Protein 2KW0 (pdb70)

Nearest PDB structures (foldseek):
  2kw0-assembly1_A  TM=9.492E-01  e=2.875E-14  Escherichia coli BL21
  2hl7-assembly1_A  TM=8.314E-01  e=6.845E-08  Pseudomonas aeruginosa
  5xyu-assembly1_G  TM=3.108E-01  e=8.006E+00  Mycolicibacterium smegmatis MC2 155
  2kw0-assembly1_A  TM=9.520E-01  e=2.010E-13  Escherichia coli BL21
  2hl7-assembly1_A  TM=7.905E-01  e=1.094E-07  Pseudomonas aeruginosa

Structure (mmCIF, N/CA/C/O backbone):
data_2KW0
#
_entry.id   2KW0
#
loop_
_atom_site.group_PDB
_atom_site.id
_atom_site.type_symbol
_atom_site.label_atom_id
_atom_site.label_alt_id
_atom_site.label_comp_id
_atom_site.label_asym_id
_atom_site.label_entity_id
_atom_site.label_seq_id
_atom_site.pdbx_PDB_ins_code
_atom_site.Cartn_x
_atom_site.Cartn_y
_atom_site.Cartn_z
_atom_site.occupancy
_atom_site.B_iso_or_equiv
_atom_site.auth_seq_id
_atom_site.auth_comp_id
_atom_site.auth_asym_id
_atom_site.auth_atom_id
_atom_site.pdbx_PDB_model_num
ATOM 1 N N . THR A 1 2 ? 10.628 -13.021 -5.600 1.00 0.00 19 THR A N 1
ATOM 2 C CA . THR A 1 2 ? 11.414 -11.782 -5.780 1.00 0.00 19 THR A CA 1
ATOM 3 C C . THR A 1 2 ? 10.646 -10.801 -6.655 1.00 0.00 19 THR A C 1
ATOM 4 O O . THR A 1 2 ? 10.291 -11.112 -7.791 1.00 0.00 19 THR A O 1
ATOM 15 N N . ILE A 1 3 ? 10.377 -9.621 -6.115 1.00 0.00 20 ILE A N 1
ATOM 16 C CA . ILE A 1 3 ? 9.539 -8.652 -6.804 1.00 0.00 20 ILE A CA 1
ATOM 17 C C . ILE A 1 3 ? 10.361 -7.720 -7.706 1.00 0.00 20 ILE A C 1
ATOM 18 O O . ILE A 1 3 ? 10.560 -8.021 -8.880 1.00 0.00 20 ILE A O 1
ATOM 34 N N . ASP A 1 4 ? 10.857 -6.615 -7.168 1.00 0.00 21 ASP A N 1
ATOM 35 C CA . ASP A 1 4 ? 11.457 -5.582 -8.000 1.00 0.00 21 ASP A CA 1
ATOM 36 C C . ASP A 1 4 ? 12.504 -4.815 -7.196 1.00 0.00 21 ASP A C 1
ATOM 37 O O . ASP A 1 4 ? 13.160 -5.386 -6.322 1.00 0.00 21 ASP A O 1
ATOM 46 N N . VAL A 1 5 ? 12.656 -3.525 -7.483 1.00 0.00 22 VAL A N 1
ATOM 47 C CA . VAL A 1 5 ? 13.484 -2.648 -6.666 1.00 0.00 22 VAL A CA 1
ATOM 48 C C . VAL A 1 5 ? 12.825 -2.467 -5.301 1.00 0.00 22 VAL A C 1
ATOM 49 O O . VAL A 1 5 ? 13.448 -2.027 -4.334 1.00 0.00 22 VAL A O 1
ATOM 62 N N . LEU A 1 6 ? 11.549 -2.837 -5.247 1.00 0.00 23 LEU A N 1
ATOM 63 C CA . LEU A 1 6 ? 10.754 -2.747 -4.033 1.00 0.00 23 LEU A CA 1
ATOM 64 C C . LEU A 1 6 ? 11.235 -3.782 -3.018 1.00 0.00 23 LEU A C 1
ATOM 65 O O . LEU A 1 6 ? 10.661 -4.863 -2.895 1.00 0.00 23 LEU A O 1
ATOM 81 N N . GLN A 1 7 ? 12.306 -3.452 -2.318 1.00 0.00 24 GLN A N 1
ATOM 82 C CA . GLN A 1 7 ? 12.904 -4.359 -1.355 1.00 0.00 24 GLN A CA 1
ATOM 83 C C . GLN A 1 7 ? 12.665 -3.874 0.063 1.00 0.00 24 GLN A C 1
ATOM 84 O O . GLN A 1 7 ? 12.643 -2.671 0.322 1.00 0.00 24 GLN A O 1
ATOM 98 N N . PHE A 1 8 ? 12.468 -4.816 0.968 1.00 0.00 25 PHE A N 1
ATOM 99 C CA . PHE A 1 8 ? 12.324 -4.507 2.380 1.00 0.00 25 PHE A CA 1
ATOM 100 C C . PHE A 1 8 ? 13.628 -4.824 3.082 1.00 0.00 25 PHE A C 1
ATOM 101 O O . PHE A 1 8 ? 14.193 -5.904 2.913 1.00 0.00 25 PHE A O 1
ATOM 118 N N . LYS A 1 9 ? 14.102 -3.847 3.841 1.00 0.00 26 LYS A N 1
ATOM 119 C CA . LYS A 1 9 ? 15.361 -3.926 4.555 1.00 0.00 26 LYS A CA 1
ATOM 120 C C . LYS A 1 9 ? 15.409 -5.153 5.460 1.00 0.00 26 LYS A C 1
ATOM 121 O O . LYS A 1 9 ? 16.468 -5.739 5.682 1.00 0.00 26 LYS A O 1
ATOM 140 N N . ASP A 1 10 ? 14.249 -5.531 5.962 1.00 0.00 27 ASP A N 1
ATOM 141 C CA . ASP A 1 10 ? 14.100 -6.701 6.809 1.00 0.00 27 ASP A CA 1
ATOM 142 C C . ASP A 1 10 ? 12.633 -7.097 6.845 1.00 0.00 27 ASP A C 1
ATOM 143 O O . ASP A 1 10 ? 11.864 -6.689 5.971 1.00 0.00 27 ASP A O 1
ATOM 152 N N . GLU A 1 11 ? 12.232 -7.875 7.835 1.00 0.00 28 GLU A N 1
ATOM 153 C CA . GLU A 1 11 ? 10.829 -8.228 7.973 1.00 0.00 28 GLU A CA 1
ATOM 154 C C . GLU A 1 11 ? 10.056 -7.024 8.490 1.00 0.00 28 GLU A C 1
ATOM 155 O O . GLU A 1 11 ? 8.886 -6.848 8.175 1.00 0.00 28 GLU A O 1
ATOM 167 N N . ALA A 1 12 ? 10.737 -6.178 9.253 1.00 0.00 29 ALA A N 1
ATOM 168 C CA . ALA A 1 12 ? 10.122 -4.991 9.832 1.00 0.00 29 ALA A CA 1
ATOM 169 C C . ALA A 1 12 ? 9.708 -3.997 8.752 1.00 0.00 29 ALA A C 1
ATOM 170 O O . ALA A 1 12 ? 8.644 -3.385 8.841 1.00 0.00 29 ALA A O 1
ATOM 177 N N . GLN A 1 13 ? 10.545 -3.831 7.728 1.00 0.00 30 GLN A N 1
ATOM 178 C CA . GLN A 1 13 ? 10.198 -2.952 6.619 1.00 0.00 30 GLN A CA 1
ATOM 179 C C . GLN A 1 13 ? 8.988 -3.522 5.891 1.00 0.00 30 GLN A C 1
ATOM 180 O O . GLN A 1 13 ? 8.175 -2.795 5.321 1.00 0.00 30 GLN A O 1
ATOM 194 N N . GLU A 1 14 ? 8.881 -4.837 5.936 1.00 0.00 31 GLU A N 1
ATOM 195 C CA . GLU A 1 14 ? 7.769 -5.545 5.337 1.00 0.00 31 GLU A CA 1
ATOM 196 C C . GLU A 1 14 ? 6.535 -5.455 6.240 1.00 0.00 31 GLU A C 1
ATOM 197 O O . GLU A 1 14 ? 5.405 -5.529 5.768 1.00 0.00 31 GLU A O 1
ATOM 209 N N . GLN A 1 15 ? 6.763 -5.279 7.539 1.00 0.00 32 GLN A N 1
ATOM 210 C CA . GLN A 1 15 ? 5.683 -5.026 8.488 1.00 0.00 32 GLN A CA 1
ATOM 211 C C . GLN A 1 15 ? 5.130 -3.621 8.271 1.00 0.00 32 GLN A C 1
ATOM 212 O O . GLN A 1 15 ? 3.938 -3.372 8.446 1.00 0.00 32 GLN A O 1
ATOM 226 N N . GLN A 1 16 ? 6.013 -2.696 7.915 1.00 0.00 33 GLN A N 1
ATOM 227 C CA . GLN A 1 16 ? 5.588 -1.370 7.493 1.00 0.00 33 GLN A CA 1
ATOM 228 C C . GLN A 1 16 ? 4.735 -1.493 6.242 1.00 0.00 33 GLN A C 1
ATOM 229 O O . GLN A 1 16 ? 3.656 -0.915 6.150 1.00 0.00 33 GLN A O 1
ATOM 243 N N . PHE A 1 17 ? 5.228 -2.280 5.296 1.00 0.00 34 PHE A N 1
ATOM 244 C CA . PHE A 1 17 ? 4.491 -2.588 4.081 1.00 0.00 34 PHE A CA 1
ATOM 245 C C . PHE A 1 17 ? 3.154 -3.226 4.433 1.00 0.00 34 PHE A C 1
ATOM 246 O O . PHE A 1 17 ? 2.127 -2.909 3.839 1.00 0.00 34 PHE A O 1
ATOM 263 N N . ARG A 1 18 ? 3.198 -4.113 5.420 1.00 0.00 35 ARG A N 1
ATOM 264 C CA . ARG A 1 18 ? 2.021 -4.794 5.948 1.00 0.00 35 ARG A CA 1
ATOM 265 C C . ARG A 1 18 ? 0.923 -3.788 6.280 1.00 0.00 35 ARG A C 1
ATOM 266 O O . ARG A 1 18 ? -0.212 -3.921 5.838 1.00 0.00 35 ARG A O 1
ATOM 287 N N . GLN A 1 19 ? 1.284 -2.762 7.035 1.00 0.00 36 GLN A N 1
ATOM 288 C CA . GLN A 1 19 ? 0.337 -1.717 7.407 1.00 0.00 36 GLN A CA 1
ATOM 289 C C . GLN A 1 19 ? 0.005 -0.829 6.223 1.00 0.00 36 GLN A C 1
ATOM 290 O O . GLN A 1 19 ? -1.161 -0.556 5.950 1.00 0.00 36 GLN A O 1
ATOM 304 N N . LEU A 1 20 ? 1.035 -0.403 5.508 1.00 0.00 37 LEU A N 1
ATOM 305 C CA . LEU A 1 20 ? 0.883 0.576 4.446 1.00 0.00 37 LEU A CA 1
ATOM 306 C C . LEU A 1 20 ? -0.016 0.055 3.322 1.00 0.00 37 LEU A C 1
ATOM 307 O O . LEU A 1 20 ? -0.600 0.841 2.578 1.00 0.00 37 LEU A O 1
ATOM 323 N N . THR A 1 21 ? -0.130 -1.262 3.199 1.00 0.00 38 THR A N 1
ATOM 324 C CA . THR A 1 21 ? -1.016 -1.843 2.204 1.00 0.00 38 THR A CA 1
ATOM 325 C C . THR A 1 21 ? -2.357 -2.268 2.809 1.00 0.00 38 THR A C 1
ATOM 326 O O . THR A 1 21 ? -3.377 -2.249 2.121 1.00 0.00 38 THR A O 1
ATOM 337 N N . GLU A 1 22 ? -2.375 -2.635 4.095 1.00 0.00 39 GLU A N 1
ATOM 338 C CA . GLU A 1 22 ? -3.591 -3.182 4.699 1.00 0.00 39 GLU A CA 1
ATOM 339 C C . GLU A 1 22 ? -4.393 -2.125 5.461 1.00 0.00 39 GLU A C 1
ATOM 340 O O . GLU A 1 22 ? -5.497 -2.396 5.933 1.00 0.00 39 GLU A O 1
ATOM 352 N N . GLU A 1 23 ? -3.841 -0.926 5.586 1.00 0.00 40 GLU A N 1
ATOM 353 C CA . GLU A 1 23 ? -4.597 0.196 6.137 1.00 0.00 40 GLU A CA 1
ATOM 354 C C . GLU A 1 23 ? -5.345 0.921 5.026 1.00 0.00 40 GLU A C 1
ATOM 355 O O . GLU A 1 23 ? -6.108 1.855 5.276 1.00 0.00 40 GLU A O 1
ATOM 367 N N . LEU A 1 24 ? -5.123 0.474 3.799 1.00 0.00 41 LEU A N 1
ATOM 368 C CA . LEU A 1 24 ? -5.763 1.068 2.640 1.00 0.00 41 LEU A CA 1
ATOM 369 C C . LEU A 1 24 ? -7.053 0.326 2.305 1.00 0.00 41 LEU A C 1
ATOM 370 O O . LEU A 1 24 ? -7.095 -0.907 2.318 1.00 0.00 41 LEU A O 1
ATOM 386 N N . ARG A 1 25 ? -8.100 1.083 2.012 1.00 0.00 42 ARG A N 1
ATOM 387 C CA . ARG A 1 25 ? -9.400 0.509 1.727 1.00 0.00 42 ARG A CA 1
ATOM 388 C C . ARG A 1 25 ? -9.558 0.204 0.241 1.00 0.00 42 ARG A C 1
ATOM 389 O O . ARG A 1 25 ? -9.355 1.080 -0.599 1.00 0.00 42 ARG A O 1
ATOM 410 N N . CYS A 1 26 ? -9.909 -1.033 -0.073 1.00 0.00 43 CYS A N 1
ATOM 411 C CA . CYS A 1 26 ? -10.325 -1.386 -1.420 1.00 0.00 43 CYS A CA 1
ATOM 412 C C . CYS A 1 26 ? -11.839 -1.599 -1.425 1.00 0.00 43 CYS A C 1
ATOM 413 O O . CYS A 1 26 ? -12.380 -2.240 -0.523 1.00 0.00 43 CYS A O 1
ATOM 421 N N . PRO A 1 27 ? -12.542 -1.037 -2.415 1.00 0.00 44 PRO A N 1
ATOM 422 C CA . PRO A 1 27 ? -14.012 -1.062 -2.479 1.00 0.00 44 PRO A CA 1
ATOM 423 C C . PRO A 1 27 ? -14.596 -2.428 -2.865 1.00 0.00 44 PRO A C 1
ATOM 424 O O . PRO A 1 27 ? -15.436 -2.522 -3.762 1.00 0.00 44 PRO A O 1
ATOM 435 N N . LYS A 1 28 ? -14.159 -3.479 -2.180 1.00 0.00 45 LYS A N 1
ATOM 436 C CA . LYS A 1 28 ? -14.711 -4.815 -2.376 1.00 0.00 45 LYS A CA 1
ATOM 437 C C . LYS A 1 28 ? -14.552 -5.653 -1.112 1.00 0.00 45 LYS A C 1
ATOM 438 O O . LYS A 1 28 ? -13.449 -5.816 -0.594 1.00 0.00 45 LYS A O 1
ATOM 457 N N . CYS A 1 29 ? -15.672 -6.182 -0.629 1.00 0.00 46 CYS A N 1
ATOM 458 C CA . CYS A 1 29 ? -15.707 -6.950 0.612 1.00 0.00 46 CYS A CA 1
ATOM 459 C C . CYS A 1 29 ? -14.876 -8.227 0.515 1.00 0.00 46 CYS A C 1
ATOM 460 O O . CYS A 1 29 ? -14.419 -8.761 1.525 1.00 0.00 46 CYS A O 1
ATOM 468 N N . GLN A 1 30 ? -14.686 -8.719 -0.701 1.00 0.00 47 GLN A N 1
ATOM 469 C CA . GLN A 1 30 ? -13.888 -9.914 -0.922 1.00 0.00 47 GLN A CA 1
ATOM 470 C C . GLN A 1 30 ? -12.567 -9.560 -1.591 1.00 0.00 47 GLN A C 1
ATOM 471 O O . GLN A 1 30 ? -12.301 -9.961 -2.722 1.00 0.00 47 GLN A O 1
ATOM 485 N N . ASN A 1 31 ? -11.757 -8.786 -0.887 1.00 0.00 48 ASN A N 1
ATOM 486 C CA . ASN A 1 31 ? -10.440 -8.400 -1.375 1.00 0.00 48 ASN A CA 1
ATOM 487 C C . ASN A 1 31 ? -9.602 -7.886 -0.209 1.00 0.00 48 ASN A C 1
ATOM 488 O O . ASN A 1 31 ? -10.091 -7.119 0.623 1.00 0.00 48 ASN A O 1
ATOM 499 N N . ASN A 1 32 ? -8.350 -8.316 -0.137 1.00 0.00 49 ASN A N 1
ATOM 500 C CA . ASN A 1 32 ? -7.496 -7.979 1.002 1.00 0.00 49 ASN A CA 1
ATOM 501 C C . ASN A 1 32 ? -6.676 -6.726 0.715 1.00 0.00 49 ASN A C 1
ATOM 502 O O . ASN A 1 32 ? -5.456 -6.789 0.530 1.00 0.00 49 ASN A O 1
ATOM 513 N N . SER A 1 33 ? -7.368 -5.590 0.671 1.00 0.00 50 SER A N 1
ATOM 514 C CA . SER A 1 33 ? -6.741 -4.303 0.407 1.00 0.00 50 SER A CA 1
ATOM 515 C C . SER A 1 33 ? -5.889 -4.365 -0.860 1.00 0.00 50 SER A C 1
ATOM 516 O O . SER A 1 33 ? -6.338 -4.864 -1.891 1.00 0.00 50 SER A O 1
ATOM 524 N N . ILE A 1 34 ? -4.671 -3.863 -0.799 1.00 0.00 51 ILE A N 1
ATOM 525 C CA . ILE A 1 34 ? -3.770 -3.959 -1.932 1.00 0.00 51 ILE A CA 1
ATOM 526 C C . ILE A 1 34 ? -2.559 -4.806 -1.570 1.00 0.00 51 ILE A C 1
ATOM 527 O O . ILE A 1 34 ? -1.600 -4.896 -2.332 1.00 0.00 51 ILE A O 1
ATOM 543 N N . ALA A 1 35 ? -2.628 -5.447 -0.408 1.00 0.00 52 ALA A N 1
ATOM 544 C CA . ALA A 1 35 ? -1.484 -6.151 0.153 1.00 0.00 52 ALA A CA 1
ATOM 545 C C . ALA A 1 35 ? -1.145 -7.410 -0.634 1.00 0.00 52 ALA A C 1
ATOM 546 O O . ALA A 1 35 ? -0.152 -7.450 -1.361 1.00 0.00 52 ALA A O 1
ATOM 553 N N . ASP A 1 36 ? -1.978 -8.430 -0.500 1.00 0.00 53 ASP A N 1
ATOM 554 C CA . ASP A 1 36 ? -1.720 -9.712 -1.145 1.00 0.00 53 ASP A CA 1
ATOM 555 C C . ASP A 1 36 ? -2.741 -9.994 -2.231 1.00 0.00 53 ASP A C 1
ATOM 556 O O . ASP A 1 36 ? -2.860 -11.121 -2.709 1.00 0.00 53 ASP A O 1
ATOM 565 N N . SER A 1 37 ? -3.475 -8.962 -2.623 1.00 0.00 54 SER A N 1
ATOM 566 C CA . SER A 1 37 ? -4.466 -9.095 -3.677 1.00 0.00 54 SER A CA 1
ATOM 567 C C . SER A 1 37 ? -3.785 -9.336 -5.023 1.00 0.00 54 SER A C 1
ATOM 568 O O . SER A 1 37 ? -4.362 -9.942 -5.925 1.00 0.00 54 SER A O 1
ATOM 576 N N . ASN A 1 38 ? -2.546 -8.837 -5.134 1.00 0.00 55 ASN A N 1
ATOM 577 C CA . ASN A 1 38 ? -1.703 -9.023 -6.325 1.00 0.00 55 ASN A CA 1
ATOM 578 C C . ASN A 1 38 ? -2.313 -8.389 -7.568 1.00 0.00 55 ASN A C 1
ATOM 579 O O . ASN A 1 38 ? -1.840 -8.610 -8.685 1.00 0.00 55 ASN A O 1
ATOM 590 N N . SER A 1 39 ? -3.364 -7.612 -7.364 1.00 0.00 56 SER A N 1
ATOM 591 C CA . SER A 1 39 ? -4.026 -6.899 -8.444 1.00 0.00 56 SER A CA 1
ATOM 592 C C . SER A 1 39 ? -3.039 -6.014 -9.193 1.00 0.00 56 SER A C 1
ATOM 593 O O . SER A 1 39 ? -2.142 -5.430 -8.579 1.00 0.00 56 SER A O 1
ATOM 601 N N . MET A 1 40 ? -3.188 -5.950 -10.508 1.00 0.00 57 MET A N 1
ATOM 602 C CA . MET A 1 40 ? -2.324 -5.127 -11.353 1.00 0.00 57 MET A CA 1
ATOM 603 C C . MET A 1 40 ? -2.159 -3.741 -10.754 1.00 0.00 57 MET A C 1
ATOM 604 O O . MET A 1 40 ? -1.046 -3.277 -10.485 1.00 0.00 57 MET A O 1
ATOM 618 N N . ILE A 1 41 ? -3.296 -3.113 -10.509 1.00 0.00 58 ILE A N 1
ATOM 619 C CA . ILE A 1 41 ? -3.346 -1.749 -10.024 1.00 0.00 58 ILE A CA 1
ATOM 620 C C . ILE A 1 41 ? -2.941 -1.695 -8.545 1.00 0.00 58 ILE A C 1
ATOM 621 O O . ILE A 1 41 ? -2.374 -0.703 -8.086 1.00 0.00 58 ILE A O 1
ATOM 637 N N . ALA A 1 42 ? -3.210 -2.773 -7.807 1.00 0.00 59 ALA A N 1
ATOM 638 C CA . ALA A 1 42 ? -2.802 -2.854 -6.405 1.00 0.00 59 ALA A CA 1
ATOM 639 C C . ALA A 1 42 ? -1.283 -2.755 -6.292 1.00 0.00 59 ALA A C 1
ATOM 640 O O . ALA A 1 42 ? -0.755 -2.088 -5.405 1.00 0.00 59 ALA A O 1
ATOM 647 N N . THR A 1 43 ? -0.592 -3.417 -7.209 1.00 0.00 60 THR A N 1
ATOM 648 C CA . THR A 1 43 ? 0.858 -3.358 -7.270 1.00 0.00 60 THR A CA 1
ATOM 649 C C . THR A 1 43 ? 1.332 -1.947 -7.618 1.00 0.00 60 THR A C 1
ATOM 650 O O . THR A 1 43 ? 2.316 -1.463 -7.057 1.00 0.00 60 THR A O 1
ATOM 661 N N . ASP A 1 44 ? 0.617 -1.293 -8.531 1.00 0.00 61 ASP A N 1
ATOM 662 C CA . ASP A 1 44 ? 0.898 0.102 -8.889 1.00 0.00 61 ASP A CA 1
ATOM 663 C C . ASP A 1 44 ? 0.950 0.965 -7.634 1.00 0.00 61 ASP A C 1
ATOM 664 O O . ASP A 1 44 ? 1.872 1.758 -7.437 1.00 0.00 61 ASP A O 1
ATOM 673 N N . LEU A 1 45 ? -0.045 0.773 -6.780 1.00 0.00 62 LEU A N 1
ATOM 674 C CA . LEU A 1 45 ? -0.160 1.519 -5.533 1.00 0.00 62 LEU A CA 1
ATOM 675 C C . LEU A 1 45 ? 0.951 1.133 -4.559 1.00 0.00 62 LEU A C 1
ATOM 676 O O . LEU A 1 45 ? 1.490 1.981 -3.851 1.00 0.00 62 LEU A O 1
ATOM 692 N N . ARG A 1 46 ? 1.293 -0.147 -4.532 1.00 0.00 63 ARG A N 1
ATOM 693 C CA . ARG A 1 46 ? 2.325 -0.642 -3.630 1.00 0.00 63 ARG A CA 1
ATOM 694 C C . ARG A 1 46 ? 3.687 -0.050 -3.965 1.00 0.00 63 ARG A C 1
ATOM 695 O O . ARG A 1 46 ? 4.540 0.095 -3.091 1.00 0.00 63 ARG A O 1
ATOM 716 N N . GLN A 1 47 ? 3.891 0.285 -5.233 1.00 0.00 64 GLN A N 1
ATOM 717 C CA . GLN A 1 47 ? 5.094 0.992 -5.645 1.00 0.00 64 GLN A CA 1
ATOM 718 C C . GLN A 1 47 ? 5.164 2.340 -4.944 1.00 0.00 64 GLN A C 1
ATOM 719 O O . GLN A 1 47 ? 6.221 2.747 -4.469 1.00 0.00 64 GLN A O 1
ATOM 733 N N . LYS A 1 48 ? 4.018 3.011 -4.858 1.00 0.00 65 LYS A N 1
ATOM 734 C CA . LYS A 1 48 ? 3.927 4.278 -4.145 1.00 0.00 65 LYS A CA 1
ATOM 735 C C . LYS A 1 48 ? 4.275 4.072 -2.680 1.00 0.00 65 LYS A C 1
ATOM 736 O O . LYS A 1 48 ? 5.019 4.854 -2.093 1.00 0.00 65 LYS A O 1
ATOM 755 N N . VAL A 1 49 ? 3.728 3.005 -2.107 1.00 0.00 66 VAL A N 1
ATOM 756 C CA . VAL A 1 49 ? 4.028 2.613 -0.735 1.00 0.00 66 VAL A CA 1
ATOM 757 C C . VAL A 1 49 ? 5.538 2.449 -0.534 1.00 0.00 66 VAL A C 1
ATOM 758 O O . VAL A 1 49 ? 6.078 2.866 0.488 1.00 0.00 66 VAL A O 1
ATOM 771 N N . TYR A 1 50 ? 6.218 1.877 -1.524 1.00 0.00 67 TYR A N 1
ATOM 772 C CA . TYR A 1 50 ? 7.670 1.721 -1.454 1.00 0.00 67 TYR A CA 1
ATOM 773 C C . TYR A 1 50 ? 8.373 3.074 -1.533 1.00 0.00 67 TYR A C 1
ATOM 774 O O . TYR A 1 50 ? 9.239 3.380 -0.712 1.00 0.00 67 TYR A O 1
ATOM 792 N N . GLU A 1 51 ? 8.002 3.875 -2.528 1.00 0.00 68 GLU A N 1
ATOM 793 C CA . GLU A 1 51 ? 8.605 5.190 -2.721 1.00 0.00 68 GLU A CA 1
ATOM 794 C C . GLU A 1 51 ? 8.485 6.032 -1.462 1.00 0.00 68 GLU A C 1
ATOM 795 O O . GLU A 1 51 ? 9.461 6.599 -0.981 1.00 0.00 68 GLU A O 1
ATOM 807 N N . LEU A 1 52 ? 7.283 6.080 -0.925 1.00 0.00 69 LEU A N 1
ATOM 808 C CA . LEU A 1 52 ? 6.985 6.890 0.244 1.00 0.00 69 LEU A CA 1
ATOM 809 C C . LEU A 1 52 ? 7.823 6.473 1.454 1.00 0.00 69 LEU A C 1
ATOM 810 O O . LEU A 1 52 ? 8.138 7.298 2.315 1.00 0.00 69 LEU A O 1
ATOM 826 N N . MET A 1 53 ? 8.187 5.196 1.513 1.00 0.00 70 MET A N 1
ATOM 827 C CA . MET A 1 53 ? 9.058 4.700 2.579 1.00 0.00 70 MET A CA 1
ATOM 828 C C . MET A 1 53 ? 10.384 5.452 2.579 1.00 0.00 70 MET A C 1
ATOM 829 O O . MET A 1 53 ? 10.805 5.994 3.603 1.00 0.00 70 MET A O 1
ATOM 843 N N . GLN A 1 54 ? 11.022 5.498 1.417 1.00 0.00 71 GLN A N 1
ATOM 844 C CA . GLN A 1 54 ? 12.325 6.128 1.282 1.00 0.00 71 GLN A CA 1
ATOM 845 C C . GLN A 1 54 ? 12.201 7.644 1.226 1.00 0.00 71 GLN A C 1
ATOM 846 O O . GLN A 1 54 ? 13.143 8.356 1.571 1.00 0.00 71 GLN A O 1
ATOM 860 N N . GLU A 1 55 ? 11.041 8.139 0.796 1.00 0.00 72 GLU A N 1
ATOM 861 C CA . GLU A 1 55 ? 10.788 9.579 0.796 1.00 0.00 72 GLU A CA 1
ATOM 862 C C . GLU A 1 55 ? 10.795 10.120 2.219 1.00 0.00 72 GLU A C 1
ATOM 863 O O . GLU A 1 55 ? 11.226 11.247 2.468 1.00 0.00 72 GLU A O 1
ATOM 875 N N . GLY A 1 56 ? 10.309 9.311 3.152 1.00 0.00 73 GLY A N 1
ATOM 876 C CA . GLY A 1 56 ? 10.311 9.707 4.543 1.00 0.00 73 GLY A CA 1
ATOM 877 C C . GLY A 1 56 ? 8.920 10.029 5.028 1.00 0.00 73 GLY A C 1
ATOM 878 O O . GLY A 1 56 ? 8.733 10.889 5.887 1.00 0.00 73 GLY A O 1
ATOM 882 N N . LYS A 1 57 ? 7.940 9.344 4.466 1.00 0.00 74 LYS A N 1
ATOM 883 C CA . LYS A 1 57 ? 6.554 9.550 4.842 1.00 0.00 74 LYS A CA 1
ATOM 884 C C . LYS A 1 57 ? 6.237 8.781 6.119 1.00 0.00 74 LYS A C 1
ATOM 885 O O . LYS A 1 57 ? 6.952 7.851 6.495 1.00 0.00 74 LYS A O 1
ATOM 904 N N . SER A 1 58 ? 5.172 9.175 6.778 1.00 0.00 75 SER A N 1
ATOM 905 C CA . SER A 1 58 ? 4.682 8.472 7.954 1.00 0.00 75 SER A CA 1
ATOM 906 C C . SER A 1 58 ? 3.603 7.487 7.529 1.00 0.00 75 SER A C 1
ATOM 907 O O . SER A 1 58 ? 3.144 7.553 6.399 1.00 0.00 75 SER A O 1
ATOM 915 N N . LYS A 1 59 ? 3.206 6.574 8.409 1.00 0.00 76 LYS A N 1
ATOM 916 C CA . LYS A 1 59 ? 2.229 5.541 8.046 1.00 0.00 76 LYS A CA 1
ATOM 917 C C . LYS A 1 59 ? 0.971 6.149 7.431 1.00 0.00 76 LYS A C 1
ATOM 918 O O . LYS A 1 59 ? 0.609 5.838 6.295 1.00 0.00 76 LYS A O 1
ATOM 937 N N . LYS A 1 60 ? 0.326 7.032 8.177 1.00 0.00 77 LYS A N 1
ATOM 938 C CA . LYS A 1 60 ? -0.894 7.681 7.711 1.00 0.00 77 LYS A CA 1
ATOM 939 C C . LYS A 1 60 ? -0.578 8.619 6.557 1.00 0.00 77 LYS A C 1
ATOM 940 O O . LYS A 1 60 ? -1.419 8.881 5.707 1.00 0.00 77 LYS A O 1
ATOM 959 N N . GLU A 1 61 ? 0.648 9.115 6.542 1.00 0.00 78 GLU A N 1
ATOM 960 C CA . GLU A 1 61 ? 1.125 9.971 5.459 1.00 0.00 78 GLU A CA 1
ATOM 961 C C . GLU A 1 61 ? 1.242 9.182 4.148 1.00 0.00 78 GLU A C 1
ATOM 962 O O . GLU A 1 61 ? 0.864 9.675 3.087 1.00 0.00 78 GLU A O 1
ATOM 974 N N . ILE A 1 62 ? 1.762 7.955 4.226 1.00 0.00 79 ILE A N 1
ATOM 975 C CA . ILE A 1 62 ? 1.850 7.085 3.053 1.00 0.00 79 ILE A CA 1
ATOM 976 C C . ILE A 1 62 ? 0.462 6.847 2.465 1.00 0.00 79 ILE A C 1
ATOM 977 O O . ILE A 1 62 ? 0.232 7.067 1.276 1.00 0.00 79 ILE A O 1
ATOM 993 N N . VAL A 1 63 ? -0.468 6.419 3.309 1.00 0.00 80 VAL A N 1
ATOM 994 C CA . VAL A 1 63 ? -1.817 6.129 2.854 1.00 0.00 80 VAL A CA 1
ATOM 995 C C . VAL A 1 63 ? -2.539 7.408 2.426 1.00 0.00 80 VAL A C 1
ATOM 996 O O . VAL A 1 63 ? -3.333 7.391 1.488 1.00 0.00 80 VAL A O 1
ATOM 1009 N N . ASP A 1 64 ? -2.252 8.515 3.098 1.00 0.00 81 ASP A N 1
ATOM 1010 C CA . ASP A 1 64 ? -2.817 9.804 2.712 1.00 0.00 81 ASP A CA 1
ATOM 1011 C C . ASP A 1 64 ? -2.307 10.210 1.338 1.00 0.00 81 ASP A C 1
ATOM 1012 O O . ASP A 1 64 ? -3.044 10.749 0.523 1.00 0.00 81 ASP A O 1
ATOM 1021 N N . TYR A 1 65 ? -1.045 9.922 1.084 1.00 0.00 82 TYR A N 1
ATOM 1022 C CA . TYR A 1 65 ? -0.450 10.180 -0.215 1.00 0.00 82 TYR A CA 1
ATOM 1023 C C . TYR A 1 65 ? -1.168 9.343 -1.258 1.00 0.00 82 TYR A C 1
ATOM 1024 O O . TYR A 1 65 ? -1.445 9.801 -2.368 1.00 0.00 82 TYR A O 1
ATOM 1042 N N . MET A 1 66 ? -1.479 8.112 -0.874 1.00 0.00 83 MET A N 1
ATOM 1043 C CA . MET A 1 66 ? -2.248 7.217 -1.718 1.00 0.00 83 MET A CA 1
ATOM 1044 C C . MET A 1 66 ? -3.626 7.802 -1.989 1.00 0.00 83 MET A C 1
ATOM 1045 O O . MET A 1 66 ? -4.032 7.922 -3.132 1.00 0.00 83 MET A O 1
ATOM 1059 N N . VAL A 1 67 ? -4.334 8.190 -0.936 1.00 0.00 84 VAL A N 1
ATOM 1060 C CA . VAL A 1 67 ? -5.717 8.634 -1.081 1.00 0.00 84 VAL A CA 1
ATOM 1061 C C . VAL A 1 67 ? -5.817 10.013 -1.725 1.00 0.00 84 VAL A C 1
ATOM 1062 O O . VAL A 1 67 ? -6.791 10.319 -2.408 1.00 0.00 84 VAL A O 1
ATOM 1075 N N . ALA A 1 68 ? -4.819 10.847 -1.504 1.00 0.00 85 ALA A N 1
ATOM 1076 C CA . ALA A 1 68 ? -4.803 12.178 -2.087 1.00 0.00 85 ALA A CA 1
ATOM 1077 C C . ALA A 1 68 ? -4.536 12.117 -3.590 1.00 0.00 85 ALA A C 1
ATOM 1078 O O . ALA A 1 68 ? -5.181 12.812 -4.372 1.00 0.00 85 ALA A O 1
ATOM 1085 N N . ARG A 1 69 ? -3.602 11.265 -3.992 1.00 0.00 86 ARG A N 1
ATOM 1086 C CA . ARG A 1 69 ? -3.172 11.207 -5.388 1.00 0.00 86 ARG A CA 1
ATOM 1087 C C . ARG A 1 69 ? -3.895 10.102 -6.164 1.00 0.00 86 ARG A C 1
ATOM 1088 O O . ARG A 1 69 ? -4.061 10.190 -7.380 1.00 0.00 86 ARG A O 1
ATOM 1109 N N . TYR A 1 70 ? -4.324 9.067 -5.458 1.00 0.00 87 TYR A N 1
ATOM 1110 C CA . TYR A 1 70 ? -4.941 7.902 -6.087 1.00 0.00 87 TYR A CA 1
ATOM 1111 C C . TYR A 1 70 ? -6.306 7.616 -5.469 1.00 0.00 87 TYR A C 1
ATOM 1112 O O . TYR A 1 70 ? -6.799 6.489 -5.514 1.00 0.00 87 TYR A O 1
ATOM 1130 N N . GLY A 1 71 ? -6.931 8.660 -4.935 1.00 0.00 88 GLY A N 1
ATOM 1131 C CA . GLY A 1 71 ? -8.183 8.509 -4.210 1.00 0.00 88 GLY A CA 1
ATOM 1132 C C . GLY A 1 71 ? -9.380 8.213 -5.098 1.00 0.00 88 GLY A C 1
ATOM 1133 O O . GLY A 1 71 ? -10.524 8.401 -4.680 1.00 0.00 88 GLY A O 1
ATOM 1137 N N . ASN A 1 72 ? -9.121 7.765 -6.317 1.00 0.00 89 ASN A N 1
ATOM 1138 C CA . ASN A 1 72 ? -10.179 7.310 -7.204 1.00 0.00 89 ASN A CA 1
ATOM 1139 C C . ASN A 1 72 ? -10.561 5.890 -6.825 1.00 0.00 89 ASN A C 1
ATOM 1140 O O . ASN A 1 72 ? -11.732 5.568 -6.621 1.00 0.00 89 ASN A O 1
ATOM 1151 N N . PHE A 1 73 ? -9.546 5.064 -6.692 1.00 0.00 90 PHE A N 1
ATOM 1152 C CA . PHE A 1 73 ? -9.727 3.671 -6.313 1.00 0.00 90 PHE A CA 1
ATOM 1153 C C . PHE A 1 73 ? -9.440 3.478 -4.831 1.00 0.00 90 PHE A C 1
ATOM 1154 O O . PHE A 1 73 ? -10.096 2.683 -4.160 1.00 0.00 90 PHE A O 1
ATOM 1171 N N . VAL A 1 74 ? -8.479 4.231 -4.315 1.00 0.00 91 VAL A N 1
ATOM 1172 C CA . VAL A 1 74 ? -8.030 4.037 -2.947 1.00 0.00 91 VAL A CA 1
ATOM 1173 C C . VAL A 1 74 ? -8.793 4.959 -2.000 1.00 0.00 91 VAL A C 1
ATOM 1174 O O . VAL A 1 74 ? -9.312 6.001 -2.412 1.00 0.00 91 VAL A O 1
ATOM 1187 N N . THR A 1 75 ? -8.877 4.567 -0.739 1.00 0.00 92 THR A N 1
ATOM 1188 C CA . THR A 1 75 ? -9.534 5.374 0.276 1.00 0.00 92 THR A CA 1
ATOM 1189 C C . THR A 1 75 ? -8.970 5.041 1.660 1.00 0.00 92 THR A C 1
ATOM 1190 O O . THR A 1 75 ? -8.644 3.887 1.936 1.00 0.00 92 THR A O 1
ATOM 1201 N N . TYR A 1 76 ? -8.830 6.045 2.520 1.00 0.00 93 TYR A N 1
ATOM 1202 C CA . TYR A 1 76 ? -8.316 5.812 3.858 1.00 0.00 93 TYR A CA 1
ATOM 1203 C C . TYR A 1 76 ? -9.470 5.648 4.832 1.00 0.00 93 TYR A C 1
ATOM 1204 O O . TYR A 1 76 ? -10.075 6.623 5.281 1.00 0.00 93 TYR A O 1
ATOM 1222 N N . ASP A 1 77 ? -9.751 4.400 5.158 1.00 0.00 94 ASP A N 1
ATOM 1223 C CA . ASP A 1 77 ? -10.828 4.044 6.066 1.00 0.00 94 ASP A CA 1
ATOM 1224 C C . ASP A 1 77 ? -10.612 2.629 6.565 1.00 0.00 94 ASP A C 1
ATOM 1225 O O . ASP A 1 77 ? -9.858 1.875 5.946 1.00 0.00 94 ASP A O 1
ATOM 1234 N N . PRO A 1 78 ? -11.246 2.244 7.681 1.00 0.00 95 PRO A N 1
ATOM 1235 C CA . PRO A 1 78 ? -11.239 0.856 8.137 1.00 0.00 95 PRO A CA 1
ATOM 1236 C C . PRO A 1 78 ? -11.720 -0.072 7.026 1.00 0.00 95 PRO A C 1
ATOM 1237 O O . PRO A 1 78 ? -12.794 0.136 6.450 1.00 0.00 95 PRO A O 1
ATOM 1248 N N . PRO A 1 79 ? -10.929 -1.104 6.700 1.00 0.00 96 PRO A N 1
ATOM 1249 C CA . PRO A 1 79 ? -11.205 -1.983 5.577 1.00 0.00 96 PRO A CA 1
ATOM 1250 C C . PRO A 1 79 ? -12.326 -2.970 5.884 1.00 0.00 96 PRO A C 1
ATOM 1251 O O . PRO A 1 79 ? -13.173 -2.718 6.744 1.00 0.00 96 PRO A O 1
ATOM 1262 N N . LEU A 1 80 ? -12.321 -4.105 5.205 1.00 0.00 97 LEU A N 1
ATOM 1263 C CA . LEU A 1 80 ? -13.373 -5.094 5.372 1.00 0.00 97 LEU A CA 1
ATOM 1264 C C . LEU A 1 80 ? -13.143 -5.915 6.629 1.00 0.00 97 LEU A C 1
ATOM 1265 O O . LEU A 1 80 ? -13.798 -6.928 6.857 1.00 0.00 97 LEU A O 1
ATOM 1281 N N . THR A 1 81 ? -12.189 -5.476 7.431 1.00 0.00 98 THR A N 1
ATOM 1282 C CA . THR A 1 81 ? -11.911 -6.110 8.702 1.00 0.00 98 THR A CA 1
ATOM 1283 C C . THR A 1 81 ? -13.075 -5.878 9.677 1.00 0.00 98 THR A C 1
ATOM 1284 O O . THR A 1 81 ? -13.455 -4.737 9.953 1.00 0.00 98 THR A O 1
ATOM 1295 N N . PRO A 1 82 ? -13.703 -6.965 10.150 1.00 0.00 99 PRO A N 1
ATOM 1296 C CA . PRO A 1 82 ? -14.818 -6.884 11.097 1.00 0.00 99 PRO A CA 1
ATOM 1297 C C . PRO A 1 82 ? -14.373 -6.421 12.485 1.00 0.00 99 PRO A C 1
ATOM 1298 O O . PRO A 1 82 ? -14.356 -5.198 12.731 1.00 0.00 99 PRO A O 1
ATOM 1309 N N . THR A 1 2 ? 12.605 -12.180 -9.183 1.00 0.00 19 THR A N 2
ATOM 1310 C CA . THR A 1 2 ? 11.722 -12.543 -8.055 1.00 0.00 19 THR A CA 2
ATOM 1311 C C . THR A 1 2 ? 10.426 -11.741 -8.092 1.00 0.00 19 THR A C 2
ATOM 1312 O O . THR A 1 2 ? 9.339 -12.302 -8.231 1.00 0.00 19 THR A O 2
ATOM 1323 N N . ILE A 1 3 ? 10.545 -10.432 -7.965 1.00 0.00 20 ILE A N 2
ATOM 1324 C CA . ILE A 1 3 ? 9.393 -9.552 -8.062 1.00 0.00 20 ILE A CA 2
ATOM 1325 C C . ILE A 1 3 ? 9.754 -8.264 -8.804 1.00 0.00 20 ILE A C 2
ATOM 1326 O O . ILE A 1 3 ? 9.537 -8.168 -10.012 1.00 0.00 20 ILE A O 2
ATOM 1342 N N . ASP A 1 4 ? 10.320 -7.294 -8.108 1.00 0.00 21 ASP A N 2
ATOM 1343 C CA . ASP A 1 4 ? 10.579 -6.003 -8.714 1.00 0.00 21 ASP A CA 2
ATOM 1344 C C . ASP A 1 4 ? 11.792 -5.347 -8.058 1.00 0.00 21 ASP A C 2
ATOM 1345 O O . ASP A 1 4 ? 12.589 -6.026 -7.409 1.00 0.00 21 ASP A O 2
ATOM 1354 N N . VAL A 1 5 ? 11.920 -4.034 -8.207 1.00 0.00 22 VAL A N 2
ATOM 1355 C CA . VAL A 1 5 ? 12.991 -3.283 -7.557 1.00 0.00 22 VAL A CA 2
ATOM 1356 C C . VAL A 1 5 ? 12.637 -3.038 -6.084 1.00 0.00 22 VAL A C 2
ATOM 1357 O O . VAL A 1 5 ? 13.452 -2.561 -5.293 1.00 0.00 22 VAL A O 2
ATOM 1370 N N . LEU A 1 6 ? 11.412 -3.404 -5.730 1.00 0.00 23 LEU A N 2
ATOM 1371 C CA . LEU A 1 6 ? 10.884 -3.187 -4.390 1.00 0.00 23 LEU A CA 2
ATOM 1372 C C . LEU A 1 6 ? 11.523 -4.157 -3.395 1.00 0.00 23 LEU A C 2
ATOM 1373 O O . LEU A 1 6 ? 10.937 -5.178 -3.038 1.00 0.00 23 LEU A O 2
ATOM 1389 N N . GLN A 1 7 ? 12.732 -3.833 -2.966 1.00 0.00 24 GLN A N 2
ATOM 1390 C CA . GLN A 1 7 ? 13.469 -4.677 -2.042 1.00 0.00 24 GLN A CA 2
ATOM 1391 C C . GLN A 1 7 ? 13.300 -4.200 -0.604 1.00 0.00 24 GLN A C 2
ATOM 1392 O O . GLN A 1 7 ? 13.514 -3.028 -0.297 1.00 0.00 24 GLN A O 2
ATOM 1406 N N . PHE A 1 8 ? 12.911 -5.114 0.269 1.00 0.00 25 PHE A N 2
ATOM 1407 C CA . PHE A 1 8 ? 12.752 -4.806 1.684 1.00 0.00 25 PHE A CA 2
ATOM 1408 C C . PHE A 1 8 ? 14.060 -5.051 2.414 1.00 0.00 25 PHE A C 2
ATOM 1409 O O . PHE A 1 8 ? 14.661 -6.120 2.306 1.00 0.00 25 PHE A O 2
ATOM 1426 N N . LYS A 1 9 ? 14.487 -4.019 3.139 1.00 0.00 26 LYS A N 2
ATOM 1427 C CA . LYS A 1 9 ? 15.715 -4.035 3.921 1.00 0.00 26 LYS A CA 2
ATOM 1428 C C . LYS A 1 9 ? 15.784 -5.268 4.816 1.00 0.00 26 LYS A C 2
ATOM 1429 O O . LYS A 1 9 ? 16.855 -5.819 5.058 1.00 0.00 26 LYS A O 2
ATOM 1448 N N . ASP A 1 10 ? 14.625 -5.674 5.297 1.00 0.00 27 ASP A N 2
ATOM 1449 C CA . ASP A 1 10 ? 14.473 -6.891 6.067 1.00 0.00 27 ASP A CA 2
ATOM 1450 C C . ASP A 1 10 ? 12.996 -7.253 6.088 1.00 0.00 27 ASP A C 2
ATOM 1451 O O . ASP A 1 10 ? 12.218 -6.697 5.307 1.00 0.00 27 ASP A O 2
ATOM 1460 N N . GLU A 1 11 ? 12.589 -8.145 6.971 1.00 0.00 28 GLU A N 2
ATOM 1461 C CA . GLU A 1 11 ? 11.178 -8.482 7.078 1.00 0.00 28 GLU A CA 2
ATOM 1462 C C . GLU A 1 11 ? 10.409 -7.323 7.704 1.00 0.00 28 GLU A C 2
ATOM 1463 O O . GLU A 1 11 ? 9.219 -7.153 7.450 1.00 0.00 28 GLU A O 2
ATOM 1475 N N . ALA A 1 12 ? 11.104 -6.507 8.491 1.00 0.00 29 ALA A N 2
ATOM 1476 C CA . ALA A 1 12 ? 10.488 -5.365 9.153 1.00 0.00 29 ALA A CA 2
ATOM 1477 C C . ALA A 1 12 ? 10.040 -4.326 8.136 1.00 0.00 29 ALA A C 2
ATOM 1478 O O . ALA A 1 12 ? 8.971 -3.730 8.279 1.00 0.00 29 ALA A O 2
ATOM 1485 N N . GLN A 1 13 ? 10.857 -4.109 7.101 1.00 0.00 30 GLN A N 2
ATOM 1486 C CA . GLN A 1 13 ? 10.480 -3.183 6.039 1.00 0.00 30 GLN A CA 2
ATOM 1487 C C . GLN A 1 13 ? 9.221 -3.694 5.356 1.00 0.00 30 GLN A C 2
ATOM 1488 O O . GLN A 1 13 ? 8.355 -2.925 4.940 1.00 0.00 30 GLN A O 2
ATOM 1502 N N . GLU A 1 14 ? 9.126 -5.012 5.273 1.00 0.00 31 GLU A N 2
ATOM 1503 C CA . GLU A 1 14 ? 7.968 -5.662 4.693 1.00 0.00 31 GLU A CA 2
ATOM 1504 C C . GLU A 1 14 ? 6.761 -5.561 5.632 1.00 0.00 31 GLU A C 2
ATOM 1505 O O . GLU A 1 14 ? 5.618 -5.582 5.187 1.00 0.00 31 GLU A O 2
ATOM 1517 N N . GLN A 1 15 ? 7.022 -5.432 6.931 1.00 0.00 32 GLN A N 2
ATOM 1518 C CA . GLN A 1 15 ? 5.956 -5.250 7.912 1.00 0.00 32 GLN A CA 2
ATOM 1519 C C . GLN A 1 15 ? 5.378 -3.850 7.791 1.00 0.00 32 GLN A C 2
ATOM 1520 O O . GLN A 1 15 ? 4.174 -3.647 7.944 1.00 0.00 32 GLN A O 2
ATOM 1534 N N . GLN A 1 16 ? 6.249 -2.883 7.533 1.00 0.00 33 GLN A N 2
ATOM 1535 C CA . GLN A 1 16 ? 5.805 -1.534 7.221 1.00 0.00 33 GLN A CA 2
ATOM 1536 C C . GLN A 1 16 ? 4.947 -1.572 5.972 1.00 0.00 33 GLN A C 2
ATOM 1537 O O . GLN A 1 16 ? 3.872 -0.981 5.919 1.00 0.00 33 GLN A O 2
ATOM 1551 N N . PHE A 1 17 ? 5.429 -2.314 4.984 1.00 0.00 34 PHE A N 2
ATOM 1552 C CA . PHE A 1 17 ? 4.697 -2.532 3.750 1.00 0.00 34 PHE A CA 2
ATOM 1553 C C . PHE A 1 17 ? 3.342 -3.156 4.058 1.00 0.00 34 PHE A C 2
ATOM 1554 O O . PHE A 1 17 ? 2.334 -2.778 3.472 1.00 0.00 34 PHE A O 2
ATOM 1571 N N . ARG A 1 18 ? 3.338 -4.091 5.007 1.00 0.00 35 ARG A N 2
ATOM 1572 C CA . ARG A 1 18 ? 2.117 -4.759 5.455 1.00 0.00 35 ARG A CA 2
ATOM 1573 C C . ARG A 1 18 ? 1.077 -3.744 5.919 1.00 0.00 35 ARG A C 2
ATOM 1574 O O . ARG A 1 18 ? -0.054 -3.745 5.450 1.00 0.00 35 ARG A O 2
ATOM 1595 N N . GLN A 1 19 ? 1.484 -2.846 6.802 1.00 0.00 36 GLN A N 2
ATOM 1596 C CA . GLN A 1 19 ? 0.561 -1.874 7.375 1.00 0.00 36 GLN A CA 2
ATOM 1597 C C . GLN A 1 19 ? 0.154 -0.841 6.343 1.00 0.00 36 GLN A C 2
ATOM 1598 O O . GLN A 1 19 ? -1.015 -0.467 6.247 1.00 0.00 36 GLN A O 2
ATOM 1612 N N . LEU A 1 20 ? 1.122 -0.405 5.557 1.00 0.00 37 LEU A N 2
ATOM 1613 C CA . LEU A 1 20 ? 0.897 0.641 4.578 1.00 0.00 37 LEU A CA 2
ATOM 1614 C C . LEU A 1 20 ? -0.036 0.164 3.466 1.00 0.00 37 LEU A C 2
ATOM 1615 O O . LEU A 1 20 ? -0.687 0.969 2.803 1.00 0.00 37 LEU A O 2
ATOM 1631 N N . THR A 1 21 ? -0.106 -1.147 3.266 1.00 0.00 38 THR A N 2
ATOM 1632 C CA . THR A 1 21 ? -1.023 -1.704 2.286 1.00 0.00 38 THR A CA 2
ATOM 1633 C C . THR A 1 21 ? -2.343 -2.138 2.929 1.00 0.00 38 THR A C 2
ATOM 1634 O O . THR A 1 21 ? -3.362 -2.238 2.247 1.00 0.00 38 THR A O 2
ATOM 1645 N N . GLU A 1 22 ? -2.326 -2.396 4.241 1.00 0.00 39 GLU A N 2
ATOM 1646 C CA . GLU A 1 22 ? -3.516 -2.889 4.935 1.00 0.00 39 GLU A CA 2
ATOM 1647 C C . GLU A 1 22 ? -4.412 -1.758 5.428 1.00 0.00 39 GLU A C 2
ATOM 1648 O O . GLU A 1 22 ? -5.633 -1.916 5.479 1.00 0.00 39 GLU A O 2
ATOM 1660 N N . GLU A 1 23 ? -3.821 -0.621 5.790 1.00 0.00 40 GLU A N 2
ATOM 1661 C CA . GLU A 1 23 ? -4.615 0.536 6.203 1.00 0.00 40 GLU A CA 2
ATOM 1662 C C . GLU A 1 23 ? -5.238 1.217 4.990 1.00 0.00 40 GLU A C 2
ATOM 1663 O O . GLU A 1 23 ? -6.043 2.138 5.119 1.00 0.00 40 GLU A O 2
ATOM 1675 N N . LEU A 1 24 ? -4.876 0.744 3.808 1.00 0.00 41 LEU A N 2
ATOM 1676 C CA . LEU A 1 24 ? -5.400 1.300 2.579 1.00 0.00 41 LEU A CA 2
ATOM 1677 C C . LEU A 1 24 ? -6.527 0.433 2.028 1.00 0.00 41 LEU A C 2
ATOM 1678 O O . LEU A 1 24 ? -6.367 -0.775 1.845 1.00 0.00 41 LEU A O 2
ATOM 1694 N N . ARG A 1 25 ? -7.663 1.070 1.770 1.00 0.00 42 ARG A N 2
ATOM 1695 C CA . ARG A 1 25 ? -8.814 0.400 1.194 1.00 0.00 42 ARG A CA 2
ATOM 1696 C C . ARG A 1 25 ? -8.751 0.407 -0.321 1.00 0.00 42 ARG A C 2
ATOM 1697 O O . ARG A 1 25 ? -8.434 1.429 -0.937 1.00 0.00 42 ARG A O 2
ATOM 1718 N N . CYS A 1 26 ? -9.058 -0.729 -0.913 1.00 0.00 43 CYS A N 2
ATOM 1719 C CA . CYS A 1 26 ? -9.317 -0.795 -2.335 1.00 0.00 43 CYS A CA 2
ATOM 1720 C C . CYS A 1 26 ? -10.828 -0.888 -2.542 1.00 0.00 43 CYS A C 2
ATOM 1721 O O . CYS A 1 26 ? -11.518 -1.503 -1.729 1.00 0.00 43 CYS A O 2
ATOM 1729 N N . PRO A 1 27 ? -11.366 -0.241 -3.591 1.00 0.00 44 PRO A N 2
ATOM 1730 C CA . PRO A 1 27 ? -12.812 -0.230 -3.877 1.00 0.00 44 PRO A CA 2
ATOM 1731 C C . PRO A 1 27 ? -13.345 -1.611 -4.251 1.00 0.00 44 PRO A C 2
ATOM 1732 O O . PRO A 1 27 ? -13.657 -1.881 -5.409 1.00 0.00 44 PRO A O 2
ATOM 1743 N N . LYS A 1 28 ? -13.436 -2.479 -3.256 1.00 0.00 45 LYS A N 2
ATOM 1744 C CA . LYS A 1 28 ? -13.887 -3.842 -3.452 1.00 0.00 45 LYS A CA 2
ATOM 1745 C C . LYS A 1 28 ? -14.472 -4.378 -2.148 1.00 0.00 45 LYS A C 2
ATOM 1746 O O . LYS A 1 28 ? -14.072 -3.954 -1.066 1.00 0.00 45 LYS A O 2
ATOM 1765 N N . CYS A 1 29 ? -15.426 -5.295 -2.256 1.00 0.00 46 CYS A N 2
ATOM 1766 C CA . CYS A 1 29 ? -16.023 -5.923 -1.082 1.00 0.00 46 CYS A CA 2
ATOM 1767 C C . CYS A 1 29 ? -15.370 -7.271 -0.818 1.00 0.00 46 CYS A C 2
ATOM 1768 O O . CYS A 1 29 ? -15.424 -7.803 0.291 1.00 0.00 46 CYS A O 2
ATOM 1776 N N . GLN A 1 30 ? -14.749 -7.818 -1.851 1.00 0.00 47 GLN A N 2
ATOM 1777 C CA . GLN A 1 30 ? -14.070 -9.096 -1.748 1.00 0.00 47 GLN A CA 2
ATOM 1778 C C . GLN A 1 30 ? -12.572 -8.904 -1.543 1.00 0.00 47 GLN A C 2
ATOM 1779 O O . GLN A 1 30 ? -11.827 -9.864 -1.354 1.00 0.00 47 GLN A O 2
ATOM 1793 N N . ASN A 1 31 ? -12.147 -7.649 -1.573 1.00 0.00 48 ASN A N 2
ATOM 1794 C CA . ASN A 1 31 ? -10.756 -7.278 -1.340 1.00 0.00 48 ASN A CA 2
ATOM 1795 C C . ASN A 1 31 ? -10.716 -6.068 -0.419 1.00 0.00 48 ASN A C 2
ATOM 1796 O O . ASN A 1 31 ? -11.242 -5.009 -0.759 1.00 0.00 48 ASN A O 2
ATOM 1807 N N . ASN A 1 32 ? -10.118 -6.232 0.750 1.00 0.00 49 ASN A N 2
ATOM 1808 C CA . ASN A 1 32 ? -10.104 -5.171 1.751 1.00 0.00 49 ASN A CA 2
ATOM 1809 C C . ASN A 1 32 ? -8.935 -4.228 1.529 1.00 0.00 49 ASN A C 2
ATOM 1810 O O . ASN A 1 32 ? -9.108 -3.014 1.415 1.00 0.00 49 ASN A O 2
ATOM 1821 N N . SER A 1 33 ? -7.746 -4.802 1.465 1.00 0.00 50 SER A N 2
ATOM 1822 C CA . SER A 1 33 ? -6.522 -4.027 1.389 1.00 0.00 50 SER A CA 2
ATOM 1823 C C . SER A 1 33 ? -5.666 -4.501 0.219 1.00 0.00 50 SER A C 2
ATOM 1824 O O . SER A 1 33 ? -5.778 -5.648 -0.215 1.00 0.00 50 SER A O 2
ATOM 1832 N N . ILE A 1 34 ? -4.799 -3.620 -0.272 1.00 0.00 51 ILE A N 2
ATOM 1833 C CA . ILE A 1 34 ? -3.956 -3.925 -1.429 1.00 0.00 51 ILE A CA 2
ATOM 1834 C C . ILE A 1 34 ? -2.757 -4.793 -1.038 1.00 0.00 51 ILE A C 2
ATOM 1835 O O . ILE A 1 34 ? -1.879 -5.054 -1.857 1.00 0.00 51 ILE A O 2
ATOM 1851 N N . ALA A 1 35 ? -2.729 -5.230 0.216 1.00 0.00 52 ALA A N 2
ATOM 1852 C CA . ALA A 1 35 ? -1.638 -6.053 0.725 1.00 0.00 52 ALA A CA 2
ATOM 1853 C C . ALA A 1 35 ? -1.616 -7.415 0.048 1.00 0.00 52 ALA A C 2
ATOM 1854 O O . ALA A 1 35 ? -0.631 -7.788 -0.584 1.00 0.00 52 ALA A O 2
ATOM 1861 N N . ASP A 1 36 ? -2.714 -8.146 0.176 1.00 0.00 53 ASP A N 2
ATOM 1862 C CA . ASP A 1 36 ? -2.822 -9.471 -0.417 1.00 0.00 53 ASP A CA 2
ATOM 1863 C C . ASP A 1 36 ? -3.982 -9.476 -1.399 1.00 0.00 53 ASP A C 2
ATOM 1864 O O . ASP A 1 36 ? -4.767 -10.420 -1.471 1.00 0.00 53 ASP A O 2
ATOM 1873 N N . SER A 1 37 ? -4.091 -8.386 -2.139 1.00 0.00 54 SER A N 2
ATOM 1874 C CA . SER A 1 37 ? -5.192 -8.177 -3.063 1.00 0.00 54 SER A CA 2
ATOM 1875 C C . SER A 1 37 ? -5.021 -8.993 -4.344 1.00 0.00 54 SER A C 2
ATOM 1876 O O . SER A 1 37 ? -3.927 -9.461 -4.663 1.00 0.00 54 SER A O 2
ATOM 1884 N N . ASN A 1 38 ? -6.119 -9.151 -5.071 1.00 0.00 55 ASN A N 2
ATOM 1885 C CA . ASN A 1 38 ? -6.119 -9.885 -6.332 1.00 0.00 55 ASN A CA 2
ATOM 1886 C C . ASN A 1 38 ? -6.070 -8.920 -7.508 1.00 0.00 55 ASN A C 2
ATOM 1887 O O . ASN A 1 38 ? -6.153 -9.327 -8.667 1.00 0.00 55 ASN A O 2
ATOM 1898 N N . SER A 1 39 ? -5.943 -7.637 -7.206 1.00 0.00 56 SER A N 2
ATOM 1899 C CA . SER A 1 39 ? -5.917 -6.620 -8.236 1.00 0.00 56 SER A CA 2
ATOM 1900 C C . SER A 1 39 ? -4.492 -6.357 -8.695 1.00 0.00 56 SER A C 2
ATOM 1901 O O . SER A 1 39 ? -3.582 -6.168 -7.889 1.00 0.00 56 SER A O 2
ATOM 1909 N N . MET A 1 40 ? -4.324 -6.354 -10.007 1.00 0.00 57 MET A N 2
ATOM 1910 C CA . MET A 1 40 ? -3.040 -6.095 -10.638 1.00 0.00 57 MET A CA 2
ATOM 1911 C C . MET A 1 40 ? -2.596 -4.670 -10.357 1.00 0.00 57 MET A C 2
ATOM 1912 O O . MET A 1 40 ? -1.417 -4.397 -10.149 1.00 0.00 57 MET A O 2
ATOM 1926 N N . ILE A 1 41 ? -3.571 -3.774 -10.335 1.00 0.00 58 ILE A N 2
ATOM 1927 C CA . ILE A 1 41 ? -3.319 -2.353 -10.166 1.00 0.00 58 ILE A CA 2
ATOM 1928 C C . ILE A 1 41 ? -2.852 -2.065 -8.740 1.00 0.00 58 ILE A C 2
ATOM 1929 O O . ILE A 1 41 ? -2.125 -1.102 -8.502 1.00 0.00 58 ILE A O 2
ATOM 1945 N N . ALA A 1 42 ? -3.265 -2.915 -7.796 1.00 0.00 59 ALA A N 2
ATOM 1946 C CA . ALA A 1 42 ? -2.853 -2.774 -6.403 1.00 0.00 59 ALA A CA 2
ATOM 1947 C C . ALA A 1 42 ? -1.330 -2.759 -6.294 1.00 0.00 59 ALA A C 2
ATOM 1948 O O . ALA A 1 42 ? -0.764 -2.112 -5.414 1.00 0.00 59 ALA A O 2
ATOM 1955 N N . THR A 1 43 ? -0.674 -3.473 -7.201 1.00 0.00 60 THR A N 2
ATOM 1956 C CA . THR A 1 43 ? 0.778 -3.504 -7.255 1.00 0.00 60 THR A CA 2
ATOM 1957 C C . THR A 1 43 ? 1.351 -2.119 -7.560 1.00 0.00 60 THR A C 2
ATOM 1958 O O . THR A 1 43 ? 2.319 -1.692 -6.931 1.00 0.00 60 THR A O 2
ATOM 1969 N N . ASP A 1 44 ? 0.738 -1.422 -8.513 1.00 0.00 61 ASP A N 2
ATOM 1970 C CA . ASP A 1 44 ? 1.151 -0.063 -8.871 1.00 0.00 61 ASP A CA 2
ATOM 1971 C C . ASP A 1 44 ? 1.100 0.839 -7.642 1.00 0.00 61 ASP A C 2
ATOM 1972 O O . ASP A 1 44 ? 2.019 1.616 -7.382 1.00 0.00 61 ASP A O 2
ATOM 1981 N N . LEU A 1 45 ? 0.019 0.700 -6.882 1.00 0.00 62 LEU A N 2
ATOM 1982 C CA . LEU A 1 45 ? -0.174 1.460 -5.653 1.00 0.00 62 LEU A CA 2
ATOM 1983 C C . LEU A 1 45 ? 0.880 1.085 -4.620 1.00 0.00 62 LEU A C 2
ATOM 1984 O O . LEU A 1 45 ? 1.423 1.939 -3.923 1.00 0.00 62 LEU A O 2
ATOM 2000 N N . ARG A 1 46 ? 1.168 -0.206 -4.533 1.00 0.00 63 ARG A N 2
ATOM 2001 C CA . ARG A 1 46 ? 2.150 -0.714 -3.587 1.00 0.00 63 ARG A CA 2
ATOM 2002 C C . ARG A 1 46 ? 3.546 -0.189 -3.900 1.00 0.00 63 ARG A C 2
ATOM 2003 O O . ARG A 1 46 ? 4.381 -0.060 -3.003 1.00 0.00 63 ARG A O 2
ATOM 2024 N N . GLN A 1 47 ? 3.801 0.104 -5.170 1.00 0.00 64 GLN A N 2
ATOM 2025 C CA . GLN A 1 47 ? 5.046 0.750 -5.566 1.00 0.00 64 GLN A CA 2
ATOM 2026 C C . GLN A 1 47 ? 5.148 2.118 -4.909 1.00 0.00 64 GLN A C 2
ATOM 2027 O O . GLN A 1 47 ? 6.212 2.502 -4.425 1.00 0.00 64 GLN A O 2
ATOM 2041 N N . LYS A 1 48 ? 4.028 2.841 -4.881 1.00 0.00 65 LYS A N 2
ATOM 2042 C CA . LYS A 1 48 ? 3.982 4.139 -4.222 1.00 0.00 65 LYS A CA 2
ATOM 2043 C C . LYS A 1 48 ? 4.363 3.981 -2.763 1.00 0.00 65 LYS A C 2
ATOM 2044 O O . LYS A 1 48 ? 5.201 4.714 -2.254 1.00 0.00 65 LYS A O 2
ATOM 2063 N N . VAL A 1 49 ? 3.744 3.002 -2.114 1.00 0.00 66 VAL A N 2
ATOM 2064 C CA . VAL A 1 49 ? 4.036 2.677 -0.723 1.00 0.00 66 VAL A CA 2
ATOM 2065 C C . VAL A 1 49 ? 5.540 2.485 -0.509 1.00 0.00 66 VAL A C 2
ATOM 2066 O O . VAL A 1 49 ? 6.096 2.954 0.484 1.00 0.00 66 VAL A O 2
ATOM 2079 N N . TYR A 1 50 ? 6.201 1.831 -1.460 1.00 0.00 67 TYR A N 2
ATOM 2080 C CA . TYR A 1 50 ? 7.638 1.612 -1.361 1.00 0.00 67 TYR A CA 2
ATOM 2081 C C . TYR A 1 50 ? 8.401 2.927 -1.535 1.00 0.00 67 TYR A C 2
ATOM 2082 O O . TYR A 1 50 ? 9.328 3.218 -0.778 1.00 0.00 67 TYR A O 2
ATOM 2100 N N . GLU A 1 51 ? 8.015 3.719 -2.534 1.00 0.00 68 GLU A N 2
ATOM 2101 C CA . GLU A 1 51 ? 8.621 5.035 -2.743 1.00 0.00 68 GLU A CA 2
ATOM 2102 C C . GLU A 1 51 ? 8.446 5.905 -1.503 1.00 0.00 68 GLU A C 2
ATOM 2103 O O . GLU A 1 51 ? 9.382 6.547 -1.037 1.00 0.00 68 GLU A O 2
ATOM 2115 N N . LEU A 1 52 ? 7.238 5.896 -0.973 1.00 0.00 69 LEU A N 2
ATOM 2116 C CA . LEU A 1 52 ? 6.874 6.690 0.192 1.00 0.00 69 LEU A CA 2
ATOM 2117 C C . LEU A 1 52 ? 7.739 6.348 1.400 1.00 0.00 69 LEU A C 2
ATOM 2118 O O . LEU A 1 52 ? 7.990 7.202 2.256 1.00 0.00 69 LEU A O 2
ATOM 2134 N N . MET A 1 53 ? 8.195 5.104 1.465 1.00 0.00 70 MET A N 2
ATOM 2135 C CA . MET A 1 53 ? 9.099 4.678 2.528 1.00 0.00 70 MET A CA 2
ATOM 2136 C C . MET A 1 53 ? 10.390 5.485 2.486 1.00 0.00 70 MET A C 2
ATOM 2137 O O . MET A 1 53 ? 10.834 6.013 3.503 1.00 0.00 70 MET A O 2
ATOM 2151 N N . GLN A 1 54 ? 10.980 5.592 1.301 1.00 0.00 71 GLN A N 2
ATOM 2152 C CA . GLN A 1 54 ? 12.230 6.324 1.138 1.00 0.00 71 GLN A CA 2
ATOM 2153 C C . GLN A 1 54 ? 11.969 7.823 1.027 1.00 0.00 71 GLN A C 2
ATOM 2154 O O . GLN A 1 54 ? 12.888 8.630 1.148 1.00 0.00 71 GLN A O 2
ATOM 2168 N N . GLU A 1 55 ? 10.714 8.192 0.797 1.00 0.00 72 GLU A N 2
ATOM 2169 C CA . GLU A 1 55 ? 10.315 9.593 0.843 1.00 0.00 72 GLU A CA 2
ATOM 2170 C C . GLU A 1 55 ? 10.261 10.080 2.279 1.00 0.00 72 GLU A C 2
ATOM 2171 O O . GLU A 1 55 ? 10.238 11.282 2.545 1.00 0.00 72 GLU A O 2
ATOM 2183 N N . GLY A 1 56 ? 10.189 9.132 3.200 1.00 0.00 73 GLY A N 2
ATOM 2184 C CA . GLY A 1 56 ? 10.191 9.462 4.601 1.00 0.00 73 GLY A CA 2
ATOM 2185 C C . GLY A 1 56 ? 8.820 9.854 5.073 1.00 0.00 73 GLY A C 2
ATOM 2186 O O . GLY A 1 56 ? 8.671 10.671 5.979 1.00 0.00 73 GLY A O 2
ATOM 2190 N N . LYS A 1 57 ? 7.813 9.283 4.434 1.00 0.00 74 LYS A N 2
ATOM 2191 C CA . LYS A 1 57 ? 6.440 9.534 4.812 1.00 0.00 74 LYS A CA 2
ATOM 2192 C C . LYS A 1 57 ? 6.126 8.829 6.124 1.00 0.00 74 LYS A C 2
ATOM 2193 O O . LYS A 1 57 ? 6.827 7.898 6.528 1.00 0.00 74 LYS A O 2
ATOM 2212 N N . SER A 1 58 ? 5.066 9.262 6.766 1.00 0.00 75 SER A N 2
ATOM 2213 C CA . SER A 1 58 ? 4.596 8.626 7.984 1.00 0.00 75 SER A CA 2
ATOM 2214 C C . SER A 1 58 ? 3.572 7.562 7.618 1.00 0.00 75 SER A C 2
ATOM 2215 O O . SER A 1 58 ? 3.109 7.537 6.488 1.00 0.00 75 SER A O 2
ATOM 2223 N N . LYS A 1 59 ? 3.222 6.688 8.550 1.00 0.00 76 LYS A N 2
ATOM 2224 C CA . LYS A 1 59 ? 2.268 5.615 8.266 1.00 0.00 76 LYS A CA 2
ATOM 2225 C C . LYS A 1 59 ? 0.977 6.170 7.671 1.00 0.00 76 LYS A C 2
ATOM 2226 O O . LYS A 1 59 ? 0.581 5.793 6.567 1.00 0.00 76 LYS A O 2
ATOM 2245 N N . LYS A 1 60 ? 0.341 7.082 8.393 1.00 0.00 77 LYS A N 2
ATOM 2246 C CA . LYS A 1 60 ? -0.885 7.718 7.915 1.00 0.00 77 LYS A CA 2
ATOM 2247 C C . LYS A 1 60 ? -0.582 8.598 6.711 1.00 0.00 77 LYS A C 2
ATOM 2248 O O . LYS A 1 60 ? -1.417 8.772 5.832 1.00 0.00 77 LYS A O 2
ATOM 2267 N N . GLU A 1 61 ? 0.620 9.146 6.684 1.00 0.00 78 GLU A N 2
ATOM 2268 C CA . GLU A 1 61 ? 1.048 10.002 5.582 1.00 0.00 78 GLU A CA 2
ATOM 2269 C C . GLU A 1 61 ? 1.162 9.212 4.276 1.00 0.00 78 GLU A C 2
ATOM 2270 O O . GLU A 1 61 ? 0.751 9.696 3.228 1.00 0.00 78 GLU A O 2
ATOM 2282 N N . ILE A 1 62 ? 1.712 8.002 4.343 1.00 0.00 79 ILE A N 2
ATOM 2283 C CA . ILE A 1 62 ? 1.812 7.144 3.167 1.00 0.00 79 ILE A CA 2
ATOM 2284 C C . ILE A 1 62 ? 0.428 6.895 2.571 1.00 0.00 79 ILE A C 2
ATOM 2285 O O . ILE A 1 62 ? 0.206 7.110 1.379 1.00 0.00 79 ILE A O 2
ATOM 2301 N N . VAL A 1 63 ? -0.504 6.462 3.406 1.00 0.00 80 VAL A N 2
ATOM 2302 C CA . VAL A 1 63 ? -1.841 6.154 2.935 1.00 0.00 80 VAL A CA 2
ATOM 2303 C C . VAL A 1 63 ? -2.595 7.426 2.535 1.00 0.00 80 VAL A C 2
ATOM 2304 O O . VAL A 1 63 ? -3.332 7.431 1.548 1.00 0.00 80 VAL A O 2
ATOM 2317 N N . ASP A 1 64 ? -2.391 8.506 3.282 1.00 0.00 81 ASP A N 2
ATOM 2318 C CA . ASP A 1 64 ? -2.971 9.798 2.922 1.00 0.00 81 ASP A CA 2
ATOM 2319 C C . ASP A 1 64 ? -2.444 10.248 1.570 1.00 0.00 81 ASP A C 2
ATOM 2320 O O . ASP A 1 64 ? -3.186 10.758 0.739 1.00 0.00 81 ASP A O 2
ATOM 2329 N N . TYR A 1 65 ? -1.155 10.027 1.362 1.00 0.00 82 TYR A N 2
ATOM 2330 C CA . TYR A 1 65 ? -0.499 10.350 0.105 1.00 0.00 82 TYR A CA 2
ATOM 2331 C C . TYR A 1 65 ? -1.176 9.590 -1.020 1.00 0.00 82 TYR A C 2
ATOM 2332 O O . TYR A 1 65 ? -1.442 10.134 -2.092 1.00 0.00 82 TYR A O 2
ATOM 2350 N N . MET A 1 66 ? -1.459 8.326 -0.751 1.00 0.00 83 MET A N 2
ATOM 2351 C CA . MET A 1 66 ? -2.107 7.461 -1.717 1.00 0.00 83 MET A CA 2
ATOM 2352 C C . MET A 1 66 ? -3.510 7.953 -2.043 1.00 0.00 83 MET A C 2
ATOM 2353 O O . MET A 1 66 ? -3.837 8.130 -3.204 1.00 0.00 83 MET A O 2
ATOM 2367 N N . VAL A 1 67 ? -4.332 8.194 -1.028 1.00 0.00 84 VAL A N 2
ATOM 2368 C CA . VAL A 1 67 ? -5.715 8.617 -1.271 1.00 0.00 84 VAL A CA 2
ATOM 2369 C C . VAL A 1 67 ? -5.762 10.015 -1.871 1.00 0.00 84 VAL A C 2
ATOM 2370 O O . VAL A 1 67 ? -6.681 10.352 -2.613 1.00 0.00 84 VAL A O 2
ATOM 2383 N N . ALA A 1 68 ? -4.777 10.826 -1.540 1.00 0.00 85 ALA A N 2
ATOM 2384 C CA . ALA A 1 68 ? -4.721 12.183 -2.037 1.00 0.00 85 ALA A CA 2
ATOM 2385 C C . ALA A 1 68 ? -4.491 12.207 -3.548 1.00 0.00 85 ALA A C 2
ATOM 2386 O O . ALA A 1 68 ? -5.123 12.977 -4.273 1.00 0.00 85 ALA A O 2
ATOM 2393 N N . ARG A 1 69 ? -3.589 11.355 -4.018 1.00 0.00 86 ARG A N 2
ATOM 2394 C CA . ARG A 1 69 ? -3.212 11.341 -5.431 1.00 0.00 86 ARG A CA 2
ATOM 2395 C C . ARG A 1 69 ? -3.947 10.248 -6.207 1.00 0.00 86 ARG A C 2
ATOM 2396 O O . ARG A 1 69 ? -4.434 10.475 -7.311 1.00 0.00 86 ARG A O 2
ATOM 2417 N N . TYR A 1 70 ? -4.037 9.072 -5.612 1.00 0.00 87 TYR A N 2
ATOM 2418 C CA . TYR A 1 70 ? -4.623 7.907 -6.262 1.00 0.00 87 TYR A CA 2
ATOM 2419 C C . TYR A 1 70 ? -6.013 7.624 -5.706 1.00 0.00 87 TYR A C 2
ATOM 2420 O O . TYR A 1 70 ? -6.473 6.486 -5.715 1.00 0.00 87 TYR A O 2
ATOM 2438 N N . GLY A 1 71 ? -6.698 8.672 -5.262 1.00 0.00 88 GLY A N 2
ATOM 2439 C CA . GLY A 1 71 ? -7.971 8.505 -4.575 1.00 0.00 88 GLY A CA 2
ATOM 2440 C C . GLY A 1 71 ? -9.109 8.070 -5.482 1.00 0.00 88 GLY A C 2
ATOM 2441 O O . GLY A 1 71 ? -10.261 7.995 -5.047 1.00 0.00 88 GLY A O 2
ATOM 2445 N N . ASN A 1 72 ? -8.801 7.796 -6.740 1.00 0.00 89 ASN A N 2
ATOM 2446 C CA . ASN A 1 72 ? -9.793 7.254 -7.658 1.00 0.00 89 ASN A CA 2
ATOM 2447 C C . ASN A 1 72 ? -9.708 5.738 -7.657 1.00 0.00 89 ASN A C 2
ATOM 2448 O O . ASN A 1 72 ? -10.581 5.050 -8.181 1.00 0.00 89 ASN A O 2
ATOM 2459 N N . PHE A 1 73 ? -8.640 5.229 -7.060 1.00 0.00 90 PHE A N 2
ATOM 2460 C CA . PHE A 1 73 ? -8.391 3.794 -7.016 1.00 0.00 90 PHE A CA 2
ATOM 2461 C C . PHE A 1 73 ? -8.114 3.332 -5.591 1.00 0.00 90 PHE A C 2
ATOM 2462 O O . PHE A 1 73 ? -8.051 2.133 -5.320 1.00 0.00 90 PHE A O 2
ATOM 2479 N N . VAL A 1 74 ? -7.939 4.286 -4.687 1.00 0.00 91 VAL A N 2
ATOM 2480 C CA . VAL A 1 74 ? -7.610 3.977 -3.302 1.00 0.00 91 VAL A CA 2
ATOM 2481 C C . VAL A 1 74 ? -8.467 4.825 -2.359 1.00 0.00 91 VAL A C 2
ATOM 2482 O O . VAL A 1 74 ? -9.011 5.854 -2.767 1.00 0.00 91 VAL A O 2
ATOM 2495 N N . THR A 1 75 ? -8.596 4.386 -1.113 1.00 0.00 92 THR A N 2
ATOM 2496 C CA . THR A 1 75 ? -9.327 5.138 -0.097 1.00 0.00 92 THR A CA 2
ATOM 2497 C C . THR A 1 75 ? -8.827 4.762 1.300 1.00 0.00 92 THR A C 2
ATOM 2498 O O . THR A 1 75 ? -8.474 3.614 1.539 1.00 0.00 92 THR A O 2
ATOM 2509 N N . TYR A 1 76 ? -8.768 5.722 2.213 1.00 0.00 93 TYR A N 2
ATOM 2510 C CA . TYR A 1 76 ? -8.303 5.430 3.562 1.00 0.00 93 TYR A CA 2
ATOM 2511 C C . TYR A 1 76 ? -9.488 5.215 4.491 1.00 0.00 93 TYR A C 2
ATOM 2512 O O . TYR A 1 76 ? -10.128 6.168 4.930 1.00 0.00 93 TYR A O 2
ATOM 2530 N N . ASP A 1 77 ? -9.746 3.955 4.804 1.00 0.00 94 ASP A N 2
ATOM 2531 C CA . ASP A 1 77 ? -10.887 3.565 5.624 1.00 0.00 94 ASP A CA 2
ATOM 2532 C C . ASP A 1 77 ? -10.649 2.187 6.222 1.00 0.00 94 ASP A C 2
ATOM 2533 O O . ASP A 1 77 ? -9.882 1.398 5.669 1.00 0.00 94 ASP A O 2
ATOM 2542 N N . PRO A 1 78 ? -11.295 1.878 7.358 1.00 0.00 95 PRO A N 2
ATOM 2543 C CA . PRO A 1 78 ? -11.293 0.525 7.924 1.00 0.00 95 PRO A CA 2
ATOM 2544 C C . PRO A 1 78 ? -11.970 -0.452 6.965 1.00 0.00 95 PRO A C 2
ATOM 2545 O O . PRO A 1 78 ? -12.959 -0.103 6.328 1.00 0.00 95 PRO A O 2
ATOM 2556 N N . PRO A 1 79 ? -11.458 -1.686 6.847 1.00 0.00 96 PRO A N 2
ATOM 2557 C CA . PRO A 1 79 ? -11.943 -2.648 5.860 1.00 0.00 96 PRO A CA 2
ATOM 2558 C C . PRO A 1 79 ? -13.337 -3.177 6.189 1.00 0.00 96 PRO A C 2
ATOM 2559 O O . PRO A 1 79 ? -14.042 -2.615 7.026 1.00 0.00 96 PRO A O 2
ATOM 2570 N N . LEU A 1 80 ? -13.727 -4.270 5.545 1.00 0.00 97 LEU A N 2
ATOM 2571 C CA . LEU A 1 80 ? -15.041 -4.869 5.777 1.00 0.00 97 LEU A CA 2
ATOM 2572 C C . LEU A 1 80 ? -15.066 -5.607 7.112 1.00 0.00 97 LEU A C 2
ATOM 2573 O O . LEU A 1 80 ? -16.037 -6.289 7.445 1.00 0.00 97 LEU A O 2
ATOM 2589 N N . THR A 1 81 ? -13.982 -5.469 7.858 1.00 0.00 98 THR A N 2
ATOM 2590 C CA . THR A 1 81 ? -13.864 -6.063 9.175 1.00 0.00 98 THR A CA 2
ATOM 2591 C C . THR A 1 81 ? -14.974 -5.542 10.100 1.00 0.00 98 THR A C 2
ATOM 2592 O O . THR A 1 81 ? -15.354 -4.373 10.022 1.00 0.00 98 THR A O 2
ATOM 2603 N N . PRO A 1 82 ? -15.528 -6.416 10.957 1.00 0.00 99 PRO A N 2
ATOM 2604 C CA . PRO A 1 82 ? -16.565 -6.031 11.922 1.00 0.00 99 PRO A CA 2
ATOM 2605 C C . PRO A 1 82 ? -16.076 -4.959 12.893 1.00 0.00 99 PRO A C 2
ATOM 2606 O O . PRO A 1 82 ? -15.216 -5.270 13.746 1.00 0.00 99 PRO A O 2
ATOM 2617 N N . THR A 1 2 ? 10.605 -9.409 -1.002 1.00 0.00 19 THR A N 3
ATOM 2618 C CA . THR A 1 2 ? 10.460 -9.959 -2.365 1.00 0.00 19 THR A CA 3
ATOM 2619 C C . THR A 1 2 ? 9.068 -9.654 -2.921 1.00 0.00 19 THR A C 3
ATOM 2620 O O . THR A 1 2 ? 8.070 -9.785 -2.211 1.00 0.00 19 THR A O 3
ATOM 2631 N N . ILE A 1 3 ? 9.019 -9.220 -4.185 1.00 0.00 20 ILE A N 3
ATOM 2632 C CA . ILE A 1 3 ? 7.758 -8.912 -4.869 1.00 0.00 20 ILE A CA 3
ATOM 2633 C C . ILE A 1 3 ? 8.040 -8.341 -6.264 1.00 0.00 20 ILE A C 3
ATOM 2634 O O . ILE A 1 3 ? 7.392 -8.713 -7.247 1.00 0.00 20 ILE A O 3
ATOM 2650 N N . ASP A 1 4 ? 9.032 -7.465 -6.343 1.00 0.00 21 ASP A N 3
ATOM 2651 C CA . ASP A 1 4 ? 9.380 -6.781 -7.584 1.00 0.00 21 ASP A CA 3
ATOM 2652 C C . ASP A 1 4 ? 10.796 -6.227 -7.433 1.00 0.00 21 ASP A C 3
ATOM 2653 O O . ASP A 1 4 ? 11.595 -6.783 -6.679 1.00 0.00 21 ASP A O 3
ATOM 2662 N N . VAL A 1 5 ? 11.104 -5.133 -8.113 1.00 0.00 22 VAL A N 3
ATOM 2663 C CA . VAL A 1 5 ? 12.371 -4.440 -7.909 1.00 0.00 22 VAL A CA 3
ATOM 2664 C C . VAL A 1 5 ? 12.377 -3.801 -6.517 1.00 0.00 22 VAL A C 3
ATOM 2665 O O . VAL A 1 5 ? 13.406 -3.342 -6.016 1.00 0.00 22 VAL A O 3
ATOM 2678 N N . LEU A 1 6 ? 11.201 -3.792 -5.903 1.00 0.00 23 LEU A N 3
ATOM 2679 C CA . LEU A 1 6 ? 11.002 -3.200 -4.593 1.00 0.00 23 LEU A CA 3
ATOM 2680 C C . LEU A 1 6 ? 11.590 -4.099 -3.511 1.00 0.00 23 LEU A C 3
ATOM 2681 O O . LEU A 1 6 ? 10.882 -4.895 -2.889 1.00 0.00 23 LEU A O 3
ATOM 2697 N N . GLN A 1 7 ? 12.889 -3.984 -3.309 1.00 0.00 24 GLN A N 3
ATOM 2698 C CA . GLN A 1 7 ? 13.571 -4.755 -2.288 1.00 0.00 24 GLN A CA 3
ATOM 2699 C C . GLN A 1 7 ? 13.440 -4.087 -0.928 1.00 0.00 24 GLN A C 3
ATOM 2700 O O . GLN A 1 7 ? 13.853 -2.943 -0.752 1.00 0.00 24 GLN A O 3
ATOM 2714 N N . PHE A 1 8 ? 12.854 -4.802 0.022 1.00 0.00 25 PHE A N 3
ATOM 2715 C CA . PHE A 1 8 ? 12.765 -4.318 1.392 1.00 0.00 25 PHE A CA 3
ATOM 2716 C C . PHE A 1 8 ? 14.156 -4.238 1.981 1.00 0.00 25 PHE A C 3
ATOM 2717 O O . PHE A 1 8 ? 14.940 -5.185 1.899 1.00 0.00 25 PHE A O 3
ATOM 2734 N N . LYS A 1 9 ? 14.456 -3.076 2.535 1.00 0.00 26 LYS A N 3
ATOM 2735 C CA . LYS A 1 9 ? 15.734 -2.802 3.161 1.00 0.00 26 LYS A CA 3
ATOM 2736 C C . LYS A 1 9 ? 16.067 -3.863 4.203 1.00 0.00 26 LYS A C 3
ATOM 2737 O O . LYS A 1 9 ? 17.230 -4.188 4.429 1.00 0.00 26 LYS A O 3
ATOM 2756 N N . ASP A 1 10 ? 15.025 -4.393 4.819 1.00 0.00 27 ASP A N 3
ATOM 2757 C CA . ASP A 1 10 ? 15.140 -5.472 5.780 1.00 0.00 27 ASP A CA 3
ATOM 2758 C C . ASP A 1 10 ? 13.734 -5.939 6.121 1.00 0.00 27 ASP A C 3
ATOM 2759 O O . ASP A 1 10 ? 12.783 -5.559 5.433 1.00 0.00 27 ASP A O 3
ATOM 2768 N N . GLU A 1 11 ? 13.588 -6.726 7.175 1.00 0.00 28 GLU A N 3
ATOM 2769 C CA . GLU A 1 11 ? 12.289 -7.186 7.592 1.00 0.00 28 GLU A CA 3
ATOM 2770 C C . GLU A 1 11 ? 11.413 -5.999 7.994 1.00 0.00 28 GLU A C 3
ATOM 2771 O O . GLU A 1 11 ? 10.218 -5.995 7.728 1.00 0.00 28 GLU A O 3
ATOM 2783 N N . ALA A 1 12 ? 12.026 -4.977 8.588 1.00 0.00 29 ALA A N 3
ATOM 2784 C CA . ALA A 1 12 ? 11.296 -3.794 9.047 1.00 0.00 29 ALA A CA 3
ATOM 2785 C C . ALA A 1 12 ? 10.560 -3.123 7.903 1.00 0.00 29 ALA A C 3
ATOM 2786 O O . ALA A 1 12 ? 9.399 -2.737 8.042 1.00 0.00 29 ALA A O 3
ATOM 2793 N N . GLN A 1 13 ? 11.245 -2.976 6.773 1.00 0.00 30 GLN A N 3
ATOM 2794 C CA . GLN A 1 13 ? 10.634 -2.374 5.600 1.00 0.00 30 GLN A CA 3
ATOM 2795 C C . GLN A 1 13 ? 9.444 -3.211 5.169 1.00 0.00 30 GLN A C 3
ATOM 2796 O O . GLN A 1 13 ? 8.413 -2.691 4.746 1.00 0.00 30 GLN A O 3
ATOM 2810 N N . GLU A 1 14 ? 9.593 -4.516 5.317 1.00 0.00 31 GLU A N 3
ATOM 2811 C CA . GLU A 1 14 ? 8.534 -5.446 4.979 1.00 0.00 31 GLU A CA 3
ATOM 2812 C C . GLU A 1 14 ? 7.385 -5.337 5.989 1.00 0.00 31 GLU A C 3
ATOM 2813 O O . GLU A 1 14 ? 6.214 -5.417 5.617 1.00 0.00 31 GLU A O 3
ATOM 2825 N N . GLN A 1 15 ? 7.723 -5.129 7.260 1.00 0.00 32 GLN A N 3
ATOM 2826 C CA . GLN A 1 15 ? 6.725 -4.933 8.307 1.00 0.00 32 GLN A CA 3
ATOM 2827 C C . GLN A 1 15 ? 5.902 -3.685 8.008 1.00 0.00 32 GLN A C 3
ATOM 2828 O O . GLN A 1 15 ? 4.676 -3.690 8.099 1.00 0.00 32 GLN A O 3
ATOM 2842 N N . GLN A 1 16 ? 6.604 -2.612 7.662 1.00 0.00 33 GLN A N 3
ATOM 2843 C CA . GLN A 1 16 ? 5.966 -1.363 7.279 1.00 0.00 33 GLN A CA 3
ATOM 2844 C C . GLN A 1 16 ? 5.051 -1.588 6.083 1.00 0.00 33 GLN A C 3
ATOM 2845 O O . GLN A 1 16 ? 3.929 -1.083 6.039 1.00 0.00 33 GLN A O 3
ATOM 2859 N N . PHE A 1 17 ? 5.542 -2.374 5.131 1.00 0.00 34 PHE A N 3
ATOM 2860 C CA . PHE A 1 17 ? 4.782 -2.718 3.942 1.00 0.00 34 PHE A CA 3
ATOM 2861 C C . PHE A 1 17 ? 3.479 -3.404 4.326 1.00 0.00 34 PHE A C 3
ATOM 2862 O O . PHE A 1 17 ? 2.426 -3.088 3.773 1.00 0.00 34 PHE A O 3
ATOM 2879 N N . ARG A 1 18 ? 3.564 -4.325 5.286 1.00 0.00 35 ARG A N 3
ATOM 2880 C CA . ARG A 1 18 ? 2.391 -5.041 5.794 1.00 0.00 35 ARG A CA 3
ATOM 2881 C C . ARG A 1 18 ? 1.271 -4.072 6.159 1.00 0.00 35 ARG A C 3
ATOM 2882 O O . ARG A 1 18 ? 0.148 -4.195 5.683 1.00 0.00 35 ARG A O 3
ATOM 2903 N N . GLN A 1 19 ? 1.608 -3.081 6.973 1.00 0.00 36 GLN A N 3
ATOM 2904 C CA . GLN A 1 19 ? 0.622 -2.138 7.487 1.00 0.00 36 GLN A CA 3
ATOM 2905 C C . GLN A 1 19 ? 0.166 -1.165 6.413 1.00 0.00 36 GLN A C 3
ATOM 2906 O O . GLN A 1 19 ? -1.026 -0.887 6.280 1.00 0.00 36 GLN A O 3
ATOM 2920 N N . LEU A 1 20 ? 1.119 -0.665 5.638 1.00 0.00 37 LEU A N 3
ATOM 2921 C CA . LEU A 1 20 ? 0.831 0.362 4.650 1.00 0.00 37 LEU A CA 3
ATOM 2922 C C . LEU A 1 20 ? -0.086 -0.168 3.553 1.00 0.00 37 LEU A C 3
ATOM 2923 O O . LEU A 1 20 ? -0.805 0.597 2.919 1.00 0.00 37 LEU A O 3
ATOM 2939 N N . THR A 1 21 ? -0.071 -1.476 3.336 1.00 0.00 38 THR A N 3
ATOM 2940 C CA . THR A 1 21 ? -0.943 -2.067 2.336 1.00 0.00 38 THR A CA 3
ATOM 2941 C C . THR A 1 21 ? -2.236 -2.593 2.957 1.00 0.00 38 THR A C 3
ATOM 2942 O O . THR A 1 21 ? -3.190 -2.891 2.238 1.00 0.00 38 THR A O 3
ATOM 2953 N N . GLU A 1 22 ? -2.269 -2.716 4.287 1.00 0.00 39 GLU A N 3
ATOM 2954 C CA . GLU A 1 22 ? -3.471 -3.187 4.967 1.00 0.00 39 GLU A CA 3
ATOM 2955 C C . GLU A 1 22 ? -4.427 -2.042 5.279 1.00 0.00 39 GLU A C 3
ATOM 2956 O O . GLU A 1 22 ? -5.628 -2.146 5.025 1.00 0.00 39 GLU A O 3
ATOM 2968 N N . GLU A 1 23 ? -3.903 -0.953 5.826 1.00 0.00 40 GLU A N 3
ATOM 2969 C CA . GLU A 1 23 ? -4.745 0.180 6.191 1.00 0.00 40 GLU A CA 3
ATOM 2970 C C . GLU A 1 23 ? -5.183 0.938 4.940 1.00 0.00 40 GLU A C 3
ATOM 2971 O O . GLU A 1 23 ? -6.180 1.665 4.949 1.00 0.00 40 GLU A O 3
ATOM 2983 N N . LEU A 1 24 ? -4.443 0.754 3.858 1.00 0.00 41 LEU A N 3
ATOM 2984 C CA . LEU A 1 24 ? -4.847 1.296 2.577 1.00 0.00 41 LEU A CA 3
ATOM 2985 C C . LEU A 1 24 ? -5.955 0.436 1.989 1.00 0.00 41 LEU A C 3
ATOM 2986 O O . LEU A 1 24 ? -5.742 -0.728 1.638 1.00 0.00 41 LEU A O 3
ATOM 3002 N N . ARG A 1 25 ? -7.136 1.021 1.889 1.00 0.00 42 ARG A N 3
ATOM 3003 C CA . ARG A 1 25 ? -8.299 0.309 1.414 1.00 0.00 42 ARG A CA 3
ATOM 3004 C C . ARG A 1 25 ? -8.396 0.398 -0.098 1.00 0.00 42 ARG A C 3
ATOM 3005 O O . ARG A 1 25 ? -8.053 1.419 -0.695 1.00 0.00 42 ARG A O 3
ATOM 3026 N N . CYS A 1 26 ? -8.854 -0.675 -0.709 1.00 0.00 43 CYS A N 3
ATOM 3027 C CA . CYS A 1 26 ? -9.244 -0.640 -2.101 1.00 0.00 43 CYS A CA 3
ATOM 3028 C C . CYS A 1 26 ? -10.767 -0.633 -2.166 1.00 0.00 43 CYS A C 3
ATOM 3029 O O . CYS A 1 26 ? -11.426 -1.109 -1.234 1.00 0.00 43 CYS A O 3
ATOM 3037 N N . PRO A 1 27 ? -11.356 -0.067 -3.233 1.00 0.00 44 PRO A N 3
ATOM 3038 C CA . PRO A 1 27 ? -12.815 0.005 -3.398 1.00 0.00 44 PRO A CA 3
ATOM 3039 C C . PRO A 1 27 ? -13.446 -1.365 -3.675 1.00 0.00 44 PRO A C 3
ATOM 3040 O O . PRO A 1 27 ? -14.178 -1.541 -4.654 1.00 0.00 44 PRO A O 3
ATOM 3051 N N . LYS A 1 28 ? -13.155 -2.323 -2.804 1.00 0.00 45 LYS A N 3
ATOM 3052 C CA . LYS A 1 28 ? -13.672 -3.676 -2.920 1.00 0.00 45 LYS A CA 3
ATOM 3053 C C . LYS A 1 28 ? -13.640 -4.372 -1.560 1.00 0.00 45 LYS A C 3
ATOM 3054 O O . LYS A 1 28 ? -12.571 -4.594 -0.986 1.00 0.00 45 LYS A O 3
ATOM 3073 N N . CYS A 1 29 ? -14.817 -4.709 -1.052 1.00 0.00 46 CYS A N 3
ATOM 3074 C CA . CYS A 1 29 ? -14.946 -5.394 0.227 1.00 0.00 46 CYS A CA 3
ATOM 3075 C C . CYS A 1 29 ? -14.392 -6.806 0.137 1.00 0.00 46 CYS A C 3
ATOM 3076 O O . CYS A 1 29 ? -13.829 -7.336 1.093 1.00 0.00 46 CYS A O 3
ATOM 3084 N N . GLN A 1 30 ? -14.530 -7.392 -1.038 1.00 0.00 47 GLN A N 3
ATOM 3085 C CA . GLN A 1 30 ? -14.069 -8.749 -1.284 1.00 0.00 47 GLN A CA 3
ATOM 3086 C C . GLN A 1 30 ? -12.603 -8.749 -1.712 1.00 0.00 47 GLN A C 3
ATOM 3087 O O . GLN A 1 30 ? -12.219 -9.400 -2.684 1.00 0.00 47 GLN A O 3
ATOM 3101 N N . ASN A 1 31 ? -11.800 -7.999 -0.971 1.00 0.00 48 ASN A N 3
ATOM 3102 C CA . ASN A 1 31 ? -10.370 -7.888 -1.227 1.00 0.00 48 ASN A CA 3
ATOM 3103 C C . ASN A 1 31 ? -9.702 -7.230 -0.030 1.00 0.00 48 ASN A C 3
ATOM 3104 O O . ASN A 1 31 ? -8.613 -7.624 0.385 1.00 0.00 48 ASN A O 3
ATOM 3115 N N . ASN A 1 32 ? -10.395 -6.228 0.518 1.00 0.00 49 ASN A N 3
ATOM 3116 C CA . ASN A 1 32 ? -9.981 -5.533 1.744 1.00 0.00 49 ASN A CA 3
ATOM 3117 C C . ASN A 1 32 ? -8.786 -4.623 1.500 1.00 0.00 49 ASN A C 3
ATOM 3118 O O . ASN A 1 32 ? -8.932 -3.402 1.396 1.00 0.00 49 ASN A O 3
ATOM 3129 N N . SER A 1 33 ? -7.615 -5.226 1.380 1.00 0.00 50 SER A N 3
ATOM 3130 C CA . SER A 1 33 ? -6.370 -4.484 1.311 1.00 0.00 50 SER A CA 3
ATOM 3131 C C . SER A 1 33 ? -5.534 -4.943 0.121 1.00 0.00 50 SER A C 3
ATOM 3132 O O . SER A 1 33 ? -5.642 -6.088 -0.321 1.00 0.00 50 SER A O 3
ATOM 3140 N N . ILE A 1 34 ? -4.692 -4.046 -0.385 1.00 0.00 51 ILE A N 3
ATOM 3141 C CA . ILE A 1 34 ? -3.865 -4.325 -1.560 1.00 0.00 51 ILE A CA 3
ATOM 3142 C C . ILE A 1 34 ? -2.631 -5.147 -1.194 1.00 0.00 51 ILE A C 3
ATOM 3143 O O . ILE A 1 34 ? -1.807 -5.453 -2.058 1.00 0.00 51 ILE A O 3
ATOM 3159 N N . ALA A 1 35 ? -2.509 -5.483 0.091 1.00 0.00 52 ALA A N 3
ATOM 3160 C CA . ALA A 1 35 ? -1.367 -6.235 0.605 1.00 0.00 52 ALA A CA 3
ATOM 3161 C C . ALA A 1 35 ? -1.110 -7.490 -0.215 1.00 0.00 52 ALA A C 3
ATOM 3162 O O . ALA A 1 35 ? -0.009 -7.697 -0.723 1.00 0.00 52 ALA A O 3
ATOM 3169 N N . ASP A 1 36 ? -2.130 -8.323 -0.344 1.00 0.00 53 ASP A N 3
ATOM 3170 C CA . ASP A 1 36 ? -2.046 -9.500 -1.192 1.00 0.00 53 ASP A CA 3
ATOM 3171 C C . ASP A 1 36 ? -3.310 -9.618 -2.028 1.00 0.00 53 ASP A C 3
ATOM 3172 O O . ASP A 1 36 ? -4.257 -10.308 -1.658 1.00 0.00 53 ASP A O 3
ATOM 3181 N N . SER A 1 37 ? -3.333 -8.897 -3.134 1.00 0.00 54 SER A N 3
ATOM 3182 C CA . SER A 1 37 ? -4.476 -8.917 -4.032 1.00 0.00 54 SER A CA 3
ATOM 3183 C C . SER A 1 37 ? -4.105 -9.543 -5.372 1.00 0.00 54 SER A C 3
ATOM 3184 O O . SER A 1 37 ? -4.981 -9.939 -6.138 1.00 0.00 54 SER A O 3
ATOM 3192 N N . ASN A 1 38 ? -2.796 -9.611 -5.644 1.00 0.00 55 ASN A N 3
ATOM 3193 C CA . ASN A 1 38 ? -2.266 -10.114 -6.922 1.00 0.00 55 ASN A CA 3
ATOM 3194 C C . ASN A 1 38 ? -2.642 -9.211 -8.098 1.00 0.00 55 ASN A C 3
ATOM 3195 O O . ASN A 1 38 ? -2.189 -9.427 -9.223 1.00 0.00 55 ASN A O 3
ATOM 3206 N N . SER A 1 39 ? -3.443 -8.190 -7.827 1.00 0.00 56 SER A N 3
ATOM 3207 C CA . SER A 1 39 ? -3.890 -7.269 -8.856 1.00 0.00 56 SER A CA 3
ATOM 3208 C C . SER A 1 39 ? -2.738 -6.378 -9.314 1.00 0.00 56 SER A C 3
ATOM 3209 O O . SER A 1 39 ? -1.956 -5.875 -8.501 1.00 0.00 56 SER A O 3
ATOM 3217 N N . MET A 1 40 ? -2.651 -6.206 -10.628 1.00 0.00 57 MET A N 3
ATOM 3218 C CA . MET A 1 40 ? -1.622 -5.383 -11.262 1.00 0.00 57 MET A CA 3
ATOM 3219 C C . MET A 1 40 ? -1.624 -3.983 -10.680 1.00 0.00 57 MET A C 3
ATOM 3220 O O . MET A 1 40 ? -0.578 -3.407 -10.384 1.00 0.00 57 MET A O 3
ATOM 3234 N N . ILE A 1 41 ? -2.818 -3.445 -10.512 1.00 0.00 58 ILE A N 3
ATOM 3235 C CA . ILE A 1 41 ? -2.984 -2.083 -10.047 1.00 0.00 58 ILE A CA 3
ATOM 3236 C C . ILE A 1 41 ? -2.721 -2.011 -8.539 1.00 0.00 58 ILE A C 3
ATOM 3237 O O . ILE A 1 41 ? -2.259 -0.992 -8.031 1.00 0.00 58 ILE A O 3
ATOM 3253 N N . ALA A 1 42 ? -2.996 -3.103 -7.824 1.00 0.00 59 ALA A N 3
ATOM 3254 C CA . ALA A 1 42 ? -2.637 -3.189 -6.410 1.00 0.00 59 ALA A CA 3
ATOM 3255 C C . ALA A 1 42 ? -1.127 -3.057 -6.266 1.00 0.00 59 ALA A C 3
ATOM 3256 O O . ALA A 1 42 ? -0.626 -2.414 -5.345 1.00 0.00 59 ALA A O 3
ATOM 3263 N N . THR A 1 43 ? -0.410 -3.667 -7.199 1.00 0.00 60 THR A N 3
ATOM 3264 C CA . THR A 1 43 ? 1.034 -3.546 -7.266 1.00 0.00 60 THR A CA 3
ATOM 3265 C C . THR A 1 43 ? 1.442 -2.103 -7.565 1.00 0.00 60 THR A C 3
ATOM 3266 O O . THR A 1 43 ? 2.383 -1.584 -6.966 1.00 0.00 60 THR A O 3
ATOM 3277 N N . ASP A 1 44 ? 0.711 -1.466 -8.476 1.00 0.00 61 ASP A N 3
ATOM 3278 C CA . ASP A 1 44 ? 0.932 -0.057 -8.825 1.00 0.00 61 ASP A CA 3
ATOM 3279 C C . ASP A 1 44 ? 0.960 0.812 -7.573 1.00 0.00 61 ASP A C 3
ATOM 3280 O O . ASP A 1 44 ? 1.884 1.600 -7.360 1.00 0.00 61 ASP A O 3
ATOM 3289 N N . LEU A 1 45 ? -0.050 0.636 -6.735 1.00 0.00 62 LEU A N 3
ATOM 3290 C CA . LEU A 1 45 ? -0.185 1.405 -5.506 1.00 0.00 62 LEU A CA 3
ATOM 3291 C C . LEU A 1 45 ? 0.908 1.032 -4.507 1.00 0.00 62 LEU A C 3
ATOM 3292 O O . LEU A 1 45 ? 1.442 1.889 -3.806 1.00 0.00 62 LEU A O 3
ATOM 3308 N N . ARG A 1 46 ? 1.237 -0.251 -4.452 1.00 0.00 63 ARG A N 3
ATOM 3309 C CA . ARG A 1 46 ? 2.256 -0.738 -3.531 1.00 0.00 63 ARG A CA 3
ATOM 3310 C C . ARG A 1 46 ? 3.629 -0.176 -3.873 1.00 0.00 63 ARG A C 3
ATOM 3311 O O . ARG A 1 46 ? 4.480 -0.035 -2.997 1.00 0.00 63 ARG A O 3
ATOM 3332 N N . GLN A 1 47 ? 3.845 0.136 -5.145 1.00 0.00 64 GLN A N 3
ATOM 3333 C CA . GLN A 1 47 ? 5.061 0.822 -5.553 1.00 0.00 64 GLN A CA 3
ATOM 3334 C C . GLN A 1 47 ? 5.122 2.196 -4.901 1.00 0.00 64 GLN A C 3
ATOM 3335 O O . GLN A 1 47 ? 6.163 2.596 -4.387 1.00 0.00 64 GLN A O 3
ATOM 3349 N N . LYS A 1 48 ? 3.990 2.899 -4.895 1.00 0.00 65 LYS A N 3
ATOM 3350 C CA . LYS A 1 48 ? 3.901 4.192 -4.228 1.00 0.00 65 LYS A CA 3
ATOM 3351 C C . LYS A 1 48 ? 4.173 4.033 -2.742 1.00 0.00 65 LYS A C 3
ATOM 3352 O O . LYS A 1 48 ? 4.912 4.815 -2.145 1.00 0.00 65 LYS A O 3
ATOM 3371 N N . VAL A 1 49 ? 3.563 3.012 -2.157 1.00 0.00 66 VAL A N 3
ATOM 3372 C CA . VAL A 1 49 ? 3.797 2.662 -0.765 1.00 0.00 66 VAL A CA 3
ATOM 3373 C C . VAL A 1 49 ? 5.290 2.473 -0.496 1.00 0.00 66 VAL A C 3
ATOM 3374 O O . VAL A 1 49 ? 5.803 2.939 0.520 1.00 0.00 66 VAL A O 3
ATOM 3387 N N . TYR A 1 50 ? 5.991 1.828 -1.424 1.00 0.00 67 TYR A N 3
ATOM 3388 C CA . TYR A 1 50 ? 7.428 1.619 -1.276 1.00 0.00 67 TYR A CA 3
ATOM 3389 C C . TYR A 1 50 ? 8.198 2.932 -1.427 1.00 0.00 67 TYR A C 3
ATOM 3390 O O . TYR A 1 50 ? 9.103 3.220 -0.641 1.00 0.00 67 TYR A O 3
ATOM 3408 N N . GLU A 1 51 ? 7.843 3.726 -2.438 1.00 0.00 68 GLU A N 3
ATOM 3409 C CA . GLU A 1 51 ? 8.500 5.011 -2.667 1.00 0.00 68 GLU A CA 3
ATOM 3410 C C . GLU A 1 51 ? 8.368 5.901 -1.437 1.00 0.00 68 GLU A C 3
ATOM 3411 O O . GLU A 1 51 ? 9.355 6.420 -0.924 1.00 0.00 68 GLU A O 3
ATOM 3423 N N . LEU A 1 52 ? 7.144 6.031 -0.947 1.00 0.00 69 LEU A N 3
ATOM 3424 C CA . LEU A 1 52 ? 6.843 6.888 0.195 1.00 0.00 69 LEU A CA 3
ATOM 3425 C C . LEU A 1 52 ? 7.635 6.476 1.437 1.00 0.00 69 LEU A C 3
ATOM 3426 O O . LEU A 1 52 ? 7.951 7.313 2.286 1.00 0.00 69 LEU A O 3
ATOM 3442 N N . MET A 1 53 ? 7.966 5.192 1.538 1.00 0.00 70 MET A N 3
ATOM 3443 C CA . MET A 1 53 ? 8.789 4.697 2.642 1.00 0.00 70 MET A CA 3
ATOM 3444 C C . MET A 1 53 ? 10.127 5.425 2.674 1.00 0.00 70 MET A C 3
ATOM 3445 O O . MET A 1 53 ? 10.552 5.917 3.718 1.00 0.00 70 MET A O 3
ATOM 3459 N N . GLN A 1 54 ? 10.775 5.504 1.517 1.00 0.00 71 GLN A N 3
ATOM 3460 C CA . GLN A 1 54 ? 12.094 6.106 1.422 1.00 0.00 71 GLN A CA 3
ATOM 3461 C C . GLN A 1 54 ? 11.995 7.612 1.193 1.00 0.00 71 GLN A C 3
ATOM 3462 O O . GLN A 1 54 ? 12.969 8.340 1.389 1.00 0.00 71 GLN A O 3
ATOM 3476 N N . GLU A 1 55 ? 10.820 8.076 0.774 1.00 0.00 72 GLU A N 3
ATOM 3477 C CA . GLU A 1 55 ? 10.569 9.508 0.655 1.00 0.00 72 GLU A CA 3
ATOM 3478 C C . GLU A 1 55 ? 10.556 10.145 2.038 1.00 0.00 72 GLU A C 3
ATOM 3479 O O . GLU A 1 55 ? 10.833 11.333 2.195 1.00 0.00 72 GLU A O 3
ATOM 3491 N N . GLY A 1 56 ? 10.217 9.340 3.039 1.00 0.00 73 GLY A N 3
ATOM 3492 C CA . GLY A 1 56 ? 10.261 9.800 4.410 1.00 0.00 73 GLY A CA 3
ATOM 3493 C C . GLY A 1 56 ? 8.884 10.086 4.953 1.00 0.00 73 GLY A C 3
ATOM 3494 O O . GLY A 1 56 ? 8.718 10.897 5.867 1.00 0.00 73 GLY A O 3
ATOM 3498 N N . LYS A 1 57 ? 7.894 9.408 4.399 1.00 0.00 74 LYS A N 3
ATOM 3499 C CA . LYS A 1 57 ? 6.512 9.628 4.781 1.00 0.00 74 LYS A CA 3
ATOM 3500 C C . LYS A 1 57 ? 6.176 8.835 6.040 1.00 0.00 74 LYS A C 3
ATOM 3501 O O . LYS A 1 57 ? 6.857 7.866 6.380 1.00 0.00 74 LYS A O 3
ATOM 3520 N N . SER A 1 58 ? 5.128 9.257 6.720 1.00 0.00 75 SER A N 3
ATOM 3521 C CA . SER A 1 58 ? 4.639 8.565 7.902 1.00 0.00 75 SER A CA 3
ATOM 3522 C C . SER A 1 58 ? 3.572 7.561 7.497 1.00 0.00 75 SER A C 3
ATOM 3523 O O . SER A 1 58 ? 3.099 7.603 6.371 1.00 0.00 75 SER A O 3
ATOM 3531 N N . LYS A 1 59 ? 3.195 6.667 8.397 1.00 0.00 76 LYS A N 3
ATOM 3532 C CA . LYS A 1 59 ? 2.252 5.597 8.060 1.00 0.00 76 LYS A CA 3
ATOM 3533 C C . LYS A 1 59 ? 0.959 6.156 7.472 1.00 0.00 76 LYS A C 3
ATOM 3534 O O . LYS A 1 59 ? 0.564 5.789 6.364 1.00 0.00 76 LYS A O 3
ATOM 3553 N N . LYS A 1 60 ? 0.320 7.060 8.201 1.00 0.00 77 LYS A N 3
ATOM 3554 C CA . LYS A 1 60 ? -0.876 7.736 7.709 1.00 0.00 77 LYS A CA 3
ATOM 3555 C C . LYS A 1 60 ? -0.540 8.561 6.487 1.00 0.00 77 LYS A C 3
ATOM 3556 O O . LYS A 1 60 ? -1.309 8.628 5.543 1.00 0.00 77 LYS A O 3
ATOM 3575 N N . GLU A 1 61 ? 0.622 9.178 6.523 1.00 0.00 78 GLU A N 3
ATOM 3576 C CA . GLU A 1 61 ? 1.074 10.024 5.428 1.00 0.00 78 GLU A CA 3
ATOM 3577 C C . GLU A 1 61 ? 1.218 9.232 4.123 1.00 0.00 78 GLU A C 3
ATOM 3578 O O . GLU A 1 61 ? 0.918 9.753 3.056 1.00 0.00 78 GLU A O 3
ATOM 3590 N N . ILE A 1 62 ? 1.670 7.977 4.204 1.00 0.00 79 ILE A N 3
ATOM 3591 C CA . ILE A 1 62 ? 1.775 7.142 3.007 1.00 0.00 79 ILE A CA 3
ATOM 3592 C C . ILE A 1 62 ? 0.395 6.915 2.398 1.00 0.00 79 ILE A C 3
ATOM 3593 O O . ILE A 1 62 ? 0.172 7.186 1.217 1.00 0.00 79 ILE A O 3
ATOM 3609 N N . VAL A 1 63 ? -0.536 6.444 3.214 1.00 0.00 80 VAL A N 3
ATOM 3610 C CA . VAL A 1 63 ? -1.868 6.137 2.727 1.00 0.00 80 VAL A CA 3
ATOM 3611 C C . VAL A 1 63 ? -2.612 7.416 2.358 1.00 0.00 80 VAL A C 3
ATOM 3612 O O . VAL A 1 63 ? -3.349 7.452 1.373 1.00 0.00 80 VAL A O 3
ATOM 3625 N N . ASP A 1 64 ? -2.389 8.472 3.129 1.00 0.00 81 ASP A N 3
ATOM 3626 C CA . ASP A 1 64 ? -2.985 9.769 2.841 1.00 0.00 81 ASP A CA 3
ATOM 3627 C C . ASP A 1 64 ? -2.432 10.328 1.541 1.00 0.00 81 ASP A C 3
ATOM 3628 O O . ASP A 1 64 ? -3.141 10.974 0.776 1.00 0.00 81 ASP A O 3
ATOM 3637 N N . TYR A 1 65 ? -1.162 10.060 1.289 1.00 0.00 82 TYR A N 3
ATOM 3638 C CA . TYR A 1 65 ? -0.530 10.468 0.047 1.00 0.00 82 TYR A CA 3
ATOM 3639 C C . TYR A 1 65 ? -1.230 9.784 -1.107 1.00 0.00 82 TYR A C 3
ATOM 3640 O O . TYR A 1 65 ? -1.567 10.403 -2.121 1.00 0.00 82 TYR A O 3
ATOM 3658 N N . MET A 1 66 ? -1.449 8.489 -0.925 1.00 0.00 83 MET A N 3
ATOM 3659 C CA . MET A 1 66 ? -2.099 7.670 -1.921 1.00 0.00 83 MET A CA 3
ATOM 3660 C C . MET A 1 66 ? -3.528 8.128 -2.147 1.00 0.00 83 MET A C 3
ATOM 3661 O O . MET A 1 66 ? -3.962 8.237 -3.281 1.00 0.00 83 MET A O 3
ATOM 3675 N N . VAL A 1 67 ? -4.258 8.416 -1.078 1.00 0.00 84 VAL A N 3
ATOM 3676 C CA . VAL A 1 67 ? -5.653 8.819 -1.216 1.00 0.00 84 VAL A CA 3
ATOM 3677 C C . VAL A 1 67 ? -5.770 10.239 -1.765 1.00 0.00 84 VAL A C 3
ATOM 3678 O O . VAL A 1 67 ? -6.744 10.575 -2.433 1.00 0.00 84 VAL A O 3
ATOM 3691 N N . ALA A 1 68 ? -4.781 11.067 -1.472 1.00 0.00 85 ALA A N 3
ATOM 3692 C CA . ALA A 1 68 ? -4.755 12.436 -1.964 1.00 0.00 85 ALA A CA 3
ATOM 3693 C C . ALA A 1 68 ? -4.588 12.479 -3.484 1.00 0.00 85 ALA A C 3
ATOM 3694 O O . ALA A 1 68 ? -5.320 13.186 -4.178 1.00 0.00 85 ALA A O 3
ATOM 3701 N N . ARG A 1 69 ? -3.626 11.721 -3.999 1.00 0.00 86 ARG A N 3
ATOM 3702 C CA . ARG A 1 69 ? -3.354 11.710 -5.438 1.00 0.00 86 ARG A CA 3
ATOM 3703 C C . ARG A 1 69 ? -4.123 10.597 -6.140 1.00 0.00 86 ARG A C 3
ATOM 3704 O O . ARG A 1 69 ? -4.869 10.845 -7.087 1.00 0.00 86 ARG A O 3
ATOM 3725 N N . TYR A 1 70 ? -3.952 9.379 -5.648 1.00 0.00 87 TYR A N 3
ATOM 3726 C CA . TYR A 1 70 ? -4.508 8.188 -6.280 1.00 0.00 87 TYR A CA 3
ATOM 3727 C C . TYR A 1 70 ? -5.863 7.829 -5.671 1.00 0.00 87 TYR A C 3
ATOM 3728 O O . TYR A 1 70 ? -6.300 6.682 -5.739 1.00 0.00 87 TYR A O 3
ATOM 3746 N N . GLY A 1 71 ? -6.540 8.822 -5.106 1.00 0.00 88 GLY A N 3
ATOM 3747 C CA . GLY A 1 71 ? -7.774 8.578 -4.370 1.00 0.00 88 GLY A CA 3
ATOM 3748 C C . GLY A 1 71 ? -8.950 8.181 -5.244 1.00 0.00 88 GLY A C 3
ATOM 3749 O O . GLY A 1 71 ? -10.079 8.084 -4.766 1.00 0.00 88 GLY A O 3
ATOM 3753 N N . ASN A 1 72 ? -8.700 7.968 -6.524 1.00 0.00 89 ASN A N 3
ATOM 3754 C CA . ASN A 1 72 ? -9.729 7.472 -7.423 1.00 0.00 89 ASN A CA 3
ATOM 3755 C C . ASN A 1 72 ? -9.591 5.959 -7.563 1.00 0.00 89 ASN A C 3
ATOM 3756 O O . ASN A 1 72 ? -10.444 5.285 -8.137 1.00 0.00 89 ASN A O 3
ATOM 3767 N N . PHE A 1 73 ? -8.502 5.433 -7.019 1.00 0.00 90 PHE A N 3
ATOM 3768 C CA . PHE A 1 73 ? -8.236 4.001 -7.055 1.00 0.00 90 PHE A CA 3
ATOM 3769 C C . PHE A 1 73 ? -7.976 3.466 -5.651 1.00 0.00 90 PHE A C 3
ATOM 3770 O O . PHE A 1 73 ? -8.090 2.267 -5.403 1.00 0.00 90 PHE A O 3
ATOM 3787 N N . VAL A 1 74 ? -7.621 4.363 -4.738 1.00 0.00 91 VAL A N 3
ATOM 3788 C CA . VAL A 1 74 ? -7.281 3.975 -3.377 1.00 0.00 91 VAL A CA 3
ATOM 3789 C C . VAL A 1 74 ? -8.236 4.639 -2.382 1.00 0.00 91 VAL A C 3
ATOM 3790 O O . VAL A 1 74 ? -8.982 5.552 -2.743 1.00 0.00 91 VAL A O 3
ATOM 3803 N N . THR A 1 75 ? -8.214 4.184 -1.134 1.00 0.00 92 THR A N 3
ATOM 3804 C CA . THR A 1 75 ? -9.040 4.774 -0.094 1.00 0.00 92 THR A CA 3
ATOM 3805 C C . THR A 1 75 ? -8.416 4.570 1.292 1.00 0.00 92 THR A C 3
ATOM 3806 O O . THR A 1 75 ? -7.795 3.549 1.553 1.00 0.00 92 THR A O 3
ATOM 3817 N N . TYR A 1 76 ? -8.554 5.560 2.166 1.00 0.00 93 TYR A N 3
ATOM 3818 C CA . TYR A 1 76 ? -8.150 5.403 3.554 1.00 0.00 93 TYR A CA 3
ATOM 3819 C C . TYR A 1 76 ? -9.378 5.059 4.382 1.00 0.00 93 TYR A C 3
ATOM 3820 O O . TYR A 1 76 ? -10.216 5.920 4.636 1.00 0.00 93 TYR A O 3
ATOM 3838 N N . ASP A 1 77 ? -9.480 3.807 4.805 1.00 0.00 94 ASP A N 3
ATOM 3839 C CA . ASP A 1 77 ? -10.672 3.334 5.497 1.00 0.00 94 ASP A CA 3
ATOM 3840 C C . ASP A 1 77 ? -10.339 2.212 6.456 1.00 0.00 94 ASP A C 3
ATOM 3841 O O . ASP A 1 77 ? -9.305 1.556 6.329 1.00 0.00 94 ASP A O 3
ATOM 3850 N N . PRO A 1 78 ? -11.225 1.988 7.431 1.00 0.00 95 PRO A N 3
ATOM 3851 C CA . PRO A 1 78 ? -11.213 0.780 8.250 1.00 0.00 95 PRO A CA 3
ATOM 3852 C C . PRO A 1 78 ? -11.607 -0.424 7.401 1.00 0.00 95 PRO A C 3
ATOM 3853 O O . PRO A 1 78 ? -12.382 -0.289 6.447 1.00 0.00 95 PRO A O 3
ATOM 3864 N N . PRO A 1 79 ? -11.098 -1.617 7.720 1.00 0.00 96 PRO A N 3
ATOM 3865 C CA . PRO A 1 79 ? -11.371 -2.805 6.938 1.00 0.00 96 PRO A CA 3
ATOM 3866 C C . PRO A 1 79 ? -12.730 -3.403 7.285 1.00 0.00 96 PRO A C 3
ATOM 3867 O O . PRO A 1 79 ? -13.501 -2.823 8.052 1.00 0.00 96 PRO A O 3
ATOM 3878 N N . LEU A 1 80 ? -13.013 -4.572 6.728 1.00 0.00 97 LEU A N 3
ATOM 3879 C CA . LEU A 1 80 ? -14.282 -5.257 6.958 1.00 0.00 97 LEU A CA 3
ATOM 3880 C C . LEU A 1 80 ? -14.210 -6.063 8.246 1.00 0.00 97 LEU A C 3
ATOM 3881 O O . LEU A 1 80 ? -15.006 -6.973 8.480 1.00 0.00 97 LEU A O 3
ATOM 3897 N N . THR A 1 81 ? -13.214 -5.726 9.045 1.00 0.00 98 THR A N 3
ATOM 3898 C CA . THR A 1 81 ? -12.984 -6.343 10.338 1.00 0.00 98 THR A CA 3
ATOM 3899 C C . THR A 1 81 ? -14.258 -6.350 11.196 1.00 0.00 98 THR A C 3
ATOM 3900 O O . THR A 1 81 ? -14.972 -5.347 11.283 1.00 0.00 98 THR A O 3
ATOM 3911 N N . PRO A 1 82 ? -14.585 -7.503 11.801 1.00 0.00 99 PRO A N 3
ATOM 3912 C CA . PRO A 1 82 ? -15.739 -7.631 12.692 1.00 0.00 99 PRO A CA 3
ATOM 3913 C C . PRO A 1 82 ? -15.556 -6.849 13.992 1.00 0.00 99 PRO A C 3
ATOM 3914 O O . PRO A 1 82 ? -14.845 -7.336 14.894 1.00 0.00 99 PRO A O 3
ATOM 3925 N N . THR A 1 2 ? 13.604 -9.970 -3.553 1.00 0.00 19 THR A N 4
ATOM 3926 C CA . THR A 1 2 ? 12.178 -9.980 -3.163 1.00 0.00 19 THR A CA 4
ATOM 3927 C C . THR A 1 2 ? 11.279 -10.230 -4.371 1.00 0.00 19 THR A C 4
ATOM 3928 O O . THR A 1 2 ? 10.559 -11.227 -4.427 1.00 0.00 19 THR A O 4
ATOM 3939 N N . ILE A 1 3 ? 11.340 -9.337 -5.348 1.00 0.00 20 ILE A N 4
ATOM 3940 C CA . ILE A 1 3 ? 10.487 -9.434 -6.531 1.00 0.00 20 ILE A CA 4
ATOM 3941 C C . ILE A 1 3 ? 10.923 -8.433 -7.602 1.00 0.00 20 ILE A C 4
ATOM 3942 O O . ILE A 1 3 ? 10.986 -8.768 -8.785 1.00 0.00 20 ILE A O 4
ATOM 3958 N N . ASP A 1 4 ? 11.251 -7.222 -7.181 1.00 0.00 21 ASP A N 4
ATOM 3959 C CA . ASP A 1 4 ? 11.583 -6.151 -8.109 1.00 0.00 21 ASP A CA 4
ATOM 3960 C C . ASP A 1 4 ? 12.667 -5.278 -7.483 1.00 0.00 21 ASP A C 4
ATOM 3961 O O . ASP A 1 4 ? 13.489 -5.775 -6.712 1.00 0.00 21 ASP A O 4
ATOM 3970 N N . VAL A 1 5 ? 12.675 -3.990 -7.795 1.00 0.00 22 VAL A N 4
ATOM 3971 C CA . VAL A 1 5 ? 13.531 -3.045 -7.088 1.00 0.00 22 VAL A CA 4
ATOM 3972 C C . VAL A 1 5 ? 13.010 -2.882 -5.658 1.00 0.00 22 VAL A C 4
ATOM 3973 O O . VAL A 1 5 ? 13.688 -2.360 -4.771 1.00 0.00 22 VAL A O 4
ATOM 3986 N N . LEU A 1 6 ? 11.790 -3.361 -5.460 1.00 0.00 23 LEU A N 4
ATOM 3987 C CA . LEU A 1 6 ? 11.135 -3.342 -4.166 1.00 0.00 23 LEU A CA 4
ATOM 3988 C C . LEU A 1 6 ? 11.734 -4.417 -3.267 1.00 0.00 23 LEU A C 4
ATOM 3989 O O . LEU A 1 6 ? 11.172 -5.502 -3.117 1.00 0.00 23 LEU A O 4
ATOM 4005 N N . GLN A 1 7 ? 12.889 -4.114 -2.701 1.00 0.00 24 GLN A N 4
ATOM 4006 C CA . GLN A 1 7 ? 13.584 -5.042 -1.825 1.00 0.00 24 GLN A CA 4
ATOM 4007 C C . GLN A 1 7 ? 13.210 -4.790 -0.374 1.00 0.00 24 GLN A C 4
ATOM 4008 O O . GLN A 1 7 ? 13.245 -3.651 0.086 1.00 0.00 24 GLN A O 4
ATOM 4022 N N . PHE A 1 8 ? 12.845 -5.841 0.342 1.00 0.00 25 PHE A N 4
ATOM 4023 C CA . PHE A 1 8 ? 12.609 -5.730 1.776 1.00 0.00 25 PHE A CA 4
ATOM 4024 C C . PHE A 1 8 ? 13.760 -6.352 2.534 1.00 0.00 25 PHE A C 4
ATOM 4025 O O . PHE A 1 8 ? 14.124 -7.507 2.319 1.00 0.00 25 PHE A O 4
ATOM 4042 N N . LYS A 1 9 ? 14.338 -5.538 3.402 1.00 0.00 26 LYS A N 4
ATOM 4043 C CA . LYS A 1 9 ? 15.468 -5.915 4.229 1.00 0.00 26 LYS A CA 4
ATOM 4044 C C . LYS A 1 9 ? 15.172 -7.162 5.047 1.00 0.00 26 LYS A C 4
ATOM 4045 O O . LYS A 1 9 ? 16.047 -7.995 5.278 1.00 0.00 26 LYS A O 4
ATOM 4064 N N . ASP A 1 10 ? 13.931 -7.278 5.465 1.00 0.00 27 ASP A N 4
ATOM 4065 C CA . ASP A 1 10 ? 13.491 -8.358 6.321 1.00 0.00 27 ASP A CA 4
ATOM 4066 C C . ASP A 1 10 ? 11.973 -8.355 6.334 1.00 0.00 27 ASP A C 4
ATOM 4067 O O . ASP A 1 10 ? 11.372 -7.428 5.781 1.00 0.00 27 ASP A O 4
ATOM 4076 N N . GLU A 1 11 ? 11.348 -9.351 6.947 1.00 0.00 28 GLU A N 4
ATOM 4077 C CA . GLU A 1 11 ? 9.898 -9.369 7.066 1.00 0.00 28 GLU A CA 4
ATOM 4078 C C . GLU A 1 11 ? 9.421 -8.082 7.736 1.00 0.00 28 GLU A C 4
ATOM 4079 O O . GLU A 1 11 ? 8.315 -7.620 7.484 1.00 0.00 28 GLU A O 4
ATOM 4091 N N . ALA A 1 12 ? 10.285 -7.500 8.570 1.00 0.00 29 ALA A N 4
ATOM 4092 C CA . ALA A 1 12 ? 9.979 -6.250 9.252 1.00 0.00 29 ALA A CA 4
ATOM 4093 C C . ALA A 1 12 ? 9.719 -5.124 8.260 1.00 0.00 29 ALA A C 4
ATOM 4094 O O . ALA A 1 12 ? 8.753 -4.374 8.401 1.00 0.00 29 ALA A O 4
ATOM 4101 N N . GLN A 1 13 ? 10.580 -5.011 7.247 1.00 0.00 30 GLN A N 4
ATOM 4102 C CA . GLN A 1 13 ? 10.410 -3.987 6.222 1.00 0.00 30 GLN A CA 4
ATOM 4103 C C . GLN A 1 13 ? 9.092 -4.225 5.500 1.00 0.00 30 GLN A C 4
ATOM 4104 O O . GLN A 1 13 ? 8.388 -3.293 5.108 1.00 0.00 30 GLN A O 4
ATOM 4118 N N . GLU A 1 14 ? 8.768 -5.498 5.366 1.00 0.00 31 GLU A N 4
ATOM 4119 C CA . GLU A 1 14 ? 7.555 -5.931 4.707 1.00 0.00 31 GLU A CA 4
ATOM 4120 C C . GLU A 1 14 ? 6.339 -5.767 5.633 1.00 0.00 31 GLU A C 4
ATOM 4121 O O . GLU A 1 14 ? 5.200 -5.754 5.172 1.00 0.00 31 GLU A O 4
ATOM 4133 N N . GLN A 1 15 ? 6.585 -5.620 6.936 1.00 0.00 32 GLN A N 4
ATOM 4134 C CA . GLN A 1 15 ? 5.508 -5.368 7.896 1.00 0.00 32 GLN A CA 4
ATOM 4135 C C . GLN A 1 15 ? 5.026 -3.933 7.774 1.00 0.00 32 GLN A C 4
ATOM 4136 O O . GLN A 1 15 ? 3.836 -3.656 7.900 1.00 0.00 32 GLN A O 4
ATOM 4150 N N . GLN A 1 16 ? 5.958 -3.011 7.561 1.00 0.00 33 GLN A N 4
ATOM 4151 C CA . GLN A 1 16 ? 5.581 -1.637 7.272 1.00 0.00 33 GLN A CA 4
ATOM 4152 C C . GLN A 1 16 ? 4.770 -1.614 5.996 1.00 0.00 33 GLN A C 4
ATOM 4153 O O . GLN A 1 16 ? 3.734 -0.961 5.910 1.00 0.00 33 GLN A O 4
ATOM 4167 N N . PHE A 1 17 ? 5.245 -2.373 5.019 1.00 0.00 34 PHE A N 4
ATOM 4168 C CA . PHE A 1 17 ? 4.530 -2.560 3.774 1.00 0.00 34 PHE A CA 4
ATOM 4169 C C . PHE A 1 17 ? 3.155 -3.150 4.059 1.00 0.00 34 PHE A C 4
ATOM 4170 O O . PHE A 1 17 ? 2.172 -2.775 3.431 1.00 0.00 34 PHE A O 4
ATOM 4187 N N . ARG A 1 18 ? 3.102 -4.060 5.029 1.00 0.00 35 ARG A N 4
ATOM 4188 C CA . ARG A 1 18 ? 1.854 -4.683 5.456 1.00 0.00 35 ARG A CA 4
ATOM 4189 C C . ARG A 1 18 ? 0.852 -3.633 5.924 1.00 0.00 35 ARG A C 4
ATOM 4190 O O . ARG A 1 18 ? -0.273 -3.585 5.450 1.00 0.00 35 ARG A O 4
ATOM 4211 N N . GLN A 1 19 ? 1.280 -2.761 6.822 1.00 0.00 36 GLN A N 4
ATOM 4212 C CA . GLN A 1 19 ? 0.390 -1.751 7.377 1.00 0.00 36 GLN A CA 4
ATOM 4213 C C . GLN A 1 19 ? 0.045 -0.707 6.333 1.00 0.00 36 GLN A C 4
ATOM 4214 O O . GLN A 1 19 ? -1.106 -0.306 6.198 1.00 0.00 36 GLN A O 4
ATOM 4228 N N . LEU A 1 20 ? 1.051 -0.295 5.586 1.00 0.00 37 LEU A N 4
ATOM 4229 C CA . LEU A 1 20 ? 0.887 0.740 4.581 1.00 0.00 37 LEU A CA 4
ATOM 4230 C C . LEU A 1 20 ? -0.053 0.284 3.459 1.00 0.00 37 LEU A C 4
ATOM 4231 O O . LEU A 1 20 ? -0.643 1.109 2.764 1.00 0.00 37 LEU A O 4
ATOM 4247 N N . THR A 1 21 ? -0.193 -1.029 3.284 1.00 0.00 38 THR A N 4
ATOM 4248 C CA . THR A 1 21 ? -1.102 -1.560 2.276 1.00 0.00 38 THR A CA 4
ATOM 4249 C C . THR A 1 21 ? -2.452 -1.967 2.872 1.00 0.00 38 THR A C 4
ATOM 4250 O O . THR A 1 21 ? -3.479 -1.878 2.196 1.00 0.00 38 THR A O 4
ATOM 4261 N N . GLU A 1 22 ? -2.463 -2.402 4.136 1.00 0.00 39 GLU A N 4
ATOM 4262 C CA . GLU A 1 22 ? -3.687 -2.928 4.744 1.00 0.00 39 GLU A CA 4
ATOM 4263 C C . GLU A 1 22 ? -4.498 -1.844 5.448 1.00 0.00 39 GLU A C 4
ATOM 4264 O O . GLU A 1 22 ? -5.653 -2.067 5.814 1.00 0.00 39 GLU A O 4
ATOM 4276 N N . GLU A 1 23 ? -3.902 -0.678 5.652 1.00 0.00 40 GLU A N 4
ATOM 4277 C CA . GLU A 1 23 ? -4.632 0.438 6.244 1.00 0.00 40 GLU A CA 4
ATOM 4278 C C . GLU A 1 23 ? -5.344 1.217 5.138 1.00 0.00 40 GLU A C 4
ATOM 4279 O O . GLU A 1 23 ? -6.069 2.180 5.388 1.00 0.00 40 GLU A O 4
ATOM 4291 N N . LEU A 1 24 ? -5.140 0.762 3.908 1.00 0.00 41 LEU A N 4
ATOM 4292 C CA . LEU A 1 24 ? -5.753 1.371 2.739 1.00 0.00 41 LEU A CA 4
ATOM 4293 C C . LEU A 1 24 ? -6.975 0.569 2.298 1.00 0.00 41 LEU A C 4
ATOM 4294 O O . LEU A 1 24 ? -6.917 -0.656 2.193 1.00 0.00 41 LEU A O 4
ATOM 4310 N N . ARG A 1 25 ? -8.079 1.264 2.039 1.00 0.00 42 ARG A N 4
ATOM 4311 C CA . ARG A 1 25 ? -9.315 0.608 1.658 1.00 0.00 42 ARG A CA 4
ATOM 4312 C C . ARG A 1 25 ? -9.436 0.506 0.143 1.00 0.00 42 ARG A C 4
ATOM 4313 O O . ARG A 1 25 ? -8.995 1.392 -0.593 1.00 0.00 42 ARG A O 4
ATOM 4334 N N . CYS A 1 26 ? -10.047 -0.576 -0.304 1.00 0.00 43 CYS A N 4
ATOM 4335 C CA . CYS A 1 26 ? -10.377 -0.769 -1.702 1.00 0.00 43 CYS A CA 4
ATOM 4336 C C . CYS A 1 26 ? -11.814 -1.280 -1.810 1.00 0.00 43 CYS A C 4
ATOM 4337 O O . CYS A 1 26 ? -12.232 -2.123 -1.017 1.00 0.00 43 CYS A O 4
ATOM 4345 N N . PRO A 1 27 ? -12.596 -0.758 -2.769 1.00 0.00 44 PRO A N 4
ATOM 4346 C CA . PRO A 1 27 ? -14.026 -1.070 -2.901 1.00 0.00 44 PRO A CA 4
ATOM 4347 C C . PRO A 1 27 ? -14.297 -2.485 -3.421 1.00 0.00 44 PRO A C 4
ATOM 4348 O O . PRO A 1 27 ? -14.742 -2.664 -4.557 1.00 0.00 44 PRO A O 4
ATOM 4359 N N . LYS A 1 28 ? -14.027 -3.481 -2.586 1.00 0.00 45 LYS A N 4
ATOM 4360 C CA . LYS A 1 28 ? -14.319 -4.871 -2.918 1.00 0.00 45 LYS A CA 4
ATOM 4361 C C . LYS A 1 28 ? -14.293 -5.723 -1.650 1.00 0.00 45 LYS A C 4
ATOM 4362 O O . LYS A 1 28 ? -13.297 -5.750 -0.932 1.00 0.00 45 LYS A O 4
ATOM 4381 N N . CYS A 1 29 ? -15.405 -6.402 -1.383 1.00 0.00 46 CYS A N 4
ATOM 4382 C CA . CYS A 1 29 ? -15.542 -7.241 -0.195 1.00 0.00 46 CYS A CA 4
ATOM 4383 C C . CYS A 1 29 ? -14.551 -8.390 -0.220 1.00 0.00 46 CYS A C 4
ATOM 4384 O O . CYS A 1 29 ? -14.082 -8.847 0.823 1.00 0.00 46 CYS A O 4
ATOM 4392 N N . GLN A 1 30 ? -14.234 -8.854 -1.413 1.00 0.00 47 GLN A N 4
ATOM 4393 C CA . GLN A 1 30 ? -13.323 -9.971 -1.575 1.00 0.00 47 GLN A CA 4
ATOM 4394 C C . GLN A 1 30 ? -11.942 -9.462 -1.967 1.00 0.00 47 GLN A C 4
ATOM 4395 O O . GLN A 1 30 ? -11.221 -10.086 -2.743 1.00 0.00 47 GLN A O 4
ATOM 4409 N N . ASN A 1 31 ? -11.603 -8.304 -1.422 1.00 0.00 48 ASN A N 4
ATOM 4410 C CA . ASN A 1 31 ? -10.312 -7.669 -1.643 1.00 0.00 48 ASN A CA 4
ATOM 4411 C C . ASN A 1 31 ? -9.971 -6.873 -0.390 1.00 0.00 48 ASN A C 4
ATOM 4412 O O . ASN A 1 31 ? -10.302 -5.694 -0.293 1.00 0.00 48 ASN A O 4
ATOM 4423 N N . ASN A 1 32 ? -9.335 -7.531 0.579 1.00 0.00 49 ASN A N 4
ATOM 4424 C CA . ASN A 1 32 ? -9.167 -6.958 1.920 1.00 0.00 49 ASN A CA 4
ATOM 4425 C C . ASN A 1 32 ? -8.370 -5.659 1.900 1.00 0.00 49 ASN A C 4
ATOM 4426 O O . ASN A 1 32 ? -8.587 -4.783 2.734 1.00 0.00 49 ASN A O 4
ATOM 4437 N N . SER A 1 33 ? -7.452 -5.543 0.958 1.00 0.00 50 SER A N 4
ATOM 4438 C CA . SER A 1 33 ? -6.634 -4.350 0.829 1.00 0.00 50 SER A CA 4
ATOM 4439 C C . SER A 1 33 ? -5.891 -4.394 -0.494 1.00 0.00 50 SER A C 4
ATOM 4440 O O . SER A 1 33 ? -6.155 -5.265 -1.319 1.00 0.00 50 SER A O 4
ATOM 4448 N N . ILE A 1 34 ? -4.958 -3.485 -0.716 1.00 0.00 51 ILE A N 4
ATOM 4449 C CA . ILE A 1 34 ? -4.133 -3.588 -1.903 1.00 0.00 51 ILE A CA 4
ATOM 4450 C C . ILE A 1 34 ? -3.106 -4.700 -1.723 1.00 0.00 51 ILE A C 4
ATOM 4451 O O . ILE A 1 34 ? -2.506 -5.161 -2.689 1.00 0.00 51 ILE A O 4
ATOM 4467 N N . ALA A 1 35 ? -2.928 -5.139 -0.476 1.00 0.00 52 ALA A N 4
ATOM 4468 C CA . ALA A 1 35 ? -2.072 -6.280 -0.175 1.00 0.00 52 ALA A CA 4
ATOM 4469 C C . ALA A 1 35 ? -2.790 -7.576 -0.539 1.00 0.00 52 ALA A C 4
ATOM 4470 O O . ALA A 1 35 ? -2.256 -8.419 -1.258 1.00 0.00 52 ALA A O 4
ATOM 4477 N N . ASP A 1 36 ? -4.007 -7.725 -0.035 1.00 0.00 53 ASP A N 4
ATOM 4478 C CA . ASP A 1 36 ? -4.869 -8.837 -0.423 1.00 0.00 53 ASP A CA 4
ATOM 4479 C C . ASP A 1 36 ? -5.745 -8.395 -1.584 1.00 0.00 53 ASP A C 4
ATOM 4480 O O . ASP A 1 36 ? -6.907 -8.029 -1.402 1.00 0.00 53 ASP A O 4
ATOM 4489 N N . SER A 1 37 ? -5.175 -8.406 -2.777 1.00 0.00 54 SER A N 4
ATOM 4490 C CA . SER A 1 37 ? -5.841 -7.836 -3.929 1.00 0.00 54 SER A CA 4
ATOM 4491 C C . SER A 1 37 ? -5.821 -8.773 -5.129 1.00 0.00 54 SER A C 4
ATOM 4492 O O . SER A 1 37 ? -4.974 -9.660 -5.235 1.00 0.00 54 SER A O 4
ATOM 4500 N N . ASN A 1 38 ? -6.789 -8.577 -6.013 1.00 0.00 55 ASN A N 4
ATOM 4501 C CA . ASN A 1 38 ? -6.850 -9.302 -7.276 1.00 0.00 55 ASN A CA 4
ATOM 4502 C C . ASN A 1 38 ? -6.590 -8.343 -8.426 1.00 0.00 55 ASN A C 4
ATOM 4503 O O . ASN A 1 38 ? -6.656 -8.716 -9.598 1.00 0.00 55 ASN A O 4
ATOM 4514 N N . SER A 1 39 ? -6.289 -7.101 -8.080 1.00 0.00 56 SER A N 4
ATOM 4515 C CA . SER A 1 39 ? -6.171 -6.045 -9.066 1.00 0.00 56 SER A CA 4
ATOM 4516 C C . SER A 1 39 ? -4.726 -5.838 -9.494 1.00 0.00 56 SER A C 4
ATOM 4517 O O . SER A 1 39 ? -3.816 -5.760 -8.671 1.00 0.00 56 SER A O 4
ATOM 4525 N N . MET A 1 40 ? -4.544 -5.740 -10.805 1.00 0.00 57 MET A N 4
ATOM 4526 C CA . MET A 1 40 ? -3.241 -5.492 -11.410 1.00 0.00 57 MET A CA 4
ATOM 4527 C C . MET A 1 40 ? -2.740 -4.112 -11.021 1.00 0.00 57 MET A C 4
ATOM 4528 O O . MET A 1 40 ? -1.541 -3.875 -10.892 1.00 0.00 57 MET A O 4
ATOM 4542 N N . ILE A 1 41 ? -3.688 -3.208 -10.841 1.00 0.00 58 ILE A N 4
ATOM 4543 C CA . ILE A 1 41 ? -3.397 -1.816 -10.556 1.00 0.00 58 ILE A CA 4
ATOM 4544 C C . ILE A 1 41 ? -2.887 -1.664 -9.124 1.00 0.00 58 ILE A C 4
ATOM 4545 O O . ILE A 1 41 ? -2.144 -0.738 -8.817 1.00 0.00 58 ILE A O 4
ATOM 4561 N N . ALA A 1 42 ? -3.292 -2.585 -8.251 1.00 0.00 59 ALA A N 4
ATOM 4562 C CA . ALA A 1 42 ? -2.843 -2.579 -6.862 1.00 0.00 59 ALA A CA 4
ATOM 4563 C C . ALA A 1 42 ? -1.318 -2.621 -6.787 1.00 0.00 59 ALA A C 4
ATOM 4564 O O . ALA A 1 42 ? -0.722 -2.067 -5.866 1.00 0.00 59 ALA A O 4
ATOM 4571 N N . THR A 1 43 ? -0.698 -3.282 -7.767 1.00 0.00 60 THR A N 4
ATOM 4572 C CA . THR A 1 43 ? 0.758 -3.348 -7.872 1.00 0.00 60 THR A CA 4
ATOM 4573 C C . THR A 1 43 ? 1.363 -1.950 -8.016 1.00 0.00 60 THR A C 4
ATOM 4574 O O . THR A 1 43 ? 2.383 -1.638 -7.399 1.00 0.00 60 THR A O 4
ATOM 4585 N N . ASP A 1 44 ? 0.719 -1.118 -8.826 1.00 0.00 61 ASP A N 4
ATOM 4586 C CA . ASP A 1 44 ? 1.094 0.291 -8.973 1.00 0.00 61 ASP A CA 4
ATOM 4587 C C . ASP A 1 44 ? 1.180 0.950 -7.601 1.00 0.00 61 ASP A C 4
ATOM 4588 O O . ASP A 1 44 ? 2.149 1.637 -7.270 1.00 0.00 61 ASP A O 4
ATOM 4597 N N . LEU A 1 45 ? 0.156 0.696 -6.802 1.00 0.00 62 LEU A N 4
ATOM 4598 C CA . LEU A 1 45 ? 0.043 1.262 -5.470 1.00 0.00 62 LEU A CA 4
ATOM 4599 C C . LEU A 1 45 ? 1.102 0.681 -4.535 1.00 0.00 62 LEU A C 4
ATOM 4600 O O . LEU A 1 45 ? 1.618 1.379 -3.663 1.00 0.00 62 LEU A O 4
ATOM 4616 N N . ARG A 1 46 ? 1.429 -0.597 -4.730 1.00 0.00 63 ARG A N 4
ATOM 4617 C CA . ARG A 1 46 ? 2.473 -1.256 -3.942 1.00 0.00 63 ARG A CA 4
ATOM 4618 C C . ARG A 1 46 ? 3.777 -0.482 -4.067 1.00 0.00 63 ARG A C 4
ATOM 4619 O O . ARG A 1 46 ? 4.511 -0.304 -3.094 1.00 0.00 63 ARG A O 4
ATOM 4640 N N . GLN A 1 47 ? 4.052 -0.026 -5.286 1.00 0.00 64 GLN A N 4
ATOM 4641 C CA . GLN A 1 47 ? 5.271 0.707 -5.579 1.00 0.00 64 GLN A CA 4
ATOM 4642 C C . GLN A 1 47 ? 5.278 2.050 -4.865 1.00 0.00 64 GLN A C 4
ATOM 4643 O O . GLN A 1 47 ? 6.298 2.455 -4.314 1.00 0.00 64 GLN A O 4
ATOM 4657 N N . LYS A 1 48 ? 4.132 2.727 -4.855 1.00 0.00 65 LYS A N 4
ATOM 4658 C CA . LYS A 1 48 ? 4.018 4.014 -4.178 1.00 0.00 65 LYS A CA 4
ATOM 4659 C C . LYS A 1 48 ? 4.274 3.850 -2.690 1.00 0.00 65 LYS A C 4
ATOM 4660 O O . LYS A 1 48 ? 4.978 4.654 -2.080 1.00 0.00 65 LYS A O 4
ATOM 4679 N N . VAL A 1 49 ? 3.693 2.803 -2.118 1.00 0.00 66 VAL A N 4
ATOM 4680 C CA . VAL A 1 49 ? 3.921 2.453 -0.726 1.00 0.00 66 VAL A CA 4
ATOM 4681 C C . VAL A 1 49 ? 5.415 2.313 -0.441 1.00 0.00 66 VAL A C 4
ATOM 4682 O O . VAL A 1 49 ? 5.898 2.785 0.587 1.00 0.00 66 VAL A O 4
ATOM 4695 N N . TYR A 1 50 ? 6.154 1.708 -1.369 1.00 0.00 67 TYR A N 4
ATOM 4696 C CA . TYR A 1 50 ? 7.584 1.515 -1.175 1.00 0.00 67 TYR A CA 4
ATOM 4697 C C . TYR A 1 50 ? 8.352 2.824 -1.377 1.00 0.00 67 TYR A C 4
ATOM 4698 O O . TYR A 1 50 ? 9.286 3.122 -0.630 1.00 0.00 67 TYR A O 4
ATOM 4716 N N . GLU A 1 51 ? 7.963 3.603 -2.386 1.00 0.00 68 GLU A N 4
ATOM 4717 C CA . GLU A 1 51 ? 8.597 4.895 -2.635 1.00 0.00 68 GLU A CA 4
ATOM 4718 C C . GLU A 1 51 ? 8.451 5.806 -1.426 1.00 0.00 68 GLU A C 4
ATOM 4719 O O . GLU A 1 51 ? 9.430 6.355 -0.926 1.00 0.00 68 GLU A O 4
ATOM 4731 N N . LEU A 1 52 ? 7.224 5.924 -0.940 1.00 0.00 69 LEU A N 4
ATOM 4732 C CA . LEU A 1 52 ? 6.902 6.817 0.168 1.00 0.00 69 LEU A CA 4
ATOM 4733 C C . LEU A 1 52 ? 7.730 6.487 1.412 1.00 0.00 69 LEU A C 4
ATOM 4734 O O . LEU A 1 52 ? 8.045 7.374 2.209 1.00 0.00 69 LEU A O 4
ATOM 4750 N N . MET A 1 53 ? 8.105 5.220 1.558 1.00 0.00 70 MET A N 4
ATOM 4751 C CA . MET A 1 53 ? 8.942 4.796 2.678 1.00 0.00 70 MET A CA 4
ATOM 4752 C C . MET A 1 53 ? 10.259 5.564 2.685 1.00 0.00 70 MET A C 4
ATOM 4753 O O . MET A 1 53 ? 10.658 6.118 3.710 1.00 0.00 70 MET A O 4
ATOM 4767 N N . GLN A 1 54 ? 10.918 5.616 1.534 1.00 0.00 71 GLN A N 4
ATOM 4768 C CA . GLN A 1 54 ? 12.212 6.270 1.431 1.00 0.00 71 GLN A CA 4
ATOM 4769 C C . GLN A 1 54 ? 12.051 7.764 1.174 1.00 0.00 71 GLN A C 4
ATOM 4770 O O . GLN A 1 54 ? 12.982 8.538 1.400 1.00 0.00 71 GLN A O 4
ATOM 4784 N N . GLU A 1 55 ? 10.873 8.168 0.701 1.00 0.00 72 GLU A N 4
ATOM 4785 C CA . GLU A 1 55 ? 10.573 9.584 0.516 1.00 0.00 72 GLU A CA 4
ATOM 4786 C C . GLU A 1 55 ? 10.554 10.298 1.862 1.00 0.00 72 GLU A C 4
ATOM 4787 O O . GLU A 1 55 ? 10.877 11.483 1.957 1.00 0.00 72 GLU A O 4
ATOM 4799 N N . GLY A 1 56 ? 10.164 9.567 2.901 1.00 0.00 73 GLY A N 4
ATOM 4800 C CA . GLY A 1 56 ? 10.168 10.122 4.238 1.00 0.00 73 GLY A CA 4
ATOM 4801 C C . GLY A 1 56 ? 8.769 10.358 4.749 1.00 0.00 73 GLY A C 4
ATOM 4802 O O . GLY A 1 56 ? 8.529 11.265 5.547 1.00 0.00 73 GLY A O 4
ATOM 4806 N N . LYS A 1 57 ? 7.844 9.542 4.279 1.00 0.00 74 LYS A N 4
ATOM 4807 C CA . LYS A 1 57 ? 6.453 9.655 4.671 1.00 0.00 74 LYS A CA 4
ATOM 4808 C C . LYS A 1 57 ? 6.207 8.847 5.941 1.00 0.00 74 LYS A C 4
ATOM 4809 O O . LYS A 1 57 ? 6.906 7.871 6.219 1.00 0.00 74 LYS A O 4
ATOM 4828 N N . SER A 1 58 ? 5.217 9.269 6.698 1.00 0.00 75 SER A N 4
ATOM 4829 C CA . SER A 1 58 ? 4.817 8.579 7.916 1.00 0.00 75 SER A CA 4
ATOM 4830 C C . SER A 1 58 ? 3.730 7.572 7.581 1.00 0.00 75 SER A C 4
ATOM 4831 O O . SER A 1 58 ? 3.210 7.597 6.478 1.00 0.00 75 SER A O 4
ATOM 4839 N N . LYS A 1 59 ? 3.386 6.691 8.512 1.00 0.00 76 LYS A N 4
ATOM 4840 C CA . LYS A 1 59 ? 2.394 5.648 8.234 1.00 0.00 76 LYS A CA 4
ATOM 4841 C C . LYS A 1 59 ? 1.096 6.239 7.692 1.00 0.00 76 LYS A C 4
ATOM 4842 O O . LYS A 1 59 ? 0.646 5.878 6.606 1.00 0.00 76 LYS A O 4
ATOM 4861 N N . LYS A 1 60 ? 0.522 7.169 8.442 1.00 0.00 77 LYS A N 4
ATOM 4862 C CA . LYS A 1 60 ? -0.693 7.854 8.015 1.00 0.00 77 LYS A CA 4
ATOM 4863 C C . LYS A 1 60 ? -0.399 8.714 6.796 1.00 0.00 77 LYS A C 4
ATOM 4864 O O . LYS A 1 60 ? -1.213 8.826 5.890 1.00 0.00 77 LYS A O 4
ATOM 4883 N N . GLU A 1 61 ? 0.786 9.300 6.782 1.00 0.00 78 GLU A N 4
ATOM 4884 C CA . GLU A 1 61 ? 1.221 10.138 5.672 1.00 0.00 78 GLU A CA 4
ATOM 4885 C C . GLU A 1 61 ? 1.336 9.338 4.361 1.00 0.00 78 GLU A C 4
ATOM 4886 O O . GLU A 1 61 ? 1.050 9.873 3.291 1.00 0.00 78 GLU A O 4
ATOM 4898 N N . ILE A 1 62 ? 1.723 8.060 4.439 1.00 0.00 79 ILE A N 4
ATOM 4899 C CA . ILE A 1 62 ? 1.748 7.201 3.253 1.00 0.00 79 ILE A CA 4
ATOM 4900 C C . ILE A 1 62 ? 0.332 6.944 2.751 1.00 0.00 79 ILE A C 4
ATOM 4901 O O . ILE A 1 62 ? 0.029 7.187 1.585 1.00 0.00 79 ILE A O 4
ATOM 4917 N N . VAL A 1 63 ? -0.541 6.480 3.639 1.00 0.00 80 VAL A N 4
ATOM 4918 C CA . VAL A 1 63 ? -1.894 6.123 3.242 1.00 0.00 80 VAL A CA 4
ATOM 4919 C C . VAL A 1 63 ? -2.682 7.363 2.817 1.00 0.00 80 VAL A C 4
ATOM 4920 O O . VAL A 1 63 ? -3.475 7.315 1.871 1.00 0.00 80 VAL A O 4
ATOM 4933 N N . ASP A 1 64 ? -2.436 8.476 3.495 1.00 0.00 81 ASP A N 4
ATOM 4934 C CA . ASP A 1 64 ? -3.028 9.750 3.116 1.00 0.00 81 ASP A CA 4
ATOM 4935 C C . ASP A 1 64 ? -2.541 10.156 1.733 1.00 0.00 81 ASP A C 4
ATOM 4936 O O . ASP A 1 64 ? -3.305 10.662 0.917 1.00 0.00 81 ASP A O 4
ATOM 4945 N N . TYR A 1 65 ? -1.266 9.893 1.474 1.00 0.00 82 TYR A N 4
ATOM 4946 C CA . TYR A 1 65 ? -0.650 10.223 0.194 1.00 0.00 82 TYR A CA 4
ATOM 4947 C C . TYR A 1 65 ? -1.310 9.412 -0.908 1.00 0.00 82 TYR A C 4
ATOM 4948 O O . TYR A 1 65 ? -1.591 9.918 -1.998 1.00 0.00 82 TYR A O 4
ATOM 4966 N N . MET A 1 66 ? -1.551 8.142 -0.597 1.00 0.00 83 MET A N 4
ATOM 4967 C CA . MET A 1 66 ? -2.198 7.224 -1.518 1.00 0.00 83 MET A CA 4
ATOM 4968 C C . MET A 1 66 ? -3.557 7.758 -1.932 1.00 0.00 83 MET A C 4
ATOM 4969 O O . MET A 1 66 ? -3.819 7.942 -3.114 1.00 0.00 83 MET A O 4
ATOM 4983 N N . VAL A 1 67 ? -4.411 8.031 -0.956 1.00 0.00 84 VAL A N 4
ATOM 4984 C CA . VAL A 1 67 ? -5.768 8.500 -1.245 1.00 0.00 84 VAL A CA 4
ATOM 4985 C C . VAL A 1 67 ? -5.758 9.894 -1.862 1.00 0.00 84 VAL A C 4
ATOM 4986 O O . VAL A 1 67 ? -6.640 10.244 -2.641 1.00 0.00 84 VAL A O 4
ATOM 4999 N N . ALA A 1 68 ? -4.758 10.684 -1.503 1.00 0.00 85 ALA A N 4
ATOM 5000 C CA . ALA A 1 68 ? -4.660 12.052 -1.976 1.00 0.00 85 ALA A CA 4
ATOM 5001 C C . ALA A 1 68 ? -4.414 12.103 -3.484 1.00 0.00 85 ALA A C 4
ATOM 5002 O O . ALA A 1 68 ? -5.041 12.886 -4.199 1.00 0.00 85 ALA A O 4
ATOM 5009 N N . ARG A 1 69 ? -3.497 11.272 -3.963 1.00 0.00 86 ARG A N 4
ATOM 5010 C CA . ARG A 1 69 ? -3.147 11.258 -5.384 1.00 0.00 86 ARG A CA 4
ATOM 5011 C C . ARG A 1 69 ? -3.913 10.175 -6.143 1.00 0.00 86 ARG A C 4
ATOM 5012 O O . ARG A 1 69 ? -4.371 10.393 -7.265 1.00 0.00 86 ARG A O 4
ATOM 5033 N N . TYR A 1 70 ? -4.052 9.014 -5.522 1.00 0.00 87 TYR A N 4
ATOM 5034 C CA . TYR A 1 70 ? -4.667 7.855 -6.162 1.00 0.00 87 TYR A CA 4
ATOM 5035 C C . TYR A 1 70 ? -6.076 7.627 -5.627 1.00 0.00 87 TYR A C 4
ATOM 5036 O O . TYR A 1 70 ? -6.531 6.494 -5.504 1.00 0.00 87 TYR A O 4
ATOM 5054 N N . GLY A 1 71 ? -6.780 8.711 -5.346 1.00 0.00 88 GLY A N 4
ATOM 5055 C CA . GLY A 1 71 ? -8.081 8.603 -4.715 1.00 0.00 88 GLY A CA 4
ATOM 5056 C C . GLY A 1 71 ? -9.208 8.274 -5.680 1.00 0.00 88 GLY A C 4
ATOM 5057 O O . GLY A 1 71 ? -10.333 8.739 -5.501 1.00 0.00 88 GLY A O 4
ATOM 5061 N N . ASN A 1 72 ? -8.917 7.482 -6.700 1.00 0.00 89 ASN A N 4
ATOM 5062 C CA . ASN A 1 72 ? -9.953 7.000 -7.604 1.00 0.00 89 ASN A CA 4
ATOM 5063 C C . ASN A 1 72 ? -10.325 5.583 -7.228 1.00 0.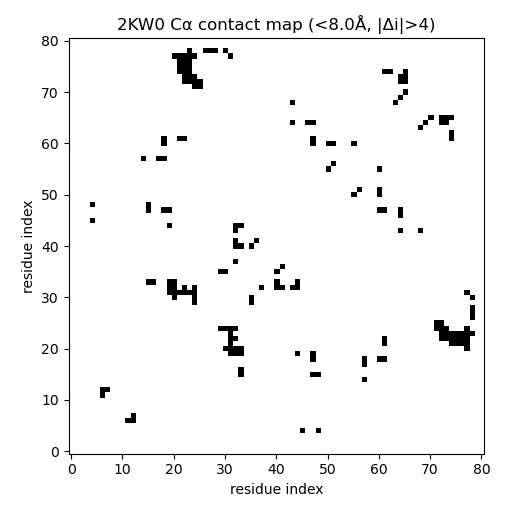00 89 ASN A C 4
ATOM 5064 O O . ASN A 1 72 ? -11.496 5.209 -7.192 1.00 0.00 89 ASN A O 4
ATOM 5075 N N . PHE A 1 73 ? -9.302 4.810 -6.932 1.00 0.00 90 PHE A N 4
ATOM 5076 C CA . PHE A 1 73 ? -9.465 3.416 -6.558 1.00 0.00 90 PHE A CA 4
ATOM 5077 C C . PHE A 1 73 ? -9.207 3.232 -5.065 1.00 0.00 90 PHE A C 4
ATOM 5078 O O . PHE A 1 73 ? -9.761 2.332 -4.437 1.00 0.00 90 PHE A O 4
ATOM 5095 N N . VAL A 1 74 ? -8.385 4.104 -4.497 1.00 0.00 91 VAL A N 4
ATOM 5096 C CA . VAL A 1 74 ? -7.966 3.941 -3.115 1.00 0.00 91 VAL A CA 4
ATOM 5097 C C . VAL A 1 74 ? -8.739 4.894 -2.199 1.00 0.00 91 VAL A C 4
ATOM 5098 O O . VAL A 1 74 ? -9.221 5.944 -2.636 1.00 0.00 91 VAL A O 4
ATOM 5111 N N . THR A 1 75 ? -8.866 4.512 -0.938 1.00 0.00 92 THR A N 4
ATOM 5112 C CA . THR A 1 75 ? -9.558 5.323 0.056 1.00 0.00 92 THR A CA 4
ATOM 5113 C C . THR A 1 75 ? -9.084 4.955 1.463 1.00 0.00 92 THR A C 4
ATOM 5114 O O . THR A 1 75 ? -8.828 3.791 1.741 1.00 0.00 92 THR A O 4
ATOM 5125 N N . TYR A 1 76 ? -8.943 5.938 2.344 1.00 0.00 93 TYR A N 4
ATOM 5126 C CA . TYR A 1 76 ? -8.487 5.663 3.696 1.00 0.00 93 TYR A CA 4
ATOM 5127 C C . TYR A 1 76 ? -9.687 5.412 4.604 1.00 0.00 93 TYR A C 4
ATOM 5128 O O . TYR A 1 76 ? -10.374 6.341 5.019 1.00 0.00 93 TYR A O 4
ATOM 5146 N N . ASP A 1 77 ? -9.906 4.141 4.906 1.00 0.00 94 ASP A N 4
ATOM 5147 C CA . ASP A 1 77 ? -11.057 3.689 5.682 1.00 0.00 94 ASP A CA 4
ATOM 5148 C C . ASP A 1 77 ? -10.764 2.314 6.257 1.00 0.00 94 ASP A C 4
ATOM 5149 O O . ASP A 1 77 ? -9.853 1.631 5.782 1.00 0.00 94 ASP A O 4
ATOM 5158 N N . PRO A 1 78 ? -11.499 1.891 7.298 1.00 0.00 95 PRO A N 4
ATOM 5159 C CA . PRO A 1 78 ? -11.466 0.502 7.760 1.00 0.00 95 PRO A CA 4
ATOM 5160 C C . PRO A 1 78 ? -11.878 -0.442 6.632 1.00 0.00 95 PRO A C 4
ATOM 5161 O O . PRO A 1 78 ? -12.979 -0.317 6.091 1.00 0.00 95 PRO A O 4
ATOM 5172 N N . PRO A 1 79 ? -11.002 -1.395 6.263 1.00 0.00 96 PRO A N 4
ATOM 5173 C CA . PRO A 1 79 ? -11.114 -2.121 4.996 1.00 0.00 96 PRO A CA 4
ATOM 5174 C C . PRO A 1 79 ? -12.439 -2.866 4.835 1.00 0.00 96 PRO A C 4
ATOM 5175 O O . PRO A 1 79 ? -13.342 -2.386 4.144 1.00 0.00 96 PRO A O 4
ATOM 5186 N N . LEU A 1 80 ? -12.552 -4.035 5.460 1.00 0.00 97 LEU A N 4
ATOM 5187 C CA . LEU A 1 80 ? -13.783 -4.818 5.416 1.00 0.00 97 LEU A CA 4
ATOM 5188 C C . LEU A 1 80 ? -14.202 -5.194 6.824 1.00 0.00 97 LEU A C 4
ATOM 5189 O O . LEU A 1 80 ? -15.115 -5.993 7.029 1.00 0.00 97 LEU A O 4
ATOM 5205 N N . THR A 1 81 ? -13.498 -4.635 7.791 1.00 0.00 98 THR A N 4
ATOM 5206 C CA . THR A 1 81 ? -13.771 -4.904 9.191 1.00 0.00 98 THR A CA 4
ATOM 5207 C C . THR A 1 81 ? -15.031 -4.168 9.657 1.00 0.00 98 THR A C 4
ATOM 5208 O O . THR A 1 81 ? -15.203 -2.978 9.389 1.00 0.00 98 THR A O 4
ATOM 5219 N N . PRO A 1 82 ? -15.941 -4.884 10.333 1.00 0.00 99 PRO A N 4
ATOM 5220 C CA . PRO A 1 82 ? -17.150 -4.288 10.907 1.00 0.00 99 PRO A CA 4
ATOM 5221 C C . PRO A 1 82 ? -16.815 -3.283 12.007 1.00 0.00 99 PRO A C 4
ATOM 5222 O O . PRO A 1 82 ? -16.286 -3.698 13.058 1.00 0.00 99 PRO A O 4
ATOM 5233 N N . THR A 1 2 ? 7.215 -13.210 -10.859 1.00 0.00 19 THR A N 5
ATOM 5234 C CA . THR A 1 2 ? 8.373 -12.315 -10.672 1.00 0.00 19 THR A CA 5
ATOM 5235 C C . THR A 1 2 ? 8.089 -11.298 -9.569 1.00 0.00 19 THR A C 5
ATOM 5236 O O . THR A 1 2 ? 7.062 -10.617 -9.590 1.00 0.00 19 THR A O 5
ATOM 5247 N N . ILE A 1 3 ? 8.990 -11.207 -8.594 1.00 0.00 20 ILE A N 5
ATOM 5248 C CA . ILE A 1 3 ? 8.843 -10.239 -7.518 1.00 0.00 20 ILE A CA 5
ATOM 5249 C C . ILE A 1 3 ? 9.309 -8.872 -8.006 1.00 0.00 20 ILE A C 5
ATOM 5250 O O . ILE A 1 3 ? 10.186 -8.772 -8.870 1.00 0.00 20 ILE A O 5
ATOM 5266 N N . ASP A 1 4 ? 8.694 -7.830 -7.475 1.00 0.00 21 ASP A N 5
ATOM 5267 C CA . ASP A 1 4 ? 8.967 -6.466 -7.904 1.00 0.00 21 ASP A CA 5
ATOM 5268 C C . ASP A 1 4 ? 10.370 -6.016 -7.510 1.00 0.00 21 ASP A C 5
ATOM 5269 O O . ASP A 1 4 ? 11.102 -6.725 -6.819 1.00 0.00 21 ASP A O 5
ATOM 5278 N N . VAL A 1 5 ? 10.718 -4.808 -7.929 1.00 0.00 22 VAL A N 5
ATOM 5279 C CA . VAL A 1 5 ? 12.017 -4.221 -7.624 1.00 0.00 22 VAL A CA 5
ATOM 5280 C C . VAL A 1 5 ? 12.008 -3.666 -6.198 1.00 0.00 22 VAL A C 5
ATOM 5281 O O . VAL A 1 5 ? 13.007 -3.157 -5.693 1.00 0.00 22 VAL A O 5
ATOM 5294 N N . LEU A 1 6 ? 10.860 -3.795 -5.549 1.00 0.00 23 LEU A N 5
ATOM 5295 C CA . LEU A 1 6 ? 10.672 -3.294 -4.197 1.00 0.00 23 LEU A CA 5
ATOM 5296 C C . LEU A 1 6 ? 11.285 -4.258 -3.187 1.00 0.00 23 LEU A C 5
ATOM 5297 O O . LEU A 1 6 ? 10.598 -5.115 -2.633 1.00 0.00 23 LEU A O 5
ATOM 5313 N N . GLN A 1 7 ? 12.581 -4.124 -2.966 1.00 0.00 24 GLN A N 5
ATOM 5314 C CA . GLN A 1 7 ? 13.297 -5.025 -2.082 1.00 0.00 24 GLN A CA 5
ATOM 5315 C C . GLN A 1 7 ? 13.331 -4.478 -0.661 1.00 0.00 24 GLN A C 5
ATOM 5316 O O . GLN A 1 7 ? 13.976 -3.465 -0.387 1.00 0.00 24 GLN A O 5
ATOM 5330 N N . PHE A 1 8 ? 12.620 -5.151 0.232 1.00 0.00 25 PHE A N 5
ATOM 5331 C CA . PHE A 1 8 ? 12.591 -4.775 1.640 1.00 0.00 25 PHE A CA 5
ATOM 5332 C C . PHE A 1 8 ? 13.949 -5.030 2.270 1.00 0.00 25 PHE A C 5
ATOM 5333 O O . PHE A 1 8 ? 14.551 -6.090 2.092 1.00 0.00 25 PHE A O 5
ATOM 5350 N N . LYS A 1 9 ? 14.428 -4.015 2.969 1.00 0.00 26 LYS A N 5
ATOM 5351 C CA . LYS A 1 9 ? 15.695 -4.043 3.678 1.00 0.00 26 LYS A CA 5
ATOM 5352 C C . LYS A 1 9 ? 15.773 -5.228 4.633 1.00 0.00 26 LYS A C 5
ATOM 5353 O O . LYS A 1 9 ? 16.847 -5.761 4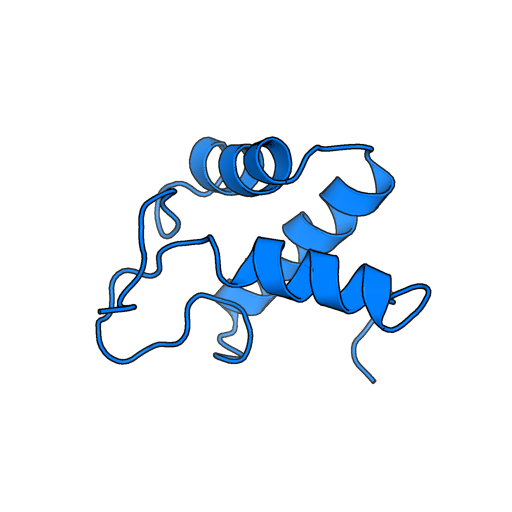.909 1.00 0.00 26 LYS A O 5
ATOM 5372 N N . ASP A 1 10 ? 14.613 -5.631 5.109 1.00 0.00 27 ASP A N 5
ATOM 5373 C CA . ASP A 1 10 ? 14.475 -6.680 6.097 1.00 0.00 27 ASP A CA 5
ATOM 5374 C C . ASP A 1 10 ? 12.988 -6.962 6.226 1.00 0.00 27 ASP A C 5
ATOM 5375 O O . ASP A 1 10 ? 12.194 -6.206 5.653 1.00 0.00 27 ASP A O 5
ATOM 5384 N N . GLU A 1 11 ? 12.577 -8.006 6.939 1.00 0.00 28 GLU A N 5
ATOM 5385 C CA . GLU A 1 11 ? 11.148 -8.250 7.097 1.00 0.00 28 GLU A CA 5
ATOM 5386 C C . GLU A 1 11 ? 10.520 -7.069 7.830 1.00 0.00 28 GLU A C 5
ATOM 5387 O O . GLU A 1 11 ? 9.328 -6.814 7.705 1.00 0.00 28 GLU A O 5
ATOM 5399 N N . ALA A 1 12 ? 11.356 -6.329 8.561 1.00 0.00 29 ALA A N 5
ATOM 5400 C CA . ALA A 1 12 ? 10.939 -5.110 9.240 1.00 0.00 29 ALA A CA 5
ATOM 5401 C C . ALA A 1 12 ? 10.377 -4.095 8.256 1.00 0.00 29 ALA A C 5
ATOM 5402 O O . ALA A 1 12 ? 9.329 -3.498 8.503 1.00 0.00 29 ALA A O 5
ATOM 5409 N N . GLN A 1 13 ? 11.069 -3.902 7.130 1.00 0.00 30 GLN A N 5
ATOM 5410 C CA . GLN A 1 13 ? 10.592 -2.968 6.121 1.00 0.00 30 GLN A CA 5
ATOM 5411 C C . GLN A 1 13 ? 9.265 -3.461 5.578 1.00 0.00 30 GLN A C 5
ATOM 5412 O O . GLN A 1 13 ? 8.367 -2.677 5.260 1.00 0.00 30 GLN A O 5
ATOM 5426 N N . GLU A 1 14 ? 9.148 -4.774 5.489 1.00 0.00 31 GLU A N 5
ATOM 5427 C CA . GLU A 1 14 ? 7.934 -5.398 5.000 1.00 0.00 31 GLU A CA 5
ATOM 5428 C C . GLU A 1 14 ? 6.814 -5.298 6.043 1.00 0.00 31 GLU A C 5
ATOM 5429 O O . GLU A 1 14 ? 5.641 -5.305 5.698 1.00 0.00 31 GLU A O 5
ATOM 5441 N N . GLN A 1 15 ? 7.180 -5.188 7.318 1.00 0.00 32 GLN A N 5
ATOM 5442 C CA . GLN A 1 15 ? 6.198 -4.981 8.380 1.00 0.00 32 GLN A CA 5
ATOM 5443 C C . GLN A 1 15 ? 5.536 -3.622 8.212 1.00 0.00 32 GLN A C 5
ATOM 5444 O O . GLN A 1 15 ? 4.340 -3.462 8.451 1.00 0.00 32 GLN A O 5
ATOM 5458 N N . GLN A 1 16 ? 6.329 -2.639 7.806 1.00 0.00 33 GLN A N 5
ATOM 5459 C CA . GLN A 1 16 ? 5.793 -1.338 7.432 1.00 0.00 33 GLN A CA 5
ATOM 5460 C C . GLN A 1 16 ? 4.865 -1.496 6.237 1.00 0.00 33 GLN A C 5
ATOM 5461 O O . GLN A 1 16 ? 3.737 -1.002 6.237 1.00 0.00 33 GLN A O 5
ATOM 5475 N N . PHE A 1 17 ? 5.351 -2.221 5.238 1.00 0.00 34 PHE A N 5
ATOM 5476 C CA . PHE A 1 17 ? 4.591 -2.498 4.028 1.00 0.00 34 PHE A CA 5
ATOM 5477 C C . PHE A 1 17 ? 3.288 -3.211 4.374 1.00 0.00 34 PHE A C 5
ATOM 5478 O O . PHE A 1 17 ? 2.258 -2.980 3.744 1.00 0.00 34 PHE A O 5
ATOM 5495 N N . ARG A 1 18 ? 3.349 -4.063 5.390 1.00 0.00 35 ARG A N 5
ATOM 5496 C CA . ARG A 1 18 ? 2.195 -4.822 5.856 1.00 0.00 35 ARG A CA 5
ATOM 5497 C C . ARG A 1 18 ? 1.033 -3.892 6.199 1.00 0.00 35 ARG A C 5
ATOM 5498 O O . ARG A 1 18 ? -0.069 -4.039 5.678 1.00 0.00 35 ARG A O 5
ATOM 5519 N N . GLN A 1 19 ? 1.300 -2.906 7.039 1.00 0.00 36 GLN A N 5
ATOM 5520 C CA . GLN A 1 19 ? 0.264 -1.977 7.467 1.00 0.00 36 GLN A CA 5
ATOM 5521 C C . GLN A 1 19 ? -0.092 -0.999 6.360 1.00 0.00 36 GLN A C 5
ATOM 5522 O O . GLN A 1 19 ? -1.258 -0.645 6.186 1.00 0.00 36 GLN A O 5
ATOM 5536 N N . LEU A 1 20 ? 0.910 -0.592 5.589 1.00 0.00 37 LEU A N 5
ATOM 5537 C CA . LEU A 1 20 ? 0.710 0.406 4.548 1.00 0.00 37 LEU A CA 5
ATOM 5538 C C . LEU A 1 20 ? -0.171 -0.136 3.423 1.00 0.00 37 LEU A C 5
ATOM 5539 O O . LEU A 1 20 ? -0.809 0.629 2.705 1.00 0.00 37 LEU A O 5
ATOM 5555 N N . THR A 1 21 ? -0.211 -1.457 3.273 1.00 0.00 38 THR A N 5
ATOM 5556 C CA . THR A 1 21 ? -1.058 -2.070 2.259 1.00 0.00 38 THR A CA 5
ATOM 5557 C C . THR A 1 21 ? -2.384 -2.564 2.839 1.00 0.00 38 THR A C 5
ATOM 5558 O O . THR A 1 21 ? -3.303 -2.898 2.091 1.00 0.00 38 THR A O 5
ATOM 5569 N N . GLU A 1 22 ? -2.487 -2.619 4.166 1.00 0.00 39 GLU A N 5
ATOM 5570 C CA . GLU A 1 22 ? -3.709 -3.104 4.809 1.00 0.00 39 GLU A CA 5
ATOM 5571 C C . GLU A 1 22 ? -4.621 -1.960 5.240 1.00 0.00 39 GLU A C 5
ATOM 5572 O O . GLU A 1 22 ? -5.844 -2.082 5.166 1.00 0.00 39 GLU A O 5
ATOM 5584 N N . GLU A 1 23 ? -4.039 -0.851 5.685 1.00 0.00 40 GLU A N 5
ATOM 5585 C CA . GLU A 1 23 ? -4.837 0.301 6.097 1.00 0.00 40 GLU A CA 5
ATOM 5586 C C . GLU A 1 23 ? -5.346 1.070 4.887 1.00 0.00 40 GLU A C 5
ATOM 5587 O O . GLU A 1 23 ? -6.145 2.000 5.010 1.00 0.00 40 GLU A O 5
ATOM 5599 N N . LEU A 1 24 ? -4.875 0.680 3.716 1.00 0.00 41 LEU A N 5
ATOM 5600 C CA . LEU A 1 24 ? -5.335 1.274 2.482 1.00 0.00 41 LEU A CA 5
ATOM 5601 C C . LEU A 1 24 ? -6.409 0.405 1.845 1.00 0.00 41 LEU A C 5
ATOM 5602 O O . LEU A 1 24 ? -6.148 -0.721 1.432 1.00 0.00 41 LEU A O 5
ATOM 5618 N N . ARG A 1 25 ? -7.616 0.939 1.767 1.00 0.00 42 ARG A N 5
ATOM 5619 C CA . ARG A 1 25 ? -8.726 0.214 1.183 1.00 0.00 42 ARG A CA 5
ATOM 5620 C C . ARG A 1 25 ? -8.795 0.408 -0.319 1.00 0.00 42 ARG A C 5
ATOM 5621 O O . ARG A 1 25 ? -8.594 1.511 -0.829 1.00 0.00 42 ARG A O 5
ATOM 5642 N N . CYS A 1 26 ? -9.072 -0.677 -1.015 1.00 0.00 43 CYS A N 5
ATOM 5643 C CA . CYS A 1 26 ? -9.501 -0.610 -2.393 1.00 0.00 43 CYS A CA 5
ATOM 5644 C C . CYS A 1 26 ? -11.020 -0.705 -2.398 1.00 0.00 43 CYS A C 5
ATOM 5645 O O . CYS A 1 26 ? -11.596 -1.314 -1.491 1.00 0.00 43 CYS A O 5
ATOM 5653 N N . PRO A 1 27 ? -11.696 -0.097 -3.383 1.00 0.00 44 PRO A N 5
ATOM 5654 C CA . PRO A 1 27 ? -13.164 -0.087 -3.458 1.00 0.00 44 PRO A CA 5
ATOM 5655 C C . PRO A 1 27 ? -13.755 -1.460 -3.801 1.00 0.00 44 PRO A C 5
ATOM 5656 O O . PRO A 1 27 ? -14.743 -1.564 -4.530 1.00 0.00 44 PRO A O 5
ATOM 5667 N N . LYS A 1 28 ? -13.148 -2.509 -3.266 1.00 0.00 45 LYS A N 5
ATOM 5668 C CA . LYS A 1 28 ? -13.635 -3.863 -3.460 1.00 0.00 45 LYS A CA 5
ATOM 5669 C C . LYS A 1 28 ? -14.277 -4.386 -2.181 1.00 0.00 45 LYS A C 5
ATOM 5670 O O . LYS A 1 28 ? -15.378 -4.936 -2.213 1.00 0.00 45 LYS A O 5
ATOM 5689 N N . CYS A 1 29 ? -13.572 -4.207 -1.055 1.00 0.00 46 CYS A N 5
ATOM 5690 C CA . CYS A 1 29 ? -13.998 -4.725 0.255 1.00 0.00 46 CYS A CA 5
ATOM 5691 C C . CYS A 1 29 ? -13.877 -6.247 0.308 1.00 0.00 46 CYS A C 5
ATOM 5692 O O . CYS A 1 29 ? -13.390 -6.809 1.285 1.00 0.00 46 CYS A O 5
ATOM 5700 N N . GLN A 1 30 ? -14.304 -6.905 -0.752 1.00 0.00 47 GLN A N 5
ATOM 5701 C CA . GLN A 1 30 ? -14.177 -8.344 -0.881 1.00 0.00 47 GLN A CA 5
ATOM 5702 C C . GLN A 1 30 ? -12.786 -8.693 -1.397 1.00 0.00 47 GLN A C 5
ATOM 5703 O O . GLN A 1 30 ? -12.631 -9.281 -2.468 1.00 0.00 47 GLN A O 5
ATOM 5717 N N . ASN A 1 31 ? -11.788 -8.283 -0.625 1.00 0.00 48 ASN A N 5
ATOM 5718 C CA . ASN A 1 31 ? -10.381 -8.450 -0.969 1.00 0.00 48 ASN A CA 5
ATOM 5719 C C . ASN A 1 31 ? -9.545 -7.814 0.135 1.00 0.00 48 ASN A C 5
ATOM 5720 O O . ASN A 1 31 ? -9.963 -6.817 0.729 1.00 0.00 48 ASN A O 5
ATOM 5731 N N . ASN A 1 32 ? -8.384 -8.388 0.421 1.00 0.00 49 ASN A N 5
ATOM 5732 C CA . ASN A 1 32 ? -7.532 -7.893 1.502 1.00 0.00 49 ASN A CA 5
ATOM 5733 C C . ASN A 1 32 ? -6.785 -6.628 1.092 1.00 0.00 49 ASN A C 5
ATOM 5734 O O . ASN A 1 32 ? -5.564 -6.649 0.902 1.00 0.00 49 ASN A O 5
ATOM 5745 N N . SER A 1 33 ? -7.539 -5.537 0.962 1.00 0.00 50 SER A N 5
ATOM 5746 C CA . SER A 1 33 ? -6.995 -4.228 0.624 1.00 0.00 50 SER A CA 5
ATOM 5747 C C . SER A 1 33 ? -6.131 -4.293 -0.642 1.00 0.00 50 SER A C 5
ATOM 5748 O O . SER A 1 33 ? -6.651 -4.525 -1.733 1.00 0.00 50 SER A O 5
ATOM 5756 N N . ILE A 1 34 ? -4.827 -4.094 -0.502 1.00 0.00 51 ILE A N 5
ATOM 5757 C CA . ILE A 1 34 ? -3.911 -4.262 -1.627 1.00 0.00 51 ILE A CA 5
ATOM 5758 C C . ILE A 1 34 ? -2.749 -5.162 -1.230 1.00 0.00 51 ILE A C 5
ATOM 5759 O O . ILE A 1 34 ? -1.787 -5.327 -1.981 1.00 0.00 51 ILE A O 5
ATOM 5775 N N . ALA A 1 35 ? -2.850 -5.749 -0.045 1.00 0.00 52 ALA A N 5
ATOM 5776 C CA . ALA A 1 35 ? -1.800 -6.613 0.471 1.00 0.00 52 ALA A CA 5
ATOM 5777 C C . ALA A 1 35 ? -1.898 -7.994 -0.155 1.00 0.00 52 ALA A C 5
ATOM 5778 O O . ALA A 1 35 ? -1.065 -8.373 -0.982 1.00 0.00 52 ALA A O 5
ATOM 5785 N N . ASP A 1 36 ? -2.928 -8.736 0.229 1.00 0.00 53 ASP A N 5
ATOM 5786 C CA . ASP A 1 36 ? -3.205 -10.030 -0.379 1.00 0.00 53 ASP A CA 5
ATOM 5787 C C . ASP A 1 36 ? -3.935 -9.823 -1.692 1.00 0.00 53 ASP A C 5
ATOM 5788 O O . ASP A 1 36 ? -5.132 -10.082 -1.801 1.00 0.00 53 ASP A O 5
ATOM 5797 N N . SER A 1 37 ? -3.218 -9.312 -2.674 1.00 0.00 54 SER A N 5
ATOM 5798 C CA . SER A 1 37 ? -3.793 -9.041 -3.973 1.00 0.00 54 SER A CA 5
ATOM 5799 C C . SER A 1 37 ? -2.776 -9.320 -5.065 1.00 0.00 54 SER A C 5
ATOM 5800 O O . SER A 1 37 ? -1.594 -9.000 -4.922 1.00 0.00 54 SER A O 5
ATOM 5808 N N . ASN A 1 38 ? -3.244 -9.918 -6.146 1.00 0.00 55 ASN A N 5
ATOM 5809 C CA . ASN A 1 38 ? -2.388 -10.264 -7.274 1.00 0.00 55 ASN A CA 5
ATOM 5810 C C . ASN A 1 38 ? -2.605 -9.270 -8.403 1.00 0.00 55 ASN A C 5
ATOM 5811 O O . ASN A 1 38 ? -2.072 -9.427 -9.502 1.00 0.00 55 ASN A O 5
ATOM 5822 N N . SER A 1 39 ? -3.397 -8.248 -8.111 1.00 0.00 56 SER A N 5
ATOM 5823 C CA . SER A 1 39 ? -3.736 -7.223 -9.081 1.00 0.00 56 SER A CA 5
ATOM 5824 C C . SER A 1 39 ? -2.520 -6.371 -9.432 1.00 0.00 56 SER A C 5
ATOM 5825 O O . SER A 1 39 ? -1.786 -5.910 -8.555 1.00 0.00 56 SER A O 5
ATOM 5833 N N . MET A 1 40 ? -2.324 -6.181 -10.734 1.00 0.00 57 MET A N 5
ATOM 5834 C CA . MET A 1 40 ? -1.263 -5.327 -11.261 1.00 0.00 57 MET A CA 5
ATOM 5835 C C . MET A 1 40 ? -1.407 -3.919 -10.711 1.00 0.00 57 MET A C 5
ATOM 5836 O O . MET A 1 40 ? -0.422 -3.230 -10.446 1.00 0.00 57 MET A O 5
ATOM 5850 N N . ILE A 1 41 ? -2.651 -3.506 -10.535 1.00 0.00 58 ILE A N 5
ATOM 5851 C CA . ILE A 1 41 ? -2.956 -2.160 -10.094 1.00 0.00 58 ILE A CA 5
ATOM 5852 C C . ILE A 1 41 ? -2.723 -2.046 -8.587 1.00 0.00 58 ILE A C 5
ATOM 5853 O O . ILE A 1 41 ? -2.368 -0.981 -8.084 1.00 0.00 58 ILE A O 5
ATOM 5869 N N . ALA A 1 42 ? -2.905 -3.154 -7.869 1.00 0.00 59 ALA A N 5
ATOM 5870 C CA . ALA A 1 42 ? -2.557 -3.195 -6.457 1.00 0.00 59 ALA A CA 5
ATOM 5871 C C . ALA A 1 42 ? -1.061 -2.965 -6.312 1.00 0.00 59 ALA A C 5
ATOM 5872 O O . ALA A 1 42 ? -0.612 -2.224 -5.439 1.00 0.00 59 ALA A O 5
ATOM 5879 N N . THR A 1 43 ? -0.301 -3.590 -7.203 1.00 0.00 60 THR A N 5
ATOM 5880 C CA . THR A 1 43 ? 1.137 -3.394 -7.272 1.00 0.00 60 THR A CA 5
ATOM 5881 C C . THR A 1 43 ? 1.474 -1.936 -7.584 1.00 0.00 60 THR A C 5
ATOM 5882 O O . THR A 1 43 ? 2.387 -1.368 -6.992 1.00 0.00 60 THR A O 5
ATOM 5893 N N . ASP A 1 44 ? 0.707 -1.345 -8.495 1.00 0.00 61 ASP A N 5
ATOM 5894 C CA . ASP A 1 44 ? 0.877 0.058 -8.887 1.00 0.00 61 ASP A CA 5
ATOM 5895 C C . ASP A 1 44 ? 0.931 0.947 -7.650 1.00 0.00 61 ASP A C 5
ATOM 5896 O O . ASP A 1 44 ? 1.850 1.747 -7.469 1.00 0.00 61 ASP A O 5
ATOM 5905 N N . LEU A 1 45 ? -0.057 0.757 -6.790 1.00 0.00 62 LEU A N 5
ATOM 5906 C CA . LEU A 1 45 ? -0.176 1.511 -5.552 1.00 0.00 62 LEU A CA 5
ATOM 5907 C C . LEU A 1 45 ? 0.911 1.116 -4.558 1.00 0.00 62 LEU A C 5
ATOM 5908 O O . LEU A 1 45 ? 1.447 1.959 -3.841 1.00 0.00 62 LEU A O 5
ATOM 5924 N N . ARG A 1 46 ? 1.233 -0.169 -4.518 1.00 0.00 63 ARG A N 5
ATOM 5925 C CA . ARG A 1 46 ? 2.219 -0.680 -3.574 1.00 0.00 63 ARG A CA 5
ATOM 5926 C C . ARG A 1 46 ? 3.617 -0.169 -3.896 1.00 0.00 63 ARG A C 5
ATOM 5927 O O . ARG A 1 46 ? 4.451 -0.028 -3.003 1.00 0.00 63 ARG A O 5
ATOM 5948 N N . GLN A 1 47 ? 3.873 0.105 -5.168 1.00 0.00 64 GLN A N 5
ATOM 5949 C CA . GLN A 1 47 ? 5.119 0.736 -5.565 1.00 0.00 64 GLN A CA 5
ATOM 5950 C C . GLN A 1 47 ? 5.205 2.140 -4.979 1.00 0.00 64 GLN A C 5
ATOM 5951 O O . GLN A 1 47 ? 6.273 2.577 -4.555 1.00 0.00 64 GLN A O 5
ATOM 5965 N N . LYS A 1 48 ? 4.068 2.828 -4.915 1.00 0.00 65 LYS A N 5
ATOM 5966 C CA . LYS A 1 48 ? 4.006 4.129 -4.260 1.00 0.00 65 LYS A CA 5
ATOM 5967 C C . LYS A 1 48 ? 4.274 3.969 -2.767 1.00 0.00 65 LYS A C 5
ATOM 5968 O O . LYS A 1 48 ? 5.007 4.761 -2.172 1.00 0.00 65 LYS A O 5
ATOM 5987 N N . VAL A 1 49 ? 3.671 2.939 -2.175 1.00 0.00 66 VAL A N 5
ATOM 5988 C CA . VAL A 1 49 ? 3.907 2.601 -0.774 1.00 0.00 66 VAL A CA 5
ATOM 5989 C C . VAL A 1 49 ? 5.403 2.425 -0.504 1.00 0.00 66 VAL A C 5
ATOM 5990 O O . VAL A 1 49 ? 5.912 2.880 0.520 1.00 0.00 66 VAL A O 5
ATOM 6003 N N . TYR A 1 50 ? 6.110 1.799 -1.438 1.00 0.00 67 TYR A N 5
ATOM 6004 C CA . TYR A 1 50 ? 7.552 1.616 -1.306 1.00 0.00 67 TYR A CA 5
ATOM 6005 C C . TYR A 1 50 ? 8.292 2.950 -1.437 1.00 0.00 67 TYR A C 5
ATOM 6006 O O . TYR A 1 50 ? 9.171 3.257 -0.632 1.00 0.00 67 TYR A O 5
ATOM 6024 N N . GLU A 1 51 ? 7.942 3.731 -2.454 1.00 0.00 68 GLU A N 5
ATOM 6025 C CA . GLU A 1 51 ? 8.605 5.013 -2.693 1.00 0.00 68 GLU A CA 5
ATOM 6026 C C . GLU A 1 51 ? 8.447 5.945 -1.496 1.00 0.00 68 GLU A C 5
ATOM 6027 O O . GLU A 1 51 ? 9.422 6.507 -1.006 1.00 0.00 68 GLU A O 5
ATOM 6039 N N . LEU A 1 52 ? 7.217 6.077 -1.015 1.00 0.00 69 LEU A N 5
ATOM 6040 C CA . LEU A 1 52 ? 6.906 6.938 0.124 1.00 0.00 69 LEU A CA 5
ATOM 6041 C C . LEU A 1 52 ? 7.753 6.577 1.350 1.00 0.00 69 LEU A C 5
ATOM 6042 O O . LEU A 1 52 ? 8.065 7.441 2.173 1.00 0.00 69 LEU A O 5
ATOM 6058 N N . MET A 1 53 ? 8.140 5.308 1.458 1.00 0.00 70 MET A N 5
ATOM 6059 C CA . MET A 1 53 ? 9.023 4.861 2.538 1.00 0.00 70 MET A CA 5
ATOM 6060 C C . MET A 1 53 ? 10.343 5.625 2.507 1.00 0.00 70 MET A C 5
ATOM 6061 O O . MET A 1 53 ? 10.744 6.232 3.501 1.00 0.00 70 MET A O 5
ATOM 6075 N N . GLN A 1 54 ? 11.007 5.614 1.355 1.00 0.00 71 GLN A N 5
ATOM 6076 C CA . GLN A 1 54 ? 12.302 6.268 1.222 1.00 0.00 71 GLN A CA 5
ATOM 6077 C C . GLN A 1 54 ? 12.142 7.777 1.080 1.00 0.00 71 GLN A C 5
ATOM 6078 O O . GLN A 1 54 ? 13.090 8.529 1.298 1.00 0.00 71 GLN A O 5
ATOM 6092 N N . GLU A 1 55 ? 10.944 8.220 0.712 1.00 0.00 72 GLU A N 5
ATOM 6093 C CA . GLU A 1 55 ? 10.650 9.646 0.656 1.00 0.00 72 GLU A CA 5
ATOM 6094 C C . GLU A 1 55 ? 10.635 10.231 2.063 1.00 0.00 72 GLU A C 5
ATOM 6095 O O . GLU A 1 55 ? 10.966 11.399 2.271 1.00 0.00 72 GLU A O 5
ATOM 6107 N N . GLY A 1 56 ? 10.251 9.404 3.029 1.00 0.00 73 GLY A N 5
ATOM 6108 C CA . GLY A 1 56 ? 10.283 9.817 4.414 1.00 0.00 73 GLY A CA 5
ATOM 6109 C C . GLY A 1 56 ? 8.901 10.086 4.951 1.00 0.00 73 GLY A C 5
ATOM 6110 O O . GLY A 1 56 ? 8.720 10.891 5.865 1.00 0.00 73 GLY A O 5
ATOM 6114 N N . LYS A 1 57 ? 7.921 9.415 4.372 1.00 0.00 74 LYS A N 5
ATOM 6115 C CA . LYS A 1 57 ? 6.540 9.596 4.772 1.00 0.00 74 LYS A CA 5
ATOM 6116 C C . LYS A 1 57 ? 6.250 8.797 6.037 1.00 0.00 74 LYS A C 5
ATOM 6117 O O . LYS A 1 57 ? 6.964 7.854 6.372 1.00 0.00 74 LYS A O 5
ATOM 6136 N N . SER A 1 58 ? 5.196 9.180 6.729 1.00 0.00 75 SER A N 5
ATOM 6137 C CA . SER A 1 58 ? 4.749 8.464 7.917 1.00 0.00 75 SER A CA 5
ATOM 6138 C C . SER A 1 58 ? 3.676 7.462 7.517 1.00 0.00 75 SER A C 5
ATOM 6139 O O . SER A 1 58 ? 3.195 7.511 6.394 1.00 0.00 75 SER A O 5
ATOM 6147 N N . LYS A 1 59 ? 3.295 6.567 8.416 1.00 0.00 76 LYS A N 5
ATOM 6148 C CA . LYS A 1 59 ? 2.358 5.497 8.073 1.00 0.00 76 LYS A CA 5
ATOM 6149 C C . LYS A 1 59 ? 1.056 6.054 7.505 1.00 0.00 76 LYS A C 5
ATOM 6150 O O . LYS A 1 59 ? 0.651 5.695 6.398 1.00 0.00 76 LYS A O 5
ATOM 6169 N N . LYS A 1 60 ? 0.415 6.937 8.250 1.00 0.00 77 LYS A N 5
ATOM 6170 C CA . LYS A 1 60 ? -0.804 7.583 7.780 1.00 0.00 77 LYS A CA 5
ATOM 6171 C C . LYS A 1 60 ? -0.493 8.504 6.620 1.00 0.00 77 LYS A C 5
ATOM 6172 O O . LYS A 1 60 ? -1.325 8.719 5.751 1.00 0.00 77 LYS A O 5
ATOM 6191 N N . GLU A 1 61 ? 0.708 9.047 6.622 1.00 0.00 78 GLU A N 5
ATOM 6192 C CA . GLU A 1 61 ? 1.157 9.920 5.542 1.00 0.00 78 GLU A CA 5
ATOM 6193 C C . GLU A 1 61 ? 1.246 9.157 4.216 1.00 0.00 78 GLU A C 5
ATOM 6194 O O . GLU A 1 61 ? 0.842 9.677 3.180 1.00 0.00 78 GLU A O 5
ATOM 6206 N N . ILE A 1 62 ? 1.765 7.925 4.247 1.00 0.00 79 ILE A N 5
ATOM 6207 C CA . ILE A 1 62 ? 1.814 7.094 3.044 1.00 0.00 79 ILE A CA 5
ATOM 6208 C C . ILE A 1 62 ? 0.407 6.899 2.490 1.00 0.00 79 ILE A C 5
ATOM 6209 O O . ILE A 1 62 ? 0.145 7.190 1.326 1.00 0.00 79 ILE A O 5
ATOM 6225 N N . VAL A 1 63 ? -0.505 6.448 3.341 1.00 0.00 80 VAL A N 5
ATOM 6226 C CA . VAL A 1 63 ? -1.860 6.156 2.902 1.00 0.00 80 VAL A CA 5
ATOM 6227 C C . VAL A 1 63 ? -2.621 7.441 2.560 1.00 0.00 80 VAL A C 5
ATOM 6228 O O . VAL A 1 63 ? -3.429 7.461 1.628 1.00 0.00 80 VAL A O 5
ATOM 6241 N N . ASP A 1 64 ? -2.347 8.513 3.292 1.00 0.00 81 ASP A N 5
ATOM 6242 C CA . ASP A 1 64 ? -2.923 9.818 2.979 1.00 0.00 81 ASP A CA 5
ATOM 6243 C C . ASP A 1 64 ? -2.450 10.280 1.613 1.00 0.00 81 ASP A C 5
ATOM 6244 O O . ASP A 1 64 ? -3.217 10.836 0.835 1.00 0.00 81 ASP A O 5
ATOM 6253 N N . TYR A 1 65 ? -1.182 10.024 1.327 1.00 0.00 82 TYR A N 5
ATOM 6254 C CA . TYR A 1 65 ? -0.597 10.366 0.039 1.00 0.00 82 TYR A CA 5
ATOM 6255 C C . TYR A 1 65 ? -1.315 9.599 -1.054 1.00 0.00 82 TYR A C 5
ATOM 6256 O O . TYR A 1 65 ? -1.629 10.135 -2.121 1.00 0.00 82 TYR A O 5
ATOM 6274 N N . MET A 1 66 ? -1.570 8.333 -0.758 1.00 0.00 83 MET A N 5
ATOM 6275 C CA . MET A 1 66 ? -2.275 7.447 -1.663 1.00 0.00 83 MET A CA 5
ATOM 6276 C C . MET A 1 66 ? -3.637 8.010 -2.008 1.00 0.00 83 MET A C 5
ATOM 6277 O O . MET A 1 66 ? -3.954 8.198 -3.170 1.00 0.00 83 MET A O 5
ATOM 6291 N N . VAL A 1 67 ? -4.442 8.281 -0.992 1.00 0.00 84 VAL A N 5
ATOM 6292 C CA . VAL A 1 67 ? -5.799 8.777 -1.220 1.00 0.00 84 VAL A CA 5
ATOM 6293 C C . VAL A 1 67 ? -5.780 10.174 -1.829 1.00 0.00 84 VAL A C 5
ATOM 6294 O O . VAL A 1 67 ? -6.680 10.546 -2.581 1.00 0.00 84 VAL A O 5
ATOM 6307 N N . ALA A 1 68 ? -4.752 10.940 -1.496 1.00 0.00 85 ALA A N 5
ATOM 6308 C CA . ALA A 1 68 ? -4.629 12.301 -1.980 1.00 0.00 85 ALA A CA 5
ATOM 6309 C C . ALA A 1 68 ? -4.468 12.332 -3.499 1.00 0.00 85 ALA A C 5
ATOM 6310 O O . ALA A 1 68 ? -5.113 13.124 -4.188 1.00 0.00 85 ALA A O 5
ATOM 6317 N N . ARG A 1 69 ? -3.593 11.481 -4.017 1.00 0.00 86 ARG A N 5
ATOM 6318 C CA . ARG A 1 69 ? -3.328 11.432 -5.455 1.00 0.00 86 ARG A CA 5
ATOM 6319 C C . ARG A 1 69 ? -4.118 10.312 -6.131 1.00 0.00 86 ARG A C 5
ATOM 6320 O O . ARG A 1 69 ? -4.861 10.543 -7.086 1.00 0.00 86 ARG A O 5
ATOM 6341 N N . TYR A 1 70 ? -3.977 9.109 -5.600 1.00 0.00 87 TYR A N 5
ATOM 6342 C CA . TYR A 1 70 ? -4.564 7.909 -6.190 1.00 0.00 87 TYR A CA 5
ATOM 6343 C C . TYR A 1 70 ? -5.961 7.647 -5.633 1.00 0.00 87 TYR A C 5
ATOM 6344 O O . TYR A 1 70 ? -6.422 6.511 -5.615 1.00 0.00 87 TYR A O 5
ATOM 6362 N N . GLY A 1 71 ? -6.645 8.707 -5.218 1.00 0.00 88 GLY A N 5
ATOM 6363 C CA . GLY A 1 71 ? -7.921 8.563 -4.535 1.00 0.00 88 GLY A CA 5
ATOM 6364 C C . GLY A 1 71 ? -9.011 7.947 -5.395 1.00 0.00 88 GLY A C 5
ATOM 6365 O O . GLY A 1 71 ? -10.051 7.548 -4.883 1.00 0.00 88 GLY A O 5
ATOM 6369 N N . ASN A 1 72 ? -8.775 7.856 -6.697 1.00 0.00 89 ASN A N 5
ATOM 6370 C CA . ASN A 1 72 ? -9.748 7.251 -7.602 1.00 0.00 89 ASN A CA 5
ATOM 6371 C C . ASN A 1 72 ? -9.620 5.734 -7.596 1.00 0.00 89 ASN A C 5
ATOM 6372 O O . ASN A 1 72 ? -10.434 5.029 -8.189 1.00 0.00 89 ASN A O 5
ATOM 6383 N N . PHE A 1 73 ? -8.593 5.239 -6.924 1.00 0.00 90 PHE A N 5
ATOM 6384 C CA . PHE A 1 73 ? -8.342 3.805 -6.855 1.00 0.00 90 PHE A CA 5
ATOM 6385 C C . PHE A 1 73 ? -8.174 3.350 -5.409 1.00 0.00 90 PHE A C 5
ATOM 6386 O O . PHE A 1 73 ? -8.195 2.155 -5.118 1.00 0.00 90 PHE A O 5
ATOM 6403 N N . VAL A 1 74 ? -8.011 4.307 -4.500 1.00 0.00 91 VAL A N 5
ATOM 6404 C CA . VAL A 1 74 ? -7.680 3.989 -3.116 1.00 0.00 91 VAL A CA 5
ATOM 6405 C C . VAL A 1 74 ? -8.571 4.767 -2.144 1.00 0.00 91 VAL A C 5
ATOM 6406 O O . VAL A 1 74 ? -9.203 5.753 -2.527 1.00 0.00 91 VAL A O 5
ATOM 6419 N N . THR A 1 75 ? -8.621 4.314 -0.893 1.00 0.00 92 THR A N 5
ATOM 6420 C CA . THR A 1 75 ? -9.321 5.029 0.166 1.00 0.00 92 THR A CA 5
ATOM 6421 C C . THR A 1 75 ? -8.750 4.651 1.539 1.00 0.00 92 THR A C 5
ATOM 6422 O O . THR A 1 75 ? -8.467 3.483 1.796 1.00 0.00 92 THR A O 5
ATOM 6433 N N . TYR A 1 76 ? -8.563 5.637 2.412 1.00 0.00 93 TYR A N 5
ATOM 6434 C CA . TYR A 1 76 ? -8.049 5.373 3.752 1.00 0.00 93 TYR A CA 5
ATOM 6435 C C . TYR A 1 76 ? -9.191 5.039 4.702 1.00 0.00 93 TYR A C 5
ATOM 6436 O O . TYR A 1 76 ? -9.973 5.908 5.077 1.00 0.00 93 TYR A O 5
ATOM 6454 N N . ASP A 1 77 ? -9.269 3.774 5.082 1.00 0.00 94 ASP A N 5
ATOM 6455 C CA . ASP A 1 77 ? -10.346 3.276 5.929 1.00 0.00 94 ASP A CA 5
ATOM 6456 C C . ASP A 1 77 ? -9.877 2.035 6.676 1.00 0.00 94 ASP A C 5
ATOM 6457 O O . ASP A 1 77 ? -8.901 1.405 6.267 1.00 0.00 94 ASP A O 5
ATOM 6466 N N . PRO A 1 78 ? -10.537 1.674 7.789 1.00 0.00 95 PRO A N 5
ATOM 6467 C CA . PRO A 1 78 ? -10.261 0.413 8.490 1.00 0.00 95 PRO A CA 5
ATOM 6468 C C . PRO A 1 78 ? -10.526 -0.790 7.581 1.00 0.00 95 PRO A C 5
ATOM 6469 O O . PRO A 1 78 ? -11.170 -0.648 6.543 1.00 0.00 95 PRO A O 5
ATOM 6480 N N . PRO A 1 79 ? -10.056 -1.996 7.938 1.00 0.00 96 PRO A N 5
ATOM 6481 C CA . PRO A 1 79 ? -10.228 -3.164 7.089 1.00 0.00 96 PRO A CA 5
ATOM 6482 C C . PRO A 1 79 ? -11.660 -3.691 7.145 1.00 0.00 96 PRO A C 5
ATOM 6483 O O . PRO A 1 79 ? -12.560 -3.029 7.667 1.00 0.00 96 PRO A O 5
ATOM 6494 N N . LEU A 1 80 ? -11.864 -4.879 6.604 1.00 0.00 97 LEU A N 5
ATOM 6495 C CA . LEU A 1 80 ? -13.173 -5.526 6.624 1.00 0.00 97 LEU A CA 5
ATOM 6496 C C . LEU A 1 80 ? -13.280 -6.388 7.862 1.00 0.00 97 LEU A C 5
ATOM 6497 O O . LEU A 1 80 ? -14.104 -7.301 7.950 1.00 0.00 97 LEU A O 5
ATOM 6513 N N . THR A 1 81 ? -12.399 -6.084 8.792 1.00 0.00 98 THR A N 5
ATOM 6514 C CA . THR A 1 81 ? -12.306 -6.770 10.064 1.00 0.00 98 THR A CA 5
ATOM 6515 C C . THR A 1 81 ? -13.671 -6.864 10.761 1.00 0.00 98 THR A C 5
ATOM 6516 O O . THR A 1 81 ? -14.344 -5.854 10.983 1.00 0.00 98 THR A O 5
ATOM 6527 N N . PRO A 1 82 ? -14.110 -8.094 11.068 1.00 0.00 99 PRO A N 5
ATOM 6528 C CA . PRO A 1 82 ? -15.329 -8.331 11.843 1.00 0.00 99 PRO A CA 5
ATOM 6529 C C . PRO A 1 82 ? -15.162 -7.896 13.296 1.00 0.00 99 PRO A C 5
ATOM 6530 O O . PRO A 1 82 ? -15.536 -6.753 13.625 1.00 0.00 99 PRO A O 5
ATOM 6541 N N . THR A 1 2 ? 11.962 -13.102 -5.050 1.00 0.00 19 THR A N 6
ATOM 6542 C CA . THR A 1 2 ? 12.171 -11.770 -5.654 1.00 0.00 19 THR A CA 6
ATOM 6543 C C . THR A 1 2 ? 10.922 -11.322 -6.410 1.00 0.00 19 THR A C 6
ATOM 6544 O O . THR A 1 2 ? 10.685 -11.724 -7.549 1.00 0.00 19 THR A O 6
ATOM 6555 N N . ILE A 1 3 ? 10.116 -10.504 -5.739 1.00 0.00 20 ILE A N 6
ATOM 6556 C CA . ILE A 1 3 ? 8.885 -9.974 -6.313 1.00 0.00 20 ILE A CA 6
ATOM 6557 C C . ILE A 1 3 ? 9.158 -9.083 -7.523 1.00 0.00 20 ILE A C 6
ATOM 6558 O O . ILE A 1 3 ? 8.805 -9.437 -8.646 1.00 0.00 20 ILE A O 6
ATOM 6574 N N . ASP A 1 4 ? 9.791 -7.946 -7.304 1.00 0.00 21 ASP A N 6
ATOM 6575 C CA . ASP A 1 4 ? 9.925 -6.958 -8.357 1.00 0.00 21 ASP A CA 6
ATOM 6576 C C . ASP A 1 4 ? 11.221 -6.176 -8.156 1.00 0.00 21 ASP A C 6
ATOM 6577 O O . ASP A 1 4 ? 12.157 -6.687 -7.540 1.00 0.00 21 ASP A O 6
ATOM 6586 N N . VAL A 1 5 ? 11.279 -4.950 -8.658 1.00 0.00 22 VAL A N 6
ATOM 6587 C CA . VAL A 1 5 ? 12.400 -4.060 -8.378 1.00 0.00 22 VAL A CA 6
ATOM 6588 C C . VAL A 1 5 ? 12.200 -3.440 -6.998 1.00 0.00 22 VAL A C 6
ATOM 6589 O O . VAL A 1 5 ? 13.090 -2.797 -6.432 1.00 0.00 22 VAL A O 6
ATOM 6602 N N . LEU A 1 6 ? 11.011 -3.661 -6.461 1.00 0.00 23 LEU A N 6
ATOM 6603 C CA . LEU A 1 6 ? 10.623 -3.117 -5.175 1.00 0.00 23 LEU A CA 6
ATOM 6604 C C . LEU A 1 6 ? 11.183 -3.975 -4.055 1.00 0.00 23 LEU A C 6
ATOM 6605 O O . LEU A 1 6 ? 10.448 -4.656 -3.342 1.00 0.00 23 LEU A O 6
ATOM 6621 N N . GLN A 1 7 ? 12.490 -3.931 -3.910 1.00 0.00 24 GLN A N 6
ATOM 6622 C CA . GLN A 1 7 ? 13.174 -4.768 -2.946 1.00 0.00 24 GLN A CA 6
ATOM 6623 C C . GLN A 1 7 ? 13.140 -4.160 -1.552 1.00 0.00 24 GLN A C 6
ATOM 6624 O O . GLN A 1 7 ? 13.489 -2.995 -1.353 1.00 0.00 24 GLN A O 6
ATOM 6638 N N . PHE A 1 8 ? 12.693 -4.957 -0.596 1.00 0.00 25 PHE A N 6
ATOM 6639 C CA . PHE A 1 8 ? 12.727 -4.573 0.800 1.00 0.00 25 PHE A CA 6
ATOM 6640 C C . PHE A 1 8 ? 14.085 -4.914 1.372 1.00 0.00 25 PHE A C 6
ATOM 6641 O O . PHE A 1 8 ? 14.557 -6.049 1.275 1.00 0.00 25 PHE A O 6
ATOM 6658 N N . LYS A 1 9 ? 14.708 -3.884 1.932 1.00 0.00 26 LYS A N 6
ATOM 6659 C CA . LYS A 1 9 ? 16.061 -3.933 2.457 1.00 0.00 26 LYS A CA 6
ATOM 6660 C C . LYS A 1 9 ? 16.253 -5.130 3.383 1.00 0.00 26 LYS A C 6
ATOM 6661 O O . LYS A 1 9 ? 17.320 -5.743 3.420 1.00 0.00 26 LYS A O 6
ATOM 6680 N N . ASP A 1 10 ? 15.197 -5.458 4.100 1.00 0.00 27 ASP A N 6
ATOM 6681 C CA . ASP A 1 10 ? 15.160 -6.617 4.969 1.00 0.00 27 ASP A CA 6
ATOM 6682 C C . ASP A 1 10 ? 13.708 -6.948 5.256 1.00 0.00 27 ASP A C 6
ATOM 6683 O O . ASP A 1 10 ? 12.816 -6.428 4.578 1.00 0.00 27 ASP A O 6
ATOM 6692 N N . GLU A 1 11 ? 13.448 -7.775 6.252 1.00 0.00 28 GLU A N 6
ATOM 6693 C CA . GLU A 1 11 ? 12.074 -8.071 6.617 1.00 0.00 28 GLU A CA 6
ATOM 6694 C C . GLU A 1 11 ? 11.450 -6.852 7.280 1.00 0.00 28 GLU A C 6
ATOM 6695 O O . GLU A 1 11 ? 10.246 -6.642 7.194 1.00 0.00 28 GLU A O 6
ATOM 6707 N N . ALA A 1 12 ? 12.291 -6.026 7.900 1.00 0.00 29 ALA A N 6
ATOM 6708 C CA . ALA A 1 12 ? 11.825 -4.830 8.582 1.00 0.00 29 ALA A CA 6
ATOM 6709 C C . ALA A 1 12 ? 11.185 -3.858 7.601 1.00 0.00 29 ALA A C 6
ATOM 6710 O O . ALA A 1 12 ? 10.119 -3.303 7.879 1.00 0.00 29 ALA A O 6
ATOM 6717 N N . GLN A 1 13 ? 11.835 -3.655 6.452 1.00 0.00 30 GLN A N 6
ATOM 6718 C CA . GLN A 1 13 ? 11.282 -2.785 5.417 1.00 0.00 30 GLN A CA 6
ATOM 6719 C C . GLN A 1 13 ? 9.930 -3.325 4.970 1.00 0.00 30 GLN A C 6
ATOM 6720 O O . GLN A 1 13 ? 9.009 -2.571 4.654 1.00 0.00 30 GLN A O 6
ATOM 6734 N N . GLU A 1 14 ? 9.818 -4.642 4.976 1.00 0.00 31 GLU A N 6
ATOM 6735 C CA . GLU A 1 14 ? 8.615 -5.313 4.523 1.00 0.00 31 GLU A CA 6
ATOM 6736 C C . GLU A 1 14 ? 7.537 -5.311 5.617 1.00 0.00 31 GLU A C 6
ATOM 6737 O O . GLU A 1 14 ? 6.346 -5.372 5.321 1.00 0.00 31 GLU A O 6
ATOM 6749 N N . GLN A 1 15 ? 7.957 -5.214 6.880 1.00 0.00 32 GLN A N 6
ATOM 6750 C CA . GLN A 1 15 ? 7.019 -5.113 8.001 1.00 0.00 32 GLN A CA 6
ATOM 6751 C C . GLN A 1 15 ? 6.173 -3.855 7.864 1.00 0.00 32 GLN A C 6
ATOM 6752 O O . GLN A 1 15 ? 4.969 -3.871 8.110 1.00 0.00 32 GLN A O 6
ATOM 6766 N N . GLN A 1 16 ? 6.821 -2.765 7.469 1.00 0.00 33 GLN A N 6
ATOM 6767 C CA . GLN A 1 16 ? 6.132 -1.502 7.246 1.00 0.00 33 GLN A CA 6
ATOM 6768 C C . GLN A 1 16 ? 5.157 -1.640 6.090 1.00 0.00 33 GLN A C 6
ATOM 6769 O O . GLN A 1 16 ? 4.047 -1.107 6.125 1.00 0.00 33 GLN A O 6
ATOM 6783 N N . PHE A 1 17 ? 5.581 -2.385 5.079 1.00 0.00 34 PHE A N 6
ATOM 6784 C CA . PHE A 1 17 ? 4.769 -2.635 3.902 1.00 0.00 34 PHE A CA 6
ATOM 6785 C C . PHE A 1 17 ? 3.456 -3.303 4.298 1.00 0.00 34 PHE A C 6
ATOM 6786 O O . PHE A 1 17 ? 2.415 -3.039 3.699 1.00 0.00 34 PHE A O 6
ATOM 6803 N N . ARG A 1 18 ? 3.518 -4.153 5.321 1.00 0.00 35 ARG A N 6
ATOM 6804 C CA . ARG A 1 18 ? 2.334 -4.843 5.832 1.00 0.00 35 ARG A CA 6
ATOM 6805 C C . ARG A 1 18 ? 1.238 -3.854 6.220 1.00 0.00 35 ARG A C 6
ATOM 6806 O O . ARG A 1 18 ? 0.103 -3.958 5.762 1.00 0.00 35 ARG A O 6
ATOM 6827 N N . GLN A 1 19 ? 1.593 -2.873 7.036 1.00 0.00 36 GLN A N 6
ATOM 6828 C CA . GLN A 1 19 ? 0.619 -1.907 7.535 1.00 0.00 36 GLN A CA 6
ATOM 6829 C C . GLN A 1 19 ? 0.195 -0.940 6.449 1.00 0.00 36 GLN A C 6
ATOM 6830 O O . GLN A 1 19 ? -0.975 -0.566 6.357 1.00 0.00 36 GLN A O 6
ATOM 6844 N N . LEU A 1 20 ? 1.149 -0.553 5.619 1.00 0.00 37 LEU A N 6
ATOM 6845 C CA . LEU A 1 20 ? 0.911 0.454 4.603 1.00 0.00 37 LEU A CA 6
ATOM 6846 C C . LEU A 1 20 ? -0.014 -0.062 3.505 1.00 0.00 37 LEU A C 6
ATOM 6847 O O . LEU A 1 20 ? -0.660 0.723 2.817 1.00 0.00 37 LEU A O 6
ATOM 6863 N N . THR A 1 21 ? -0.079 -1.377 3.338 1.00 0.00 38 THR A N 6
ATOM 6864 C CA . THR A 1 21 ? -0.970 -1.951 2.346 1.00 0.00 38 THR A CA 6
ATOM 6865 C C . THR A 1 21 ? -2.306 -2.379 2.956 1.00 0.00 38 THR A C 6
ATOM 6866 O O . THR A 1 21 ? -3.308 -2.462 2.249 1.00 0.00 38 THR A O 6
ATOM 6877 N N . GLU A 1 22 ? -2.333 -2.639 4.265 1.00 0.00 39 GLU A N 6
ATOM 6878 C CA . GLU A 1 22 ? -3.534 -3.193 4.887 1.00 0.00 39 GLU A CA 6
ATOM 6879 C C . GLU A 1 22 ? -4.404 -2.131 5.555 1.00 0.00 39 GLU A C 6
ATOM 6880 O O . GLU A 1 22 ? -5.551 -2.405 5.916 1.00 0.00 39 GLU A O 6
ATOM 6892 N N . GLU A 1 23 ? -3.872 -0.926 5.730 1.00 0.00 40 GLU A N 6
ATOM 6893 C CA . GLU A 1 23 ? -4.670 0.166 6.283 1.00 0.00 40 GLU A CA 6
ATOM 6894 C C . GLU A 1 23 ? -5.238 1.013 5.149 1.00 0.00 40 GLU A C 6
ATOM 6895 O O . GLU A 1 23 ? -6.005 1.953 5.367 1.00 0.00 40 GLU A O 6
ATOM 6907 N N . LEU A 1 24 ? -4.861 0.657 3.934 1.00 0.00 41 LEU A N 6
ATOM 6908 C CA . LEU A 1 24 ? -5.331 1.350 2.752 1.00 0.00 41 LEU A CA 6
ATOM 6909 C C . LEU A 1 24 ? -6.523 0.618 2.152 1.00 0.00 41 LEU A C 6
ATOM 6910 O O . LEU A 1 24 ? -6.480 -0.595 1.943 1.00 0.00 41 LEU A O 6
ATOM 6926 N N . ARG A 1 25 ? -7.586 1.359 1.876 1.00 0.00 42 ARG A N 6
ATOM 6927 C CA . ARG A 1 25 ? -8.783 0.770 1.317 1.00 0.00 42 ARG A CA 6
ATOM 6928 C C . ARG A 1 25 ? -8.717 0.780 -0.199 1.00 0.00 42 ARG A C 6
ATOM 6929 O O . ARG A 1 25 ? -8.256 1.744 -0.808 1.00 0.00 42 ARG A O 6
ATOM 6950 N N . CYS A 1 26 ? -9.182 -0.294 -0.798 1.00 0.00 43 CYS A N 6
ATOM 6951 C CA . CYS A 1 26 ? -9.276 -0.394 -2.241 1.00 0.00 43 CYS A CA 6
ATOM 6952 C C . CYS A 1 26 ? -10.705 -0.745 -2.629 1.00 0.00 43 CYS A C 6
ATOM 6953 O O . CYS A 1 26 ? -11.322 -1.597 -1.989 1.00 0.00 43 CYS A O 6
ATOM 6961 N N . PRO A 1 27 ? -11.259 -0.066 -3.649 1.00 0.00 44 PRO A N 6
ATOM 6962 C CA . PRO A 1 27 ? -12.636 -0.292 -4.113 1.00 0.00 44 PRO A CA 6
ATOM 6963 C C . PRO A 1 27 ? -12.862 -1.715 -4.618 1.00 0.00 44 PRO A C 6
ATOM 6964 O O . PRO A 1 27 ? -12.698 -2.003 -5.807 1.00 0.00 44 PRO A O 6
ATOM 6975 N N . LYS A 1 28 ? -13.227 -2.595 -3.695 1.00 0.00 45 LYS A N 6
ATOM 6976 C CA . LYS A 1 28 ? -13.542 -3.982 -4.003 1.00 0.00 45 LYS A CA 6
ATOM 6977 C C . LYS A 1 28 ? -14.065 -4.668 -2.744 1.00 0.00 45 LYS A C 6
ATOM 6978 O O . LYS A 1 28 ? -13.358 -4.758 -1.741 1.00 0.00 45 LYS A O 6
ATOM 6997 N N . CYS A 1 29 ? -15.311 -5.122 -2.794 1.00 0.00 46 CYS A N 6
ATOM 6998 C CA . CYS A 1 29 ? -15.958 -5.743 -1.641 1.00 0.00 46 CYS A CA 6
ATOM 6999 C C . CYS A 1 29 ? -15.347 -7.105 -1.336 1.00 0.00 46 CYS A C 6
ATOM 7000 O O . CYS A 1 29 ? -15.282 -7.525 -0.182 1.00 0.00 46 CYS A O 6
ATOM 7008 N N . GLN A 1 30 ? -14.892 -7.788 -2.370 1.00 0.00 47 GLN A N 6
ATOM 7009 C CA . GLN A 1 30 ? -14.277 -9.094 -2.201 1.00 0.00 47 GLN A CA 6
ATOM 7010 C C . GLN A 1 30 ? -12.761 -8.966 -2.185 1.00 0.00 47 GLN A C 6
ATOM 7011 O O . GLN A 1 30 ? -12.054 -9.674 -2.903 1.00 0.00 47 GLN A O 6
ATOM 7025 N N . ASN A 1 31 ? -12.273 -8.051 -1.360 1.00 0.00 48 ASN A N 6
ATOM 7026 C CA . ASN A 1 31 ? -10.846 -7.813 -1.227 1.00 0.00 48 ASN A CA 6
ATOM 7027 C C . ASN A 1 31 ? -10.568 -7.069 0.069 1.00 0.00 48 ASN A C 6
ATOM 7028 O O . ASN A 1 31 ? -11.167 -6.030 0.343 1.00 0.00 48 ASN A O 6
ATOM 7039 N N . ASN A 1 32 ? -9.668 -7.623 0.867 1.00 0.00 49 ASN A N 6
ATOM 7040 C CA . ASN A 1 32 ? -9.343 -7.066 2.176 1.00 0.00 49 ASN A CA 6
ATOM 7041 C C . ASN A 1 32 ? -8.502 -5.804 2.050 1.00 0.00 49 ASN A C 6
ATOM 7042 O O . ASN A 1 32 ? -8.788 -4.795 2.695 1.00 0.00 49 ASN A O 6
ATOM 7053 N N . SER A 1 33 ? -7.475 -5.869 1.218 1.00 0.00 50 SER A N 6
ATOM 7054 C CA . SER A 1 33 ? -6.546 -4.764 1.047 1.00 0.00 50 SER A CA 6
ATOM 7055 C C . SER A 1 33 ? -5.644 -5.035 -0.147 1.00 0.00 50 SER A C 6
ATOM 7056 O O . SER A 1 33 ? -5.634 -6.148 -0.679 1.00 0.00 50 SER A O 6
ATOM 7064 N N . ILE A 1 34 ? -4.871 -4.028 -0.551 1.00 0.00 51 ILE A N 6
ATOM 7065 C CA . ILE A 1 34 ? -3.986 -4.155 -1.710 1.00 0.00 51 ILE A CA 6
ATOM 7066 C C . ILE A 1 34 ? -2.812 -5.087 -1.414 1.00 0.00 51 ILE A C 6
ATOM 7067 O O . ILE A 1 34 ? -2.004 -5.383 -2.295 1.00 0.00 51 ILE A O 6
ATOM 7083 N N . ALA A 1 35 ? -2.723 -5.540 -0.167 1.00 0.00 52 ALA A N 6
ATOM 7084 C CA . ALA A 1 35 ? -1.668 -6.450 0.248 1.00 0.00 52 ALA A CA 6
ATOM 7085 C C . ALA A 1 35 ? -1.774 -7.781 -0.486 1.00 0.00 52 ALA A C 6
ATOM 7086 O O . ALA A 1 35 ? -0.774 -8.319 -0.961 1.00 0.00 52 ALA A O 6
ATOM 7093 N N . ASP A 1 36 ? -2.991 -8.299 -0.588 1.00 0.00 53 ASP A N 6
ATOM 7094 C CA . ASP A 1 36 ? -3.224 -9.580 -1.245 1.00 0.00 53 ASP A CA 6
ATOM 7095 C C . ASP A 1 36 ? -4.393 -9.462 -2.217 1.00 0.00 53 ASP A C 6
ATOM 7096 O O . ASP A 1 36 ? -5.380 -10.188 -2.123 1.00 0.00 53 ASP A O 6
ATOM 7105 N N . SER A 1 37 ? -4.293 -8.513 -3.137 1.00 0.00 54 SER A N 6
ATOM 7106 C CA . SER A 1 37 ? -5.332 -8.323 -4.140 1.00 0.00 54 SER A CA 6
ATOM 7107 C C . SER A 1 37 ? -5.024 -9.126 -5.397 1.00 0.00 54 SER A C 6
ATOM 7108 O O . SER A 1 37 ? -5.927 -9.488 -6.152 1.00 0.00 54 SER A O 6
ATOM 7116 N N . ASN A 1 38 ? -3.730 -9.382 -5.613 1.00 0.00 55 ASN A N 6
ATOM 7117 C CA . ASN A 1 38 ? -3.240 -10.109 -6.793 1.00 0.00 55 ASN A CA 6
ATOM 7118 C C . ASN A 1 38 ? -3.491 -9.319 -8.075 1.00 0.00 55 ASN A C 6
ATOM 7119 O O . ASN A 1 38 ? -3.234 -9.801 -9.177 1.00 0.00 55 ASN A O 6
ATOM 7130 N N . SER A 1 39 ? -3.987 -8.100 -7.917 1.00 0.00 56 SER A N 6
ATOM 7131 C CA . SER A 1 39 ? -4.274 -7.229 -9.043 1.00 0.00 56 SER A CA 6
ATOM 7132 C C . SER A 1 39 ? -3.045 -6.414 -9.424 1.00 0.00 56 SER A C 6
ATOM 7133 O O . SER A 1 39 ? -2.302 -5.936 -8.562 1.00 0.00 56 SER A O 6
ATOM 7141 N N . MET A 1 40 ? -2.858 -6.265 -10.730 1.00 0.00 57 MET A N 6
ATOM 7142 C CA . MET A 1 40 ? -1.744 -5.509 -11.296 1.00 0.00 57 MET A CA 6
ATOM 7143 C C . MET A 1 40 ? -1.769 -4.067 -10.809 1.00 0.00 57 MET A C 6
ATOM 7144 O O . MET A 1 40 ? -0.728 -3.439 -10.620 1.00 0.00 57 MET A O 6
ATOM 7158 N N . ILE A 1 41 ? -2.974 -3.556 -10.607 1.00 0.00 58 ILE A N 6
ATOM 7159 C CA . ILE A 1 41 ? -3.163 -2.171 -10.217 1.00 0.00 58 ILE A CA 6
ATOM 7160 C C . ILE A 1 41 ? -2.885 -2.011 -8.723 1.00 0.00 58 ILE A C 6
ATOM 7161 O O . ILE A 1 41 ? -2.443 -0.956 -8.269 1.00 0.00 58 ILE A O 6
ATOM 7177 N N . ALA A 1 42 ? -3.133 -3.071 -7.961 1.00 0.00 59 ALA A N 6
ATOM 7178 C CA . ALA A 1 42 ? -2.807 -3.072 -6.543 1.00 0.00 59 ALA A CA 6
ATOM 7179 C C . ALA A 1 42 ? -1.300 -2.971 -6.369 1.00 0.00 59 ALA A C 6
ATOM 7180 O O . ALA A 1 42 ? -0.806 -2.284 -5.477 1.00 0.00 59 ALA A O 6
ATOM 7187 N N . THR A 1 43 ? -0.576 -3.660 -7.242 1.00 0.00 60 THR A N 6
ATOM 7188 C CA . THR A 1 43 ? 0.872 -3.564 -7.289 1.00 0.00 60 THR A CA 6
ATOM 7189 C C . THR A 1 43 ? 1.307 -2.138 -7.613 1.00 0.00 60 THR A C 6
ATOM 7190 O O . THR A 1 43 ? 2.237 -1.609 -7.007 1.00 0.00 60 THR A O 6
ATOM 7201 N N . ASP A 1 44 ? 0.600 -1.529 -8.557 1.00 0.00 61 ASP A N 6
ATOM 7202 C CA . ASP A 1 44 ? 0.859 -0.154 -8.987 1.00 0.00 61 ASP A CA 6
ATOM 7203 C C . ASP A 1 44 ? 0.915 0.787 -7.786 1.00 0.00 61 ASP A C 6
ATOM 7204 O O . ASP A 1 44 ? 1.862 1.553 -7.618 1.00 0.00 61 ASP A O 6
ATOM 7213 N N . LEU A 1 45 ? -0.104 0.692 -6.944 1.00 0.00 62 LEU A N 6
ATOM 7214 C CA . LEU A 1 45 ? -0.213 1.517 -5.743 1.00 0.00 62 LEU A CA 6
ATOM 7215 C C . LEU A 1 45 ? 0.841 1.126 -4.713 1.00 0.00 62 LEU A C 6
ATOM 7216 O O . LEU A 1 45 ? 1.355 1.971 -3.984 1.00 0.00 62 LEU A O 6
ATOM 7232 N N . ARG A 1 46 ? 1.157 -0.159 -4.660 1.00 0.00 63 ARG A N 6
ATOM 7233 C CA . ARG A 1 46 ? 2.149 -0.663 -3.716 1.00 0.00 63 ARG A CA 6
ATOM 7234 C C . ARG A 1 46 ? 3.537 -0.129 -4.043 1.00 0.00 63 ARG A C 6
ATOM 7235 O O . ARG A 1 46 ? 4.385 -0.009 -3.161 1.00 0.00 63 ARG A O 6
ATOM 7256 N N . GLN A 1 47 ? 3.768 0.184 -5.312 1.00 0.00 64 GLN A N 6
ATOM 7257 C CA . GLN A 1 47 ? 5.012 0.822 -5.719 1.00 0.00 64 GLN A CA 6
ATOM 7258 C C . GLN A 1 47 ? 5.130 2.187 -5.052 1.00 0.00 64 GLN A C 6
ATOM 7259 O O . GLN A 1 47 ? 6.211 2.586 -4.634 1.00 0.00 64 GLN A O 6
ATOM 7273 N N . LYS A 1 48 ? 4.003 2.881 -4.925 1.00 0.00 65 LYS A N 6
ATOM 7274 C CA . LYS A 1 48 ? 3.971 4.159 -4.226 1.00 0.00 65 LYS A CA 6
ATOM 7275 C C . LYS A 1 48 ? 4.300 3.958 -2.753 1.00 0.00 65 LYS A C 6
ATOM 7276 O O . LYS A 1 48 ? 5.067 4.724 -2.170 1.00 0.00 65 LYS A O 6
ATOM 7295 N N . VAL A 1 49 ? 3.712 2.925 -2.163 1.00 0.00 66 VAL A N 6
ATOM 7296 C CA . VAL A 1 49 ? 4.008 2.560 -0.784 1.00 0.00 66 VAL A CA 6
ATOM 7297 C C . VAL A 1 49 ? 5.510 2.314 -0.609 1.00 0.00 66 VAL A C 6
ATOM 7298 O O . VAL A 1 49 ? 6.096 2.693 0.405 1.00 0.00 66 VAL A O 6
ATOM 7311 N N . TYR A 1 50 ? 6.129 1.709 -1.619 1.00 0.00 67 TYR A N 6
ATOM 7312 C CA . TYR A 1 50 ? 7.572 1.495 -1.628 1.00 0.00 67 TYR A CA 6
ATOM 7313 C C . TYR A 1 50 ? 8.323 2.829 -1.677 1.00 0.00 67 TYR A C 6
ATOM 7314 O O . TYR A 1 50 ? 9.232 3.066 -0.881 1.00 0.00 67 TYR A O 6
ATOM 7332 N N . GLU A 1 51 ? 7.941 3.697 -2.613 1.00 0.00 68 GLU A N 6
ATOM 7333 C CA . GLU A 1 51 ? 8.595 4.998 -2.768 1.00 0.00 68 GLU A CA 6
ATOM 7334 C C . GLU A 1 51 ? 8.465 5.841 -1.499 1.00 0.00 68 GLU A C 6
ATOM 7335 O O . GLU A 1 51 ? 9.456 6.349 -0.978 1.00 0.00 68 GLU A O 6
ATOM 7347 N N . LEU A 1 52 ? 7.240 5.951 -0.992 1.00 0.00 69 LEU A N 6
ATOM 7348 C CA . LEU A 1 52 ? 6.935 6.805 0.158 1.00 0.00 69 LEU A CA 6
ATOM 7349 C C . LEU A 1 52 ? 7.773 6.451 1.383 1.00 0.00 69 LEU A C 6
ATOM 7350 O O . LEU A 1 52 ? 8.049 7.315 2.221 1.00 0.00 69 LEU A O 6
ATOM 7366 N N . MET A 1 53 ? 8.173 5.190 1.491 1.00 0.00 70 MET A N 6
ATOM 7367 C CA . MET A 1 53 ? 9.032 4.759 2.589 1.00 0.00 70 MET A CA 6
ATOM 7368 C C . MET A 1 53 ? 10.325 5.563 2.592 1.00 0.00 70 MET A C 6
ATOM 7369 O O . MET A 1 53 ? 10.698 6.149 3.606 1.00 0.00 70 MET A O 6
ATOM 7383 N N . GLN A 1 54 ? 10.989 5.615 1.440 1.00 0.00 71 GLN A N 6
ATOM 7384 C CA . GLN A 1 54 ? 12.261 6.313 1.326 1.00 0.00 71 GLN A CA 6
ATOM 7385 C C . GLN A 1 54 ? 12.050 7.795 1.035 1.00 0.00 71 GLN A C 6
ATOM 7386 O O . GLN A 1 54 ? 13.006 8.564 0.957 1.00 0.00 71 GLN A O 6
ATOM 7400 N N . GLU A 1 55 ? 10.796 8.189 0.851 1.00 0.00 72 GLU A N 6
ATOM 7401 C CA . GLU A 1 55 ? 10.453 9.605 0.770 1.00 0.00 72 GLU A CA 6
ATOM 7402 C C . GLU A 1 55 ? 10.365 10.176 2.173 1.00 0.00 72 GLU A C 6
ATOM 7403 O O . GLU A 1 55 ? 10.403 11.389 2.373 1.00 0.00 72 GLU A O 6
ATOM 7415 N N . GLY A 1 56 ? 10.199 9.283 3.139 1.00 0.00 73 GLY A N 6
ATOM 7416 C CA . GLY A 1 56 ? 10.218 9.683 4.524 1.00 0.00 73 GLY A CA 6
ATOM 7417 C C . GLY A 1 56 ? 8.838 10.015 5.027 1.00 0.00 73 GLY A C 6
ATOM 7418 O O . GLY A 1 56 ? 8.668 10.872 5.892 1.00 0.00 73 GLY A O 6
ATOM 7422 N N . LYS A 1 57 ? 7.842 9.353 4.456 1.00 0.00 74 LYS A N 6
ATOM 7423 C CA . LYS A 1 57 ? 6.463 9.565 4.855 1.00 0.00 74 LYS A CA 6
ATOM 7424 C C . LYS A 1 57 ? 6.159 8.741 6.102 1.00 0.00 74 LYS A C 6
ATOM 7425 O O . LYS A 1 57 ? 6.863 7.781 6.407 1.00 0.00 74 LYS A O 6
ATOM 7444 N N . SER A 1 58 ? 5.108 9.113 6.800 1.00 0.00 75 SER A N 6
ATOM 7445 C CA . SER A 1 58 ? 4.661 8.379 7.975 1.00 0.00 75 SER A CA 6
ATOM 7446 C C . SER A 1 58 ? 3.520 7.451 7.584 1.00 0.00 75 SER A C 6
ATOM 7447 O O . SER A 1 58 ? 3.051 7.516 6.458 1.00 0.00 75 SER A O 6
ATOM 7455 N N . LYS A 1 59 ? 3.074 6.594 8.493 1.00 0.00 76 LYS A N 6
ATOM 7456 C CA . LYS A 1 59 ? 2.070 5.586 8.149 1.00 0.00 76 LYS A CA 6
ATOM 7457 C C . LYS A 1 59 ? 0.793 6.227 7.611 1.00 0.00 76 LYS A C 6
ATOM 7458 O O . LYS A 1 59 ? 0.338 5.894 6.517 1.00 0.00 76 LYS A O 6
ATOM 7477 N N . LYS A 1 60 ? 0.236 7.160 8.372 1.00 0.00 77 LYS A N 6
ATOM 7478 C CA . LYS A 1 60 ? -0.965 7.881 7.954 1.00 0.00 77 LYS A CA 6
ATOM 7479 C C . LYS A 1 60 ? -0.652 8.756 6.751 1.00 0.00 77 LYS A C 6
ATOM 7480 O O . LYS A 1 60 ? -1.495 8.973 5.887 1.00 0.00 77 LYS A O 6
ATOM 7499 N N . GLU A 1 61 ? 0.569 9.246 6.712 1.00 0.00 78 GLU A N 6
ATOM 7500 C CA . GLU A 1 61 ? 1.027 10.101 5.631 1.00 0.00 78 GLU A CA 6
ATOM 7501 C C . GLU A 1 61 ? 1.125 9.322 4.318 1.00 0.00 78 GLU A C 6
ATOM 7502 O O . GLU A 1 61 ? 0.744 9.828 3.270 1.00 0.00 78 GLU A O 6
ATOM 7514 N N . ILE A 1 62 ? 1.623 8.086 4.379 1.00 0.00 79 ILE A N 6
ATOM 7515 C CA . ILE A 1 62 ? 1.678 7.234 3.197 1.00 0.00 79 ILE A CA 6
ATOM 7516 C C . ILE A 1 62 ? 0.271 6.999 2.652 1.00 0.00 79 ILE A C 6
ATOM 7517 O O . ILE A 1 62 ? 0.006 7.238 1.477 1.00 0.00 79 ILE A O 6
ATOM 7533 N N . VAL A 1 63 ? -0.638 6.559 3.518 1.00 0.00 80 VAL A N 6
ATOM 7534 C CA . VAL A 1 63 ? -1.994 6.250 3.088 1.00 0.00 80 VAL A CA 6
ATOM 7535 C C . VAL A 1 63 ? -2.738 7.519 2.665 1.00 0.00 80 VAL A C 6
ATOM 7536 O O . VAL A 1 63 ? -3.539 7.498 1.726 1.00 0.00 80 VAL A O 6
ATOM 7549 N N . ASP A 1 64 ? -2.456 8.626 3.340 1.00 0.00 81 ASP A N 6
ATOM 7550 C CA . ASP A 1 64 ? -3.024 9.914 2.959 1.00 0.00 81 ASP A CA 6
ATOM 7551 C C . ASP A 1 64 ? -2.502 10.325 1.594 1.00 0.00 81 ASP A C 6
ATOM 7552 O O . ASP A 1 64 ? -3.242 10.847 0.766 1.00 0.00 81 ASP A O 6
ATOM 7561 N N . TYR A 1 65 ? -1.223 10.060 1.368 1.00 0.00 82 TYR A N 6
ATOM 7562 C CA . TYR A 1 65 ? -0.582 10.348 0.091 1.00 0.00 82 TYR A CA 6
ATOM 7563 C C . TYR A 1 65 ? -1.299 9.589 -1.008 1.00 0.00 82 TYR A C 6
ATOM 7564 O O . TYR A 1 65 ? -1.560 10.115 -2.095 1.00 0.00 82 TYR A O 6
ATOM 7582 N N . MET A 1 66 ? -1.612 8.341 -0.693 1.00 0.00 83 MET A N 6
ATOM 7583 C CA . MET A 1 66 ? -2.296 7.454 -1.610 1.00 0.00 83 MET A CA 6
ATOM 7584 C C . MET A 1 66 ? -3.636 8.036 -2.023 1.00 0.00 83 MET A C 6
ATOM 7585 O O . MET A 1 66 ? -3.896 8.205 -3.202 1.00 0.00 83 MET A O 6
ATOM 7599 N N . VAL A 1 67 ? -4.486 8.350 -1.049 1.00 0.00 84 VAL A N 6
ATOM 7600 C CA . VAL A 1 67 ? -5.822 8.874 -1.359 1.00 0.00 84 VAL A CA 6
ATOM 7601 C C . VAL A 1 67 ? -5.744 10.263 -1.979 1.00 0.00 84 VAL A C 6
ATOM 7602 O O . VAL A 1 67 ? -6.591 10.642 -2.787 1.00 0.00 84 VAL A O 6
ATOM 7615 N N . ALA A 1 68 ? -4.724 11.016 -1.600 1.00 0.00 85 ALA A N 6
ATOM 7616 C CA . ALA A 1 68 ? -4.554 12.365 -2.094 1.00 0.00 85 ALA A CA 6
ATOM 7617 C C . ALA A 1 68 ? -4.285 12.359 -3.599 1.00 0.00 85 ALA A C 6
ATOM 7618 O O . ALA A 1 68 ? -4.885 13.123 -4.355 1.00 0.00 85 ALA A O 6
ATOM 7625 N N . ARG A 1 69 ? -3.391 11.477 -4.031 1.00 0.00 86 ARG A N 6
ATOM 7626 C CA . ARG A 1 69 ? -3.025 11.389 -5.442 1.00 0.00 86 ARG A CA 6
ATOM 7627 C C . ARG A 1 69 ? -3.843 10.316 -6.164 1.00 0.00 86 ARG A C 6
ATOM 7628 O O . ARG A 1 69 ? -4.511 10.591 -7.163 1.00 0.00 86 ARG A O 6
ATOM 7649 N N . TYR A 1 70 ? -3.806 9.105 -5.633 1.00 0.00 87 TYR A N 6
ATOM 7650 C CA . TYR A 1 70 ? -4.411 7.941 -6.274 1.00 0.00 87 TYR A CA 6
ATOM 7651 C C . TYR A 1 70 ? -5.809 7.672 -5.732 1.00 0.00 87 TYR A C 6
ATOM 7652 O O . TYR A 1 70 ? -6.253 6.530 -5.701 1.00 0.00 87 TYR A O 6
ATOM 7670 N N . GLY A 1 71 ? -6.511 8.726 -5.337 1.00 0.00 88 GLY A N 6
ATOM 7671 C CA . GLY A 1 71 ? -7.795 8.564 -4.671 1.00 0.00 88 GLY A CA 6
ATOM 7672 C C . GLY A 1 71 ? -8.871 7.925 -5.534 1.00 0.00 88 GLY A C 6
ATOM 7673 O O . GLY A 1 71 ? -9.944 7.593 -5.043 1.00 0.00 88 GLY A O 6
ATOM 7677 N N . ASN A 1 72 ? -8.596 7.754 -6.818 1.00 0.00 89 ASN A N 6
ATOM 7678 C CA . ASN A 1 72 ? -9.542 7.088 -7.708 1.00 0.00 89 ASN A CA 6
ATOM 7679 C C . ASN A 1 72 ? -9.351 5.582 -7.643 1.00 0.00 89 ASN A C 6
ATOM 7680 O O . ASN A 1 72 ? -10.258 4.809 -7.945 1.00 0.00 89 ASN A O 6
ATOM 7691 N N . PHE A 1 73 ? -8.166 5.184 -7.219 1.00 0.00 90 PHE A N 6
ATOM 7692 C CA . PHE A 1 73 ? -7.799 3.777 -7.137 1.00 0.00 90 PHE A CA 6
ATOM 7693 C C . PHE A 1 73 ? -7.782 3.323 -5.686 1.00 0.00 90 PHE A C 6
ATOM 7694 O O . PHE A 1 73 ? -7.882 2.133 -5.393 1.00 0.00 90 PHE A O 6
ATOM 7711 N N . VAL A 1 74 ? -7.651 4.286 -4.781 1.00 0.00 91 VAL A N 6
ATOM 7712 C CA . VAL A 1 74 ? -7.478 3.994 -3.367 1.00 0.00 91 VAL A CA 6
ATOM 7713 C C . VAL A 1 74 ? -8.513 4.745 -2.526 1.00 0.00 91 VAL A C 6
ATOM 7714 O O . VAL A 1 74 ? -9.252 5.583 -3.040 1.00 0.00 91 VAL A O 6
ATOM 7727 N N . THR A 1 75 ? -8.563 4.429 -1.239 1.00 0.00 92 THR A N 6
ATOM 7728 C CA . THR A 1 75 ? -9.385 5.162 -0.286 1.00 0.00 92 THR A CA 6
ATOM 7729 C C . THR A 1 75 ? -8.840 4.955 1.124 1.00 0.00 92 THR A C 6
ATOM 7730 O O . THR A 1 75 ? -8.274 3.909 1.416 1.00 0.00 92 THR A O 6
ATOM 7741 N N . TYR A 1 76 ? -8.973 5.947 1.987 1.00 0.00 93 TYR A N 6
ATOM 7742 C CA . TYR A 1 76 ? -8.623 5.753 3.379 1.00 0.00 93 TYR A CA 6
ATOM 7743 C C . TYR A 1 76 ? -9.903 5.602 4.183 1.00 0.00 93 TYR A C 6
ATOM 7744 O O . TYR A 1 76 ? -10.611 6.572 4.449 1.00 0.00 93 TYR A O 6
ATOM 7762 N N . ASP A 1 77 ? -10.185 4.364 4.548 1.00 0.00 94 ASP A N 6
ATOM 7763 C CA . ASP A 1 77 ? -11.440 3.986 5.180 1.00 0.00 94 ASP A CA 6
ATOM 7764 C C . ASP A 1 77 ? -11.251 2.663 5.893 1.00 0.00 94 ASP A C 6
ATOM 7765 O O . ASP A 1 77 ? -10.300 1.940 5.594 1.00 0.00 94 ASP A O 6
ATOM 7774 N N . PRO A 1 78 ? -12.125 2.326 6.852 1.00 0.00 95 PRO A N 6
ATOM 7775 C CA . PRO A 1 78 ? -12.184 0.974 7.404 1.00 0.00 95 PRO A CA 6
ATOM 7776 C C . PRO A 1 78 ? -12.538 -0.024 6.306 1.00 0.00 95 PRO A C 6
ATOM 7777 O O . PRO A 1 78 ? -13.605 0.064 5.690 1.00 0.00 95 PRO A O 6
ATOM 7788 N N . PRO A 1 79 ? -11.631 -0.965 6.024 1.00 0.00 96 PRO A N 6
ATOM 7789 C CA . PRO A 1 79 ? -11.756 -1.871 4.891 1.00 0.00 96 PRO A CA 6
ATOM 7790 C C . PRO A 1 79 ? -12.574 -3.119 5.209 1.00 0.00 96 PRO A C 6
ATOM 7791 O O . PRO A 1 79 ? -13.290 -3.175 6.210 1.00 0.00 96 PRO A O 6
ATOM 7802 N N . LEU A 1 80 ? -12.444 -4.121 4.352 1.00 0.00 97 LEU A N 6
ATOM 7803 C CA . LEU A 1 80 ? -13.179 -5.372 4.485 1.00 0.00 97 LEU A CA 6
ATOM 7804 C C . LEU A 1 80 ? -12.460 -6.312 5.439 1.00 0.00 97 LEU A C 6
ATOM 7805 O O . LEU A 1 80 ? -12.595 -7.534 5.358 1.00 0.00 97 LEU A O 6
ATOM 7821 N N . THR A 1 81 ? -11.658 -5.724 6.300 1.00 0.00 98 THR A N 6
ATOM 7822 C CA . THR A 1 81 ? -10.943 -6.461 7.325 1.00 0.00 98 THR A CA 6
ATOM 7823 C C . THR A 1 81 ? -11.912 -7.300 8.165 1.00 0.00 98 THR A C 6
ATOM 7824 O O . THR A 1 81 ? -12.902 -6.783 8.685 1.00 0.00 98 THR A O 6
ATOM 7835 N N . PRO A 1 82 ? -11.649 -8.613 8.280 1.00 0.00 99 PRO A N 6
ATOM 7836 C CA . PRO A 1 82 ? -12.507 -9.532 9.030 1.00 0.00 99 PRO A CA 6
ATOM 7837 C C . PRO A 1 82 ? -12.518 -9.214 10.521 1.00 0.00 99 PRO A C 6
ATOM 7838 O O . PRO A 1 82 ? -13.570 -8.784 11.031 1.00 0.00 99 PRO A O 6
ATOM 7849 N N . THR A 1 2 ? 12.231 -10.593 -1.756 1.00 0.00 19 THR A N 7
ATOM 7850 C CA . THR A 1 2 ? 12.393 -10.112 -3.144 1.00 0.00 19 THR A CA 7
ATOM 7851 C C . THR A 1 2 ? 11.120 -10.343 -3.957 1.00 0.00 19 THR A C 7
ATOM 7852 O O . THR A 1 2 ? 10.967 -11.366 -4.626 1.00 0.00 19 THR A O 7
ATOM 7863 N N . ILE A 1 3 ? 10.201 -9.389 -3.883 1.00 0.00 20 ILE A N 7
ATOM 7864 C CA . ILE A 1 3 ? 8.968 -9.460 -4.652 1.00 0.00 20 ILE A CA 7
ATOM 7865 C C . ILE A 1 3 ? 9.150 -8.735 -5.988 1.00 0.00 20 ILE A C 7
ATOM 7866 O O . ILE A 1 3 ? 8.643 -9.171 -7.023 1.00 0.00 20 ILE A O 7
ATOM 7882 N N . ASP A 1 4 ? 9.922 -7.656 -5.960 1.00 0.00 21 ASP A N 7
ATOM 7883 C CA . ASP A 1 4 ? 10.132 -6.822 -7.135 1.00 0.00 21 ASP A CA 7
ATOM 7884 C C . ASP A 1 4 ? 11.398 -5.996 -6.923 1.00 0.00 21 ASP A C 7
ATOM 7885 O O . ASP A 1 4 ? 12.325 -6.451 -6.254 1.00 0.00 21 ASP A O 7
ATOM 7894 N N . VAL A 1 5 ? 11.445 -4.790 -7.475 1.00 0.00 22 VAL A N 7
ATOM 7895 C CA . VAL A 1 5 ? 12.522 -3.853 -7.175 1.00 0.00 22 VAL A CA 7
ATOM 7896 C C . VAL A 1 5 ? 12.370 -3.369 -5.732 1.00 0.00 22 VAL A C 7
ATOM 7897 O O . VAL A 1 5 ? 13.287 -2.804 -5.134 1.00 0.00 22 VAL A O 7
ATOM 7910 N N . LEU A 1 6 ? 11.187 -3.623 -5.188 1.00 0.00 23 LEU A N 7
ATOM 7911 C CA . LEU A 1 6 ? 10.865 -3.292 -3.813 1.00 0.00 23 LEU A CA 7
ATOM 7912 C C . LEU A 1 6 ? 11.575 -4.252 -2.863 1.00 0.00 23 LEU A C 7
ATOM 7913 O O . LEU A 1 6 ? 10.993 -5.240 -2.412 1.00 0.00 23 LEU A O 7
ATOM 7929 N N . GLN A 1 7 ? 12.837 -3.970 -2.583 1.00 0.00 24 GLN A N 7
ATOM 7930 C CA . GLN A 1 7 ? 13.628 -4.827 -1.721 1.00 0.00 24 GLN A CA 7
ATOM 7931 C C . GLN A 1 7 ? 13.548 -4.372 -0.276 1.00 0.00 24 GLN A C 7
ATOM 7932 O O . GLN A 1 7 ? 14.001 -3.284 0.078 1.00 0.00 24 GLN A O 7
ATOM 7946 N N . PHE A 1 8 ? 12.951 -5.218 0.544 1.00 0.00 25 PHE A N 7
ATOM 7947 C CA . PHE A 1 8 ? 12.784 -4.949 1.962 1.00 0.00 25 PHE A CA 7
ATOM 7948 C C . PHE A 1 8 ? 14.054 -5.298 2.706 1.00 0.00 25 PHE A C 7
ATOM 7949 O O . PHE A 1 8 ? 14.653 -6.358 2.498 1.00 0.00 25 PHE A O 7
ATOM 7966 N N . LYS A 1 9 ? 14.470 -4.354 3.538 1.00 0.00 26 LYS A N 7
ATOM 7967 C CA . LYS A 1 9 ? 15.641 -4.484 4.381 1.00 0.00 26 LYS A CA 7
ATOM 7968 C C . LYS A 1 9 ? 15.577 -5.773 5.190 1.00 0.00 26 LYS A C 7
ATOM 7969 O O . LYS A 1 9 ? 16.589 -6.437 5.409 1.00 0.00 26 LYS A O 7
ATOM 7988 N N . ASP A 1 10 ? 14.372 -6.108 5.610 1.00 0.00 27 ASP A N 7
ATOM 7989 C CA . ASP A 1 10 ? 14.085 -7.362 6.280 1.00 0.00 27 ASP A CA 7
ATOM 7990 C C . ASP A 1 10 ? 12.591 -7.620 6.181 1.00 0.00 27 ASP A C 7
ATOM 7991 O O . ASP A 1 10 ? 11.895 -6.894 5.467 1.00 0.00 27 ASP A O 7
ATOM 8000 N N . GLU A 1 11 ? 12.080 -8.619 6.882 1.00 0.00 28 GLU A N 7
ATOM 8001 C CA . GLU A 1 11 ? 10.651 -8.878 6.850 1.00 0.00 28 GLU A CA 7
ATOM 8002 C C . GLU A 1 11 ? 9.897 -7.728 7.514 1.00 0.00 28 GLU A C 7
ATOM 8003 O O . GLU A 1 11 ? 8.751 -7.455 7.171 1.00 0.00 28 GLU A O 7
ATOM 8015 N N . ALA A 1 12 ? 10.568 -7.027 8.428 1.00 0.00 29 ALA A N 7
ATOM 8016 C CA . ALA A 1 12 ? 9.970 -5.896 9.131 1.00 0.00 29 ALA A CA 7
ATOM 8017 C C . ALA A 1 12 ? 9.642 -4.770 8.169 1.00 0.00 29 ALA A C 7
ATOM 8018 O O . ALA A 1 12 ? 8.590 -4.135 8.277 1.00 0.00 29 ALA A O 7
ATOM 8025 N N . GLN A 1 13 ? 10.551 -4.506 7.235 1.00 0.00 30 GLN A N 7
ATOM 8026 C CA . GLN A 1 13 ? 10.304 -3.494 6.220 1.00 0.00 30 GLN A CA 7
ATOM 8027 C C . GLN A 1 13 ? 9.074 -3.881 5.416 1.00 0.00 30 GLN A C 7
ATOM 8028 O O . GLN A 1 13 ? 8.257 -3.038 5.044 1.00 0.00 30 GLN A O 7
ATOM 8042 N N . GLU A 1 14 ? 8.937 -5.178 5.181 1.00 0.00 31 GLU A N 7
ATOM 8043 C CA . GLU A 1 14 ? 7.799 -5.710 4.449 1.00 0.00 31 GLU A CA 7
ATOM 8044 C C . GLU A 1 14 ? 6.538 -5.711 5.327 1.00 0.00 31 GLU A C 7
ATOM 8045 O O . GLU A 1 14 ? 5.419 -5.760 4.821 1.00 0.00 31 GLU A O 7
ATOM 8057 N N . GLN A 1 15 ? 6.726 -5.639 6.642 1.00 0.00 32 GLN A N 7
ATOM 8058 C CA . GLN A 1 15 ? 5.609 -5.531 7.580 1.00 0.00 32 GLN A CA 7
ATOM 8059 C C . GLN A 1 15 ? 5.046 -4.116 7.552 1.00 0.00 32 GLN A C 7
ATOM 8060 O O . GLN A 1 15 ? 3.847 -3.908 7.708 1.00 0.00 32 GLN A O 7
ATOM 8074 N N . GLN A 1 16 ? 5.924 -3.137 7.380 1.00 0.00 33 GLN A N 7
ATOM 8075 C CA . GLN A 1 16 ? 5.479 -1.767 7.144 1.00 0.00 33 GLN A CA 7
ATOM 8076 C C . GLN A 1 16 ? 4.684 -1.733 5.858 1.00 0.00 33 GLN A C 7
ATOM 8077 O O . GLN A 1 16 ? 3.600 -1.162 5.787 1.00 0.00 33 GLN A O 7
ATOM 8091 N N . PHE A 1 17 ? 5.242 -2.393 4.859 1.00 0.00 34 PHE A N 7
ATOM 8092 C CA . PHE A 1 17 ? 4.607 -2.555 3.565 1.00 0.00 34 PHE A CA 7
ATOM 8093 C C . PHE A 1 17 ? 3.252 -3.239 3.737 1.00 0.00 34 PHE A C 7
ATOM 8094 O O . PHE A 1 17 ? 2.297 -2.943 3.024 1.00 0.00 34 PHE A O 7
ATOM 8111 N N . ARG A 1 18 ? 3.189 -4.150 4.706 1.00 0.00 35 ARG A N 7
ATOM 8112 C CA . ARG A 1 18 ? 1.952 -4.839 5.061 1.00 0.00 35 ARG A CA 7
ATOM 8113 C C . ARG A 1 18 ? 0.904 -3.853 5.577 1.00 0.00 35 ARG A C 7
ATOM 8114 O O . ARG A 1 18 ? -0.207 -3.779 5.059 1.00 0.00 35 ARG A O 7
ATOM 8135 N N . GLN A 1 19 ? 1.297 -3.056 6.562 1.00 0.00 36 GLN A N 7
ATOM 8136 C CA . GLN A 1 19 ? 0.379 -2.145 7.241 1.00 0.00 36 GLN A CA 7
ATOM 8137 C C . GLN A 1 19 ? -0.041 -1.009 6.330 1.00 0.00 36 GLN A C 7
ATOM 8138 O O . GLN A 1 19 ? -1.210 -0.617 6.305 1.00 0.00 36 GLN A O 7
ATOM 8152 N N . LEU A 1 20 ? 0.918 -0.494 5.584 1.00 0.00 37 LEU A N 7
ATOM 8153 C CA . LEU A 1 20 ? 0.686 0.634 4.701 1.00 0.00 37 LEU A CA 7
ATOM 8154 C C . LEU A 1 20 ? -0.286 0.270 3.574 1.00 0.00 37 LEU A C 7
ATOM 8155 O O . LEU A 1 20 ? -0.928 1.145 3.000 1.00 0.00 37 LEU A O 7
ATOM 8171 N N . THR A 1 21 ? -0.400 -1.018 3.260 1.00 0.00 38 THR A N 7
ATOM 8172 C CA . THR A 1 21 ? -1.319 -1.455 2.215 1.00 0.00 38 THR A CA 7
ATOM 8173 C C . THR A 1 21 ? -2.607 -2.054 2.787 1.00 0.00 38 THR A C 7
ATOM 8174 O O . THR A 1 21 ? -3.625 -2.111 2.095 1.00 0.00 38 THR A O 7
ATOM 8185 N N . GLU A 1 22 ? -2.576 -2.491 4.045 1.00 0.00 39 GLU A N 7
ATOM 8186 C CA . GLU A 1 22 ? -3.738 -3.146 4.637 1.00 0.00 39 GLU A CA 7
ATOM 8187 C C . GLU A 1 22 ? -4.608 -2.176 5.435 1.00 0.00 39 GLU A C 7
ATOM 8188 O O . GLU A 1 22 ? -5.690 -2.541 5.896 1.00 0.00 39 GLU A O 7
ATOM 8200 N N . GLU A 1 23 ? -4.142 -0.944 5.603 1.00 0.00 40 GLU A N 7
ATOM 8201 C CA . GLU A 1 23 ? -4.979 0.098 6.185 1.00 0.00 40 GLU A CA 7
ATOM 8202 C C . GLU A 1 23 ? -5.575 0.936 5.055 1.00 0.00 40 GLU A C 7
ATOM 8203 O O . GLU A 1 23 ? -6.136 2.011 5.264 1.00 0.00 40 GLU A O 7
ATOM 8215 N N . LEU A 1 24 ? -5.452 0.409 3.849 1.00 0.00 41 LEU A N 7
ATOM 8216 C CA . LEU A 1 24 ? -5.964 1.067 2.666 1.00 0.00 41 LEU A CA 7
ATOM 8217 C C . LEU A 1 24 ? -7.271 0.421 2.222 1.00 0.00 41 LEU A C 7
ATOM 8218 O O . LEU A 1 24 ? -7.376 -0.804 2.150 1.00 0.00 41 LEU A O 7
ATOM 8234 N N . ARG A 1 25 ? -8.260 1.251 1.928 1.00 0.00 42 ARG A N 7
ATOM 8235 C CA . ARG A 1 25 ? -9.557 0.770 1.494 1.00 0.00 42 ARG A CA 7
ATOM 8236 C C . ARG A 1 25 ? -9.557 0.584 -0.019 1.00 0.00 42 ARG A C 7
ATOM 8237 O O . ARG A 1 25 ? -9.541 1.564 -0.766 1.00 0.00 42 ARG A O 7
ATOM 8258 N N . CYS A 1 26 ? -9.568 -0.660 -0.468 1.00 0.00 43 CYS A N 7
ATOM 8259 C CA . CYS A 1 26 ? -9.688 -0.945 -1.887 1.00 0.00 43 CYS A CA 7
ATOM 8260 C C . CYS A 1 26 ? -11.066 -1.538 -2.167 1.00 0.00 43 CYS A C 7
ATOM 8261 O O . CYS A 1 26 ? -11.487 -2.490 -1.504 1.00 0.00 43 CYS A O 7
ATOM 8269 N N . PRO A 1 27 ? -11.801 -0.959 -3.134 1.00 0.00 44 PRO A N 7
ATOM 8270 C CA . PRO A 1 27 ? -13.187 -1.345 -3.447 1.00 0.00 44 PRO A CA 7
ATOM 8271 C C . PRO A 1 27 ? -13.292 -2.693 -4.163 1.00 0.00 44 PRO A C 7
ATOM 8272 O O . PRO A 1 27 ? -13.919 -2.803 -5.220 1.00 0.00 44 PRO A O 7
ATOM 8283 N N . LYS A 1 28 ? -12.680 -3.716 -3.587 1.00 0.00 45 LYS A N 7
ATOM 8284 C CA . LYS A 1 28 ? -12.771 -5.060 -4.132 1.00 0.00 45 LYS A CA 7
ATOM 8285 C C . LYS A 1 28 ? -13.770 -5.895 -3.337 1.00 0.00 45 LYS A C 7
ATOM 8286 O O . LYS A 1 28 ? -14.357 -6.840 -3.869 1.00 0.00 45 LYS A O 7
ATOM 8305 N N . CYS A 1 29 ? -13.953 -5.535 -2.062 1.00 0.00 46 CYS A N 7
ATOM 8306 C CA . CYS A 1 29 ? -14.839 -6.262 -1.140 1.00 0.00 46 CYS A CA 7
ATOM 8307 C C . CYS A 1 29 ? -14.267 -7.631 -0.777 1.00 0.00 46 CYS A C 7
ATOM 8308 O O . CYS A 1 29 ? -14.060 -7.941 0.397 1.00 0.00 46 CYS A O 7
ATOM 8316 N N . GLN A 1 30 ? -14.015 -8.442 -1.794 1.00 0.00 47 GLN A N 7
ATOM 8317 C CA . GLN A 1 30 ? -13.460 -9.772 -1.611 1.00 0.00 47 GLN A CA 7
ATOM 8318 C C . GLN A 1 30 ? -12.035 -9.672 -1.088 1.00 0.00 47 GLN A C 7
ATOM 8319 O O . GLN A 1 30 ? -11.593 -10.488 -0.282 1.00 0.00 47 GLN A O 7
ATOM 8333 N N . ASN A 1 31 ? -11.328 -8.659 -1.560 1.00 0.00 48 ASN A N 7
ATOM 8334 C CA . ASN A 1 31 ? -10.006 -8.333 -1.052 1.00 0.00 48 ASN A CA 7
ATOM 8335 C C . ASN A 1 31 ? -10.081 -6.975 -0.377 1.00 0.00 48 ASN A C 7
ATOM 8336 O O . ASN A 1 31 ? -10.415 -5.976 -1.016 1.00 0.00 48 ASN A O 7
ATOM 8347 N N . ASN A 1 32 ? -9.801 -6.946 0.915 1.00 0.00 49 ASN A N 7
ATOM 8348 C CA . ASN A 1 32 ? -9.952 -5.730 1.701 1.00 0.00 49 ASN A CA 7
ATOM 8349 C C . ASN A 1 32 ? -8.836 -4.748 1.393 1.00 0.00 49 ASN A C 7
ATOM 8350 O O . ASN A 1 32 ? -9.032 -3.534 1.437 1.00 0.00 49 ASN A O 7
ATOM 8361 N N . SER A 1 33 ? -7.670 -5.280 1.071 1.00 0.00 50 SER A N 7
ATOM 8362 C CA . SER A 1 33 ? -6.495 -4.462 0.861 1.00 0.00 50 SER A CA 7
ATOM 8363 C C . SER A 1 33 ? -5.791 -4.838 -0.439 1.00 0.00 50 SER A C 7
ATOM 8364 O O . SER A 1 33 ? -6.008 -5.920 -0.987 1.00 0.00 50 SER A O 7
ATOM 8372 N N . ILE A 1 34 ? -4.931 -3.938 -0.911 1.00 0.00 51 ILE A N 7
ATOM 8373 C CA . ILE A 1 34 ? -4.202 -4.131 -2.164 1.00 0.00 51 ILE A CA 7
ATOM 8374 C C . ILE A 1 34 ? -3.005 -5.065 -1.973 1.00 0.00 51 ILE A C 7
ATOM 8375 O O . ILE A 1 34 ? -2.097 -5.103 -2.804 1.00 0.00 51 ILE A O 7
ATOM 8391 N N . ALA A 1 35 ? -3.010 -5.814 -0.878 1.00 0.00 52 ALA A N 7
ATOM 8392 C CA . ALA A 1 35 ? -1.894 -6.684 -0.537 1.00 0.00 52 ALA A CA 7
ATOM 8393 C C . ALA A 1 35 ? -2.013 -8.043 -1.217 1.00 0.00 52 ALA A C 7
ATOM 8394 O O . ALA A 1 35 ? -1.013 -8.630 -1.631 1.00 0.00 52 ALA A O 7
ATOM 8401 N N . ASP A 1 36 ? -3.237 -8.533 -1.332 1.00 0.00 53 ASP A N 7
ATOM 8402 C CA . ASP A 1 36 ? -3.485 -9.849 -1.917 1.00 0.00 53 ASP A CA 7
ATOM 8403 C C . ASP A 1 36 ? -4.428 -9.743 -3.107 1.00 0.00 53 ASP A C 7
ATOM 8404 O O . ASP A 1 36 ? -5.033 -10.729 -3.533 1.00 0.00 53 ASP A O 7
ATOM 8413 N N . SER A 1 37 ? -4.539 -8.540 -3.645 1.00 0.00 54 SER A N 7
ATOM 8414 C CA . SER A 1 37 ? -5.360 -8.300 -4.819 1.00 0.00 54 SER A CA 7
ATOM 8415 C C . SER A 1 37 ? -4.558 -8.548 -6.096 1.00 0.00 54 SER A C 7
ATOM 8416 O O . SER A 1 37 ? -3.398 -8.150 -6.199 1.00 0.00 54 SER A O 7
ATOM 8424 N N . ASN A 1 38 ? -5.192 -9.192 -7.068 1.00 0.00 55 ASN A N 7
ATOM 8425 C CA . ASN A 1 38 ? -4.526 -9.584 -8.313 1.00 0.00 55 ASN A CA 7
ATOM 8426 C C . ASN A 1 38 ? -4.472 -8.438 -9.316 1.00 0.00 55 ASN A C 7
ATOM 8427 O O . ASN A 1 38 ? -4.078 -8.621 -10.470 1.00 0.00 55 ASN A O 7
ATOM 8438 N N . SER A 1 39 ? -4.870 -7.258 -8.878 1.00 0.00 56 SER A N 7
ATOM 8439 C CA . SER A 1 39 ? -4.863 -6.089 -9.737 1.00 0.00 56 SER A CA 7
ATOM 8440 C C . SER A 1 39 ? -3.439 -5.610 -10.001 1.00 0.00 56 SER A C 7
ATOM 8441 O O . SER A 1 39 ? -2.607 -5.519 -9.091 1.00 0.00 56 SER A O 7
ATOM 8449 N N . MET A 1 40 ? -3.175 -5.312 -11.265 1.00 0.00 57 MET A N 7
ATOM 8450 C CA . MET A 1 40 ? -1.902 -4.748 -11.686 1.00 0.00 57 MET A CA 7
ATOM 8451 C C . MET A 1 40 ? -1.733 -3.372 -11.070 1.00 0.00 57 MET A C 7
ATOM 8452 O O . MET A 1 40 ? -0.635 -2.961 -10.707 1.00 0.00 57 MET A O 7
ATOM 8466 N N . ILE A 1 41 ? -2.852 -2.675 -10.942 1.00 0.00 58 ILE A N 7
ATOM 8467 C CA . ILE A 1 41 ? -2.858 -1.319 -10.433 1.00 0.00 58 ILE A CA 7
ATOM 8468 C C . ILE A 1 41 ? -2.730 -1.345 -8.907 1.00 0.00 58 ILE A C 7
ATOM 8469 O O . ILE A 1 41 ? -2.180 -0.423 -8.307 1.00 0.00 58 ILE A O 7
ATOM 8485 N N . ALA A 1 42 ? -3.232 -2.411 -8.283 1.00 0.00 59 ALA A N 7
ATOM 8486 C CA . ALA A 1 42 ? -2.973 -2.650 -6.865 1.00 0.00 59 ALA A CA 7
ATOM 8487 C C . ALA A 1 42 ? -1.467 -2.731 -6.647 1.00 0.00 59 ALA A C 7
ATOM 8488 O O . ALA A 1 42 ? -0.934 -2.183 -5.687 1.00 0.00 59 ALA A O 7
ATOM 8495 N N . THR A 1 43 ? -0.791 -3.399 -7.576 1.00 0.00 60 THR A N 7
ATOM 8496 C CA . THR A 1 43 ? 0.660 -3.512 -7.554 1.00 0.00 60 THR A CA 7
ATOM 8497 C C . THR A 1 43 ? 1.310 -2.141 -7.760 1.00 0.00 60 THR A C 7
ATOM 8498 O O . THR A 1 43 ? 2.306 -1.806 -7.115 1.00 0.00 60 THR A O 7
ATOM 8509 N N . ASP A 1 44 ? 0.729 -1.361 -8.665 1.00 0.00 61 ASP A N 7
ATOM 8510 C CA . ASP A 1 44 ? 1.143 0.024 -8.900 1.00 0.00 61 ASP A CA 7
ATOM 8511 C C . ASP A 1 44 ? 1.192 0.789 -7.580 1.00 0.00 61 ASP A C 7
ATOM 8512 O O . ASP A 1 44 ? 2.183 1.443 -7.250 1.00 0.00 61 ASP A O 7
ATOM 8521 N N . LEU A 1 45 ? 0.109 0.667 -6.825 1.00 0.00 62 LEU A N 7
ATOM 8522 C CA . LEU A 1 45 ? -0.030 1.329 -5.537 1.00 0.00 62 LEU A CA 7
ATOM 8523 C C . LEU A 1 45 ? 0.990 0.795 -4.535 1.00 0.00 62 LEU A C 7
ATOM 8524 O O . LEU A 1 45 ? 1.517 1.544 -3.713 1.00 0.00 62 LEU A O 7
ATOM 8540 N N . ARG A 1 46 ? 1.261 -0.505 -4.613 1.00 0.00 63 ARG A N 7
ATOM 8541 C CA . ARG A 1 46 ? 2.226 -1.157 -3.728 1.00 0.00 63 ARG A CA 7
ATOM 8542 C C . ARG A 1 46 ? 3.600 -0.502 -3.848 1.00 0.00 63 ARG A C 7
ATOM 8543 O O . ARG A 1 46 ? 4.287 -0.288 -2.849 1.00 0.00 63 ARG A O 7
ATOM 8564 N N . GLN A 1 47 ? 3.988 -0.169 -5.072 1.00 0.00 64 GLN A N 7
ATOM 8565 C CA . GLN A 1 47 ? 5.285 0.444 -5.317 1.00 0.00 64 GLN A CA 7
ATOM 8566 C C . GLN A 1 47 ? 5.344 1.851 -4.742 1.00 0.00 64 GLN A C 7
ATOM 8567 O O . GLN A 1 47 ? 6.377 2.260 -4.214 1.00 0.00 64 GLN A O 7
ATOM 8581 N N . LYS A 1 48 ? 4.232 2.577 -4.823 1.00 0.00 65 LYS A N 7
ATOM 8582 C CA . LYS A 1 48 ? 4.155 3.909 -4.236 1.00 0.00 65 LYS A CA 7
ATOM 8583 C C . LYS A 1 48 ? 4.477 3.840 -2.751 1.00 0.00 65 LYS A C 7
ATOM 8584 O O . LYS A 1 48 ? 5.290 4.610 -2.250 1.00 0.00 65 LYS A O 7
ATOM 8603 N N . VAL A 1 49 ? 3.842 2.896 -2.069 1.00 0.00 66 VAL A N 7
ATOM 8604 C CA . VAL A 1 49 ? 4.065 2.665 -0.644 1.00 0.00 66 VAL A CA 7
ATOM 8605 C C . VAL A 1 49 ? 5.554 2.508 -0.328 1.00 0.00 66 VAL A C 7
ATOM 8606 O O . VAL A 1 49 ? 6.048 3.075 0.649 1.00 0.00 66 VAL A O 7
ATOM 8619 N N . TYR A 1 50 ? 6.273 1.769 -1.164 1.00 0.00 67 TYR A N 7
ATOM 8620 C CA . TYR A 1 50 ? 7.701 1.571 -0.951 1.00 0.00 67 TYR A CA 7
ATOM 8621 C C . TYR A 1 50 ? 8.476 2.862 -1.222 1.00 0.00 67 TYR A C 7
ATOM 8622 O O . TYR A 1 50 ? 9.411 3.200 -0.495 1.00 0.00 67 TYR A O 7
ATOM 8640 N N . GLU A 1 51 ? 8.090 3.580 -2.274 1.00 0.00 68 GLU A N 7
ATOM 8641 C CA . GLU A 1 51 ? 8.711 4.865 -2.587 1.00 0.00 68 GLU A CA 7
ATOM 8642 C C . GLU A 1 51 ? 8.482 5.859 -1.449 1.00 0.00 68 GLU A C 7
ATOM 8643 O O . GLU A 1 51 ? 9.390 6.572 -1.042 1.00 0.00 68 GLU A O 7
ATOM 8655 N N . LEU A 1 52 ? 7.266 5.871 -0.928 1.00 0.00 69 LEU A N 7
ATOM 8656 C CA . LEU A 1 52 ? 6.877 6.767 0.159 1.00 0.00 69 LEU A CA 7
ATOM 8657 C C . LEU A 1 52 ? 7.733 6.557 1.406 1.00 0.00 69 LEU A C 7
ATOM 8658 O O . LEU A 1 52 ? 8.008 7.507 2.147 1.00 0.00 69 LEU A O 7
ATOM 8674 N N . MET A 1 53 ? 8.161 5.318 1.631 1.00 0.00 70 MET A N 7
ATOM 8675 C CA . MET A 1 53 ? 9.044 5.004 2.751 1.00 0.00 70 MET A CA 7
ATOM 8676 C C . MET A 1 53 ? 10.338 5.805 2.644 1.00 0.00 70 MET A C 7
ATOM 8677 O O . MET A 1 53 ? 10.774 6.446 3.603 1.00 0.00 70 MET A O 7
ATOM 8691 N N . GLN A 1 54 ? 10.934 5.781 1.458 1.00 0.00 71 GLN A N 7
ATOM 8692 C CA . GLN A 1 54 ? 12.188 6.484 1.213 1.00 0.00 71 GLN A CA 7
ATOM 8693 C C . GLN A 1 54 ? 11.943 7.967 0.930 1.00 0.00 71 GLN A C 7
ATOM 8694 O O . GLN A 1 54 ? 12.869 8.777 0.997 1.00 0.00 71 GLN A O 7
ATOM 8708 N N . GLU A 1 55 ? 10.698 8.320 0.617 1.00 0.00 72 GLU A N 7
ATOM 8709 C CA . GLU A 1 55 ? 10.311 9.727 0.508 1.00 0.00 72 GLU A CA 7
ATOM 8710 C C . GLU A 1 55 ? 10.325 10.371 1.885 1.00 0.00 72 GLU A C 7
ATOM 8711 O O . GLU A 1 55 ? 10.472 11.585 2.021 1.00 0.00 72 GLU A O 7
ATOM 8723 N N . GLY A 1 56 ? 10.137 9.543 2.904 1.00 0.00 73 GLY A N 7
ATOM 8724 C CA . GLY A 1 56 ? 10.180 10.018 4.266 1.00 0.00 73 GLY A CA 7
ATOM 8725 C C . GLY A 1 56 ? 8.801 10.304 4.801 1.00 0.00 73 GLY A C 7
ATOM 8726 O O . GLY A 1 56 ? 8.637 11.077 5.744 1.00 0.00 73 GLY A O 7
ATOM 8730 N N . LYS A 1 57 ? 7.798 9.688 4.188 1.00 0.00 74 LYS A N 7
ATOM 8731 C CA . LYS A 1 57 ? 6.425 9.867 4.623 1.00 0.00 74 LYS A CA 7
ATOM 8732 C C . LYS A 1 57 ? 6.208 9.131 5.939 1.00 0.00 74 LYS A C 7
ATOM 8733 O O . LYS A 1 57 ? 6.966 8.229 6.295 1.00 0.00 74 LYS A O 7
ATOM 8752 N N . SER A 1 58 ? 5.174 9.518 6.649 1.00 0.00 75 SER A N 7
ATOM 8753 C CA . SER A 1 58 ? 4.803 8.858 7.888 1.00 0.00 75 SER A CA 7
ATOM 8754 C C . SER A 1 58 ? 3.795 7.764 7.578 1.00 0.00 75 SER A C 7
ATOM 8755 O O . SER A 1 58 ? 3.251 7.734 6.484 1.00 0.00 75 SER A O 7
ATOM 8763 N N . LYS A 1 59 ? 3.548 6.875 8.523 1.00 0.00 76 LYS A N 7
ATOM 8764 C CA . LYS A 1 59 ? 2.634 5.754 8.302 1.00 0.00 76 LYS A CA 7
ATOM 8765 C C . LYS A 1 59 ? 1.285 6.214 7.745 1.00 0.00 76 LYS A C 7
ATOM 8766 O O . LYS A 1 59 ? 0.871 5.774 6.672 1.00 0.00 76 LYS A O 7
ATOM 8785 N N . LYS A 1 60 ? 0.608 7.098 8.461 1.00 0.00 77 LYS A N 7
ATOM 8786 C CA . LYS A 1 60 ? -0.674 7.631 8.000 1.00 0.00 77 LYS A CA 7
ATOM 8787 C C . LYS A 1 60 ? -0.467 8.523 6.787 1.00 0.00 77 LYS A C 7
ATOM 8788 O O . LYS A 1 60 ? -1.316 8.608 5.907 1.00 0.00 77 LYS A O 7
ATOM 8807 N N . GLU A 1 61 ? 0.674 9.182 6.762 1.00 0.00 78 GLU A N 7
ATOM 8808 C CA . GLU A 1 61 ? 1.049 10.039 5.641 1.00 0.00 78 GLU A CA 7
ATOM 8809 C C . GLU A 1 61 ? 1.142 9.235 4.343 1.00 0.00 78 GLU A C 7
ATOM 8810 O O . GLU A 1 61 ? 0.725 9.708 3.294 1.00 0.00 78 GLU A O 7
ATOM 8822 N N . ILE A 1 62 ? 1.686 8.020 4.416 1.00 0.00 79 ILE A N 7
ATOM 8823 C CA . ILE A 1 62 ? 1.774 7.158 3.239 1.00 0.00 79 ILE A CA 7
ATOM 8824 C C . ILE A 1 62 ? 0.388 6.886 2.666 1.00 0.00 79 ILE A C 7
ATOM 8825 O O . ILE A 1 62 ? 0.142 7.130 1.489 1.00 0.00 79 ILE A O 7
ATOM 8841 N N . VAL A 1 63 ? -0.520 6.415 3.511 1.00 0.00 80 VAL A N 7
ATOM 8842 C CA . VAL A 1 63 ? -1.865 6.077 3.065 1.00 0.00 80 VAL A CA 7
ATOM 8843 C C . VAL A 1 63 ? -2.628 7.334 2.650 1.00 0.00 80 VAL A C 7
ATOM 8844 O O . VAL A 1 63 ? -3.435 7.308 1.717 1.00 0.00 80 VAL A O 7
ATOM 8857 N N . ASP A 1 64 ? -2.354 8.438 3.327 1.00 0.00 81 ASP A N 7
ATOM 8858 C CA . ASP A 1 64 ? -2.972 9.715 2.987 1.00 0.00 81 ASP A CA 7
ATOM 8859 C C . ASP A 1 64 ? -2.447 10.223 1.650 1.00 0.00 81 ASP A C 7
ATOM 8860 O O . ASP A 1 64 ? -3.187 10.790 0.853 1.00 0.00 81 ASP A O 7
ATOM 8869 N N . TYR A 1 65 ? -1.169 9.992 1.407 1.00 0.00 82 TYR A N 7
ATOM 8870 C CA . TYR A 1 65 ? -0.549 10.342 0.137 1.00 0.00 82 TYR A CA 7
ATOM 8871 C C . TYR A 1 65 ? -1.216 9.537 -0.963 1.00 0.00 82 TYR A C 7
ATOM 8872 O O . TYR A 1 65 ? -1.478 10.038 -2.060 1.00 0.00 82 TYR A O 7
ATOM 8890 N N . MET A 1 66 ? -1.492 8.279 -0.639 1.00 0.00 83 MET A N 7
ATOM 8891 C CA . MET A 1 66 ? -2.188 7.375 -1.536 1.00 0.00 83 MET A CA 7
ATOM 8892 C C . MET A 1 66 ? -3.559 7.926 -1.885 1.00 0.00 83 MET A C 7
ATOM 8893 O O . MET A 1 66 ? -3.889 8.087 -3.050 1.00 0.00 83 MET A O 7
ATOM 8907 N N . VAL A 1 67 ? -4.352 8.223 -0.868 1.00 0.00 84 VAL A N 7
ATOM 8908 C CA . VAL A 1 67 ? -5.719 8.693 -1.083 1.00 0.00 84 VAL A CA 7
ATOM 8909 C C . VAL A 1 67 ? -5.751 10.082 -1.719 1.00 0.00 84 VAL A C 7
ATOM 8910 O O . VAL A 1 67 ? -6.676 10.414 -2.459 1.00 0.00 84 VAL A O 7
ATOM 8923 N N . ALA A 1 68 ? -4.740 10.885 -1.431 1.00 0.00 85 ALA A N 7
ATOM 8924 C CA . ALA A 1 68 ? -4.646 12.228 -1.985 1.00 0.00 85 ALA A CA 7
ATOM 8925 C C . ALA A 1 68 ? -4.346 12.198 -3.485 1.00 0.00 85 ALA A C 7
ATOM 8926 O O . ALA A 1 68 ? -4.913 12.975 -4.257 1.00 0.00 85 ALA A O 7
ATOM 8933 N N . ARG A 1 69 ? -3.463 11.298 -3.900 1.00 0.00 86 ARG A N 7
ATOM 8934 C CA . ARG A 1 69 ? -3.045 11.228 -5.300 1.00 0.00 86 ARG A CA 7
ATOM 8935 C C . ARG A 1 69 ? -3.815 10.165 -6.079 1.00 0.00 86 ARG A C 7
ATOM 8936 O O . ARG A 1 69 ? -4.231 10.392 -7.214 1.00 0.00 86 ARG A O 7
ATOM 8957 N N . TYR A 1 70 ? -4.011 9.015 -5.463 1.00 0.00 87 TYR A N 7
ATOM 8958 C CA . TYR A 1 70 ? -4.612 7.872 -6.132 1.00 0.00 87 TYR A CA 7
ATOM 8959 C C . TYR A 1 70 ? -6.043 7.649 -5.652 1.00 0.00 87 TYR A C 7
ATOM 8960 O O . TYR A 1 70 ? -6.542 6.524 -5.658 1.00 0.00 87 TYR A O 7
ATOM 8978 N N . GLY A 1 71 ? -6.717 8.731 -5.288 1.00 0.00 88 GLY A N 7
ATOM 8979 C CA . GLY A 1 71 ? -8.034 8.627 -4.684 1.00 0.00 88 GLY A CA 7
ATOM 8980 C C . GLY A 1 71 ? -9.111 8.118 -5.630 1.00 0.00 88 GLY A C 7
ATOM 8981 O O . GLY A 1 71 ? -10.249 7.909 -5.216 1.00 0.00 88 GLY A O 7
ATOM 8985 N N . ASN A 1 72 ? -8.758 7.913 -6.892 1.00 0.00 89 ASN A N 7
ATOM 8986 C CA . ASN A 1 72 ? -9.701 7.365 -7.861 1.00 0.00 89 ASN A CA 7
ATOM 8987 C C . ASN A 1 72 ? -9.818 5.857 -7.701 1.00 0.00 89 ASN A C 7
ATOM 8988 O O . ASN A 1 72 ? -10.756 5.232 -8.198 1.00 0.00 89 ASN A O 7
ATOM 8999 N N . PHE A 1 73 ? -8.857 5.277 -7.005 1.00 0.00 90 PHE A N 7
ATOM 9000 C CA . PHE A 1 73 ? -8.815 3.833 -6.811 1.00 0.00 90 PHE A CA 7
ATOM 9001 C C . PHE A 1 73 ? -8.683 3.484 -5.333 1.00 0.00 90 PHE A C 7
ATOM 9002 O O . PHE A 1 73 ? -9.142 2.434 -4.889 1.00 0.00 90 PHE A O 7
ATOM 9019 N N . VAL A 1 74 ? -8.053 4.369 -4.574 1.00 0.00 91 VAL A N 7
ATOM 9020 C CA . VAL A 1 74 ? -7.776 4.095 -3.173 1.00 0.00 91 VAL A CA 7
ATOM 9021 C C . VAL A 1 74 ? -8.577 5.031 -2.269 1.00 0.00 91 VAL A C 7
ATOM 9022 O O . VAL A 1 74 ? -8.878 6.164 -2.644 1.00 0.00 91 VAL A O 7
ATOM 9035 N N . THR A 1 75 ? -8.917 4.546 -1.083 1.00 0.00 92 THR A N 7
ATOM 9036 C CA . THR A 1 75 ? -9.626 5.346 -0.097 1.00 0.00 92 THR A CA 7
ATOM 9037 C C . THR A 1 75 ? -9.098 5.031 1.301 1.00 0.00 92 THR A C 7
ATOM 9038 O O . THR A 1 75 ? -8.642 3.923 1.551 1.00 0.00 92 THR A O 7
ATOM 9049 N N . TYR A 1 76 ? -9.123 6.002 2.204 1.00 0.00 93 TYR A N 7
ATOM 9050 C CA . TYR A 1 76 ? -8.687 5.750 3.567 1.00 0.00 93 TYR A CA 7
ATOM 9051 C C . TYR A 1 76 ? -9.896 5.621 4.481 1.00 0.00 93 TYR A C 7
ATOM 9052 O O . TYR A 1 76 ? -10.555 6.606 4.806 1.00 0.00 93 TYR A O 7
ATOM 9070 N N . ASP A 1 77 ? -10.187 4.384 4.856 1.00 0.00 94 ASP A N 7
ATOM 9071 C CA . ASP A 1 77 ? -11.331 4.057 5.700 1.00 0.00 94 ASP A CA 7
ATOM 9072 C C . ASP A 1 77 ? -11.110 2.683 6.306 1.00 0.00 94 ASP A C 7
ATOM 9073 O O . ASP A 1 77 ? -10.263 1.929 5.821 1.00 0.00 94 ASP A O 7
ATOM 9082 N N . PRO A 1 78 ? -11.837 2.340 7.375 1.00 0.00 95 PRO A N 7
ATOM 9083 C CA . PRO A 1 78 ? -11.908 0.964 7.852 1.00 0.00 95 PRO A CA 7
ATOM 9084 C C . PRO A 1 78 ? -12.423 0.078 6.721 1.00 0.00 95 PRO A C 7
ATOM 9085 O O . PRO A 1 78 ? -13.539 0.283 6.241 1.00 0.00 95 PRO A O 7
ATOM 9096 N N . PRO A 1 79 ? -11.617 -0.903 6.277 1.00 0.00 96 PRO A N 7
ATOM 9097 C CA . PRO A 1 79 ? -11.822 -1.584 4.995 1.00 0.00 96 PRO A CA 7
ATOM 9098 C C . PRO A 1 79 ? -13.248 -2.110 4.804 1.00 0.00 96 PRO A C 7
ATOM 9099 O O . PRO A 1 79 ? -14.052 -1.490 4.107 1.00 0.00 96 PRO A O 7
ATOM 9110 N N . LEU A 1 80 ? -13.558 -3.244 5.420 1.00 0.00 97 LEU A N 7
ATOM 9111 C CA . LEU A 1 80 ? -14.895 -3.827 5.328 1.00 0.00 97 LEU A CA 7
ATOM 9112 C C . LEU A 1 80 ? -15.342 -4.305 6.697 1.00 0.00 97 LEU A C 7
ATOM 9113 O O . LEU A 1 80 ? -16.379 -4.953 6.833 1.00 0.00 97 LEU A O 7
ATOM 9129 N N . THR A 1 81 ? -14.537 -3.979 7.697 1.00 0.00 98 THR A N 7
ATOM 9130 C CA . THR A 1 81 ? -14.768 -4.424 9.067 1.00 0.00 98 THR A CA 7
ATOM 9131 C C . THR A 1 81 ? -16.196 -4.118 9.533 1.00 0.00 98 THR A C 7
ATOM 9132 O O . THR A 1 81 ? -16.651 -2.971 9.493 1.00 0.00 98 THR A O 7
ATOM 9143 N N . PRO A 1 82 ? -16.934 -5.164 9.930 1.00 0.00 99 PRO A N 7
ATOM 9144 C CA . PRO A 1 82 ? -18.295 -5.027 10.448 1.00 0.00 99 PRO A CA 7
ATOM 9145 C C . PRO A 1 82 ? -18.319 -4.330 11.805 1.00 0.00 99 PRO A C 7
ATOM 9146 O O . PRO A 1 82 ? -17.840 -4.925 12.795 1.00 0.00 99 PRO A O 7
ATOM 9157 N N . THR A 1 2 ? 10.624 -15.326 -7.019 1.00 0.00 19 THR A N 8
ATOM 9158 C CA . THR A 1 2 ? 10.658 -14.137 -7.891 1.00 0.00 19 THR A CA 8
ATOM 9159 C C . THR A 1 2 ? 9.975 -12.963 -7.200 1.00 0.00 19 THR A C 8
ATOM 9160 O O . THR A 1 2 ? 8.777 -13.009 -6.921 1.00 0.00 19 THR A O 8
ATOM 9171 N N . ILE A 1 3 ? 10.739 -11.924 -6.913 1.00 0.00 20 ILE A N 8
ATOM 9172 C CA . ILE A 1 3 ? 10.207 -10.756 -6.230 1.00 0.00 20 ILE A CA 8
ATOM 9173 C C . ILE A 1 3 ? 10.471 -9.509 -7.079 1.00 0.00 20 ILE A C 8
ATOM 9174 O O . ILE A 1 3 ? 11.338 -9.524 -7.955 1.00 0.00 20 ILE A O 8
ATOM 9190 N N . ASP A 1 4 ? 9.696 -8.457 -6.851 1.00 0.00 21 ASP A N 8
ATOM 9191 C CA . ASP A 1 4 ? 9.853 -7.206 -7.587 1.00 0.00 21 ASP A CA 8
ATOM 9192 C C . ASP A 1 4 ? 11.136 -6.477 -7.179 1.00 0.00 21 ASP A C 8
ATOM 9193 O O . ASP A 1 4 ? 12.019 -7.050 -6.537 1.00 0.00 21 ASP A O 8
ATOM 9202 N N . VAL A 1 5 ? 11.230 -5.204 -7.535 1.00 0.00 22 VAL A N 8
ATOM 9203 C CA . VAL A 1 5 ? 12.365 -4.378 -7.143 1.00 0.00 22 VAL A CA 8
ATOM 9204 C C . VAL A 1 5 ? 12.220 -3.954 -5.678 1.00 0.00 22 VAL A C 8
ATOM 9205 O O . VAL A 1 5 ? 13.128 -3.371 -5.079 1.00 0.00 22 VAL A O 8
ATOM 9218 N N . LEU A 1 6 ? 11.070 -4.287 -5.101 1.00 0.00 23 LEU A N 8
ATOM 9219 C CA . LEU A 1 6 ? 10.727 -3.874 -3.750 1.00 0.00 23 LEU A CA 8
ATOM 9220 C C . LEU A 1 6 ? 11.459 -4.732 -2.726 1.00 0.00 23 LEU A C 8
ATOM 9221 O O . LEU A 1 6 ? 10.876 -5.613 -2.096 1.00 0.00 23 LEU A O 8
ATOM 9237 N N . GLN A 1 7 ? 12.745 -4.469 -2.582 1.00 0.00 24 GLN A N 8
ATOM 9238 C CA . GLN A 1 7 ? 13.586 -5.222 -1.669 1.00 0.00 24 GLN A CA 8
ATOM 9239 C C . GLN A 1 7 ? 13.375 -4.794 -0.222 1.00 0.00 24 GLN A C 8
ATOM 9240 O O . GLN A 1 7 ? 13.591 -3.634 0.132 1.00 0.00 24 GLN A O 8
ATOM 9254 N N . PHE A 1 8 ? 12.945 -5.736 0.601 1.00 0.00 25 PHE A N 8
ATOM 9255 C CA . PHE A 1 8 ? 12.824 -5.511 2.033 1.00 0.00 25 PHE A CA 8
ATOM 9256 C C . PHE A 1 8 ? 13.941 -6.239 2.751 1.00 0.00 25 PHE A C 8
ATOM 9257 O O . PHE A 1 8 ? 14.132 -7.446 2.591 1.00 0.00 25 PHE A O 8
ATOM 9274 N N . LYS A 1 9 ? 14.679 -5.456 3.520 1.00 0.00 26 LYS A N 8
ATOM 9275 C CA . LYS A 1 9 ? 15.826 -5.906 4.288 1.00 0.00 26 LYS A CA 8
ATOM 9276 C C . LYS A 1 9 ? 15.514 -7.163 5.094 1.00 0.00 26 LYS A C 8
ATOM 9277 O O . LYS A 1 9 ? 16.348 -8.055 5.232 1.00 0.00 26 LYS A O 8
ATOM 9296 N N . ASP A 1 10 ? 14.300 -7.221 5.603 1.00 0.00 27 ASP A N 8
ATOM 9297 C CA . ASP A 1 10 ? 13.852 -8.330 6.421 1.00 0.00 27 ASP A CA 8
ATOM 9298 C C . ASP A 1 10 ? 12.336 -8.281 6.476 1.00 0.00 27 ASP A C 8
ATOM 9299 O O . ASP A 1 10 ? 11.736 -7.396 5.857 1.00 0.00 27 ASP A O 8
ATOM 9308 N N . GLU A 1 11 ? 11.715 -9.188 7.209 1.00 0.00 28 GLU A N 8
ATOM 9309 C CA . GLU A 1 11 ? 10.291 -9.134 7.417 1.00 0.00 28 GLU A CA 8
ATOM 9310 C C . GLU A 1 11 ? 9.940 -7.822 8.112 1.00 0.00 28 GLU A C 8
ATOM 9311 O O . GLU A 1 11 ? 8.875 -7.263 7.898 1.00 0.00 28 GLU A O 8
ATOM 9323 N N . ALA A 1 12 ? 10.881 -7.319 8.905 1.00 0.00 29 ALA A N 8
ATOM 9324 C CA . ALA A 1 12 ? 10.706 -6.060 9.614 1.00 0.00 29 ALA A CA 8
ATOM 9325 C C . ALA A 1 12 ? 10.432 -4.908 8.655 1.00 0.00 29 ALA A C 8
ATOM 9326 O O . ALA A 1 12 ? 9.526 -4.110 8.889 1.00 0.00 29 ALA A O 8
ATOM 9333 N N . GLN A 1 13 ? 11.199 -4.818 7.567 1.00 0.00 30 GLN A N 8
ATOM 9334 C CA . GLN A 1 13 ? 10.965 -3.754 6.598 1.00 0.00 30 GLN A CA 8
ATOM 9335 C C . GLN A 1 13 ? 9.625 -3.982 5.926 1.00 0.00 30 GLN A C 8
ATOM 9336 O O . GLN A 1 13 ? 8.897 -3.044 5.597 1.00 0.00 30 GLN A O 8
ATOM 9350 N N . GLU A 1 14 ? 9.301 -5.247 5.749 1.00 0.00 31 GLU A N 8
ATOM 9351 C CA . GLU A 1 14 ? 8.075 -5.638 5.092 1.00 0.00 31 GLU A CA 8
ATOM 9352 C C . GLU A 1 14 ? 6.883 -5.525 6.053 1.00 0.00 31 GLU A C 8
ATOM 9353 O O . GLU A 1 14 ? 5.733 -5.598 5.633 1.00 0.00 31 GLU A O 8
ATOM 9365 N N . GLN A 1 15 ? 7.162 -5.333 7.342 1.00 0.00 32 GLN A N 8
ATOM 9366 C CA . GLN A 1 15 ? 6.109 -5.065 8.322 1.00 0.00 32 GLN A CA 8
ATOM 9367 C C . GLN A 1 15 ? 5.468 -3.716 8.030 1.00 0.00 32 GLN A C 8
ATOM 9368 O O . GLN A 1 15 ? 4.248 -3.565 8.093 1.00 0.00 32 GLN A O 8
ATOM 9382 N N . GLN A 1 16 ? 6.304 -2.731 7.716 1.00 0.00 33 GLN A N 8
ATOM 9383 C CA . GLN A 1 16 ? 5.816 -1.423 7.299 1.00 0.00 33 GLN A CA 8
ATOM 9384 C C . GLN A 1 16 ? 4.951 -1.585 6.065 1.00 0.00 33 GLN A C 8
ATOM 9385 O O . GLN A 1 16 ? 3.855 -1.041 5.978 1.00 0.00 33 GLN A O 8
ATOM 9399 N N . PHE A 1 17 ? 5.455 -2.377 5.130 1.00 0.00 34 PHE A N 8
ATOM 9400 C CA . PHE A 1 17 ? 4.734 -2.706 3.914 1.00 0.00 34 PHE A CA 8
ATOM 9401 C C . PHE A 1 17 ? 3.400 -3.362 4.261 1.00 0.00 34 PHE A C 8
ATOM 9402 O O . PHE A 1 17 ? 2.365 -2.993 3.719 1.00 0.00 34 PHE A O 8
ATOM 9419 N N . ARG A 1 18 ? 3.438 -4.311 5.190 1.00 0.00 35 ARG A N 8
ATOM 9420 C CA . ARG A 1 18 ? 2.234 -4.984 5.677 1.00 0.00 35 ARG A CA 8
ATOM 9421 C C . ARG A 1 18 ? 1.186 -3.965 6.117 1.00 0.00 35 ARG A C 8
ATOM 9422 O O . ARG A 1 18 ? 0.050 -3.993 5.659 1.00 0.00 35 ARG A O 8
ATOM 9443 N N . GLN A 1 19 ? 1.593 -3.033 6.965 1.00 0.00 36 GLN A N 8
ATOM 9444 C CA . GLN A 1 19 ? 0.667 -2.066 7.538 1.00 0.00 36 GLN A CA 8
ATOM 9445 C C . GLN A 1 19 ? 0.219 -1.031 6.516 1.00 0.00 36 GLN A C 8
ATOM 9446 O O . GLN A 1 19 ? -0.954 -0.661 6.480 1.00 0.00 36 GLN A O 8
ATOM 9460 N N . LEU A 1 20 ? 1.140 -0.589 5.671 1.00 0.00 37 LEU A N 8
ATOM 9461 C CA . LEU A 1 20 ? 0.853 0.481 4.728 1.00 0.00 37 LEU A CA 8
ATOM 9462 C C . LEU A 1 20 ? -0.069 -0.021 3.628 1.00 0.00 37 LEU A C 8
ATOM 9463 O O . LEU A 1 20 ? -0.776 0.754 2.990 1.00 0.00 37 LEU A O 8
ATOM 9479 N N . THR A 1 21 ? -0.052 -1.329 3.412 1.00 0.00 38 THR A N 8
ATOM 9480 C CA . THR A 1 21 ? -0.872 -1.929 2.380 1.00 0.00 38 THR A CA 8
ATOM 9481 C C . THR A 1 21 ? -2.193 -2.457 2.948 1.00 0.00 38 THR A C 8
ATOM 9482 O O . THR A 1 21 ? -3.151 -2.676 2.202 1.00 0.00 38 THR A O 8
ATOM 9493 N N . GLU A 1 22 ? -2.253 -2.665 4.268 1.00 0.00 39 GLU A N 8
ATOM 9494 C CA . GLU A 1 22 ? -3.465 -3.199 4.883 1.00 0.00 39 GLU A CA 8
ATOM 9495 C C . GLU A 1 22 ? -4.354 -2.094 5.438 1.00 0.00 39 GLU A C 8
ATOM 9496 O O . GLU A 1 22 ? -5.577 -2.234 5.464 1.00 0.00 39 GLU A O 8
ATOM 9508 N N . GLU A 1 23 ? -3.753 -0.989 5.860 1.00 0.00 40 GLU A N 8
ATOM 9509 C CA . GLU A 1 23 ? -4.517 0.131 6.398 1.00 0.00 40 GLU A CA 8
ATOM 9510 C C . GLU A 1 23 ? -4.904 1.074 5.263 1.00 0.00 40 GLU A C 8
ATOM 9511 O O . GLU A 1 23 ? -4.661 2.281 5.305 1.00 0.00 40 GLU A O 8
ATOM 9523 N N . LEU A 1 24 ? -5.506 0.486 4.243 1.00 0.00 41 LEU A N 8
ATOM 9524 C CA . LEU A 1 24 ? -5.937 1.209 3.061 1.00 0.00 41 LEU A CA 8
ATOM 9525 C C . LEU A 1 24 ? -7.205 0.573 2.502 1.00 0.00 41 LEU A C 8
ATOM 9526 O O . LEU A 1 24 ? -7.316 -0.652 2.443 1.00 0.00 41 LEU A O 8
ATOM 9542 N N . ARG A 1 25 ? -8.162 1.401 2.097 1.00 0.00 42 ARG A N 8
ATOM 9543 C CA . ARG A 1 25 ? -9.408 0.892 1.556 1.00 0.00 42 ARG A CA 8
ATOM 9544 C C . ARG A 1 25 ? -9.284 0.650 0.063 1.00 0.00 42 ARG A C 8
ATOM 9545 O O . ARG A 1 25 ? -9.122 1.589 -0.719 1.00 0.00 42 ARG A O 8
ATOM 9566 N N . CYS A 1 26 ? -9.344 -0.611 -0.320 1.00 0.00 43 CYS A N 8
ATOM 9567 C CA . CYS A 1 26 ? -9.441 -0.983 -1.716 1.00 0.00 43 CYS A CA 8
ATOM 9568 C C . CYS A 1 26 ? -10.885 -1.361 -2.042 1.00 0.00 43 CYS A C 8
ATOM 9569 O O . CYS A 1 26 ? -11.330 -2.469 -1.731 1.00 0.00 43 CYS A O 8
ATOM 9577 N N . PRO A 1 27 ? -11.639 -0.428 -2.656 1.00 0.00 44 PRO A N 8
ATOM 9578 C CA . PRO A 1 27 ? -13.071 -0.596 -2.949 1.00 0.00 44 PRO A CA 8
ATOM 9579 C C . PRO A 1 27 ? -13.339 -1.595 -4.074 1.00 0.00 44 PRO A C 8
ATOM 9580 O O . PRO A 1 27 ? -14.129 -1.338 -4.979 1.00 0.00 44 PRO A O 8
ATOM 9591 N N . LYS A 1 28 ? -12.671 -2.734 -4.003 1.00 0.00 45 LYS A N 8
ATOM 9592 C CA . LYS A 1 28 ? -12.887 -3.819 -4.944 1.00 0.00 45 LYS A CA 8
ATOM 9593 C C . LYS A 1 28 ? -13.741 -4.897 -4.282 1.00 0.00 45 LYS A C 8
ATOM 9594 O O . LYS A 1 28 ? -14.281 -5.781 -4.952 1.00 0.00 45 LYS A O 8
ATOM 9613 N N . CYS A 1 29 ? -13.856 -4.791 -2.954 1.00 0.00 46 CYS A N 8
ATOM 9614 C CA . CYS A 1 29 ? -14.591 -5.747 -2.123 1.00 0.00 46 CYS A CA 8
ATOM 9615 C C . CYS A 1 29 ? -13.871 -7.091 -2.050 1.00 0.00 46 CYS A C 8
ATOM 9616 O O . CYS A 1 29 ? -13.466 -7.525 -0.972 1.00 0.00 46 CYS A O 8
ATOM 9624 N N . GLN A 1 30 ? -13.685 -7.731 -3.194 1.00 0.00 47 GLN A N 8
ATOM 9625 C CA . GLN A 1 30 ? -12.967 -8.994 -3.259 1.00 0.00 47 GLN A CA 8
ATOM 9626 C C . GLN A 1 30 ? -11.467 -8.735 -3.337 1.00 0.00 47 GLN A C 8
ATOM 9627 O O . GLN A 1 30 ? -10.788 -9.141 -4.283 1.00 0.00 47 GLN A O 8
ATOM 9641 N N . ASN A 1 31 ? -10.971 -8.036 -2.328 1.00 0.00 48 ASN A N 8
ATOM 9642 C CA . ASN A 1 31 ? -9.572 -7.652 -2.247 1.00 0.00 48 ASN A CA 8
ATOM 9643 C C . ASN A 1 31 ? -9.271 -7.183 -0.830 1.00 0.00 48 ASN A C 8
ATOM 9644 O O . ASN A 1 31 ? -9.427 -6.005 -0.511 1.00 0.00 48 ASN A O 8
ATOM 9655 N N . ASN A 1 32 ? -8.863 -8.109 0.022 1.00 0.00 49 ASN A N 8
ATOM 9656 C CA . ASN A 1 32 ? -8.550 -7.784 1.409 1.00 0.00 49 ASN A CA 8
ATOM 9657 C C . ASN A 1 32 ? -7.160 -7.163 1.523 1.00 0.00 49 ASN A C 8
ATOM 9658 O O . ASN A 1 32 ? -6.168 -7.857 1.737 1.00 0.00 49 ASN A O 8
ATOM 9669 N N . SER A 1 33 ? -7.111 -5.837 1.360 1.00 0.00 50 SER A N 8
ATOM 9670 C CA . SER A 1 33 ? -5.864 -5.071 1.406 1.00 0.00 50 SER A CA 8
ATOM 9671 C C . SER A 1 33 ? -5.005 -5.358 0.172 1.00 0.00 50 SER A C 8
ATOM 9672 O O . SER A 1 33 ? -4.980 -6.477 -0.342 1.00 0.00 50 SER A O 8
ATOM 9680 N N . ILE A 1 34 ? -4.299 -4.340 -0.305 1.00 0.00 51 ILE A N 8
ATOM 9681 C CA . ILE A 1 34 ? -3.490 -4.469 -1.515 1.00 0.00 51 ILE A CA 8
ATOM 9682 C C . ILE A 1 34 ? -2.161 -5.153 -1.219 1.00 0.00 51 ILE A C 8
ATOM 9683 O O . ILE A 1 34 ? -1.323 -5.283 -2.109 1.00 0.00 51 ILE A O 8
ATOM 9699 N N . ALA A 1 35 ? -2.002 -5.594 0.030 1.00 0.00 52 ALA A N 8
ATOM 9700 C CA . ALA A 1 35 ? -0.746 -6.141 0.545 1.00 0.00 52 ALA A CA 8
ATOM 9701 C C . ALA A 1 35 ? -0.031 -7.033 -0.454 1.00 0.00 52 ALA A C 8
ATOM 9702 O O . ALA A 1 35 ? 1.128 -6.792 -0.782 1.00 0.00 52 ALA A O 8
ATOM 9709 N N . ASP A 1 36 ? -0.708 -8.067 -0.918 1.00 0.00 53 ASP A N 8
ATOM 9710 C CA . ASP A 1 36 ? -0.157 -8.920 -1.956 1.00 0.00 53 ASP A CA 8
ATOM 9711 C C . ASP A 1 36 ? -1.291 -9.569 -2.731 1.00 0.00 53 ASP A C 8
ATOM 9712 O O . ASP A 1 36 ? -1.379 -10.785 -2.843 1.00 0.00 53 ASP A O 8
ATOM 9721 N N . SER A 1 37 ? -2.167 -8.728 -3.258 1.00 0.00 54 SER A N 8
ATOM 9722 C CA . SER A 1 37 ? -3.329 -9.188 -4.002 1.00 0.00 54 SER A CA 8
ATOM 9723 C C . SER A 1 37 ? -2.928 -9.698 -5.386 1.00 0.00 54 SER A C 8
ATOM 9724 O O . SER A 1 37 ? -3.760 -10.221 -6.126 1.00 0.00 54 SER A O 8
ATOM 9732 N N . ASN A 1 38 ? -1.650 -9.506 -5.728 1.00 0.00 55 ASN A N 8
ATOM 9733 C CA . ASN A 1 38 ? -1.085 -9.939 -7.014 1.00 0.00 55 ASN A CA 8
ATOM 9734 C C . ASN A 1 38 ? -1.652 -9.137 -8.181 1.00 0.00 55 ASN A C 8
ATOM 9735 O O . ASN A 1 38 ? -1.283 -9.365 -9.330 1.00 0.00 55 ASN A O 8
ATOM 9746 N N . SER A 1 39 ? -2.527 -8.186 -7.881 1.00 0.00 56 SER A N 8
ATOM 9747 C CA . SER A 1 39 ? -3.174 -7.390 -8.914 1.00 0.00 56 SER A CA 8
ATOM 9748 C C . SER A 1 39 ? -2.209 -6.365 -9.500 1.00 0.00 56 SER A C 8
ATOM 9749 O O . SER A 1 39 ? -1.323 -5.866 -8.798 1.00 0.00 56 SER A O 8
ATOM 9757 N N . MET A 1 40 ? -2.373 -6.072 -10.783 1.00 0.00 57 MET A N 8
ATOM 9758 C CA . MET A 1 40 ? -1.530 -5.098 -11.471 1.00 0.00 57 MET A CA 8
ATOM 9759 C C . MET A 1 40 ? -1.586 -3.762 -10.757 1.00 0.00 57 MET A C 8
ATOM 9760 O O . MET A 1 40 ? -0.574 -3.225 -10.302 1.00 0.00 57 MET A O 8
ATOM 9774 N N . ILE A 1 41 ? -2.801 -3.267 -10.621 1.00 0.00 58 ILE A N 8
ATOM 9775 C CA . ILE A 1 41 ? -3.050 -1.959 -10.048 1.00 0.00 58 ILE A CA 8
ATOM 9776 C C . ILE A 1 41 ? -2.742 -1.975 -8.546 1.00 0.00 58 ILE A C 8
ATOM 9777 O O . ILE A 1 41 ? -2.307 -0.974 -7.981 1.00 0.00 58 ILE A O 8
ATOM 9793 N N . ALA A 1 42 ? -2.931 -3.131 -7.910 1.00 0.00 59 ALA A N 8
ATOM 9794 C CA . ALA A 1 42 ? -2.578 -3.294 -6.502 1.00 0.00 59 ALA A CA 8
ATOM 9795 C C . ALA A 1 42 ? -1.069 -3.144 -6.322 1.00 0.00 59 ALA A C 8
ATOM 9796 O O . ALA A 1 42 ? -0.594 -2.648 -5.303 1.00 0.00 59 ALA A O 8
ATOM 9803 N N . THR A 1 43 ? -0.326 -3.580 -7.327 1.00 0.00 60 THR A N 8
ATOM 9804 C CA . THR A 1 43 ? 1.120 -3.439 -7.342 1.00 0.00 60 THR A CA 8
ATOM 9805 C C . THR A 1 43 ? 1.510 -1.989 -7.608 1.00 0.00 60 THR A C 8
ATOM 9806 O O . THR A 1 43 ? 2.431 -1.458 -6.987 1.00 0.00 60 THR A O 8
ATOM 9817 N N . ASP A 1 44 ? 0.781 -1.364 -8.523 1.00 0.00 61 ASP A N 8
ATOM 9818 C CA . ASP A 1 44 ? 0.960 0.050 -8.857 1.00 0.00 61 ASP A CA 8
ATOM 9819 C C . ASP A 1 44 ? 0.946 0.903 -7.593 1.00 0.00 61 ASP A C 8
ATOM 9820 O O . ASP A 1 44 ? 1.836 1.722 -7.362 1.00 0.00 61 ASP A O 8
ATOM 9829 N N . LEU A 1 45 ? -0.061 0.675 -6.763 1.00 0.00 62 LEU A N 8
ATOM 9830 C CA . LEU A 1 45 ? -0.225 1.416 -5.518 1.00 0.00 62 LEU A CA 8
ATOM 9831 C C . LEU A 1 45 ? 0.879 1.070 -4.523 1.00 0.00 62 LEU A C 8
ATOM 9832 O O . LEU A 1 45 ? 1.356 1.930 -3.786 1.00 0.00 62 LEU A O 8
ATOM 9848 N N . ARG A 1 46 ? 1.282 -0.192 -4.507 1.00 0.00 63 ARG A N 8
ATOM 9849 C CA . ARG A 1 46 ? 2.326 -0.644 -3.594 1.00 0.00 63 ARG A CA 8
ATOM 9850 C C . ARG A 1 46 ? 3.675 -0.055 -3.968 1.00 0.00 63 ARG A C 8
ATOM 9851 O O . ARG A 1 46 ? 4.536 0.124 -3.110 1.00 0.00 63 ARG A O 8
ATOM 9872 N N . GLN A 1 47 ? 3.855 0.234 -5.249 1.00 0.00 64 GLN A N 8
ATOM 9873 C CA . GLN A 1 47 ? 5.041 0.939 -5.710 1.00 0.00 64 GLN A CA 8
ATOM 9874 C C . GLN A 1 47 ? 5.116 2.317 -5.073 1.00 0.00 64 GLN A C 8
ATOM 9875 O O . GLN A 1 47 ? 6.186 2.756 -4.657 1.00 0.00 64 GLN A O 8
ATOM 9889 N N . LYS A 1 48 ? 3.970 2.985 -4.977 1.00 0.00 65 LYS A N 8
ATOM 9890 C CA . LYS A 1 48 ? 3.900 4.264 -4.288 1.00 0.00 65 LYS A CA 8
ATOM 9891 C C . LYS A 1 48 ? 4.312 4.087 -2.835 1.00 0.00 65 LYS A C 8
ATOM 9892 O O . LYS A 1 48 ? 5.181 4.795 -2.336 1.00 0.00 65 LYS A O 8
ATOM 9911 N N . VAL A 1 49 ? 3.677 3.121 -2.177 1.00 0.00 66 VAL A N 8
ATOM 9912 C CA . VAL A 1 49 ? 3.984 2.779 -0.792 1.00 0.00 66 VAL A CA 8
ATOM 9913 C C . VAL A 1 49 ? 5.485 2.542 -0.602 1.00 0.00 66 VAL A C 8
ATOM 9914 O O . VAL A 1 49 ? 6.061 2.980 0.395 1.00 0.00 66 VAL A O 8
ATOM 9927 N N . TYR A 1 50 ? 6.122 1.883 -1.570 1.00 0.00 67 TYR A N 8
ATOM 9928 C CA . TYR A 1 50 ? 7.558 1.632 -1.498 1.00 0.00 67 TYR A CA 8
ATOM 9929 C C . TYR A 1 50 ? 8.341 2.943 -1.575 1.00 0.00 67 TYR A C 8
ATOM 9930 O O . TYR A 1 50 ? 9.221 3.199 -0.748 1.00 0.00 67 TYR A O 8
ATOM 9948 N N . GLU A 1 51 ? 8.020 3.768 -2.571 1.00 0.00 68 GLU A N 8
ATOM 9949 C CA . GLU A 1 51 ? 8.661 5.071 -2.727 1.00 0.00 68 GLU A CA 8
ATOM 9950 C C . GLU A 1 51 ? 8.487 5.903 -1.461 1.00 0.00 68 GLU A C 8
ATOM 9951 O O . GLU A 1 51 ? 9.444 6.451 -0.927 1.00 0.00 68 GLU A O 8
ATOM 9963 N N . LEU A 1 52 ? 7.255 5.960 -0.983 1.00 0.00 69 LEU A N 8
ATOM 9964 C CA . LEU A 1 52 ? 6.895 6.744 0.192 1.00 0.00 69 LEU A CA 8
ATOM 9965 C C . LEU A 1 52 ? 7.719 6.347 1.418 1.00 0.00 69 LEU A C 8
ATOM 9966 O O . LEU A 1 52 ? 8.034 7.192 2.262 1.00 0.00 69 LEU A O 8
ATOM 9982 N N . MET A 1 53 ? 8.080 5.071 1.509 1.00 0.00 70 MET A N 8
ATOM 9983 C CA . MET A 1 53 ? 8.935 4.596 2.597 1.00 0.00 70 MET A CA 8
ATOM 9984 C C . MET A 1 53 ? 10.264 5.335 2.583 1.00 0.00 70 MET A C 8
ATOM 9985 O O . MET A 1 53 ? 10.687 5.897 3.594 1.00 0.00 70 MET A O 8
ATOM 9999 N N . GLN A 1 54 ? 10.910 5.347 1.424 1.00 0.00 71 GLN A N 8
ATOM 10000 C CA . GLN A 1 54 ? 12.213 5.974 1.285 1.00 0.00 71 GLN A CA 8
ATOM 10001 C C . GLN A 1 54 ? 12.082 7.490 1.174 1.00 0.00 71 GLN A C 8
ATOM 10002 O O . GLN A 1 54 ? 13.040 8.216 1.435 1.00 0.00 71 GLN A O 8
ATOM 10016 N N . GLU A 1 55 ? 10.895 7.965 0.798 1.00 0.00 72 GLU A N 8
ATOM 10017 C CA . GLU A 1 55 ? 10.616 9.399 0.792 1.00 0.00 72 GLU A CA 8
ATOM 10018 C C . GLU A 1 55 ? 10.652 9.948 2.210 1.00 0.00 72 GLU A C 8
ATOM 10019 O O . GLU A 1 55 ? 11.053 11.089 2.439 1.00 0.00 72 GLU A O 8
ATOM 10031 N N . GLY A 1 56 ? 10.230 9.123 3.160 1.00 0.00 73 GLY A N 8
ATOM 10032 C CA . GLY A 1 56 ? 10.256 9.520 4.550 1.00 0.00 73 GLY A CA 8
ATOM 10033 C C . GLY A 1 56 ? 8.872 9.824 5.062 1.00 0.00 73 GLY A C 8
ATOM 10034 O O . GLY A 1 56 ? 8.698 10.572 6.024 1.00 0.00 73 GLY A O 8
ATOM 10038 N N . LYS A 1 57 ? 7.878 9.239 4.409 1.00 0.00 74 LYS A N 8
ATOM 10039 C CA . LYS A 1 57 ? 6.497 9.467 4.774 1.00 0.00 74 LYS A CA 8
ATOM 10040 C C . LYS A 1 57 ? 6.150 8.703 6.043 1.00 0.00 74 LYS A C 8
ATOM 10041 O O . LYS A 1 57 ? 6.802 7.719 6.398 1.00 0.00 74 LYS A O 8
ATOM 10060 N N . SER A 1 58 ? 5.117 9.166 6.707 1.00 0.00 75 SER A N 8
ATOM 10061 C CA . SER A 1 58 ? 4.631 8.543 7.921 1.00 0.00 75 SER A CA 8
ATOM 10062 C C . SER A 1 58 ? 3.524 7.563 7.567 1.00 0.00 75 SER A C 8
ATOM 10063 O O . SER A 1 58 ? 3.045 7.577 6.440 1.00 0.00 75 SER A O 8
ATOM 10071 N N . LYS A 1 59 ? 3.115 6.725 8.507 1.00 0.00 76 LYS A N 8
ATOM 10072 C CA . LYS A 1 59 ? 2.133 5.682 8.218 1.00 0.00 76 LYS A CA 8
ATOM 10073 C C . LYS A 1 59 ? 0.864 6.271 7.605 1.00 0.00 76 LYS A C 8
ATOM 10074 O O . LYS A 1 59 ? 0.445 5.864 6.522 1.00 0.00 76 LYS A O 8
ATOM 10093 N N . LYS A 1 60 ? 0.273 7.242 8.289 1.00 0.00 77 LYS A N 8
ATOM 10094 C CA . LYS A 1 60 ? -0.901 7.937 7.773 1.00 0.00 77 LYS A CA 8
ATOM 10095 C C . LYS A 1 60 ? -0.533 8.755 6.554 1.00 0.00 77 LYS A C 8
ATOM 10096 O O . LYS A 1 60 ? -1.300 8.851 5.611 1.00 0.00 77 LYS A O 8
ATOM 10115 N N . GLU A 1 61 ? 0.647 9.342 6.589 1.00 0.00 78 GLU A N 8
ATOM 10116 C CA . GLU A 1 61 ? 1.134 10.162 5.483 1.00 0.00 78 GLU A CA 8
ATOM 10117 C C . GLU A 1 61 ? 1.204 9.362 4.180 1.00 0.00 78 GLU A C 8
ATOM 10118 O O . GLU A 1 61 ? 0.837 9.865 3.124 1.00 0.00 78 GLU A O 8
ATOM 10130 N N . ILE A 1 62 ? 1.674 8.116 4.256 1.00 0.00 79 ILE A N 8
ATOM 10131 C CA . ILE A 1 62 ? 1.724 7.252 3.082 1.00 0.00 79 ILE A CA 8
ATOM 10132 C C . ILE A 1 62 ? 0.321 7.035 2.517 1.00 0.00 79 ILE A C 8
ATOM 10133 O O . ILE A 1 62 ? 0.080 7.271 1.334 1.00 0.00 79 ILE A O 8
ATOM 10149 N N . VAL A 1 63 ? -0.608 6.611 3.366 1.00 0.00 80 VAL A N 8
ATOM 10150 C CA . VAL A 1 63 ? -1.962 6.322 2.913 1.00 0.00 80 VAL A CA 8
ATOM 10151 C C . VAL A 1 63 ? -2.702 7.609 2.535 1.00 0.00 80 VAL A C 8
ATOM 10152 O O . VAL A 1 63 ? -3.487 7.628 1.584 1.00 0.00 80 VAL A O 8
ATOM 10165 N N . ASP A 1 64 ? -2.433 8.682 3.264 1.00 0.00 81 ASP A N 8
ATOM 10166 C CA . ASP A 1 64 ? -2.973 9.995 2.933 1.00 0.00 81 ASP A CA 8
ATOM 10167 C C . ASP A 1 64 ? -2.486 10.417 1.557 1.00 0.00 81 ASP A C 8
ATOM 10168 O O . ASP A 1 64 ? -3.245 10.944 0.752 1.00 0.00 81 ASP A O 8
ATOM 10177 N N . TYR A 1 65 ? -1.216 10.141 1.292 1.00 0.00 82 TYR A N 8
ATOM 10178 C CA . TYR A 1 65 ? -0.614 10.411 -0.004 1.00 0.00 82 TYR A CA 8
ATOM 10179 C C . TYR A 1 65 ? -1.354 9.626 -1.072 1.00 0.00 82 TYR A C 8
ATOM 10180 O O . TYR A 1 65 ? -1.683 10.148 -2.140 1.00 0.00 82 TYR A O 8
ATOM 10198 N N . MET A 1 66 ? -1.609 8.365 -0.757 1.00 0.00 83 MET A N 8
ATOM 10199 C CA . MET A 1 66 ? -2.315 7.467 -1.649 1.00 0.00 83 MET A CA 8
ATOM 10200 C C . MET A 1 66 ? -3.674 8.029 -2.022 1.00 0.00 83 MET A C 8
ATOM 10201 O O . MET A 1 66 ? -3.971 8.203 -3.191 1.00 0.00 83 MET A O 8
ATOM 10215 N N . VAL A 1 67 ? -4.493 8.319 -1.024 1.00 0.00 84 VAL A N 8
ATOM 10216 C CA . VAL A 1 67 ? -5.856 8.787 -1.278 1.00 0.00 84 VAL A CA 8
ATOM 10217 C C . VAL A 1 67 ? -5.859 10.186 -1.886 1.00 0.00 84 VAL A C 8
ATOM 10218 O O . VAL A 1 67 ? -6.760 10.545 -2.646 1.00 0.00 84 VAL A O 8
ATOM 10231 N N . ALA A 1 68 ? -4.852 10.977 -1.549 1.00 0.00 85 ALA A N 8
ATOM 10232 C CA . ALA A 1 68 ? -4.756 12.328 -2.057 1.00 0.00 85 ALA A CA 8
ATOM 10233 C C . ALA A 1 68 ? -4.508 12.325 -3.562 1.00 0.00 85 ALA A C 8
ATOM 10234 O O . ALA A 1 68 ? -5.095 13.115 -4.297 1.00 0.00 85 ALA A O 8
ATOM 10241 N N . ARG A 1 69 ? -3.645 11.422 -4.013 1.00 0.00 86 ARG A N 8
ATOM 10242 C CA . ARG A 1 69 ? -3.279 11.348 -5.423 1.00 0.00 86 ARG A CA 8
ATOM 10243 C C . ARG A 1 69 ? -4.081 10.274 -6.152 1.00 0.00 86 ARG A C 8
ATOM 10244 O O . ARG A 1 69 ? -4.751 10.548 -7.148 1.00 0.00 86 ARG A O 8
ATOM 10265 N N . TYR A 1 70 ? -4.029 9.061 -5.626 1.00 0.00 87 TYR A N 8
ATOM 10266 C CA . TYR A 1 70 ? -4.646 7.898 -6.258 1.00 0.00 87 TYR A CA 8
ATOM 10267 C C . TYR A 1 70 ? -6.049 7.661 -5.713 1.00 0.00 87 TYR A C 8
ATOM 10268 O O . TYR A 1 70 ? -6.574 6.550 -5.786 1.00 0.00 87 TYR A O 8
ATOM 10286 N N . GLY A 1 71 ? -6.665 8.721 -5.202 1.00 0.00 88 GLY A N 8
ATOM 10287 C CA . GLY A 1 71 ? -7.986 8.613 -4.599 1.00 0.00 88 GLY A CA 8
ATOM 10288 C C . GLY A 1 71 ? -9.071 8.258 -5.595 1.00 0.00 88 GLY A C 8
ATOM 10289 O O . GLY A 1 71 ? -10.232 8.086 -5.224 1.00 0.00 88 GLY A O 8
ATOM 10293 N N . ASN A 1 72 ? -8.692 8.153 -6.863 1.00 0.00 89 ASN A N 8
ATOM 10294 C CA . ASN A 1 72 ? -9.608 7.719 -7.907 1.00 0.00 89 ASN A CA 8
ATOM 10295 C C . ASN A 1 72 ? -9.951 6.249 -7.714 1.00 0.00 89 ASN A C 8
ATOM 10296 O O . ASN A 1 72 ? -11.005 5.776 -8.139 1.00 0.00 89 ASN A O 8
ATOM 10307 N N . PHE A 1 73 ? -9.052 5.539 -7.055 1.00 0.00 90 PHE A N 8
ATOM 10308 C CA . PHE A 1 73 ? -9.260 4.131 -6.754 1.00 0.00 90 PHE A CA 8
ATOM 10309 C C . PHE A 1 73 ? -9.106 3.867 -5.261 1.00 0.00 90 PHE A C 8
ATOM 10310 O O . PHE A 1 73 ? -9.869 3.100 -4.682 1.00 0.00 90 PHE A O 8
ATOM 10327 N N . VAL A 1 74 ? -8.127 4.507 -4.635 1.00 0.00 91 VAL A N 8
ATOM 10328 C CA . VAL A 1 74 ? -7.815 4.217 -3.242 1.00 0.00 91 VAL A CA 8
ATOM 10329 C C . VAL A 1 74 ? -8.556 5.177 -2.311 1.00 0.00 91 VAL A C 8
ATOM 10330 O O . VAL A 1 74 ? -8.988 6.256 -2.725 1.00 0.00 91 VAL A O 8
ATOM 10343 N N . THR A 1 75 ? -8.712 4.771 -1.059 1.00 0.00 92 THR A N 8
ATOM 10344 C CA . THR A 1 75 ? -9.400 5.576 -0.064 1.00 0.00 92 THR A CA 8
ATOM 10345 C C . THR A 1 75 ? -8.941 5.191 1.340 1.00 0.00 92 THR A C 8
ATOM 10346 O O . THR A 1 75 ? -8.621 4.036 1.591 1.00 0.00 92 THR A O 8
ATOM 10357 N N . TYR A 1 76 ? -8.864 6.158 2.245 1.00 0.00 93 TYR A N 8
ATOM 10358 C CA . TYR A 1 76 ? -8.536 5.847 3.624 1.00 0.00 93 TYR A CA 8
ATOM 10359 C C . TYR A 1 76 ? -9.829 5.650 4.398 1.00 0.00 93 TYR A C 8
ATOM 10360 O O . TYR A 1 76 ? -10.505 6.609 4.766 1.00 0.00 93 TYR A O 8
ATOM 10378 N N . ASP A 1 77 ? -10.154 4.391 4.634 1.00 0.00 94 ASP A N 8
ATOM 10379 C CA . ASP A 1 77 ? -11.430 4.002 5.214 1.00 0.00 94 ASP A CA 8
ATOM 10380 C C . ASP A 1 77 ? -11.314 2.610 5.802 1.00 0.00 94 ASP A C 8
ATOM 10381 O O . ASP A 1 77 ? -10.406 1.859 5.442 1.00 0.00 94 ASP A O 8
ATOM 10390 N N . PRO A 1 78 ? -12.220 2.248 6.716 1.00 0.00 95 PRO A N 8
ATOM 10391 C CA . PRO A 1 78 ? -12.360 0.868 7.177 1.00 0.00 95 PRO A CA 8
ATOM 10392 C C . PRO A 1 78 ? -12.803 -0.034 6.025 1.00 0.00 95 PRO A C 8
ATOM 10393 O O . PRO A 1 78 ? -13.694 0.330 5.252 1.00 0.00 95 PRO A O 8
ATOM 10404 N N . PRO A 1 79 ? -12.188 -1.219 5.888 1.00 0.00 96 PRO A N 8
ATOM 10405 C CA . PRO A 1 79 ? -12.469 -2.126 4.783 1.00 0.00 96 PRO A CA 8
ATOM 10406 C C . PRO A 1 79 ? -13.798 -2.863 4.955 1.00 0.00 96 PRO A C 8
ATOM 10407 O O . PRO A 1 79 ? -14.665 -2.427 5.714 1.00 0.00 96 PRO A O 8
ATOM 10418 N N . LEU A 1 80 ? -13.943 -3.997 4.278 1.00 0.00 97 LEU A N 8
ATOM 10419 C CA . LEU A 1 80 ? -15.192 -4.760 4.305 1.00 0.00 97 LEU A CA 8
ATOM 10420 C C . LEU A 1 80 ? -15.353 -5.496 5.634 1.00 0.00 97 LEU A C 8
ATOM 10421 O O . LEU A 1 80 ? -16.309 -6.245 5.833 1.00 0.00 97 LEU A O 8
ATOM 10437 N N . THR A 1 81 ? -14.396 -5.286 6.526 1.00 0.00 98 THR A N 8
ATOM 10438 C CA . THR A 1 81 ? -14.438 -5.851 7.861 1.00 0.00 98 THR A CA 8
ATOM 10439 C C . THR A 1 81 ? -15.694 -5.372 8.600 1.00 0.00 98 THR A C 8
ATOM 10440 O O . THR A 1 81 ? -16.139 -4.236 8.404 1.00 0.00 98 THR A O 8
ATOM 10451 N N . PRO A 1 82 ? -16.306 -6.240 9.425 1.00 0.00 99 PRO A N 8
ATOM 10452 C CA . PRO A 1 82 ? -17.510 -5.900 10.193 1.00 0.00 99 PRO A CA 8
ATOM 10453 C C . PRO A 1 82 ? -17.301 -4.681 11.088 1.00 0.00 99 PRO A C 8
ATOM 10454 O O . PRO A 1 82 ? -17.787 -3.589 10.728 1.00 0.00 99 PRO A O 8
ATOM 10465 N N . THR A 1 2 ? 11.171 -8.590 -2.171 1.00 0.00 19 THR A N 9
ATOM 10466 C CA . THR A 1 2 ? 11.567 -9.122 -3.492 1.00 0.00 19 THR A CA 9
ATOM 10467 C C . THR A 1 2 ? 10.335 -9.400 -4.348 1.00 0.00 19 THR A C 9
ATOM 10468 O O . THR A 1 2 ? 9.409 -10.086 -3.915 1.00 0.00 19 THR A O 9
ATOM 10479 N N . ILE A 1 3 ? 10.326 -8.832 -5.554 1.00 0.00 20 ILE A N 9
ATOM 10480 C CA . ILE A 1 3 ? 9.208 -8.977 -6.487 1.00 0.00 20 ILE A CA 9
ATOM 10481 C C . ILE A 1 3 ? 9.429 -8.063 -7.690 1.00 0.00 20 ILE A C 9
ATOM 10482 O O . ILE A 1 3 ? 9.183 -8.441 -8.836 1.00 0.00 20 ILE A O 9
ATOM 10498 N N . ASP A 1 4 ? 9.940 -6.875 -7.418 1.00 0.00 21 ASP A N 9
ATOM 10499 C CA . ASP A 1 4 ? 10.109 -5.852 -8.436 1.00 0.00 21 ASP A CA 9
ATOM 10500 C C . ASP A 1 4 ? 11.282 -4.967 -8.032 1.00 0.00 21 ASP A C 9
ATOM 10501 O O . ASP A 1 4 ? 12.229 -5.449 -7.413 1.00 0.00 21 ASP A O 9
ATOM 10510 N N . VAL A 1 5 ? 11.219 -3.684 -8.356 1.00 0.00 22 VAL A N 9
ATOM 10511 C CA . VAL A 1 5 ? 12.198 -2.721 -7.861 1.00 0.00 22 VAL A CA 9
ATOM 10512 C C . VAL A 1 5 ? 12.002 -2.524 -6.354 1.00 0.00 22 VAL A C 9
ATOM 10513 O O . VAL A 1 5 ? 12.821 -1.913 -5.665 1.00 0.00 22 VAL A O 9
ATOM 10526 N N . LEU A 1 6 ? 10.903 -3.077 -5.858 1.00 0.00 23 LEU A N 9
ATOM 10527 C CA . LEU A 1 6 ? 10.523 -2.958 -4.463 1.00 0.00 23 LEU A CA 9
ATOM 10528 C C . LEU A 1 6 ? 11.331 -3.930 -3.611 1.00 0.00 23 LEU A C 9
ATOM 10529 O O . LEU A 1 6 ? 10.822 -4.960 -3.156 1.00 0.00 23 LEU A O 9
ATOM 10545 N N . GLN A 1 7 ? 12.594 -3.601 -3.418 1.00 0.00 24 GLN A N 9
ATOM 10546 C CA . GLN A 1 7 ? 13.496 -4.438 -2.648 1.00 0.00 24 GLN A CA 9
ATOM 10547 C C . GLN A 1 7 ? 13.585 -3.947 -1.214 1.00 0.00 24 GLN A C 9
ATOM 10548 O O . GLN A 1 7 ? 14.078 -2.849 -0.949 1.00 0.00 24 GLN A O 9
ATOM 10562 N N . PHE A 1 8 ? 13.100 -4.767 -0.297 1.00 0.00 25 PHE A N 9
ATOM 10563 C CA . PHE A 1 8 ? 13.072 -4.421 1.115 1.00 0.00 25 PHE A CA 9
ATOM 10564 C C . PHE A 1 8 ? 14.415 -4.712 1.751 1.00 0.00 25 PHE A C 9
ATOM 10565 O O . PHE A 1 8 ? 15.024 -5.759 1.523 1.00 0.00 25 PHE A O 9
ATOM 10582 N N . LYS A 1 9 ? 14.867 -3.730 2.521 1.00 0.00 26 LYS A N 9
ATOM 10583 C CA . LYS A 1 9 ? 16.108 -3.783 3.269 1.00 0.00 26 LYS A CA 9
ATOM 10584 C C . LYS A 1 9 ? 16.201 -5.083 4.059 1.00 0.00 26 LYS A C 9
ATOM 10585 O O . LYS A 1 9 ? 17.260 -5.705 4.146 1.00 0.00 26 LYS A O 9
ATOM 10604 N N . ASP A 1 10 ? 15.069 -5.482 4.608 1.00 0.00 27 ASP A N 9
ATOM 10605 C CA . ASP A 1 10 ? 14.917 -6.762 5.269 1.00 0.00 27 ASP A CA 9
ATOM 10606 C C . ASP A 1 10 ? 13.443 -6.957 5.562 1.00 0.00 27 ASP A C 9
ATOM 10607 O O . ASP A 1 10 ? 12.612 -6.219 5.022 1.00 0.00 27 ASP A O 9
ATOM 10616 N N . GLU A 1 11 ? 13.116 -7.913 6.414 1.00 0.00 28 GLU A N 9
ATOM 10617 C CA . GLU A 1 11 ? 11.744 -8.191 6.753 1.00 0.00 28 GLU A CA 9
ATOM 10618 C C . GLU A 1 11 ? 11.064 -6.938 7.306 1.00 0.00 28 GLU A C 9
ATOM 10619 O O . GLU A 1 11 ? 9.885 -6.714 7.061 1.00 0.00 28 GLU A O 9
ATOM 10631 N N . ALA A 1 12 ? 11.827 -6.106 8.008 1.00 0.00 29 ALA A N 9
ATOM 10632 C CA . ALA A 1 12 ? 11.292 -4.900 8.635 1.00 0.00 29 ALA A CA 9
ATOM 10633 C C . ALA A 1 12 ? 10.674 -3.952 7.618 1.00 0.00 29 ALA A C 9
ATOM 10634 O O . ALA A 1 12 ? 9.549 -3.487 7.804 1.00 0.00 29 ALA A O 9
ATOM 10641 N N . GLN A 1 13 ? 11.403 -3.659 6.540 1.00 0.00 30 GLN A N 9
ATOM 10642 C CA . GLN A 1 13 ? 10.879 -2.769 5.509 1.00 0.00 30 GLN A CA 9
ATOM 10643 C C . GLN A 1 13 ? 9.641 -3.399 4.896 1.00 0.00 30 GLN A C 9
ATOM 10644 O O . GLN A 1 13 ? 8.683 -2.720 4.530 1.00 0.00 30 GLN A O 9
ATOM 10658 N N . GLU A 1 14 ? 9.672 -4.717 4.813 1.00 0.00 31 GLU A N 9
ATOM 10659 C CA . GLU A 1 14 ? 8.575 -5.473 4.255 1.00 0.00 31 GLU A CA 9
ATOM 10660 C C . GLU A 1 14 ? 7.364 -5.444 5.197 1.00 0.00 31 GLU A C 9
ATOM 10661 O O . GLU A 1 14 ? 6.228 -5.432 4.744 1.00 0.00 31 GLU A O 9
ATOM 10673 N N . GLN A 1 15 ? 7.609 -5.392 6.508 1.00 0.00 32 GLN A N 9
ATOM 10674 C CA . GLN A 1 15 ? 6.530 -5.301 7.491 1.00 0.00 32 GLN A CA 9
ATOM 10675 C C . GLN A 1 15 ? 5.835 -3.952 7.383 1.00 0.00 32 GLN A C 9
ATOM 10676 O O . GLN A 1 15 ? 4.615 -3.860 7.498 1.00 0.00 32 GLN A O 9
ATOM 10690 N N . GLN A 1 16 ? 6.625 -2.905 7.178 1.00 0.00 33 GLN A N 9
ATOM 10691 C CA . GLN A 1 16 ? 6.079 -1.574 6.953 1.00 0.00 33 GLN A CA 9
ATOM 10692 C C . GLN A 1 16 ? 5.145 -1.615 5.758 1.00 0.00 33 GLN A C 9
ATOM 10693 O O . GLN A 1 16 ? 4.075 -1.007 5.762 1.00 0.00 33 GLN A O 9
ATOM 10707 N N . PHE A 1 17 ? 5.559 -2.369 4.751 1.00 0.00 34 PHE A N 9
ATOM 10708 C CA . PHE A 1 17 ? 4.763 -2.580 3.559 1.00 0.00 34 PHE A CA 9
ATOM 10709 C C . PHE A 1 17 ? 3.417 -3.199 3.930 1.00 0.00 34 PHE A C 9
ATOM 10710 O O . PHE A 1 17 ? 2.388 -2.820 3.378 1.00 0.00 34 PHE A O 9
ATOM 10727 N N . ARG A 1 18 ? 3.437 -4.135 4.885 1.00 0.00 35 ARG A N 9
ATOM 10728 C CA . ARG A 1 18 ? 2.212 -4.777 5.373 1.00 0.00 35 ARG A CA 9
ATOM 10729 C C . ARG A 1 18 ? 1.230 -3.739 5.908 1.00 0.00 35 ARG A C 9
ATOM 10730 O O . ARG A 1 18 ? 0.090 -3.659 5.463 1.00 0.00 35 ARG A O 9
ATOM 10751 N N . GLN A 1 19 ? 1.709 -2.901 6.815 1.00 0.00 36 GLN A N 9
ATOM 10752 C CA . GLN A 1 19 ? 0.848 -1.951 7.514 1.00 0.00 36 GLN A CA 9
ATOM 10753 C C . GLN A 1 19 ? 0.353 -0.866 6.580 1.00 0.00 36 GLN A C 9
ATOM 10754 O O . GLN A 1 19 ? -0.799 -0.432 6.661 1.00 0.00 36 GLN A O 9
ATOM 10768 N N . LEU A 1 20 ? 1.229 -0.435 5.691 1.00 0.00 37 LEU A N 9
ATOM 10769 C CA . LEU A 1 20 ? 0.920 0.650 4.781 1.00 0.00 37 LEU A CA 9
ATOM 10770 C C . LEU A 1 20 ? -0.113 0.225 3.741 1.00 0.00 37 LEU A C 9
ATOM 10771 O O . LEU A 1 20 ? -0.810 1.062 3.173 1.00 0.00 37 LEU A O 9
ATOM 10787 N N . THR A 1 21 ? -0.217 -1.077 3.495 1.00 0.00 38 THR A N 9
ATOM 10788 C CA . THR A 1 21 ? -1.192 -1.582 2.543 1.00 0.00 38 THR A CA 9
ATOM 10789 C C . THR A 1 21 ? -2.476 -2.061 3.232 1.00 0.00 38 THR A C 9
ATOM 10790 O O . THR A 1 21 ? -3.527 -2.139 2.590 1.00 0.00 38 THR A O 9
ATOM 10801 N N . GLU A 1 22 ? -2.407 -2.368 4.534 1.00 0.00 39 GLU A N 9
ATOM 10802 C CA . GLU A 1 22 ? -3.564 -2.940 5.231 1.00 0.00 39 GLU A CA 9
ATOM 10803 C C . GLU A 1 22 ? -4.528 -1.872 5.755 1.00 0.00 39 GLU A C 9
ATOM 10804 O O . GLU A 1 22 ? -5.685 -2.172 6.053 1.00 0.00 39 GLU A O 9
ATOM 10816 N N . GLU A 1 23 ? -4.068 -0.633 5.877 1.00 0.00 40 GLU A N 9
ATOM 10817 C CA . GLU A 1 23 ? -4.958 0.455 6.282 1.00 0.00 40 GLU A CA 9
ATOM 10818 C C . GLU A 1 23 ? -5.623 1.100 5.074 1.00 0.00 40 GLU A C 9
ATOM 10819 O O . GLU A 1 23 ? -6.395 2.053 5.209 1.00 0.00 40 GLU A O 9
ATOM 10831 N N . LEU A 1 24 ? -5.336 0.567 3.900 1.00 0.00 41 LEU A N 9
ATOM 10832 C CA . LEU A 1 24 ? -5.859 1.123 2.668 1.00 0.00 41 LEU A CA 9
ATOM 10833 C C . LEU A 1 24 ? -6.965 0.244 2.098 1.00 0.00 41 LEU A C 9
ATOM 10834 O O . LEU A 1 24 ? -6.857 -0.982 2.093 1.00 0.00 41 LEU A O 9
ATOM 10850 N N . ARG A 1 25 ? -8.027 0.883 1.623 1.00 0.00 42 ARG A N 9
ATOM 10851 C CA . ARG A 1 25 ? -9.137 0.171 1.016 1.00 0.00 42 ARG A CA 9
ATOM 10852 C C . ARG A 1 25 ? -8.890 -0.072 -0.465 1.00 0.00 42 ARG A C 9
ATOM 10853 O O . ARG A 1 25 ? -8.463 0.829 -1.188 1.00 0.00 42 ARG A O 9
ATOM 10874 N N . CYS A 1 26 ? -9.162 -1.289 -0.905 1.00 0.00 43 CYS A N 9
ATOM 10875 C CA . CYS A 1 26 ? -9.198 -1.586 -2.324 1.00 0.00 43 CYS A CA 9
ATOM 10876 C C . CYS A 1 26 ? -10.646 -1.820 -2.743 1.00 0.00 43 CYS A C 9
ATOM 10877 O O . CYS A 1 26 ? -11.362 -2.607 -2.116 1.00 0.00 43 CYS A O 9
ATOM 10885 N N . PRO A 1 27 ? -11.104 -1.124 -3.793 1.00 0.00 44 PRO A N 9
ATOM 10886 C CA . PRO A 1 27 ? -12.497 -1.202 -4.274 1.00 0.00 44 PRO A CA 9
ATOM 10887 C C . PRO A 1 27 ? -12.865 -2.564 -4.875 1.00 0.00 44 PRO A C 9
ATOM 10888 O O . PRO A 1 27 ? -13.873 -2.693 -5.569 1.00 0.00 44 PRO A O 9
ATOM 10899 N N . LYS A 1 28 ? -12.043 -3.572 -4.609 1.00 0.00 45 LYS A N 9
ATOM 10900 C CA . LYS A 1 28 ? -12.359 -4.940 -4.991 1.00 0.00 45 LYS A CA 9
ATOM 10901 C C . LYS A 1 28 ? -13.335 -5.534 -3.979 1.00 0.00 45 LYS A C 9
ATOM 10902 O O . LYS A 1 28 ? -14.025 -6.516 -4.264 1.00 0.00 45 LYS A O 9
ATOM 10921 N N . CYS A 1 29 ? -13.372 -4.914 -2.794 1.00 0.00 46 CYS A N 9
ATOM 10922 C CA . CYS A 1 29 ? -14.225 -5.345 -1.684 1.00 0.00 46 CYS A CA 9
ATOM 10923 C C . CYS A 1 29 ? -13.730 -6.664 -1.094 1.00 0.00 46 CYS A C 9
ATOM 10924 O O . CYS A 1 29 ? -13.202 -6.698 0.021 1.00 0.00 46 CYS A O 9
ATOM 10932 N N . GLN A 1 30 ? -13.870 -7.738 -1.855 1.00 0.00 47 GLN A N 9
ATOM 10933 C CA . GLN A 1 30 ? -13.484 -9.063 -1.395 1.00 0.00 47 GLN A CA 9
ATOM 10934 C C . GLN A 1 30 ? -11.981 -9.268 -1.542 1.00 0.00 47 GLN A C 9
ATOM 10935 O O . GLN A 1 30 ? -11.516 -9.998 -2.419 1.00 0.00 47 GLN A O 9
ATOM 10949 N N . ASN A 1 31 ? -11.245 -8.595 -0.671 1.00 0.00 48 ASN A N 9
ATOM 10950 C CA . ASN A 1 31 ? -9.786 -8.641 -0.631 1.00 0.00 48 ASN A CA 9
ATOM 10951 C C . ASN A 1 31 ? -9.324 -7.705 0.468 1.00 0.00 48 ASN A C 9
ATOM 10952 O O . ASN A 1 31 ? -8.254 -7.878 1.051 1.00 0.00 48 ASN A O 9
ATOM 10963 N N . ASN A 1 32 ? -10.168 -6.697 0.719 1.00 0.00 49 ASN A N 9
ATOM 10964 C CA . ASN A 1 32 ? -9.977 -5.721 1.791 1.00 0.00 49 ASN A CA 9
ATOM 10965 C C . ASN A 1 32 ? -8.817 -4.780 1.485 1.00 0.00 49 ASN A C 9
ATOM 10966 O O . ASN A 1 32 ? -9.026 -3.644 1.053 1.00 0.00 49 ASN A O 9
ATOM 10977 N N . SER A 1 33 ? -7.603 -5.270 1.671 1.00 0.00 50 SER A N 9
ATOM 10978 C CA . SER A 1 33 ? -6.411 -4.456 1.517 1.00 0.00 50 SER A CA 9
ATOM 10979 C C . SER A 1 33 ? -5.672 -4.821 0.231 1.00 0.00 50 SER A C 9
ATOM 10980 O O . SER A 1 33 ? -5.940 -5.859 -0.376 1.00 0.00 50 SER A O 9
ATOM 10988 N N . ILE A 1 34 ? -4.748 -3.958 -0.186 1.00 0.00 51 ILE A N 9
ATOM 10989 C CA . ILE A 1 34 ? -3.925 -4.223 -1.363 1.00 0.00 51 ILE A CA 9
ATOM 10990 C C . ILE A 1 34 ? -2.656 -4.974 -0.975 1.00 0.00 51 ILE A C 9
ATOM 10991 O O . ILE A 1 34 ? -1.805 -5.232 -1.824 1.00 0.00 51 ILE A O 9
ATOM 11007 N N . ALA A 1 35 ? -2.543 -5.315 0.311 1.00 0.00 52 ALA A N 9
ATOM 11008 C CA . ALA A 1 35 ? -1.353 -5.975 0.851 1.00 0.00 52 ALA A CA 9
ATOM 11009 C C . ALA A 1 35 ? -1.010 -7.226 0.063 1.00 0.00 52 ALA A C 9
ATOM 11010 O O . ALA A 1 35 ? 0.137 -7.422 -0.334 1.00 0.00 52 ALA A O 9
ATOM 11017 N N . ASP A 1 36 ? -2.007 -8.067 -0.147 1.00 0.00 53 ASP A N 9
ATOM 11018 C CA . ASP A 1 36 ? -1.877 -9.203 -1.045 1.00 0.00 53 ASP A CA 9
ATOM 11019 C C . ASP A 1 36 ? -2.966 -9.130 -2.096 1.00 0.00 53 ASP A C 9
ATOM 11020 O O . ASP A 1 36 ? -4.023 -9.751 -1.970 1.00 0.00 53 ASP A O 9
ATOM 11029 N N . SER A 1 37 ? -2.708 -8.346 -3.121 1.00 0.00 54 SER A N 9
ATOM 11030 C CA . SER A 1 37 ? -3.698 -8.077 -4.140 1.00 0.00 54 SER A CA 9
ATOM 11031 C C . SER A 1 37 ? -3.333 -8.756 -5.457 1.00 0.00 54 SER A C 9
ATOM 11032 O O . SER A 1 37 ? -2.157 -8.951 -5.768 1.00 0.00 54 SER A O 9
ATOM 11040 N N . ASN A 1 38 ? -4.356 -9.118 -6.221 1.00 0.00 55 ASN A N 9
ATOM 11041 C CA . ASN A 1 38 ? -4.167 -9.836 -7.477 1.00 0.00 55 ASN A CA 9
ATOM 11042 C C . ASN A 1 38 ? -4.083 -8.862 -8.644 1.00 0.00 55 ASN A C 9
ATOM 11043 O O . ASN A 1 38 ? -3.811 -9.257 -9.777 1.00 0.00 55 ASN A O 9
ATOM 11054 N N . SER A 1 39 ? -4.312 -7.586 -8.367 1.00 0.00 56 SER A N 9
ATOM 11055 C CA . SER A 1 39 ? -4.411 -6.597 -9.423 1.00 0.00 56 SER A CA 9
ATOM 11056 C C . SER A 1 39 ? -3.054 -5.978 -9.723 1.00 0.00 56 SER A C 9
ATOM 11057 O O . SER A 1 39 ? -2.270 -5.680 -8.819 1.00 0.00 56 SER A O 9
ATOM 11065 N N . MET A 1 40 ? -2.796 -5.798 -11.012 1.00 0.00 57 MET A N 9
ATOM 11066 C CA . MET A 1 40 ? -1.578 -5.162 -11.495 1.00 0.00 57 MET A CA 9
ATOM 11067 C C . MET A 1 40 ? -1.496 -3.747 -10.957 1.00 0.00 57 MET A C 9
ATOM 11068 O O . MET A 1 40 ? -0.446 -3.290 -10.514 1.00 0.00 57 MET A O 9
ATOM 11082 N N . ILE A 1 41 ? -2.635 -3.070 -10.985 1.00 0.00 58 ILE A N 9
ATOM 11083 C CA . ILE A 1 41 ? -2.719 -1.683 -10.561 1.00 0.00 58 ILE A CA 9
ATOM 11084 C C . ILE A 1 41 ? -2.667 -1.604 -9.030 1.00 0.00 58 ILE A C 9
ATOM 11085 O O . ILE A 1 41 ? -2.150 -0.645 -8.465 1.00 0.00 58 ILE A O 9
ATOM 11101 N N . ALA A 1 42 ? -3.181 -2.637 -8.365 1.00 0.00 59 ALA A N 9
ATOM 11102 C CA . ALA A 1 42 ? -3.078 -2.745 -6.912 1.00 0.00 59 ALA A CA 9
ATOM 11103 C C . ALA A 1 42 ? -1.609 -2.838 -6.510 1.00 0.00 59 ALA A C 9
ATOM 11104 O O . ALA A 1 42 ? -1.192 -2.318 -5.475 1.00 0.00 59 ALA A O 9
ATOM 11111 N N . THR A 1 43 ? -0.831 -3.494 -7.358 1.00 0.00 60 THR A N 9
ATOM 11112 C CA . THR A 1 43 ? 0.608 -3.576 -7.186 1.00 0.00 60 THR A CA 9
ATOM 11113 C C . THR A 1 43 ? 1.267 -2.244 -7.550 1.00 0.00 60 THR A C 9
ATOM 11114 O O . THR A 1 43 ? 2.215 -1.805 -6.897 1.00 0.00 60 THR A O 9
ATOM 11125 N N . ASP A 1 44 ? 0.745 -1.616 -8.594 1.00 0.00 61 ASP A N 9
ATOM 11126 C CA . ASP A 1 44 ? 1.180 -0.284 -9.020 1.00 0.00 61 ASP A CA 9
ATOM 11127 C C . ASP A 1 44 ? 1.150 0.686 -7.844 1.00 0.00 61 ASP A C 9
ATOM 11128 O O . ASP A 1 44 ? 2.115 1.402 -7.579 1.00 0.00 61 ASP A O 9
ATOM 11137 N N . LEU A 1 45 ? 0.027 0.685 -7.139 1.00 0.00 62 LEU A N 9
ATOM 11138 C CA . LEU A 1 45 ? -0.170 1.537 -5.973 1.00 0.00 62 LEU A CA 9
ATOM 11139 C C . LEU A 1 45 ? 0.799 1.168 -4.852 1.00 0.00 62 LEU A C 9
ATOM 11140 O O . LEU A 1 45 ? 1.262 2.025 -4.104 1.00 0.00 62 LEU A O 9
ATOM 11156 N N . ARG A 1 46 ? 1.104 -0.115 -4.741 1.00 0.00 63 ARG A N 9
ATOM 11157 C CA . ARG A 1 46 ? 2.017 -0.597 -3.713 1.00 0.00 63 ARG A CA 9
ATOM 11158 C C . ARG A 1 46 ? 3.435 -0.093 -3.950 1.00 0.00 63 ARG A C 9
ATOM 11159 O O . ARG A 1 46 ? 4.216 0.053 -3.011 1.00 0.00 63 ARG A O 9
ATOM 11180 N N . GLN A 1 47 ? 3.768 0.171 -5.208 1.00 0.00 64 GLN A N 9
ATOM 11181 C CA . GLN A 1 47 ? 5.057 0.764 -5.539 1.00 0.00 64 GLN A CA 9
ATOM 11182 C C . GLN A 1 47 ? 5.161 2.158 -4.933 1.00 0.00 64 GLN A C 9
ATOM 11183 O O . GLN A 1 47 ? 6.232 2.573 -4.494 1.00 0.00 64 GLN A O 9
ATOM 11197 N N . LYS A 1 48 ? 4.032 2.862 -4.886 1.00 0.00 65 LYS A N 9
ATOM 11198 C CA . LYS A 1 48 ? 3.973 4.169 -4.242 1.00 0.00 65 LYS A CA 9
ATOM 11199 C C . LYS A 1 48 ? 4.292 4.027 -2.763 1.00 0.00 65 LYS A C 9
ATOM 11200 O O . LYS A 1 48 ? 5.062 4.810 -2.201 1.00 0.00 65 LYS A O 9
ATOM 11219 N N . VAL A 1 49 ? 3.695 3.013 -2.146 1.00 0.00 66 VAL A N 9
ATOM 11220 C CA . VAL A 1 49 ? 3.944 2.693 -0.749 1.00 0.00 66 VAL A CA 9
ATOM 11221 C C . VAL A 1 49 ? 5.443 2.520 -0.488 1.00 0.00 66 VAL A C 9
ATOM 11222 O O . VAL A 1 49 ? 5.960 2.995 0.522 1.00 0.00 66 VAL A O 9
ATOM 11235 N N . TYR A 1 50 ? 6.139 1.876 -1.419 1.00 0.00 67 TYR A N 9
ATOM 11236 C CA . TYR A 1 50 ? 7.575 1.663 -1.284 1.00 0.00 67 TYR A CA 9
ATOM 11237 C C . TYR A 1 50 ? 8.345 2.979 -1.437 1.00 0.00 67 TYR A C 9
ATOM 11238 O O . TYR A 1 50 ? 9.247 3.269 -0.649 1.00 0.00 67 TYR A O 9
ATOM 11256 N N . GLU A 1 51 ? 7.997 3.769 -2.454 1.00 0.00 68 GLU A N 9
ATOM 11257 C CA . GLU A 1 51 ? 8.639 5.070 -2.664 1.00 0.00 68 GLU A CA 9
ATOM 11258 C C . GLU A 1 51 ? 8.491 5.959 -1.435 1.00 0.00 68 GLU A C 9
ATOM 11259 O O . GLU A 1 51 ? 9.452 6.567 -0.969 1.00 0.00 68 GLU A O 9
ATOM 11271 N N . LEU A 1 52 ? 7.281 6.018 -0.908 1.00 0.00 69 LEU A N 9
ATOM 11272 C CA . LEU A 1 52 ? 6.972 6.874 0.226 1.00 0.00 69 LEU A CA 9
ATOM 11273 C C . LEU A 1 52 ? 7.792 6.498 1.458 1.00 0.00 69 LEU A C 9
ATOM 11274 O O . LEU A 1 52 ? 8.104 7.357 2.290 1.00 0.00 69 LEU A O 9
ATOM 11290 N N . MET A 1 53 ? 8.148 5.222 1.565 1.00 0.00 70 MET A N 9
ATOM 11291 C CA . MET A 1 53 ? 9.000 4.754 2.656 1.00 0.00 70 MET A CA 9
ATOM 11292 C C . MET A 1 53 ? 10.329 5.494 2.642 1.00 0.00 70 MET A C 9
ATOM 11293 O O . MET A 1 53 ? 10.751 6.060 3.652 1.00 0.00 70 MET A O 9
ATOM 11307 N N . GLN A 1 54 ? 10.979 5.509 1.481 1.00 0.00 71 GLN A N 9
ATOM 11308 C CA . GLN A 1 54 ? 12.299 6.108 1.354 1.00 0.00 71 GLN A CA 9
ATOM 11309 C C . GLN A 1 54 ? 12.206 7.626 1.281 1.00 0.00 71 GLN A C 9
ATOM 11310 O O . GLN A 1 54 ? 13.195 8.323 1.502 1.00 0.00 71 GLN A O 9
ATOM 11324 N N . GLU A 1 55 ? 11.018 8.144 0.981 1.00 0.00 72 GLU A N 9
ATOM 11325 C CA . GLU A 1 55 ? 10.795 9.583 1.039 1.00 0.00 72 GLU A CA 9
ATOM 11326 C C . GLU A 1 55 ? 10.760 10.049 2.486 1.00 0.00 72 GLU A C 9
ATOM 11327 O O . GLU A 1 55 ? 11.124 11.180 2.795 1.00 0.00 72 GLU A O 9
ATOM 11339 N N . GLY A 1 56 ? 10.297 9.170 3.367 1.00 0.00 73 GLY A N 9
ATOM 11340 C CA . GLY A 1 56 ? 10.260 9.491 4.775 1.00 0.00 73 GLY A CA 9
ATOM 11341 C C . GLY A 1 56 ? 8.874 9.890 5.218 1.00 0.00 73 GLY A C 9
ATOM 11342 O O . GLY A 1 56 ? 8.712 10.676 6.149 1.00 0.00 73 GLY A O 9
ATOM 11346 N N . LYS A 1 57 ? 7.866 9.365 4.530 1.00 0.00 74 LYS A N 9
ATOM 11347 C CA . LYS A 1 57 ? 6.482 9.633 4.886 1.00 0.00 74 LYS A CA 9
ATOM 11348 C C . LYS A 1 57 ? 6.137 8.886 6.166 1.00 0.00 74 LYS A C 9
ATOM 11349 O O . LYS A 1 57 ? 6.793 7.909 6.523 1.00 0.00 74 LYS A O 9
ATOM 11368 N N . SER A 1 58 ? 5.106 9.339 6.839 1.00 0.00 75 SER A N 9
ATOM 11369 C CA . SER A 1 58 ? 4.616 8.670 8.032 1.00 0.00 75 SER A CA 9
ATOM 11370 C C . SER A 1 58 ? 3.587 7.626 7.619 1.00 0.00 75 SER A C 9
ATOM 11371 O O . SER A 1 58 ? 3.144 7.635 6.475 1.00 0.00 75 SER A O 9
ATOM 11379 N N . LYS A 1 59 ? 3.206 6.737 8.525 1.00 0.00 76 LYS A N 9
ATOM 11380 C CA . LYS A 1 59 ? 2.312 5.635 8.173 1.00 0.00 76 LYS A CA 9
ATOM 11381 C C . LYS A 1 59 ? 1.026 6.144 7.535 1.00 0.00 76 LYS A C 9
ATOM 11382 O O . LYS A 1 59 ? 0.682 5.758 6.416 1.00 0.00 76 LYS A O 9
ATOM 11401 N N . LYS A 1 60 ? 0.329 7.020 8.241 1.00 0.00 77 LYS A N 9
ATOM 11402 C CA . LYS A 1 60 ? -0.914 7.591 7.733 1.00 0.00 77 LYS A CA 9
ATOM 11403 C C . LYS A 1 60 ? -0.622 8.510 6.561 1.00 0.00 77 LYS A C 9
ATOM 11404 O O . LYS A 1 60 ? -1.435 8.665 5.661 1.00 0.00 77 LYS A O 9
ATOM 11423 N N . GLU A 1 61 ? 0.550 9.113 6.590 1.00 0.00 78 GLU A N 9
ATOM 11424 C CA . GLU A 1 61 ? 1.002 9.968 5.502 1.00 0.00 78 GLU A CA 9
ATOM 11425 C C . GLU A 1 61 ? 1.129 9.179 4.197 1.00 0.00 78 GLU A C 9
ATOM 11426 O O . GLU A 1 61 ? 0.740 9.669 3.146 1.00 0.00 78 GLU A O 9
ATOM 11438 N N . ILE A 1 62 ? 1.671 7.962 4.264 1.00 0.00 79 ILE A N 9
ATOM 11439 C CA . ILE A 1 62 ? 1.767 7.117 3.076 1.00 0.00 79 ILE A CA 9
ATOM 11440 C C . ILE A 1 62 ? 0.378 6.874 2.483 1.00 0.00 79 ILE A C 9
ATOM 11441 O O . ILE A 1 62 ? 0.153 7.112 1.299 1.00 0.00 79 ILE A O 9
ATOM 11457 N N . VAL A 1 63 ? -0.556 6.421 3.313 1.00 0.00 80 VAL A N 9
ATOM 11458 C CA . VAL A 1 63 ? -1.896 6.108 2.835 1.00 0.00 80 VAL A CA 9
ATOM 11459 C C . VAL A 1 63 ? -2.653 7.378 2.442 1.00 0.00 80 VAL A C 9
ATOM 11460 O O . VAL A 1 63 ? -3.434 7.376 1.491 1.00 0.00 80 VAL A O 9
ATOM 11473 N N . ASP A 1 64 ? -2.406 8.465 3.160 1.00 0.00 81 ASP A N 9
ATOM 11474 C CA . ASP A 1 64 ? -2.993 9.757 2.821 1.00 0.00 81 ASP A CA 9
ATOM 11475 C C . ASP A 1 64 ? -2.450 10.238 1.485 1.00 0.00 81 ASP A C 9
ATOM 11476 O O . ASP A 1 64 ? -3.178 10.788 0.667 1.00 0.00 81 ASP A O 9
ATOM 11485 N N . TYR A 1 65 ? -1.168 9.998 1.267 1.00 0.00 82 TYR A N 9
ATOM 11486 C CA . TYR A 1 65 ? -0.521 10.298 -0.004 1.00 0.00 82 TYR A CA 9
ATOM 11487 C C . TYR A 1 65 ? -1.218 9.523 -1.109 1.00 0.00 82 TYR A C 9
ATOM 11488 O O . TYR A 1 65 ? -1.514 10.056 -2.182 1.00 0.00 82 TYR A O 9
ATOM 11506 N N . MET A 1 66 ? -1.481 8.258 -0.815 1.00 0.00 83 MET A N 9
ATOM 11507 C CA . MET A 1 66 ? -2.202 7.380 -1.721 1.00 0.00 83 MET A CA 9
ATOM 11508 C C . MET A 1 66 ? -3.569 7.954 -2.050 1.00 0.00 83 MET A C 9
ATOM 11509 O O . MET A 1 66 ? -3.900 8.156 -3.211 1.00 0.00 83 MET A O 9
ATOM 11523 N N . VAL A 1 67 ? -4.356 8.225 -1.017 1.00 0.00 84 VAL A N 9
ATOM 11524 C CA . VAL A 1 67 ? -5.732 8.675 -1.201 1.00 0.00 84 VAL A CA 9
ATOM 11525 C C . VAL A 1 67 ? -5.797 10.067 -1.820 1.00 0.00 84 VAL A C 9
ATOM 11526 O O . VAL A 1 67 ? -6.740 10.391 -2.537 1.00 0.00 84 VAL A O 9
ATOM 11539 N N . ALA A 1 68 ? -4.788 10.878 -1.548 1.00 0.00 85 ALA A N 9
ATOM 11540 C CA . ALA A 1 68 ? -4.737 12.237 -2.065 1.00 0.00 85 ALA A CA 9
ATOM 11541 C C . ALA A 1 68 ? -4.472 12.261 -3.571 1.00 0.00 85 ALA A C 9
ATOM 11542 O O . ALA A 1 68 ? -5.024 13.089 -4.290 1.00 0.00 85 ALA A O 9
ATOM 11549 N N . ARG A 1 69 ? -3.614 11.364 -4.044 1.00 0.00 86 ARG A N 9
ATOM 11550 C CA . ARG A 1 69 ? -3.257 11.326 -5.463 1.00 0.00 86 ARG A CA 9
ATOM 11551 C C . ARG A 1 69 ? -4.057 10.268 -6.220 1.00 0.00 86 ARG A C 9
ATOM 11552 O O . ARG A 1 69 ? -4.596 10.525 -7.296 1.00 0.00 86 ARG A O 9
ATOM 11573 N N . TYR A 1 70 ? -4.142 9.085 -5.638 1.00 0.00 87 TYR A N 9
ATOM 11574 C CA . TYR A 1 70 ? -4.736 7.934 -6.298 1.00 0.00 87 TYR A CA 9
ATOM 11575 C C . TYR A 1 70 ? -6.131 7.650 -5.752 1.00 0.00 87 TYR A C 9
ATOM 11576 O O . TYR A 1 70 ? -6.566 6.501 -5.712 1.00 0.00 87 TYR A O 9
ATOM 11594 N N . GLY A 1 71 ? -6.842 8.703 -5.371 1.00 0.00 88 GLY A N 9
ATOM 11595 C CA . GLY A 1 71 ? -8.124 8.541 -4.706 1.00 0.00 88 GLY A CA 9
ATOM 11596 C C . GLY A 1 71 ? -9.221 7.971 -5.596 1.00 0.00 88 GLY A C 9
ATOM 11597 O O . GLY A 1 71 ? -10.341 7.758 -5.139 1.00 0.00 88 GLY A O 9
ATOM 11601 N N . ASN A 1 72 ? -8.913 7.730 -6.864 1.00 0.00 89 ASN A N 9
ATOM 11602 C CA . ASN A 1 72 ? -9.871 7.097 -7.765 1.00 0.00 89 ASN A CA 9
ATOM 11603 C C . ASN A 1 72 ? -9.754 5.582 -7.689 1.00 0.00 89 ASN A C 9
ATOM 11604 O O . ASN A 1 72 ? -10.612 4.853 -8.184 1.00 0.00 89 ASN A O 9
ATOM 11615 N N . PHE A 1 73 ? -8.686 5.117 -7.061 1.00 0.00 90 PHE A N 9
ATOM 11616 C CA . PHE A 1 73 ? -8.426 3.686 -6.952 1.00 0.00 90 PHE A CA 9
ATOM 11617 C C . PHE A 1 73 ? -8.197 3.283 -5.501 1.00 0.00 90 PHE A C 9
ATOM 11618 O O . PHE A 1 73 ? -8.273 2.106 -5.155 1.00 0.00 90 PHE A O 9
ATOM 11635 N N . VAL A 1 74 ? -7.907 4.260 -4.655 1.00 0.00 91 VAL A N 9
ATOM 11636 C CA . VAL A 1 74 ? -7.604 3.989 -3.259 1.00 0.00 91 VAL A CA 9
ATOM 11637 C C . VAL A 1 74 ? -8.485 4.851 -2.354 1.00 0.00 91 VAL A C 9
ATOM 11638 O O . VAL A 1 74 ? -8.965 5.907 -2.771 1.00 0.00 91 VAL A O 9
ATOM 11651 N N . THR A 1 75 ? -8.713 4.394 -1.130 1.00 0.00 92 THR A N 9
ATOM 11652 C CA . THR A 1 75 ? -9.480 5.163 -0.158 1.00 0.00 92 THR A CA 9
ATOM 11653 C C . THR A 1 75 ? -9.054 4.821 1.272 1.00 0.00 92 THR A C 9
ATOM 11654 O O . THR A 1 75 ? -8.834 3.655 1.600 1.00 0.00 92 THR A O 9
ATOM 11665 N N . TYR A 1 76 ? -8.924 5.841 2.116 1.00 0.00 93 TYR A N 9
ATOM 11666 C CA . TYR A 1 76 ? -8.538 5.635 3.502 1.00 0.00 93 TYR A CA 9
ATOM 11667 C C . TYR A 1 76 ? -9.774 5.599 4.386 1.00 0.00 93 TYR A C 9
ATOM 11668 O O . TYR A 1 76 ? -10.404 6.626 4.644 1.00 0.00 93 TYR A O 9
ATOM 11686 N N . ASP A 1 77 ? -10.108 4.403 4.838 1.00 0.00 94 ASP A N 9
ATOM 11687 C CA . ASP A 1 77 ? -11.301 4.163 5.633 1.00 0.00 94 ASP A CA 9
ATOM 11688 C C . ASP A 1 77 ? -11.127 2.878 6.423 1.00 0.00 94 ASP A C 9
ATOM 11689 O O . ASP A 1 77 ? -10.253 2.071 6.091 1.00 0.00 94 ASP A O 9
ATOM 11698 N N . PRO A 1 78 ? -11.916 2.678 7.493 1.00 0.00 95 PRO A N 9
ATOM 11699 C CA . PRO A 1 78 ? -12.014 1.382 8.161 1.00 0.00 95 PRO A CA 9
ATOM 11700 C C . PRO A 1 78 ? -12.267 0.284 7.130 1.00 0.00 95 PRO A C 9
ATOM 11701 O O . PRO A 1 78 ? -13.026 0.486 6.179 1.00 0.00 95 PRO A O 9
ATOM 11712 N N . PRO A 1 79 ? -11.639 -0.888 7.295 1.00 0.00 96 PRO A N 9
ATOM 11713 C CA . PRO A 1 79 ? -11.597 -1.908 6.258 1.00 0.00 96 PRO A CA 9
ATOM 11714 C C . PRO A 1 79 ? -12.930 -2.627 6.089 1.00 0.00 96 PRO A C 9
ATOM 11715 O O . PRO A 1 79 ? -13.927 -2.274 6.717 1.00 0.00 96 PRO A O 9
ATOM 11726 N N . LEU A 1 80 ? -12.931 -3.657 5.250 1.00 0.00 97 LEU A N 9
ATOM 11727 C CA . LEU A 1 80 ? -14.130 -4.463 5.004 1.00 0.00 97 LEU A CA 9
ATOM 11728 C C . LEU A 1 80 ? -14.415 -5.369 6.196 1.00 0.00 97 LEU A C 9
ATOM 11729 O O . LEU A 1 80 ? -15.255 -6.267 6.130 1.00 0.00 97 LEU A O 9
ATOM 11745 N N . THR A 1 81 ? -13.689 -5.124 7.270 1.00 0.00 98 THR A N 9
ATOM 11746 C CA . THR A 1 81 ? -13.852 -5.856 8.508 1.00 0.00 98 THR A CA 9
ATOM 11747 C C . THR A 1 81 ? -15.264 -5.652 9.069 1.00 0.00 98 THR A C 9
ATOM 11748 O O . THR A 1 81 ? -15.809 -4.549 9.011 1.00 0.00 98 THR A O 9
ATOM 11759 N N . PRO A 1 82 ? -15.885 -6.721 9.585 1.00 0.00 99 PRO A N 9
ATOM 11760 C CA . PRO A 1 82 ? -17.221 -6.650 10.188 1.00 0.00 99 PRO A CA 9
ATOM 11761 C C . PRO A 1 82 ? -17.237 -5.764 11.430 1.00 0.00 99 PRO A C 9
ATOM 11762 O O . PRO A 1 82 ? -16.716 -6.193 12.484 1.00 0.00 99 PRO A O 9
ATOM 11773 N N . THR A 1 2 ? 13.690 -8.070 -14.830 1.00 0.00 19 THR A N 10
ATOM 11774 C CA . THR A 1 2 ? 12.496 -7.233 -15.057 1.00 0.00 19 THR A CA 10
ATOM 11775 C C . THR A 1 2 ? 11.455 -7.505 -13.976 1.00 0.00 19 THR A C 10
ATOM 11776 O O . THR A 1 2 ? 10.395 -8.075 -14.234 1.00 0.00 19 THR A O 10
ATOM 11787 N N . ILE A 1 3 ? 11.785 -7.112 -12.760 1.00 0.00 20 ILE A N 10
ATOM 11788 C CA . ILE A 1 3 ? 10.907 -7.300 -11.624 1.00 0.00 20 ILE A CA 10
ATOM 11789 C C . ILE A 1 3 ? 11.113 -6.132 -10.667 1.00 0.00 20 ILE A C 10
ATOM 11790 O O . ILE A 1 3 ? 12.152 -5.469 -10.720 1.00 0.00 20 ILE A O 10
ATOM 11806 N N . ASP A 1 4 ? 10.112 -5.853 -9.840 1.00 0.00 21 ASP A N 10
ATOM 11807 C CA . ASP A 1 4 ? 10.163 -4.733 -8.911 1.00 0.00 21 ASP A CA 10
ATOM 11808 C C . ASP A 1 4 ? 11.444 -4.721 -8.087 1.00 0.00 21 ASP A C 10
ATOM 11809 O O . ASP A 1 4 ? 11.873 -5.746 -7.551 1.00 0.00 21 ASP A O 10
ATOM 11818 N N . VAL A 1 5 ? 12.026 -3.537 -7.982 1.00 0.00 22 VAL A N 10
ATOM 11819 C CA . VAL A 1 5 ? 13.302 -3.332 -7.301 1.00 0.00 22 VAL A CA 10
ATOM 11820 C C . VAL A 1 5 ? 13.067 -3.021 -5.820 1.00 0.00 22 VAL A C 10
ATOM 11821 O O . VAL A 1 5 ? 13.820 -2.292 -5.168 1.00 0.00 22 VAL A O 10
ATOM 11834 N N . LEU A 1 6 ? 12.007 -3.592 -5.293 1.00 0.00 23 LEU A N 10
ATOM 11835 C CA . LEU A 1 6 ? 11.587 -3.301 -3.935 1.00 0.00 23 LEU A CA 10
ATOM 11836 C C . LEU A 1 6 ? 12.511 -3.986 -2.934 1.00 0.00 23 LEU A C 10
ATOM 11837 O O . LEU A 1 6 ? 12.394 -5.185 -2.678 1.00 0.00 23 LEU A O 10
ATOM 11853 N N . GLN A 1 7 ? 13.442 -3.215 -2.391 1.00 0.00 24 GLN A N 10
ATOM 11854 C CA . GLN A 1 7 ? 14.442 -3.734 -1.472 1.00 0.00 24 GLN A CA 10
ATOM 11855 C C . GLN A 1 7 ? 14.072 -3.426 -0.028 1.00 0.00 24 GLN A C 10
ATOM 11856 O O . GLN A 1 7 ? 14.308 -2.320 0.461 1.00 0.00 24 GLN A O 10
ATOM 11870 N N . PHE A 1 8 ? 13.484 -4.396 0.652 1.00 0.00 25 PHE A N 10
ATOM 11871 C CA . PHE A 1 8 ? 13.184 -4.243 2.065 1.00 0.00 25 PHE A CA 10
ATOM 11872 C C . PHE A 1 8 ? 14.375 -4.698 2.889 1.00 0.00 25 PHE A C 10
ATOM 11873 O O . PHE A 1 8 ? 14.858 -5.824 2.750 1.00 0.00 25 PHE A O 10
ATOM 11890 N N . LYS A 1 9 ? 14.831 -3.779 3.733 1.00 0.00 26 LYS A N 10
ATOM 11891 C CA . LYS A 1 9 ? 15.993 -3.956 4.595 1.00 0.00 26 LYS A CA 10
ATOM 11892 C C . LYS A 1 9 ? 15.962 -5.295 5.322 1.00 0.00 26 LYS A C 10
ATOM 11893 O O . LYS A 1 9 ? 16.992 -5.941 5.518 1.00 0.00 26 LYS A O 10
ATOM 11912 N N . ASP A 1 10 ? 14.767 -5.695 5.702 1.00 0.00 27 ASP A N 10
ATOM 11913 C CA . ASP A 1 10 ? 14.547 -6.913 6.450 1.00 0.00 27 ASP A CA 10
ATOM 11914 C C . ASP A 1 10 ? 13.054 -7.170 6.436 1.00 0.00 27 ASP A C 10
ATOM 11915 O O . ASP A 1 10 ? 12.328 -6.454 5.737 1.00 0.00 27 ASP A O 10
ATOM 11924 N N . GLU A 1 11 ? 12.572 -8.130 7.203 1.00 0.00 28 GLU A N 10
ATOM 11925 C CA . GLU A 1 11 ? 11.135 -8.342 7.278 1.00 0.00 28 GLU A CA 10
ATOM 11926 C C . GLU A 1 11 ? 10.490 -7.124 7.939 1.00 0.00 28 GLU A C 10
ATOM 11927 O O . GLU A 1 11 ? 9.323 -6.831 7.712 1.00 0.00 28 GLU A O 10
ATOM 11939 N N . ALA A 1 12 ? 11.291 -6.404 8.725 1.00 0.00 29 ALA A N 10
ATOM 11940 C CA . ALA A 1 12 ? 10.850 -5.193 9.406 1.00 0.00 29 ALA A CA 10
ATOM 11941 C C . ALA A 1 12 ? 10.338 -4.143 8.426 1.00 0.00 29 ALA A C 10
ATOM 11942 O O . ALA A 1 12 ? 9.266 -3.574 8.628 1.00 0.00 29 ALA A O 10
ATOM 11949 N N . GLN A 1 13 ? 11.095 -3.887 7.361 1.00 0.00 30 GLN A N 10
ATOM 11950 C CA . GLN A 1 13 ? 10.670 -2.904 6.373 1.00 0.00 30 GLN A CA 10
ATOM 11951 C C . GLN A 1 13 ? 9.423 -3.407 5.674 1.00 0.00 30 GLN A C 10
ATOM 11952 O O . GLN A 1 13 ? 8.548 -2.638 5.279 1.00 0.00 30 GLN A O 10
ATOM 11966 N N . GLU A 1 14 ? 9.357 -4.718 5.550 1.00 0.00 31 GLU A N 10
ATOM 11967 C CA . GLU A 1 14 ? 8.231 -5.379 4.925 1.00 0.00 31 GLU A CA 10
ATOM 11968 C C . GLU A 1 14 ? 7.021 -5.401 5.877 1.00 0.00 31 GLU A C 10
ATOM 11969 O O . GLU A 1 14 ? 5.889 -5.607 5.450 1.00 0.00 31 GLU A O 10
ATOM 11981 N N . GLN A 1 15 ? 7.265 -5.167 7.168 1.00 0.00 32 GLN A N 10
ATOM 11982 C CA . GLN A 1 15 ? 6.184 -5.011 8.141 1.00 0.00 32 GLN A CA 10
ATOM 11983 C C . GLN A 1 15 ? 5.524 -3.652 7.952 1.00 0.00 32 GLN A C 10
ATOM 11984 O O . GLN A 1 15 ? 4.312 -3.509 8.099 1.00 0.00 32 GLN A O 10
ATOM 11998 N N . GLN A 1 16 ? 6.338 -2.649 7.638 1.00 0.00 33 GLN A N 10
ATOM 11999 C CA . GLN A 1 16 ? 5.817 -1.346 7.250 1.00 0.00 33 GLN A CA 10
ATOM 12000 C C . GLN A 1 16 ? 4.950 -1.512 6.016 1.00 0.00 33 GLN A C 10
ATOM 12001 O O . GLN A 1 16 ? 3.863 -0.949 5.917 1.00 0.00 33 GLN A O 10
ATOM 12015 N N . PHE A 1 17 ? 5.448 -2.320 5.092 1.00 0.00 34 PHE A N 10
ATOM 12016 C CA . PHE A 1 17 ? 4.715 -2.675 3.889 1.00 0.00 34 PHE A CA 10
ATOM 12017 C C . PHE A 1 17 ? 3.391 -3.328 4.263 1.00 0.00 34 PHE A C 10
ATOM 12018 O O . PHE A 1 17 ? 2.367 -3.053 3.650 1.00 0.00 34 PHE A O 10
ATOM 12035 N N . ARG A 1 18 ? 3.419 -4.167 5.294 1.00 0.00 35 ARG A N 10
ATOM 12036 C CA . ARG A 1 18 ? 2.212 -4.820 5.791 1.00 0.00 35 ARG A CA 10
ATOM 12037 C C . ARG A 1 18 ? 1.139 -3.797 6.152 1.00 0.00 35 ARG A C 10
ATOM 12038 O O . ARG A 1 18 ? 0.014 -3.881 5.680 1.00 0.00 35 ARG A O 10
ATOM 12059 N N . GLN A 1 19 ? 1.506 -2.804 6.951 1.00 0.00 36 GLN A N 10
ATOM 12060 C CA . GLN A 1 19 ? 0.537 -1.824 7.430 1.00 0.00 36 GLN A CA 10
ATOM 12061 C C . GLN A 1 19 ? 0.093 -0.897 6.311 1.00 0.00 36 GLN A C 10
ATOM 12062 O O . GLN A 1 19 ? -1.098 -0.614 6.161 1.00 0.00 36 GLN A O 10
ATOM 12076 N N . LEU A 1 20 ? 1.051 -0.455 5.511 1.00 0.00 37 LEU A N 10
ATOM 12077 C CA . LEU A 1 20 ? 0.792 0.540 4.490 1.00 0.00 37 LEU A CA 10
ATOM 12078 C C . LEU A 1 20 ? -0.102 -0.030 3.395 1.00 0.00 37 LEU A C 10
ATOM 12079 O O . LEU A 1 20 ? -0.783 0.709 2.689 1.00 0.00 37 LEU A O 10
ATOM 12095 N N . THR A 1 21 ? -0.099 -1.348 3.264 1.00 0.00 38 THR A N 10
ATOM 12096 C CA . THR A 1 21 ? -0.887 -1.995 2.238 1.00 0.00 38 THR A CA 10
ATOM 12097 C C . THR A 1 21 ? -2.203 -2.544 2.793 1.00 0.00 38 THR A C 10
ATOM 12098 O O . THR A 1 21 ? -3.114 -2.859 2.026 1.00 0.00 38 THR A O 10
ATOM 12109 N N . GLU A 1 22 ? -2.316 -2.665 4.119 1.00 0.00 39 GLU A N 10
ATOM 12110 C CA . GLU A 1 22 ? -3.533 -3.219 4.709 1.00 0.00 39 GLU A CA 10
ATOM 12111 C C . GLU A 1 22 ? -4.494 -2.132 5.182 1.00 0.00 39 GLU A C 10
ATOM 12112 O O . GLU A 1 22 ? -5.709 -2.291 5.065 1.00 0.00 39 GLU A O 10
ATOM 12124 N N . GLU A 1 23 ? -3.964 -1.028 5.699 1.00 0.00 40 GLU A N 10
ATOM 12125 C CA . GLU A 1 23 ? -4.821 0.042 6.213 1.00 0.00 40 GLU A CA 10
ATOM 12126 C C . GLU A 1 23 ? -5.398 0.867 5.058 1.00 0.00 40 GLU A C 10
ATOM 12127 O O . GLU A 1 23 ? -6.364 1.613 5.226 1.00 0.00 40 GLU A O 10
ATOM 12139 N N . LEU A 1 24 ? -4.800 0.720 3.882 1.00 0.00 41 LEU A N 10
ATOM 12140 C CA . LEU A 1 24 ? -5.290 1.390 2.686 1.00 0.00 41 LEU A CA 10
ATOM 12141 C C . LEU A 1 24 ? -6.446 0.606 2.076 1.00 0.00 41 LEU A C 10
ATOM 12142 O O . LEU A 1 24 ? -6.339 -0.601 1.853 1.00 0.00 41 LEU A O 10
ATOM 12158 N N . ARG A 1 25 ? -7.547 1.295 1.800 1.00 0.00 42 ARG A N 10
ATOM 12159 C CA . ARG A 1 25 ? -8.721 0.641 1.254 1.00 0.00 42 ARG A CA 10
ATOM 12160 C C . ARG A 1 25 ? -8.702 0.658 -0.265 1.00 0.00 42 ARG A C 10
ATOM 12161 O O . ARG A 1 25 ? -8.307 1.643 -0.892 1.00 0.00 42 ARG A O 10
ATOM 12182 N N . CYS A 1 26 ? -9.136 -0.442 -0.844 1.00 0.00 43 CYS A N 10
ATOM 12183 C CA . CYS A 1 26 ? -9.358 -0.520 -2.271 1.00 0.00 43 CYS A CA 10
ATOM 12184 C C . CYS A 1 26 ? -10.848 -0.717 -2.521 1.00 0.00 43 CYS A C 10
ATOM 12185 O O . CYS A 1 26 ? -11.551 -1.258 -1.663 1.00 0.00 43 CYS A O 10
ATOM 12193 N N . PRO A 1 27 ? -11.364 -0.242 -3.663 1.00 0.00 44 PRO A N 10
ATOM 12194 C CA . PRO A 1 27 ? -12.761 -0.459 -4.047 1.00 0.00 44 PRO A CA 10
ATOM 12195 C C . PRO A 1 27 ? -12.995 -1.899 -4.497 1.00 0.00 44 PRO A C 10
ATOM 12196 O O . PRO A 1 27 ? -13.367 -2.155 -5.645 1.00 0.00 44 PRO A O 10
ATOM 12207 N N . LYS A 1 28 ? -12.752 -2.835 -3.589 1.00 0.00 45 LYS A N 10
ATOM 12208 C CA . LYS A 1 28 ? -12.874 -4.252 -3.886 1.00 0.00 45 LYS A CA 10
ATOM 12209 C C . LYS A 1 28 ? -13.165 -5.029 -2.602 1.00 0.00 45 LYS A C 10
ATOM 12210 O O . LYS A 1 28 ? -12.568 -4.764 -1.560 1.00 0.00 45 LYS A O 10
ATOM 12229 N N . CYS A 1 29 ? -14.098 -5.966 -2.682 1.00 0.00 46 CYS A N 10
ATOM 12230 C CA . CYS A 1 29 ? -14.420 -6.834 -1.558 1.00 0.00 46 CYS A CA 10
ATOM 12231 C C . CYS A 1 29 ? -13.581 -8.097 -1.621 1.00 0.00 46 CYS A C 10
ATOM 12232 O O . CYS A 1 29 ? -13.284 -8.726 -0.603 1.00 0.00 46 CYS A O 10
ATOM 12240 N N . GLN A 1 30 ? -13.226 -8.460 -2.835 1.00 0.00 47 GLN A N 10
ATOM 12241 C CA . GLN A 1 30 ? -12.412 -9.625 -3.086 1.00 0.00 47 GLN A CA 10
ATOM 12242 C C . GLN A 1 30 ? -10.945 -9.275 -2.890 1.00 0.00 47 GLN A C 10
ATOM 12243 O O . GLN A 1 30 ? -10.452 -8.321 -3.492 1.00 0.00 47 GLN A O 10
ATOM 12257 N N . ASN A 1 31 ? -10.264 -10.059 -2.050 1.00 0.00 48 ASN A N 10
ATOM 12258 C CA . ASN A 1 31 ? -8.909 -9.744 -1.581 1.00 0.00 48 ASN A CA 10
ATOM 12259 C C . ASN A 1 31 ? -8.964 -8.601 -0.569 1.00 0.00 48 ASN A C 10
ATOM 12260 O O . ASN A 1 31 ? -9.871 -7.772 -0.602 1.00 0.00 48 ASN A O 10
ATOM 12271 N N . ASN A 1 32 ? -8.021 -8.574 0.358 1.00 0.00 49 ASN A N 10
ATOM 12272 C CA . ASN A 1 32 ? -8.043 -7.571 1.417 1.00 0.00 49 ASN A CA 10
ATOM 12273 C C . ASN A 1 32 ? -7.073 -6.442 1.118 1.00 0.00 49 ASN A C 10
ATOM 12274 O O . ASN A 1 32 ? -5.853 -6.635 1.146 1.00 0.00 49 ASN A O 10
ATOM 12285 N N . SER A 1 33 ? -7.631 -5.274 0.816 1.00 0.00 50 SER A N 10
ATOM 12286 C CA . SER A 1 33 ? -6.846 -4.071 0.575 1.00 0.00 50 SER A CA 10
ATOM 12287 C C . SER A 1 33 ? -5.911 -4.269 -0.623 1.00 0.00 50 SER A C 10
ATOM 12288 O O . SER A 1 33 ? -6.338 -4.784 -1.660 1.00 0.00 50 SER A O 10
ATOM 12296 N N . ILE A 1 34 ? -4.654 -3.860 -0.504 1.00 0.00 51 ILE A N 10
ATOM 12297 C CA . ILE A 1 34 ? -3.699 -4.073 -1.585 1.00 0.00 51 ILE A CA 10
ATOM 12298 C C . ILE A 1 34 ? -2.546 -4.964 -1.134 1.00 0.00 51 ILE A C 10
ATOM 12299 O O . ILE A 1 34 ? -1.664 -5.291 -1.923 1.00 0.00 51 ILE A O 10
ATOM 12315 N N . ALA A 1 35 ? -2.579 -5.368 0.136 1.00 0.00 52 ALA A N 10
ATOM 12316 C CA . ALA A 1 35 ? -1.492 -6.136 0.745 1.00 0.00 52 ALA A CA 10
ATOM 12317 C C . ALA A 1 35 ? -1.179 -7.398 -0.041 1.00 0.00 52 ALA A C 10
ATOM 12318 O O . ALA A 1 35 ? -0.021 -7.672 -0.354 1.00 0.00 52 ALA A O 10
ATOM 12325 N N . ASP A 1 36 ? -2.212 -8.166 -0.343 1.00 0.00 53 ASP A N 10
ATOM 12326 C CA . ASP A 1 36 ? -2.074 -9.335 -1.194 1.00 0.00 53 ASP A CA 10
ATOM 12327 C C . ASP A 1 36 ? -3.326 -9.492 -2.036 1.00 0.00 53 ASP A C 10
ATOM 12328 O O . ASP A 1 36 ? -4.269 -10.189 -1.660 1.00 0.00 53 ASP A O 10
ATOM 12337 N N . SER A 1 37 ? -3.334 -8.807 -3.162 1.00 0.00 54 SER A N 10
ATOM 12338 C CA . SER A 1 37 ? -4.477 -8.800 -4.048 1.00 0.00 54 SER A CA 10
ATOM 12339 C C . SER A 1 37 ? -4.022 -9.051 -5.477 1.00 0.00 54 SER A C 10
ATOM 12340 O O . SER A 1 37 ? -2.917 -8.662 -5.862 1.00 0.00 54 SER A O 10
ATOM 12348 N N . ASN A 1 38 ? -4.872 -9.700 -6.260 1.00 0.00 55 ASN A N 10
ATOM 12349 C CA . ASN A 1 38 ? -4.520 -10.075 -7.626 1.00 0.00 55 ASN A CA 10
ATOM 12350 C C . ASN A 1 38 ? -4.616 -8.897 -8.583 1.00 0.00 55 ASN A C 10
ATOM 12351 O O . ASN A 1 38 ? -4.393 -9.049 -9.784 1.00 0.00 55 ASN A O 10
ATOM 12362 N N . SER A 1 39 ? -4.946 -7.727 -8.062 1.00 0.00 56 SER A N 10
ATOM 12363 C CA . SER A 1 39 ? -5.030 -6.542 -8.887 1.00 0.00 56 SER A CA 10
ATOM 12364 C C . SER A 1 39 ? -3.639 -6.034 -9.213 1.00 0.00 56 SER A C 10
ATOM 12365 O O . SER A 1 39 ? -2.841 -5.748 -8.322 1.00 0.00 56 SER A O 10
ATOM 12373 N N . MET A 1 40 ? -3.367 -5.935 -10.506 1.00 0.00 57 MET A N 10
ATOM 12374 C CA . MET A 1 40 ? -2.107 -5.399 -11.005 1.00 0.00 57 MET A CA 10
ATOM 12375 C C . MET A 1 40 ? -1.901 -3.990 -10.477 1.00 0.00 57 MET A C 10
ATOM 12376 O O . MET A 1 40 ? -0.782 -3.571 -10.179 1.00 0.00 57 MET A O 10
ATOM 12390 N N . ILE A 1 41 ? -3.006 -3.275 -10.353 1.00 0.00 58 ILE A N 10
ATOM 12391 C CA . ILE A 1 41 ? -2.984 -1.885 -9.942 1.00 0.00 58 ILE A CA 10
ATOM 12392 C C . ILE A 1 41 ? -2.685 -1.791 -8.442 1.00 0.00 58 ILE A C 10
ATOM 12393 O O . ILE A 1 41 ? -2.087 -0.822 -7.980 1.00 0.00 58 ILE A O 10
ATOM 12409 N N . ALA A 1 42 ? -3.081 -2.819 -7.690 1.00 0.00 59 ALA A N 10
ATOM 12410 C CA . ALA A 1 42 ? -2.752 -2.895 -6.268 1.00 0.00 59 ALA A CA 10
ATOM 12411 C C . ALA A 1 42 ? -1.239 -2.889 -6.094 1.00 0.00 59 ALA A C 10
ATOM 12412 O O . ALA A 1 42 ? -0.703 -2.250 -5.188 1.00 0.00 59 ALA A O 10
ATOM 12419 N N . THR A 1 43 ? -0.561 -3.595 -6.989 1.00 0.00 60 THR A N 10
ATOM 12420 C CA . THR A 1 43 ? 0.892 -3.620 -7.020 1.00 0.00 60 THR A CA 10
ATOM 12421 C C . THR A 1 43 ? 1.457 -2.227 -7.305 1.00 0.00 60 THR A C 10
ATOM 12422 O O . THR A 1 43 ? 2.438 -1.812 -6.687 1.00 0.00 60 THR A O 10
ATOM 12433 N N . ASP A 1 44 ? 0.817 -1.505 -8.223 1.00 0.00 61 ASP A N 10
ATOM 12434 C CA . ASP A 1 44 ? 1.203 -0.123 -8.539 1.00 0.00 61 ASP A CA 10
ATOM 12435 C C . ASP A 1 44 ? 1.225 0.719 -7.276 1.00 0.00 61 ASP A C 10
ATOM 12436 O O . ASP A 1 44 ? 2.175 1.455 -7.007 1.00 0.00 61 ASP A O 10
ATOM 12445 N N . LEU A 1 45 ? 0.157 0.596 -6.504 1.00 0.00 62 LEU A N 10
ATOM 12446 C CA . LEU A 1 45 ? -0.005 1.367 -5.284 1.00 0.00 62 LEU A CA 10
ATOM 12447 C C . LEU A 1 45 ? 1.038 0.953 -4.258 1.00 0.00 62 LEU A C 10
ATOM 12448 O O . LEU A 1 45 ? 1.540 1.775 -3.497 1.00 0.00 62 LEU A O 10
ATOM 12464 N N . ARG A 1 46 ? 1.371 -0.329 -4.258 1.00 0.00 63 ARG A N 10
ATOM 12465 C CA . ARG A 1 46 ? 2.385 -0.856 -3.360 1.00 0.00 63 ARG A CA 10
ATOM 12466 C C . ARG A 1 46 ? 3.768 -0.332 -3.735 1.00 0.00 63 ARG A C 10
ATOM 12467 O O . ARG A 1 46 ? 4.639 -0.192 -2.877 1.00 0.00 63 ARG A O 10
ATOM 12488 N N . GLN A 1 47 ? 3.963 -0.042 -5.016 1.00 0.00 64 GLN A N 10
ATOM 12489 C CA . GLN A 1 47 ? 5.163 0.647 -5.468 1.00 0.00 64 GLN A CA 10
ATOM 12490 C C . GLN A 1 47 ? 5.223 2.041 -4.860 1.00 0.00 64 GLN A C 10
ATOM 12491 O O . GLN A 1 47 ? 6.257 2.452 -4.346 1.00 0.00 64 GLN A O 10
ATOM 12505 N N . LYS A 1 48 ? 4.102 2.759 -4.907 1.00 0.00 65 LYS A N 10
ATOM 12506 C CA . LYS A 1 48 ? 4.017 4.081 -4.292 1.00 0.00 65 LYS A CA 10
ATOM 12507 C C . LYS A 1 48 ? 4.279 3.985 -2.797 1.00 0.00 65 LYS A C 10
ATOM 12508 O O . LYS A 1 48 ? 4.992 4.809 -2.233 1.00 0.00 65 LYS A O 10
ATOM 12527 N N . VAL A 1 49 ? 3.689 2.977 -2.171 1.00 0.00 66 VAL A N 10
ATOM 12528 C CA . VAL A 1 49 ? 3.959 2.671 -0.774 1.00 0.00 66 VAL A CA 10
ATOM 12529 C C . VAL A 1 49 ? 5.466 2.541 -0.536 1.00 0.00 66 VAL A C 10
ATOM 12530 O O . VAL A 1 49 ? 5.999 3.097 0.423 1.00 0.00 66 VAL A O 10
ATOM 12543 N N . TYR A 1 50 ? 6.150 1.848 -1.440 1.00 0.00 67 TYR A N 10
ATOM 12544 C CA . TYR A 1 50 ? 7.597 1.687 -1.352 1.00 0.00 67 TYR A CA 10
ATOM 12545 C C . TYR A 1 50 ? 8.316 3.024 -1.555 1.00 0.00 67 TYR A C 10
ATOM 12546 O O . TYR A 1 50 ? 9.240 3.358 -0.811 1.00 0.00 67 TYR A O 10
ATOM 12564 N N . GLU A 1 51 ? 7.900 3.779 -2.570 1.00 0.00 68 GLU A N 10
ATOM 12565 C CA . GLU A 1 51 ? 8.477 5.092 -2.838 1.00 0.00 68 GLU A CA 10
ATOM 12566 C C . GLU A 1 51 ? 8.332 6.005 -1.626 1.00 0.00 68 GLU A C 10
ATOM 12567 O O . GLU A 1 51 ? 9.301 6.601 -1.167 1.00 0.00 68 GLU A O 10
ATOM 12579 N N . LEU A 1 52 ? 7.121 6.074 -1.093 1.00 0.00 69 LEU A N 10
ATOM 12580 C CA . LEU A 1 52 ? 6.819 6.925 0.051 1.00 0.00 69 LEU A CA 10
ATOM 12581 C C . LEU A 1 52 ? 7.651 6.532 1.274 1.00 0.00 69 LEU A C 10
ATOM 12582 O O . LEU A 1 52 ? 7.981 7.379 2.109 1.00 0.00 69 LEU A O 10
ATOM 12598 N N . MET A 1 53 ? 8.008 5.254 1.366 1.00 0.00 70 MET A N 10
ATOM 12599 C CA . MET A 1 53 ? 8.892 4.783 2.432 1.00 0.00 70 MET A CA 10
ATOM 12600 C C . MET A 1 53 ? 10.217 5.531 2.394 1.00 0.00 70 MET A C 10
ATOM 12601 O O . MET A 1 53 ? 10.687 6.042 3.412 1.00 0.00 70 MET A O 10
ATOM 12615 N N . GLN A 1 54 ? 10.810 5.602 1.209 1.00 0.00 71 GLN A N 10
ATOM 12616 C CA . GLN A 1 54 ? 12.124 6.201 1.047 1.00 0.00 71 GLN A CA 10
ATOM 12617 C C . GLN A 1 54 ? 12.028 7.709 0.825 1.00 0.00 71 GLN A C 10
ATOM 12618 O O . GLN A 1 54 ? 13.036 8.412 0.871 1.00 0.00 71 GLN A O 10
ATOM 12632 N N . GLU A 1 55 ? 10.820 8.199 0.564 1.00 0.00 72 GLU A N 10
ATOM 12633 C CA . GLU A 1 55 ? 10.590 9.637 0.478 1.00 0.00 72 GLU A CA 10
ATOM 12634 C C . GLU A 1 55 ? 10.621 10.248 1.872 1.00 0.00 72 GLU A C 10
ATOM 12635 O O . GLU A 1 55 ? 11.125 11.355 2.068 1.00 0.00 72 GLU A O 10
ATOM 12647 N N . GLY A 1 56 ? 10.090 9.510 2.840 1.00 0.00 73 GLY A N 10
ATOM 12648 C CA . GLY A 1 56 ? 10.105 9.971 4.212 1.00 0.00 73 GLY A CA 10
ATOM 12649 C C . GLY A 1 56 ? 8.710 10.183 4.747 1.00 0.00 73 GLY A C 10
ATOM 12650 O O . GLY A 1 56 ? 8.476 11.062 5.576 1.00 0.00 73 GLY A O 10
ATOM 12654 N N . LYS A 1 57 ? 7.775 9.383 4.263 1.00 0.00 74 LYS A N 10
ATOM 12655 C CA . LYS A 1 57 ? 6.389 9.510 4.667 1.00 0.00 74 LYS A CA 10
ATOM 12656 C C . LYS A 1 57 ? 6.115 8.628 5.880 1.00 0.00 74 LYS A C 10
ATOM 12657 O O . LYS A 1 57 ? 6.804 7.635 6.112 1.00 0.00 74 LYS A O 10
ATOM 12676 N N . SER A 1 58 ? 5.105 9.004 6.636 1.00 0.00 75 SER A N 10
ATOM 12677 C CA . SER A 1 58 ? 4.699 8.272 7.826 1.00 0.00 75 SER A CA 10
ATOM 12678 C C . SER A 1 58 ? 3.582 7.303 7.468 1.00 0.00 75 SER A C 10
ATOM 12679 O O . SER A 1 58 ? 3.082 7.340 6.354 1.00 0.00 75 SER A O 10
ATOM 12687 N N . LYS A 1 59 ? 3.183 6.452 8.400 1.00 0.00 76 LYS A N 10
ATOM 12688 C CA . LYS A 1 59 ? 2.215 5.396 8.105 1.00 0.00 76 LYS A CA 10
ATOM 12689 C C . LYS A 1 59 ? 0.913 5.971 7.566 1.00 0.00 76 LYS A C 10
ATOM 12690 O O . LYS A 1 59 ? 0.480 5.631 6.464 1.00 0.00 76 LYS A O 10
ATOM 12709 N N . LYS A 1 60 ? 0.310 6.858 8.336 1.00 0.00 77 LYS A N 10
ATOM 12710 C CA . LYS A 1 60 ? -0.932 7.505 7.928 1.00 0.00 77 LYS A CA 10
ATOM 12711 C C . LYS A 1 60 ? -0.659 8.431 6.754 1.00 0.00 77 LYS A C 10
ATOM 12712 O O . LYS A 1 60 ? -1.517 8.658 5.910 1.00 0.00 77 LYS A O 10
ATOM 12731 N N . GLU A 1 61 ? 0.558 8.945 6.716 1.00 0.00 78 GLU A N 10
ATOM 12732 C CA . GLU A 1 61 ? 0.997 9.839 5.654 1.00 0.00 78 GLU A CA 10
ATOM 12733 C C . GLU A 1 61 ? 1.066 9.111 4.309 1.00 0.00 78 GLU A C 10
ATOM 12734 O O . GLU A 1 61 ? 0.686 9.675 3.291 1.00 0.00 78 GLU A O 10
ATOM 12746 N N . ILE A 1 62 ? 1.546 7.866 4.300 1.00 0.00 79 ILE A N 10
ATOM 12747 C CA . ILE A 1 62 ? 1.582 7.078 3.070 1.00 0.00 79 ILE A CA 10
ATOM 12748 C C . ILE A 1 62 ? 0.168 6.863 2.536 1.00 0.00 79 ILE A C 10
ATOM 12749 O O . ILE A 1 62 ? -0.115 7.171 1.382 1.00 0.00 79 ILE A O 10
ATOM 12765 N N . VAL A 1 63 ? -0.722 6.362 3.386 1.00 0.00 80 VAL A N 10
ATOM 12766 C CA . VAL A 1 63 ? -2.087 6.080 2.963 1.00 0.00 80 VAL A CA 10
ATOM 12767 C C . VAL A 1 63 ? -2.828 7.372 2.623 1.00 0.00 80 VAL A C 10
ATOM 12768 O O . VAL A 1 63 ? -3.627 7.415 1.683 1.00 0.00 80 VAL A O 10
ATOM 12781 N N . ASP A 1 64 ? -2.538 8.432 3.366 1.00 0.00 81 ASP A N 10
ATOM 12782 C CA . ASP A 1 64 ? -3.124 9.736 3.092 1.00 0.00 81 ASP A CA 10
ATOM 12783 C C . ASP A 1 64 ? -2.584 10.280 1.776 1.00 0.00 81 ASP A C 10
ATOM 12784 O O . ASP A 1 64 ? -3.305 10.921 1.014 1.00 0.00 81 ASP A O 10
ATOM 12793 N N . TYR A 1 65 ? -1.317 9.990 1.508 1.00 0.00 82 TYR A N 10
ATOM 12794 C CA . TYR A 1 65 ? -0.677 10.374 0.255 1.00 0.00 82 TYR A CA 10
ATOM 12795 C C . TYR A 1 65 ? -1.358 9.659 -0.896 1.00 0.00 82 TYR A C 10
ATOM 12796 O O . TYR A 1 65 ? -1.626 10.246 -1.949 1.00 0.00 82 TYR A O 10
ATOM 12814 N N . MET A 1 66 ? -1.627 8.381 -0.675 1.00 0.00 83 MET A N 10
ATOM 12815 C CA . MET A 1 66 ? -2.289 7.545 -1.659 1.00 0.00 83 MET A CA 10
ATOM 12816 C C . MET A 1 66 ? -3.618 8.150 -2.067 1.00 0.00 83 MET A C 10
ATOM 12817 O O . MET A 1 66 ? -3.850 8.399 -3.239 1.00 0.00 83 MET A O 10
ATOM 12831 N N . VAL A 1 67 ? -4.486 8.397 -1.098 1.00 0.00 84 VAL A N 10
ATOM 12832 C CA . VAL A 1 67 ? -5.807 8.958 -1.395 1.00 0.00 84 VAL A CA 10
ATOM 12833 C C . VAL A 1 67 ? -5.689 10.376 -1.945 1.00 0.00 84 VAL A C 10
ATOM 12834 O O . VAL A 1 67 ? -6.538 10.829 -2.711 1.00 0.00 84 VAL A O 10
ATOM 12847 N N . ALA A 1 68 ? -4.642 11.079 -1.539 1.00 0.00 85 ALA A N 10
ATOM 12848 C CA . ALA A 1 68 ? -4.435 12.449 -1.974 1.00 0.00 85 ALA A CA 10
ATOM 12849 C C . ALA A 1 68 ? -4.130 12.516 -3.469 1.00 0.00 85 ALA A C 10
ATOM 12850 O O . ALA A 1 68 ? -4.662 13.366 -4.182 1.00 0.00 85 ALA A O 10
ATOM 12857 N N . ARG A 1 69 ? -3.270 11.620 -3.938 1.00 0.00 86 ARG A N 10
ATOM 12858 C CA . ARG A 1 69 ? -2.845 11.617 -5.338 1.00 0.00 86 ARG A CA 10
ATOM 12859 C C . ARG A 1 69 ? -3.628 10.606 -6.175 1.00 0.00 86 ARG A C 10
ATOM 12860 O O . ARG A 1 69 ? -3.999 10.884 -7.316 1.00 0.00 86 ARG A O 10
ATOM 12881 N N . TYR A 1 70 ? -3.871 9.441 -5.601 1.00 0.00 87 TYR A N 10
ATOM 12882 C CA . TYR A 1 70 ? -4.493 8.328 -6.314 1.00 0.00 87 TYR A CA 10
ATOM 12883 C C . TYR A 1 70 ? -5.894 8.054 -5.784 1.00 0.00 87 TYR A C 10
ATOM 12884 O O . TYR A 1 70 ? -6.361 6.922 -5.816 1.00 0.00 87 TYR A O 10
ATOM 12902 N N . GLY A 1 71 ? -6.576 9.095 -5.328 1.00 0.00 88 GLY A N 10
ATOM 12903 C CA . GLY A 1 71 ? -7.849 8.910 -4.644 1.00 0.00 88 GLY A CA 10
ATOM 12904 C C . GLY A 1 71 ? -8.964 8.404 -5.539 1.00 0.00 88 GLY A C 10
ATOM 12905 O O . GLY A 1 71 ? -10.024 8.010 -5.051 1.00 0.00 88 GLY A O 10
ATOM 12909 N N . ASN A 1 72 ? -8.739 8.406 -6.843 1.00 0.00 89 ASN A N 10
ATOM 12910 C CA . ASN A 1 72 ? -9.726 7.884 -7.781 1.00 0.00 89 ASN A CA 10
ATOM 12911 C C . ASN A 1 72 ? -9.507 6.394 -7.988 1.00 0.00 89 ASN A C 10
ATOM 12912 O O . ASN A 1 72 ? -10.267 5.730 -8.694 1.00 0.00 89 ASN A O 10
ATOM 12923 N N . PHE A 1 73 ? -8.457 5.878 -7.369 1.00 0.00 90 PHE A N 10
ATOM 12924 C CA . PHE A 1 73 ? -8.140 4.460 -7.434 1.00 0.00 90 PHE A CA 10
ATOM 12925 C C . PHE A 1 73 ? -8.101 3.867 -6.029 1.00 0.00 90 PHE A C 10
ATOM 12926 O O . PHE A 1 73 ? -8.417 2.695 -5.828 1.00 0.00 90 PHE A O 10
ATOM 12943 N N . VAL A 1 74 ? -7.708 4.693 -5.068 1.00 0.00 91 VAL A N 10
ATOM 12944 C CA . VAL A 1 74 ? -7.534 4.255 -3.691 1.00 0.00 91 VAL A CA 10
ATOM 12945 C C . VAL A 1 74 ? -8.479 5.027 -2.768 1.00 0.00 91 VAL A C 10
ATOM 12946 O O . VAL A 1 74 ? -9.068 6.031 -3.173 1.00 0.00 91 VAL A O 10
ATOM 12959 N N . THR A 1 75 ? -8.627 4.556 -1.536 1.00 0.00 92 THR A N 10
ATOM 12960 C CA . THR A 1 75 ? -9.446 5.236 -0.545 1.00 0.00 92 THR A CA 10
ATOM 12961 C C . THR A 1 75 ? -8.955 4.911 0.861 1.00 0.00 92 THR A C 10
ATOM 12962 O O . THR A 1 75 ? -8.463 3.817 1.110 1.00 0.00 92 THR A O 10
ATOM 12973 N N . TYR A 1 76 ? -9.057 5.861 1.777 1.00 0.00 93 TYR A N 10
ATOM 12974 C CA . TYR A 1 76 ? -8.724 5.583 3.159 1.00 0.00 93 TYR A CA 10
ATOM 12975 C C . TYR A 1 76 ? -10.005 5.366 3.955 1.00 0.00 93 TYR A C 10
ATOM 12976 O O . TYR A 1 76 ? -10.718 6.313 4.297 1.00 0.00 93 TYR A O 10
ATOM 12994 N N . ASP A 1 77 ? -10.263 4.102 4.249 1.00 0.00 94 ASP A N 10
ATOM 12995 C CA . ASP A 1 77 ? -11.496 3.657 4.885 1.00 0.00 94 ASP A CA 10
ATOM 12996 C C . ASP A 1 77 ? -11.237 2.308 5.536 1.00 0.00 94 ASP A C 10
ATOM 12997 O O . ASP A 1 77 ? -10.269 1.639 5.175 1.00 0.00 94 ASP A O 10
ATOM 13006 N N . PRO A 1 78 ? -12.068 1.890 6.505 1.00 0.00 95 PRO A N 10
ATOM 13007 C CA . PRO A 1 78 ? -11.974 0.553 7.092 1.00 0.00 95 PRO A CA 10
ATOM 13008 C C . PRO A 1 78 ? -12.032 -0.523 6.011 1.00 0.00 95 PRO A C 10
ATOM 13009 O O . PRO A 1 78 ? -12.956 -0.545 5.193 1.00 0.00 95 PRO A O 10
ATOM 13020 N N . PRO A 1 79 ? -11.043 -1.426 5.993 1.00 0.00 96 PRO A N 10
ATOM 13021 C CA . PRO A 1 79 ? -10.891 -2.410 4.930 1.00 0.00 96 PRO A CA 10
ATOM 13022 C C . PRO A 1 79 ? -11.861 -3.581 5.066 1.00 0.00 96 PRO A C 10
ATOM 13023 O O . PRO A 1 79 ? -12.871 -3.491 5.760 1.00 0.00 96 PRO A O 10
ATOM 13034 N N . LEU A 1 80 ? -11.535 -4.690 4.413 1.00 0.00 97 LEU A N 10
ATOM 13035 C CA . LEU A 1 80 ? -12.411 -5.859 4.387 1.00 0.00 97 LEU A CA 10
ATOM 13036 C C . LEU A 1 80 ? -12.287 -6.663 5.674 1.00 0.00 97 LEU A C 10
ATOM 13037 O O . LEU A 1 80 ? -12.748 -7.803 5.751 1.00 0.00 97 LEU A O 10
ATOM 13053 N N . THR A 1 81 ? -11.640 -6.067 6.661 1.00 0.00 98 THR A N 10
ATOM 13054 C CA . THR A 1 81 ? -11.502 -6.664 7.978 1.00 0.00 98 THR A CA 10
ATOM 13055 C C . THR A 1 81 ? -12.861 -7.095 8.535 1.00 0.00 98 THR A C 10
ATOM 13056 O O . THR A 1 81 ? -13.796 -6.293 8.607 1.00 0.00 98 THR A O 10
ATOM 13067 N N . PRO A 1 82 ? -13.001 -8.381 8.886 1.00 0.00 99 PRO A N 10
ATOM 13068 C CA . PRO A 1 82 ? -14.209 -8.888 9.534 1.00 0.00 99 PRO A CA 10
ATOM 13069 C C . PRO A 1 82 ? -14.356 -8.328 10.946 1.00 0.00 99 PRO A C 10
ATOM 13070 O O . PRO A 1 82 ? -15.069 -7.313 11.113 1.00 0.00 99 PRO A O 10
ATOM 13081 N N . THR A 1 2 ? 14.482 -12.987 -8.459 1.00 0.00 19 THR A N 11
ATOM 13082 C CA . THR A 1 2 ? 14.266 -11.619 -8.977 1.00 0.00 19 THR A CA 11
ATOM 13083 C C . THR A 1 2 ? 13.119 -10.936 -8.239 1.00 0.00 19 THR A C 11
ATOM 13084 O O . THR A 1 2 ? 12.146 -11.586 -7.854 1.00 0.00 19 THR A O 11
ATOM 13095 N N . ILE A 1 3 ? 13.238 -9.633 -8.033 1.00 0.00 20 ILE A N 11
ATOM 13096 C CA . ILE A 1 3 ? 12.214 -8.874 -7.332 1.00 0.00 20 ILE A CA 11
ATOM 13097 C C . ILE A 1 3 ? 12.147 -7.459 -7.911 1.00 0.00 20 ILE A C 11
ATOM 13098 O O . ILE A 1 3 ? 13.083 -7.023 -8.586 1.00 0.00 20 ILE A O 11
ATOM 13114 N N . ASP A 1 4 ? 11.030 -6.775 -7.696 1.00 0.00 21 ASP A N 11
ATOM 13115 C CA . ASP A 1 4 ? 10.847 -5.398 -8.159 1.00 0.00 21 ASP A CA 11
ATOM 13116 C C . ASP A 1 4 ? 11.887 -4.447 -7.568 1.00 0.00 21 ASP A C 11
ATOM 13117 O O . ASP A 1 4 ? 12.794 -4.858 -6.844 1.00 0.00 21 ASP A O 11
ATOM 13126 N N . VAL A 1 5 ? 11.736 -3.163 -7.862 1.00 0.00 22 VAL A N 11
ATOM 13127 C CA . VAL A 1 5 ? 12.625 -2.139 -7.323 1.00 0.00 22 VAL A CA 11
ATOM 13128 C C . VAL A 1 5 ? 12.332 -1.917 -5.834 1.00 0.00 22 VAL A C 11
ATOM 13129 O O . VAL A 1 5 ? 13.039 -1.186 -5.137 1.00 0.00 22 VAL A O 11
ATOM 13142 N N . LEU A 1 6 ? 11.293 -2.585 -5.350 1.00 0.00 23 LEU A N 11
ATOM 13143 C CA . LEU A 1 6 ? 10.864 -2.455 -3.966 1.00 0.00 23 LEU A CA 11
ATOM 13144 C C . LEU A 1 6 ? 11.764 -3.280 -3.055 1.00 0.00 23 LEU A C 11
ATOM 13145 O O . LEU A 1 6 ? 11.377 -4.338 -2.566 1.00 0.00 23 LEU A O 11
ATOM 13161 N N . GLN A 1 7 ? 12.971 -2.786 -2.837 1.00 0.00 24 GLN A N 11
ATOM 13162 C CA . GLN A 1 7 ? 13.955 -3.491 -2.034 1.00 0.00 24 GLN A CA 11
ATOM 13163 C C . GLN A 1 7 ? 13.707 -3.281 -0.544 1.00 0.00 24 GLN A C 11
ATOM 13164 O O . GLN A 1 7 ? 14.031 -2.227 0.005 1.00 0.00 24 GLN A O 11
ATOM 13178 N N . PHE A 1 8 ? 13.118 -4.280 0.097 1.00 0.00 25 PHE A N 11
ATOM 13179 C CA . PHE A 1 8 ? 12.924 -4.254 1.542 1.00 0.00 25 PHE A CA 11
ATOM 13180 C C . PHE A 1 8 ? 14.182 -4.750 2.229 1.00 0.00 25 PHE A C 11
ATOM 13181 O O . PHE A 1 8 ? 14.749 -5.777 1.857 1.00 0.00 25 PHE A O 11
ATOM 13198 N N . LYS A 1 9 ? 14.616 -3.972 3.212 1.00 0.00 26 LYS A N 11
ATOM 13199 C CA . LYS A 1 9 ? 15.793 -4.268 4.015 1.00 0.00 26 LYS A CA 11
ATOM 13200 C C . LYS A 1 9 ? 15.727 -5.676 4.590 1.00 0.00 26 LYS A C 11
ATOM 13201 O O . LYS A 1 9 ? 16.739 -6.363 4.709 1.00 0.00 26 LYS A O 11
ATOM 13220 N N . ASP A 1 10 ? 14.522 -6.087 4.934 1.00 0.00 27 ASP A N 11
ATOM 13221 C CA . ASP A 1 10 ? 14.275 -7.396 5.507 1.00 0.00 27 ASP A CA 11
ATOM 13222 C C . ASP A 1 10 ? 12.772 -7.581 5.577 1.00 0.00 27 ASP A C 11
ATOM 13223 O O . ASP A 1 10 ? 12.038 -6.738 5.047 1.00 0.00 27 ASP A O 11
ATOM 13232 N N . GLU A 1 11 ? 12.293 -8.623 6.239 1.00 0.00 28 GLU A N 11
ATOM 13233 C CA . GLU A 1 11 ? 10.853 -8.825 6.343 1.00 0.00 28 GLU A CA 11
ATOM 13234 C C . GLU A 1 11 ? 10.244 -7.685 7.158 1.00 0.00 28 GLU A C 11
ATOM 13235 O O . GLU A 1 11 ? 9.082 -7.341 6.990 1.00 0.00 28 GLU A O 11
ATOM 13247 N N . ALA A 1 12 ? 11.068 -7.087 8.015 1.00 0.00 29 ALA A N 11
ATOM 13248 C CA . ALA A 1 12 ? 10.660 -5.956 8.842 1.00 0.00 29 ALA A CA 11
ATOM 13249 C C . ALA A 1 12 ? 10.192 -4.778 8.000 1.00 0.00 29 ALA A C 11
ATOM 13250 O O . ALA A 1 12 ? 9.161 -4.174 8.291 1.00 0.00 29 ALA A O 11
ATOM 13257 N N . GLN A 1 13 ? 10.944 -4.446 6.952 1.00 0.00 30 GLN A N 11
ATOM 13258 C CA . GLN A 1 13 ? 10.551 -3.343 6.086 1.00 0.00 30 GLN A CA 11
ATOM 13259 C C . GLN A 1 13 ? 9.277 -3.720 5.354 1.00 0.00 30 GLN A C 11
ATOM 13260 O O . GLN A 1 13 ? 8.417 -2.883 5.082 1.00 0.00 30 GLN A O 11
ATOM 13274 N N . GLU A 1 14 ? 9.167 -5.003 5.059 1.00 0.00 31 GLU A N 11
ATOM 13275 C CA . GLU A 1 14 ? 7.999 -5.537 4.390 1.00 0.00 31 GLU A CA 11
ATOM 13276 C C . GLU A 1 14 ? 6.808 -5.614 5.359 1.00 0.00 31 GLU A C 11
ATOM 13277 O O . GLU A 1 14 ? 5.661 -5.728 4.936 1.00 0.00 31 GLU A O 11
ATOM 13289 N N . GLN A 1 15 ? 7.083 -5.515 6.660 1.00 0.00 32 GLN A N 11
ATOM 13290 C CA . GLN A 1 15 ? 6.027 -5.443 7.670 1.00 0.00 32 GLN A CA 11
ATOM 13291 C C . GLN A 1 15 ? 5.373 -4.067 7.640 1.00 0.00 32 GLN A C 11
ATOM 13292 O O . GLN A 1 15 ? 4.154 -3.950 7.741 1.00 0.00 32 GLN A O 11
ATOM 13306 N N . GLN A 1 16 ? 6.189 -3.022 7.513 1.00 0.00 33 GLN A N 11
ATOM 13307 C CA . GLN A 1 16 ? 5.656 -1.683 7.291 1.00 0.00 33 GLN A CA 11
ATOM 13308 C C . GLN A 1 16 ? 4.835 -1.701 6.023 1.00 0.00 33 GLN A C 11
ATOM 13309 O O . GLN A 1 16 ? 3.734 -1.162 5.964 1.00 0.00 33 GLN A O 11
ATOM 13323 N N . PHE A 1 17 ? 5.388 -2.360 5.022 1.00 0.00 34 PHE A N 11
ATOM 13324 C CA . PHE A 1 17 ? 4.723 -2.542 3.753 1.00 0.00 34 PHE A CA 11
ATOM 13325 C C . PHE A 1 17 ? 3.393 -3.260 3.965 1.00 0.00 34 PHE A C 11
ATOM 13326 O O . PHE A 1 17 ? 2.396 -2.918 3.343 1.00 0.00 34 PHE A O 11
ATOM 13343 N N . ARG A 1 18 ? 3.394 -4.238 4.870 1.00 0.00 35 ARG A N 11
ATOM 13344 C CA . ARG A 1 18 ? 2.179 -4.960 5.251 1.00 0.00 35 ARG A CA 11
ATOM 13345 C C . ARG A 1 18 ? 1.119 -4.001 5.780 1.00 0.00 35 ARG A C 11
ATOM 13346 O O . ARG A 1 18 ? -0.021 -4.015 5.332 1.00 0.00 35 ARG A O 11
ATOM 13367 N N . GLN A 1 19 ? 1.512 -3.155 6.719 1.00 0.00 36 GLN A N 11
ATOM 13368 C CA . GLN A 1 19 ? 0.590 -2.212 7.339 1.00 0.00 36 GLN A CA 11
ATOM 13369 C C . GLN A 1 19 ? 0.111 -1.184 6.332 1.00 0.00 36 GLN A C 11
ATOM 13370 O O . GLN A 1 19 ? -1.077 -0.872 6.262 1.00 0.00 36 GLN A O 11
ATOM 13384 N N . LEU A 1 20 ? 1.043 -0.682 5.543 1.00 0.00 37 LEU A N 11
ATOM 13385 C CA . LEU A 1 20 ? 0.751 0.367 4.585 1.00 0.00 37 LEU A CA 11
ATOM 13386 C C . LEU A 1 20 ? -0.154 -0.147 3.467 1.00 0.00 37 LEU A C 11
ATOM 13387 O O . LEU A 1 20 ? -0.847 0.629 2.815 1.00 0.00 37 LEU A O 11
ATOM 13403 N N . THR A 1 21 ? -0.149 -1.460 3.247 1.00 0.00 38 THR A N 11
ATOM 13404 C CA . THR A 1 21 ? -1.032 -2.055 2.257 1.00 0.00 38 THR A CA 11
ATOM 13405 C C . THR A 1 21 ? -2.339 -2.547 2.886 1.00 0.00 38 THR A C 11
ATOM 13406 O O . THR A 1 21 ? -3.349 -2.683 2.194 1.00 0.00 38 THR A O 11
ATOM 13417 N N . GLU A 1 22 ? -2.325 -2.823 4.196 1.00 0.00 39 GLU A N 11
ATOM 13418 C CA . GLU A 1 22 ? -3.514 -3.339 4.867 1.00 0.00 39 GLU A CA 11
ATOM 13419 C C . GLU A 1 22 ? -4.404 -2.227 5.404 1.00 0.00 39 GLU A C 11
ATOM 13420 O O . GLU A 1 22 ? -5.629 -2.346 5.382 1.00 0.00 39 GLU A O 11
ATOM 13432 N N . GLU A 1 23 ? -3.807 -1.147 5.891 1.00 0.00 40 GLU A N 11
ATOM 13433 C CA . GLU A 1 23 ? -4.588 -0.021 6.389 1.00 0.00 40 GLU A CA 11
ATOM 13434 C C . GLU A 1 23 ? -4.962 0.916 5.246 1.00 0.00 40 GLU A C 11
ATOM 13435 O O . GLU A 1 23 ? -4.809 2.136 5.330 1.00 0.00 40 GLU A O 11
ATOM 13447 N N . LEU A 1 24 ? -5.461 0.310 4.182 1.00 0.00 41 LEU A N 11
ATOM 13448 C CA . LEU A 1 24 ? -5.917 1.022 3.006 1.00 0.00 41 LEU A CA 11
ATOM 13449 C C . LEU A 1 24 ? -7.184 0.355 2.492 1.00 0.00 41 LEU A C 11
ATOM 13450 O O . LEU A 1 24 ? -7.289 -0.871 2.497 1.00 0.00 41 LEU A O 11
ATOM 13466 N N . ARG A 1 25 ? -8.148 1.150 2.055 1.00 0.00 42 ARG A N 11
ATOM 13467 C CA . ARG A 1 25 ? -9.420 0.600 1.637 1.00 0.00 42 ARG A CA 11
ATOM 13468 C C . ARG A 1 25 ? -9.376 0.175 0.175 1.00 0.00 42 ARG A C 11
ATOM 13469 O O . ARG A 1 25 ? -9.305 1.013 -0.725 1.00 0.00 42 ARG A O 11
ATOM 13490 N N . CYS A 1 26 ? -9.402 -1.130 -0.048 1.00 0.00 43 CYS A N 11
ATOM 13491 C CA . CYS A 1 26 ? -9.486 -1.668 -1.394 1.00 0.00 43 CYS A CA 11
ATOM 13492 C C . CYS A 1 26 ? -10.941 -1.670 -1.862 1.00 0.00 43 CYS A C 11
ATOM 13493 O O . CYS A 1 26 ? -11.809 -2.269 -1.220 1.00 0.00 43 CYS A O 11
ATOM 13501 N N . PRO A 1 27 ? -11.226 -0.974 -2.974 1.00 0.00 44 PRO A N 11
ATOM 13502 C CA . PRO A 1 27 ? -12.588 -0.811 -3.500 1.00 0.00 44 PRO A CA 11
ATOM 13503 C C . PRO A 1 27 ? -13.183 -2.110 -4.035 1.00 0.00 44 PRO A C 11
ATOM 13504 O O . PRO A 1 27 ? -13.250 -2.326 -5.247 1.00 0.00 44 PRO A O 11
ATOM 13515 N N . LYS A 1 28 ? -13.614 -2.966 -3.119 1.00 0.00 45 LYS A N 11
ATOM 13516 C CA . LYS A 1 28 ? -14.245 -4.227 -3.472 1.00 0.00 45 LYS A CA 11
ATOM 13517 C C . LYS A 1 28 ? -14.958 -4.814 -2.265 1.00 0.00 45 LYS A C 11
ATOM 13518 O O . LYS A 1 28 ? -16.065 -5.344 -2.382 1.00 0.00 45 LYS A O 11
ATOM 13537 N N . CYS A 1 29 ? -14.296 -4.725 -1.105 1.00 0.00 46 CYS A N 11
ATOM 13538 C CA . CYS A 1 29 ? -14.817 -5.251 0.164 1.00 0.00 46 CYS A CA 11
ATOM 13539 C C . CYS A 1 29 ? -14.775 -6.779 0.196 1.00 0.00 46 CYS A C 11
ATOM 13540 O O . CYS A 1 29 ? -14.585 -7.384 1.249 1.00 0.00 46 CYS A O 11
ATOM 13548 N N . GLN A 1 30 ? -14.945 -7.394 -0.962 1.00 0.00 47 GLN A N 11
ATOM 13549 C CA . GLN A 1 30 ? -14.886 -8.841 -1.090 1.00 0.00 47 GLN A CA 11
ATOM 13550 C C . GLN A 1 30 ? -13.501 -9.271 -1.539 1.00 0.00 47 GLN A C 11
ATOM 13551 O O . GLN A 1 30 ? -13.324 -10.287 -2.213 1.00 0.00 47 GLN A O 11
ATOM 13565 N N . ASN A 1 31 ? -12.527 -8.472 -1.149 1.00 0.00 48 ASN A N 11
ATOM 13566 C CA . ASN A 1 31 ? -11.134 -8.713 -1.467 1.00 0.00 48 ASN A CA 11
ATOM 13567 C C . ASN A 1 31 ? -10.298 -8.221 -0.299 1.00 0.00 48 ASN A C 11
ATOM 13568 O O . ASN A 1 31 ? -10.705 -7.292 0.401 1.00 0.00 48 ASN A O 11
ATOM 13579 N N . ASN A 1 32 ? -9.151 -8.838 -0.078 1.00 0.00 49 ASN A N 11
ATOM 13580 C CA . ASN A 1 32 ? -8.303 -8.467 1.043 1.00 0.00 49 ASN A CA 11
ATOM 13581 C C . ASN A 1 32 ? -7.485 -7.230 0.699 1.00 0.00 49 ASN A C 11
ATOM 13582 O O . ASN A 1 32 ? -7.661 -6.637 -0.369 1.00 0.00 49 ASN A O 11
ATOM 13593 N N . SER A 1 33 ? -6.606 -6.836 1.605 1.00 0.00 50 SER A N 11
ATOM 13594 C CA . SER A 1 33 ? -5.757 -5.675 1.397 1.00 0.00 50 SER A CA 11
ATOM 13595 C C . SER A 1 33 ? -4.839 -5.886 0.193 1.00 0.00 50 SER A C 11
ATOM 13596 O O . SER A 1 33 ? -4.542 -7.024 -0.186 1.00 0.00 50 SER A O 11
ATOM 13604 N N . ILE A 1 34 ? -4.376 -4.778 -0.388 1.00 0.00 51 ILE A N 11
ATOM 13605 C CA . ILE A 1 34 ? -3.590 -4.810 -1.625 1.00 0.00 51 ILE A CA 11
ATOM 13606 C C . ILE A 1 34 ? -2.234 -5.478 -1.425 1.00 0.00 51 ILE A C 11
ATOM 13607 O O . ILE A 1 34 ? -1.461 -5.609 -2.373 1.00 0.00 51 ILE A O 11
ATOM 13623 N N . ALA A 1 35 ? -1.947 -5.876 -0.188 1.00 0.00 52 ALA A N 11
ATOM 13624 C CA . ALA A 1 35 ? -0.721 -6.591 0.136 1.00 0.00 52 ALA A CA 11
ATOM 13625 C C . ALA A 1 35 ? -0.590 -7.852 -0.711 1.00 0.00 52 ALA A C 11
ATOM 13626 O O . ALA A 1 35 ? 0.468 -8.126 -1.283 1.00 0.00 52 ALA A O 11
ATOM 13633 N N . ASP A 1 36 ? -1.679 -8.608 -0.789 1.00 0.00 53 ASP A N 11
ATOM 13634 C CA . ASP A 1 36 ? -1.708 -9.853 -1.545 1.00 0.00 53 ASP A CA 11
ATOM 13635 C C . ASP A 1 36 ? -3.034 -9.978 -2.287 1.00 0.00 53 ASP A C 11
ATOM 13636 O O . ASP A 1 36 ? -3.847 -10.850 -1.984 1.00 0.00 53 ASP A O 11
ATOM 13645 N N . SER A 1 37 ? -3.256 -9.086 -3.241 1.00 0.00 54 SER A N 11
ATOM 13646 C CA . SER A 1 37 ? -4.481 -9.094 -4.029 1.00 0.00 54 SER A CA 11
ATOM 13647 C C . SER A 1 37 ? -4.241 -9.745 -5.388 1.00 0.00 54 SER A C 11
ATOM 13648 O O . SER A 1 37 ? -5.190 -10.046 -6.117 1.00 0.00 54 SER A O 11
ATOM 13656 N N . ASN A 1 38 ? -2.961 -9.928 -5.728 1.00 0.00 55 ASN A N 11
ATOM 13657 C CA . ASN A 1 38 ? -2.548 -10.574 -6.983 1.00 0.00 55 ASN A CA 11
ATOM 13658 C C . ASN A 1 38 ? -2.823 -9.688 -8.194 1.00 0.00 55 ASN A C 11
ATOM 13659 O O . ASN A 1 38 ? -2.585 -10.089 -9.331 1.00 0.00 55 ASN A O 11
ATOM 13670 N N . SER A 1 39 ? -3.318 -8.486 -7.952 1.00 0.00 56 SER A N 11
ATOM 13671 C CA . SER A 1 39 ? -3.629 -7.562 -9.028 1.00 0.00 56 SER A CA 11
ATOM 13672 C C . SER A 1 39 ? -2.462 -6.617 -9.280 1.00 0.00 56 SER A C 11
ATOM 13673 O O . SER A 1 39 ? -1.856 -6.088 -8.345 1.00 0.00 56 SER A O 11
ATOM 13681 N N . MET A 1 40 ? -2.164 -6.415 -10.562 1.00 0.00 57 MET A N 11
ATOM 13682 C CA . MET A 1 40 ? -1.100 -5.510 -10.993 1.00 0.00 57 MET A CA 11
ATOM 13683 C C . MET A 1 40 ? -1.348 -4.110 -10.466 1.00 0.00 57 MET A C 11
ATOM 13684 O O . MET A 1 40 ? -0.419 -3.387 -10.123 1.00 0.00 57 MET A O 11
ATOM 13698 N N . ILE A 1 41 ? -2.619 -3.740 -10.402 1.00 0.00 58 ILE A N 11
ATOM 13699 C CA . ILE A 1 41 ? -3.003 -2.398 -10.004 1.00 0.00 58 ILE A CA 11
ATOM 13700 C C . ILE A 1 41 ? -2.861 -2.242 -8.487 1.00 0.00 58 ILE A C 11
ATOM 13701 O O . ILE A 1 41 ? -2.594 -1.150 -7.985 1.00 0.00 58 ILE A O 11
ATOM 13717 N N . ALA A 1 42 ? -3.026 -3.342 -7.757 1.00 0.00 59 ALA A N 11
ATOM 13718 C CA . ALA A 1 42 ? -2.754 -3.339 -6.326 1.00 0.00 59 ALA A CA 11
ATOM 13719 C C . ALA A 1 42 ? -1.267 -3.103 -6.105 1.00 0.00 59 ALA A C 11
ATOM 13720 O O . ALA A 1 42 ? -0.863 -2.317 -5.250 1.00 0.00 59 ALA A O 11
ATOM 13727 N N . THR A 1 43 ? -0.463 -3.787 -6.908 1.00 0.00 60 THR A N 11
ATOM 13728 C CA . THR A 1 43 ? 0.976 -3.593 -6.918 1.00 0.00 60 THR A CA 11
ATOM 13729 C C . THR A 1 43 ? 1.339 -2.157 -7.311 1.00 0.00 60 THR A C 11
ATOM 13730 O O . THR A 1 43 ? 2.292 -1.584 -6.781 1.00 0.00 60 THR A O 11
ATOM 13741 N N . ASP A 1 44 ? 0.559 -1.587 -8.223 1.00 0.00 61 ASP A N 11
ATOM 13742 C CA . ASP A 1 44 ? 0.729 -0.197 -8.653 1.00 0.00 61 ASP A CA 11
ATOM 13743 C C . ASP A 1 44 ? 0.789 0.730 -7.443 1.00 0.00 61 ASP A C 11
ATOM 13744 O O . ASP A 1 44 ? 1.720 1.523 -7.286 1.00 0.00 61 ASP A O 11
ATOM 13753 N N . LEU A 1 45 ? -0.201 0.583 -6.571 1.00 0.00 62 LEU A N 11
ATOM 13754 C CA . LEU A 1 45 ? -0.300 1.385 -5.358 1.00 0.00 62 LEU A CA 11
ATOM 13755 C C . LEU A 1 45 ? 0.801 1.011 -4.376 1.00 0.00 62 LEU A C 11
ATOM 13756 O O . LEU A 1 45 ? 1.350 1.868 -3.684 1.00 0.00 62 LEU A O 11
ATOM 13772 N N . ARG A 1 46 ? 1.123 -0.277 -4.327 1.00 0.00 63 ARG A N 11
ATOM 13773 C CA . ARG A 1 46 ? 2.151 -0.774 -3.420 1.00 0.00 63 ARG A CA 11
ATOM 13774 C C . ARG A 1 46 ? 3.503 -0.140 -3.710 1.00 0.00 63 ARG A C 11
ATOM 13775 O O . ARG A 1 46 ? 4.303 0.077 -2.801 1.00 0.00 63 ARG A O 11
ATOM 13796 N N . GLN A 1 47 ? 3.760 0.144 -4.980 1.00 0.00 64 GLN A N 11
ATOM 13797 C CA . GLN A 1 47 ? 4.996 0.799 -5.369 1.00 0.00 64 GLN A CA 11
ATOM 13798 C C . GLN A 1 47 ? 5.065 2.197 -4.774 1.00 0.00 64 GLN A C 11
ATOM 13799 O O . GLN A 1 47 ? 6.125 2.629 -4.325 1.00 0.00 64 GLN A O 11
ATOM 13813 N N . LYS A 1 48 ? 3.926 2.886 -4.738 1.00 0.00 65 LYS A N 11
ATOM 13814 C CA . LYS A 1 48 ? 3.850 4.197 -4.108 1.00 0.00 65 LYS A CA 11
ATOM 13815 C C . LYS A 1 48 ? 4.166 4.079 -2.624 1.00 0.00 65 LYS A C 11
ATOM 13816 O O . LYS A 1 48 ? 4.916 4.885 -2.072 1.00 0.00 65 LYS A O 11
ATOM 13835 N N . VAL A 1 49 ? 3.587 3.060 -1.994 1.00 0.00 66 VAL A N 11
ATOM 13836 C CA . VAL A 1 49 ? 3.855 2.744 -0.595 1.00 0.00 66 VAL A CA 11
ATOM 13837 C C . VAL A 1 49 ? 5.360 2.626 -0.335 1.00 0.00 66 VAL A C 11
ATOM 13838 O O . VAL A 1 49 ? 5.855 3.076 0.701 1.00 0.00 66 VAL A O 11
ATOM 13851 N N . TYR A 1 50 ? 6.092 2.059 -1.289 1.00 0.00 67 TYR A N 11
ATOM 13852 C CA . TYR A 1 50 ? 7.534 1.920 -1.142 1.00 0.00 67 TYR A CA 11
ATOM 13853 C C . TYR A 1 50 ? 8.253 3.249 -1.393 1.00 0.00 67 TYR A C 11
ATOM 13854 O O . TYR A 1 50 ? 9.129 3.633 -0.618 1.00 0.00 67 TYR A O 11
ATOM 13872 N N . GLU A 1 51 ? 7.891 3.939 -2.477 1.00 0.00 68 GLU A N 11
ATOM 13873 C CA . GLU A 1 51 ? 8.492 5.235 -2.803 1.00 0.00 68 GLU A CA 11
ATOM 13874 C C . GLU A 1 51 ? 8.371 6.200 -1.627 1.00 0.00 68 GLU A C 11
ATOM 13875 O O . GLU A 1 51 ? 9.306 6.935 -1.304 1.00 0.00 68 GLU A O 11
ATOM 13887 N N . LEU A 1 52 ? 7.213 6.175 -0.989 1.00 0.00 69 LEU A N 11
ATOM 13888 C CA . LEU A 1 52 ? 6.929 7.037 0.145 1.00 0.00 69 LEU A CA 11
ATOM 13889 C C . LEU A 1 52 ? 7.817 6.690 1.344 1.00 0.00 69 LEU A C 11
ATOM 13890 O O . LEU A 1 52 ? 8.156 7.563 2.146 1.00 0.00 69 LEU A O 11
ATOM 13906 N N . MET A 1 53 ? 8.211 5.425 1.458 1.00 0.00 70 MET A N 11
ATOM 13907 C CA . MET A 1 53 ? 9.165 5.012 2.493 1.00 0.00 70 MET A CA 11
ATOM 13908 C C . MET A 1 53 ? 10.492 5.740 2.306 1.00 0.00 70 MET A C 11
ATOM 13909 O O . MET A 1 53 ? 11.098 6.217 3.268 1.00 0.00 70 MET A O 11
ATOM 13923 N N . GLN A 1 54 ? 10.929 5.830 1.052 1.00 0.00 71 GLN A N 11
ATOM 13924 C CA . GLN A 1 54 ? 12.204 6.457 0.720 1.00 0.00 71 GLN A CA 11
ATOM 13925 C C . GLN A 1 54 ? 12.108 7.944 0.977 1.00 0.00 71 GLN A C 11
ATOM 13926 O O . GLN A 1 54 ? 13.027 8.562 1.514 1.00 0.00 71 GLN A O 11
ATOM 13940 N N . GLU A 1 55 ? 10.971 8.504 0.589 1.00 0.00 72 GLU A N 11
ATOM 13941 C CA . GLU A 1 55 ? 10.702 9.920 0.812 1.00 0.00 72 GLU A CA 11
ATOM 13942 C C . GLU A 1 55 ? 10.695 10.239 2.302 1.00 0.00 72 GLU A C 11
ATOM 13943 O O . GLU A 1 55 ? 11.074 11.332 2.717 1.00 0.00 72 GLU A O 11
ATOM 13955 N N . GLY A 1 56 ? 10.262 9.274 3.103 1.00 0.00 73 GLY A N 11
ATOM 13956 C CA . GLY A 1 56 ? 10.281 9.446 4.538 1.00 0.00 73 GLY A CA 11
ATOM 13957 C C . GLY A 1 56 ? 8.917 9.793 5.077 1.00 0.00 73 GLY A C 11
ATOM 13958 O O . GLY A 1 56 ? 8.793 10.526 6.059 1.00 0.00 73 GLY A O 11
ATOM 13962 N N . LYS A 1 57 ? 7.890 9.268 4.425 1.00 0.00 74 LYS A N 11
ATOM 13963 C CA . LYS A 1 57 ? 6.517 9.525 4.825 1.00 0.00 74 LYS A CA 11
ATOM 13964 C C . LYS A 1 57 ? 6.184 8.732 6.079 1.00 0.00 74 LYS A C 11
ATOM 13965 O O . LYS A 1 57 ? 6.832 7.732 6.392 1.00 0.00 74 LYS A O 11
ATOM 13984 N N . SER A 1 58 ? 5.176 9.191 6.784 1.00 0.00 75 SER A N 11
ATOM 13985 C CA . SER A 1 58 ? 4.693 8.508 7.970 1.00 0.00 75 SER A CA 11
ATOM 13986 C C . SER A 1 58 ? 3.628 7.501 7.558 1.00 0.00 75 SER A C 11
ATOM 13987 O O . SER A 1 58 ? 3.146 7.554 6.435 1.00 0.00 75 SER A O 11
ATOM 13995 N N . LYS A 1 59 ? 3.266 6.595 8.445 1.00 0.00 76 LYS A N 11
ATOM 13996 C CA . LYS A 1 59 ? 2.349 5.512 8.091 1.00 0.00 76 LYS A CA 11
ATOM 13997 C C . LYS A 1 59 ? 1.023 6.043 7.548 1.00 0.00 76 LYS A C 11
ATOM 13998 O O . LYS A 1 59 ? 0.608 5.680 6.446 1.00 0.00 76 LYS A O 11
ATOM 14017 N N . LYS A 1 60 ? 0.374 6.912 8.307 1.00 0.00 77 LYS A N 11
ATOM 14018 C CA . LYS A 1 60 ? -0.872 7.529 7.858 1.00 0.00 77 LYS A CA 11
ATOM 14019 C C . LYS A 1 60 ? -0.593 8.462 6.692 1.00 0.00 77 LYS A C 11
ATOM 14020 O O . LYS A 1 60 ? -1.429 8.644 5.815 1.00 0.00 77 LYS A O 11
ATOM 14039 N N . GLU A 1 61 ? 0.595 9.041 6.695 1.00 0.00 78 GLU A N 11
ATOM 14040 C CA . GLU A 1 61 ? 1.031 9.912 5.610 1.00 0.00 78 GLU A CA 11
ATOM 14041 C C . GLU A 1 61 ? 1.106 9.145 4.288 1.00 0.00 78 GLU A C 11
ATOM 14042 O O . GLU A 1 61 ? 0.744 9.675 3.240 1.00 0.00 78 GLU A O 11
ATOM 14054 N N . ILE A 1 62 ? 1.574 7.900 4.338 1.00 0.00 79 ILE A N 11
ATOM 14055 C CA . ILE A 1 62 ? 1.656 7.070 3.142 1.00 0.00 79 ILE A CA 11
ATOM 14056 C C . ILE A 1 62 ? 0.268 6.866 2.528 1.00 0.00 79 ILE A C 11
ATOM 14057 O O . ILE A 1 62 ? 0.056 7.135 1.345 1.00 0.00 79 ILE A O 11
ATOM 14073 N N . VAL A 1 63 ? -0.679 6.415 3.343 1.00 0.00 80 VAL A N 11
ATOM 14074 C CA . VAL A 1 63 ? -2.033 6.162 2.867 1.00 0.00 80 VAL A CA 11
ATOM 14075 C C . VAL A 1 63 ? -2.731 7.473 2.499 1.00 0.00 80 VAL A C 11
ATOM 14076 O O . VAL A 1 63 ? -3.521 7.530 1.554 1.00 0.00 80 VAL A O 11
ATOM 14089 N N . ASP A 1 64 ? -2.409 8.529 3.229 1.00 0.00 81 ASP A N 11
ATOM 14090 C CA . ASP A 1 64 ? -2.942 9.853 2.932 1.00 0.00 81 ASP A CA 11
ATOM 14091 C C . ASP A 1 64 ? -2.427 10.326 1.579 1.00 0.00 81 ASP A C 11
ATOM 14092 O O . ASP A 1 64 ? -3.155 10.939 0.800 1.00 0.00 81 ASP A O 11
ATOM 14101 N N . TYR A 1 65 ? -1.172 10.009 1.299 1.00 0.00 82 TYR A N 11
ATOM 14102 C CA . TYR A 1 65 ? -0.564 10.331 0.015 1.00 0.00 82 TYR A CA 11
ATOM 14103 C C . TYR A 1 65 ? -1.264 9.544 -1.081 1.00 0.00 82 TYR A C 11
ATOM 14104 O O . TYR A 1 65 ? -1.499 10.049 -2.184 1.00 0.00 82 TYR A O 11
ATOM 14122 N N . MET A 1 66 ? -1.583 8.295 -0.759 1.00 0.00 83 MET A N 11
ATOM 14123 C CA . MET A 1 66 ? -2.297 7.420 -1.673 1.00 0.00 83 MET A CA 11
ATOM 14124 C C . MET A 1 66 ? -3.622 8.042 -2.079 1.00 0.00 83 MET A C 11
ATOM 14125 O O . MET A 1 66 ? -3.911 8.156 -3.260 1.00 0.00 83 MET A O 11
ATOM 14139 N N . VAL A 1 67 ? -4.422 8.459 -1.105 1.00 0.00 84 VAL A N 11
ATOM 14140 C CA . VAL A 1 67 ? -5.731 9.037 -1.409 1.00 0.00 84 VAL A CA 11
ATOM 14141 C C . VAL A 1 67 ? -5.589 10.415 -2.042 1.00 0.00 84 VAL A C 11
ATOM 14142 O O . VAL A 1 67 ? -6.440 10.839 -2.823 1.00 0.00 84 VAL A O 11
ATOM 14155 N N . ALA A 1 68 ? -4.522 11.115 -1.695 1.00 0.00 85 ALA A N 11
ATOM 14156 C CA . ALA A 1 68 ? -4.278 12.442 -2.227 1.00 0.00 85 ALA A CA 11
ATOM 14157 C C . ALA A 1 68 ? -4.074 12.393 -3.742 1.00 0.00 85 ALA A C 11
ATOM 14158 O O . ALA A 1 68 ? -4.657 13.182 -4.487 1.00 0.00 85 ALA A O 11
ATOM 14165 N N . ARG A 1 69 ? -3.260 11.445 -4.193 1.00 0.00 86 ARG A N 11
ATOM 14166 C CA . ARG A 1 69 ? -2.945 11.312 -5.616 1.00 0.00 86 ARG A CA 11
ATOM 14167 C C . ARG A 1 69 ? -3.829 10.265 -6.288 1.00 0.00 86 ARG A C 11
ATOM 14168 O O . ARG A 1 69 ? -4.499 10.541 -7.278 1.00 0.00 86 ARG A O 11
ATOM 14189 N N . TYR A 1 70 ? -3.839 9.070 -5.722 1.00 0.00 87 TYR A N 11
ATOM 14190 C CA . TYR A 1 70 ? -4.541 7.930 -6.303 1.00 0.00 87 TYR A CA 11
ATOM 14191 C C . TYR A 1 70 ? -5.943 7.809 -5.723 1.00 0.00 87 TYR A C 11
ATOM 14192 O O . TYR A 1 70 ? -6.474 6.710 -5.594 1.00 0.00 87 TYR A O 11
ATOM 14210 N N . GLY A 1 71 ? -6.555 8.938 -5.398 1.00 0.00 88 GLY A N 11
ATOM 14211 C CA . GLY A 1 71 ? -7.842 8.912 -4.730 1.00 0.00 88 GLY A CA 11
ATOM 14212 C C . GLY A 1 71 ? -8.979 8.486 -5.638 1.00 0.00 88 GLY A C 11
ATOM 14213 O O . GLY A 1 71 ? -10.132 8.434 -5.214 1.00 0.00 88 GLY A O 11
ATOM 14217 N N . ASN A 1 72 ? -8.662 8.195 -6.891 1.00 0.00 89 ASN A N 11
ATOM 14218 C CA . ASN A 1 72 ? -9.643 7.639 -7.810 1.00 0.00 89 ASN A CA 11
ATOM 14219 C C . ASN A 1 72 ? -9.561 6.121 -7.805 1.00 0.00 89 ASN A C 11
ATOM 14220 O O . ASN A 1 72 ? -10.380 5.436 -8.416 1.00 0.00 89 ASN A O 11
ATOM 14231 N N . PHE A 1 73 ? -8.565 5.603 -7.101 1.00 0.00 90 PHE A N 11
ATOM 14232 C CA . PHE A 1 73 ? -8.340 4.167 -7.033 1.00 0.00 90 PHE A CA 11
ATOM 14233 C C . PHE A 1 73 ? -8.310 3.688 -5.584 1.00 0.00 90 PHE A C 11
ATOM 14234 O O . PHE A 1 73 ? -8.694 2.559 -5.292 1.00 0.00 90 PHE A O 11
ATOM 14251 N N . VAL A 1 74 ? -7.858 4.551 -4.684 1.00 0.00 91 VAL A N 11
ATOM 14252 C CA . VAL A 1 74 ? -7.671 4.176 -3.287 1.00 0.00 91 VAL A CA 11
ATOM 14253 C C . VAL A 1 74 ? -8.626 4.959 -2.384 1.00 0.00 91 VAL A C 11
ATOM 14254 O O . VAL A 1 74 ? -9.283 5.898 -2.837 1.00 0.00 91 VAL A O 11
ATOM 14267 N N . THR A 1 75 ? -8.703 4.574 -1.111 1.00 0.00 92 THR A N 11
ATOM 14268 C CA . THR A 1 75 ? -9.512 5.298 -0.140 1.00 0.00 92 THR A CA 11
ATOM 14269 C C . THR A 1 75 ? -8.974 5.103 1.279 1.00 0.00 92 THR A C 11
ATOM 14270 O O . THR A 1 75 ? -8.567 4.005 1.654 1.00 0.00 92 THR A O 11
ATOM 14281 N N . TYR A 1 76 ? -8.961 6.180 2.056 1.00 0.00 93 TYR A N 11
ATOM 14282 C CA . TYR A 1 76 ? -8.500 6.129 3.435 1.00 0.00 93 TYR A CA 11
ATOM 14283 C C . TYR A 1 76 ? -9.680 5.800 4.341 1.00 0.00 93 TYR A C 11
ATOM 14284 O O . TYR A 1 76 ? -10.535 6.646 4.604 1.00 0.00 93 TYR A O 11
ATOM 14302 N N . ASP A 1 77 ? -9.715 4.556 4.793 1.00 0.00 94 ASP A N 11
ATOM 14303 C CA . ASP A 1 77 ? -10.832 4.035 5.576 1.00 0.00 94 ASP A CA 11
ATOM 14304 C C . ASP A 1 77 ? -10.390 2.812 6.360 1.00 0.00 94 ASP A C 11
ATOM 14305 O O . ASP A 1 77 ? -9.388 2.185 6.016 1.00 0.00 94 ASP A O 11
ATOM 14314 N N . PRO A 1 78 ? -11.124 2.463 7.428 1.00 0.00 95 PRO A N 11
ATOM 14315 C CA . PRO A 1 78 ? -10.960 1.177 8.105 1.00 0.00 95 PRO A CA 11
ATOM 14316 C C . PRO A 1 78 ? -11.300 0.028 7.158 1.00 0.00 95 PRO A C 11
ATOM 14317 O O . PRO A 1 78 ? -12.307 0.082 6.445 1.00 0.00 95 PRO A O 11
ATOM 14328 N N . PRO A 1 79 ? -10.477 -1.028 7.134 1.00 0.00 96 PRO A N 11
ATOM 14329 C CA . PRO A 1 79 ? -10.618 -2.110 6.174 1.00 0.00 96 PRO A CA 11
ATOM 14330 C C . PRO A 1 79 ? -11.708 -3.098 6.570 1.00 0.00 96 PRO A C 11
ATOM 14331 O O . PRO A 1 79 ? -12.482 -2.855 7.495 1.00 0.00 96 PRO A O 11
ATOM 14342 N N . LEU A 1 80 ? -11.746 -4.225 5.874 1.00 0.00 97 LEU A N 11
ATOM 14343 C CA . LEU A 1 80 ? -12.770 -5.242 6.091 1.00 0.00 97 LEU A CA 11
ATOM 14344 C C . LEU A 1 80 ? -12.400 -6.135 7.264 1.00 0.00 97 LEU A C 11
ATOM 14345 O O . LEU A 1 80 ? -12.928 -7.236 7.406 1.00 0.00 97 LEU A O 11
ATOM 14361 N N . THR A 1 81 ? -11.469 -5.651 8.068 1.00 0.00 98 THR A N 11
ATOM 14362 C CA . THR A 1 81 ? -10.995 -6.365 9.244 1.00 0.00 98 THR A CA 11
ATOM 14363 C C . THR A 1 81 ? -12.165 -6.800 10.140 1.00 0.00 98 THR A C 11
ATOM 14364 O O . THR A 1 81 ? -12.927 -5.969 10.648 1.00 0.00 98 THR A O 11
ATOM 14375 N N . PRO A 1 82 ? -12.343 -8.122 10.298 1.00 0.00 99 PRO A N 11
ATOM 14376 C CA . PRO A 1 82 ? -13.424 -8.687 11.109 1.00 0.00 99 PRO A CA 11
ATOM 14377 C C . PRO A 1 82 ? -13.240 -8.403 12.600 1.00 0.00 99 PRO A C 11
ATOM 14378 O O . PRO A 1 82 ? -12.373 -9.043 13.232 1.00 0.00 99 PRO A O 11
ATOM 14389 N N . THR A 1 2 ? 12.225 -11.610 -12.066 1.00 0.00 19 THR A N 12
ATOM 14390 C CA . THR A 1 2 ? 10.870 -11.201 -12.497 1.00 0.00 19 THR A CA 12
ATOM 14391 C C . THR A 1 2 ? 10.033 -10.767 -11.288 1.00 0.00 19 THR A C 12
ATOM 14392 O O . THR A 1 2 ? 8.874 -11.160 -11.130 1.00 0.00 19 THR A O 12
ATOM 14403 N N . ILE A 1 3 ? 10.625 -9.940 -10.437 1.00 0.00 20 ILE A N 12
ATOM 14404 C CA . ILE A 1 3 ? 9.958 -9.478 -9.232 1.00 0.00 20 ILE A CA 12
ATOM 14405 C C . ILE A 1 3 ? 9.971 -7.948 -9.197 1.00 0.00 20 ILE A C 12
ATOM 14406 O O . ILE A 1 3 ? 10.806 -7.312 -9.846 1.00 0.00 20 ILE A O 12
ATOM 14422 N N . ASP A 1 4 ? 9.019 -7.366 -8.478 1.00 0.00 21 ASP A N 12
ATOM 14423 C CA . ASP A 1 4 ? 8.915 -5.917 -8.348 1.00 0.00 21 ASP A CA 12
ATOM 14424 C C . ASP A 1 4 ? 10.170 -5.305 -7.741 1.00 0.00 21 ASP A C 12
ATOM 14425 O O . ASP A 1 4 ? 10.947 -5.976 -7.063 1.00 0.00 21 ASP A O 12
ATOM 14434 N N . VAL A 1 5 ? 10.335 -4.008 -7.976 1.00 0.00 22 VAL A N 12
ATOM 14435 C CA . VAL A 1 5 ? 11.496 -3.260 -7.498 1.00 0.00 22 VAL A CA 12
ATOM 14436 C C . VAL A 1 5 ? 11.381 -2.990 -5.991 1.00 0.00 22 VAL A C 12
ATOM 14437 O O . VAL A 1 5 ? 12.184 -2.263 -5.398 1.00 0.00 22 VAL A O 12
ATOM 14450 N N . LEU A 1 6 ? 10.378 -3.595 -5.375 1.00 0.00 23 LEU A N 12
ATOM 14451 C CA . LEU A 1 6 ? 10.112 -3.394 -3.962 1.00 0.00 23 LEU A CA 12
ATOM 14452 C C . LEU A 1 6 ? 10.992 -4.323 -3.137 1.00 0.00 23 LEU A C 12
ATOM 14453 O O . LEU A 1 6 ? 10.548 -5.379 -2.684 1.00 0.00 23 LEU A O 12
ATOM 14469 N N . GLN A 1 7 ? 12.244 -3.931 -2.965 1.00 0.00 24 GLN A N 12
ATOM 14470 C CA . GLN A 1 7 ? 13.210 -4.755 -2.260 1.00 0.00 24 GLN A CA 12
ATOM 14471 C C . GLN A 1 7 ? 13.196 -4.460 -0.764 1.00 0.00 24 GLN A C 12
ATOM 14472 O O . GLN A 1 7 ? 13.389 -3.321 -0.339 1.00 0.00 24 GLN A O 12
ATOM 14486 N N . PHE A 1 8 ? 12.955 -5.495 0.022 1.00 0.00 25 PHE A N 12
ATOM 14487 C CA . PHE A 1 8 ? 12.957 -5.392 1.475 1.00 0.00 25 PHE A CA 12
ATOM 14488 C C . PHE A 1 8 ? 14.218 -6.027 2.028 1.00 0.00 25 PHE A C 12
ATOM 14489 O O . PHE A 1 8 ? 14.638 -7.098 1.590 1.00 0.00 25 PHE A O 12
ATOM 14506 N N . LYS A 1 9 ? 14.834 -5.321 2.966 1.00 0.00 26 LYS A N 12
ATOM 14507 C CA . LYS A 1 9 ? 16.031 -5.785 3.641 1.00 0.00 26 LYS A CA 12
ATOM 14508 C C . LYS A 1 9 ? 15.773 -7.107 4.347 1.00 0.00 26 LYS A C 12
ATOM 14509 O O . LYS A 1 9 ? 16.631 -7.990 4.380 1.00 0.00 26 LYS A O 12
ATOM 14528 N N . ASP A 1 10 ? 14.584 -7.225 4.904 1.00 0.00 27 ASP A N 12
ATOM 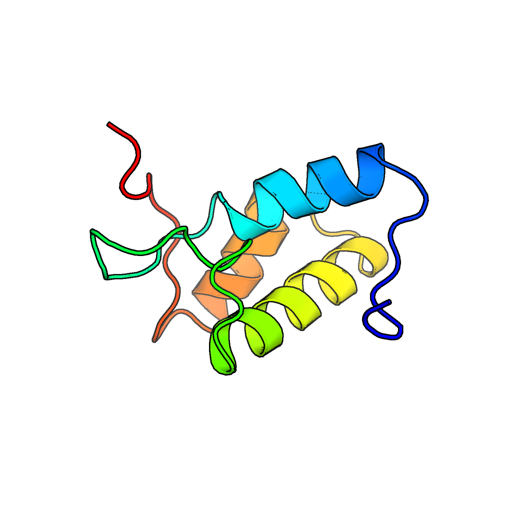14529 C CA . ASP A 1 10 ? 14.154 -8.435 5.573 1.00 0.00 27 ASP A CA 12
ATOM 14530 C C . ASP A 1 10 ? 12.637 -8.386 5.664 1.00 0.00 27 ASP A C 12
ATOM 14531 O O . ASP A 1 10 ? 12.033 -7.450 5.130 1.00 0.00 27 ASP A O 12
ATOM 14540 N N . GLU A 1 11 ? 12.010 -9.335 6.343 1.00 0.00 28 GLU A N 12
ATOM 14541 C CA . GLU A 1 11 ? 10.565 -9.286 6.491 1.00 0.00 28 GLU A CA 12
ATOM 14542 C C . GLU A 1 11 ? 10.185 -8.054 7.309 1.00 0.00 28 GLU A C 12
ATOM 14543 O O . GLU A 1 11 ? 9.095 -7.518 7.160 1.00 0.00 28 GLU A O 12
ATOM 14555 N N . ALA A 1 12 ? 11.120 -7.601 8.147 1.00 0.00 29 ALA A N 12
ATOM 14556 C CA . ALA A 1 12 ? 10.938 -6.395 8.949 1.00 0.00 29 ALA A CA 12
ATOM 14557 C C . ALA A 1 12 ? 10.693 -5.174 8.074 1.00 0.00 29 ALA A C 12
ATOM 14558 O O . ALA A 1 12 ? 9.843 -4.341 8.386 1.00 0.00 29 ALA A O 12
ATOM 14565 N N . GLN A 1 13 ? 11.431 -5.069 6.974 1.00 0.00 30 GLN A N 12
ATOM 14566 C CA . GLN A 1 13 ? 11.253 -3.945 6.063 1.00 0.00 30 GLN A CA 12
ATOM 14567 C C . GLN A 1 13 ? 9.907 -4.077 5.371 1.00 0.00 30 GLN A C 12
ATOM 14568 O O . GLN A 1 13 ? 9.245 -3.092 5.050 1.00 0.00 30 GLN A O 12
ATOM 14582 N N . GLU A 1 14 ? 9.506 -5.321 5.178 1.00 0.00 31 GLU A N 12
ATOM 14583 C CA . GLU A 1 14 ? 8.241 -5.635 4.545 1.00 0.00 31 GLU A CA 12
ATOM 14584 C C . GLU A 1 14 ? 7.083 -5.468 5.537 1.00 0.00 31 GLU A C 12
ATOM 14585 O O . GLU A 1 14 ? 5.924 -5.409 5.143 1.00 0.00 31 GLU A O 12
ATOM 14597 N N . GLN A 1 15 ? 7.398 -5.381 6.827 1.00 0.00 32 GLN A N 12
ATOM 14598 C CA . GLN A 1 15 ? 6.373 -5.200 7.852 1.00 0.00 32 GLN A CA 12
ATOM 14599 C C . GLN A 1 15 ? 5.721 -3.829 7.726 1.00 0.00 32 GLN A C 12
ATOM 14600 O O . GLN A 1 15 ? 4.508 -3.699 7.871 1.00 0.00 32 GLN A O 12
ATOM 14614 N N . GLN A 1 16 ? 6.524 -2.805 7.459 1.00 0.00 33 GLN A N 12
ATOM 14615 C CA . GLN A 1 16 ? 5.979 -1.485 7.162 1.00 0.00 33 GLN A CA 12
ATOM 14616 C C . GLN A 1 16 ? 5.085 -1.576 5.937 1.00 0.00 33 GLN A C 12
ATOM 14617 O O . GLN A 1 16 ? 3.982 -1.034 5.907 1.00 0.00 33 GLN A O 12
ATOM 14631 N N . PHE A 1 17 ? 5.579 -2.297 4.941 1.00 0.00 34 PHE A N 12
ATOM 14632 C CA . PHE A 1 17 ? 4.841 -2.551 3.716 1.00 0.00 34 PHE A CA 12
ATOM 14633 C C . PHE A 1 17 ? 3.521 -3.250 4.028 1.00 0.00 34 PHE A C 12
ATOM 14634 O O . PHE A 1 17 ? 2.487 -2.922 3.452 1.00 0.00 34 PHE A O 12
ATOM 14651 N N . ARG A 1 18 ? 3.573 -4.206 4.952 1.00 0.00 35 ARG A N 12
ATOM 14652 C CA . ARG A 1 18 ? 2.391 -4.938 5.396 1.00 0.00 35 ARG A CA 12
ATOM 14653 C C . ARG A 1 18 ? 1.318 -3.984 5.907 1.00 0.00 35 ARG A C 12
ATOM 14654 O O . ARG A 1 18 ? 0.179 -4.025 5.458 1.00 0.00 35 ARG A O 12
ATOM 14675 N N . GLN A 1 19 ? 1.699 -3.092 6.810 1.00 0.00 36 GLN A N 12
ATOM 14676 C CA . GLN A 1 19 ? 0.746 -2.164 7.412 1.00 0.00 36 GLN A CA 12
ATOM 14677 C C . GLN A 1 19 ? 0.263 -1.145 6.399 1.00 0.00 36 GLN A C 12
ATOM 14678 O O . GLN A 1 19 ? -0.927 -0.850 6.316 1.00 0.00 36 GLN A O 12
ATOM 14692 N N . LEU A 1 20 ? 1.193 -0.628 5.618 1.00 0.00 37 LEU A N 12
ATOM 14693 C CA . LEU A 1 20 ? 0.889 0.419 4.665 1.00 0.00 37 LEU A CA 12
ATOM 14694 C C . LEU A 1 20 ? -0.043 -0.084 3.562 1.00 0.00 37 LEU A C 12
ATOM 14695 O O . LEU A 1 20 ? -0.749 0.701 2.934 1.00 0.00 37 LEU A O 12
ATOM 14711 N N . THR A 1 21 ? -0.049 -1.395 3.327 1.00 0.00 38 THR A N 12
ATOM 14712 C CA . THR A 1 21 ? -0.948 -1.971 2.340 1.00 0.00 38 THR A CA 12
ATOM 14713 C C . THR A 1 21 ? -2.252 -2.453 2.976 1.00 0.00 38 THR A C 12
ATOM 14714 O O . THR A 1 21 ? -3.295 -2.466 2.320 1.00 0.00 38 THR A O 12
ATOM 14725 N N . GLU A 1 22 ? -2.206 -2.837 4.255 1.00 0.00 39 GLU A N 12
ATOM 14726 C CA . GLU A 1 22 ? -3.379 -3.413 4.903 1.00 0.00 39 GLU A CA 12
ATOM 14727 C C . GLU A 1 22 ? -4.274 -2.351 5.534 1.00 0.00 39 GLU A C 12
ATOM 14728 O O . GLU A 1 22 ? -5.475 -2.570 5.695 1.00 0.00 39 GLU A O 12
ATOM 14740 N N . GLU A 1 23 ? -3.707 -1.203 5.880 1.00 0.00 40 GLU A N 12
ATOM 14741 C CA . GLU A 1 23 ? -4.501 -0.125 6.458 1.00 0.00 40 GLU A CA 12
ATOM 14742 C C . GLU A 1 23 ? -5.103 0.754 5.365 1.00 0.00 40 GLU A C 12
ATOM 14743 O O . GLU A 1 23 ? -5.746 1.765 5.651 1.00 0.00 40 GLU A O 12
ATOM 14755 N N . LEU A 1 24 ? -4.900 0.359 4.115 1.00 0.00 41 LEU A N 12
ATOM 14756 C CA . LEU A 1 24 ? -5.471 1.077 2.985 1.00 0.00 41 LEU A CA 12
ATOM 14757 C C . LEU A 1 24 ? -6.829 0.491 2.615 1.00 0.00 41 LEU A C 12
ATOM 14758 O O . LEU A 1 24 ? -6.989 -0.727 2.508 1.00 0.00 41 LEU A O 12
ATOM 14774 N N . ARG A 1 25 ? -7.807 1.366 2.420 1.00 0.00 42 ARG A N 12
ATOM 14775 C CA . ARG A 1 25 ? -9.164 0.931 2.145 1.00 0.00 42 ARG A CA 12
ATOM 14776 C C . ARG A 1 25 ? -9.370 0.732 0.649 1.00 0.00 42 ARG A C 12
ATOM 14777 O O . ARG A 1 25 ? -9.329 1.686 -0.129 1.00 0.00 42 ARG A O 12
ATOM 14798 N N . CYS A 1 26 ? -9.580 -0.513 0.256 1.00 0.00 43 CYS A N 12
ATOM 14799 C CA . CYS A 1 26 ? -9.828 -0.849 -1.135 1.00 0.00 43 CYS A CA 12
ATOM 14800 C C . CYS A 1 26 ? -11.330 -0.865 -1.418 1.00 0.00 43 CYS A C 12
ATOM 14801 O O . CYS A 1 26 ? -12.116 -1.368 -0.614 1.00 0.00 43 CYS A O 12
ATOM 14809 N N . PRO A 1 27 ? -11.749 -0.294 -2.562 1.00 0.00 44 PRO A N 12
ATOM 14810 C CA . PRO A 1 27 ? -13.158 -0.273 -2.983 1.00 0.00 44 PRO A CA 12
ATOM 14811 C C . PRO A 1 27 ? -13.656 -1.651 -3.426 1.00 0.00 44 PRO A C 12
ATOM 14812 O O . PRO A 1 27 ? -14.804 -1.807 -3.842 1.00 0.00 44 PRO A O 12
ATOM 14823 N N . LYS A 1 28 ? -12.776 -2.642 -3.348 1.00 0.00 45 LYS A N 12
ATOM 14824 C CA . LYS A 1 28 ? -13.130 -4.013 -3.690 1.00 0.00 45 LYS A CA 12
ATOM 14825 C C . LYS A 1 28 ? -13.690 -4.744 -2.473 1.00 0.00 45 LYS A C 12
ATOM 14826 O O . LYS A 1 28 ? -14.605 -5.562 -2.601 1.00 0.00 45 LYS A O 12
ATOM 14845 N N . CYS A 1 29 ? -13.124 -4.434 -1.299 1.00 0.00 46 CYS A N 12
ATOM 14846 C CA . CYS A 1 29 ? -13.466 -5.093 -0.031 1.00 0.00 46 CYS A CA 12
ATOM 14847 C C . CYS A 1 29 ? -12.976 -6.536 -0.005 1.00 0.00 46 CYS A C 12
ATOM 14848 O O . CYS A 1 29 ? -12.327 -6.972 0.947 1.00 0.00 46 CYS A O 12
ATOM 14856 N N . GLN A 1 30 ? -13.276 -7.263 -1.058 1.00 0.00 47 GLN A N 12
ATOM 14857 C CA . GLN A 1 30 ? -12.848 -8.635 -1.184 1.00 0.00 47 GLN A CA 12
ATOM 14858 C C . GLN A 1 30 ? -11.396 -8.682 -1.622 1.00 0.00 47 GLN A C 12
ATOM 14859 O O . GLN A 1 30 ? -10.883 -7.706 -2.169 1.00 0.00 47 GLN A O 12
ATOM 14873 N N . ASN A 1 31 ? -10.747 -9.818 -1.369 1.00 0.00 48 ASN A N 12
ATOM 14874 C CA . ASN A 1 31 ? -9.302 -9.965 -1.569 1.00 0.00 48 ASN A CA 12
ATOM 14875 C C . ASN A 1 31 ? -8.556 -9.141 -0.522 1.00 0.00 48 ASN A C 12
ATOM 14876 O O . ASN A 1 31 ? -7.332 -9.002 -0.574 1.00 0.00 48 ASN A O 12
ATOM 14887 N N . ASN A 1 32 ? -9.329 -8.598 0.429 1.00 0.00 49 ASN A N 12
ATOM 14888 C CA . ASN A 1 32 ? -8.803 -7.804 1.536 1.00 0.00 49 ASN A CA 12
ATOM 14889 C C . ASN A 1 32 ? -8.036 -6.587 1.038 1.00 0.00 49 ASN A C 12
ATOM 14890 O O . ASN A 1 32 ? -8.187 -6.166 -0.112 1.00 0.00 49 ASN A O 12
ATOM 14901 N N . SER A 1 33 ? -7.232 -6.012 1.915 1.00 0.00 50 SER A N 12
ATOM 14902 C CA . SER A 1 33 ? -6.406 -4.877 1.565 1.00 0.00 50 SER A CA 12
ATOM 14903 C C . SER A 1 33 ? -5.349 -5.303 0.547 1.00 0.00 50 SER A C 12
ATOM 14904 O O . SER A 1 33 ? -5.134 -6.500 0.340 1.00 0.00 50 SER A O 12
ATOM 14912 N N . ILE A 1 34 ? -4.676 -4.328 -0.059 1.00 0.00 51 ILE A N 12
ATOM 14913 C 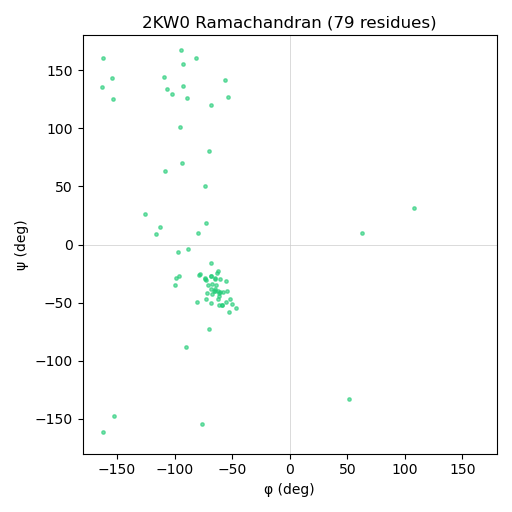CA . ILE A 1 34 ? -3.836 -4.567 -1.240 1.00 0.00 51 ILE A CA 12
ATOM 14914 C C . ILE A 1 34 ? -2.517 -5.279 -0.918 1.00 0.00 51 ILE A C 12
ATOM 14915 O O . ILE A 1 34 ? -1.515 -5.065 -1.598 1.00 0.00 51 ILE A O 12
ATOM 14931 N N . ALA A 1 35 ? -2.519 -6.138 0.086 1.00 0.00 52 ALA A N 12
ATOM 14932 C CA . ALA A 1 35 ? -1.308 -6.840 0.480 1.00 0.00 52 ALA A CA 12
ATOM 14933 C C . ALA A 1 35 ? -1.101 -8.090 -0.368 1.00 0.00 52 ALA A C 12
ATOM 14934 O O . ALA A 1 35 ? -0.013 -8.314 -0.896 1.00 0.00 52 ALA A O 12
ATOM 14941 N N . ASP A 1 36 ? -2.147 -8.896 -0.496 1.00 0.00 53 ASP A N 12
ATOM 14942 C CA . ASP A 1 36 ? -2.086 -10.114 -1.304 1.00 0.00 53 ASP A CA 12
ATOM 14943 C C . ASP A 1 36 ? -3.333 -10.246 -2.168 1.00 0.00 53 ASP A C 12
ATOM 14944 O O . ASP A 1 36 ? -3.866 -11.338 -2.349 1.00 0.00 53 ASP A O 12
ATOM 14953 N N . SER A 1 37 ? -3.793 -9.123 -2.704 1.00 0.00 54 SER A N 12
ATOM 14954 C CA . SER A 1 37 ? -5.013 -9.099 -3.502 1.00 0.00 54 SER A CA 12
ATOM 14955 C C . SER A 1 37 ? -4.778 -9.643 -4.911 1.00 0.00 54 SER A C 12
ATOM 14956 O O . SER A 1 37 ? -5.731 -9.939 -5.629 1.00 0.00 54 SER A O 12
ATOM 14964 N N . ASN A 1 38 ? -3.502 -9.739 -5.304 1.00 0.00 55 ASN A N 12
ATOM 14965 C CA . ASN A 1 38 ? -3.111 -10.221 -6.640 1.00 0.00 55 ASN A CA 12
ATOM 14966 C C . ASN A 1 38 ? -3.538 -9.244 -7.730 1.00 0.00 55 ASN A C 12
ATOM 14967 O O . ASN A 1 38 ? -3.394 -9.521 -8.920 1.00 0.00 55 ASN A O 12
ATOM 14978 N N . SER A 1 39 ? -4.064 -8.102 -7.315 1.00 0.00 56 SER A N 12
ATOM 14979 C CA . SER A 1 39 ? -4.513 -7.083 -8.244 1.00 0.00 56 SER A CA 12
ATOM 14980 C C . SER A 1 39 ? -3.330 -6.351 -8.862 1.00 0.00 56 SER A C 12
ATOM 14981 O O . SER A 1 39 ? -2.389 -5.958 -8.170 1.00 0.00 56 SER A O 12
ATOM 14989 N N . MET A 1 40 ? -3.403 -6.174 -10.176 1.00 0.00 57 MET A N 12
ATOM 14990 C CA . MET A 1 40 ? -2.397 -5.434 -10.927 1.00 0.00 57 MET A CA 12
ATOM 14991 C C . MET A 1 40 ? -2.356 -3.994 -10.452 1.00 0.00 57 MET A C 12
ATOM 14992 O O . MET A 1 40 ? -1.310 -3.346 -10.450 1.00 0.00 57 MET A O 12
ATOM 15006 N N . ILE A 1 41 ? -3.518 -3.504 -10.046 1.00 0.00 58 ILE A N 12
ATOM 15007 C CA . ILE A 1 41 ? -3.661 -2.128 -9.613 1.00 0.00 58 ILE A CA 12
ATOM 15008 C C . ILE A 1 41 ? -3.165 -1.990 -8.175 1.00 0.00 58 ILE A C 12
ATOM 15009 O O . ILE A 1 41 ? -2.643 -0.948 -7.787 1.00 0.00 58 ILE A O 12
ATOM 15025 N N . ALA A 1 42 ? -3.303 -3.062 -7.397 1.00 0.00 59 ALA A N 12
ATOM 15026 C CA . ALA A 1 42 ? -2.779 -3.092 -6.036 1.00 0.00 59 ALA A CA 12
ATOM 15027 C C . ALA A 1 42 ? -1.268 -2.919 -6.060 1.00 0.00 59 ALA A C 12
ATOM 15028 O O . ALA A 1 42 ? -0.692 -2.236 -5.218 1.00 0.00 59 ALA A O 12
ATOM 15035 N N . THR A 1 43 ? -0.634 -3.548 -7.043 1.00 0.00 60 THR A N 12
ATOM 15036 C CA . THR A 1 43 ? 0.799 -3.413 -7.256 1.00 0.00 60 THR A CA 12
ATOM 15037 C C . THR A 1 43 ? 1.181 -1.958 -7.522 1.00 0.00 60 THR A C 12
ATOM 15038 O O . THR A 1 43 ? 2.175 -1.462 -6.990 1.00 0.00 60 THR A O 12
ATOM 15049 N N . ASP A 1 44 ? 0.375 -1.284 -8.334 1.00 0.00 61 ASP A N 12
ATOM 15050 C CA . ASP A 1 44 ? 0.579 0.131 -8.651 1.00 0.00 61 ASP A CA 12
ATOM 15051 C C . ASP A 1 44 ? 0.713 0.945 -7.372 1.00 0.00 61 ASP A C 12
ATOM 15052 O O . ASP A 1 44 ? 1.656 1.715 -7.195 1.00 0.00 61 ASP A O 12
ATOM 15061 N N . LEU A 1 45 ? -0.239 0.734 -6.477 1.00 0.00 62 LEU A N 12
ATOM 15062 C CA . LEU A 1 45 ? -0.304 1.469 -5.226 1.00 0.00 62 LEU A CA 12
ATOM 15063 C C . LEU A 1 45 ? 0.849 1.075 -4.307 1.00 0.00 62 LEU A C 12
ATOM 15064 O O . LEU A 1 45 ? 1.406 1.906 -3.595 1.00 0.00 62 LEU A O 12
ATOM 15080 N N . ARG A 1 46 ? 1.208 -0.200 -4.344 1.00 0.00 63 ARG A N 12
ATOM 15081 C CA . ARG A 1 46 ? 2.260 -0.725 -3.486 1.00 0.00 63 ARG A CA 12
ATOM 15082 C C . ARG A 1 46 ? 3.624 -0.181 -3.878 1.00 0.00 63 ARG A C 12
ATOM 15083 O O . ARG A 1 46 ? 4.492 -0.001 -3.026 1.00 0.00 63 ARG A O 12
ATOM 15104 N N . GLN A 1 47 ? 3.820 0.077 -5.166 1.00 0.00 64 GLN A N 12
ATOM 15105 C CA . GLN A 1 47 ? 5.043 0.713 -5.621 1.00 0.00 64 GLN A CA 12
ATOM 15106 C C . GLN A 1 47 ? 5.120 2.143 -5.108 1.00 0.00 64 GLN A C 12
ATOM 15107 O O . GLN A 1 47 ? 6.209 2.653 -4.847 1.00 0.00 64 GLN A O 12
ATOM 15121 N N . LYS A 1 48 ? 3.963 2.781 -4.947 1.00 0.00 65 LYS A N 12
ATOM 15122 C CA . LYS A 1 48 ? 3.908 4.089 -4.308 1.00 0.00 65 LYS A CA 12
ATOM 15123 C C . LYS A 1 48 ? 4.316 3.960 -2.850 1.00 0.00 65 LYS A C 12
ATOM 15124 O O . LYS A 1 48 ? 5.193 4.679 -2.382 1.00 0.00 65 LYS A O 12
ATOM 15143 N N . VAL A 1 49 ? 3.673 3.027 -2.149 1.00 0.00 66 VAL A N 12
ATOM 15144 C CA . VAL A 1 49 ? 3.984 2.739 -0.749 1.00 0.00 66 VAL A CA 12
ATOM 15145 C C . VAL A 1 49 ? 5.485 2.509 -0.558 1.00 0.00 66 VAL A C 12
ATOM 15146 O O . VAL A 1 49 ? 6.072 2.986 0.415 1.00 0.00 66 VAL A O 12
ATOM 15159 N N . TYR A 1 50 ? 6.102 1.807 -1.502 1.00 0.00 67 TYR A N 12
ATOM 15160 C CA . TYR A 1 50 ? 7.542 1.575 -1.472 1.00 0.00 67 TYR A CA 12
ATOM 15161 C C . TYR A 1 50 ? 8.315 2.896 -1.532 1.00 0.00 67 TYR A C 12
ATOM 15162 O O . TYR A 1 50 ? 9.177 3.154 -0.691 1.00 0.00 67 TYR A O 12
ATOM 15180 N N . GLU A 1 51 ? 8.000 3.724 -2.529 1.00 0.00 68 GLU A N 12
ATOM 15181 C CA . GLU A 1 51 ? 8.637 5.034 -2.670 1.00 0.00 68 GLU A CA 12
ATOM 15182 C C . GLU A 1 51 ? 8.433 5.865 -1.411 1.00 0.00 68 GLU A C 12
ATOM 15183 O O . GLU A 1 51 ? 9.370 6.450 -0.877 1.00 0.00 68 GLU A O 12
ATOM 15195 N N . LEU A 1 52 ? 7.198 5.879 -0.937 1.00 0.00 69 LEU A N 12
ATOM 15196 C CA . LEU A 1 52 ? 6.798 6.675 0.214 1.00 0.00 69 LEU A CA 12
ATOM 15197 C C . LEU A 1 52 ? 7.647 6.372 1.446 1.00 0.00 69 LEU A C 12
ATOM 15198 O O . LEU A 1 52 ? 7.892 7.256 2.271 1.00 0.00 69 LEU A O 12
ATOM 15214 N N . MET A 1 53 ? 8.100 5.129 1.564 1.00 0.00 70 MET A N 12
ATOM 15215 C CA . MET A 1 53 ? 8.977 4.741 2.667 1.00 0.00 70 MET A CA 12
ATOM 15216 C C . MET A 1 53 ? 10.261 5.562 2.639 1.00 0.00 70 MET A C 12
ATOM 15217 O O . MET A 1 53 ? 10.647 6.163 3.640 1.00 0.00 70 MET A O 12
ATOM 15231 N N . GLN A 1 54 ? 10.905 5.609 1.478 1.00 0.00 71 GLN A N 12
ATOM 15232 C CA . GLN A 1 54 ? 12.167 6.322 1.336 1.00 0.00 71 GLN A CA 12
ATOM 15233 C C . GLN A 1 54 ? 11.931 7.817 1.136 1.00 0.00 71 GLN A C 12
ATOM 15234 O O . GLN A 1 54 ? 12.842 8.625 1.319 1.00 0.00 71 GLN A O 12
ATOM 15248 N N . GLU A 1 55 ? 10.704 8.182 0.768 1.00 0.00 72 GLU A N 12
ATOM 15249 C CA . GLU A 1 55 ? 10.313 9.587 0.722 1.00 0.00 72 GLU A CA 12
ATOM 15250 C C . GLU A 1 55 ? 10.296 10.162 2.127 1.00 0.00 72 GLU A C 12
ATOM 15251 O O . GLU A 1 55 ? 10.441 11.370 2.322 1.00 0.00 72 GLU A O 12
ATOM 15263 N N . GLY A 1 56 ? 10.076 9.289 3.102 1.00 0.00 73 GLY A N 12
ATOM 15264 C CA . GLY A 1 56 ? 10.103 9.699 4.483 1.00 0.00 73 GLY A CA 12
ATOM 15265 C C . GLY A 1 56 ? 8.720 10.003 4.988 1.00 0.00 73 GLY A C 12
ATOM 15266 O O . GLY A 1 56 ? 8.547 10.780 5.926 1.00 0.00 73 GLY A O 12
ATOM 15270 N N . LYS A 1 57 ? 7.727 9.396 4.355 1.00 0.00 74 LYS A N 12
ATOM 15271 C CA . LYS A 1 57 ? 6.348 9.599 4.749 1.00 0.00 74 LYS A CA 12
ATOM 15272 C C . LYS A 1 57 ? 6.065 8.862 6.054 1.00 0.00 74 LYS A C 12
ATOM 15273 O O . LYS A 1 57 ? 6.804 7.957 6.445 1.00 0.00 74 LYS A O 12
ATOM 15292 N N . SER A 1 58 ? 4.991 9.248 6.706 1.00 0.00 75 SER A N 12
ATOM 15293 C CA . SER A 1 58 ? 4.553 8.596 7.929 1.00 0.00 75 SER A CA 12
ATOM 15294 C C . SER A 1 58 ? 3.463 7.588 7.587 1.00 0.00 75 SER A C 12
ATOM 15295 O O . SER A 1 58 ? 2.969 7.595 6.469 1.00 0.00 75 SER A O 12
ATOM 15303 N N . LYS A 1 59 ? 3.090 6.727 8.528 1.00 0.00 76 LYS A N 12
ATOM 15304 C CA . LYS A 1 59 ? 2.142 5.647 8.240 1.00 0.00 76 LYS A CA 12
ATOM 15305 C C . LYS A 1 59 ? 0.858 6.174 7.604 1.00 0.00 76 LYS A C 12
ATOM 15306 O O . LYS A 1 59 ? 0.486 5.758 6.506 1.00 0.00 76 LYS A O 12
ATOM 15325 N N . LYS A 1 60 ? 0.194 7.096 8.284 1.00 0.00 77 LYS A N 12
ATOM 15326 C CA . LYS A 1 60 ? -1.020 7.708 7.747 1.00 0.00 77 LYS A CA 12
ATOM 15327 C C . LYS A 1 60 ? -0.681 8.574 6.552 1.00 0.00 77 LYS A C 12
ATOM 15328 O O . LYS A 1 60 ? -1.435 8.654 5.596 1.00 0.00 77 LYS A O 12
ATOM 15347 N N . GLU A 1 61 ? 0.471 9.210 6.622 1.00 0.00 78 GLU A N 12
ATOM 15348 C CA . GLU A 1 61 ? 0.957 10.054 5.538 1.00 0.00 78 GLU A CA 12
ATOM 15349 C C . GLU A 1 61 ? 1.094 9.255 4.238 1.00 0.00 78 GLU A C 12
ATOM 15350 O O . GLU A 1 61 ? 0.781 9.759 3.170 1.00 0.00 78 GLU A O 12
ATOM 15362 N N . ILE A 1 62 ? 1.552 8.010 4.336 1.00 0.00 79 ILE A N 12
ATOM 15363 C CA . ILE A 1 62 ? 1.676 7.152 3.164 1.00 0.00 79 ILE A CA 12
ATOM 15364 C C . ILE A 1 62 ? 0.311 6.906 2.523 1.00 0.00 79 ILE A C 12
ATOM 15365 O O . ILE A 1 62 ? 0.125 7.144 1.329 1.00 0.00 79 ILE A O 12
ATOM 15381 N N . VAL A 1 63 ? -0.646 6.451 3.321 1.00 0.00 80 VAL A N 12
ATOM 15382 C CA . VAL A 1 63 ? -1.977 6.155 2.814 1.00 0.00 80 VAL A CA 12
ATOM 15383 C C . VAL A 1 63 ? -2.690 7.442 2.400 1.00 0.00 80 VAL A C 12
ATOM 15384 O O . VAL A 1 63 ? -3.475 7.458 1.452 1.00 0.00 80 VAL A O 12
ATOM 15397 N N . ASP A 1 64 ? -2.392 8.519 3.103 1.00 0.00 81 ASP A N 12
ATOM 15398 C CA . ASP A 1 64 ? -2.965 9.824 2.790 1.00 0.00 81 ASP A CA 12
ATOM 15399 C C . ASP A 1 64 ? -2.366 10.358 1.497 1.00 0.00 81 ASP A C 12
ATOM 15400 O O . ASP A 1 64 ? -3.039 11.010 0.706 1.00 0.00 81 ASP A O 12
ATOM 15409 N N . TYR A 1 65 ? -1.099 10.052 1.283 1.00 0.00 82 TYR A N 12
ATOM 15410 C CA . TYR A 1 65 ? -0.421 10.385 0.039 1.00 0.00 82 TYR A CA 12
ATOM 15411 C C . TYR A 1 65 ? -1.045 9.571 -1.084 1.00 0.00 82 TYR A C 12
ATOM 15412 O O . TYR A 1 65 ? -1.210 10.049 -2.210 1.00 0.00 82 TYR A O 12
ATOM 15430 N N . MET A 1 66 ? -1.407 8.336 -0.754 1.00 0.00 83 MET A N 12
ATOM 15431 C CA . MET A 1 66 ? -2.120 7.471 -1.678 1.00 0.00 83 MET A CA 12
ATOM 15432 C C . MET A 1 66 ? -3.467 8.075 -2.042 1.00 0.00 83 MET A C 12
ATOM 15433 O O . MET A 1 66 ? -3.794 8.196 -3.212 1.00 0.00 83 MET A O 12
ATOM 15447 N N . VAL A 1 67 ? -4.246 8.459 -1.039 1.00 0.00 84 VAL A N 12
ATOM 15448 C CA . VAL A 1 67 ? -5.586 8.987 -1.283 1.00 0.00 84 VAL A CA 12
ATOM 15449 C C . VAL A 1 67 ? -5.544 10.371 -1.921 1.00 0.00 84 VAL A C 12
ATOM 15450 O O . VAL A 1 67 ? -6.452 10.748 -2.660 1.00 0.00 84 VAL A O 12
ATOM 15463 N N . ALA A 1 68 ? -4.503 11.131 -1.622 1.00 0.00 85 ALA A N 12
ATOM 15464 C CA . ALA A 1 68 ? -4.336 12.458 -2.191 1.00 0.00 85 ALA A CA 12
ATOM 15465 C C . ALA A 1 68 ? -4.105 12.382 -3.700 1.00 0.00 85 ALA A C 12
ATOM 15466 O O . ALA A 1 68 ? -4.702 13.140 -4.462 1.00 0.00 85 ALA A O 12
ATOM 15473 N N . ARG A 1 69 ? -3.246 11.458 -4.127 1.00 0.00 86 ARG A N 12
ATOM 15474 C CA . ARG A 1 69 ? -2.913 11.313 -5.547 1.00 0.00 86 ARG A CA 12
ATOM 15475 C C . ARG A 1 69 ? -3.810 10.286 -6.237 1.00 0.00 86 ARG A C 12
ATOM 15476 O O . ARG A 1 69 ? -4.421 10.566 -7.267 1.00 0.00 86 ARG A O 12
ATOM 15497 N N . TYR A 1 70 ? -3.898 9.106 -5.648 1.00 0.00 87 TYR A N 12
ATOM 15498 C CA . TYR A 1 70 ? -4.576 7.970 -6.261 1.00 0.00 87 TYR A CA 12
ATOM 15499 C C . TYR A 1 70 ? -5.963 7.759 -5.662 1.00 0.00 87 TYR A C 12
ATOM 15500 O O . TYR A 1 70 ? -6.449 6.634 -5.600 1.00 0.00 87 TYR A O 12
ATOM 15518 N N . GLY A 1 71 ? -6.612 8.839 -5.254 1.00 0.00 88 GLY A N 12
ATOM 15519 C CA . GLY A 1 71 ? -7.871 8.724 -4.535 1.00 0.00 88 GLY A CA 12
ATOM 15520 C C . GLY A 1 71 ? -9.006 8.135 -5.356 1.00 0.00 88 GLY A C 12
ATOM 15521 O O . GLY A 1 71 ? -10.022 7.714 -4.800 1.00 0.00 88 GLY A O 12
ATOM 15525 N N . ASN A 1 72 ? -8.849 8.100 -6.673 1.00 0.00 89 ASN A N 12
ATOM 15526 C CA . ASN A 1 72 ? -9.851 7.480 -7.537 1.00 0.00 89 ASN A CA 12
ATOM 15527 C C . ASN A 1 72 ? -9.695 5.967 -7.560 1.00 0.00 89 ASN A C 12
ATOM 15528 O O . ASN A 1 72 ? -10.544 5.254 -8.094 1.00 0.00 89 ASN A O 12
ATOM 15539 N N . PHE A 1 73 ? -8.610 5.484 -6.978 1.00 0.00 90 PHE A N 12
ATOM 15540 C CA . PHE A 1 73 ? -8.335 4.052 -6.936 1.00 0.00 90 PHE A CA 12
ATOM 15541 C C . PHE A 1 73 ? -8.199 3.571 -5.496 1.00 0.00 90 PHE A C 12
ATOM 15542 O O . PHE A 1 73 ? -8.500 2.419 -5.182 1.00 0.00 90 PHE A O 12
ATOM 15559 N N . VAL A 1 74 ? -7.737 4.460 -4.630 1.00 0.00 91 VAL A N 12
ATOM 15560 C CA . VAL A 1 74 ? -7.516 4.132 -3.233 1.00 0.00 91 VAL A CA 12
ATOM 15561 C C . VAL A 1 74 ? -8.473 4.943 -2.362 1.00 0.00 91 VAL A C 12
ATOM 15562 O O . VAL A 1 74 ? -9.108 5.881 -2.844 1.00 0.00 91 VAL A O 12
ATOM 15575 N N . THR A 1 75 ? -8.588 4.590 -1.091 1.00 0.00 92 THR A N 12
ATOM 15576 C CA . THR A 1 75 ? -9.446 5.329 -0.182 1.00 0.00 92 THR A CA 12
ATOM 15577 C C . THR A 1 75 ? -8.952 5.232 1.259 1.00 0.00 92 THR A C 12
ATOM 15578 O O . THR A 1 75 ? -8.422 4.204 1.677 1.00 0.00 92 THR A O 12
ATOM 15589 N N . TYR A 1 76 ? -9.100 6.321 2.004 1.00 0.00 93 TYR A N 12
ATOM 15590 C CA . TYR A 1 76 ? -8.814 6.304 3.425 1.00 0.00 93 TYR A CA 12
ATOM 15591 C C . TYR A 1 76 ? -10.133 6.232 4.181 1.00 0.00 93 TYR A C 12
ATOM 15592 O O . TYR A 1 76 ? -10.856 7.219 4.303 1.00 0.00 93 TYR A O 12
ATOM 15610 N N . ASP A 1 77 ? -10.418 5.050 4.689 1.00 0.00 94 ASP A N 12
ATOM 15611 C CA . ASP A 1 77 ? -11.721 4.711 5.242 1.00 0.00 94 ASP A CA 12
ATOM 15612 C C . ASP A 1 77 ? -11.531 3.529 6.172 1.00 0.00 94 ASP A C 12
ATOM 15613 O O . ASP A 1 77 ? -10.476 2.890 6.118 1.00 0.00 94 ASP A O 12
ATOM 15622 N N . PRO A 1 78 ? -12.489 3.232 7.063 1.00 0.00 95 PRO A N 12
ATOM 15623 C CA . PRO A 1 78 ? -12.441 2.009 7.860 1.00 0.00 95 PRO A CA 12
ATOM 15624 C C . PRO A 1 78 ? -12.270 0.794 6.948 1.00 0.00 95 PRO A C 12
ATOM 15625 O O . PRO A 1 78 ? -13.125 0.507 6.110 1.00 0.00 95 PRO A O 12
ATOM 15636 N N . PRO A 1 79 ? -11.150 0.080 7.094 1.00 0.00 96 PRO A N 12
ATOM 15637 C CA . PRO A 1 79 ? -10.742 -0.955 6.158 1.00 0.00 96 PRO A CA 12
ATOM 15638 C C . PRO A 1 79 ? -11.311 -2.328 6.496 1.00 0.00 96 PRO A C 12
ATOM 15639 O O . PRO A 1 79 ? -12.195 -2.464 7.342 1.00 0.00 96 PRO A O 12
ATOM 15650 N N . LEU A 1 80 ? -10.772 -3.342 5.832 1.00 0.00 97 LEU A N 12
ATOM 15651 C CA . LEU A 1 80 ? -11.204 -4.724 6.021 1.00 0.00 97 LEU A CA 12
ATOM 15652 C C . LEU A 1 80 ? -10.520 -5.335 7.232 1.00 0.00 97 LEU A C 12
ATOM 15653 O O . LEU A 1 80 ? -10.466 -6.555 7.384 1.00 0.00 97 LEU A O 12
ATOM 15669 N N . THR A 1 81 ? -9.968 -4.468 8.059 1.00 0.00 98 THR A N 12
ATOM 15670 C CA . THR A 1 81 ? -9.313 -4.862 9.291 1.00 0.00 98 THR A CA 12
ATOM 15671 C C . THR A 1 81 ? -10.261 -5.710 10.151 1.00 0.00 98 THR A C 12
ATOM 15672 O O . THR A 1 81 ? -11.461 -5.434 10.222 1.00 0.00 98 THR A O 12
ATOM 15683 N N . PRO A 1 82 ? -9.742 -6.778 10.774 1.00 0.00 99 PRO A N 12
ATOM 15684 C CA . PRO A 1 82 ? -10.535 -7.646 11.650 1.00 0.00 99 PRO A CA 12
ATOM 15685 C C . PRO A 1 82 ? -10.985 -6.925 12.921 1.00 0.00 99 PRO A C 12
ATOM 15686 O O . PRO A 1 82 ? -12.144 -6.461 12.970 1.00 0.00 99 PRO A O 12
ATOM 15697 N N . THR A 1 2 ? 16.482 -9.386 -6.814 1.00 0.00 19 THR A N 13
ATOM 15698 C CA . THR A 1 2 ? 15.765 -10.075 -5.721 1.00 0.00 19 THR A CA 13
ATOM 15699 C C . THR A 1 2 ? 14.293 -10.246 -6.076 1.00 0.00 19 THR A C 13
ATOM 15700 O O . THR A 1 2 ? 13.761 -11.356 -6.078 1.00 0.00 19 THR A O 13
ATOM 15711 N N . ILE A 1 3 ? 13.653 -9.133 -6.385 1.00 0.00 20 ILE A N 13
ATOM 15712 C CA . ILE A 1 3 ? 12.249 -9.113 -6.766 1.00 0.00 20 ILE A CA 13
ATOM 15713 C C . ILE A 1 3 ? 11.981 -7.942 -7.713 1.00 0.00 20 ILE A C 13
ATOM 15714 O O . ILE A 1 3 ? 11.871 -8.132 -8.923 1.00 0.00 20 ILE A O 13
ATOM 15730 N N . ASP A 1 4 ? 11.916 -6.741 -7.170 1.00 0.00 21 ASP A N 13
ATOM 15731 C CA . ASP A 1 4 ? 11.634 -5.557 -7.963 1.00 0.00 21 ASP A CA 13
ATOM 15732 C C . ASP A 1 4 ? 12.584 -4.449 -7.513 1.00 0.00 21 ASP A C 13
ATOM 15733 O O . ASP A 1 4 ? 13.684 -4.739 -7.038 1.00 0.00 21 ASP A O 13
ATOM 15742 N N . VAL A 1 5 ? 12.182 -3.196 -7.652 1.00 0.00 22 VAL A N 13
ATOM 15743 C CA . VAL A 1 5 ? 12.931 -2.094 -7.064 1.00 0.00 22 VAL A CA 13
ATOM 15744 C C . VAL A 1 5 ? 12.647 -2.061 -5.567 1.00 0.00 22 VAL A C 13
ATOM 15745 O O . VAL A 1 5 ? 13.350 -1.422 -4.785 1.00 0.00 22 VAL A O 13
ATOM 15758 N N . LEU A 1 6 ? 11.606 -2.789 -5.189 1.00 0.00 23 LEU A N 13
ATOM 15759 C CA . LEU A 1 6 ? 11.145 -2.851 -3.816 1.00 0.00 23 LEU A CA 13
ATOM 15760 C C . LEU A 1 6 ? 12.071 -3.737 -2.989 1.00 0.00 23 LEU A C 13
ATOM 15761 O O . LEU A 1 6 ? 11.913 -4.958 -2.958 1.00 0.00 23 LEU A O 13
ATOM 15777 N N . GLN A 1 7 ? 13.043 -3.121 -2.336 1.00 0.00 24 GLN A N 13
ATOM 15778 C CA . GLN A 1 7 ? 14.005 -3.856 -1.531 1.00 0.00 24 GLN A CA 13
ATOM 15779 C C . GLN A 1 7 ? 13.658 -3.765 -0.053 1.00 0.00 24 GLN A C 13
ATOM 15780 O O . GLN A 1 7 ? 13.640 -2.678 0.519 1.00 0.00 24 GLN A O 13
ATOM 15794 N N . PHE A 1 8 ? 13.369 -4.906 0.557 1.00 0.00 25 PHE A N 13
ATOM 15795 C CA . PHE A 1 8 ? 13.108 -4.953 1.988 1.00 0.00 25 PHE A CA 13
ATOM 15796 C C . PHE A 1 8 ? 14.304 -5.554 2.702 1.00 0.00 25 PHE A C 13
ATOM 15797 O O . PHE A 1 8 ? 14.739 -6.665 2.396 1.00 0.00 25 PHE A O 13
ATOM 15814 N N . LYS A 1 9 ? 14.827 -4.782 3.646 1.00 0.00 26 LYS A N 13
ATOM 15815 C CA . LYS A 1 9 ? 15.983 -5.161 4.434 1.00 0.00 26 LYS A CA 13
ATOM 15816 C C . LYS A 1 9 ? 15.767 -6.498 5.123 1.00 0.00 26 LYS A C 13
ATOM 15817 O O . LYS A 1 9 ? 16.684 -7.307 5.245 1.00 0.00 26 LYS A O 13
ATOM 15836 N N . ASP A 1 10 ? 14.547 -6.709 5.572 1.00 0.00 27 ASP A N 13
ATOM 15837 C CA . ASP A 1 10 ? 14.168 -7.940 6.229 1.00 0.00 27 ASP A CA 13
ATOM 15838 C C . ASP A 1 10 ? 12.653 -8.032 6.194 1.00 0.00 27 ASP A C 13
ATOM 15839 O O . ASP A 1 10 ? 12.013 -7.173 5.580 1.00 0.00 27 ASP A O 13
ATOM 15848 N N . GLU A 1 11 ? 12.070 -9.020 6.854 1.00 0.00 28 GLU A N 13
ATOM 15849 C CA . GLU A 1 11 ? 10.616 -9.121 6.898 1.00 0.00 28 GLU A CA 13
ATOM 15850 C C . GLU A 1 11 ? 10.037 -7.897 7.602 1.00 0.00 28 GLU A C 13
ATOM 15851 O O . GLU A 1 11 ? 8.943 -7.451 7.291 1.00 0.00 28 GLU A O 13
ATOM 15863 N N . ALA A 1 12 ? 10.808 -7.348 8.535 1.00 0.00 29 ALA A N 13
ATOM 15864 C CA . ALA A 1 12 ? 10.417 -6.153 9.270 1.00 0.00 29 ALA A CA 13
ATOM 15865 C C . ALA A 1 12 ? 10.146 -4.984 8.336 1.00 0.00 29 ALA A C 13
ATOM 15866 O O . ALA A 1 12 ? 9.189 -4.234 8.530 1.00 0.00 29 ALA A O 13
ATOM 15873 N N . GLN A 1 13 ? 10.979 -4.836 7.312 1.00 0.00 30 GLN A N 13
ATOM 15874 C CA . GLN A 1 13 ? 10.798 -3.755 6.360 1.00 0.00 30 GLN A CA 13
ATOM 15875 C C . GLN A 1 13 ? 9.542 -4.015 5.546 1.00 0.00 30 GLN A C 13
ATOM 15876 O O . GLN A 1 13 ? 8.854 -3.093 5.109 1.00 0.00 30 GLN A O 13
ATOM 15890 N N . GLU A 1 14 ? 9.238 -5.291 5.381 1.00 0.00 31 GLU A N 13
ATOM 15891 C CA . GLU A 1 14 ? 8.058 -5.711 4.653 1.00 0.00 31 GLU A CA 13
ATOM 15892 C C . GLU A 1 14 ? 6.817 -5.636 5.557 1.00 0.00 31 GLU A C 13
ATOM 15893 O O . GLU A 1 14 ? 5.687 -5.637 5.077 1.00 0.00 31 GLU A O 13
ATOM 15905 N N . GLN A 1 15 ? 7.033 -5.546 6.867 1.00 0.00 32 GLN A N 13
ATOM 15906 C CA . GLN A 1 15 ? 5.930 -5.415 7.821 1.00 0.00 32 GLN A CA 13
ATOM 15907 C C . GLN A 1 15 ? 5.369 -3.999 7.791 1.00 0.00 32 GLN A C 13
ATOM 15908 O O . GLN A 1 15 ? 4.166 -3.799 7.953 1.00 0.00 32 GLN A O 13
ATOM 15922 N N . GLN A 1 16 ? 6.241 -3.013 7.612 1.00 0.00 33 GLN A N 13
ATOM 15923 C CA . GLN A 1 16 ? 5.778 -1.655 7.338 1.00 0.00 33 GLN A CA 13
ATOM 15924 C C . GLN A 1 16 ? 4.918 -1.686 6.093 1.00 0.00 33 GLN A C 13
ATOM 15925 O O . GLN A 1 16 ? 3.830 -1.116 6.047 1.00 0.00 33 GLN A O 13
ATOM 15939 N N . PHE A 1 17 ? 5.425 -2.392 5.094 1.00 0.00 34 PHE A N 13
ATOM 15940 C CA . PHE A 1 17 ? 4.725 -2.595 3.843 1.00 0.00 34 PHE A CA 13
ATOM 15941 C C . PHE A 1 17 ? 3.385 -3.277 4.104 1.00 0.00 34 PHE A C 13
ATOM 15942 O O . PHE A 1 17 ? 2.391 -2.965 3.459 1.00 0.00 34 PHE A O 13
ATOM 15959 N N . ARG A 1 18 ? 3.376 -4.188 5.079 1.00 0.00 35 ARG A N 13
ATOM 15960 C CA . ARG A 1 18 ? 2.162 -4.894 5.487 1.00 0.00 35 ARG A CA 13
ATOM 15961 C C . ARG A 1 18 ? 1.075 -3.917 5.925 1.00 0.00 35 ARG A C 13
ATOM 15962 O O . ARG A 1 18 ? -0.051 -3.974 5.441 1.00 0.00 35 ARG A O 13
ATOM 15983 N N . GLN A 1 19 ? 1.425 -3.005 6.822 1.00 0.00 36 GLN A N 13
ATOM 15984 C CA . GLN A 1 19 ? 0.455 -2.056 7.352 1.00 0.00 36 GLN A CA 13
ATOM 15985 C C . GLN A 1 19 ? 0.069 -1.035 6.300 1.00 0.00 36 GLN A C 13
ATOM 15986 O O . GLN A 1 19 ? -1.106 -0.707 6.139 1.00 0.00 36 GLN A O 13
ATOM 16000 N N . LEU A 1 20 ? 1.067 -0.564 5.567 1.00 0.00 37 LEU A N 13
ATOM 16001 C CA . LEU A 1 20 ? 0.862 0.461 4.564 1.00 0.00 37 LEU A CA 13
ATOM 16002 C C . LEU A 1 20 ? -0.037 -0.043 3.432 1.00 0.00 37 LEU A C 13
ATOM 16003 O O . LEU A 1 20 ? -0.670 0.747 2.738 1.00 0.00 37 LEU A O 13
ATOM 16019 N N . THR A 1 21 ? -0.102 -1.361 3.252 1.00 0.00 38 THR A N 13
ATOM 16020 C CA . THR A 1 21 ? -0.963 -1.935 2.227 1.00 0.00 38 THR A CA 13
ATOM 16021 C C . THR A 1 21 ? -2.329 -2.351 2.785 1.00 0.00 38 THR A C 13
ATOM 16022 O O . THR A 1 21 ? -3.273 -2.556 2.024 1.00 0.00 38 THR A O 13
ATOM 16033 N N . GLU A 1 22 ? -2.445 -2.485 4.107 1.00 0.00 39 GLU A N 13
ATOM 16034 C CA . GLU A 1 22 ? -3.707 -2.918 4.703 1.00 0.00 39 GLU A CA 13
ATOM 16035 C C . GLU A 1 22 ? -4.578 -1.738 5.118 1.00 0.00 39 GLU A C 13
ATOM 16036 O O . GLU A 1 22 ? -5.808 -1.844 5.143 1.00 0.00 39 GLU A O 13
ATOM 16048 N N . GLU A 1 23 ? -3.952 -0.617 5.451 1.00 0.00 40 GLU A N 13
ATOM 16049 C CA . GLU A 1 23 ? -4.699 0.589 5.784 1.00 0.00 40 GLU A CA 13
ATOM 16050 C C . GLU A 1 23 ? -5.190 1.274 4.512 1.00 0.00 40 GLU A C 13
ATOM 16051 O O . GLU A 1 23 ? -5.975 2.223 4.558 1.00 0.00 40 GLU A O 13
ATOM 16063 N N . LEU A 1 24 ? -4.731 0.771 3.375 1.00 0.00 41 LEU A N 13
ATOM 16064 C CA . LEU A 1 24 ? -5.156 1.276 2.086 1.00 0.00 41 LEU A CA 13
ATOM 16065 C C . LEU A 1 24 ? -6.101 0.289 1.413 1.00 0.00 41 LEU A C 13
ATOM 16066 O O . LEU A 1 24 ? -5.815 -0.901 1.324 1.00 0.00 41 LEU A O 13
ATOM 16082 N N . ARG A 1 25 ? -7.233 0.795 0.955 1.00 0.00 42 ARG A N 13
ATOM 16083 C CA . ARG A 1 25 ? -8.210 -0.024 0.270 1.00 0.00 42 ARG A CA 13
ATOM 16084 C C . ARG A 1 25 ? -8.082 0.069 -1.240 1.00 0.00 42 ARG A C 13
ATOM 16085 O O . ARG A 1 25 ? -7.885 1.149 -1.799 1.00 0.00 42 ARG A O 13
ATOM 16106 N N . CYS A 1 26 ? -8.191 -1.080 -1.880 1.00 0.00 43 CYS A N 13
ATOM 16107 C CA . CYS A 1 26 ? -8.496 -1.148 -3.294 1.00 0.00 43 CYS A CA 13
ATOM 16108 C C . CYS A 1 26 ? -10.007 -1.327 -3.405 1.00 0.00 43 CYS A C 13
ATOM 16109 O O . CYS A 1 26 ? -10.594 -2.018 -2.570 1.00 0.00 43 CYS A O 13
ATOM 16117 N N . PRO A 1 27 ? -10.667 -0.671 -4.373 1.00 0.00 44 PRO A N 13
ATOM 16118 C CA . PRO A 1 27 ? -12.126 -0.754 -4.543 1.00 0.00 44 PRO A CA 13
ATOM 16119 C C . PRO A 1 27 ? -12.595 -2.150 -4.964 1.00 0.00 44 PRO A C 13
ATOM 16120 O O . PRO A 1 27 ? -13.086 -2.345 -6.075 1.00 0.00 44 PRO A O 13
ATOM 16131 N N . LYS A 1 28 ? -12.430 -3.111 -4.065 1.00 0.00 45 LYS A N 13
ATOM 16132 C CA . LYS A 1 28 ? -12.838 -4.485 -4.302 1.00 0.00 45 LYS A CA 13
ATOM 16133 C C . LYS A 1 28 ? -12.910 -5.234 -2.976 1.00 0.00 45 LYS A C 13
ATOM 16134 O O . LYS A 1 28 ? -11.900 -5.407 -2.297 1.00 0.00 45 LYS A O 13
ATOM 16153 N N . CYS A 1 29 ? -14.113 -5.662 -2.613 1.00 0.00 46 CYS A N 13
ATOM 16154 C CA . CYS A 1 29 ? -14.347 -6.340 -1.344 1.00 0.00 46 CYS A CA 13
ATOM 16155 C C . CYS A 1 29 ? -13.732 -7.729 -1.332 1.00 0.00 46 CYS A C 13
ATOM 16156 O O . CYS A 1 29 ? -13.349 -8.247 -0.284 1.00 0.00 46 CYS A O 13
ATOM 16164 N N . GLN A 1 30 ? -13.632 -8.318 -2.506 1.00 0.00 47 GLN A N 13
ATOM 16165 C CA . GLN A 1 30 ? -13.112 -9.666 -2.646 1.00 0.00 47 GLN A CA 13
ATOM 16166 C C . GLN A 1 30 ? -11.598 -9.660 -2.844 1.00 0.00 47 GLN A C 13
ATOM 16167 O O . GLN A 1 30 ? -11.047 -10.469 -3.594 1.00 0.00 47 GLN A O 13
ATOM 16181 N N . ASN A 1 31 ? -10.933 -8.745 -2.161 1.00 0.00 48 ASN A N 13
ATOM 16182 C CA . ASN A 1 31 ? -9.489 -8.628 -2.234 1.00 0.00 48 ASN A CA 13
ATOM 16183 C C . ASN A 1 31 ? -8.966 -8.034 -0.932 1.00 0.00 48 ASN A C 13
ATOM 16184 O O . ASN A 1 31 ? -9.550 -7.093 -0.399 1.00 0.00 48 ASN A O 13
ATOM 16195 N N . ASN A 1 32 ? -7.876 -8.591 -0.414 1.00 0.00 49 ASN A N 13
ATOM 16196 C CA . ASN A 1 32 ? -7.338 -8.165 0.879 1.00 0.00 49 ASN A CA 13
ATOM 16197 C C . ASN A 1 32 ? -6.613 -6.829 0.758 1.00 0.00 49 ASN A C 13
ATOM 16198 O O . ASN A 1 32 ? -5.381 -6.788 0.705 1.00 0.00 49 ASN A O 13
ATOM 16209 N N . SER A 1 33 ? -7.392 -5.748 0.725 1.00 0.00 50 SER A N 13
ATOM 16210 C CA . SER A 1 33 ? -6.862 -4.399 0.562 1.00 0.00 50 SER A CA 13
ATOM 16211 C C . SER A 1 33 ? -5.986 -4.317 -0.689 1.00 0.00 50 SER A C 13
ATOM 16212 O O . SER A 1 33 ? -6.505 -4.329 -1.803 1.00 0.00 50 SER A O 13
ATOM 16220 N N . ILE A 1 34 ? -4.669 -4.236 -0.510 1.00 0.00 51 ILE A N 13
ATOM 16221 C CA . ILE A 1 34 ? -3.732 -4.388 -1.623 1.00 0.00 51 ILE A CA 13
ATOM 16222 C C . ILE A 1 34 ? -2.514 -5.186 -1.172 1.00 0.00 51 ILE A C 13
ATOM 16223 O O . ILE A 1 34 ? -1.601 -5.429 -1.958 1.00 0.00 51 ILE A O 13
ATOM 16239 N N . ALA A 1 35 ? -2.523 -5.603 0.095 1.00 0.00 52 ALA A N 13
ATOM 16240 C CA . ALA A 1 35 ? -1.357 -6.223 0.726 1.00 0.00 52 ALA A CA 13
ATOM 16241 C C . ALA A 1 35 ? -0.898 -7.459 -0.029 1.00 0.00 52 ALA A C 13
ATOM 16242 O O . ALA A 1 35 ? 0.221 -7.501 -0.540 1.00 0.00 52 ALA A O 13
ATOM 16249 N N . ASP A 1 36 ? -1.756 -8.463 -0.089 1.00 0.00 53 ASP A N 13
ATOM 16250 C CA . ASP A 1 36 ? -1.480 -9.642 -0.890 1.00 0.00 53 ASP A CA 13
ATOM 16251 C C . ASP A 1 36 ? -2.492 -9.725 -2.013 1.00 0.00 53 ASP A C 13
ATOM 16252 O O . ASP A 1 36 ? -3.570 -10.299 -1.862 1.00 0.00 53 ASP A O 13
ATOM 16261 N N . SER A 1 37 ? -2.156 -9.106 -3.126 1.00 0.00 54 SER A N 13
ATOM 16262 C CA . SER A 1 37 ? -3.046 -9.043 -4.267 1.00 0.00 54 SER A CA 13
ATOM 16263 C C . SER A 1 37 ? -2.251 -9.241 -5.544 1.00 0.00 54 SER A C 13
ATOM 16264 O O . SER A 1 37 ? -1.051 -8.978 -5.580 1.00 0.00 54 SER A O 13
ATOM 16272 N N . ASN A 1 38 ? -2.909 -9.711 -6.586 1.00 0.00 55 ASN A N 13
ATOM 16273 C CA . ASN A 1 38 ? -2.230 -9.944 -7.851 1.00 0.00 55 ASN A CA 13
ATOM 16274 C C . ASN A 1 38 ? -2.724 -8.967 -8.904 1.00 0.00 55 ASN A C 13
ATOM 16275 O O . ASN A 1 38 ? -2.360 -9.060 -10.074 1.00 0.00 55 ASN A O 13
ATOM 16286 N N . SER A 1 39 ? -3.558 -8.032 -8.476 1.00 0.00 56 SER A N 13
ATOM 16287 C CA . SER A 1 39 ? -4.034 -6.979 -9.351 1.00 0.00 56 SER A CA 13
ATOM 16288 C C . SER A 1 39 ? -2.879 -6.066 -9.743 1.00 0.00 56 SER A C 13
ATOM 16289 O O . SER A 1 39 ? -2.058 -5.677 -8.905 1.00 0.00 56 SER A O 13
ATOM 16297 N N . MET A 1 40 ? -2.833 -5.735 -11.028 1.00 0.00 57 MET A N 13
ATOM 16298 C CA . MET A 1 40 ? -1.820 -4.839 -11.580 1.00 0.00 57 MET A CA 13
ATOM 16299 C C . MET A 1 40 ? -1.798 -3.534 -10.809 1.00 0.00 57 MET A C 13
ATOM 16300 O O . MET A 1 40 ? -0.739 -2.975 -10.529 1.00 0.00 57 MET A O 13
ATOM 16314 N N . ILE A 1 41 ? -2.987 -3.066 -10.466 1.00 0.00 58 ILE A N 13
ATOM 16315 C CA . ILE A 1 41 ? -3.148 -1.775 -9.829 1.00 0.00 58 ILE A CA 13
ATOM 1631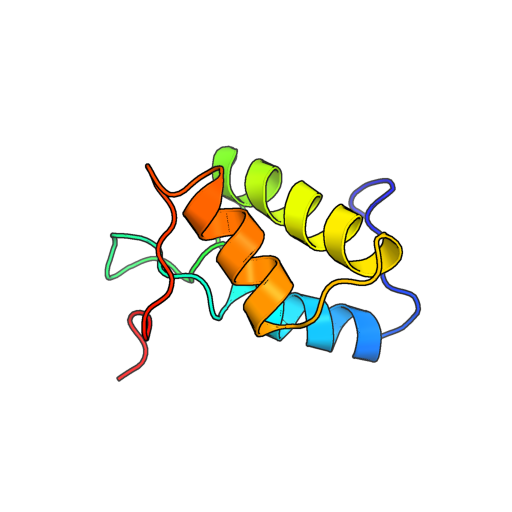6 C C . ILE A 1 41 ? -2.829 -1.877 -8.334 1.00 0.00 58 ILE A C 13
ATOM 16317 O O . ILE A 1 41 ? -2.341 -0.924 -7.733 1.00 0.00 58 ILE A O 13
ATOM 16333 N N . ALA A 1 42 ? -3.081 -3.043 -7.741 1.00 0.00 59 ALA A N 13
ATOM 16334 C CA . ALA A 1 42 ? -2.731 -3.266 -6.343 1.00 0.00 59 ALA A CA 13
ATOM 16335 C C . ALA A 1 42 ? -1.227 -3.141 -6.171 1.00 0.00 59 ALA A C 13
ATOM 16336 O O . ALA A 1 42 ? -0.740 -2.486 -5.250 1.00 0.00 59 ALA A O 13
ATOM 16343 N N . THR A 1 43 ? -0.495 -3.769 -7.079 1.00 0.00 60 THR A N 13
ATOM 16344 C CA . THR A 1 43 ? 0.951 -3.658 -7.108 1.00 0.00 60 THR A CA 13
ATOM 16345 C C . THR A 1 43 ? 1.378 -2.216 -7.386 1.00 0.00 60 THR A C 13
ATOM 16346 O O . THR A 1 43 ? 2.333 -1.716 -6.792 1.00 0.00 60 THR A O 13
ATOM 16357 N N . ASP A 1 44 ? 0.640 -1.557 -8.276 1.00 0.00 61 ASP A N 13
ATOM 16358 C CA . ASP A 1 44 ? 0.874 -0.151 -8.615 1.00 0.00 61 ASP A CA 13
ATOM 16359 C C . ASP A 1 44 ? 0.947 0.702 -7.352 1.00 0.00 61 ASP A C 13
ATOM 16360 O O . ASP A 1 44 ? 1.891 1.470 -7.152 1.00 0.00 61 ASP A O 13
ATOM 16369 N N . LEU A 1 45 ? -0.050 0.531 -6.494 1.00 0.00 62 LEU A N 13
ATOM 16370 C CA . LEU A 1 45 ? -0.143 1.290 -5.255 1.00 0.00 62 LEU A CA 13
ATOM 16371 C C . LEU A 1 45 ? 0.962 0.881 -4.290 1.00 0.00 62 LEU A C 13
ATOM 16372 O O . LEU A 1 45 ? 1.550 1.719 -3.609 1.00 0.00 62 LEU A O 13
ATOM 16388 N N . ARG A 1 46 ? 1.252 -0.414 -4.249 1.00 0.00 63 ARG A N 13
ATOM 16389 C CA . ARG A 1 46 ? 2.267 -0.947 -3.349 1.00 0.00 63 ARG A CA 13
ATOM 16390 C C . ARG A 1 46 ? 3.650 -0.398 -3.682 1.00 0.00 63 ARG A C 13
ATOM 16391 O O . ARG A 1 46 ? 4.477 -0.197 -2.793 1.00 0.00 63 ARG A O 13
ATOM 16412 N N . GLN A 1 47 ? 3.899 -0.159 -4.962 1.00 0.00 64 GLN A N 13
ATOM 16413 C CA . GLN A 1 47 ? 5.151 0.447 -5.387 1.00 0.00 64 GLN A CA 13
ATOM 16414 C C . GLN A 1 47 ? 5.249 1.877 -4.872 1.00 0.00 64 GLN A C 13
ATOM 16415 O O . GLN A 1 47 ? 6.319 2.314 -4.454 1.00 0.00 64 GLN A O 13
ATOM 16429 N N . LYS A 1 48 ? 4.122 2.590 -4.871 1.00 0.00 65 LYS A N 13
ATOM 16430 C CA . LYS A 1 48 ? 4.072 3.931 -4.298 1.00 0.00 65 LYS A CA 13
ATOM 16431 C C . LYS A 1 48 ? 4.419 3.864 -2.817 1.00 0.00 65 LYS A C 13
ATOM 16432 O O . LYS A 1 48 ? 5.244 4.628 -2.332 1.00 0.00 65 LYS A O 13
ATOM 16451 N N . VAL A 1 49 ? 3.784 2.924 -2.119 1.00 0.00 66 VAL A N 13
ATOM 16452 C CA . VAL A 1 49 ? 4.040 2.683 -0.702 1.00 0.00 66 VAL A CA 13
ATOM 16453 C C . VAL A 1 49 ? 5.535 2.506 -0.422 1.00 0.00 66 VAL A C 13
ATOM 16454 O O . VAL A 1 49 ? 6.052 3.034 0.565 1.00 0.00 66 VAL A O 13
ATOM 16467 N N . TYR A 1 50 ? 6.239 1.795 -1.300 1.00 0.00 67 TYR A N 13
ATOM 16468 C CA . TYR A 1 50 ? 7.676 1.607 -1.130 1.00 0.00 67 TYR A CA 13
ATOM 16469 C C . TYR A 1 50 ? 8.432 2.914 -1.365 1.00 0.00 67 TYR A C 13
ATOM 16470 O O . TYR A 1 50 ? 9.301 3.284 -0.572 1.00 0.00 67 TYR A O 13
ATOM 16488 N N . GLU A 1 51 ? 8.110 3.602 -2.459 1.00 0.00 68 GLU A N 13
ATOM 16489 C CA . GLU A 1 51 ? 8.699 4.907 -2.747 1.00 0.00 68 GLU A CA 13
ATOM 16490 C C . GLU A 1 51 ? 8.512 5.857 -1.571 1.00 0.00 68 GLU A C 13
ATOM 16491 O O . GLU A 1 51 ? 9.457 6.491 -1.106 1.00 0.00 68 GLU A O 13
ATOM 16503 N N . LEU A 1 52 ? 7.284 5.922 -1.089 1.00 0.00 69 LEU A N 13
ATOM 16504 C CA . LEU A 1 52 ? 6.901 6.815 -0.005 1.00 0.00 69 LEU A CA 13
ATOM 16505 C C . LEU A 1 52 ? 7.731 6.571 1.255 1.00 0.00 69 LEU A C 13
ATOM 16506 O O . LEU A 1 52 ? 7.979 7.499 2.028 1.00 0.00 69 LEU A O 13
ATOM 16522 N N . MET A 1 53 ? 8.174 5.334 1.449 1.00 0.00 70 MET A N 13
ATOM 16523 C CA . MET A 1 53 ? 9.053 5.007 2.570 1.00 0.00 70 MET A CA 13
ATOM 16524 C C . MET A 1 53 ? 10.333 5.835 2.500 1.00 0.00 70 MET A C 13
ATOM 16525 O O . MET A 1 53 ? 10.706 6.500 3.466 1.00 0.00 70 MET A O 13
ATOM 16539 N N . GLN A 1 54 ? 10.983 5.824 1.338 1.00 0.00 71 GLN A N 13
ATOM 16540 C CA . GLN A 1 54 ? 12.234 6.552 1.158 1.00 0.00 71 GLN A CA 13
ATOM 16541 C C . GLN A 1 54 ? 11.968 8.034 0.889 1.00 0.00 71 GLN A C 13
ATOM 16542 O O . GLN A 1 54 ? 12.894 8.848 0.865 1.00 0.00 71 GLN A O 13
ATOM 16556 N N . GLU A 1 55 ? 10.700 8.382 0.694 1.00 0.00 72 GLU A N 13
ATOM 16557 C CA . GLU A 1 55 ? 10.306 9.780 0.574 1.00 0.00 72 GLU A CA 13
ATOM 16558 C C . GLU A 1 55 ? 10.185 10.398 1.959 1.00 0.00 72 GLU A C 13
ATOM 16559 O O . GLU A 1 55 ? 10.239 11.614 2.121 1.00 0.00 72 GLU A O 13
ATOM 16571 N N . GLY A 1 56 ? 10.001 9.541 2.954 1.00 0.00 73 GLY A N 13
ATOM 16572 C CA . GLY A 1 56 ? 9.959 10.000 4.322 1.00 0.00 73 GLY A CA 13
ATOM 16573 C C . GLY A 1 56 ? 8.549 10.156 4.833 1.00 0.00 73 GLY A C 13
ATOM 16574 O O . GLY A 1 56 ? 8.311 10.825 5.838 1.00 0.00 73 GLY A O 13
ATOM 16578 N N . LYS A 1 57 ? 7.610 9.542 4.134 1.00 0.00 74 LYS A N 13
ATOM 16579 C CA . LYS A 1 57 ? 6.219 9.577 4.541 1.00 0.00 74 LYS A CA 13
ATOM 16580 C C . LYS A 1 57 ? 6.028 8.685 5.756 1.00 0.00 74 LYS A C 13
ATOM 16581 O O . LYS A 1 57 ? 6.720 7.682 5.928 1.00 0.00 74 LYS A O 13
ATOM 16600 N N . SER A 1 58 ? 5.098 9.078 6.589 1.00 0.00 75 SER A N 13
ATOM 16601 C CA . SER A 1 58 ? 4.762 8.342 7.792 1.00 0.00 75 SER A CA 13
ATOM 16602 C C . SER A 1 58 ? 3.699 7.312 7.458 1.00 0.00 75 SER A C 13
ATOM 16603 O O . SER A 1 58 ? 3.166 7.327 6.358 1.00 0.00 75 SER A O 13
ATOM 16611 N N . LYS A 1 59 ? 3.375 6.437 8.395 1.00 0.00 76 LYS A N 13
ATOM 16612 C CA . LYS A 1 59 ? 2.429 5.359 8.125 1.00 0.00 76 LYS A CA 13
ATOM 16613 C C . LYS A 1 59 ? 1.104 5.904 7.595 1.00 0.00 76 LYS A C 13
ATOM 16614 O O . LYS A 1 59 ? 0.666 5.534 6.506 1.00 0.00 76 LYS A O 13
ATOM 16633 N N . LYS A 1 60 ? 0.488 6.804 8.345 1.00 0.00 77 LYS A N 13
ATOM 16634 C CA . LYS A 1 60 ? -0.767 7.420 7.912 1.00 0.00 77 LYS A CA 13
ATOM 16635 C C . LYS A 1 60 ? -0.511 8.334 6.722 1.00 0.00 77 LYS A C 13
ATOM 16636 O O . LYS A 1 60 ? -1.346 8.474 5.834 1.00 0.00 77 LYS A O 13
ATOM 16655 N N . GLU A 1 61 ? 0.665 8.939 6.716 1.00 0.00 78 GLU A N 13
ATOM 16656 C CA . GLU A 1 61 ? 1.052 9.877 5.670 1.00 0.00 78 GLU A CA 13
ATOM 16657 C C . GLU A 1 61 ? 1.214 9.181 4.309 1.00 0.00 78 GLU A C 13
ATOM 16658 O O . GLU A 1 61 ? 0.908 9.771 3.277 1.00 0.00 78 GLU A O 13
ATOM 16670 N N . ILE A 1 62 ? 1.667 7.925 4.304 1.00 0.00 79 ILE A N 13
ATOM 16671 C CA . ILE A 1 62 ? 1.754 7.156 3.062 1.00 0.00 79 ILE A CA 13
ATOM 16672 C C . ILE A 1 62 ? 0.364 6.920 2.479 1.00 0.00 79 ILE A C 13
ATOM 16673 O O . ILE A 1 62 ? 0.111 7.227 1.312 1.00 0.00 79 ILE A O 13
ATOM 16689 N N . VAL A 1 63 ? -0.538 6.391 3.298 1.00 0.00 80 VAL A N 13
ATOM 16690 C CA . VAL A 1 63 ? -1.873 6.056 2.828 1.00 0.00 80 VAL A CA 13
ATOM 16691 C C . VAL A 1 63 ? -2.669 7.320 2.502 1.00 0.00 80 VAL A C 13
ATOM 16692 O O . VAL A 1 63 ? -3.411 7.360 1.518 1.00 0.00 80 VAL A O 13
ATOM 16705 N N . ASP A 1 64 ? -2.488 8.361 3.306 1.00 0.00 81 ASP A N 13
ATOM 16706 C CA . ASP A 1 64 ? -3.132 9.642 3.043 1.00 0.00 81 ASP A CA 13
ATOM 16707 C C . ASP A 1 64 ? -2.614 10.225 1.737 1.00 0.00 81 ASP A C 13
ATOM 16708 O O . ASP A 1 64 ? -3.365 10.800 0.956 1.00 0.00 81 ASP A O 13
ATOM 16717 N N . TYR A 1 65 ? -1.324 10.038 1.499 1.00 0.00 82 TYR A N 13
ATOM 16718 C CA . TYR A 1 65 ? -0.691 10.477 0.265 1.00 0.00 82 TYR A CA 13
ATOM 16719 C C . TYR A 1 65 ? -1.344 9.791 -0.920 1.00 0.00 82 TYR A C 13
ATOM 16720 O O . TYR A 1 65 ? -1.647 10.424 -1.935 1.00 0.00 82 TYR A O 13
ATOM 16738 N N . MET A 1 66 ? -1.567 8.493 -0.776 1.00 0.00 83 MET A N 13
ATOM 16739 C CA . MET A 1 66 ? -2.154 7.699 -1.837 1.00 0.00 83 MET A CA 13
ATOM 16740 C C . MET A 1 66 ? -3.571 8.159 -2.153 1.00 0.00 83 MET A C 13
ATOM 16741 O O . MET A 1 66 ? -3.915 8.316 -3.316 1.00 0.00 83 MET A O 13
ATOM 16755 N N . VAL A 1 67 ? -4.391 8.389 -1.131 1.00 0.00 84 VAL A N 13
ATOM 16756 C CA . VAL A 1 67 ? -5.764 8.846 -1.368 1.00 0.00 84 VAL A CA 13
ATOM 16757 C C . VAL A 1 67 ? -5.774 10.286 -1.872 1.00 0.00 84 VAL A C 13
ATOM 16758 O O . VAL A 1 67 ? -6.670 10.694 -2.611 1.00 0.00 84 VAL A O 13
ATOM 16771 N N . ALA A 1 68 ? -4.773 11.050 -1.462 1.00 0.00 85 ALA A N 13
ATOM 16772 C CA . ALA A 1 68 ? -4.663 12.441 -1.857 1.00 0.00 85 ALA A CA 13
ATOM 16773 C C . ALA A 1 68 ? -4.368 12.575 -3.354 1.00 0.00 85 ALA A C 13
ATOM 16774 O O . ALA A 1 68 ? -4.923 13.441 -4.032 1.00 0.00 85 ALA A O 13
ATOM 16781 N N . ARG A 1 69 ? -3.494 11.718 -3.867 1.00 0.00 86 ARG A N 13
ATOM 16782 C CA . ARG A 1 69 ? -3.114 11.763 -5.279 1.00 0.00 86 ARG A CA 13
ATOM 16783 C C . ARG A 1 69 ? -3.898 10.747 -6.109 1.00 0.00 86 ARG A C 13
ATOM 16784 O O . ARG A 1 69 ? -4.544 11.097 -7.099 1.00 0.00 86 ARG A O 13
ATOM 16805 N N . TYR A 1 70 ? -3.854 9.494 -5.686 1.00 0.00 87 TYR A N 13
ATOM 16806 C CA . TYR A 1 70 ? -4.471 8.400 -6.426 1.00 0.00 87 TYR A CA 13
ATOM 16807 C C . TYR A 1 70 ? -5.881 8.119 -5.907 1.00 0.00 87 TYR A C 13
ATOM 16808 O O . TYR A 1 70 ? -6.394 7.002 -6.036 1.00 0.00 87 TYR A O 13
ATOM 16826 N N . GLY A 1 71 ? -6.502 9.139 -5.319 1.00 0.00 88 GLY A N 13
ATOM 16827 C CA . GLY A 1 71 ? -7.840 8.994 -4.775 1.00 0.00 88 GLY A CA 13
ATOM 16828 C C . GLY A 1 71 ? -8.882 8.785 -5.849 1.00 0.00 88 GLY A C 13
ATOM 16829 O O . GLY A 1 71 ? -9.480 9.738 -6.355 1.00 0.00 88 GLY A O 13
ATOM 16833 N N . ASN A 1 72 ? -9.074 7.525 -6.181 1.00 0.00 89 ASN A N 13
ATOM 16834 C CA . ASN A 1 72 ? -9.989 7.085 -7.222 1.00 0.00 89 ASN A CA 13
ATOM 16835 C C . ASN A 1 72 ? -9.812 5.594 -7.369 1.00 0.00 89 ASN A C 13
ATOM 16836 O O . ASN A 1 72 ? -10.766 4.831 -7.503 1.00 0.00 89 ASN A O 13
ATOM 16847 N N . PHE A 1 73 ? -8.557 5.200 -7.301 1.00 0.00 90 PHE A N 13
ATOM 16848 C CA . PHE A 1 73 ? -8.178 3.799 -7.336 1.00 0.00 90 PHE A CA 13
ATOM 16849 C C . PHE A 1 73 ? -7.808 3.336 -5.933 1.00 0.00 90 PHE A C 13
ATOM 16850 O O . PHE A 1 73 ? -7.688 2.144 -5.669 1.00 0.00 90 PHE A O 13
ATOM 16867 N N . VAL A 1 74 ? -7.624 4.298 -5.035 1.00 0.00 91 VAL A N 13
ATOM 16868 C CA . VAL A 1 74 ? -7.258 4.002 -3.659 1.00 0.00 91 VAL A CA 13
ATOM 16869 C C . VAL A 1 74 ? -8.242 4.678 -2.707 1.00 0.00 91 VAL A C 13
ATOM 16870 O O . VAL A 1 74 ? -8.911 5.643 -3.087 1.00 0.00 91 VAL A O 13
ATOM 16883 N N . THR A 1 75 ? -8.342 4.166 -1.487 1.00 0.00 92 THR A N 13
ATOM 16884 C CA . THR A 1 75 ? -9.194 4.768 -0.468 1.00 0.00 92 THR A CA 13
ATOM 16885 C C . THR A 1 75 ? -8.707 4.389 0.932 1.00 0.00 92 THR A C 13
ATOM 16886 O O . THR A 1 75 ? -8.291 3.256 1.159 1.00 0.00 92 THR A O 13
ATOM 16897 N N . TYR A 1 76 ? -8.731 5.341 1.858 1.00 0.00 93 TYR A N 13
ATOM 16898 C CA . TYR A 1 76 ? -8.327 5.077 3.233 1.00 0.00 93 TYR A CA 13
ATOM 16899 C C . TYR A 1 76 ? -9.533 4.629 4.052 1.00 0.00 93 TYR A C 13
ATOM 16900 O O . TYR A 1 76 ? -10.426 5.422 4.357 1.00 0.00 93 TYR A O 13
ATOM 16918 N N . ASP A 1 77 ? -9.546 3.352 4.397 1.00 0.00 94 ASP A N 13
ATOM 16919 C CA . ASP A 1 77 ? -10.673 2.737 5.086 1.00 0.00 94 ASP A CA 13
ATOM 16920 C C . ASP A 1 77 ? -10.209 1.485 5.822 1.00 0.00 94 ASP A C 13
ATOM 16921 O O . ASP A 1 77 ? -9.134 0.956 5.526 1.00 0.00 94 ASP A O 13
ATOM 16930 N N . PRO A 1 78 ? -10.990 1.015 6.815 1.00 0.00 95 PRO A N 13
ATOM 16931 C CA . PRO A 1 78 ? -10.754 -0.278 7.468 1.00 0.00 95 PRO A CA 13
ATOM 16932 C C . PRO A 1 78 ? -10.693 -1.406 6.435 1.00 0.00 95 PRO A C 13
ATOM 16933 O O . PRO A 1 78 ? -11.223 -1.269 5.330 1.00 0.00 95 PRO A O 13
ATOM 16944 N N . PRO A 1 79 ? -10.074 -2.546 6.767 1.00 0.00 96 PRO A N 13
ATOM 16945 C CA . PRO A 1 79 ? -9.839 -3.602 5.803 1.00 0.00 96 PRO A CA 13
ATOM 16946 C C . PRO A 1 79 ? -11.095 -4.425 5.568 1.00 0.00 96 PRO A C 13
ATOM 16947 O O . PRO A 1 79 ? -12.155 -4.135 6.119 1.00 0.00 96 PRO A O 13
ATOM 16958 N N . LEU A 1 80 ? -10.967 -5.457 4.752 1.00 0.00 97 LEU A N 13
ATOM 16959 C CA . LEU A 1 80 ? -12.088 -6.332 4.433 1.00 0.00 97 LEU A CA 13
ATOM 16960 C C . LEU A 1 80 ? -12.231 -7.397 5.505 1.00 0.00 97 LEU A C 13
ATOM 16961 O O . LEU A 1 80 ? -12.843 -8.444 5.292 1.00 0.00 97 LEU A O 13
ATOM 16977 N N . THR A 1 81 ? -11.627 -7.105 6.641 1.00 0.00 98 THR A N 13
ATOM 16978 C CA . THR A 1 81 ? -11.670 -7.961 7.810 1.00 0.00 98 THR A CA 13
ATOM 16979 C C . THR A 1 81 ? -13.116 -8.331 8.167 1.00 0.00 98 THR A C 13
ATOM 16980 O O . THR A 1 81 ? -14.020 -7.495 8.074 1.00 0.00 98 THR A O 13
ATOM 16991 N N . PRO A 1 82 ? -13.351 -9.602 8.534 1.00 0.00 99 PRO A N 13
ATOM 16992 C CA . PRO A 1 82 ? -14.684 -10.094 8.897 1.00 0.00 99 PRO A CA 13
ATOM 16993 C C . PRO A 1 82 ? -15.281 -9.326 10.073 1.00 0.00 99 PRO A C 13
ATOM 16994 O O . PRO A 1 82 ? -14.861 -9.574 11.222 1.00 0.00 99 PRO A O 13
ATOM 17005 N N . THR A 1 2 ? 13.168 -10.175 -7.281 1.00 0.00 19 THR A N 14
ATOM 17006 C CA . THR A 1 2 ? 12.246 -11.260 -6.879 1.00 0.00 19 THR A CA 14
ATOM 17007 C C . THR A 1 2 ? 10.833 -10.972 -7.370 1.00 0.00 19 THR A C 14
ATOM 17008 O O . THR A 1 2 ? 10.286 -11.709 -8.189 1.00 0.00 19 THR A O 14
ATOM 17019 N N . ILE A 1 3 ? 10.248 -9.900 -6.870 1.00 0.00 20 ILE A N 14
ATOM 17020 C CA . ILE A 1 3 ? 8.924 -9.487 -7.308 1.00 0.00 20 ILE A CA 14
ATOM 17021 C C . ILE A 1 3 ? 9.056 -8.349 -8.316 1.00 0.00 20 ILE A C 14
ATOM 17022 O O . ILE A 1 3 ? 8.424 -8.364 -9.375 1.00 0.00 20 ILE A O 14
ATOM 17038 N N . ASP A 1 4 ? 9.914 -7.392 -7.989 1.00 0.00 21 ASP A N 14
ATOM 17039 C CA . ASP A 1 4 ? 10.167 -6.239 -8.840 1.00 0.00 21 ASP A CA 14
ATOM 17040 C C . ASP A 1 4 ? 11.415 -5.540 -8.317 1.00 0.00 21 ASP A C 14
ATOM 17041 O O . ASP A 1 4 ? 12.260 -6.184 -7.700 1.00 0.00 21 ASP A O 14
ATOM 17050 N N . VAL A 1 5 ? 11.532 -4.240 -8.538 1.00 0.00 22 VAL A N 14
ATOM 17051 C CA . VAL A 1 5 ? 12.605 -3.469 -7.930 1.00 0.00 22 VAL A CA 14
ATOM 17052 C C . VAL A 1 5 ? 12.281 -3.264 -6.452 1.00 0.00 22 VAL A C 14
ATOM 17053 O O . VAL A 1 5 ? 13.145 -2.937 -5.636 1.00 0.00 22 VAL A O 14
ATOM 17066 N N . LEU A 1 6 ? 11.016 -3.499 -6.127 1.00 0.00 23 LEU A N 14
ATOM 17067 C CA . LEU A 1 6 ? 10.500 -3.323 -4.781 1.00 0.00 23 LEU A CA 14
ATOM 17068 C C . LEU A 1 6 ? 10.912 -4.497 -3.899 1.00 0.00 23 LEU A C 14
ATOM 17069 O O . LEU A 1 6 ? 10.114 -5.396 -3.633 1.00 0.00 23 LEU A O 14
ATOM 17085 N N . GLN A 1 7 ? 12.155 -4.495 -3.459 1.00 0.00 24 GLN A N 14
ATOM 17086 C CA . GLN A 1 7 ? 12.662 -5.582 -2.641 1.00 0.00 24 GLN A CA 14
ATOM 17087 C C . GLN A 1 7 ? 12.828 -5.154 -1.192 1.00 0.00 24 GLN A C 14
ATOM 17088 O O . GLN A 1 7 ? 13.384 -4.095 -0.898 1.00 0.00 24 GLN A O 14
ATOM 17102 N N . PHE A 1 8 ? 12.335 -5.992 -0.294 1.00 0.00 25 PHE A N 14
ATOM 17103 C CA . PHE A 1 8 ? 12.367 -5.716 1.133 1.00 0.00 25 PHE A CA 14
ATOM 17104 C C . PHE A 1 8 ? 13.649 -6.245 1.740 1.00 0.00 25 PHE A C 14
ATOM 17105 O O . PHE A 1 8 ? 14.029 -7.400 1.534 1.00 0.00 25 PHE A O 14
ATOM 17122 N N . LYS A 1 9 ? 14.312 -5.356 2.478 1.00 0.00 26 LYS A N 14
ATOM 17123 C CA . LYS A 1 9 ? 15.548 -5.656 3.186 1.00 0.00 26 LYS A CA 14
ATOM 17124 C C . LYS A 1 9 ? 15.434 -6.959 3.976 1.00 0.00 26 LYS A C 14
ATOM 17125 O O . LYS A 1 9 ? 16.395 -7.713 4.095 1.00 0.00 26 LYS A O 14
ATOM 17144 N N . ASP A 1 10 ? 14.248 -7.196 4.508 1.00 0.00 27 ASP A N 14
ATOM 17145 C CA . ASP A 1 10 ? 13.929 -8.422 5.219 1.00 0.00 27 ASP A CA 14
ATOM 17146 C C . ASP A 1 10 ? 12.427 -8.432 5.434 1.00 0.00 27 ASP A C 14
ATOM 17147 O O . ASP A 1 10 ? 11.742 -7.550 4.903 1.00 0.00 27 ASP A O 14
ATOM 17156 N N . GLU A 1 11 ? 11.903 -9.369 6.213 1.00 0.00 28 GLU A N 14
ATOM 17157 C CA . GLU A 1 11 ? 10.470 -9.383 6.477 1.00 0.00 28 GLU A CA 14
ATOM 17158 C C . GLU A 1 11 ? 10.074 -8.096 7.198 1.00 0.00 28 GLU A C 14
ATOM 17159 O O . GLU A 1 11 ? 8.958 -7.617 7.064 1.00 0.00 28 GLU A O 14
ATOM 17171 N N . ALA A 1 12 ? 11.030 -7.530 7.933 1.00 0.00 29 ALA A N 14
ATOM 17172 C CA . ALA A 1 12 ? 10.830 -6.287 8.668 1.00 0.00 29 ALA A CA 14
ATOM 17173 C C . ALA A 1 12 ? 10.405 -5.150 7.754 1.00 0.00 29 ALA A C 14
ATOM 17174 O O . ALA A 1 12 ? 9.502 -4.382 8.083 1.00 0.00 29 ALA A O 14
ATOM 17181 N N . GLN A 1 13 ? 11.053 -5.045 6.600 1.00 0.00 30 GLN A N 14
ATOM 17182 C CA . GLN A 1 13 ? 10.714 -4.002 5.650 1.00 0.00 30 GLN A CA 14
ATOM 17183 C C . GLN A 1 13 ? 9.336 -4.289 5.076 1.00 0.00 30 GLN A C 14
ATOM 17184 O O . GLN A 1 13 ? 8.559 -3.380 4.777 1.00 0.00 30 GLN A O 14
ATOM 17198 N N . GLU A 1 14 ? 9.040 -5.575 4.960 1.00 0.00 31 GLU A N 14
ATOM 17199 C CA . GLU A 1 14 ? 7.751 -6.036 4.475 1.00 0.00 31 GLU A CA 14
ATOM 17200 C C . GLU A 1 14 ? 6.670 -5.825 5.543 1.00 0.00 31 GLU A C 14
ATOM 17201 O O . GLU A 1 14 ? 5.485 -5.865 5.247 1.00 0.00 31 GLU A O 14
ATOM 17213 N N . GLN A 1 15 ? 7.091 -5.587 6.785 1.00 0.00 32 GLN A N 14
ATOM 17214 C CA . GLN A 1 15 ? 6.160 -5.306 7.880 1.00 0.00 32 GLN A CA 14
ATOM 17215 C C . GLN A 1 15 ? 5.653 -3.868 7.801 1.00 0.00 32 GLN A C 14
ATOM 17216 O O . GLN A 1 15 ? 4.505 -3.586 8.137 1.00 0.00 32 GLN A O 14
ATOM 17230 N N . GLN A 1 16 ? 6.516 -2.947 7.392 1.00 0.00 33 GLN A N 14
ATOM 17231 C CA . GLN A 1 16 ? 6.063 -1.588 7.113 1.00 0.00 33 GLN A CA 14
ATOM 17232 C C . GLN A 1 16 ? 5.114 -1.629 5.936 1.00 0.00 33 GLN A C 14
ATOM 17233 O O . GLN A 1 16 ? 4.051 -1.014 5.950 1.00 0.00 33 GLN A O 14
ATOM 17247 N N . PHE A 1 17 ? 5.510 -2.393 4.929 1.00 0.00 34 PHE A N 14
ATOM 17248 C CA . PHE A 1 17 ? 4.672 -2.649 3.776 1.00 0.00 34 PHE A CA 14
ATOM 17249 C C . PHE A 1 17 ? 3.364 -3.272 4.234 1.00 0.00 34 PHE A C 14
ATOM 17250 O O . PHE A 1 17 ? 2.293 -2.902 3.766 1.00 0.00 34 PHE A O 14
ATOM 17267 N N . ARG A 1 18 ? 3.484 -4.192 5.182 1.00 0.00 35 ARG A N 14
ATOM 17268 C CA . ARG A 1 18 ? 2.359 -4.908 5.766 1.00 0.00 35 ARG A CA 14
ATOM 17269 C C . ARG A 1 18 ? 1.264 -3.942 6.205 1.00 0.00 35 ARG A C 14
ATOM 17270 O O . ARG A 1 18 ? 0.118 -4.066 5.801 1.00 0.00 35 ARG A O 14
ATOM 17291 N N . GLN A 1 19 ? 1.639 -2.951 6.997 1.00 0.00 36 GLN A N 14
ATOM 17292 C CA . GLN A 1 19 ? 0.675 -1.984 7.499 1.00 0.00 36 GLN A CA 14
ATOM 17293 C C . GLN A 1 19 ? 0.234 -1.039 6.397 1.00 0.00 36 GLN A C 14
ATOM 17294 O O . GLN A 1 19 ? -0.953 -0.772 6.230 1.00 0.00 36 GLN A O 14
ATOM 17308 N N . LEU A 1 20 ? 1.198 -0.564 5.624 1.00 0.00 37 LEU A N 14
ATOM 17309 C CA . LEU A 1 20 ? 0.945 0.463 4.630 1.00 0.00 37 LEU A CA 14
ATOM 17310 C C . LEU A 1 20 ? 0.006 -0.037 3.533 1.00 0.00 37 LEU A C 14
ATOM 17311 O O . LEU A 1 20 ? -0.653 0.756 2.863 1.00 0.00 37 LEU A O 14
ATOM 17327 N N . THR A 1 21 ? -0.060 -1.350 3.349 1.00 0.00 38 THR A N 14
ATOM 17328 C CA . THR A 1 21 ? -0.969 -1.917 2.369 1.00 0.00 38 THR A CA 14
ATOM 17329 C C . THR A 1 21 ? -2.251 -2.456 3.014 1.00 0.00 38 THR A C 14
ATOM 17330 O O . THR A 1 21 ? -3.296 -2.506 2.367 1.00 0.00 38 THR A O 14
ATOM 17341 N N . GLU A 1 22 ? -2.188 -2.856 4.286 1.00 0.00 39 GLU A N 14
ATOM 17342 C CA . GLU A 1 22 ? -3.339 -3.505 4.910 1.00 0.00 39 GLU A CA 14
ATOM 17343 C C . GLU A 1 22 ? -4.183 -2.531 5.726 1.00 0.00 39 GLU A C 14
ATOM 17344 O O . GLU A 1 22 ? -5.321 -2.842 6.083 1.00 0.00 39 GLU A O 14
ATOM 17356 N N . GLU A 1 23 ? -3.640 -1.355 6.011 1.00 0.00 40 GLU A N 14
ATOM 17357 C CA . GLU A 1 23 ? -4.414 -0.303 6.663 1.00 0.00 40 GLU A CA 14
ATOM 17358 C C . GLU A 1 23 ? -5.055 0.598 5.611 1.00 0.00 40 GLU A C 14
ATOM 17359 O O . GLU A 1 23 ? -5.664 1.624 5.926 1.00 0.00 40 GLU A O 14
ATOM 17371 N N . LEU A 1 24 ? -4.920 0.188 4.357 1.00 0.00 41 LEU A N 14
ATOM 17372 C CA . LEU A 1 24 ? -5.485 0.918 3.234 1.00 0.00 41 LEU A CA 14
ATOM 17373 C C . LEU A 1 24 ? -6.766 0.237 2.756 1.00 0.00 41 LEU A C 14
ATOM 17374 O O . LEU A 1 24 ? -6.896 -0.985 2.834 1.00 0.00 41 LEU A O 14
ATOM 17390 N N . ARG A 1 25 ? -7.710 1.034 2.279 1.00 0.00 42 ARG A N 14
ATOM 17391 C CA . ARG A 1 25 ? -8.976 0.513 1.796 1.00 0.00 42 ARG A CA 14
ATOM 17392 C C . ARG A 1 25 ? -9.054 0.617 0.277 1.00 0.00 42 ARG A C 14
ATOM 17393 O O . ARG A 1 25 ? -8.526 1.558 -0.318 1.00 0.00 42 ARG A O 14
ATOM 17414 N N . CYS A 1 26 ? -9.713 -0.349 -0.341 1.00 0.00 43 CYS A N 14
ATOM 17415 C CA . CYS A 1 26 ? -9.994 -0.300 -1.765 1.00 0.00 43 CYS A CA 14
ATOM 17416 C C . CYS A 1 26 ? -11.464 -0.651 -2.000 1.00 0.00 43 CYS A C 14
ATOM 17417 O O . CYS A 1 26 ? -12.027 -1.482 -1.284 1.00 0.00 43 CYS A O 14
ATOM 17425 N N . PRO A 1 27 ? -12.114 -0.001 -2.978 1.00 0.00 44 PRO A N 14
ATOM 17426 C CA . PRO A 1 27 ? -13.528 -0.237 -3.297 1.00 0.00 44 PRO A CA 14
ATOM 17427 C C . PRO A 1 27 ? -13.746 -1.579 -3.998 1.00 0.00 44 PRO A C 14
ATOM 17428 O O . PRO A 1 27 ? -14.095 -1.631 -5.179 1.00 0.00 44 PRO A O 14
ATOM 17439 N N . LYS A 1 28 ? -13.529 -2.657 -3.262 1.00 0.00 45 LYS A N 14
ATOM 17440 C CA . LYS A 1 28 ? -13.674 -4.001 -3.801 1.00 0.00 45 LYS A CA 14
ATOM 17441 C C . LYS A 1 28 ? -14.514 -4.877 -2.862 1.00 0.00 45 LYS A C 14
ATOM 17442 O O . LYS A 1 28 ? -14.817 -6.031 -3.180 1.00 0.00 45 LYS A O 14
ATOM 17461 N N . CYS A 1 29 ? -14.920 -4.304 -1.723 1.00 0.00 46 CYS A N 14
ATOM 17462 C CA . CYS A 1 29 ? -15.605 -5.044 -0.651 1.00 0.00 46 CYS A CA 14
ATOM 17463 C C . CYS A 1 29 ? -14.636 -6.003 0.037 1.00 0.00 46 CYS A C 14
ATOM 17464 O O . CYS A 1 29 ? -14.439 -5.939 1.248 1.00 0.00 46 CYS A O 14
ATOM 17472 N N . GLN A 1 30 ? -14.025 -6.879 -0.741 1.00 0.00 47 GLN A N 14
ATOM 17473 C CA . GLN A 1 30 ? -13.049 -7.815 -0.219 1.00 0.00 47 GLN A CA 14
ATOM 17474 C C . GLN A 1 30 ? -11.661 -7.424 -0.697 1.00 0.00 47 GLN A C 14
ATOM 17475 O O . GLN A 1 30 ? -11.529 -6.555 -1.553 1.00 0.00 47 GLN A O 14
ATOM 17489 N N . ASN A 1 31 ? -10.634 -8.050 -0.130 1.00 0.00 48 ASN A N 14
ATOM 17490 C CA . ASN A 1 31 ? -9.248 -7.779 -0.519 1.00 0.00 48 ASN A CA 14
ATOM 17491 C C . ASN A 1 31 ? -8.908 -6.305 -0.364 1.00 0.00 48 ASN A C 14
ATOM 17492 O O . ASN A 1 31 ? -8.163 -5.745 -1.171 1.00 0.00 48 ASN A O 14
ATOM 17503 N N . ASN A 1 32 ? -9.464 -5.687 0.677 1.00 0.00 49 ASN A N 14
ATOM 17504 C CA . ASN A 1 32 ? -9.222 -4.272 0.957 1.00 0.00 49 ASN A CA 14
ATOM 17505 C C . ASN A 1 32 ? -7.737 -4.017 1.113 1.00 0.00 49 ASN A C 14
ATOM 17506 O O . ASN A 1 32 ? -7.194 -3.071 0.545 1.00 0.00 49 ASN A O 14
ATOM 17517 N N . SER A 1 33 ? -7.093 -4.882 1.875 1.00 0.00 50 SER A N 14
ATOM 17518 C CA . SER A 1 33 ? -5.659 -4.823 2.053 1.00 0.00 50 SER A CA 14
ATOM 17519 C C . SER A 1 33 ? -4.958 -5.207 0.753 1.00 0.00 50 SER A C 14
ATOM 17520 O O . SER A 1 33 ? -4.978 -6.373 0.353 1.00 0.00 50 SER A O 14
ATOM 17528 N N . ILE A 1 34 ? -4.337 -4.226 0.102 1.00 0.00 51 ILE A N 14
ATOM 17529 C CA . ILE A 1 34 ? -3.669 -4.455 -1.180 1.00 0.00 51 ILE A CA 14
ATOM 17530 C C . ILE A 1 34 ? -2.348 -5.203 -0.998 1.00 0.00 51 ILE A C 14
ATOM 17531 O O . ILE A 1 34 ? -1.593 -5.381 -1.952 1.00 0.00 51 ILE A O 14
ATOM 17547 N N . ALA A 1 35 ? -2.085 -5.643 0.233 1.00 0.00 52 ALA A N 14
ATOM 17548 C CA . ALA A 1 35 ? -0.847 -6.346 0.567 1.00 0.00 52 ALA A CA 14
ATOM 17549 C C . ALA A 1 35 ? -0.678 -7.599 -0.270 1.00 0.00 52 ALA A C 14
ATOM 17550 O O . ALA A 1 35 ? 0.429 -7.923 -0.699 1.00 0.00 52 ALA A O 14
ATOM 17557 N N . ASP A 1 36 ? -1.771 -8.306 -0.496 1.00 0.00 53 ASP A N 14
ATOM 17558 C CA . ASP A 1 36 ? -1.736 -9.487 -1.335 1.00 0.00 53 ASP A CA 14
ATOM 17559 C C . ASP A 1 36 ? -3.027 -9.611 -2.128 1.00 0.00 53 ASP A C 14
ATOM 17560 O O . ASP A 1 36 ? -3.719 -10.625 -2.073 1.00 0.00 53 ASP A O 14
ATOM 17569 N N . SER A 1 37 ? -3.370 -8.550 -2.841 1.00 0.00 54 SER A N 14
ATOM 17570 C CA . SER A 1 37 ? -4.509 -8.584 -3.741 1.00 0.00 54 SER A CA 14
ATOM 17571 C C . SER A 1 37 ? -4.071 -9.130 -5.097 1.00 0.00 54 SER A C 14
ATOM 17572 O O . SER A 1 37 ? -4.893 -9.578 -5.892 1.00 0.00 54 SER A O 14
ATOM 17580 N N . ASN A 1 38 ? -2.756 -9.070 -5.339 1.00 0.00 55 ASN A N 14
ATOM 17581 C CA . ASN A 1 38 ? -2.132 -9.597 -6.560 1.00 0.00 55 ASN A CA 14
ATOM 17582 C C . ASN A 1 38 ? -2.620 -8.883 -7.819 1.00 0.00 55 ASN A C 14
ATOM 17583 O O . ASN A 1 38 ? -2.286 -9.277 -8.936 1.00 0.00 55 ASN A O 14
ATOM 17594 N N . SER A 1 39 ? -3.406 -7.834 -7.631 1.00 0.00 56 SER A N 14
ATOM 17595 C CA . SER A 1 39 ? -3.878 -7.021 -8.738 1.00 0.00 56 SER A CA 14
ATOM 17596 C C . SER A 1 39 ? -2.736 -6.184 -9.296 1.00 0.00 56 SER A C 14
ATOM 17597 O O . SER A 1 39 ? -1.918 -5.648 -8.546 1.00 0.00 56 SER A O 14
ATOM 17605 N N . MET A 1 40 ? -2.698 -6.085 -10.620 1.00 0.00 57 MET A N 14
ATOM 17606 C CA . MET A 1 40 ? -1.698 -5.290 -11.325 1.00 0.00 57 MET A CA 14
ATOM 17607 C C . MET A 1 40 ? -1.694 -3.864 -10.799 1.00 0.00 57 MET A C 14
ATOM 17608 O O . MET A 1 40 ? -0.644 -3.266 -10.578 1.00 0.00 57 MET A O 14
ATOM 17622 N N . ILE A 1 41 ? -2.888 -3.333 -10.591 1.00 0.00 58 ILE A N 14
ATOM 17623 C CA . ILE A 1 41 ? -3.043 -1.959 -10.151 1.00 0.00 58 ILE A CA 14
ATOM 17624 C C . ILE A 1 41 ? -2.798 -1.866 -8.641 1.00 0.00 58 ILE A C 14
ATOM 17625 O O . ILE A 1 41 ? -2.308 -0.852 -8.144 1.00 0.00 58 ILE A O 14
ATOM 17641 N N . ALA A 1 42 ? -3.118 -2.940 -7.919 1.00 0.00 59 ALA A N 14
ATOM 17642 C CA . ALA A 1 42 ? -2.804 -3.023 -6.493 1.00 0.00 59 ALA A CA 14
ATOM 17643 C C . ALA A 1 42 ? -1.298 -2.895 -6.301 1.00 0.00 59 ALA A C 14
ATOM 17644 O O . ALA A 1 42 ? -0.825 -2.264 -5.358 1.00 0.00 59 ALA A O 14
ATOM 17651 N N . THR A 1 43 ? -0.556 -3.496 -7.222 1.00 0.00 60 THR A N 14
ATOM 17652 C CA . THR A 1 43 ? 0.893 -3.398 -7.241 1.00 0.00 60 THR A CA 14
ATOM 17653 C C . THR A 1 43 ? 1.347 -1.965 -7.510 1.00 0.00 60 THR A C 14
ATOM 17654 O O . THR A 1 43 ? 2.271 -1.473 -6.864 1.00 0.00 60 THR A O 14
ATOM 17665 N N . ASP A 1 44 ? 0.686 -1.304 -8.457 1.00 0.00 61 ASP A N 14
ATOM 17666 C CA . ASP A 1 44 ? 0.976 0.097 -8.784 1.00 0.00 61 ASP A CA 14
ATOM 17667 C C . ASP A 1 44 ? 0.945 0.957 -7.528 1.00 0.00 61 ASP A C 14
ATOM 17668 O O . ASP A 1 44 ? 1.859 1.740 -7.265 1.00 0.00 61 ASP A O 14
ATOM 17677 N N . LEU A 1 45 ? -0.115 0.785 -6.750 1.00 0.00 62 LEU A N 14
ATOM 17678 C CA . LEU A 1 45 ? -0.288 1.508 -5.496 1.00 0.00 62 LEU A CA 14
ATOM 17679 C C . LEU A 1 45 ? 0.814 1.141 -4.507 1.00 0.00 62 LEU A C 14
ATOM 17680 O O . LEU A 1 45 ? 1.331 1.992 -3.786 1.00 0.00 62 LEU A O 14
ATOM 17696 N N . ARG A 1 46 ? 1.171 -0.135 -4.487 1.00 0.00 63 ARG A N 14
ATOM 17697 C CA . ARG A 1 46 ? 2.199 -0.628 -3.582 1.00 0.00 63 ARG A CA 14
ATOM 17698 C C . ARG A 1 46 ? 3.567 -0.067 -3.940 1.00 0.00 63 ARG A C 14
ATOM 17699 O O . ARG A 1 46 ? 4.431 0.070 -3.077 1.00 0.00 63 ARG A O 14
ATOM 17720 N N . GLN A 1 47 ? 3.765 0.249 -5.214 1.00 0.00 64 GLN A N 14
ATOM 17721 C CA . GLN A 1 47 ? 4.990 0.907 -5.641 1.00 0.00 64 GLN A CA 14
ATOM 17722 C C . GLN A 1 47 ? 5.101 2.262 -4.964 1.00 0.00 64 GLN A C 14
ATOM 17723 O O . GLN A 1 47 ? 6.168 2.640 -4.489 1.00 0.00 64 GLN A O 14
ATOM 17737 N N . LYS A 1 48 ? 3.982 2.978 -4.902 1.00 0.00 65 LYS A N 14
ATOM 17738 C CA . LYS A 1 48 ? 3.944 4.266 -4.227 1.00 0.00 65 LYS A CA 14
ATOM 17739 C C . LYS A 1 48 ? 4.274 4.084 -2.756 1.00 0.00 65 LYS A C 14
ATOM 17740 O O . LYS A 1 48 ? 5.087 4.815 -2.200 1.00 0.00 65 LYS A O 14
ATOM 17759 N N . VAL A 1 49 ? 3.640 3.089 -2.144 1.00 0.00 66 VAL A N 14
ATOM 17760 C CA . VAL A 1 49 ? 3.915 2.714 -0.763 1.00 0.00 66 VAL A CA 14
ATOM 17761 C C . VAL A 1 49 ? 5.412 2.486 -0.552 1.00 0.00 66 VAL A C 14
ATOM 17762 O O . VAL A 1 49 ? 5.981 2.942 0.439 1.00 0.00 66 VAL A O 14
ATOM 17775 N N . TYR A 1 50 ? 6.050 1.820 -1.507 1.00 0.00 67 TYR A N 14
ATOM 17776 C CA . TYR A 1 50 ? 7.480 1.546 -1.429 1.00 0.00 67 TYR A CA 14
ATOM 17777 C C . TYR A 1 50 ? 8.289 2.844 -1.520 1.00 0.00 67 TYR A C 14
ATOM 17778 O O . TYR A 1 50 ? 9.205 3.074 -0.727 1.00 0.00 67 TYR A O 14
ATOM 17796 N N . GLU A 1 51 ? 7.946 3.688 -2.489 1.00 0.00 68 GLU A N 14
ATOM 17797 C CA . GLU A 1 51 ? 8.634 4.963 -2.682 1.00 0.00 68 GLU A CA 14
ATOM 17798 C C . GLU A 1 51 ? 8.437 5.894 -1.487 1.00 0.00 68 GLU A C 14
ATOM 17799 O O . GLU A 1 51 ? 9.370 6.568 -1.056 1.00 0.00 68 GLU A O 14
ATOM 17811 N N . LEU A 1 52 ? 7.224 5.919 -0.954 1.00 0.00 69 LEU A N 14
ATOM 17812 C CA . LEU A 1 52 ? 6.889 6.801 0.156 1.00 0.00 69 LEU A CA 14
ATOM 17813 C C . LEU A 1 52 ? 7.678 6.436 1.413 1.00 0.00 69 LEU A C 14
ATOM 17814 O O . LEU A 1 52 ? 8.003 7.307 2.225 1.00 0.00 69 LEU A O 14
ATOM 17830 N N . MET A 1 53 ? 8.000 5.153 1.564 1.00 0.00 70 MET A N 14
ATOM 17831 C CA . MET A 1 53 ? 8.817 4.698 2.689 1.00 0.00 70 MET A CA 14
ATOM 17832 C C . MET A 1 53 ? 10.161 5.411 2.683 1.00 0.00 70 MET A C 14
ATOM 17833 O O . MET A 1 53 ? 10.605 5.949 3.699 1.00 0.00 70 MET A O 14
ATOM 17847 N N . GLN A 1 54 ? 10.794 5.422 1.519 1.00 0.00 71 GLN A N 14
ATOM 17848 C CA . GLN A 1 54 ? 12.120 5.997 1.371 1.00 0.00 71 GLN A CA 14
ATOM 17849 C C . GLN A 1 54 ? 12.062 7.515 1.208 1.00 0.00 71 GLN A C 14
ATOM 17850 O O . GLN A 1 54 ? 13.067 8.197 1.402 1.00 0.00 71 GLN A O 14
ATOM 17864 N N . GLU A 1 55 ? 10.893 8.043 0.851 1.00 0.00 72 GLU A N 14
ATOM 17865 C CA . GLU A 1 55 ? 10.703 9.492 0.830 1.00 0.00 72 GLU A CA 14
ATOM 17866 C C . GLU A 1 55 ? 10.715 10.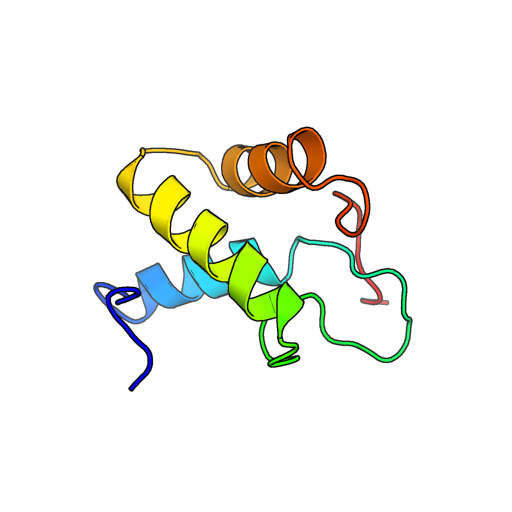030 2.251 1.00 0.00 72 GLU A C 14
ATOM 17867 O O . GLU A 1 55 ? 11.159 11.149 2.503 1.00 0.00 72 GLU A O 14
ATOM 17879 N N . GLY A 1 56 ? 10.213 9.222 3.175 1.00 0.00 73 GLY A N 14
ATOM 17880 C CA . GLY A 1 56 ? 10.197 9.616 4.562 1.00 0.00 73 GLY A CA 14
ATOM 17881 C C . GLY A 1 56 ? 8.806 9.968 5.023 1.00 0.00 73 GLY A C 14
ATOM 17882 O O . GLY A 1 56 ? 8.631 10.750 5.954 1.00 0.00 73 GLY A O 14
ATOM 17886 N N . LYS A 1 57 ? 7.809 9.393 4.362 1.00 0.00 74 LYS A N 14
ATOM 17887 C CA . LYS A 1 57 ? 6.422 9.650 4.712 1.00 0.00 74 LYS A CA 14
ATOM 17888 C C . LYS A 1 57 ? 6.082 8.933 6.010 1.00 0.00 74 LYS A C 14
ATOM 17889 O O . LYS A 1 57 ? 6.734 7.958 6.385 1.00 0.00 74 LYS A O 14
ATOM 17908 N N . SER A 1 58 ? 5.061 9.415 6.684 1.00 0.00 75 SER A N 14
ATOM 17909 C CA . SER A 1 58 ? 4.576 8.788 7.903 1.00 0.00 75 SER A CA 14
ATOM 17910 C C . SER A 1 58 ? 3.567 7.713 7.527 1.00 0.00 75 SER A C 14
ATOM 17911 O O . SER A 1 58 ? 3.082 7.708 6.402 1.00 0.00 75 SER A O 14
ATOM 17919 N N . LYS A 1 59 ? 3.255 6.811 8.447 1.00 0.00 76 LYS A N 14
ATOM 17920 C CA . LYS A 1 59 ? 2.334 5.710 8.156 1.00 0.00 76 LYS A CA 14
ATOM 17921 C C . LYS A 1 59 ? 1.035 6.211 7.528 1.00 0.00 76 LYS A C 14
ATOM 17922 O O . LYS A 1 59 ? 0.678 5.806 6.420 1.00 0.00 76 LYS A O 14
ATOM 17941 N N . LYS A 1 60 ? 0.343 7.101 8.223 1.00 0.00 77 LYS A N 14
ATOM 17942 C CA . LYS A 1 60 ? -0.890 7.682 7.698 1.00 0.00 77 LYS A CA 14
ATOM 17943 C C . LYS A 1 60 ? -0.590 8.576 6.509 1.00 0.00 77 LYS A C 14
ATOM 17944 O O . LYS A 1 60 ? -1.393 8.695 5.596 1.00 0.00 77 LYS A O 14
ATOM 17963 N N . GLU A 1 61 ? 0.571 9.203 6.534 1.00 0.00 78 GLU A N 14
ATOM 17964 C CA . GLU A 1 61 ? 1.004 10.053 5.429 1.00 0.00 78 GLU A CA 14
ATOM 17965 C C . GLU A 1 61 ? 1.133 9.252 4.130 1.00 0.00 78 GLU A C 14
ATOM 17966 O O . GLU A 1 61 ? 0.811 9.760 3.062 1.00 0.00 78 GLU A O 14
ATOM 17978 N N . ILE A 1 62 ? 1.597 8.002 4.215 1.00 0.00 79 ILE A N 14
ATOM 17979 C CA . ILE A 1 62 ? 1.665 7.150 3.031 1.00 0.00 79 ILE A CA 14
ATOM 17980 C C . ILE A 1 62 ? 0.265 6.931 2.454 1.00 0.00 79 ILE A C 14
ATOM 17981 O O . ILE A 1 62 ? 0.023 7.194 1.278 1.00 0.00 79 ILE A O 14
ATOM 17997 N N . VAL A 1 63 ? -0.662 6.485 3.296 1.00 0.00 80 VAL A N 14
ATOM 17998 C CA . VAL A 1 63 ? -2.020 6.196 2.848 1.00 0.00 80 VAL A CA 14
ATOM 17999 C C . VAL A 1 63 ? -2.759 7.482 2.468 1.00 0.00 80 VAL A C 14
ATOM 18000 O O . VAL A 1 63 ? -3.561 7.496 1.534 1.00 0.00 80 VAL A O 14
ATOM 18013 N N . ASP A 1 64 ? -2.465 8.561 3.176 1.00 0.00 81 ASP A N 14
ATOM 18014 C CA . ASP A 1 64 ? -3.032 9.865 2.857 1.00 0.00 81 ASP A CA 14
ATOM 18015 C C . ASP A 1 64 ? -2.476 10.369 1.533 1.00 0.00 81 ASP A C 14
ATOM 18016 O O . ASP A 1 64 ? -3.166 11.038 0.769 1.00 0.00 81 ASP A O 14
ATOM 18025 N N . TYR A 1 65 ? -1.225 10.028 1.260 1.00 0.00 82 TYR A N 14
ATOM 18026 C CA . TYR A 1 65 ? -0.613 10.327 -0.026 1.00 0.00 82 TYR A CA 14
ATOM 18027 C C . TYR A 1 65 ? -1.368 9.577 -1.105 1.00 0.00 82 TYR A C 14
ATOM 18028 O O . TYR A 1 65 ? -1.684 10.120 -2.167 1.00 0.00 82 TYR A O 14
ATOM 18046 N N . MET A 1 66 ? -1.648 8.318 -0.802 1.00 0.00 83 MET A N 14
ATOM 18047 C CA . MET A 1 66 ? -2.395 7.448 -1.687 1.00 0.00 83 MET A CA 14
ATOM 18048 C C . MET A 1 66 ? -3.758 8.038 -1.984 1.00 0.00 83 MET A C 14
ATOM 18049 O O . MET A 1 66 ? -4.124 8.198 -3.132 1.00 0.00 83 MET A O 14
ATOM 18063 N N . VAL A 1 67 ? -4.508 8.364 -0.945 1.00 0.00 84 VAL A N 14
ATOM 18064 C CA . VAL A 1 67 ? -5.849 8.917 -1.134 1.00 0.00 84 VAL A CA 14
ATOM 18065 C C . VAL A 1 67 ? -5.807 10.284 -1.812 1.00 0.00 84 VAL A C 14
ATOM 18066 O O . VAL A 1 67 ? -6.745 10.667 -2.507 1.00 0.00 84 VAL A O 14
ATOM 18079 N N . ALA A 1 68 ? -4.727 11.019 -1.601 1.00 0.00 85 ALA A N 14
ATOM 18080 C CA . ALA A 1 68 ? -4.566 12.327 -2.217 1.00 0.00 85 ALA A CA 14
ATOM 18081 C C . ALA A 1 68 ? -4.292 12.210 -3.719 1.00 0.00 85 ALA A C 14
ATOM 18082 O O . ALA A 1 68 ? -4.963 12.842 -4.528 1.00 0.00 85 ALA A O 14
ATOM 18089 N N . ARG A 1 69 ? -3.311 11.395 -4.091 1.00 0.00 86 ARG A N 14
ATOM 18090 C CA . ARG A 1 69 ? -2.889 11.293 -5.493 1.00 0.00 86 ARG A CA 14
ATOM 18091 C C . ARG A 1 69 ? -3.635 10.182 -6.233 1.00 0.00 86 ARG A C 14
ATOM 18092 O O . ARG A 1 69 ? -4.002 10.334 -7.398 1.00 0.00 86 ARG A O 14
ATOM 18113 N N . TYR A 1 70 ? -3.864 9.074 -5.547 1.00 0.00 87 TYR A N 14
ATOM 18114 C CA . TYR A 1 70 ? -4.508 7.900 -6.133 1.00 0.00 87 TYR A CA 14
ATOM 18115 C C . TYR A 1 70 ? -5.921 7.733 -5.589 1.00 0.00 87 TYR A C 14
ATOM 18116 O O . TYR A 1 70 ? -6.442 6.621 -5.525 1.00 0.00 87 TYR A O 14
ATOM 18134 N N . GLY A 1 71 ? -6.544 8.842 -5.212 1.00 0.00 88 GLY A N 14
ATOM 18135 C CA . GLY A 1 71 ? -7.844 8.791 -4.567 1.00 0.00 88 GLY A CA 14
ATOM 18136 C C . GLY A 1 71 ? -8.950 8.266 -5.463 1.00 0.00 88 GLY A C 14
ATOM 18137 O O . GLY A 1 71 ? -10.010 7.871 -4.978 1.00 0.00 88 GLY A O 14
ATOM 18141 N N . ASN A 1 72 ? -8.715 8.258 -6.768 1.00 0.00 89 ASN A N 14
ATOM 18142 C CA . ASN A 1 72 ? -9.682 7.697 -7.703 1.00 0.00 89 ASN A CA 14
ATOM 18143 C C . ASN A 1 72 ? -9.667 6.175 -7.640 1.00 0.00 89 ASN A C 14
ATOM 18144 O O . ASN A 1 72 ? -10.555 5.508 -8.173 1.00 0.00 89 ASN A O 14
ATOM 18155 N N . PHE A 1 73 ? -8.661 5.635 -6.970 1.00 0.00 90 PHE A N 14
ATOM 18156 C CA . PHE A 1 73 ? -8.504 4.192 -6.854 1.00 0.00 90 PHE A CA 14
ATOM 18157 C C . PHE A 1 73 ? -8.549 3.746 -5.395 1.00 0.00 90 PHE A C 14
ATOM 18158 O O . PHE A 1 73 ? -9.173 2.741 -5.065 1.00 0.00 90 PHE A O 14
ATOM 18175 N N . VAL A 1 74 ? -7.887 4.500 -4.526 1.00 0.00 91 VAL A N 14
ATOM 18176 C CA . VAL A 1 74 ? -7.710 4.089 -3.138 1.00 0.00 91 VAL A CA 14
ATOM 18177 C C . VAL A 1 74 ? -8.692 4.817 -2.215 1.00 0.00 91 VAL A C 14
ATOM 18178 O O . VAL A 1 74 ? -9.395 5.735 -2.641 1.00 0.00 91 VAL A O 14
ATOM 18191 N N . THR A 1 75 ? -8.745 4.396 -0.954 1.00 0.00 92 THR A N 14
ATOM 18192 C CA . THR A 1 75 ? -9.571 5.060 0.046 1.00 0.00 92 THR A CA 14
ATOM 18193 C C . THR A 1 75 ? -8.968 4.900 1.444 1.00 0.00 92 THR A C 14
ATOM 18194 O O . THR A 1 75 ? -8.460 3.835 1.790 1.00 0.00 92 THR A O 14
ATOM 18205 N N . TYR A 1 76 ? -9.008 5.960 2.243 1.00 0.00 93 TYR A N 14
ATOM 18206 C CA . TYR A 1 76 ? -8.516 5.886 3.607 1.00 0.00 93 TYR A CA 14
ATOM 18207 C C . TYR A 1 76 ? -9.682 5.631 4.551 1.00 0.00 93 TYR A C 14
ATOM 18208 O O . TYR A 1 76 ? -10.451 6.536 4.876 1.00 0.00 93 TYR A O 14
ATOM 18226 N N . ASP A 1 77 ? -9.801 4.384 4.973 1.00 0.00 94 ASP A N 14
ATOM 18227 C CA . ASP A 1 77 ? -10.874 3.952 5.853 1.00 0.00 94 ASP A CA 14
ATOM 18228 C C . ASP A 1 77 ? -10.500 2.636 6.503 1.00 0.00 94 ASP A C 14
ATOM 18229 O O . ASP A 1 77 ? -9.640 1.915 5.992 1.00 0.00 94 ASP A O 14
ATOM 18238 N N . PRO A 1 78 ? -11.132 2.299 7.629 1.00 0.00 95 PRO A N 14
ATOM 18239 C CA . PRO A 1 78 ? -11.064 0.949 8.187 1.00 0.00 95 PRO A CA 14
ATOM 18240 C C . PRO A 1 78 ? -11.725 -0.044 7.235 1.00 0.00 95 PRO A C 14
ATOM 18241 O O . PRO A 1 78 ? -12.771 0.255 6.650 1.00 0.00 95 PRO A O 14
ATOM 18252 N N . PRO A 1 79 ? -11.137 -1.229 7.043 1.00 0.00 96 PRO A N 14
ATOM 18253 C CA . PRO A 1 79 ? -11.654 -2.201 6.101 1.00 0.00 96 PRO A CA 14
ATOM 18254 C C . PRO A 1 79 ? -12.863 -2.927 6.670 1.00 0.00 96 PRO A C 14
ATOM 18255 O O . PRO A 1 79 ? -13.268 -2.677 7.805 1.00 0.00 96 PRO A O 14
ATOM 18266 N N . LEU A 1 80 ? -13.425 -3.837 5.886 1.00 0.00 97 LEU A N 14
ATOM 18267 C CA . LEU A 1 80 ? -14.579 -4.624 6.319 1.00 0.00 97 LEU A CA 14
ATOM 18268 C C . LEU A 1 80 ? -14.177 -5.627 7.399 1.00 0.00 97 LEU A C 14
ATOM 18269 O O . LEU A 1 80 ? -14.978 -6.465 7.815 1.00 0.00 97 LEU A O 14
ATOM 18285 N N . THR A 1 81 ? -12.928 -5.523 7.832 1.00 0.00 98 THR A N 14
ATOM 18286 C CA . THR A 1 81 ? -12.370 -6.379 8.859 1.00 0.00 98 THR A CA 14
ATOM 18287 C C . THR A 1 81 ? -13.195 -6.290 10.151 1.00 0.00 98 THR A C 14
ATOM 18288 O O . THR A 1 81 ? -13.739 -5.231 10.479 1.00 0.00 98 THR A O 14
ATOM 18299 N N . PRO A 1 82 ? -13.336 -7.415 10.872 1.00 0.00 99 PRO A N 14
ATOM 18300 C CA . PRO A 1 82 ? -14.012 -7.445 12.171 1.00 0.00 99 PRO A CA 14
ATOM 18301 C C . PRO A 1 82 ? -13.296 -6.573 13.198 1.00 0.00 99 PRO A C 14
ATOM 18302 O O . PRO A 1 82 ? -12.166 -6.923 13.597 1.00 0.00 99 PRO A O 14
ATOM 18313 N N . THR A 1 2 ? 15.404 -10.339 -3.664 1.00 0.00 19 THR A N 15
ATOM 18314 C CA . THR A 1 2 ? 14.491 -11.468 -3.383 1.00 0.00 19 THR A CA 15
ATOM 18315 C C . THR A 1 2 ? 13.277 -11.461 -4.314 1.00 0.00 19 THR A C 15
ATOM 18316 O O . THR A 1 2 ? 12.711 -12.517 -4.607 1.00 0.00 19 THR A O 15
ATOM 18327 N N . ILE A 1 3 ? 12.882 -10.290 -4.802 1.00 0.00 20 ILE A N 15
ATOM 18328 C CA . ILE A 1 3 ? 11.687 -10.198 -5.632 1.00 0.00 20 ILE A CA 15
ATOM 18329 C C . ILE A 1 3 ? 11.797 -9.064 -6.660 1.00 0.00 20 ILE A C 15
ATOM 18330 O O . ILE A 1 3 ? 11.667 -9.302 -7.859 1.00 0.00 20 ILE A O 15
ATOM 18346 N N . ASP A 1 4 ? 12.065 -7.849 -6.205 1.00 0.00 21 ASP A N 15
ATOM 18347 C CA . ASP A 1 4 ? 12.102 -6.695 -7.097 1.00 0.00 21 ASP A CA 15
ATOM 18348 C C . ASP A 1 4 ? 13.190 -5.735 -6.629 1.00 0.00 21 ASP A C 15
ATOM 18349 O O . ASP A 1 4 ? 14.062 -6.126 -5.854 1.00 0.00 21 ASP A O 15
ATOM 18358 N N . VAL A 1 5 ? 13.141 -4.492 -7.082 1.00 0.00 22 VAL A N 15
ATOM 18359 C CA . VAL A 1 5 ? 14.015 -3.458 -6.548 1.00 0.00 22 VAL A CA 15
ATOM 18360 C C . VAL A 1 5 ? 13.488 -3.040 -5.180 1.00 0.00 22 VAL A C 15
ATOM 18361 O O . VAL A 1 5 ? 14.162 -2.368 -4.400 1.00 0.00 22 VAL A O 15
ATOM 18374 N N . LEU A 1 6 ? 12.261 -3.471 -4.909 1.00 0.00 23 LEU A N 15
ATOM 18375 C CA . LEU A 1 6 ? 11.600 -3.215 -3.644 1.00 0.00 23 LEU A CA 15
ATOM 18376 C C . LEU A 1 6 ? 12.173 -4.138 -2.577 1.00 0.00 23 LEU A C 15
ATOM 18377 O O . LEU A 1 6 ? 11.552 -5.128 -2.188 1.00 0.00 23 LEU A O 15
ATOM 18393 N N . GLN A 1 7 ? 13.370 -3.817 -2.129 1.00 0.00 24 GLN A N 15
ATOM 18394 C CA . GLN A 1 7 ? 14.084 -4.660 -1.197 1.00 0.00 24 GLN A CA 15
ATOM 18395 C C . GLN A 1 7 ? 13.922 -4.188 0.234 1.00 0.00 24 GLN A C 15
ATOM 18396 O O . GLN A 1 7 ? 14.382 -3.109 0.611 1.00 0.00 24 GLN A O 15
ATOM 18410 N N . PHE A 1 8 ? 13.257 -5.008 1.026 1.00 0.00 25 PHE A N 15
ATOM 18411 C CA . PHE A 1 8 ? 13.079 -4.727 2.435 1.00 0.00 25 PHE A CA 15
ATOM 18412 C C . PHE A 1 8 ? 14.344 -5.076 3.190 1.00 0.00 25 PHE A C 15
ATOM 18413 O O . PHE A 1 8 ? 14.866 -6.187 3.086 1.00 0.00 25 PHE A O 15
ATOM 18430 N N . LYS A 1 9 ? 14.837 -4.086 3.926 1.00 0.00 26 LYS A N 15
ATOM 18431 C CA . LYS A 1 9 ? 16.033 -4.211 4.740 1.00 0.00 26 LYS A CA 15
ATOM 18432 C C . LYS A 1 9 ? 15.965 -5.436 5.648 1.00 0.00 26 LYS A C 15
ATOM 18433 O O . LYS A 1 9 ? 16.981 -6.051 5.964 1.00 0.00 26 LYS A O 15
ATOM 18452 N N . ASP A 1 10 ? 14.755 -5.774 6.047 1.00 0.00 27 ASP A N 15
ATOM 18453 C CA . ASP A 1 10 ? 14.506 -6.889 6.936 1.00 0.00 27 ASP A CA 15
ATOM 18454 C C . ASP A 1 10 ? 13.015 -7.167 6.929 1.00 0.00 27 ASP A C 15
ATOM 18455 O O . ASP A 1 10 ? 12.265 -6.435 6.274 1.00 0.00 27 ASP A O 15
ATOM 18464 N N . GLU A 1 11 ? 12.581 -8.198 7.635 1.00 0.00 28 GLU A N 15
ATOM 18465 C CA . GLU A 1 11 ? 11.170 -8.461 7.810 1.00 0.00 28 GLU A CA 15
ATOM 18466 C C . GLU A 1 11 ? 10.478 -7.203 8.335 1.00 0.00 28 GLU A C 15
ATOM 18467 O O . GLU A 1 11 ? 9.361 -6.892 7.944 1.00 0.00 28 GLU A O 15
ATOM 18479 N N . ALA A 1 12 ? 11.186 -6.460 9.183 1.00 0.00 29 ALA A N 15
ATOM 18480 C CA . ALA A 1 12 ? 10.658 -5.237 9.774 1.00 0.00 29 ALA A CA 15
ATOM 18481 C C . ALA A 1 12 ? 10.271 -4.218 8.711 1.00 0.00 29 ALA A C 15
ATOM 18482 O O . ALA A 1 12 ? 9.221 -3.582 8.810 1.00 0.00 29 ALA A O 15
ATOM 18489 N N . GLN A 1 13 ? 11.109 -4.062 7.685 1.00 0.00 30 GLN A N 15
ATOM 18490 C CA . GLN A 1 13 ? 10.798 -3.124 6.613 1.00 0.00 30 GLN A CA 15
ATOM 18491 C C . GLN A 1 13 ? 9.585 -3.631 5.849 1.00 0.00 30 GLN A C 15
ATOM 18492 O O . GLN A 1 13 ? 8.764 -2.858 5.357 1.00 0.00 30 GLN A O 15
ATOM 18506 N N . GLU A 1 14 ? 9.488 -4.949 5.775 1.00 0.00 31 GLU A N 15
ATOM 18507 C CA . GLU A 1 14 ? 8.389 -5.607 5.096 1.00 0.00 31 GLU A CA 15
ATOM 18508 C C . GLU A 1 14 ? 7.097 -5.447 5.896 1.00 0.00 31 GLU A C 15
ATOM 18509 O O . GLU A 1 14 ? 6.024 -5.278 5.324 1.00 0.00 31 GLU A O 15
ATOM 18521 N N . GLN A 1 15 ? 7.214 -5.474 7.223 1.00 0.00 32 GLN A N 15
ATOM 18522 C CA . GLN A 1 15 ? 6.068 -5.288 8.107 1.00 0.00 32 GLN A CA 15
ATOM 18523 C C . GLN A 1 15 ? 5.397 -3.951 7.830 1.00 0.00 32 GLN A C 15
ATOM 18524 O O . GLN A 1 15 ? 4.171 -3.851 7.835 1.00 0.00 32 GLN A O 15
ATOM 18538 N N . GLN A 1 16 ? 6.206 -2.924 7.589 1.00 0.00 33 GLN A N 15
ATOM 18539 C CA . GLN A 1 16 ? 5.678 -1.615 7.243 1.00 0.00 33 GLN A CA 15
ATOM 18540 C C . GLN A 1 16 ? 4.878 -1.718 5.957 1.00 0.00 33 GLN A C 15
ATOM 18541 O O . GLN A 1 16 ? 3.763 -1.217 5.865 1.00 0.00 33 GLN A O 15
ATOM 18555 N N . PHE A 1 17 ? 5.456 -2.405 4.979 1.00 0.00 34 PHE A N 15
ATOM 18556 C CA . PHE A 1 17 ? 4.808 -2.617 3.694 1.00 0.00 34 PHE A CA 15
ATOM 18557 C C . PHE A 1 17 ? 3.481 -3.347 3.890 1.00 0.00 34 PHE A C 15
ATOM 18558 O O . PHE A 1 17 ? 2.509 -3.092 3.178 1.00 0.00 34 PHE A O 15
ATOM 18575 N N . ARG A 1 18 ? 3.451 -4.251 4.867 1.00 0.00 35 ARG A N 15
ATOM 18576 C CA . ARG A 1 18 ? 2.225 -4.951 5.233 1.00 0.00 35 ARG A CA 15
ATOM 18577 C C . ARG A 1 18 ? 1.172 -3.967 5.733 1.00 0.00 35 ARG A C 15
ATOM 18578 O O . ARG A 1 18 ? 0.069 -3.909 5.202 1.00 0.00 35 ARG A O 15
ATOM 18599 N N . GLN A 1 19 ? 1.553 -3.151 6.710 1.00 0.00 36 GLN A N 15
ATOM 18600 C CA . GLN A 1 19 ? 0.610 -2.269 7.396 1.00 0.00 36 GLN A CA 15
ATOM 18601 C C . GLN A 1 19 ? 0.163 -1.123 6.509 1.00 0.00 36 GLN A C 15
ATOM 18602 O O . GLN A 1 19 ? -1.014 -0.757 6.498 1.00 0.00 36 GLN A O 15
ATOM 18616 N N . LEU A 1 20 ? 1.105 -0.572 5.761 1.00 0.00 37 LEU A N 15
ATOM 18617 C CA . LEU A 1 20 ? 0.828 0.557 4.889 1.00 0.00 37 LEU A CA 15
ATOM 18618 C C . LEU A 1 20 ? -0.198 0.190 3.824 1.00 0.00 37 LEU A C 15
ATOM 18619 O O . LEU A 1 20 ? -0.882 1.057 3.288 1.00 0.00 37 LEU A O 15
ATOM 18635 N N . THR A 1 21 ? -0.311 -1.096 3.524 1.00 0.00 38 THR A N 15
ATOM 18636 C CA . THR A 1 21 ? -1.264 -1.545 2.528 1.00 0.00 38 THR A CA 15
ATOM 18637 C C . THR A 1 21 ? -2.528 -2.122 3.172 1.00 0.00 38 THR A C 15
ATOM 18638 O O . THR A 1 21 ? -3.473 -2.485 2.473 1.00 0.00 38 THR A O 15
ATOM 18649 N N . GLU A 1 22 ? -2.552 -2.196 4.507 1.00 0.00 39 GLU A N 15
ATOM 18650 C CA . GLU A 1 22 ? -3.724 -2.707 5.216 1.00 0.00 39 GLU A CA 15
ATOM 18651 C C . GLU A 1 22 ? -4.800 -1.636 5.334 1.00 0.00 39 GLU A C 15
ATOM 18652 O O . GLU A 1 22 ? -5.986 -1.913 5.156 1.00 0.00 39 GLU A O 15
ATOM 18664 N N . GLU A 1 23 ? -4.385 -0.415 5.637 1.00 0.00 40 GLU A N 15
ATOM 18665 C CA . GLU A 1 23 ? -5.325 0.685 5.816 1.00 0.00 40 GLU A CA 15
ATOM 18666 C C . GLU A 1 23 ? -5.718 1.302 4.479 1.00 0.00 40 GLU A C 15
ATOM 18667 O O . GLU A 1 23 ? -6.559 2.198 4.417 1.00 0.00 40 GLU A O 15
ATOM 18679 N N . LEU A 1 24 ? -5.115 0.813 3.408 1.00 0.00 41 LEU A N 15
ATOM 18680 C CA . LEU A 1 24 ? -5.401 1.331 2.085 1.00 0.00 41 LEU A CA 15
ATOM 18681 C C . LEU A 1 24 ? -6.288 0.366 1.308 1.00 0.00 41 LEU A C 15
ATOM 18682 O O . LEU A 1 24 ? -5.886 -0.755 0.993 1.00 0.00 41 LEU A O 15
ATOM 18698 N N . ARG A 1 25 ? -7.489 0.827 0.989 1.00 0.00 42 ARG A N 15
ATOM 18699 C CA . ARG A 1 25 ? -8.492 -0.002 0.347 1.00 0.00 42 ARG A CA 15
ATOM 18700 C C . ARG A 1 25 ? -8.372 -0.004 -1.167 1.00 0.00 42 ARG A C 15
ATOM 18701 O O . ARG A 1 25 ? -7.997 0.995 -1.780 1.00 0.00 42 ARG A O 15
ATOM 18722 N N . CYS A 1 26 ? -8.705 -1.144 -1.746 1.00 0.00 43 CYS A N 15
ATOM 18723 C CA . CYS A 1 26 ? -9.098 -1.222 -3.138 1.00 0.00 43 CYS A CA 15
ATOM 18724 C C . CYS A 1 26 ? -10.623 -1.351 -3.162 1.00 0.00 43 CYS A C 15
ATOM 18725 O O . CYS A 1 26 ? -11.165 -2.435 -2.943 1.00 0.00 43 CYS A O 15
ATOM 18733 N N . PRO A 1 27 ? -11.333 -0.226 -3.370 1.00 0.00 44 PRO A N 15
ATOM 18734 C CA . PRO A 1 27 ? -12.787 -0.135 -3.147 1.00 0.00 44 PRO A CA 15
ATOM 18735 C C . PRO A 1 27 ? -13.640 -0.912 -4.153 1.00 0.00 44 PRO A C 15
ATOM 18736 O O . PRO A 1 27 ? -14.514 -0.345 -4.810 1.00 0.00 44 PRO A O 15
ATOM 18747 N N . LYS A 1 28 ? -13.400 -2.208 -4.256 1.00 0.00 45 LYS A N 15
ATOM 18748 C CA . LYS A 1 28 ? -14.232 -3.068 -5.082 1.00 0.00 45 LYS A CA 15
ATOM 18749 C C . LYS A 1 28 ? -15.016 -4.041 -4.210 1.00 0.00 45 LYS A C 15
ATOM 18750 O O . LYS A 1 28 ? -15.638 -4.978 -4.716 1.00 0.00 45 LYS A O 15
ATOM 18769 N N . CYS A 1 29 ? -14.946 -3.824 -2.888 1.00 0.00 46 CYS A N 15
ATOM 18770 C CA . CYS A 1 29 ? -15.647 -4.655 -1.895 1.00 0.00 46 CYS A CA 15
ATOM 18771 C C . CYS A 1 29 ? -15.023 -6.041 -1.777 1.00 0.00 46 CYS A C 15
ATOM 18772 O O . CYS A 1 29 ? -15.353 -6.808 -0.873 1.00 0.00 46 CYS A O 15
ATOM 18780 N N . GLN A 1 30 ? -14.123 -6.355 -2.686 1.00 0.00 47 GLN A N 15
ATOM 18781 C CA . GLN A 1 30 ? -13.474 -7.646 -2.708 1.00 0.00 47 GLN A CA 15
ATOM 18782 C C . GLN A 1 30 ? -12.007 -7.489 -2.353 1.00 0.00 47 GLN A C 15
ATOM 18783 O O . GLN A 1 30 ? -11.424 -6.437 -2.618 1.00 0.00 47 GLN A O 15
ATOM 18797 N N . ASN A 1 31 ? -11.431 -8.530 -1.750 1.00 0.00 48 ASN A N 15
ATOM 18798 C CA . ASN A 1 31 ? -10.044 -8.506 -1.273 1.00 0.00 48 ASN A CA 15
ATOM 18799 C C . ASN A 1 31 ? -9.931 -7.684 0.002 1.00 0.00 48 ASN A C 15
ATOM 18800 O O . ASN A 1 31 ? -10.752 -6.803 0.268 1.00 0.00 48 ASN A O 15
ATOM 18811 N N . ASN A 1 32 ? -8.935 -7.992 0.816 1.00 0.00 49 ASN A N 15
ATOM 18812 C CA . ASN A 1 32 ? -8.698 -7.229 2.031 1.00 0.00 49 ASN A CA 15
ATOM 18813 C C . ASN A 1 32 ? -7.636 -6.165 1.780 1.00 0.00 49 ASN A C 15
ATOM 18814 O O . ASN A 1 32 ? -6.444 -6.364 2.028 1.00 0.00 49 ASN A O 15
ATOM 18825 N N . SER A 1 33 ? -8.097 -5.038 1.242 1.00 0.00 50 SER A N 15
ATOM 18826 C CA . SER A 1 33 ? -7.232 -3.907 0.929 1.00 0.00 50 SER A CA 15
ATOM 18827 C C . SER A 1 33 ? -6.230 -4.274 -0.170 1.00 0.00 50 SER A C 15
ATOM 18828 O O . SER A 1 33 ? -6.348 -5.324 -0.802 1.00 0.00 50 SER A O 15
ATOM 18836 N N . ILE A 1 34 ? -5.253 -3.408 -0.417 1.00 0.00 51 ILE A N 15
ATOM 18837 C CA . ILE A 1 34 ? -4.249 -3.687 -1.440 1.00 0.00 51 ILE A CA 15
ATOM 18838 C C . ILE A 1 34 ? -3.109 -4.529 -0.865 1.00 0.00 51 ILE A C 15
ATOM 18839 O O . ILE A 1 34 ? -2.133 -4.824 -1.553 1.00 0.00 51 ILE A O 15
ATOM 18855 N N . ALA A 1 35 ? -3.237 -4.912 0.404 1.00 0.00 52 ALA A N 15
ATOM 18856 C CA . ALA A 1 35 ? -2.237 -5.748 1.062 1.00 0.00 52 ALA A CA 15
ATOM 18857 C C . ALA A 1 35 ? -2.310 -7.178 0.541 1.00 0.00 52 ALA A C 15
ATOM 18858 O O . ALA A 1 35 ? -1.287 -7.831 0.336 1.00 0.00 52 ALA A O 15
ATOM 18865 N N . ASP A 1 36 ? -3.525 -7.655 0.344 1.00 0.00 53 ASP A N 15
ATOM 18866 C CA . ASP A 1 36 ? -3.750 -8.955 -0.268 1.00 0.00 53 ASP A CA 15
ATOM 18867 C C . ASP A 1 36 ? -4.860 -8.836 -1.297 1.00 0.00 53 ASP A C 15
ATOM 18868 O O . ASP A 1 36 ? -6.040 -9.015 -0.991 1.00 0.00 53 ASP A O 15
ATOM 18877 N N . SER A 1 37 ? -4.473 -8.511 -2.517 1.00 0.00 54 SER A N 15
ATOM 18878 C CA . SER A 1 37 ? -5.431 -8.250 -3.570 1.00 0.00 54 SER A CA 15
ATOM 18879 C C . SER A 1 37 ? -4.961 -8.845 -4.890 1.00 0.00 54 SER A C 15
ATOM 18880 O O . SER A 1 37 ? -3.760 -8.994 -5.128 1.00 0.00 54 SER A O 15
ATOM 18888 N N . ASN A 1 38 ? -5.918 -9.194 -5.737 1.00 0.00 55 ASN A N 15
ATOM 18889 C CA . ASN A 1 38 ? -5.620 -9.806 -7.025 1.00 0.00 55 ASN A CA 15
ATOM 18890 C C . ASN A 1 38 ? -5.666 -8.770 -8.139 1.00 0.00 55 ASN A C 15
ATOM 18891 O O . ASN A 1 38 ? -5.612 -9.111 -9.321 1.00 0.00 55 ASN A O 15
ATOM 18902 N N . SER A 1 39 ? -5.777 -7.504 -7.759 1.00 0.00 56 SER A N 15
ATOM 18903 C CA . SER A 1 39 ? -5.831 -6.424 -8.729 1.00 0.00 56 SER A CA 15
ATOM 18904 C C . SER A 1 39 ? -4.429 -6.035 -9.169 1.00 0.00 56 SER A C 15
ATOM 18905 O O . SER A 1 39 ? -3.556 -5.763 -8.345 1.00 0.00 56 SER A O 15
ATOM 18913 N N . MET A 1 40 ? -4.238 -6.012 -10.481 1.00 0.00 57 MET A N 15
ATOM 18914 C CA . MET A 1 40 ? -2.967 -5.630 -11.087 1.00 0.00 57 MET A CA 15
ATOM 18915 C C . MET A 1 40 ? -2.613 -4.203 -10.694 1.00 0.00 57 MET A C 15
ATOM 18916 O O . MET A 1 40 ? -1.446 -3.848 -10.545 1.00 0.00 57 MET A O 15
ATOM 18930 N N . ILE A 1 41 ? -3.648 -3.397 -10.524 1.00 0.00 58 ILE A N 15
ATOM 18931 C CA . ILE A 1 41 ? -3.488 -1.987 -10.235 1.00 0.00 58 ILE A CA 15
ATOM 18932 C C . ILE A 1 41 ? -3.075 -1.795 -8.776 1.00 0.00 58 ILE A C 15
ATOM 18933 O O . ILE A 1 41 ? -2.381 -0.835 -8.444 1.00 0.00 58 ILE A O 15
ATOM 18949 N N . ALA A 1 42 ? -3.491 -2.721 -7.909 1.00 0.00 59 ALA A N 15
ATOM 18950 C CA . ALA A 1 42 ? -3.101 -2.680 -6.502 1.00 0.00 59 ALA A CA 15
ATOM 18951 C C . ALA A 1 42 ? -1.582 -2.711 -6.382 1.00 0.00 59 ALA A C 15
ATOM 18952 O O . ALA A 1 42 ? -0.997 -2.006 -5.561 1.00 0.00 59 ALA A O 15
ATOM 18959 N N . THR A 1 43 ? -0.958 -3.525 -7.223 1.00 0.00 60 THR A N 15
ATOM 18960 C CA . THR A 1 43 ? 0.490 -3.645 -7.262 1.00 0.00 60 THR A CA 15
ATOM 18961 C C . THR A 1 43 ? 1.146 -2.296 -7.572 1.00 0.00 60 THR A C 15
ATOM 18962 O O . THR A 1 43 ? 2.157 -1.931 -6.967 1.00 0.00 60 THR A O 15
ATOM 18973 N N . ASP A 1 44 ? 0.556 -1.566 -8.512 1.00 0.00 61 ASP A N 15
ATOM 18974 C CA . ASP A 1 44 ? 1.021 -0.226 -8.879 1.00 0.00 61 ASP A CA 15
ATOM 18975 C C . ASP A 1 44 ? 1.084 0.668 -7.649 1.00 0.00 61 ASP A C 15
ATOM 18976 O O . ASP A 1 44 ? 2.045 1.413 -7.441 1.00 0.00 61 ASP A O 15
ATOM 18985 N N . LEU A 1 45 ? 0.044 0.569 -6.837 1.00 0.00 62 LEU A N 15
ATOM 18986 C CA . LEU A 1 45 ? -0.090 1.369 -5.627 1.00 0.00 62 LEU A CA 15
ATOM 18987 C C . LEU A 1 45 ? 0.932 0.937 -4.583 1.00 0.00 62 LEU A C 15
ATOM 18988 O O . LEU A 1 45 ? 1.496 1.763 -3.868 1.00 0.00 62 LEU A O 15
ATOM 19004 N N . ARG A 1 46 ? 1.166 -0.368 -4.512 1.00 0.00 63 ARG A N 15
ATOM 19005 C CA . ARG A 1 46 ? 2.124 -0.939 -3.572 1.00 0.00 63 ARG A CA 15
ATOM 19006 C C . ARG A 1 46 ? 3.516 -0.347 -3.787 1.00 0.00 63 ARG A C 15
ATOM 19007 O O . ARG A 1 46 ? 4.290 -0.193 -2.843 1.00 0.00 63 ARG A O 15
ATOM 19028 N N . GLN A 1 47 ? 3.817 -0.001 -5.031 1.00 0.00 64 GLN A N 15
ATOM 19029 C CA . GLN A 1 47 ? 5.085 0.636 -5.364 1.00 0.00 64 GLN A CA 15
ATOM 19030 C C . GLN A 1 47 ? 5.174 2.028 -4.749 1.00 0.00 64 GLN A C 15
ATOM 19031 O O . GLN A 1 47 ? 6.232 2.431 -4.272 1.00 0.00 64 GLN A O 15
ATOM 19045 N N . LYS A 1 48 ? 4.057 2.754 -4.748 1.00 0.00 65 LYS A N 15
ATOM 19046 C CA . LYS A 1 48 ? 4.004 4.073 -4.125 1.00 0.00 65 LYS A CA 15
ATOM 19047 C C . LYS A 1 48 ? 4.305 3.960 -2.639 1.00 0.00 65 LYS A C 15
ATOM 19048 O O . LYS A 1 48 ? 5.042 4.771 -2.078 1.00 0.00 65 LYS A O 15
ATOM 19067 N N . VAL A 1 49 ? 3.730 2.940 -2.017 1.00 0.00 66 VAL A N 15
ATOM 19068 C CA . VAL A 1 49 ? 3.976 2.644 -0.616 1.00 0.00 66 VAL A CA 15
ATOM 19069 C C . VAL A 1 49 ? 5.475 2.495 -0.345 1.00 0.00 66 VAL A C 15
ATOM 19070 O O . VAL A 1 49 ? 5.983 2.984 0.664 1.00 0.00 66 VAL A O 15
ATOM 19083 N N . TYR A 1 50 ? 6.181 1.851 -1.267 1.00 0.00 67 TYR A N 15
ATOM 19084 C CA . TYR A 1 50 ? 7.618 1.650 -1.120 1.00 0.00 67 TYR A CA 15
ATOM 19085 C C . TYR A 1 50 ? 8.377 2.965 -1.309 1.00 0.00 67 TYR A C 15
ATOM 19086 O O . TYR A 1 50 ? 9.268 3.291 -0.522 1.00 0.00 67 TYR A O 15
ATOM 19104 N N . GLU A 1 51 ? 8.02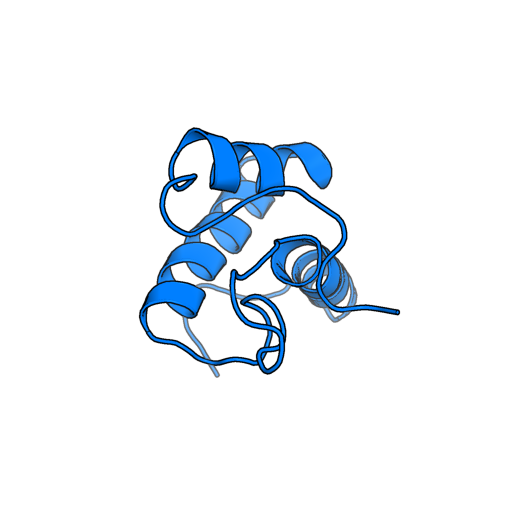4 3.713 -2.352 1.00 0.00 68 GLU A N 15
ATOM 19105 C CA . GLU A 1 51 ? 8.667 4.999 -2.627 1.00 0.00 68 GLU A CA 15
ATOM 19106 C C . GLU A 1 51 ? 8.533 5.945 -1.433 1.00 0.00 68 GLU A C 15
ATOM 19107 O O . GLU A 1 51 ? 9.517 6.512 -0.961 1.00 0.00 68 GLU A O 15
ATOM 19119 N N . LEU A 1 52 ? 7.309 6.072 -0.935 1.00 0.00 69 LEU A N 15
ATOM 19120 C CA . LEU A 1 52 ? 6.991 6.967 0.177 1.00 0.00 69 LEU A CA 15
ATOM 19121 C C . LEU A 1 52 ? 7.819 6.644 1.424 1.00 0.00 69 LEU A C 15
ATOM 19122 O O . LEU A 1 52 ? 8.111 7.533 2.228 1.00 0.00 69 LEU A O 15
ATOM 19138 N N . MET A 1 53 ? 8.207 5.382 1.574 1.00 0.00 70 MET A N 15
ATOM 19139 C CA . MET A 1 53 ? 9.047 4.969 2.698 1.00 0.00 70 MET A CA 15
ATOM 19140 C C . MET A 1 53 ? 10.354 5.752 2.706 1.00 0.00 70 MET A C 15
ATOM 19141 O O . MET A 1 53 ? 10.758 6.291 3.738 1.00 0.00 70 MET A O 15
ATOM 19155 N N . GLN A 1 54 ? 11.007 5.828 1.551 1.00 0.00 71 GLN A N 15
ATOM 19156 C CA . GLN A 1 54 ? 12.278 6.532 1.450 1.00 0.00 71 GLN A CA 15
ATOM 19157 C C . GLN A 1 54 ? 12.061 8.014 1.159 1.00 0.00 71 GLN A C 15
ATOM 19158 O O . GLN A 1 54 ? 12.970 8.824 1.336 1.00 0.00 71 GLN A O 15
ATOM 19172 N N . GLU A 1 55 ? 10.857 8.374 0.717 1.00 0.00 72 GLU A N 15
ATOM 19173 C CA . GLU A 1 55 ? 10.508 9.780 0.555 1.00 0.00 72 GLU A CA 15
ATOM 19174 C C . GLU A 1 55 ? 10.480 10.457 1.919 1.00 0.00 72 GLU A C 15
ATOM 19175 O O . GLU A 1 55 ? 10.781 11.642 2.045 1.00 0.00 72 GLU A O 15
ATOM 19187 N N . GLY A 1 56 ? 10.116 9.688 2.939 1.00 0.00 73 GLY A N 15
ATOM 19188 C CA . GLY A 1 56 ? 10.148 10.194 4.292 1.00 0.00 73 GLY A CA 15
ATOM 19189 C C . GLY A 1 56 ? 8.763 10.383 4.852 1.00 0.00 73 GLY A C 15
ATOM 19190 O O . GLY A 1 56 ? 8.532 11.253 5.690 1.00 0.00 73 GLY A O 15
ATOM 19194 N N . LYS A 1 57 ? 7.838 9.564 4.386 1.00 0.00 74 LYS A N 15
ATOM 19195 C CA . LYS A 1 57 ? 6.453 9.674 4.793 1.00 0.00 74 LYS A CA 15
ATOM 19196 C C . LYS A 1 57 ? 6.208 8.865 6.063 1.00 0.00 74 LYS A C 15
ATOM 19197 O O . LYS A 1 57 ? 6.989 7.980 6.417 1.00 0.00 74 LYS A O 15
ATOM 19216 N N . SER A 1 58 ? 5.125 9.183 6.745 1.00 0.00 75 SER A N 15
ATOM 19217 C CA . SER A 1 58 ? 4.711 8.450 7.931 1.00 0.00 75 SER A CA 15
ATOM 19218 C C . SER A 1 58 ? 3.670 7.415 7.538 1.00 0.00 75 SER A C 15
ATOM 19219 O O . SER A 1 58 ? 3.182 7.444 6.416 1.00 0.00 75 SER A O 15
ATOM 19227 N N . LYS A 1 59 ? 3.329 6.515 8.448 1.00 0.00 76 LYS A N 15
ATOM 19228 C CA . LYS A 1 59 ? 2.447 5.396 8.121 1.00 0.00 76 LYS A CA 15
ATOM 19229 C C . LYS A 1 59 ? 1.142 5.869 7.487 1.00 0.00 76 LYS A C 15
ATOM 19230 O O . LYS A 1 59 ? 0.816 5.491 6.361 1.00 0.00 76 LYS A O 15
ATOM 19249 N N . LYS A 1 60 ? 0.411 6.712 8.195 1.00 0.00 77 LYS A N 15
ATOM 19250 C CA . LYS A 1 60 ? -0.848 7.239 7.674 1.00 0.00 77 LYS A CA 15
ATOM 19251 C C . LYS A 1 60 ? -0.573 8.178 6.517 1.00 0.00 77 LYS A C 15
ATOM 19252 O O . LYS A 1 60 ? -1.365 8.295 5.592 1.00 0.00 77 LYS A O 15
ATOM 19271 N N . GLU A 1 61 ? 0.559 8.843 6.593 1.00 0.00 78 GLU A N 15
ATOM 19272 C CA . GLU A 1 61 ? 0.999 9.749 5.539 1.00 0.00 78 GLU A CA 15
ATOM 19273 C C . GLU A 1 61 ? 1.159 9.019 4.203 1.00 0.00 78 GLU A C 15
ATOM 19274 O O . GLU A 1 61 ? 0.812 9.561 3.160 1.00 0.00 78 GLU A O 15
ATOM 19286 N N . ILE A 1 62 ? 1.692 7.797 4.233 1.00 0.00 79 ILE A N 15
ATOM 19287 C CA . ILE A 1 62 ? 1.831 7.005 3.013 1.00 0.00 79 ILE A CA 15
ATOM 19288 C C . ILE A 1 62 ? 0.462 6.750 2.378 1.00 0.00 79 ILE A C 15
ATOM 19289 O O . ILE A 1 62 ? 0.251 7.040 1.199 1.00 0.00 79 ILE A O 15
ATOM 19305 N N . VAL A 1 63 ? -0.470 6.231 3.163 1.00 0.00 80 VAL A N 15
ATOM 19306 C CA . VAL A 1 63 ? -1.795 5.927 2.650 1.00 0.00 80 VAL A CA 15
ATOM 19307 C C . VAL A 1 63 ? -2.543 7.210 2.290 1.00 0.00 80 VAL A C 15
ATOM 19308 O O . VAL A 1 63 ? -3.262 7.258 1.291 1.00 0.00 80 VAL A O 15
ATOM 19321 N N . ASP A 1 64 ? -2.344 8.255 3.083 1.00 0.00 81 ASP A N 15
ATOM 19322 C CA . ASP A 1 64 ? -2.937 9.558 2.796 1.00 0.00 81 ASP A CA 15
ATOM 19323 C C . ASP A 1 64 ? -2.383 10.114 1.494 1.00 0.00 81 ASP A C 15
ATOM 19324 O O . ASP A 1 64 ? -3.110 10.680 0.684 1.00 0.00 81 ASP A O 15
ATOM 19333 N N . TYR A 1 65 ? -1.088 9.934 1.299 1.00 0.00 82 TYR A N 15
ATOM 19334 C CA . TYR A 1 65 ? -0.430 10.326 0.066 1.00 0.00 82 TYR A CA 15
ATOM 19335 C C . TYR A 1 65 ? -1.116 9.649 -1.105 1.00 0.00 82 TYR A C 15
ATOM 19336 O O . TYR A 1 65 ? -1.417 10.278 -2.119 1.00 0.00 82 TYR A O 15
ATOM 19354 N N . MET A 1 66 ? -1.377 8.362 -0.943 1.00 0.00 83 MET A N 15
ATOM 19355 C CA . MET A 1 66 ? -2.030 7.584 -1.974 1.00 0.00 83 MET A CA 15
ATOM 19356 C C . MET A 1 66 ? -3.456 8.069 -2.203 1.00 0.00 83 MET A C 15
ATOM 19357 O O . MET A 1 66 ? -3.855 8.281 -3.336 1.00 0.00 83 MET A O 15
ATOM 19371 N N . VAL A 1 67 ? -4.220 8.271 -1.133 1.00 0.00 84 VAL A N 15
ATOM 19372 C CA . VAL A 1 67 ? -5.629 8.640 -1.273 1.00 0.00 84 VAL A CA 15
ATOM 19373 C C . VAL A 1 67 ? -5.790 10.074 -1.774 1.00 0.00 84 VAL A C 15
ATOM 19374 O O . VAL A 1 67 ? -6.769 10.405 -2.442 1.00 0.00 84 VAL A O 15
ATOM 19387 N N . ALA A 1 68 ? -4.829 10.917 -1.435 1.00 0.00 85 ALA A N 15
ATOM 19388 C CA . ALA A 1 68 ? -4.844 12.311 -1.846 1.00 0.00 85 ALA A CA 15
ATOM 19389 C C . ALA A 1 68 ? -4.607 12.450 -3.351 1.00 0.00 85 ALA A C 15
ATOM 19390 O O . ALA A 1 68 ? -5.249 13.264 -4.019 1.00 0.00 85 ALA A O 15
ATOM 19397 N N . ARG A 1 69 ? -3.684 11.659 -3.885 1.00 0.00 86 ARG A N 15
ATOM 19398 C CA . ARG A 1 69 ? -3.346 11.739 -5.306 1.00 0.00 86 ARG A CA 15
ATOM 19399 C C . ARG A 1 69 ? -4.076 10.663 -6.105 1.00 0.00 86 ARG A C 15
ATOM 19400 O O . ARG A 1 69 ? -4.776 10.956 -7.074 1.00 0.00 86 ARG A O 15
ATOM 19421 N N . TYR A 1 70 ? -3.930 9.424 -5.670 1.00 0.00 87 TYR A N 15
ATOM 19422 C CA . TYR A 1 70 ? -4.465 8.270 -6.384 1.00 0.00 87 TYR A CA 15
ATOM 19423 C C . TYR A 1 70 ? -5.843 7.897 -5.851 1.00 0.00 87 TYR A C 15
ATOM 19424 O O . TYR A 1 70 ? -6.247 6.738 -5.893 1.00 0.00 87 TYR A O 15
ATOM 19442 N N . GLY A 1 71 ? -6.576 8.896 -5.382 1.00 0.00 88 GLY A N 15
ATOM 19443 C CA . GLY A 1 71 ? -7.828 8.649 -4.690 1.00 0.00 88 GLY A CA 15
ATOM 19444 C C . GLY A 1 71 ? -8.953 8.164 -5.589 1.00 0.00 88 GLY A C 15
ATOM 19445 O O . GLY A 1 71 ? -10.086 8.021 -5.137 1.00 0.00 88 GLY A O 15
ATOM 19449 N N . ASN A 1 72 ? -8.658 7.913 -6.855 1.00 0.00 89 ASN A N 15
ATOM 19450 C CA . ASN A 1 72 ? -9.664 7.381 -7.763 1.00 0.00 89 ASN A CA 15
ATOM 19451 C C . ASN A 1 72 ? -9.692 5.866 -7.680 1.00 0.00 89 ASN A C 15
ATOM 19452 O O . ASN A 1 72 ? -10.728 5.234 -7.886 1.00 0.00 89 ASN A O 15
ATOM 19463 N N . PHE A 1 73 ? -8.548 5.301 -7.349 1.00 0.00 90 PHE A N 15
ATOM 19464 C CA . PHE A 1 73 ? -8.394 3.853 -7.268 1.00 0.00 90 PHE A CA 15
ATOM 19465 C C . PHE A 1 73 ? -8.176 3.416 -5.831 1.00 0.00 90 PHE A C 15
ATOM 19466 O O . PHE A 1 73 ? -8.440 2.271 -5.470 1.00 0.00 90 PHE A O 15
ATOM 19483 N N . VAL A 1 74 ? -7.690 4.333 -5.009 1.00 0.00 91 VAL A N 15
ATOM 19484 C CA . VAL A 1 74 ? -7.357 4.014 -3.634 1.00 0.00 91 VAL A CA 15
ATOM 19485 C C . VAL A 1 74 ? -8.285 4.767 -2.681 1.00 0.00 91 VAL A C 15
ATOM 19486 O O . VAL A 1 74 ? -8.856 5.795 -3.047 1.00 0.00 91 VAL A O 15
ATOM 19499 N N . THR A 1 75 ? -8.446 4.253 -1.470 1.00 0.00 92 THR A N 15
ATOM 19500 C CA . THR A 1 75 ? -9.246 4.927 -0.455 1.00 0.00 92 THR A CA 15
ATOM 19501 C C . THR A 1 75 ? -8.796 4.514 0.949 1.00 0.00 92 THR A C 15
ATOM 19502 O O . THR A 1 75 ? -8.482 3.349 1.186 1.00 0.00 92 THR A O 15
ATOM 19513 N N . TYR A 1 76 ? -8.741 5.475 1.866 1.00 0.00 93 TYR A N 15
ATOM 19514 C CA . TYR A 1 76 ? -8.310 5.200 3.227 1.00 0.00 93 TYR A CA 15
ATOM 19515 C C . TYR A 1 76 ? -9.503 4.822 4.096 1.00 0.00 93 TYR A C 15
ATOM 19516 O O . TYR A 1 76 ? -10.315 5.671 4.465 1.00 0.00 93 TYR A O 15
ATOM 19534 N N . ASP A 1 77 ? -9.583 3.540 4.422 1.00 0.00 94 ASP A N 15
ATOM 19535 C CA . ASP A 1 77 ? -10.698 2.986 5.180 1.00 0.00 94 ASP A CA 15
ATOM 19536 C C . ASP A 1 77 ? -10.274 1.682 5.847 1.00 0.00 94 ASP A C 15
ATOM 19537 O O . ASP A 1 77 ? -9.258 1.097 5.466 1.00 0.00 94 ASP A O 15
ATOM 19546 N N . PRO A 1 78 ? -11.013 1.228 6.874 1.00 0.00 95 PRO A N 15
ATOM 19547 C CA . PRO A 1 78 ? -10.812 -0.105 7.470 1.00 0.00 95 PRO A CA 15
ATOM 19548 C C . PRO A 1 78 ? -11.070 -1.217 6.438 1.00 0.00 95 PRO A C 15
ATOM 19549 O O . PRO A 1 78 ? -11.321 -0.924 5.273 1.00 0.00 95 PRO A O 15
ATOM 19560 N N . PRO A 1 79 ? -11.022 -2.508 6.812 1.00 0.00 96 PRO A N 15
ATOM 19561 C CA . PRO A 1 79 ? -11.310 -3.578 5.866 1.00 0.00 96 PRO A CA 15
ATOM 19562 C C . PRO A 1 79 ? -12.800 -3.626 5.541 1.00 0.00 96 PRO A C 15
ATOM 19563 O O . PRO A 1 79 ? -13.567 -2.779 6.004 1.00 0.00 96 PRO A O 15
ATOM 19574 N N . LEU A 1 80 ? -13.214 -4.618 4.765 1.00 0.00 97 LEU A N 15
ATOM 19575 C CA . LEU A 1 80 ? -14.626 -4.785 4.421 1.00 0.00 97 LEU A CA 15
ATOM 19576 C C . LEU A 1 80 ? -15.362 -5.441 5.575 1.00 0.00 97 LEU A C 15
ATOM 19577 O O . LEU A 1 80 ? -16.486 -5.929 5.428 1.00 0.00 97 LEU A O 15
ATOM 19593 N N . THR A 1 81 ? -14.689 -5.468 6.711 1.00 0.00 98 THR A N 15
ATOM 19594 C CA . THR A 1 81 ? -15.246 -5.994 7.935 1.00 0.00 98 THR A CA 15
ATOM 19595 C C . THR A 1 81 ? -16.558 -5.277 8.271 1.00 0.00 98 THR A C 15
ATOM 19596 O O . THR A 1 81 ? -16.663 -4.058 8.114 1.00 0.00 98 THR A O 15
ATOM 19607 N N . PRO A 1 82 ? -17.587 -6.030 8.674 1.00 0.00 99 PRO A N 15
ATOM 19608 C CA . PRO A 1 82 ? -18.871 -5.453 9.077 1.00 0.00 99 PRO A CA 15
ATOM 19609 C C . PRO A 1 82 ? -18.766 -4.676 10.389 1.00 0.00 99 PRO A C 15
ATOM 19610 O O . PRO A 1 82 ? -18.652 -3.435 10.343 1.00 0.00 99 PRO A O 15
ATOM 19621 N N . THR A 1 2 ? 9.341 -12.451 -6.514 1.00 0.00 19 THR A N 16
ATOM 19622 C CA . THR A 1 2 ? 9.832 -11.119 -6.919 1.00 0.00 19 THR A CA 16
ATOM 19623 C C . THR A 1 2 ? 8.880 -10.480 -7.928 1.00 0.00 19 THR A C 16
ATOM 19624 O O . THR A 1 2 ? 8.089 -11.170 -8.571 1.00 0.00 19 THR A O 16
ATOM 19635 N N . ILE A 1 3 ? 8.941 -9.160 -8.037 1.00 0.00 20 ILE A N 16
ATOM 19636 C CA . ILE A 1 3 ? 8.120 -8.424 -8.987 1.00 0.00 20 ILE A CA 16
ATOM 19637 C C . ILE A 1 3 ? 8.830 -7.139 -9.413 1.00 0.00 20 ILE A C 16
ATOM 19638 O O . ILE A 1 3 ? 8.853 -6.796 -10.597 1.00 0.00 20 ILE A O 16
ATOM 19654 N N . ASP A 1 4 ? 9.440 -6.457 -8.456 1.00 0.00 21 ASP A N 16
ATOM 19655 C CA . ASP A 1 4 ? 10.071 -5.174 -8.718 1.00 0.00 21 ASP A CA 16
ATOM 19656 C C . ASP A 1 4 ? 11.356 -5.048 -7.895 1.00 0.00 21 ASP A C 16
ATOM 19657 O O . ASP A 1 4 ? 11.806 -6.025 -7.294 1.00 0.00 21 ASP A O 16
ATOM 19666 N N . VAL A 1 5 ? 11.937 -3.861 -7.868 1.00 0.00 22 VAL A N 16
ATOM 19667 C CA . VAL A 1 5 ? 13.153 -3.595 -7.107 1.00 0.00 22 VAL A CA 16
ATOM 19668 C C . VAL A 1 5 ? 12.881 -3.594 -5.599 1.00 0.00 22 VAL A C 16
ATOM 19669 O O . VAL A 1 5 ? 13.807 -3.580 -4.793 1.00 0.00 22 VAL A O 16
ATOM 19682 N N . LEU A 1 6 ? 11.603 -3.635 -5.243 1.00 0.00 23 LEU A N 16
ATOM 19683 C CA . LEU A 1 6 ? 11.156 -3.477 -3.858 1.00 0.00 23 LEU A CA 16
ATOM 19684 C C . LEU A 1 6 ? 11.932 -4.374 -2.893 1.00 0.00 23 LEU A C 16
ATOM 19685 O O . LEU A 1 6 ? 11.761 -5.595 -2.884 1.00 0.00 23 LEU A O 16
ATOM 19701 N N . GLN A 1 7 ? 12.797 -3.756 -2.096 1.00 0.00 24 GLN A N 16
ATOM 19702 C CA . GLN A 1 7 ? 13.608 -4.477 -1.129 1.00 0.00 24 GLN A CA 16
ATOM 19703 C C . GLN A 1 7 ? 13.181 -4.159 0.294 1.00 0.00 24 GLN A C 16
ATOM 19704 O O . GLN A 1 7 ? 12.706 -3.063 0.581 1.00 0.00 24 GLN A O 16
ATOM 19718 N N . PHE A 1 8 ? 13.350 -5.135 1.172 1.00 0.00 25 PHE A N 16
ATOM 19719 C CA . PHE A 1 8 ? 13.060 -4.969 2.587 1.00 0.00 25 PHE A CA 16
ATOM 19720 C C . PHE A 1 8 ? 14.230 -5.480 3.400 1.00 0.00 25 PHE A C 16
ATOM 19721 O O . PHE A 1 8 ? 14.656 -6.627 3.259 1.00 0.00 25 PHE A O 16
ATOM 19738 N N . LYS A 1 9 ? 14.749 -4.586 4.229 1.00 0.00 26 LYS A N 16
ATOM 19739 C CA . LYS A 1 9 ? 15.883 -4.850 5.098 1.00 0.00 26 LYS A CA 16
ATOM 19740 C C . LYS A 1 9 ? 15.694 -6.139 5.880 1.00 0.00 26 LYS A C 16
ATOM 19741 O O . LYS A 1 9 ? 16.640 -6.893 6.103 1.00 0.00 26 LYS A O 16
ATOM 19760 N N . ASP A 1 10 ? 14.464 -6.377 6.289 1.00 0.00 27 ASP A N 16
ATOM 19761 C CA . ASP A 1 10 ? 14.119 -7.558 7.049 1.00 0.00 27 ASP A CA 16
ATOM 19762 C C . ASP A 1 10 ? 12.611 -7.719 6.997 1.00 0.00 27 ASP A C 16
ATOM 19763 O O . ASP A 1 10 ? 11.943 -6.919 6.334 1.00 0.00 27 ASP A O 16
ATOM 19772 N N . GLU A 1 11 ? 12.063 -8.711 7.681 1.00 0.00 28 GLU A N 16
ATOM 19773 C CA . GLU A 1 11 ? 10.617 -8.898 7.680 1.00 0.00 28 GLU A CA 16
ATOM 19774 C C . GLU A 1 11 ? 9.929 -7.655 8.244 1.00 0.00 28 GLU A C 16
ATOM 19775 O O . GLU A 1 11 ? 8.835 -7.300 7.825 1.00 0.00 28 GLU A O 16
ATOM 19787 N N . ALA A 1 12 ? 10.609 -6.982 9.170 1.00 0.00 29 ALA A N 16
ATOM 19788 C CA . ALA A 1 12 ? 10.111 -5.755 9.780 1.00 0.00 29 ALA A CA 16
ATOM 19789 C C . ALA A 1 12 ? 9.849 -4.677 8.738 1.00 0.00 29 ALA A C 16
ATOM 19790 O O . ALA A 1 12 ? 8.825 -3.997 8.784 1.00 0.00 29 ALA A O 16
ATOM 19797 N N . GLN A 1 13 ? 10.770 -4.523 7.791 1.00 0.00 30 GLN A N 16
ATOM 19798 C CA . GLN A 1 13 ? 10.608 -3.516 6.750 1.00 0.00 30 GLN A CA 16
ATOM 19799 C C . GLN A 1 13 ? 9.411 -3.885 5.891 1.00 0.00 30 GLN A C 16
ATOM 19800 O O . GLN A 1 13 ? 8.697 -3.027 5.372 1.00 0.00 30 GLN A O 16
ATOM 19814 N N . GLU A 1 14 ? 9.187 -5.183 5.780 1.00 0.00 31 GLU A N 16
ATOM 19815 C CA . GLU A 1 14 ? 8.078 -5.707 5.012 1.00 0.00 31 GLU A CA 16
ATOM 19816 C C . GLU A 1 14 ? 6.774 -5.611 5.818 1.00 0.00 31 GLU A C 16
ATOM 19817 O O . GLU A 1 14 ? 5.685 -5.600 5.250 1.00 0.00 31 GLU A O 16
ATOM 19829 N N . GLN A 1 15 ? 6.888 -5.515 7.143 1.00 0.00 32 GLN A N 16
ATOM 19830 C CA . GLN A 1 15 ? 5.726 -5.293 7.999 1.00 0.00 32 GLN A CA 16
ATOM 19831 C C . GLN A 1 15 ? 5.231 -3.864 7.835 1.00 0.00 32 GLN A C 16
ATOM 19832 O O . GLN A 1 15 ? 4.032 -3.604 7.885 1.00 0.00 32 GLN A O 16
ATOM 19846 N N . GLN A 1 16 ? 6.166 -2.932 7.663 1.00 0.00 33 GLN A N 16
ATOM 19847 C CA . GLN A 1 16 ? 5.812 -1.567 7.291 1.00 0.00 33 GLN A CA 16
ATOM 19848 C C . GLN A 1 16 ? 4.989 -1.601 6.020 1.00 0.00 33 GLN A C 16
ATOM 19849 O O . GLN A 1 16 ? 3.937 -0.974 5.928 1.00 0.00 33 GLN A O 16
ATOM 19863 N N . PHE A 1 17 ? 5.475 -2.373 5.058 1.00 0.00 34 PHE A N 16
ATOM 19864 C CA . PHE A 1 17 ? 4.770 -2.584 3.810 1.00 0.00 34 PHE A CA 16
ATOM 19865 C C . PHE A 1 17 ? 3.393 -3.172 4.090 1.00 0.00 34 PHE A C 16
ATOM 19866 O O . PHE A 1 17 ? 2.410 -2.766 3.482 1.00 0.00 34 PHE A O 16
ATOM 19883 N N . ARG A 1 18 ? 3.336 -4.109 5.039 1.00 0.00 35 ARG A N 16
ATOM 19884 C CA . ARG A 1 18 ? 2.079 -4.738 5.444 1.00 0.00 35 ARG A CA 16
ATOM 19885 C C . ARG A 1 18 ? 1.062 -3.703 5.909 1.00 0.00 35 ARG A C 16
ATOM 19886 O O . ARG A 1 18 ? -0.050 -3.643 5.398 1.00 0.00 35 ARG A O 16
ATOM 19907 N N . GLN A 1 19 ? 1.468 -2.857 6.844 1.00 0.00 36 GLN A N 16
ATOM 19908 C CA . GLN A 1 19 ? 0.564 -1.872 7.422 1.00 0.00 36 GLN A CA 16
ATOM 19909 C C . GLN A 1 19 ? 0.163 -0.847 6.381 1.00 0.00 36 GLN A C 16
ATOM 19910 O O . GLN A 1 19 ? -1.000 -0.450 6.292 1.00 0.00 36 GLN A O 16
ATOM 19924 N N . LEU A 1 20 ? 1.132 -0.451 5.574 1.00 0.00 37 LEU A N 16
ATOM 19925 C CA . LEU A 1 20 ? 0.923 0.564 4.563 1.00 0.00 37 LEU A CA 16
ATOM 19926 C C . LEU A 1 20 ? 0.013 0.055 3.442 1.00 0.00 37 LEU A C 16
ATOM 19927 O O . LEU A 1 20 ? -0.613 0.844 2.739 1.00 0.00 37 LEU A O 16
ATOM 19943 N N . THR A 1 21 ? -0.063 -1.264 3.277 1.00 0.00 38 THR A N 16
ATOM 19944 C CA . THR A 1 21 ? -0.943 -1.841 2.271 1.00 0.00 38 THR A CA 16
ATOM 19945 C C . THR A 1 21 ? -2.264 -2.325 2.877 1.00 0.00 38 THR A C 16
ATOM 19946 O O . THR A 1 21 ? -3.220 -2.592 2.143 1.00 0.00 38 THR A O 16
ATOM 19957 N N . GLU A 1 22 ? -2.324 -2.453 4.204 1.00 0.00 39 GLU A N 16
ATOM 19958 C CA . GLU A 1 22 ? -3.534 -2.951 4.849 1.00 0.00 39 GLU A CA 16
ATOM 19959 C C . GLU A 1 22 ? -4.451 -1.826 5.310 1.00 0.00 39 GLU A C 16
ATOM 19960 O O . GLU A 1 22 ? -5.672 -1.964 5.268 1.00 0.00 39 GLU A O 16
ATOM 19972 N N . GLU A 1 23 ? -3.877 -0.709 5.734 1.00 0.00 40 GLU A N 16
ATOM 19973 C CA . GLU A 1 23 ? -4.678 0.403 6.233 1.00 0.00 40 GLU A CA 16
ATOM 19974 C C . GLU A 1 23 ? -5.099 1.302 5.069 1.00 0.00 40 GLU A C 16
ATOM 19975 O O . GLU A 1 23 ? -4.943 2.520 5.104 1.00 0.00 40 GLU A O 16
ATOM 19987 N N . LEU A 1 24 ? -5.632 0.673 4.034 1.00 0.00 41 LEU A N 16
ATOM 19988 C CA . LEU A 1 24 ? -6.068 1.372 2.838 1.00 0.00 41 LEU A CA 16
ATOM 19989 C C . LEU A 1 24 ? -7.342 0.739 2.295 1.00 0.00 41 LEU A C 16
ATOM 19990 O O . LEU A 1 24 ? -7.432 -0.483 2.171 1.00 0.00 41 LEU A O 16
ATOM 20006 N N . ARG A 1 25 ? -8.324 1.571 1.973 1.00 0.00 42 ARG A N 16
ATOM 20007 C CA . ARG A 1 25 ? -9.591 1.075 1.476 1.00 0.00 42 ARG A CA 16
ATOM 20008 C C . ARG A 1 25 ? -9.543 0.903 -0.032 1.00 0.00 42 ARG A C 16
ATOM 20009 O O . ARG A 1 25 ? -9.502 1.883 -0.779 1.00 0.00 42 ARG A O 16
ATOM 20030 N N . CYS A 1 26 ? -9.534 -0.339 -0.472 1.00 0.00 43 CYS A N 16
ATOM 20031 C CA . CYS A 1 26 ? -9.671 -0.648 -1.883 1.00 0.00 43 CYS A CA 16
ATOM 20032 C C . CYS A 1 26 ? -11.092 -1.131 -2.163 1.00 0.00 43 CYS A C 16
ATOM 20033 O O . CYS A 1 26 ? -11.578 -2.060 -1.513 1.00 0.00 43 CYS A O 16
ATOM 20041 N N . PRO A 1 27 ? -11.783 -0.493 -3.126 1.00 0.00 44 PRO A N 16
ATOM 20042 C CA . PRO A 1 27 ? -13.197 -0.768 -3.434 1.00 0.00 44 PRO A CA 16
ATOM 20043 C C . PRO A 1 27 ? -13.416 -2.110 -4.133 1.00 0.00 44 PRO A C 16
ATOM 20044 O O . PRO A 1 27 ? -14.268 -2.235 -5.011 1.00 0.00 44 PRO A O 16
ATOM 20055 N N . LYS A 1 28 ? -12.646 -3.109 -3.741 1.00 0.00 45 LYS A N 16
ATOM 20056 C CA . LYS A 1 28 ? -12.820 -4.452 -4.253 1.00 0.00 45 LYS A CA 16
ATOM 20057 C C . LYS A 1 28 ? -13.856 -5.192 -3.418 1.00 0.00 45 LYS A C 16
ATOM 20058 O O . LYS A 1 28 ? -14.565 -6.064 -3.924 1.00 0.00 45 LYS A O 16
ATOM 20077 N N . CYS A 1 29 ? -13.920 -4.833 -2.132 1.00 0.00 46 CYS A N 16
ATOM 20078 C CA . CYS A 1 29 ? -14.828 -5.460 -1.162 1.00 0.00 46 CYS A CA 16
ATOM 20079 C C . CYS A 1 29 ? -14.372 -6.874 -0.807 1.00 0.00 46 CYS A C 16
ATOM 20080 O O . CYS A 1 29 ? -14.344 -7.253 0.363 1.00 0.00 46 CYS A O 16
ATOM 20088 N N . GLN A 1 30 ? -14.003 -7.640 -1.821 1.00 0.00 47 GLN A N 16
ATOM 20089 C CA . GLN A 1 30 ? -13.529 -9.002 -1.629 1.00 0.00 47 GLN A CA 16
ATOM 20090 C C . GLN A 1 30 ? -12.029 -9.009 -1.373 1.00 0.00 47 GLN A C 16
ATOM 20091 O O . GLN A 1 30 ? -11.426 -10.051 -1.113 1.00 0.00 47 GLN A O 16
ATOM 20105 N N . ASN A 1 31 ? -11.443 -7.825 -1.463 1.00 0.00 48 ASN A N 16
ATOM 20106 C CA . ASN A 1 31 ? -10.061 -7.591 -1.082 1.00 0.00 48 ASN A CA 16
ATOM 20107 C C . ASN A 1 31 ? -10.017 -6.360 -0.187 1.00 0.00 48 ASN A C 16
ATOM 20108 O O . ASN A 1 31 ? -10.251 -5.243 -0.650 1.00 0.00 48 ASN A O 16
ATOM 20119 N N . ASN A 1 32 ? -9.756 -6.575 1.095 1.00 0.00 49 ASN A N 16
ATOM 20120 C CA . ASN A 1 32 ? -9.843 -5.509 2.096 1.00 0.00 49 ASN A CA 16
ATOM 20121 C C . ASN A 1 32 ? -8.558 -4.692 2.165 1.00 0.00 49 ASN A C 16
ATOM 20122 O O . ASN A 1 32 ? -8.514 -3.636 2.793 1.00 0.00 49 ASN A O 16
ATOM 20133 N N . SER A 1 33 ? -7.510 -5.193 1.537 1.00 0.00 50 SER A N 16
ATOM 20134 C CA . SER A 1 33 ? -6.219 -4.530 1.554 1.00 0.00 50 SER A CA 16
ATOM 20135 C C . SER A 1 33 ? -5.454 -4.852 0.277 1.00 0.00 50 SER A C 16
ATOM 20136 O O . SER A 1 33 ? -5.565 -5.955 -0.262 1.00 0.00 50 SER A O 16
ATOM 20144 N N . ILE A 1 34 ? -4.669 -3.891 -0.207 1.00 0.00 51 ILE A N 16
ATOM 20145 C CA . ILE A 1 34 ? -3.873 -4.098 -1.415 1.00 0.00 51 ILE A CA 16
ATOM 20146 C C . ILE A 1 34 ? -2.708 -5.039 -1.136 1.00 0.00 51 ILE A C 16
ATOM 20147 O O . ILE A 1 34 ? -1.973 -5.421 -2.042 1.00 0.00 51 ILE A O 16
ATOM 20163 N N . ALA A 1 35 ? -2.551 -5.404 0.133 1.00 0.00 52 ALA A N 16
ATOM 20164 C CA . ALA A 1 35 ? -1.597 -6.431 0.534 1.00 0.00 52 ALA A CA 16
ATOM 20165 C C . ALA A 1 35 ? -2.092 -7.801 0.098 1.00 0.00 52 ALA A C 16
ATOM 20166 O O . ALA A 1 35 ? -1.306 -8.723 -0.126 1.00 0.00 52 ALA A O 16
ATOM 20173 N N . ASP A 1 36 ? -3.410 -7.919 -0.013 1.00 0.00 53 ASP A N 16
ATOM 20174 C CA . ASP A 1 36 ? -4.049 -9.165 -0.414 1.00 0.00 53 ASP A CA 16
ATOM 20175 C C . ASP A 1 36 ? -4.492 -9.075 -1.870 1.00 0.00 53 ASP A C 16
ATOM 20176 O O . ASP A 1 36 ? -4.775 -10.083 -2.514 1.00 0.00 53 ASP A O 16
ATOM 20185 N N . SER A 1 37 ? -4.533 -7.852 -2.385 1.00 0.00 54 SER A N 16
ATOM 20186 C CA . SER A 1 37 ? -4.984 -7.610 -3.747 1.00 0.00 54 SER A CA 16
ATOM 20187 C C . SER A 1 37 ? -3.848 -7.828 -4.739 1.00 0.00 54 SER A C 16
ATOM 20188 O O . SER A 1 37 ? -2.871 -7.080 -4.761 1.00 0.00 54 SER A O 16
ATOM 20196 N N . ASN A 1 38 ? -3.993 -8.854 -5.561 1.00 0.00 55 ASN A N 16
ATOM 20197 C CA . ASN A 1 38 ? -3.001 -9.177 -6.583 1.00 0.00 55 ASN A CA 16
ATOM 20198 C C . ASN A 1 38 ? -3.280 -8.403 -7.860 1.00 0.00 55 ASN A C 16
ATOM 20199 O O . ASN A 1 38 ? -2.758 -8.726 -8.929 1.00 0.00 55 ASN A O 16
ATOM 20210 N N . SER A 1 39 ? -4.128 -7.397 -7.736 1.00 0.00 56 SER A N 16
ATOM 20211 C CA . SER A 1 39 ? -4.502 -6.560 -8.860 1.00 0.00 56 SER A CA 16
ATOM 20212 C C . SER A 1 39 ? -3.287 -5.841 -9.430 1.00 0.00 56 SER A C 16
ATOM 20213 O O . SER A 1 39 ? -2.406 -5.410 -8.684 1.00 0.00 56 SER A O 16
ATOM 20221 N N . MET A 1 40 ? -3.247 -5.725 -10.751 1.00 0.00 57 MET A N 16
ATOM 20222 C CA . MET A 1 40 ? -2.156 -5.047 -11.447 1.00 0.00 57 MET A CA 16
ATOM 20223 C C . MET A 1 40 ? -1.927 -3.669 -10.847 1.00 0.00 57 MET A C 16
ATOM 20224 O O . MET A 1 40 ? -0.811 -3.304 -10.467 1.00 0.00 57 MET A O 16
ATOM 20238 N N . ILE A 1 41 ? -3.019 -2.929 -10.739 1.00 0.00 58 ILE A N 16
ATOM 20239 C CA . ILE A 1 41 ? -2.987 -1.557 -10.269 1.00 0.00 58 ILE A CA 16
ATOM 20240 C C . ILE A 1 41 ? -2.780 -1.524 -8.752 1.00 0.00 58 ILE A C 16
ATOM 20241 O O . ILE A 1 41 ? -2.190 -0.589 -8.217 1.00 0.00 58 ILE A O 16
ATOM 20257 N N . ALA A 1 42 ? -3.250 -2.561 -8.061 1.00 0.00 59 ALA A N 16
ATOM 20258 C CA . ALA A 1 42 ? -3.028 -2.685 -6.622 1.00 0.00 59 ALA A CA 16
ATOM 20259 C C . ALA A 1 42 ? -1.533 -2.777 -6.329 1.00 0.00 59 ALA A C 16
ATOM 20260 O O . ALA A 1 42 ? -1.042 -2.218 -5.348 1.00 0.00 59 ALA A O 16
ATOM 20267 N N . THR A 1 43 ? -0.818 -3.491 -7.189 1.00 0.00 60 THR A N 16
ATOM 20268 C CA . THR A 1 43 ? 0.631 -3.568 -7.112 1.00 0.00 60 THR A CA 16
ATOM 20269 C C . THR A 1 43 ? 1.259 -2.207 -7.399 1.00 0.00 60 THR A C 16
ATOM 20270 O O . THR A 1 43 ? 2.207 -1.799 -6.729 1.00 0.00 60 THR A O 16
ATOM 20281 N N . ASP A 1 44 ? 0.712 -1.516 -8.391 1.00 0.00 61 ASP A N 16
ATOM 20282 C CA . ASP A 1 44 ? 1.132 -0.153 -8.726 1.00 0.00 61 ASP A CA 16
ATOM 20283 C C . ASP A 1 44 ? 1.102 0.726 -7.478 1.00 0.00 61 ASP A C 16
ATOM 20284 O O . ASP A 1 44 ? 2.066 1.425 -7.163 1.00 0.00 61 ASP A O 16
ATOM 20293 N N . LEU A 1 45 ? -0.015 0.654 -6.764 1.00 0.00 62 LEU A N 16
ATOM 20294 C CA . LEU A 1 45 ? -0.207 1.401 -5.524 1.00 0.00 62 LEU A CA 16
ATOM 20295 C C . LEU A 1 45 ? 0.845 1.015 -4.489 1.00 0.00 62 LEU A C 16
ATOM 20296 O O . LEU A 1 45 ? 1.326 1.849 -3.725 1.00 0.00 62 LEU A O 16
ATOM 20312 N N . ARG A 1 46 ? 1.191 -0.262 -4.470 1.00 0.00 63 ARG A N 16
ATOM 20313 C CA . ARG A 1 46 ? 2.166 -0.778 -3.523 1.00 0.00 63 ARG A CA 16
ATOM 20314 C C . ARG A 1 46 ? 3.563 -0.243 -3.814 1.00 0.00 63 ARG A C 16
ATOM 20315 O O . ARG A 1 46 ? 4.387 -0.115 -2.908 1.00 0.00 63 ARG A O 16
ATOM 20336 N N . GLN A 1 47 ? 3.825 0.071 -5.074 1.00 0.00 64 GLN A N 16
ATOM 20337 C CA . GLN A 1 47 ? 5.094 0.671 -5.457 1.00 0.00 64 GLN A CA 16
ATOM 20338 C C . GLN A 1 47 ? 5.183 2.094 -4.915 1.00 0.00 64 GLN A C 16
ATOM 20339 O O . GLN A 1 47 ? 6.254 2.542 -4.512 1.00 0.00 64 GLN A O 16
ATOM 20353 N N . LYS A 1 48 ? 4.045 2.787 -4.878 1.00 0.00 65 LYS A N 16
ATOM 20354 C CA . LYS A 1 48 ? 3.970 4.109 -4.260 1.00 0.00 65 LYS A CA 16
ATOM 20355 C C . LYS A 1 48 ? 4.308 4.005 -2.779 1.00 0.00 65 LYS A C 16
ATOM 20356 O O . LYS A 1 48 ? 5.071 4.810 -2.248 1.00 0.00 65 LYS A O 16
ATOM 20375 N N . VAL A 1 49 ? 3.726 2.998 -2.129 1.00 0.00 66 VAL A N 16
ATOM 20376 C CA . VAL A 1 49 ? 4.029 2.688 -0.735 1.00 0.00 66 VAL A CA 16
ATOM 20377 C C . VAL A 1 49 ? 5.539 2.553 -0.527 1.00 0.00 66 VAL A C 16
ATOM 20378 O O . VAL A 1 49 ? 6.087 3.066 0.449 1.00 0.00 66 VAL A O 16
ATOM 20391 N N . TYR A 1 50 ? 6.210 1.901 -1.470 1.00 0.00 67 TYR A N 16
ATOM 20392 C CA . TYR A 1 50 ? 7.659 1.734 -1.412 1.00 0.00 67 TYR A CA 16
ATOM 20393 C C . TYR A 1 50 ? 8.377 3.077 -1.583 1.00 0.00 67 TYR A C 16
ATOM 20394 O O . TYR A 1 50 ? 9.269 3.413 -0.803 1.00 0.00 67 TYR A O 16
ATOM 20412 N N . GLU A 1 51 ? 7.987 3.836 -2.605 1.00 0.00 68 GLU A N 16
ATOM 20413 C CA . GLU A 1 51 ? 8.570 5.153 -2.856 1.00 0.00 68 GLU A CA 16
ATOM 20414 C C . GLU A 1 51 ? 8.428 6.056 -1.633 1.00 0.00 68 GLU A C 16
ATOM 20415 O O . GLU A 1 51 ? 9.386 6.688 -1.193 1.00 0.00 68 GLU A O 16
ATOM 20427 N N . LEU A 1 52 ? 7.227 6.091 -1.077 1.00 0.00 69 LEU A N 16
ATOM 20428 C CA . LEU A 1 52 ? 6.928 6.931 0.075 1.00 0.00 69 LEU A CA 16
ATOM 20429 C C . LEU A 1 52 ? 7.782 6.554 1.289 1.00 0.00 69 LEU A C 16
ATOM 20430 O O . LEU A 1 52 ? 8.092 7.405 2.126 1.00 0.00 69 LEU A O 16
ATOM 20446 N N . MET A 1 53 ? 8.167 5.285 1.380 1.00 0.00 70 MET A N 16
ATOM 20447 C CA . MET A 1 53 ? 9.051 4.828 2.455 1.00 0.00 70 MET A CA 16
ATOM 20448 C C . MET A 1 53 ? 10.374 5.591 2.429 1.00 0.00 70 MET A C 16
ATOM 20449 O O . MET A 1 53 ? 10.791 6.165 3.433 1.00 0.00 70 MET A O 16
ATOM 20463 N N . GLN A 1 54 ? 11.019 5.610 1.265 1.00 0.00 71 GLN A N 16
ATOM 20464 C CA . GLN A 1 54 ? 12.320 6.257 1.126 1.00 0.00 71 GLN A CA 16
ATOM 20465 C C . GLN A 1 54 ? 12.179 7.773 1.115 1.00 0.00 71 GLN A C 16
ATOM 20466 O O . GLN A 1 54 ? 13.146 8.495 1.357 1.00 0.00 71 GLN A O 16
ATOM 20480 N N . GLU A 1 55 ? 10.975 8.254 0.832 1.00 0.00 72 GLU A N 16
ATOM 20481 C CA . GLU A 1 55 ? 10.704 9.684 0.893 1.00 0.00 72 GLU A CA 16
ATOM 20482 C C . GLU A 1 55 ? 10.643 10.150 2.339 1.00 0.00 72 GLU A C 16
ATOM 20483 O O . GLU A 1 55 ? 10.947 11.302 2.645 1.00 0.00 72 GLU A O 16
ATOM 20495 N N . GLY A 1 56 ? 10.244 9.248 3.224 1.00 0.00 73 GLY A N 16
ATOM 20496 C CA . GLY A 1 56 ? 10.221 9.565 4.634 1.00 0.00 73 GLY A CA 16
ATOM 20497 C C . GLY A 1 56 ? 8.826 9.874 5.116 1.00 0.00 73 GLY A C 16
ATOM 20498 O O . GLY A 1 56 ? 8.643 10.581 6.105 1.00 0.00 73 GLY A O 16
ATOM 20502 N N . LYS A 1 57 ? 7.840 9.342 4.411 1.00 0.00 74 LYS A N 16
ATOM 20503 C CA . LYS A 1 57 ? 6.450 9.541 4.777 1.00 0.00 74 LYS A CA 16
ATOM 20504 C C . LYS A 1 57 ? 6.123 8.717 6.019 1.00 0.00 74 LYS A C 16
ATOM 20505 O O . LYS A 1 57 ? 6.779 7.714 6.304 1.00 0.00 74 LYS A O 16
ATOM 20524 N N . SER A 1 58 ? 5.107 9.140 6.737 1.00 0.00 75 SER A N 16
ATOM 20525 C CA . SER A 1 58 ? 4.653 8.437 7.927 1.00 0.00 75 SER A CA 16
ATOM 20526 C C . SER A 1 58 ? 3.577 7.434 7.540 1.00 0.00 75 SER A C 16
ATOM 20527 O O . SER A 1 58 ? 3.101 7.465 6.414 1.00 0.00 75 SER A O 16
ATOM 20535 N N . LYS A 1 59 ? 3.188 6.549 8.450 1.00 0.00 76 LYS A N 16
ATOM 20536 C CA . LYS A 1 59 ? 2.210 5.509 8.121 1.00 0.00 76 LYS A CA 16
ATOM 20537 C C . LYS A 1 59 ? 0.917 6.119 7.587 1.00 0.00 76 LYS A C 16
ATOM 20538 O O . LYS A 1 59 ? 0.464 5.774 6.496 1.00 0.00 76 LYS A O 16
ATOM 20557 N N . LYS A 1 60 ? 0.344 7.041 8.350 1.00 0.00 77 LYS A N 16
ATOM 20558 C CA . LYS A 1 60 ? -0.856 7.753 7.922 1.00 0.00 77 LYS A CA 16
ATOM 20559 C C . LYS A 1 60 ? -0.556 8.582 6.685 1.00 0.00 77 LYS A C 16
ATOM 20560 O O . LYS A 1 60 ? -1.375 8.686 5.784 1.00 0.00 77 LYS A O 16
ATOM 20579 N N . GLU A 1 61 ? 0.634 9.155 6.660 1.00 0.00 78 GLU A N 16
ATOM 20580 C CA . GLU A 1 61 ? 1.077 9.984 5.547 1.00 0.00 78 GLU A CA 16
ATOM 20581 C C . GLU A 1 61 ? 1.150 9.185 4.241 1.00 0.00 78 GLU A C 16
ATOM 20582 O O . GLU A 1 61 ? 0.761 9.685 3.194 1.00 0.00 78 GLU A O 16
ATOM 20594 N N . ILE A 1 62 ? 1.640 7.945 4.301 1.00 0.00 79 ILE A N 16
ATOM 20595 C CA . ILE A 1 62 ? 1.689 7.099 3.110 1.00 0.00 79 ILE A CA 16
ATOM 20596 C C . ILE A 1 62 ? 0.280 6.870 2.562 1.00 0.00 79 ILE A C 16
ATOM 20597 O O . ILE A 1 62 ? 0.016 7.131 1.391 1.00 0.00 79 ILE A O 16
ATOM 20613 N N . VAL A 1 63 ? -0.631 6.419 3.418 1.00 0.00 80 VAL A N 16
ATOM 20614 C CA . VAL A 1 63 ? -1.990 6.126 2.981 1.00 0.00 80 VAL A CA 16
ATOM 20615 C C . VAL A 1 63 ? -2.735 7.409 2.610 1.00 0.00 80 VAL A C 16
ATOM 20616 O O . VAL A 1 63 ? -3.526 7.431 1.662 1.00 0.00 80 VAL A O 16
ATOM 20629 N N . ASP A 1 64 ? -2.455 8.484 3.333 1.00 0.00 81 ASP A N 16
ATOM 20630 C CA . ASP A 1 64 ? -3.042 9.783 3.033 1.00 0.00 81 ASP A CA 16
ATOM 20631 C C . ASP A 1 64 ? -2.558 10.262 1.672 1.00 0.00 81 ASP A C 16
ATOM 20632 O O . ASP A 1 64 ? -3.322 10.809 0.881 1.00 0.00 81 ASP A O 16
ATOM 20641 N N . TYR A 1 65 ? -1.283 10.008 1.395 1.00 0.00 82 TYR A N 16
ATOM 20642 C CA . TYR A 1 65 ? -0.687 10.342 0.108 1.00 0.00 82 TYR A CA 16
ATOM 20643 C C . TYR A 1 65 ? -1.373 9.547 -0.990 1.00 0.00 82 TYR A C 16
ATOM 20644 O O . TYR A 1 65 ? -1.655 10.064 -2.077 1.00 0.00 82 TYR A O 16
ATOM 20662 N N . MET A 1 66 ? -1.636 8.282 -0.681 1.00 0.00 83 MET A N 16
ATOM 20663 C CA . MET A 1 66 ? -2.310 7.379 -1.600 1.00 0.00 83 MET A CA 16
ATOM 20664 C C . MET A 1 66 ? -3.671 7.926 -1.986 1.00 0.00 83 MET A C 16
ATOM 20665 O O . MET A 1 66 ? -3.952 8.122 -3.159 1.00 0.00 83 MET A O 16
ATOM 20679 N N . VAL A 1 67 ? -4.509 8.183 -0.993 1.00 0.00 84 VAL A N 16
ATOM 20680 C CA . VAL A 1 67 ? -5.863 8.671 -1.259 1.00 0.00 84 VAL A CA 16
ATOM 20681 C C . VAL A 1 67 ? -5.836 10.057 -1.887 1.00 0.00 84 VAL A C 16
ATOM 20682 O O . VAL A 1 67 ? -6.731 10.422 -2.648 1.00 0.00 84 VAL A O 16
ATOM 20695 N N . ALA A 1 68 ? -4.813 10.827 -1.557 1.00 0.00 85 ALA A N 16
ATOM 20696 C CA . ALA A 1 68 ? -4.688 12.171 -2.075 1.00 0.00 85 ALA A CA 16
ATOM 20697 C C . ALA A 1 68 ? -4.390 12.154 -3.575 1.00 0.00 85 ALA A C 16
ATOM 20698 O O . ALA A 1 68 ? -5.075 12.808 -4.360 1.00 0.00 85 ALA A O 16
ATOM 20705 N N . ARG A 1 69 ? -3.380 11.385 -3.970 1.00 0.00 86 ARG A N 16
ATOM 20706 C CA . ARG A 1 69 ? -2.952 11.340 -5.370 1.00 0.00 86 ARG A CA 16
ATOM 20707 C C . ARG A 1 69 ? -3.728 10.292 -6.168 1.00 0.00 86 ARG A C 16
ATOM 20708 O O . ARG A 1 69 ? -4.203 10.561 -7.272 1.00 0.00 86 ARG A O 16
ATOM 20729 N N . TYR A 1 70 ? -3.871 9.109 -5.592 1.00 0.00 87 TYR A N 16
ATOM 20730 C CA . TYR A 1 70 ? -4.514 7.983 -6.264 1.00 0.00 87 TYR A CA 16
ATOM 20731 C C . TYR A 1 70 ? -5.969 7.844 -5.830 1.00 0.00 87 TYR A C 16
ATOM 20732 O O . TYR A 1 70 ? -6.531 6.746 -5.845 1.00 0.00 87 TYR A O 16
ATOM 20750 N N . GLY A 1 71 ? -6.593 8.958 -5.482 1.00 0.00 88 GLY A N 16
ATOM 20751 C CA . GLY A 1 71 ? -7.949 8.922 -4.960 1.00 0.00 88 GLY A CA 16
ATOM 20752 C C . GLY A 1 71 ? -9.000 8.660 -6.026 1.00 0.00 88 GLY A C 16
ATOM 20753 O O . GLY A 1 71 ? -10.192 8.867 -5.802 1.00 0.00 88 GLY A O 16
ATOM 20757 N N . ASN A 1 72 ? -8.560 8.210 -7.191 1.00 0.00 89 ASN A N 16
ATOM 20758 C CA . ASN A 1 72 ? -9.472 7.809 -8.247 1.00 0.00 89 ASN A CA 16
ATOM 20759 C C . ASN A 1 72 ? -9.781 6.327 -8.106 1.00 0.00 89 ASN A C 16
ATOM 20760 O O . ASN A 1 72 ? -10.677 5.792 -8.759 1.00 0.00 89 ASN A O 16
ATOM 20771 N N . PHE A 1 73 ? -9.028 5.676 -7.232 1.00 0.00 90 PHE A N 16
ATOM 20772 C CA . PHE A 1 73 ? -9.194 4.254 -6.978 1.00 0.00 90 PHE A CA 16
ATOM 20773 C C . PHE A 1 73 ? -9.120 3.969 -5.480 1.00 0.00 90 PHE A C 16
ATOM 20774 O O . PHE A 1 73 ? -9.934 3.226 -4.940 1.00 0.00 90 PHE A O 16
ATOM 20791 N N . VAL A 1 74 ? -8.152 4.581 -4.810 1.00 0.00 91 VAL A N 16
ATOM 20792 C CA . VAL A 1 74 ? -7.902 4.290 -3.404 1.00 0.00 91 VAL A CA 16
ATOM 20793 C C . VAL A 1 74 ? -8.649 5.279 -2.505 1.00 0.00 91 VAL A C 16
ATOM 20794 O O . VAL A 1 74 ? -9.005 6.377 -2.938 1.00 0.00 91 VAL A O 16
ATOM 20807 N N . THR A 1 75 ? -8.899 4.877 -1.265 1.00 0.00 92 THR A N 16
ATOM 20808 C CA . THR A 1 75 ? -9.614 5.711 -0.308 1.00 0.00 92 THR A CA 16
ATOM 20809 C C . THR A 1 75 ? -9.220 5.337 1.122 1.00 0.00 92 THR A C 16
ATOM 20810 O O . THR A 1 75 ? -8.815 4.209 1.379 1.00 0.00 92 THR A O 16
ATOM 20821 N N . TYR A 1 76 ? -9.292 6.289 2.041 1.00 0.00 93 TYR A N 16
ATOM 20822 C CA . TYR A 1 76 ? -9.018 6.004 3.436 1.00 0.00 93 TYR A CA 16
ATOM 20823 C C . TYR A 1 76 ? -10.325 6.059 4.218 1.00 0.00 93 TYR A C 16
ATOM 20824 O O . TYR A 1 76 ? -10.854 7.134 4.498 1.00 0.00 93 TYR A O 16
ATOM 20842 N N . ASP A 1 77 ? -10.834 4.886 4.564 1.00 0.00 94 ASP A N 16
ATOM 20843 C CA . ASP A 1 77 ? -12.166 4.751 5.147 1.00 0.00 94 ASP A CA 16
ATOM 20844 C C . ASP A 1 77 ? -12.270 3.431 5.892 1.00 0.00 94 ASP A C 16
ATOM 20845 O O . ASP A 1 77 ? -11.435 2.548 5.690 1.00 0.00 94 ASP A O 16
ATOM 20854 N N . PRO A 1 78 ? -13.264 3.288 6.788 1.00 0.00 95 PRO A N 16
ATOM 20855 C CA . PRO A 1 78 ? -13.575 2.008 7.435 1.00 0.00 95 PRO A CA 16
ATOM 20856 C C . PRO A 1 78 ? -13.683 0.871 6.416 1.00 0.00 95 PRO A C 16
ATOM 20857 O O . PRO A 1 78 ? -14.240 1.047 5.328 1.00 0.00 95 PRO A O 16
ATOM 20868 N N . PRO A 1 79 ? -13.143 -0.312 6.753 1.00 0.00 96 PRO A N 16
ATOM 20869 C CA . PRO A 1 79 ? -13.090 -1.445 5.842 1.00 0.00 96 PRO A CA 16
ATOM 20870 C C . PRO A 1 79 ? -14.389 -2.252 5.831 1.00 0.00 96 PRO A C 16
ATOM 20871 O O . PRO A 1 79 ? -15.444 -1.756 6.227 1.00 0.00 96 PRO A O 16
ATOM 20882 N N . LEU A 1 80 ? -14.302 -3.505 5.398 1.00 0.00 97 LEU A N 16
ATOM 20883 C CA . LEU A 1 80 ? -15.481 -4.355 5.251 1.00 0.00 97 LEU A CA 16
ATOM 20884 C C . LEU A 1 80 ? -15.891 -4.953 6.592 1.00 0.00 97 LEU A C 16
ATOM 20885 O O . LEU A 1 80 ? -16.771 -5.810 6.660 1.00 0.00 97 LEU A O 16
ATOM 20901 N N . THR A 1 81 ? -15.236 -4.498 7.646 1.00 0.00 98 THR A N 16
ATOM 20902 C CA . THR A 1 81 ? -15.540 -4.940 8.994 1.00 0.00 98 THR A CA 16
ATOM 20903 C C . THR A 1 81 ? -17.018 -4.692 9.328 1.00 0.00 98 THR A C 16
ATOM 20904 O O . THR A 1 81 ? -17.556 -3.617 9.047 1.00 0.00 98 THR A O 16
ATOM 20915 N N . PRO A 1 82 ? -17.704 -5.706 9.881 1.00 0.00 99 PRO A N 16
ATOM 20916 C CA . PRO A 1 82 ? -19.106 -5.577 10.299 1.00 0.00 99 PRO A CA 16
ATOM 20917 C C . PRO A 1 82 ? -19.276 -4.636 11.493 1.00 0.00 99 PRO A C 16
ATOM 20918 O O . PRO A 1 82 ? -19.066 -5.080 12.640 1.00 0.00 99 PRO A O 16
ATOM 20929 N N . THR A 1 2 ? 12.811 -12.462 -4.292 1.00 0.00 19 THR A N 17
ATOM 20930 C CA . THR A 1 2 ? 12.285 -12.823 -5.623 1.00 0.00 19 THR A CA 17
ATOM 20931 C C . THR A 1 2 ? 10.836 -12.363 -5.773 1.00 0.00 19 THR A C 17
ATOM 20932 O O . THR A 1 2 ? 9.906 -13.173 -5.767 1.00 0.00 19 THR A O 17
ATOM 20943 N N . ILE A 1 3 ? 10.645 -11.055 -5.887 1.00 0.00 20 ILE A N 17
ATOM 20944 C CA . ILE A 1 3 ? 9.318 -10.493 -6.088 1.00 0.00 20 ILE A CA 17
ATOM 20945 C C . ILE A 1 3 ? 9.346 -9.394 -7.151 1.00 0.00 20 ILE A C 17
ATOM 20946 O O . ILE A 1 3 ? 8.960 -9.626 -8.298 1.00 0.00 20 ILE A O 17
ATOM 20962 N N . ASP A 1 4 ? 9.812 -8.213 -6.785 1.00 0.00 21 ASP A N 17
ATOM 20963 C CA . ASP A 1 4 ? 9.809 -7.091 -7.702 1.00 0.00 21 ASP A CA 17
ATOM 20964 C C . ASP A 1 4 ? 11.056 -6.242 -7.461 1.00 0.00 21 ASP A C 17
ATOM 20965 O O . ASP A 1 4 ? 12.011 -6.717 -6.848 1.00 0.00 21 ASP A O 17
ATOM 20974 N N . VAL A 1 5 ? 11.049 -4.998 -7.919 1.00 0.00 22 VAL A N 17
ATOM 20975 C CA . VAL A 1 5 ? 12.152 -4.082 -7.646 1.00 0.00 22 VAL A CA 17
ATOM 20976 C C . VAL A 1 5 ? 12.129 -3.687 -6.172 1.00 0.00 22 VAL A C 17
ATOM 20977 O O . VAL A 1 5 ? 13.126 -3.243 -5.606 1.00 0.00 22 VAL A O 17
ATOM 20990 N N . LEU A 1 6 ? 10.971 -3.889 -5.563 1.00 0.00 23 LEU A N 17
ATOM 20991 C CA . LEU A 1 6 ? 10.739 -3.527 -4.178 1.00 0.00 23 LEU A CA 17
ATOM 20992 C C . LEU A 1 6 ? 11.630 -4.357 -3.257 1.00 0.00 23 LEU A C 17
ATOM 20993 O O . LEU A 1 6 ? 11.461 -5.572 -3.135 1.00 0.00 23 LEU A O 17
ATOM 21009 N N . GLN A 1 7 ? 12.595 -3.699 -2.637 1.00 0.00 24 GLN A N 17
ATOM 21010 C CA . GLN A 1 7 ? 13.518 -4.366 -1.739 1.00 0.00 24 GLN A CA 17
ATOM 21011 C C . GLN A 1 7 ? 13.145 -4.068 -0.295 1.00 0.00 24 GLN A C 17
ATOM 21012 O O . GLN A 1 7 ? 12.509 -3.054 -0.007 1.00 0.00 24 GLN A O 17
ATOM 21026 N N . PHE A 1 8 ? 13.529 -4.952 0.607 1.00 0.00 25 PHE A N 17
ATOM 21027 C CA . PHE A 1 8 ? 13.222 -4.779 2.019 1.00 0.00 25 PHE A CA 17
ATOM 21028 C C . PHE A 1 8 ? 14.451 -5.065 2.863 1.00 0.00 25 PHE A C 17
ATOM 21029 O O . PHE A 1 8 ? 15.081 -6.113 2.741 1.00 0.00 25 PHE A O 17
ATOM 21046 N N . LYS A 1 9 ? 14.785 -4.080 3.697 1.00 0.00 26 LYS A N 17
ATOM 21047 C CA . LYS A 1 9 ? 15.914 -4.150 4.616 1.00 0.00 26 LYS A CA 17
ATOM 21048 C C . LYS A 1 9 ? 15.891 -5.443 5.421 1.00 0.00 26 LYS A C 17
ATOM 21049 O O . LYS A 1 9 ? 16.932 -6.044 5.694 1.00 0.00 26 LYS A O 17
ATOM 21068 N N . ASP A 1 10 ? 14.693 -5.844 5.795 1.00 0.00 27 ASP A N 17
ATOM 21069 C CA . ASP A 1 10 ? 14.465 -7.071 6.529 1.00 0.00 27 ASP A CA 17
ATOM 21070 C C . ASP A 1 10 ? 12.995 -7.402 6.376 1.00 0.00 27 ASP A C 17
ATOM 21071 O O . ASP A 1 10 ? 12.298 -6.702 5.633 1.00 0.00 27 ASP A O 17
ATOM 21080 N N . GLU A 1 11 ? 12.494 -8.407 7.074 1.00 0.00 28 GLU A N 17
ATOM 21081 C CA . GLU A 1 11 ? 11.083 -8.727 6.961 1.00 0.00 28 GLU A CA 17
ATOM 21082 C C . GLU A 1 11 ? 10.263 -7.577 7.533 1.00 0.00 28 GLU A C 17
ATOM 21083 O O . GLU A 1 11 ? 9.154 -7.321 7.092 1.00 0.00 28 GLU A O 17
ATOM 21095 N N . ALA A 1 12 ? 10.856 -6.860 8.486 1.00 0.00 29 ALA A N 17
ATOM 21096 C CA . ALA A 1 12 ? 10.217 -5.713 9.122 1.00 0.00 29 ALA A CA 17
ATOM 21097 C C . ALA A 1 12 ? 9.875 -4.631 8.114 1.00 0.00 29 ALA A C 17
ATOM 21098 O O . ALA A 1 12 ? 8.843 -3.971 8.227 1.00 0.00 29 ALA A O 17
ATOM 21105 N N . GLN A 1 13 ? 10.746 -4.434 7.126 1.00 0.00 30 GLN A N 17
ATOM 21106 C CA . GLN A 1 13 ? 10.484 -3.428 6.109 1.00 0.00 30 GLN A CA 17
ATOM 21107 C C . GLN A 1 13 ? 9.297 -3.876 5.281 1.00 0.00 30 GLN A C 17
ATOM 21108 O O . GLN A 1 13 ? 8.500 -3.070 4.803 1.00 0.00 30 GLN A O 17
ATOM 21122 N N . GLU A 1 14 ? 9.183 -5.186 5.152 1.00 0.00 31 GLU A N 17
ATOM 21123 C CA . GLU A 1 14 ? 8.086 -5.794 4.432 1.00 0.00 31 GLU A CA 17
ATOM 21124 C C . GLU A 1 14 ? 6.821 -5.808 5.303 1.00 0.00 31 GLU A C 17
ATOM 21125 O O . GLU A 1 14 ? 5.704 -5.783 4.794 1.00 0.00 31 GLU A O 17
ATOM 21137 N N . GLN A 1 15 ? 7.007 -5.823 6.620 1.00 0.00 32 GLN A N 17
ATOM 21138 C CA . GLN A 1 15 ? 5.892 -5.749 7.562 1.00 0.00 32 GLN A CA 17
ATOM 21139 C C . GLN A 1 15 ? 5.268 -4.361 7.531 1.00 0.00 32 GLN A C 17
ATOM 21140 O O . GLN A 1 15 ? 4.053 -4.213 7.642 1.00 0.00 32 GLN A O 17
ATOM 21154 N N . GLN A 1 16 ? 6.105 -3.337 7.394 1.00 0.00 33 GLN A N 17
ATOM 21155 C CA . GLN A 1 16 ? 5.602 -1.988 7.175 1.00 0.00 33 GLN A CA 17
ATOM 21156 C C . GLN A 1 16 ? 4.831 -1.955 5.871 1.00 0.00 33 GLN A C 17
ATOM 21157 O O . GLN A 1 16 ? 3.758 -1.364 5.783 1.00 0.00 33 GLN A O 17
ATOM 21171 N N . PHE A 1 17 ? 5.392 -2.619 4.870 1.00 0.00 34 PHE A N 17
ATOM 21172 C CA . PHE A 1 17 ? 4.754 -2.758 3.573 1.00 0.00 34 PHE A CA 17
ATOM 21173 C C . PHE A 1 17 ? 3.399 -3.437 3.738 1.00 0.00 34 PHE A C 17
ATOM 21174 O O . PHE A 1 17 ? 2.447 -3.112 3.035 1.00 0.00 34 PHE A O 17
ATOM 21191 N N . ARG A 1 18 ? 3.324 -4.365 4.691 1.00 0.00 35 ARG A N 17
ATOM 21192 C CA . ARG A 1 18 ? 2.074 -5.041 5.032 1.00 0.00 35 ARG A CA 17
ATOM 21193 C C . ARG A 1 18 ? 1.038 -4.051 5.553 1.00 0.00 35 ARG A C 17
ATOM 21194 O O . ARG A 1 18 ? -0.078 -3.989 5.053 1.00 0.00 35 ARG A O 17
ATOM 21215 N N . GLN A 1 19 ? 1.431 -3.246 6.535 1.00 0.00 36 GLN A N 17
ATOM 21216 C CA . GLN A 1 19 ? 0.505 -2.308 7.165 1.00 0.00 36 GLN A CA 17
ATOM 21217 C C . GLN A 1 19 ? 0.114 -1.211 6.196 1.00 0.00 36 GLN A C 17
ATOM 21218 O O . GLN A 1 19 ? -1.058 -0.863 6.075 1.00 0.00 36 GLN A O 17
ATOM 21232 N N . LEU A 1 20 ? 1.103 -0.685 5.493 1.00 0.00 37 LEU A N 17
ATOM 21233 C CA . LEU A 1 20 ? 0.889 0.412 4.567 1.00 0.00 37 LEU A CA 17
ATOM 21234 C C . LEU A 1 20 ? -0.043 0.001 3.422 1.00 0.00 37 LEU A C 17
ATOM 21235 O O . LEU A 1 20 ? -0.671 0.849 2.793 1.00 0.00 37 LEU A O 17
ATOM 21251 N N . THR A 1 21 ? -0.133 -1.300 3.151 1.00 0.00 38 THR A N 17
ATOM 21252 C CA . THR A 1 21 ? -1.027 -1.787 2.110 1.00 0.00 38 THR A CA 17
ATOM 21253 C C . THR A 1 21 ? -2.364 -2.274 2.678 1.00 0.00 38 THR A C 17
ATOM 21254 O O . THR A 1 21 ? -3.373 -2.310 1.967 1.00 0.00 38 THR A O 17
ATOM 21265 N N . GLU A 1 22 ? -2.381 -2.652 3.955 1.00 0.00 39 GLU A N 17
ATOM 21266 C CA . GLU A 1 22 ? -3.581 -3.232 4.551 1.00 0.00 39 GLU A CA 17
ATOM 21267 C C . GLU A 1 22 ? -4.414 -2.211 5.317 1.00 0.00 39 GLU A C 17
ATOM 21268 O O . GLU A 1 22 ? -5.618 -2.398 5.485 1.00 0.00 39 GLU A O 17
ATOM 21280 N N . GLU A 1 23 ? -3.788 -1.134 5.770 1.00 0.00 40 GLU A N 17
ATOM 21281 C CA . GLU A 1 23 ? -4.512 -0.077 6.474 1.00 0.00 40 GLU A CA 17
ATOM 21282 C C . GLU A 1 23 ? -5.161 0.866 5.458 1.00 0.00 40 GLU A C 17
ATOM 21283 O O . GLU A 1 23 ? -5.774 1.876 5.807 1.00 0.00 40 GLU A O 17
ATOM 21295 N N . LEU A 1 24 ? -5.031 0.500 4.193 1.00 0.00 41 LEU A N 17
ATOM 21296 C CA . LEU A 1 24 ? -5.637 1.239 3.102 1.00 0.00 41 LEU A CA 17
ATOM 21297 C C . LEU A 1 24 ? -6.970 0.608 2.710 1.00 0.00 41 LEU A C 17
ATOM 21298 O O . LEU A 1 24 ? -7.066 -0.611 2.552 1.00 0.00 41 LEU A O 17
ATOM 21314 N N . ARG A 1 25 ? -7.992 1.438 2.551 1.00 0.00 42 ARG A N 17
ATOM 21315 C CA . ARG A 1 25 ? -9.316 0.949 2.210 1.00 0.00 42 ARG A CA 17
ATOM 21316 C C . ARG A 1 25 ? -9.509 0.922 0.701 1.00 0.00 42 ARG A C 17
ATOM 21317 O O . ARG A 1 25 ? -9.266 1.914 0.016 1.00 0.00 42 ARG A O 17
ATOM 21338 N N . CYS A 1 26 ? -9.941 -0.214 0.191 1.00 0.00 43 CYS A N 17
ATOM 21339 C CA . CYS A 1 26 ? -10.350 -0.324 -1.197 1.00 0.00 43 CYS A CA 17
ATOM 21340 C C . CYS A 1 26 ? -11.823 -0.727 -1.253 1.00 0.00 43 CYS A C 17
ATOM 21341 O O . CYS A 1 26 ? -12.222 -1.731 -0.661 1.00 0.00 43 CYS A O 17
ATOM 21349 N N . PRO A 1 27 ? -12.656 0.065 -1.945 1.00 0.00 44 PRO A N 17
ATOM 21350 C CA . PRO A 1 27 ? -14.113 -0.117 -1.954 1.00 0.00 44 PRO A CA 17
ATOM 21351 C C . PRO A 1 27 ? -14.588 -1.303 -2.800 1.00 0.00 44 PRO A C 17
ATOM 21352 O O . PRO A 1 27 ? -15.679 -1.272 -3.374 1.00 0.00 44 PRO A O 17
ATOM 21363 N N . LYS A 1 28 ? -13.777 -2.352 -2.857 1.00 0.00 45 LYS A N 17
ATOM 21364 C CA . LYS A 1 28 ? -14.146 -3.570 -3.565 1.00 0.00 45 LYS A CA 17
ATOM 21365 C C . LYS A 1 28 ? -15.000 -4.463 -2.669 1.00 0.00 45 LYS A C 17
ATOM 21366 O O . LYS A 1 28 ? -15.818 -5.238 -3.159 1.00 0.00 45 LYS A O 17
ATOM 21385 N N . CYS A 1 29 ? -14.775 -4.356 -1.354 1.00 0.00 46 CYS A N 17
ATOM 21386 C CA . CYS A 1 29 ? -15.524 -5.115 -0.339 1.00 0.00 46 CYS A CA 17
ATOM 21387 C C . CYS A 1 29 ? -15.131 -6.594 -0.321 1.00 0.00 46 CYS A C 17
ATOM 21388 O O . CYS A 1 29 ? -15.086 -7.222 0.737 1.00 0.00 46 CYS A O 17
ATOM 21396 N N . GLN A 1 30 ? -14.867 -7.146 -1.493 1.00 0.00 47 GLN A N 17
ATOM 21397 C CA . GLN A 1 30 ? -14.438 -8.532 -1.612 1.00 0.00 47 GLN A CA 17
ATOM 21398 C C . GLN A 1 30 ? -12.921 -8.630 -1.610 1.00 0.00 47 GLN A C 17
ATOM 21399 O O . GLN A 1 30 ? -12.350 -9.615 -1.138 1.00 0.00 47 GLN A O 17
ATOM 21413 N N . ASN A 1 31 ? -12.277 -7.602 -2.141 1.00 0.00 48 ASN A N 17
ATOM 21414 C CA . ASN A 1 31 ? -10.827 -7.522 -2.131 1.00 0.00 48 ASN A CA 17
ATOM 21415 C C . ASN A 1 31 ? -10.416 -6.440 -1.153 1.00 0.00 48 ASN A C 17
ATOM 21416 O O . ASN A 1 31 ? -10.321 -5.268 -1.518 1.00 0.00 48 ASN A O 17
ATOM 21427 N N . ASN A 1 32 ? -10.205 -6.826 0.091 1.00 0.00 49 ASN A N 17
ATOM 21428 C CA . ASN A 1 32 ? -9.913 -5.869 1.148 1.00 0.00 49 ASN A CA 17
ATOM 21429 C C . ASN A 1 32 ? -8.414 -5.731 1.342 1.00 0.00 49 ASN A C 17
ATOM 21430 O O . ASN A 1 32 ? -7.715 -6.731 1.514 1.00 0.00 49 ASN A O 17
ATOM 21441 N N . SER A 1 33 ? -7.938 -4.486 1.299 1.00 0.00 50 SER A N 17
ATOM 21442 C CA . SER A 1 33 ? -6.517 -4.171 1.399 1.00 0.00 50 SER A CA 17
ATOM 21443 C C . SER A 1 33 ? -5.782 -4.617 0.129 1.00 0.00 50 SER A C 17
ATOM 21444 O O . SER A 1 33 ? -5.878 -5.771 -0.293 1.00 0.00 50 SER A O 17
ATOM 21452 N N . ILE A 1 34 ? -5.045 -3.689 -0.483 1.00 0.00 51 ILE A N 17
ATOM 21453 C CA . ILE A 1 34 ? -4.345 -3.962 -1.740 1.00 0.00 51 ILE A CA 17
ATOM 21454 C C . ILE A 1 34 ? -3.296 -5.062 -1.570 1.00 0.00 51 ILE A C 17
ATOM 21455 O O . ILE A 1 34 ? -2.819 -5.635 -2.551 1.00 0.00 51 ILE A O 17
ATOM 21471 N N . ALA A 1 35 ? -2.957 -5.360 -0.320 1.00 0.00 52 ALA A N 17
ATOM 21472 C CA . ALA A 1 35 ? -2.022 -6.432 0.000 1.00 0.00 52 ALA A CA 17
ATOM 21473 C C . ALA A 1 35 ? -2.647 -7.800 -0.251 1.00 0.00 52 ALA A C 17
ATOM 21474 O O . ALA A 1 35 ? -1.944 -8.790 -0.457 1.00 0.00 52 ALA A O 17
ATOM 21481 N N . ASP A 1 36 ? -3.971 -7.850 -0.210 1.00 0.00 53 ASP A N 17
ATOM 21482 C CA . ASP A 1 36 ? -4.700 -9.086 -0.456 1.00 0.00 53 ASP A CA 17
ATOM 21483 C C . ASP A 1 36 ? -5.346 -9.043 -1.833 1.00 0.00 53 ASP A C 17
ATOM 21484 O O . ASP A 1 36 ? -5.612 -10.078 -2.441 1.00 0.00 53 ASP A O 17
ATOM 21493 N N . SER A 1 37 ? -5.584 -7.834 -2.327 1.00 0.00 54 SER A N 17
ATOM 21494 C CA . SER A 1 37 ? -6.197 -7.652 -3.634 1.00 0.00 54 SER A CA 17
ATOM 21495 C C . SER A 1 37 ? -5.307 -8.212 -4.744 1.00 0.00 54 SER A C 17
ATOM 21496 O O . SER A 1 37 ? -5.795 -8.840 -5.682 1.00 0.00 54 SER A O 17
ATOM 21504 N N . ASN A 1 38 ? -3.997 -7.948 -4.624 1.00 0.00 55 ASN A N 17
ATOM 21505 C CA . ASN A 1 38 ? -2.974 -8.525 -5.514 1.00 0.00 55 ASN A CA 17
ATOM 21506 C C . ASN A 1 38 ? -3.150 -8.097 -6.969 1.00 0.00 55 ASN A C 17
ATOM 21507 O O . ASN A 1 38 ? -2.474 -8.613 -7.858 1.00 0.00 55 ASN A O 17
ATOM 21518 N N . SER A 1 39 ? -4.060 -7.164 -7.201 1.00 0.00 56 SER A N 17
ATOM 21519 C CA . SER A 1 39 ? -4.317 -6.629 -8.532 1.00 0.00 56 SER A CA 17
ATOM 21520 C C . SER A 1 39 ? -3.069 -5.978 -9.122 1.00 0.00 56 SER A C 17
ATOM 21521 O O . SER A 1 39 ? -2.205 -5.510 -8.377 1.00 0.00 56 SER A O 17
ATOM 21529 N N . MET A 1 40 ? -2.976 -5.950 -10.451 1.00 0.00 57 MET A N 17
ATOM 21530 C CA . MET A 1 40 ? -1.867 -5.280 -11.129 1.00 0.00 57 MET A CA 17
ATOM 21531 C C . MET A 1 40 ? -1.747 -3.860 -10.611 1.00 0.00 57 MET A C 17
ATOM 21532 O O . MET A 1 40 ? -0.668 -3.392 -10.246 1.00 0.00 57 MET A O 17
ATOM 21546 N N . ILE A 1 41 ? -2.893 -3.201 -10.554 1.00 0.00 58 ILE A N 17
ATOM 21547 C CA . ILE A 1 41 ? -2.965 -1.808 -10.170 1.00 0.00 58 ILE A CA 17
ATOM 21548 C C . ILE A 1 41 ? -2.795 -1.672 -8.652 1.00 0.00 58 ILE A C 17
ATOM 21549 O O . ILE A 1 41 ? -2.286 -0.665 -8.165 1.00 0.00 58 ILE A O 17
ATOM 21565 N N . ALA A 1 42 ? -3.210 -2.693 -7.904 1.00 0.00 59 ALA A N 17
ATOM 21566 C CA . ALA A 1 42 ? -2.977 -2.717 -6.463 1.00 0.00 59 ALA A CA 17
ATOM 21567 C C . ALA A 1 42 ? -1.478 -2.746 -6.197 1.00 0.00 59 ALA A C 17
ATOM 21568 O O . ALA A 1 42 ? -0.978 -2.065 -5.305 1.00 0.00 59 ALA A O 17
ATOM 21575 N N . THR A 1 43 ? -0.769 -3.540 -6.990 1.00 0.00 60 THR A N 17
ATOM 21576 C CA . THR A 1 43 ? 0.682 -3.583 -6.944 1.00 0.00 60 THR A CA 17
ATOM 21577 C C . THR A 1 43 ? 1.272 -2.240 -7.372 1.00 0.00 60 THR A C 17
ATOM 21578 O O . THR A 1 43 ? 2.258 -1.773 -6.801 1.00 0.00 60 THR A O 17
ATOM 21589 N N . ASP A 1 44 ? 0.646 -1.628 -8.370 1.00 0.00 61 ASP A N 17
ATOM 21590 C CA . ASP A 1 44 ? 1.015 -0.286 -8.823 1.00 0.00 61 ASP A CA 17
ATOM 21591 C C . ASP A 1 44 ? 1.050 0.678 -7.643 1.00 0.00 61 ASP A C 17
ATOM 21592 O O . ASP A 1 44 ? 2.020 1.407 -7.441 1.00 0.00 61 ASP A O 17
ATOM 21601 N N . LEU A 1 45 ? -0.016 0.643 -6.854 1.00 0.00 62 LEU A N 17
ATOM 21602 C CA . LEU A 1 45 ? -0.147 1.484 -5.672 1.00 0.00 62 LEU A CA 17
ATOM 21603 C C . LEU A 1 45 ? 0.868 1.087 -4.604 1.00 0.00 62 LEU A C 17
ATOM 21604 O O . LEU A 1 45 ? 1.364 1.931 -3.859 1.00 0.00 62 LEU A O 17
ATOM 21620 N N . ARG A 1 46 ? 1.168 -0.202 -4.531 1.00 0.00 63 ARG A N 17
ATOM 21621 C CA . ARG A 1 46 ? 2.125 -0.711 -3.558 1.00 0.00 63 ARG A CA 17
ATOM 21622 C C . ARG A 1 46 ? 3.522 -0.158 -3.818 1.00 0.00 63 ARG A C 17
ATOM 21623 O O . ARG A 1 46 ? 4.328 -0.030 -2.897 1.00 0.00 63 ARG A O 17
ATOM 21644 N N . GLN A 1 47 ? 3.808 0.168 -5.073 1.00 0.00 64 GLN A N 17
ATOM 21645 C CA . GLN A 1 47 ? 5.072 0.802 -5.418 1.00 0.00 64 GLN A CA 17
ATOM 21646 C C . GLN A 1 47 ? 5.159 2.180 -4.767 1.00 0.00 64 GLN A C 17
ATOM 21647 O O . GLN A 1 47 ? 6.213 2.572 -4.273 1.00 0.00 64 GLN A O 17
ATOM 21661 N N . LYS A 1 48 ? 4.034 2.895 -4.751 1.00 0.00 65 LYS A N 17
ATOM 21662 C CA . LYS A 1 48 ? 3.955 4.194 -4.087 1.00 0.00 65 LYS A CA 17
ATOM 21663 C C . LYS A 1 48 ? 4.277 4.051 -2.605 1.00 0.00 65 LYS A C 17
ATOM 21664 O O . LYS A 1 48 ? 5.021 4.856 -2.043 1.00 0.00 65 LYS A O 17
ATOM 21683 N N . VAL A 1 49 ? 3.714 3.018 -1.990 1.00 0.00 66 VAL A N 17
ATOM 21684 C CA . VAL A 1 49 ? 4.014 2.684 -0.604 1.00 0.00 66 VAL A CA 17
ATOM 21685 C C . VAL A 1 49 ? 5.520 2.564 -0.389 1.00 0.00 66 VAL A C 17
ATOM 21686 O O . VAL A 1 49 ? 6.064 3.098 0.580 1.00 0.00 66 VAL A O 17
ATOM 21699 N N . TYR A 1 50 ? 6.193 1.898 -1.315 1.00 0.00 67 TYR A N 17
ATOM 21700 C CA . TYR A 1 50 ? 7.627 1.701 -1.212 1.00 0.00 67 TYR A CA 17
ATOM 21701 C C . TYR A 1 50 ? 8.373 3.024 -1.411 1.00 0.00 67 TYR A C 17
ATOM 21702 O O . TYR A 1 50 ? 9.316 3.328 -0.678 1.00 0.00 67 TYR A O 17
ATOM 21720 N N . GLU A 1 51 ? 7.945 3.811 -2.400 1.00 0.00 68 GLU A N 17
ATOM 21721 C CA . GLU A 1 51 ? 8.535 5.126 -2.641 1.00 0.00 68 GLU A CA 17
ATOM 21722 C C . GLU A 1 51 ? 8.409 6.010 -1.406 1.00 0.00 68 GLU A C 17
ATOM 21723 O O . GLU A 1 51 ? 9.390 6.576 -0.933 1.00 0.00 68 GLU A O 17
ATOM 21735 N N . LEU A 1 52 ? 7.200 6.090 -0.872 1.00 0.00 69 LEU A N 17
ATOM 21736 C CA . LEU A 1 52 ? 6.905 6.942 0.276 1.00 0.00 69 LEU A CA 17
ATOM 21737 C C . LEU A 1 52 ? 7.754 6.563 1.489 1.00 0.00 69 LEU A C 17
ATOM 21738 O O . LEU A 1 52 ? 8.076 7.415 2.320 1.00 0.00 69 LEU A O 17
ATOM 21754 N N . MET A 1 53 ? 8.127 5.291 1.583 1.00 0.00 70 MET A N 17
ATOM 21755 C CA . MET A 1 53 ? 9.028 4.841 2.645 1.00 0.00 70 MET A CA 17
ATOM 21756 C C . MET A 1 53 ? 10.346 5.604 2.585 1.00 0.00 70 MET A C 17
ATOM 21757 O O . MET A 1 53 ? 10.766 6.218 3.568 1.00 0.00 70 MET A O 17
ATOM 21771 N N . GLN A 1 54 ? 10.983 5.578 1.421 1.00 0.00 71 GLN A N 17
ATOM 21772 C CA . GLN A 1 54 ? 12.273 6.226 1.238 1.00 0.00 71 GLN A CA 17
ATOM 21773 C C . GLN A 1 54 ? 12.115 7.736 1.081 1.00 0.00 71 GLN A C 17
ATOM 21774 O O . GLN A 1 54 ? 13.073 8.488 1.256 1.00 0.00 71 GLN A O 17
ATOM 21788 N N . GLU A 1 55 ? 10.903 8.175 0.759 1.00 0.00 72 GLU A N 17
ATOM 21789 C CA . GLU A 1 55 ? 10.609 9.602 0.717 1.00 0.00 72 GLU A CA 17
ATOM 21790 C C . GLU A 1 55 ? 10.638 10.178 2.127 1.00 0.00 72 GLU A C 17
ATOM 21791 O O . GLU A 1 55 ? 10.965 11.347 2.330 1.00 0.00 72 GLU A O 17
ATOM 21803 N N . GLY A 1 56 ? 10.294 9.343 3.097 1.00 0.00 73 GLY A N 17
ATOM 21804 C CA . GLY A 1 56 ? 10.342 9.756 4.481 1.00 0.00 73 GLY A CA 17
ATOM 21805 C C . GLY A 1 56 ? 8.974 10.125 4.997 1.00 0.00 73 GLY A C 17
ATOM 21806 O O . GLY A 1 56 ? 8.826 11.038 5.809 1.00 0.00 73 GLY A O 17
ATOM 21810 N N . LYS A 1 57 ? 7.967 9.422 4.509 1.00 0.00 74 LYS A N 17
ATOM 21811 C CA . LYS A 1 57 ? 6.595 9.685 4.900 1.00 0.00 74 LYS A CA 17
ATOM 21812 C C . LYS A 1 57 ? 6.257 8.947 6.190 1.00 0.00 74 LYS A C 17
ATOM 21813 O O . LYS A 1 57 ? 6.932 7.990 6.571 1.00 0.00 74 LYS A O 17
ATOM 21832 N N . SER A 1 58 ? 5.207 9.397 6.848 1.00 0.00 75 SER A N 17
ATOM 21833 C CA . SER A 1 58 ? 4.711 8.743 8.048 1.00 0.00 75 SER A CA 17
ATOM 21834 C C . SER A 1 58 ? 3.635 7.736 7.657 1.00 0.00 75 SER A C 17
ATOM 21835 O O . SER A 1 58 ? 3.182 7.748 6.520 1.00 0.00 75 SER A O 17
ATOM 21843 N N . LYS A 1 59 ? 3.222 6.879 8.581 1.00 0.00 76 LYS A N 17
ATOM 21844 C CA . LYS A 1 59 ? 2.280 5.805 8.260 1.00 0.00 76 LYS A CA 17
ATOM 21845 C C . LYS A 1 59 ? 0.994 6.352 7.654 1.00 0.00 76 LYS A C 17
ATOM 21846 O O . LYS A 1 59 ? 0.599 5.956 6.555 1.00 0.00 76 LYS A O 17
ATOM 21865 N N . LYS A 1 60 ? 0.358 7.277 8.358 1.00 0.00 77 LYS A N 17
ATOM 21866 C CA . LYS A 1 60 ? -0.846 7.922 7.852 1.00 0.00 77 LYS A CA 17
ATOM 21867 C C . LYS A 1 60 ? -0.506 8.781 6.652 1.00 0.00 77 LYS A C 17
ATOM 21868 O O . LYS A 1 60 ? -1.292 8.911 5.729 1.00 0.00 77 LYS A O 17
ATOM 21887 N N . GLU A 1 61 ? 0.679 9.359 6.679 1.00 0.00 78 GLU A N 17
ATOM 21888 C CA . GLU A 1 61 ? 1.150 10.196 5.582 1.00 0.00 78 GLU A CA 17
ATOM 21889 C C . GLU A 1 61 ? 1.273 9.392 4.286 1.00 0.00 78 GLU A C 17
ATOM 21890 O O . GLU A 1 61 ? 0.960 9.898 3.211 1.00 0.00 78 GLU A O 17
ATOM 21902 N N . ILE A 1 62 ? 1.721 8.139 4.385 1.00 0.00 79 ILE A N 17
ATOM 21903 C CA . ILE A 1 62 ? 1.797 7.274 3.214 1.00 0.00 79 ILE A CA 17
ATOM 21904 C C . ILE A 1 62 ? 0.404 7.063 2.629 1.00 0.00 79 ILE A C 17
ATOM 21905 O O . ILE A 1 62 ? 0.173 7.309 1.448 1.00 0.00 79 ILE A O 17
ATOM 21921 N N . VAL A 1 63 ? -0.532 6.639 3.469 1.00 0.00 80 VAL A N 17
ATOM 21922 C CA . VAL A 1 63 ? -1.878 6.343 3.002 1.00 0.00 80 VAL A CA 17
ATOM 21923 C C . VAL A 1 63 ? -2.618 7.625 2.610 1.00 0.00 80 VAL A C 17
ATOM 21924 O O . VAL A 1 63 ? -3.410 7.632 1.665 1.00 0.00 80 VAL A O 17
ATOM 21937 N N . ASP A 1 64 ? -2.343 8.711 3.319 1.00 0.00 81 ASP A N 17
ATOM 21938 C CA . ASP A 1 64 ? -2.913 10.010 2.987 1.00 0.00 81 ASP A CA 17
ATOM 21939 C C . ASP A 1 64 ? -2.402 10.467 1.629 1.00 0.00 81 ASP A C 17
ATOM 21940 O O . ASP A 1 64 ? -3.123 11.096 0.857 1.00 0.00 81 ASP A O 17
ATOM 21949 N N . TYR A 1 65 ? -1.153 10.121 1.343 1.00 0.00 82 TYR A N 17
ATOM 21950 C CA . TYR A 1 65 ? -0.551 10.399 0.049 1.00 0.00 82 TYR A CA 17
ATOM 21951 C C . TYR A 1 65 ? -1.280 9.604 -1.021 1.00 0.00 82 TYR A C 17
ATOM 21952 O O . TYR A 1 65 ? -1.578 10.111 -2.107 1.00 0.00 82 TYR A O 17
ATOM 21970 N N . MET A 1 66 ? -1.554 8.347 -0.686 1.00 0.00 83 MET A N 17
ATOM 21971 C CA . MET A 1 66 ? -2.260 7.437 -1.572 1.00 0.00 83 MET A CA 17
ATOM 21972 C C . MET A 1 66 ? -3.603 8.013 -1.967 1.00 0.00 83 MET A C 17
ATOM 21973 O O . MET A 1 66 ? -3.884 8.172 -3.142 1.00 0.00 83 MET A O 17
ATOM 21987 N N . VAL A 1 67 ? -4.428 8.338 -0.982 1.00 0.00 84 VAL A N 17
ATOM 21988 C CA . VAL A 1 67 ? -5.772 8.848 -1.259 1.00 0.00 84 VAL A CA 17
ATOM 21989 C C . VAL A 1 67 ? -5.708 10.192 -1.976 1.00 0.00 84 VAL A C 17
ATOM 21990 O O . VAL A 1 67 ? -6.584 10.532 -2.768 1.00 0.00 84 VAL A O 17
ATOM 22003 N N . ALA A 1 68 ? -4.656 10.946 -1.693 1.00 0.00 85 ALA A N 17
ATOM 22004 C CA . ALA A 1 68 ? -4.479 12.256 -2.282 1.00 0.00 85 ALA A CA 17
ATOM 22005 C C . ALA A 1 68 ? -4.325 12.157 -3.799 1.00 0.00 85 ALA A C 17
ATOM 22006 O O . ALA A 1 68 ? -4.959 12.899 -4.549 1.00 0.00 85 ALA A O 17
ATOM 22013 N N . ARG A 1 69 ? -3.492 11.225 -4.243 1.00 0.00 86 ARG A N 17
ATOM 22014 C CA . ARG A 1 69 ? -3.200 11.068 -5.666 1.00 0.00 86 ARG A CA 17
ATOM 22015 C C . ARG A 1 69 ? -4.048 9.966 -6.298 1.00 0.00 86 ARG A C 17
ATOM 22016 O O . ARG A 1 69 ? -4.616 10.142 -7.374 1.00 0.00 86 ARG A O 17
ATOM 22037 N N . TYR A 1 70 ? -4.145 8.845 -5.607 1.00 0.00 87 TYR A N 17
ATOM 22038 C CA . TYR A 1 70 ? -4.771 7.643 -6.139 1.00 0.00 87 TYR A CA 17
ATOM 22039 C C . TYR A 1 70 ? -6.164 7.441 -5.544 1.00 0.00 87 TYR A C 17
ATOM 22040 O O . TYR A 1 70 ? -6.652 6.314 -5.447 1.00 0.00 87 TYR A O 17
ATOM 22058 N N . GLY A 1 71 ? -6.819 8.538 -5.185 1.00 0.00 88 GLY A N 17
ATOM 22059 C CA . GLY A 1 71 ? -8.104 8.461 -4.501 1.00 0.00 88 GLY A CA 17
ATOM 22060 C C . GLY A 1 71 ? -9.263 8.089 -5.414 1.00 0.00 88 GLY A C 17
ATOM 22061 O O . GLY A 1 71 ? -10.420 8.322 -5.083 1.00 0.00 88 GLY A O 17
ATOM 22065 N N . ASN A 1 72 ? -8.955 7.527 -6.574 1.00 0.00 89 ASN A N 17
ATOM 22066 C CA . ASN A 1 72 ? -9.983 7.022 -7.477 1.00 0.00 89 ASN A CA 17
ATOM 22067 C C . ASN A 1 72 ? -10.051 5.506 -7.397 1.00 0.00 89 ASN A C 17
ATOM 22068 O O . ASN A 1 72 ? -10.729 4.853 -8.189 1.00 0.00 89 ASN A O 17
ATOM 22079 N N . PHE A 1 73 ? -9.324 4.956 -6.438 1.00 0.00 90 PHE A N 17
ATOM 22080 C CA . PHE A 1 73 ? -9.346 3.531 -6.172 1.00 0.00 90 PHE A CA 17
ATOM 22081 C C . PHE A 1 73 ? -9.028 3.283 -4.704 1.00 0.00 90 PHE A C 17
ATOM 22082 O O . PHE A 1 73 ? -9.561 2.362 -4.088 1.00 0.00 90 PHE A O 17
ATOM 22099 N N . VAL A 1 74 ? -8.160 4.119 -4.148 1.00 0.00 91 VAL A N 17
ATOM 22100 C CA . VAL A 1 74 ? -7.765 3.983 -2.758 1.00 0.00 91 VAL A CA 17
ATOM 22101 C C . VAL A 1 74 ? -8.583 4.934 -1.885 1.00 0.00 91 VAL A C 17
ATOM 22102 O O . VAL A 1 74 ? -9.141 5.917 -2.375 1.00 0.00 91 VAL A O 17
ATOM 22115 N N . THR A 1 75 ? -8.658 4.625 -0.604 1.00 0.00 92 THR A N 17
ATOM 22116 C CA . THR A 1 75 ? -9.335 5.472 0.364 1.00 0.00 92 THR A CA 17
ATOM 22117 C C . THR A 1 75 ? -8.810 5.174 1.768 1.00 0.00 92 THR A C 17
ATOM 22118 O O . THR A 1 75 ? -8.536 4.026 2.090 1.00 0.00 92 THR A O 17
ATOM 22129 N N . TYR A 1 76 ? -8.635 6.195 2.595 1.00 0.00 93 TYR A N 17
ATOM 22130 C CA . TYR A 1 76 ? -8.208 5.963 3.965 1.00 0.00 93 TYR A CA 17
ATOM 22131 C C . TYR A 1 76 ? -9.424 5.883 4.872 1.00 0.00 93 TYR A C 17
ATOM 22132 O O . TYR A 1 76 ? -10.035 6.898 5.202 1.00 0.00 93 TYR A O 17
ATOM 22150 N N . ASP A 1 77 ? -9.767 4.666 5.258 1.00 0.00 94 ASP A N 17
ATOM 22151 C CA . ASP A 1 77 ? -10.941 4.405 6.076 1.00 0.00 94 ASP A CA 17
ATOM 22152 C C . ASP A 1 77 ? -10.830 3.040 6.734 1.00 0.00 94 ASP A C 17
ATOM 22153 O O . ASP A 1 77 ? -10.038 2.205 6.295 1.00 0.00 94 ASP A O 17
ATOM 22162 N N . PRO A 1 78 ? -11.600 2.798 7.803 1.00 0.00 95 PRO A N 17
ATOM 22163 C CA . PRO A 1 78 ? -11.725 1.464 8.393 1.00 0.00 95 PRO A CA 17
ATOM 22164 C C . PRO A 1 78 ? -12.251 0.459 7.365 1.00 0.00 95 PRO A C 17
ATOM 22165 O O . PRO A 1 78 ? -13.002 0.824 6.455 1.00 0.00 95 PRO A O 17
ATOM 22176 N N . PRO A 1 79 ? -11.863 -0.821 7.485 1.00 0.00 96 PRO A N 17
ATOM 22177 C CA . PRO A 1 79 ? -12.258 -1.847 6.534 1.00 0.00 96 PRO A CA 17
ATOM 22178 C C . PRO A 1 79 ? -13.700 -2.300 6.745 1.00 0.00 96 PRO A C 17
ATOM 22179 O O . PRO A 1 79 ? -14.458 -1.677 7.485 1.00 0.00 96 PRO A O 17
ATOM 22190 N N . LEU A 1 80 ? -14.065 -3.403 6.104 1.00 0.00 97 LEU A N 17
ATOM 22191 C CA . LEU A 1 80 ? -15.426 -3.937 6.181 1.00 0.00 97 LEU A CA 17
ATOM 22192 C C . LEU A 1 80 ? -15.642 -4.686 7.485 1.00 0.00 97 LEU A C 17
ATOM 22193 O O . LEU A 1 80 ? -16.615 -5.427 7.636 1.00 0.00 97 LEU A O 17
ATOM 22209 N N . THR A 1 81 ? -14.708 -4.506 8.401 1.00 0.00 98 THR A N 17
ATOM 22210 C CA . THR A 1 81 ? -14.764 -5.124 9.713 1.00 0.00 98 THR A CA 17
ATOM 22211 C C . THR A 1 81 ? -16.118 -4.871 10.392 1.00 0.00 98 THR A C 17
ATOM 22212 O O . THR A 1 81 ? -16.571 -3.730 10.500 1.00 0.00 98 THR A O 17
ATOM 22223 N N . PRO A 1 82 ? -16.791 -5.944 10.824 1.00 0.00 99 PRO A N 17
ATOM 22224 C CA . PRO A 1 82 ? -18.082 -5.848 11.505 1.00 0.00 99 PRO A CA 17
ATOM 22225 C C . PRO A 1 82 ? -17.974 -5.114 12.836 1.00 0.00 99 PRO A C 17
ATOM 22226 O O . PRO A 1 82 ? -18.517 -3.999 12.949 1.00 0.00 99 PRO A O 17
ATOM 22237 N N . THR A 1 2 ? 12.226 -10.838 -3.203 1.00 0.00 19 THR A N 18
ATOM 22238 C CA . THR A 1 2 ? 11.988 -10.048 -4.429 1.00 0.00 19 THR A CA 18
ATOM 22239 C C . THR A 1 2 ? 10.524 -10.158 -4.852 1.00 0.00 19 THR A C 18
ATOM 22240 O O . THR A 1 2 ? 9.779 -10.981 -4.319 1.00 0.00 19 THR A O 18
ATOM 22251 N N . ILE A 1 3 ? 10.122 -9.329 -5.813 1.00 0.00 20 ILE A N 18
ATOM 22252 C CA . ILE A 1 3 ? 8.742 -9.294 -6.288 1.00 0.00 20 ILE A CA 18
ATOM 22253 C C . ILE A 1 3 ? 8.618 -8.307 -7.452 1.00 0.00 20 ILE A C 18
ATOM 22254 O O . ILE A 1 3 ? 7.997 -8.607 -8.473 1.00 0.00 20 ILE A O 18
ATOM 22270 N N . ASP A 1 4 ? 9.240 -7.148 -7.294 1.00 0.00 21 ASP A N 18
ATOM 22271 C CA . ASP A 1 4 ? 9.214 -6.095 -8.301 1.00 0.00 21 ASP A CA 18
ATOM 22272 C C . ASP A 1 4 ? 10.409 -5.186 -8.047 1.00 0.00 21 ASP A C 18
ATOM 22273 O O . ASP A 1 4 ? 11.464 -5.663 -7.629 1.00 0.00 21 ASP A O 18
ATOM 22282 N N . VAL A 1 5 ? 10.256 -3.893 -8.273 1.00 0.00 22 VAL A N 18
ATOM 22283 C CA . VAL A 1 5 ? 11.270 -2.928 -7.862 1.00 0.00 22 VAL A CA 18
ATOM 22284 C C . VAL A 1 5 ? 11.202 -2.747 -6.343 1.00 0.00 22 VAL A C 18
ATOM 22285 O O . VAL A 1 5 ? 12.048 -2.103 -5.727 1.00 0.00 22 VAL A O 18
ATOM 22298 N N . LEU A 1 6 ? 10.181 -3.354 -5.751 1.00 0.00 23 LEU A N 18
ATOM 22299 C CA . LEU A 1 6 ? 9.929 -3.248 -4.325 1.00 0.00 23 LEU A CA 18
ATOM 22300 C C . LEU A 1 6 ? 10.832 -4.206 -3.555 1.00 0.00 23 LEU A C 18
ATOM 22301 O O . LEU A 1 6 ? 10.412 -5.294 -3.157 1.00 0.00 23 LEU A O 18
ATOM 22317 N N . GLN A 1 7 ? 12.077 -3.802 -3.363 1.00 0.00 24 GLN A N 18
ATOM 22318 C CA . GLN A 1 7 ? 13.046 -4.620 -2.654 1.00 0.00 24 GLN A CA 18
ATOM 22319 C C . GLN A 1 7 ? 13.027 -4.321 -1.161 1.00 0.00 24 GLN A C 18
ATOM 22320 O O . GLN A 1 7 ? 13.510 -3.280 -0.715 1.00 0.00 24 GLN A O 18
ATOM 22334 N N . PHE A 1 8 ? 12.451 -5.232 -0.391 1.00 0.00 25 PHE A N 18
ATOM 22335 C CA . PHE A 1 8 ? 12.414 -5.083 1.053 1.00 0.00 25 PHE A CA 18
ATOM 22336 C C . PHE A 1 8 ? 13.723 -5.558 1.648 1.00 0.00 25 PHE A C 18
ATOM 22337 O O . PHE A 1 8 ? 14.184 -6.668 1.380 1.00 0.00 25 PHE A O 18
ATOM 22354 N N . LYS A 1 9 ? 14.319 -4.668 2.430 1.00 0.00 26 LYS A N 18
ATOM 22355 C CA . LYS A 1 9 ? 15.576 -4.916 3.110 1.00 0.00 26 LYS A CA 18
ATOM 22356 C C . LYS A 1 9 ? 15.515 -6.200 3.925 1.00 0.00 26 LYS A C 18
ATOM 22357 O O . LYS A 1 9 ? 16.484 -6.951 3.990 1.00 0.00 26 LYS A O 18
ATOM 22376 N N . ASP A 1 10 ? 14.358 -6.434 4.521 1.00 0.00 27 ASP A N 18
ATOM 22377 C CA . ASP A 1 10 ? 14.105 -7.611 5.335 1.00 0.00 27 ASP A CA 18
ATOM 22378 C C . ASP A 1 10 ? 12.612 -7.787 5.480 1.00 0.00 27 ASP A C 18
ATOM 22379 O O . ASP A 1 10 ? 11.847 -6.983 4.932 1.00 0.00 27 ASP A O 18
ATOM 22388 N N . GLU A 1 11 ? 12.184 -8.794 6.226 1.00 0.00 28 GLU A N 18
ATOM 22389 C CA . GLU A 1 11 ? 10.771 -8.926 6.550 1.00 0.00 28 GLU A CA 18
ATOM 22390 C C . GLU A 1 11 ? 10.323 -7.689 7.317 1.00 0.00 28 GLU A C 18
ATOM 22391 O O . GLU A 1 11 ? 9.176 -7.273 7.227 1.00 0.00 28 GLU A O 18
ATOM 22403 N N . ALA A 1 12 ? 11.266 -7.093 8.046 1.00 0.00 29 ALA A N 18
ATOM 22404 C CA . ALA A 1 12 ? 11.017 -5.866 8.789 1.00 0.00 29 ALA A CA 18
ATOM 22405 C C . ALA A 1 12 ? 10.549 -4.742 7.870 1.00 0.00 29 ALA A C 18
ATOM 22406 O O . ALA A 1 12 ? 9.646 -3.985 8.224 1.00 0.00 29 ALA A O 18
ATOM 22413 N N . GLN A 1 13 ? 11.155 -4.635 6.686 1.00 0.00 30 GLN A N 18
ATOM 22414 C CA . GLN A 1 13 ? 10.745 -3.609 5.732 1.00 0.00 30 GLN A CA 18
ATOM 22415 C C . GLN A 1 13 ? 9.369 -3.956 5.187 1.00 0.00 30 GLN A C 18
ATOM 22416 O O . GLN A 1 13 ? 8.555 -3.084 4.882 1.00 0.00 30 GLN A O 18
ATOM 22430 N N . GLU A 1 14 ? 9.120 -5.251 5.092 1.00 0.00 31 GLU A N 18
ATOM 22431 C CA . GLU A 1 14 ? 7.849 -5.755 4.612 1.00 0.00 31 GLU A CA 18
ATOM 22432 C C . GLU A 1 14 ? 6.769 -5.617 5.694 1.00 0.00 31 GLU A C 18
ATOM 22433 O O . GLU A 1 14 ? 5.582 -5.642 5.397 1.00 0.00 31 GLU A O 18
ATOM 22445 N N . GLN A 1 15 ? 7.185 -5.455 6.947 1.00 0.00 32 GLN A N 18
ATOM 22446 C CA . GLN A 1 15 ? 6.248 -5.208 8.043 1.00 0.00 32 GLN A CA 18
ATOM 22447 C C . GLN A 1 15 ? 5.637 -3.817 7.914 1.00 0.00 32 GLN A C 18
ATOM 22448 O O . GLN A 1 15 ? 4.454 -3.621 8.183 1.00 0.00 32 GLN A O 18
ATOM 22462 N N . GLN A 1 16 ? 6.452 -2.847 7.518 1.00 0.00 33 GLN A N 18
ATOM 22463 C CA . GLN A 1 16 ? 5.939 -1.515 7.229 1.00 0.00 33 GLN A CA 18
ATOM 22464 C C . GLN A 1 16 ? 5.013 -1.587 6.032 1.00 0.00 33 GLN A C 18
ATOM 22465 O O . GLN A 1 16 ? 3.908 -1.051 6.050 1.00 0.00 33 GLN A O 18
ATOM 22479 N N . PHE A 1 17 ? 5.475 -2.291 5.007 1.00 0.00 34 PHE A N 18
ATOM 22480 C CA . PHE A 1 17 ? 4.694 -2.526 3.806 1.00 0.00 34 PHE A CA 18
ATOM 22481 C C . PHE A 1 17 ? 3.385 -3.215 4.167 1.00 0.00 34 PHE A C 18
ATOM 22482 O O . PHE A 1 17 ? 2.335 -2.901 3.616 1.00 0.00 34 PHE A O 18
ATOM 22499 N N . ARG A 1 18 ? 3.476 -4.137 5.115 1.00 0.00 35 ARG A N 18
ATOM 22500 C CA . ARG A 1 18 ? 2.334 -4.887 5.617 1.00 0.00 35 ARG A CA 18
ATOM 22501 C C . ARG A 1 18 ? 1.219 -3.947 6.059 1.00 0.00 35 ARG A C 18
ATOM 22502 O O . ARG A 1 18 ? 0.089 -4.049 5.596 1.00 0.00 35 ARG A O 18
ATOM 22523 N N . GLN A 1 19 ? 1.565 -2.999 6.920 1.00 0.00 36 GLN A N 18
ATOM 22524 C CA . GLN A 1 19 ? 0.589 -2.055 7.456 1.00 0.00 36 GLN A CA 18
ATOM 22525 C C . GLN A 1 19 ? 0.175 -1.048 6.397 1.00 0.00 36 GLN A C 18
ATOM 22526 O O . GLN A 1 19 ? -1.001 -0.706 6.276 1.00 0.00 36 GLN A O 18
ATOM 22540 N N . LEU A 1 20 ? 1.148 -0.601 5.615 1.00 0.00 37 LEU A N 18
ATOM 22541 C CA . LEU A 1 20 ? 0.923 0.439 4.624 1.00 0.00 37 LEU A CA 18
ATOM 22542 C C . LEU A 1 20 ? -0.016 -0.041 3.516 1.00 0.00 37 LEU A C 18
ATOM 22543 O O . LEU A 1 20 ? -0.650 0.767 2.843 1.00 0.00 37 LEU A O 18
ATOM 22559 N N . THR A 1 21 ? -0.106 -1.355 3.327 1.00 0.00 38 THR A N 18
ATOM 22560 C CA . THR A 1 21 ? -1.002 -1.904 2.321 1.00 0.00 38 THR A CA 18
ATOM 22561 C C . THR A 1 21 ? -2.330 -2.366 2.923 1.00 0.00 38 THR A C 18
ATOM 22562 O O . THR A 1 21 ? -3.304 -2.557 2.195 1.00 0.00 38 THR A O 18
ATOM 22573 N N . GLU A 1 22 ? -2.379 -2.554 4.242 1.00 0.00 39 GLU A N 18
ATOM 22574 C CA . GLU A 1 22 ? -3.589 -3.074 4.870 1.00 0.00 39 GLU A CA 18
ATOM 22575 C C . GLU A 1 22 ? -4.465 -1.966 5.451 1.00 0.00 39 GLU A C 18
ATOM 22576 O O . GLU A 1 22 ? -5.672 -2.151 5.609 1.00 0.00 39 GLU A O 18
ATOM 22588 N N . GLU A 1 23 ? -3.882 -0.814 5.754 1.00 0.00 40 GLU A N 18
ATOM 22589 C CA . GLU A 1 23 ? -4.679 0.311 6.232 1.00 0.00 40 GLU A CA 18
ATOM 22590 C C . GLU A 1 23 ? -5.060 1.211 5.058 1.00 0.00 40 GLU A C 18
ATOM 22591 O O . GLU A 1 23 ? -4.853 2.421 5.079 1.00 0.00 40 GLU A O 18
ATOM 22603 N N . LEU A 1 24 ? -5.610 0.592 4.025 1.00 0.00 41 LEU A N 18
ATOM 22604 C CA . LEU A 1 24 ? -6.035 1.306 2.833 1.00 0.00 41 LEU A CA 18
ATOM 22605 C C . LEU A 1 24 ? -7.304 0.680 2.276 1.00 0.00 41 LEU A C 18
ATOM 22606 O O . LEU A 1 24 ? -7.431 -0.545 2.218 1.00 0.00 41 LEU A O 18
ATOM 22622 N N . ARG A 1 25 ? -8.249 1.519 1.874 1.00 0.00 42 ARG A N 18
ATOM 22623 C CA . ARG A 1 25 ? -9.495 1.026 1.333 1.00 0.00 42 ARG A CA 18
ATOM 22624 C C . ARG A 1 25 ? -9.403 0.781 -0.162 1.00 0.00 42 ARG A C 18
ATOM 22625 O O . ARG A 1 25 ? -9.310 1.717 -0.957 1.00 0.00 42 ARG A O 18
ATOM 22646 N N . CYS A 1 26 ? -9.410 -0.487 -0.525 1.00 0.00 43 CYS A N 18
ATOM 22647 C CA . CYS A 1 26 ? -9.582 -0.898 -1.902 1.00 0.00 43 CYS A CA 18
ATOM 22648 C C . CYS A 1 26 ? -11.038 -1.308 -2.108 1.00 0.00 43 CYS A C 18
ATOM 22649 O O . CYS A 1 26 ? -11.490 -2.310 -1.548 1.00 0.00 43 CYS A O 18
ATOM 22657 N N . PRO A 1 27 ? -11.795 -0.515 -2.881 1.00 0.00 44 PRO A N 18
ATOM 22658 C CA . PRO A 1 27 ? -13.247 -0.692 -3.050 1.00 0.00 44 PRO A CA 18
ATOM 22659 C C . PRO A 1 27 ? -13.634 -1.945 -3.839 1.00 0.00 44 PRO A C 18
ATOM 22660 O O . PRO A 1 27 ? -14.364 -1.865 -4.828 1.00 0.00 44 PRO A O 18
ATOM 22671 N N . LYS A 1 28 ? -13.148 -3.096 -3.400 1.00 0.00 45 LYS A N 18
ATOM 22672 C CA . LYS A 1 28 ? -13.585 -4.364 -3.959 1.00 0.00 45 LYS A CA 18
ATOM 22673 C C . LYS A 1 28 ? -14.589 -5.015 -3.023 1.00 0.00 45 LYS A C 18
ATOM 22674 O O . LYS A 1 28 ? -15.564 -5.614 -3.476 1.00 0.00 45 LYS A O 18
ATOM 22693 N N . CYS A 1 29 ? -14.334 -4.884 -1.713 1.00 0.00 46 CYS A N 18
ATOM 22694 C CA . CYS A 1 29 ? -15.208 -5.423 -0.659 1.00 0.00 46 CYS A CA 18
ATOM 22695 C C . CYS A 1 29 ? -15.118 -6.944 -0.585 1.00 0.00 46 CYS A C 18
ATOM 22696 O O . CYS A 1 29 ? -14.946 -7.521 0.489 1.00 0.00 46 CYS A O 18
ATOM 22704 N N . GLN A 1 30 ? -15.217 -7.575 -1.740 1.00 0.00 47 GLN A N 18
ATOM 22705 C CA . GLN A 1 30 ? -15.178 -9.020 -1.856 1.00 0.00 47 GLN A CA 18
ATOM 22706 C C . GLN A 1 30 ? -13.767 -9.539 -1.627 1.00 0.00 47 GLN A C 18
ATOM 22707 O O . GLN A 1 30 ? -13.562 -10.712 -1.317 1.00 0.00 47 GLN A O 18
ATOM 22721 N N . ASN A 1 31 ? -12.797 -8.655 -1.783 1.00 0.00 48 ASN A N 18
ATOM 22722 C CA . ASN A 1 31 ? -11.409 -8.990 -1.527 1.00 0.00 48 ASN A CA 18
ATOM 22723 C C . ASN A 1 31 ? -10.875 -8.046 -0.460 1.00 0.00 48 ASN A C 18
ATOM 22724 O O . ASN A 1 31 ? -11.514 -7.039 -0.145 1.00 0.00 48 ASN A O 18
ATOM 22735 N N . ASN A 1 32 ? -9.726 -8.367 0.100 1.00 0.00 49 ASN A N 18
ATOM 22736 C CA . ASN A 1 32 ? -9.163 -7.589 1.189 1.00 0.00 49 ASN A CA 18
ATOM 22737 C C . ASN A 1 32 ? -8.243 -6.491 0.672 1.00 0.00 49 ASN A C 18
ATOM 22738 O O . ASN A 1 32 ? -8.249 -6.175 -0.521 1.00 0.00 49 ASN A O 18
ATOM 22749 N N . SER A 1 33 ? -7.472 -5.907 1.583 1.00 0.00 50 SER A N 18
ATOM 22750 C CA . SER A 1 33 ? -6.581 -4.797 1.268 1.00 0.00 50 SER A CA 18
ATOM 22751 C C . SER A 1 33 ? -5.546 -5.174 0.205 1.00 0.00 50 SER A C 18
ATOM 22752 O O . SER A 1 33 ? -5.336 -6.353 -0.095 1.00 0.00 50 SER A O 18
ATOM 22760 N N . ILE A 1 34 ? -4.889 -4.150 -0.350 1.00 0.00 51 ILE A N 18
ATOM 22761 C CA . ILE A 1 34 ? -3.988 -4.316 -1.493 1.00 0.00 51 ILE A CA 18
ATOM 22762 C C . ILE A 1 34 ? -2.753 -5.145 -1.143 1.00 0.00 51 ILE A C 18
ATOM 22763 O O . ILE A 1 34 ? -1.916 -5.411 -2.003 1.00 0.00 51 ILE A O 18
ATOM 22779 N N . ALA A 1 35 ? -2.634 -5.531 0.121 1.00 0.00 52 ALA A N 18
ATOM 22780 C CA . ALA A 1 35 ? -1.572 -6.429 0.549 1.00 0.00 52 ALA A CA 18
ATOM 22781 C C . ALA A 1 35 ? -1.794 -7.815 -0.036 1.00 0.00 52 ALA A C 18
ATOM 22782 O O . ALA A 1 35 ? -0.842 -8.536 -0.340 1.00 0.00 52 ALA A O 18
ATOM 22789 N N . ASP A 1 36 ? -3.061 -8.164 -0.204 1.00 0.00 53 ASP A N 18
ATOM 22790 C CA . ASP A 1 36 ? -3.450 -9.450 -0.757 1.00 0.00 53 ASP A CA 18
ATOM 22791 C C . ASP A 1 36 ? -4.665 -9.256 -1.658 1.00 0.00 53 ASP A C 18
ATOM 22792 O O . ASP A 1 36 ? -5.801 -9.500 -1.258 1.00 0.00 53 ASP A O 18
ATOM 22801 N N . SER A 1 37 ? -4.413 -8.791 -2.872 1.00 0.00 54 SER A N 18
ATOM 22802 C CA . SER A 1 37 ? -5.479 -8.420 -3.790 1.00 0.00 54 SER A CA 18
ATOM 22803 C C . SER A 1 37 ? -5.235 -8.991 -5.188 1.00 0.00 54 SER A C 18
ATOM 22804 O O . SER A 1 37 ? -4.113 -9.369 -5.536 1.00 0.00 54 SER A O 18
ATOM 22812 N N . ASN A 1 38 ? -6.295 -9.043 -5.986 1.00 0.00 55 ASN A N 18
ATOM 22813 C CA . ASN A 1 38 ? -6.225 -9.599 -7.334 1.00 0.00 55 ASN A CA 18
ATOM 22814 C C . ASN A 1 38 ? -6.114 -8.490 -8.364 1.00 0.00 55 ASN A C 18
ATOM 22815 O O . ASN A 1 38 ? -6.205 -8.729 -9.567 1.00 0.00 55 ASN A O 18
ATOM 22826 N N . SER A 1 39 ? -5.940 -7.272 -7.885 1.00 0.00 56 SER A N 18
ATOM 22827 C CA . SER A 1 39 ? -5.853 -6.123 -8.763 1.00 0.00 56 SER A CA 18
ATOM 22828 C C . SER A 1 39 ? -4.405 -5.824 -9.132 1.00 0.00 56 SER A C 18
ATOM 22829 O O . SER A 1 39 ? -3.527 -5.745 -8.272 1.00 0.00 56 SER A O 18
ATOM 22837 N N . MET A 1 40 ? -4.178 -5.665 -10.428 1.00 0.00 57 MET A N 18
ATOM 22838 C CA . MET A 1 40 ? -2.874 -5.287 -10.955 1.00 0.00 57 MET A CA 18
ATOM 22839 C C . MET A 1 40 ? -2.526 -3.882 -10.500 1.00 0.00 57 MET A C 18
ATOM 22840 O O . MET A 1 40 ? -1.364 -3.545 -10.277 1.00 0.00 57 MET A O 18
ATOM 22854 N N . ILE A 1 41 ? -3.563 -3.071 -10.359 1.00 0.00 58 ILE A N 18
ATOM 22855 C CA . ILE A 1 41 ? -3.411 -1.672 -10.006 1.00 0.00 58 ILE A CA 18
ATOM 22856 C C . ILE A 1 41 ? -3.010 -1.550 -8.536 1.00 0.00 58 ILE A C 18
ATOM 22857 O O . ILE A 1 41 ? -2.345 -0.592 -8.143 1.00 0.00 58 ILE A O 18
ATOM 22873 N N . ALA A 1 42 ? -3.404 -2.542 -7.731 1.00 0.00 59 ALA A N 18
ATOM 22874 C CA . ALA A 1 42 ? -2.996 -2.599 -6.331 1.00 0.00 59 ALA A CA 18
ATOM 22875 C C . ALA A 1 42 ? -1.474 -2.578 -6.226 1.00 0.00 59 ALA A C 18
ATOM 22876 O O . ALA A 1 42 ? -0.908 -1.984 -5.310 1.00 0.00 59 ALA A O 18
ATOM 22883 N N . THR A 1 43 ? -0.820 -3.220 -7.184 1.00 0.00 60 THR A N 18
ATOM 22884 C CA . THR A 1 43 ? 0.631 -3.233 -7.253 1.00 0.00 60 THR A CA 18
ATOM 22885 C C . THR A 1 43 ? 1.182 -1.831 -7.511 1.00 0.00 60 THR A C 18
ATOM 22886 O O . THR A 1 43 ? 2.175 -1.430 -6.903 1.00 0.00 60 THR A O 18
ATOM 22897 N N . ASP A 1 44 ? 0.527 -1.095 -8.404 1.00 0.00 61 ASP A N 18
ATOM 22898 C CA . ASP A 1 44 ? 0.896 0.291 -8.702 1.00 0.00 61 ASP A CA 18
ATOM 22899 C C . ASP A 1 44 ? 0.906 1.110 -7.418 1.00 0.00 61 ASP A C 18
ATOM 22900 O O . ASP A 1 44 ? 1.846 1.852 -7.141 1.00 0.00 61 ASP A O 18
ATOM 22909 N N . LEU A 1 45 ? -0.142 0.931 -6.624 1.00 0.00 62 LEU A N 18
ATOM 22910 C CA . LEU A 1 45 ? -0.275 1.610 -5.341 1.00 0.00 62 LEU A CA 18
ATOM 22911 C C . LEU A 1 45 ? 0.831 1.175 -4.388 1.00 0.00 62 LEU A C 18
ATOM 22912 O O . LEU A 1 45 ? 1.399 1.986 -3.658 1.00 0.00 62 LEU A O 18
ATOM 22928 N N . ARG A 1 46 ? 1.128 -0.116 -4.403 1.00 0.00 63 ARG A N 18
ATOM 22929 C CA . ARG A 1 46 ? 2.140 -0.681 -3.523 1.00 0.00 63 ARG A CA 18
ATOM 22930 C C . ARG A 1 46 ? 3.526 -0.164 -3.872 1.00 0.00 63 ARG A C 18
ATOM 22931 O O . ARG A 1 46 ? 4.402 -0.082 -3.009 1.00 0.00 63 ARG A O 18
ATOM 22952 N N . GLN A 1 47 ? 3.732 0.182 -5.136 1.00 0.00 64 GLN A N 18
ATOM 22953 C CA . GLN A 1 47 ? 4.976 0.810 -5.545 1.00 0.00 64 GLN A CA 18
ATOM 22954 C C . GLN A 1 47 ? 5.092 2.182 -4.895 1.00 0.00 64 GLN A C 18
ATOM 22955 O O . GLN A 1 47 ? 6.163 2.565 -4.430 1.00 0.00 64 GLN A O 18
ATOM 22969 N N . LYS A 1 48 ? 3.974 2.903 -4.839 1.00 0.00 65 LYS A N 18
ATOM 22970 C CA . LYS A 1 48 ? 3.927 4.187 -4.150 1.00 0.00 65 LYS A CA 18
ATOM 22971 C C . LYS A 1 48 ? 4.265 4.002 -2.676 1.00 0.00 65 LYS A C 18
ATOM 22972 O O . LYS A 1 48 ? 5.068 4.747 -2.114 1.00 0.00 65 LYS A O 18
ATOM 22991 N N . VAL A 1 49 ? 3.641 3.000 -2.063 1.00 0.00 66 VAL A N 18
ATOM 22992 C CA . VAL A 1 49 ? 3.921 2.632 -0.680 1.00 0.00 66 VAL A CA 18
ATOM 22993 C C . VAL A 1 49 ? 5.420 2.421 -0.463 1.00 0.00 66 VAL A C 18
ATOM 22994 O O . VAL A 1 49 ? 5.976 2.860 0.545 1.00 0.00 66 VAL A O 18
ATOM 23007 N N . TYR A 1 50 ? 6.069 1.780 -1.428 1.00 0.00 67 TYR A N 18
ATOM 23008 C CA . TYR A 1 50 ? 7.504 1.538 -1.351 1.00 0.00 67 TYR A CA 18
ATOM 23009 C C . TYR A 1 50 ? 8.289 2.846 -1.486 1.00 0.00 67 TYR A C 18
ATOM 23010 O O . TYR A 1 50 ? 9.191 3.115 -0.691 1.00 0.00 67 TYR A O 18
ATOM 23028 N N . GLU A 1 51 ? 7.946 3.653 -2.492 1.00 0.00 68 GLU A N 18
ATOM 23029 C CA . GLU A 1 51 ? 8.595 4.946 -2.699 1.00 0.00 68 GLU A CA 18
ATOM 23030 C C . GLU A 1 51 ? 8.487 5.818 -1.456 1.00 0.00 68 GLU A C 18
ATOM 23031 O O . GLU A 1 51 ? 9.475 6.379 -0.987 1.00 0.00 68 GLU A O 18
ATOM 23043 N N . LEU A 1 52 ? 7.274 5.915 -0.932 1.00 0.00 69 LEU A N 18
ATOM 23044 C CA . LEU A 1 52 ? 6.965 6.782 0.198 1.00 0.00 69 LEU A CA 18
ATOM 23045 C C . LEU A 1 52 ? 7.825 6.466 1.417 1.00 0.00 69 LEU A C 18
ATOM 23046 O O . LEU A 1 52 ? 8.102 7.349 2.234 1.00 0.00 69 LEU A O 18
ATOM 23062 N N . MET A 1 53 ? 8.242 5.213 1.540 1.00 0.00 70 MET A N 18
ATOM 23063 C CA . MET A 1 53 ? 9.153 4.818 2.607 1.00 0.00 70 MET A CA 18
ATOM 23064 C C . MET A 1 53 ? 10.450 5.620 2.510 1.00 0.00 70 MET A C 18
ATOM 23065 O O . MET A 1 53 ? 10.976 6.097 3.515 1.00 0.00 70 MET A O 18
ATOM 23079 N N . GLN A 1 54 ? 10.945 5.778 1.284 1.00 0.00 71 GLN A N 18
ATOM 23080 C CA . GLN A 1 54 ? 12.177 6.518 1.033 1.00 0.00 71 GLN A CA 18
ATOM 23081 C C . GLN A 1 54 ? 11.898 8.008 1.084 1.00 0.00 71 GLN A C 18
ATOM 23082 O O . GLN A 1 54 ? 12.699 8.790 1.601 1.00 0.00 71 GLN A O 18
ATOM 23096 N N . GLU A 1 55 ? 10.746 8.384 0.532 1.00 0.00 72 GLU A N 18
ATOM 23097 C CA . GLU A 1 55 ? 10.315 9.783 0.502 1.00 0.00 72 GLU A CA 18
ATOM 23098 C C . GLU A 1 55 ? 10.210 10.355 1.911 1.00 0.00 72 GLU A C 18
ATOM 23099 O O . GLU A 1 55 ? 10.220 11.573 2.102 1.00 0.00 72 GLU A O 18
ATOM 23111 N N . GLY A 1 56 ? 10.064 9.470 2.889 1.00 0.00 73 GLY A N 18
ATOM 23112 C CA . GLY A 1 56 ? 10.095 9.885 4.272 1.00 0.00 73 GLY A CA 18
ATOM 23113 C C . GLY A 1 56 ? 8.715 10.195 4.783 1.00 0.00 73 GLY A C 18
ATOM 23114 O O . GLY A 1 56 ? 8.492 11.211 5.437 1.00 0.00 73 GLY A O 18
ATOM 23118 N N . LYS A 1 57 ? 7.773 9.340 4.438 1.00 0.00 74 LYS A N 18
ATOM 23119 C CA . LYS A 1 57 ? 6.396 9.525 4.845 1.00 0.00 74 LYS A CA 18
ATOM 23120 C C . LYS A 1 57 ? 6.098 8.711 6.096 1.00 0.00 74 LYS A C 18
ATOM 23121 O O . LYS A 1 57 ? 6.758 7.711 6.378 1.00 0.00 74 LYS A O 18
ATOM 23140 N N . SER A 1 58 ? 5.093 9.145 6.824 1.00 0.00 75 SER A N 18
ATOM 23141 C CA . SER A 1 58 ? 4.627 8.450 8.015 1.00 0.00 75 SER A CA 18
ATOM 23142 C C . SER A 1 58 ? 3.602 7.403 7.603 1.00 0.00 75 SER A C 18
ATOM 23143 O O . SER A 1 58 ? 3.184 7.389 6.453 1.00 0.00 75 SER A O 18
ATOM 23151 N N . LYS A 1 59 ? 3.183 6.543 8.516 1.00 0.00 76 LYS A N 18
ATOM 23152 C CA . LYS A 1 59 ? 2.239 5.484 8.164 1.00 0.00 76 LYS A CA 18
ATOM 23153 C C . LYS A 1 59 ? 0.931 6.075 7.643 1.00 0.00 76 LYS A C 18
ATOM 23154 O O . LYS A 1 59 ? 0.496 5.760 6.535 1.00 0.00 76 LYS A O 18
ATOM 23173 N N . LYS A 1 60 ? 0.330 6.953 8.433 1.00 0.00 77 LYS A N 18
ATOM 23174 C CA . LYS A 1 60 ? -0.897 7.643 8.034 1.00 0.00 77 LYS A CA 18
ATOM 23175 C C . LYS A 1 60 ? -0.627 8.564 6.853 1.00 0.00 77 LYS A C 18
ATOM 23176 O O . LYS A 1 60 ? -1.513 8.854 6.055 1.00 0.00 77 LYS A O 18
ATOM 23195 N N . GLU A 1 61 ? 0.610 9.020 6.762 1.00 0.00 78 GLU A N 18
ATOM 23196 C CA . GLU A 1 61 ? 1.035 9.892 5.675 1.00 0.00 78 GLU A CA 18
ATOM 23197 C C . GLU A 1 61 ? 1.107 9.122 4.352 1.00 0.00 78 GLU A C 18
ATOM 23198 O O . GLU A 1 61 ? 0.693 9.631 3.317 1.00 0.00 78 GLU A O 18
ATOM 23210 N N . ILE A 1 62 ? 1.631 7.894 4.391 1.00 0.00 79 ILE A N 18
ATOM 23211 C CA . ILE A 1 62 ? 1.691 7.052 3.199 1.00 0.00 79 ILE A CA 18
ATOM 23212 C C . ILE A 1 62 ? 0.290 6.821 2.635 1.00 0.00 79 ILE A C 18
ATOM 23213 O O . ILE A 1 62 ? 0.048 7.049 1.449 1.00 0.00 79 ILE A O 18
ATOM 23229 N N . VAL A 1 63 ? -0.631 6.385 3.485 1.00 0.00 80 VAL A N 18
ATOM 23230 C CA . VAL A 1 63 ? -1.994 6.130 3.044 1.00 0.00 80 VAL A CA 18
ATOM 23231 C C . VAL A 1 63 ? -2.686 7.431 2.622 1.00 0.00 80 VAL A C 18
ATOM 23232 O O . VAL A 1 63 ? -3.473 7.447 1.673 1.00 0.00 80 VAL A O 18
ATOM 23245 N N . ASP A 1 64 ? -2.371 8.524 3.308 1.00 0.00 81 ASP A N 18
ATOM 23246 C CA . ASP A 1 64 ? -2.879 9.837 2.919 1.00 0.00 81 ASP A CA 18
ATOM 23247 C C . ASP A 1 64 ? -2.378 10.200 1.532 1.00 0.00 81 ASP A C 18
ATOM 23248 O O . ASP A 1 64 ? -3.124 10.712 0.702 1.00 0.00 81 ASP A O 18
ATOM 23257 N N . TYR A 1 65 ? -1.112 9.899 1.286 1.00 0.00 82 TYR A N 18
ATOM 23258 C CA . TYR A 1 65 ? -0.488 10.161 -0.003 1.00 0.00 82 TYR A CA 18
ATOM 23259 C C . TYR A 1 65 ? -1.187 9.348 -1.081 1.00 0.00 82 TYR A C 18
ATOM 23260 O O . TYR A 1 65 ? -1.401 9.818 -2.202 1.00 0.00 82 TYR A O 18
ATOM 23278 N N . MET A 1 66 ? -1.540 8.119 -0.719 1.00 0.00 83 MET A N 18
ATOM 23279 C CA . MET A 1 66 ? -2.257 7.224 -1.610 1.00 0.00 83 MET A CA 18
ATOM 23280 C C . MET A 1 66 ? -3.574 7.848 -2.051 1.00 0.00 83 MET A C 18
ATOM 23281 O O . MET A 1 66 ? -3.824 7.983 -3.239 1.00 0.00 83 MET A O 18
ATOM 23295 N N . VAL A 1 67 ? -4.409 8.244 -1.098 1.00 0.00 84 VAL A N 18
ATOM 23296 C CA . VAL A 1 67 ? -5.720 8.802 -1.435 1.00 0.00 84 VAL A CA 18
ATOM 23297 C C . VAL A 1 67 ? -5.582 10.166 -2.102 1.00 0.00 84 VAL A C 18
ATOM 23298 O O . VAL A 1 67 ? -6.427 10.565 -2.898 1.00 0.00 84 VAL A O 18
ATOM 23311 N N . ALA A 1 68 ? -4.523 10.880 -1.755 1.00 0.00 85 ALA A N 18
ATOM 23312 C CA . ALA A 1 68 ? -4.297 12.212 -2.282 1.00 0.00 85 ALA A CA 18
ATOM 23313 C C . ALA A 1 68 ? -4.005 12.174 -3.782 1.00 0.00 85 ALA A C 18
ATOM 23314 O O . ALA A 1 68 ? -4.536 12.975 -4.550 1.00 0.00 85 ALA A O 18
ATOM 23321 N N . ARG A 1 69 ? -3.159 11.239 -4.195 1.00 0.00 86 ARG A N 18
ATOM 23322 C CA . ARG A 1 69 ? -2.767 11.125 -5.600 1.00 0.00 86 ARG A CA 18
ATOM 23323 C C . ARG A 1 69 ? -3.597 10.072 -6.331 1.00 0.00 86 ARG A C 18
A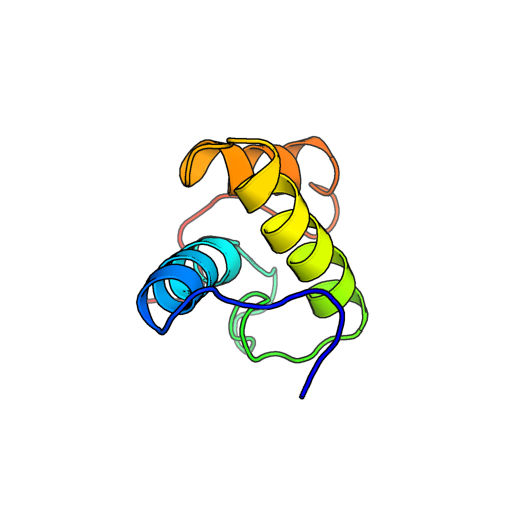TOM 23324 O O . ARG A 1 69 ? -4.053 10.285 -7.454 1.00 0.00 86 ARG A O 18
ATOM 23345 N N . TYR A 1 70 ? -3.801 8.943 -5.679 1.00 0.00 87 TYR A N 18
ATOM 23346 C CA . TYR A 1 70 ? -4.458 7.797 -6.291 1.00 0.00 87 TYR A CA 18
ATOM 23347 C C . TYR A 1 70 ? -5.904 7.695 -5.819 1.00 0.00 87 TYR A C 18
ATOM 23348 O O . TYR A 1 70 ? -6.509 6.623 -5.850 1.00 0.00 87 TYR A O 18
ATOM 23366 N N . GLY A 1 71 ? -6.467 8.828 -5.413 1.00 0.00 88 GLY A N 18
ATOM 23367 C CA . GLY A 1 71 ? -7.812 8.845 -4.862 1.00 0.00 88 GLY A CA 18
ATOM 23368 C C . GLY A 1 71 ? -8.877 8.545 -5.894 1.00 0.00 88 GLY A C 18
ATOM 23369 O O . GLY A 1 71 ? -10.066 8.515 -5.578 1.00 0.00 88 GLY A O 18
ATOM 23373 N N . ASN A 1 72 ? -8.447 8.331 -7.126 1.00 0.00 89 ASN A N 18
ATOM 23374 C CA . ASN A 1 72 ? -9.340 7.924 -8.198 1.00 0.00 89 ASN A CA 18
ATOM 23375 C C . ASN A 1 72 ? -9.840 6.506 -7.977 1.00 0.00 89 ASN A C 18
ATOM 23376 O O . ASN A 1 72 ? -10.837 6.087 -8.562 1.00 0.00 89 ASN A O 18
ATOM 23387 N N . PHE A 1 73 ? -9.137 5.772 -7.133 1.00 0.00 90 PHE A N 18
ATOM 23388 C CA . PHE A 1 73 ? -9.495 4.395 -6.839 1.00 0.00 90 PHE A CA 18
ATOM 23389 C C . PHE A 1 73 ? -9.347 4.089 -5.352 1.00 0.00 90 PHE A C 18
ATOM 23390 O O . PHE A 1 73 ? -10.143 3.345 -4.786 1.00 0.00 90 PHE A O 18
ATOM 23407 N N . VAL A 1 74 ? -8.343 4.674 -4.714 1.00 0.00 91 VAL A N 18
ATOM 23408 C CA . VAL A 1 74 ? -8.046 4.339 -3.324 1.00 0.00 91 VAL A CA 18
ATOM 23409 C C . VAL A 1 74 ? -8.772 5.292 -2.380 1.00 0.00 91 VAL A C 18
ATOM 23410 O O . VAL A 1 74 ? -9.202 6.375 -2.789 1.00 0.00 91 VAL A O 18
ATOM 23423 N N . THR A 1 75 ? -8.930 4.885 -1.127 1.00 0.00 92 THR A N 18
ATOM 23424 C CA . THR A 1 75 ? -9.644 5.692 -0.151 1.00 0.00 92 THR A CA 18
ATOM 23425 C C . THR A 1 75 ? -9.146 5.409 1.267 1.00 0.00 92 THR A C 18
ATOM 23426 O O . THR A 1 75 ? -8.696 4.302 1.563 1.00 0.00 92 THR A O 18
ATOM 23437 N N . TYR A 1 76 ? -9.204 6.412 2.133 1.00 0.00 93 TYR A N 18
ATOM 23438 C CA . TYR A 1 76 ? -8.882 6.216 3.532 1.00 0.00 93 TYR A CA 18
ATOM 23439 C C . TYR A 1 76 ? -10.151 6.342 4.363 1.00 0.00 93 TYR A C 18
ATOM 23440 O O . TYR A 1 76 ? -10.678 7.436 4.563 1.00 0.00 93 TYR A O 18
ATOM 23458 N N . ASP A 1 77 ? -10.627 5.202 4.833 1.00 0.00 94 ASP A N 18
ATOM 23459 C CA . ASP A 1 77 ? -11.904 5.103 5.528 1.00 0.00 94 ASP A CA 18
ATOM 23460 C C . ASP A 1 77 ? -11.882 3.845 6.383 1.00 0.00 94 ASP A C 18
ATOM 23461 O O . ASP A 1 77 ? -11.044 2.971 6.151 1.00 0.00 94 ASP A O 18
ATOM 23470 N N . PRO A 1 78 ? -12.769 3.734 7.385 1.00 0.00 95 PRO A N 18
ATOM 23471 C CA . PRO A 1 78 ? -12.926 2.500 8.158 1.00 0.00 95 PRO A CA 18
ATOM 23472 C C . PRO A 1 78 ? -13.151 1.321 7.216 1.00 0.00 95 PRO A C 18
ATOM 23473 O O . PRO A 1 78 ? -13.931 1.428 6.271 1.00 0.00 95 PRO A O 18
ATOM 23484 N N . PRO A 1 79 ? -12.473 0.189 7.449 1.00 0.00 96 PRO A N 18
ATOM 23485 C CA . PRO A 1 79 ? -12.462 -0.923 6.509 1.00 0.00 96 PRO A CA 18
ATOM 23486 C C . PRO A 1 79 ? -13.763 -1.722 6.526 1.00 0.00 96 PRO A C 18
ATOM 23487 O O . PRO A 1 79 ? -14.807 -1.216 6.930 1.00 0.00 96 PRO A O 18
ATOM 23498 N N . LEU A 1 80 ? -13.697 -2.973 6.094 1.00 0.00 97 LEU A N 18
ATOM 23499 C CA . LEU A 1 80 ? -14.888 -3.812 6.000 1.00 0.00 97 LEU A CA 18
ATOM 23500 C C . LEU A 1 80 ? -15.239 -4.408 7.359 1.00 0.00 97 LEU A C 18
ATOM 23501 O O . LEU A 1 80 ? -16.122 -5.259 7.471 1.00 0.00 97 LEU A O 18
ATOM 23517 N N . THR A 1 81 ? -14.532 -3.958 8.381 1.00 0.00 98 THR A N 18
ATOM 23518 C CA . THR A 1 81 ? -14.767 -4.396 9.747 1.00 0.00 98 THR A CA 18
ATOM 23519 C C . THR A 1 81 ? -16.193 -4.062 10.200 1.00 0.00 98 THR A C 18
ATOM 23520 O O . THR A 1 81 ? -16.669 -2.938 10.019 1.00 0.00 98 THR A O 18
ATOM 23531 N N . PRO A 1 82 ? -16.914 -5.058 10.737 1.00 0.00 99 PRO A N 18
ATOM 23532 C CA . PRO A 1 82 ? -18.205 -4.832 11.381 1.00 0.00 99 PRO A CA 18
ATOM 23533 C C . PRO A 1 82 ? -18.050 -4.057 12.686 1.00 0.00 99 PRO A C 18
ATOM 23534 O O . PRO A 1 82 ? -17.470 -4.615 13.646 1.00 0.00 99 PRO A O 18
ATOM 23545 N N . THR A 1 2 ? 13.881 -14.897 -7.708 1.00 0.00 19 THR A N 19
ATOM 23546 C CA . THR A 1 2 ? 12.931 -13.897 -8.246 1.00 0.00 19 THR A CA 19
ATOM 23547 C C . THR A 1 2 ? 12.214 -13.163 -7.113 1.00 0.00 19 THR A C 19
ATOM 23548 O O . THR A 1 2 ? 11.911 -13.748 -6.068 1.00 0.00 19 THR A O 19
ATOM 23559 N N . ILE A 1 3 ? 11.970 -11.874 -7.327 1.00 0.00 20 ILE A N 19
ATOM 23560 C CA . ILE A 1 3 ? 11.297 -11.025 -6.352 1.00 0.00 20 ILE A CA 19
ATOM 23561 C C . ILE A 1 3 ? 11.179 -9.620 -6.948 1.00 0.00 20 ILE A C 19
ATOM 23562 O O . ILE A 1 3 ? 11.993 -9.240 -7.792 1.00 0.00 20 ILE A O 19
ATOM 23578 N N . ASP A 1 4 ? 10.154 -8.876 -6.546 1.00 0.00 21 ASP A N 19
ATOM 23579 C CA . ASP A 1 4 ? 9.921 -7.531 -7.063 1.00 0.00 21 ASP A CA 19
ATOM 23580 C C . ASP A 1 4 ? 11.089 -6.595 -6.763 1.00 0.00 21 ASP A C 19
ATOM 23581 O O . ASP A 1 4 ? 11.957 -6.887 -5.936 1.00 0.00 21 ASP A O 19
ATOM 23590 N N . VAL A 1 5 ? 11.091 -5.456 -7.445 1.00 0.00 22 VAL A N 19
ATOM 23591 C CA . VAL A 1 5 ? 12.139 -4.451 -7.292 1.00 0.00 22 VAL A CA 19
ATOM 23592 C C . VAL A 1 5 ? 11.961 -3.679 -5.980 1.00 0.00 22 VAL A C 19
ATOM 23593 O O . VAL A 1 5 ? 12.738 -2.783 -5.652 1.00 0.00 22 VAL A O 19
ATOM 23606 N N . LEU A 1 6 ? 10.937 -4.051 -5.228 1.00 0.00 23 LEU A N 19
ATOM 23607 C CA . LEU A 1 6 ? 10.613 -3.374 -3.983 1.00 0.00 23 LEU A CA 19
ATOM 23608 C C . LEU A 1 6 ? 11.579 -3.811 -2.889 1.00 0.00 23 LEU A C 19
ATOM 23609 O O . LEU A 1 6 ? 11.366 -4.824 -2.221 1.00 0.00 23 LEU A O 19
ATOM 23625 N N . GLN A 1 7 ? 12.653 -3.056 -2.729 1.00 0.00 24 GLN A N 19
ATOM 23626 C CA . GLN A 1 7 ? 13.698 -3.405 -1.783 1.00 0.00 24 GLN A CA 19
ATOM 23627 C C . GLN A 1 7 ? 13.405 -2.888 -0.383 1.00 0.00 24 GLN A C 19
ATOM 23628 O O . GLN A 1 7 ? 13.315 -1.682 -0.150 1.00 0.00 24 GLN A O 19
ATOM 23642 N N . PHE A 1 8 ? 13.259 -3.816 0.544 1.00 0.00 25 PHE A N 19
ATOM 23643 C CA . PHE A 1 8 ? 13.076 -3.482 1.942 1.00 0.00 25 PHE A CA 19
ATOM 23644 C C . PHE A 1 8 ? 14.422 -3.522 2.643 1.00 0.00 25 PHE A C 19
ATOM 23645 O O . PHE A 1 8 ? 15.190 -4.476 2.493 1.00 0.00 25 PHE A O 19
ATOM 23662 N N . LYS A 1 9 ? 14.697 -2.444 3.373 1.00 0.00 26 LYS A N 19
ATOM 23663 C CA . LYS A 1 9 ? 15.948 -2.254 4.089 1.00 0.00 26 LYS A CA 19
ATOM 23664 C C . LYS A 1 9 ? 16.238 -3.432 5.009 1.00 0.00 26 LYS A C 19
ATOM 23665 O O . LYS A 1 9 ? 17.392 -3.790 5.236 1.00 0.00 26 LYS A O 19
ATOM 23684 N N . ASP A 1 10 ? 15.175 -4.018 5.523 1.00 0.00 27 ASP A N 19
ATOM 23685 C CA . ASP A 1 10 ? 15.256 -5.211 6.338 1.00 0.00 27 ASP A CA 19
ATOM 23686 C C . ASP A 1 10 ? 13.864 -5.815 6.416 1.00 0.00 27 ASP A C 19
ATOM 23687 O O . ASP A 1 10 ? 12.963 -5.366 5.699 1.00 0.00 27 ASP A O 19
ATOM 23696 N N . GLU A 1 11 ? 13.667 -6.800 7.276 1.00 0.00 28 GLU A N 19
ATOM 23697 C CA . GLU A 1 11 ? 12.359 -7.410 7.424 1.00 0.00 28 GLU A CA 19
ATOM 23698 C C . GLU A 1 11 ? 11.356 -6.386 7.945 1.00 0.00 28 GLU A C 19
ATOM 23699 O O . GLU A 1 11 ? 10.176 -6.448 7.615 1.00 0.00 28 GLU A O 19
ATOM 23711 N N . ALA A 1 12 ? 11.838 -5.422 8.726 1.00 0.00 29 ALA A N 19
ATOM 23712 C CA . ALA A 1 12 ? 10.977 -4.404 9.307 1.00 0.00 29 ALA A CA 19
ATOM 23713 C C . ALA A 1 12 ? 10.404 -3.483 8.240 1.00 0.00 29 ALA A C 19
ATOM 23714 O O . ALA A 1 12 ? 9.228 -3.122 8.298 1.00 0.00 29 ALA A O 19
ATOM 23721 N N . GLN A 1 13 ? 11.228 -3.094 7.265 1.00 0.00 30 GLN A N 19
ATOM 23722 C CA . GLN A 1 13 ? 10.736 -2.260 6.170 1.00 0.00 30 GLN A CA 19
ATOM 23723 C C . GLN A 1 13 ? 9.643 -3.012 5.425 1.00 0.00 30 GLN A C 19
ATOM 23724 O O . GLN A 1 13 ? 8.693 -2.425 4.908 1.00 0.00 30 GLN A O 19
ATOM 23738 N N . GLU A 1 14 ? 9.796 -4.326 5.387 1.00 0.00 31 GLU A N 19
ATOM 23739 C CA . GLU A 1 14 ? 8.829 -5.199 4.756 1.00 0.00 31 GLU A CA 19
ATOM 23740 C C . GLU A 1 14 ? 7.550 -5.262 5.593 1.00 0.00 31 GLU A C 19
ATOM 23741 O O . GLU A 1 14 ? 6.449 -5.317 5.055 1.00 0.00 31 GLU A O 19
ATOM 23753 N N . GLN A 1 15 ? 7.703 -5.216 6.914 1.00 0.00 32 GLN A N 19
ATOM 23754 C CA . GLN A 1 15 ? 6.563 -5.196 7.822 1.00 0.00 32 GLN A CA 19
ATOM 23755 C C . GLN A 1 15 ? 5.793 -3.889 7.663 1.00 0.00 32 GLN A C 19
ATOM 23756 O O . GLN A 1 15 ? 4.567 -3.860 7.765 1.00 0.00 32 GLN A O 19
ATOM 23770 N N . GLN A 1 16 ? 6.529 -2.803 7.433 1.00 0.00 33 GLN A N 19
ATOM 23771 C CA . GLN A 1 16 ? 5.915 -1.508 7.152 1.00 0.00 33 GLN A CA 19
ATOM 23772 C C . GLN A 1 16 ? 5.030 -1.620 5.923 1.00 0.00 33 GLN A C 19
ATOM 23773 O O . GLN A 1 16 ? 3.918 -1.100 5.893 1.00 0.00 33 GLN A O 19
ATOM 23787 N N . PHE A 1 17 ? 5.536 -2.331 4.925 1.00 0.00 34 PHE A N 19
ATOM 23788 C CA . PHE A 1 17 ? 4.798 -2.582 3.696 1.00 0.00 34 PHE A CA 19
ATOM 23789 C C . PHE A 1 17 ? 3.483 -3.286 4.007 1.00 0.00 34 PHE A C 19
ATOM 23790 O O . PHE A 1 17 ? 2.457 -2.990 3.400 1.00 0.00 34 PHE A O 19
ATOM 23807 N N . ARG A 1 18 ? 3.522 -4.197 4.973 1.00 0.00 35 ARG A N 19
ATOM 23808 C CA . ARG A 1 18 ? 2.330 -4.922 5.397 1.00 0.00 35 ARG A CA 19
ATOM 23809 C C . ARG A 1 18 ? 1.251 -3.963 5.887 1.00 0.00 35 ARG A C 19
ATOM 23810 O O . ARG A 1 18 ? 0.126 -3.987 5.404 1.00 0.00 35 ARG A O 19
ATOM 23831 N N . GLN A 1 19 ? 1.623 -3.082 6.804 1.00 0.00 36 GLN A N 19
ATOM 23832 C CA . GLN A 1 19 ? 0.666 -2.164 7.421 1.00 0.00 36 GLN A CA 19
ATOM 23833 C C . GLN A 1 19 ? 0.184 -1.130 6.422 1.00 0.00 36 GLN A C 19
ATOM 23834 O O . GLN A 1 19 ? -1.011 -0.833 6.341 1.00 0.00 36 GLN A O 19
ATOM 23848 N N . LEU A 1 20 ? 1.119 -0.600 5.651 1.00 0.00 37 LEU A N 19
ATOM 23849 C CA . LEU A 1 20 ? 0.817 0.439 4.684 1.00 0.00 37 LEU A CA 19
ATOM 23850 C C . LEU A 1 20 ? -0.125 -0.076 3.593 1.00 0.00 37 LEU A C 19
ATOM 23851 O O . LEU A 1 20 ? -0.827 0.706 2.952 1.00 0.00 37 LEU A O 19
ATOM 23867 N N . THR A 1 21 ? -0.146 -1.389 3.387 1.00 0.00 38 THR A N 19
ATOM 23868 C CA . THR A 1 21 ? -1.056 -1.977 2.415 1.00 0.00 38 THR A CA 19
ATOM 23869 C C . THR A 1 21 ? -2.338 -2.508 3.075 1.00 0.00 38 THR A C 19
ATOM 23870 O O . THR A 1 21 ? -3.261 -2.937 2.378 1.00 0.00 38 THR A O 19
ATOM 23881 N N . GLU A 1 22 ? -2.403 -2.477 4.411 1.00 0.00 39 GLU A N 19
ATOM 23882 C CA . GLU A 1 22 ? -3.582 -2.979 5.123 1.00 0.00 39 GLU A CA 19
ATOM 23883 C C . GLU A 1 22 ? -4.588 -1.871 5.424 1.00 0.00 39 GLU A C 19
ATOM 23884 O O . GLU A 1 22 ? -5.797 -2.095 5.366 1.00 0.00 39 GLU A O 19
ATOM 23896 N N . GLU A 1 23 ? -4.097 -0.679 5.750 1.00 0.00 40 GLU A N 19
ATOM 23897 C CA . GLU A 1 23 ? -4.985 0.424 6.126 1.00 0.00 40 GLU A CA 19
ATOM 23898 C C . GLU A 1 23 ? -5.473 1.212 4.910 1.00 0.00 40 GLU A C 19
ATOM 23899 O O . GLU A 1 23 ? -6.096 2.266 5.048 1.00 0.00 40 GLU A O 19
ATOM 23911 N N . LEU A 1 24 ? -5.200 0.701 3.722 1.00 0.00 41 LEU A N 19
ATOM 23912 C CA . LEU A 1 24 ? -5.668 1.340 2.504 1.00 0.00 41 LEU A CA 19
ATOM 23913 C C . LEU A 1 24 ? -6.813 0.548 1.885 1.00 0.00 41 LEU A C 19
ATOM 23914 O O . LEU A 1 24 ? -6.717 -0.667 1.704 1.00 0.00 41 LEU A O 19
ATOM 23930 N N . ARG A 1 25 ? -7.892 1.250 1.564 1.00 0.00 42 ARG A N 19
ATOM 23931 C CA . ARG A 1 25 ? -9.048 0.635 0.942 1.00 0.00 42 ARG A CA 19
ATOM 23932 C C . ARG A 1 25 ? -8.916 0.605 -0.571 1.00 0.00 42 ARG A C 19
ATOM 23933 O O . ARG A 1 25 ? -8.592 1.617 -1.200 1.00 0.00 42 ARG A O 19
ATOM 23954 N N . CYS A 1 26 ? -9.166 -0.556 -1.142 1.00 0.00 43 CYS A N 19
ATOM 23955 C CA . CYS A 1 26 ? -9.342 -0.685 -2.576 1.00 0.00 43 CYS A CA 19
ATOM 23956 C C . CYS A 1 26 ? -10.711 -1.307 -2.853 1.00 0.00 43 CYS A C 19
ATOM 23957 O O . CYS A 1 26 ? -10.863 -2.522 -2.769 1.00 0.00 43 CYS A O 19
ATOM 23965 N N . PRO A 1 27 ? -11.713 -0.448 -3.162 1.00 0.00 44 PRO A N 19
ATOM 23966 C CA . PRO A 1 27 ? -13.136 -0.793 -3.302 1.00 0.00 44 PRO A CA 19
ATOM 23967 C C . PRO A 1 27 ? -13.420 -2.253 -3.662 1.00 0.00 44 PRO A C 19
ATOM 23968 O O . PRO A 1 27 ? -13.538 -2.606 -4.841 1.00 0.00 44 PRO A O 19
ATOM 23979 N N . LYS A 1 28 ? -13.543 -3.086 -2.630 1.00 0.00 45 LYS A N 19
ATOM 23980 C CA . LYS A 1 28 ? -13.812 -4.505 -2.794 1.00 0.00 45 LYS A CA 19
ATOM 23981 C C . LYS A 1 28 ? -13.983 -5.150 -1.419 1.00 0.00 45 LYS A C 19
ATOM 23982 O O . LYS A 1 28 ? -13.155 -4.960 -0.531 1.00 0.00 45 LYS A O 19
ATOM 24001 N N . CYS A 1 29 ? -15.075 -5.885 -1.247 1.00 0.00 46 CYS A N 19
ATOM 24002 C CA . CYS A 1 29 ? -15.371 -6.555 0.017 1.00 0.00 46 CYS A CA 19
ATOM 24003 C C . CYS A 1 29 ? -14.379 -7.673 0.289 1.00 0.00 46 CYS A C 19
ATOM 24004 O O . CYS A 1 29 ? -14.055 -7.972 1.438 1.00 0.00 46 CYS A O 19
ATOM 24012 N N . GLN A 1 30 ? -13.910 -8.292 -0.778 1.00 0.00 47 GLN A N 19
ATOM 24013 C CA . GLN A 1 30 ? -13.011 -9.424 -0.666 1.00 0.00 47 GLN A CA 19
ATOM 24014 C C . GLN A 1 30 ? -11.566 -8.950 -0.577 1.00 0.00 47 GLN A C 19
ATOM 24015 O O . GLN A 1 30 ? -10.889 -9.171 0.426 1.00 0.00 47 GLN A O 19
ATOM 24029 N N . ASN A 1 31 ? -11.102 -8.282 -1.621 1.00 0.00 48 ASN A N 19
ATOM 24030 C CA . ASN A 1 31 ? -9.764 -7.706 -1.622 1.00 0.00 48 ASN A CA 19
ATOM 24031 C C . ASN A 1 31 ? -9.832 -6.274 -1.119 1.00 0.00 48 ASN A C 19
ATOM 24032 O O . ASN A 1 31 ? -9.622 -5.326 -1.870 1.00 0.00 48 ASN A O 19
ATOM 24043 N N . ASN A 1 32 ? -10.156 -6.132 0.159 1.00 0.00 49 ASN A N 19
ATOM 24044 C CA . ASN A 1 32 ? -10.382 -4.817 0.759 1.00 0.00 49 ASN A CA 19
ATOM 24045 C C . ASN A 1 32 ? -9.083 -4.050 1.009 1.00 0.00 49 ASN A C 19
ATOM 24046 O O . ASN A 1 32 ? -9.104 -2.835 1.205 1.00 0.00 49 ASN A O 19
ATOM 24057 N N . SER A 1 33 ? -7.963 -4.754 0.980 1.00 0.00 50 SER A N 19
ATOM 24058 C CA . SER A 1 33 ? -6.669 -4.137 1.212 1.00 0.00 50 SER A CA 19
ATOM 24059 C C . SER A 1 33 ? -5.705 -4.531 0.100 1.00 0.00 50 SER A C 19
ATOM 24060 O O . SER A 1 33 ? -5.703 -5.678 -0.352 1.00 0.00 50 SER A O 19
ATOM 24068 N N . ILE A 1 34 ? -4.883 -3.577 -0.334 1.00 0.00 51 ILE A N 19
ATOM 24069 C CA . ILE A 1 34 ? -3.986 -3.790 -1.469 1.00 0.00 51 ILE A CA 19
ATOM 24070 C C . ILE A 1 34 ? -2.889 -4.806 -1.156 1.00 0.00 51 ILE A C 19
ATOM 24071 O O . ILE A 1 34 ? -2.195 -5.260 -2.066 1.00 0.00 51 ILE A O 19
ATOM 24087 N N . ALA A 1 35 ? -2.733 -5.143 0.127 1.00 0.00 52 ALA A N 19
ATOM 24088 C CA . ALA A 1 35 ? -1.783 -6.171 0.551 1.00 0.00 52 ALA A CA 19
ATOM 24089 C C . ALA A 1 35 ? -1.988 -7.449 -0.253 1.00 0.00 52 ALA A C 19
ATOM 24090 O O . ALA A 1 35 ? -1.069 -7.945 -0.907 1.00 0.00 52 ALA A O 19
ATOM 24097 N N . ASP A 1 36 ? -3.206 -7.963 -0.209 1.00 0.00 53 ASP A N 19
ATOM 24098 C CA . ASP A 1 36 ? -3.585 -9.119 -1.001 1.00 0.00 53 ASP A CA 19
ATOM 24099 C C . ASP A 1 36 ? -4.794 -8.769 -1.851 1.00 0.00 53 ASP A C 19
ATOM 24100 O O . ASP A 1 36 ? -5.927 -9.139 -1.541 1.00 0.00 53 ASP A O 19
ATOM 24109 N N . SER A 1 37 ? -4.534 -8.031 -2.916 1.00 0.00 54 SER A N 19
ATOM 24110 C CA . SER A 1 37 ? -5.583 -7.513 -3.775 1.00 0.00 54 SER A CA 19
ATOM 24111 C C . SER A 1 37 ? -5.522 -8.151 -5.157 1.00 0.00 54 SER A C 19
ATOM 24112 O O . SER A 1 37 ? -6.522 -8.203 -5.871 1.00 0.00 54 SER A O 19
ATOM 24120 N N . ASN A 1 38 ? -4.323 -8.615 -5.528 1.00 0.00 55 ASN A N 19
ATOM 24121 C CA . ASN A 1 38 ? -4.104 -9.354 -6.778 1.00 0.00 55 ASN A CA 19
ATOM 24122 C C . ASN A 1 38 ? -4.226 -8.456 -8.008 1.00 0.00 55 ASN A C 19
ATOM 24123 O O . ASN A 1 38 ? -4.113 -8.932 -9.136 1.00 0.00 55 ASN A O 19
ATOM 24134 N N . SER A 1 39 ? -4.446 -7.165 -7.798 1.00 0.00 56 SER A N 19
ATOM 24135 C CA . SER A 1 39 ? -4.652 -6.240 -8.905 1.00 0.00 56 SER A CA 19
ATOM 24136 C C . SER A 1 39 ? -3.328 -5.691 -9.423 1.00 0.00 56 SER A C 19
ATOM 24137 O O . SER A 1 39 ? -2.407 -5.404 -8.651 1.00 0.00 56 SER A O 19
ATOM 24145 N N . MET A 1 40 ? -3.256 -5.553 -10.748 1.00 0.00 57 MET A N 19
ATOM 24146 C CA . MET A 1 40 ? -2.094 -4.980 -11.427 1.00 0.00 57 MET A CA 19
ATOM 24147 C C . MET A 1 40 ? -1.831 -3.578 -10.913 1.00 0.00 57 MET A C 19
ATOM 24148 O O . MET A 1 40 ? -0.694 -3.198 -10.627 1.00 0.00 57 MET A O 19
ATOM 24162 N N . ILE A 1 41 ? -2.903 -2.817 -10.801 1.00 0.00 58 ILE A N 19
ATOM 24163 C CA . ILE A 1 41 ? -2.819 -1.419 -10.431 1.00 0.00 58 ILE A CA 19
ATOM 24164 C C . ILE A 1 41 ? -2.648 -1.295 -8.916 1.00 0.00 58 ILE A C 19
ATOM 24165 O O . ILE A 1 41 ? -1.990 -0.380 -8.431 1.00 0.00 58 ILE A O 19
ATOM 24181 N N . ALA A 1 42 ? -3.219 -2.245 -8.178 1.00 0.00 59 ALA A N 19
ATOM 24182 C CA . ALA A 1 42 ? -3.049 -2.299 -6.727 1.00 0.00 59 ALA A CA 19
ATOM 24183 C C . ALA A 1 42 ? -1.577 -2.492 -6.372 1.00 0.00 59 ALA A C 19
ATOM 24184 O O . ALA A 1 42 ? -1.098 -1.999 -5.354 1.00 0.00 59 ALA A O 19
ATOM 24191 N N . THR A 1 43 ? -0.866 -3.218 -7.223 1.00 0.00 60 THR A N 19
ATOM 24192 C CA . THR A 1 43 ? 0.571 -3.378 -7.076 1.00 0.00 60 THR A CA 19
ATOM 24193 C C . THR A 1 43 ? 1.292 -2.063 -7.365 1.00 0.00 60 THR A C 19
ATOM 24194 O O . THR A 1 43 ? 2.259 -1.717 -6.688 1.00 0.00 60 THR A O 19
ATOM 24205 N N . ASP A 1 44 ? 0.803 -1.327 -8.357 1.00 0.00 61 ASP A N 19
ATOM 24206 C CA . ASP A 1 44 ? 1.332 0.005 -8.667 1.00 0.00 61 ASP A CA 19
ATOM 24207 C C . ASP A 1 44 ? 1.214 0.901 -7.442 1.00 0.00 61 ASP A C 19
ATOM 24208 O O . ASP A 1 44 ? 2.121 1.666 -7.115 1.00 0.00 61 ASP A O 19
ATOM 24217 N N . LEU A 1 45 ? 0.083 0.778 -6.766 1.00 0.00 62 LEU A N 19
ATOM 24218 C CA . LEU A 1 45 ? -0.166 1.493 -5.523 1.00 0.00 62 LEU A CA 19
ATOM 24219 C C . LEU A 1 45 ? 0.856 1.085 -4.467 1.00 0.00 62 LEU A C 19
ATOM 24220 O O . LEU A 1 45 ? 1.361 1.916 -3.715 1.00 0.00 62 LEU A O 19
ATOM 24236 N N . ARG A 1 46 ? 1.163 -0.201 -4.428 1.00 0.00 63 ARG A N 19
ATOM 24237 C CA . ARG A 1 46 ? 2.136 -0.728 -3.486 1.00 0.00 63 ARG A CA 19
ATOM 24238 C C . ARG A 1 46 ? 3.542 -0.240 -3.822 1.00 0.00 63 ARG A C 19
ATOM 24239 O O . ARG A 1 46 ? 4.391 -0.114 -2.941 1.00 0.00 63 ARG A O 19
ATOM 24260 N N . GLN A 1 47 ? 3.782 0.034 -5.100 1.00 0.00 64 GLN A N 19
ATOM 24261 C CA . GLN A 1 47 ? 5.022 0.671 -5.522 1.00 0.00 64 GLN A CA 19
ATOM 24262 C C . GLN A 1 47 ? 5.128 2.054 -4.901 1.00 0.00 64 GLN A C 19
ATOM 24263 O O . GLN A 1 47 ? 6.195 2.458 -4.445 1.00 0.00 64 GLN A O 19
ATOM 24277 N N . LYS A 1 48 ? 4.009 2.774 -4.880 1.00 0.00 65 LYS A N 19
ATOM 24278 C CA . LYS A 1 48 ? 3.961 4.074 -4.230 1.00 0.00 65 LYS A CA 19
ATOM 24279 C C . LYS A 1 48 ? 4.316 3.929 -2.760 1.00 0.00 65 LYS A C 19
ATOM 24280 O O . LYS A 1 48 ? 5.152 4.665 -2.246 1.00 0.00 65 LYS A O 19
ATOM 24299 N N . VAL A 1 49 ? 3.677 2.966 -2.099 1.00 0.00 66 VAL A N 19
ATOM 24300 C CA . VAL A 1 49 ? 3.976 2.652 -0.706 1.00 0.00 66 VAL A CA 19
ATOM 24301 C C . VAL A 1 49 ? 5.480 2.423 -0.510 1.00 0.00 66 VAL A C 19
ATOM 24302 O O . VAL A 1 49 ? 6.064 2.897 0.464 1.00 0.00 66 VAL A O 19
ATOM 24315 N N . TYR A 1 50 ? 6.102 1.724 -1.458 1.00 0.00 67 TYR A N 19
ATOM 24316 C CA . TYR A 1 50 ? 7.546 1.514 -1.439 1.00 0.00 67 TYR A CA 19
ATOM 24317 C C . TYR A 1 50 ? 8.297 2.845 -1.520 1.00 0.00 67 TYR A C 19
ATOM 24318 O O . TYR A 1 50 ? 9.167 3.126 -0.692 1.00 0.00 67 TYR A O 19
ATOM 24336 N N . GLU A 1 51 ? 7.959 3.658 -2.518 1.00 0.00 68 GLU A N 19
ATOM 24337 C CA . GLU A 1 51 ? 8.591 4.964 -2.695 1.00 0.00 68 GLU A CA 19
ATOM 24338 C C . GLU A 1 51 ? 8.429 5.820 -1.441 1.00 0.00 68 GLU A C 19
ATOM 24339 O O . GLU A 1 51 ? 9.397 6.369 -0.926 1.00 0.00 68 GLU A O 19
ATOM 24351 N N . LEU A 1 52 ? 7.201 5.891 -0.949 1.00 0.00 69 LEU A N 19
ATOM 24352 C CA . LEU A 1 52 ? 6.839 6.728 0.196 1.00 0.00 69 LEU A CA 19
ATOM 24353 C C . LEU A 1 52 ? 7.682 6.422 1.430 1.00 0.00 69 LEU A C 19
ATOM 24354 O O . LEU A 1 52 ? 7.950 7.310 2.243 1.00 0.00 69 LEU A O 19
ATOM 24370 N N . MET A 1 53 ? 8.107 5.174 1.566 1.00 0.00 70 MET A N 19
ATOM 24371 C CA . MET A 1 53 ? 8.980 4.786 2.669 1.00 0.00 70 MET A CA 19
ATOM 24372 C C . MET A 1 53 ? 10.271 5.594 2.634 1.00 0.00 70 MET A C 19
ATOM 24373 O O . MET A 1 53 ? 10.686 6.173 3.637 1.00 0.00 70 MET A O 19
ATOM 24387 N N . GLN A 1 54 ? 10.890 5.649 1.464 1.00 0.00 71 GLN A N 19
ATOM 24388 C CA . GLN A 1 54 ? 12.153 6.348 1.307 1.00 0.00 71 GLN A CA 19
ATOM 24389 C C . GLN A 1 54 ? 11.927 7.823 0.982 1.00 0.00 71 GLN A C 19
ATOM 24390 O O . GLN A 1 54 ? 12.869 8.616 0.978 1.00 0.00 71 GLN A O 19
ATOM 24404 N N . GLU A 1 55 ? 10.680 8.186 0.699 1.00 0.00 72 GLU A N 19
ATOM 24405 C CA . GLU A 1 55 ? 10.318 9.590 0.543 1.00 0.00 72 GLU A CA 19
ATOM 24406 C C . GLU A 1 55 ? 10.306 10.265 1.908 1.00 0.00 72 GLU A C 19
ATOM 24407 O O . GLU A 1 55 ? 10.500 11.475 2.023 1.00 0.00 72 GLU A O 19
ATOM 24419 N N . GLY A 1 56 ? 10.063 9.467 2.940 1.00 0.00 73 GLY A N 19
ATOM 24420 C CA . GLY A 1 56 ? 10.117 9.974 4.294 1.00 0.00 73 GLY A CA 19
ATOM 24421 C C . GLY A 1 56 ? 8.741 10.241 4.844 1.00 0.00 73 GLY A C 19
ATOM 24422 O O . GLY A 1 56 ? 8.559 11.096 5.708 1.00 0.00 73 GLY A O 19
ATOM 24426 N N . LYS A 1 57 ? 7.766 9.504 4.337 1.00 0.00 74 LYS A N 19
ATOM 24427 C CA . LYS A 1 57 ? 6.390 9.673 4.760 1.00 0.00 74 LYS A CA 19
ATOM 24428 C C . LYS A 1 57 ? 6.146 8.923 6.061 1.00 0.00 74 LYS A C 19
ATOM 24429 O O . LYS A 1 57 ? 6.896 8.013 6.417 1.00 0.00 74 LYS A O 19
ATOM 24448 N N . SER A 1 58 ? 5.103 9.320 6.761 1.00 0.00 75 SER A N 19
ATOM 24449 C CA . SER A 1 58 ? 4.681 8.641 7.972 1.00 0.00 75 SER A CA 19
ATOM 24450 C C . SER A 1 58 ? 3.627 7.610 7.604 1.00 0.00 75 SER A C 19
ATOM 24451 O O . SER A 1 58 ? 3.108 7.648 6.496 1.00 0.00 75 SER A O 19
ATOM 24459 N N . LYS A 1 59 ? 3.321 6.695 8.513 1.00 0.00 76 LYS A N 19
ATOM 24460 C CA . LYS A 1 59 ? 2.405 5.591 8.216 1.00 0.00 76 LYS A CA 19
ATOM 24461 C C . LYS A 1 59 ? 1.098 6.078 7.598 1.00 0.00 76 LYS A C 19
ATOM 24462 O O . LYS A 1 59 ? 0.757 5.703 6.477 1.00 0.00 76 LYS A O 19
ATOM 24481 N N . LYS A 1 60 ? 0.384 6.920 8.320 1.00 0.00 77 LYS A N 19
ATOM 24482 C CA . LYS A 1 60 ? -0.883 7.453 7.829 1.00 0.00 77 LYS A CA 19
ATOM 24483 C C . LYS A 1 60 ? -0.632 8.407 6.671 1.00 0.00 77 LYS A C 19
ATOM 24484 O O . LYS A 1 60 ? -1.450 8.537 5.768 1.00 0.00 77 LYS A O 19
ATOM 24503 N N . GLU A 1 61 ? 0.512 9.071 6.708 1.00 0.00 78 GLU A N 19
ATOM 24504 C CA . GLU A 1 61 ? 0.922 9.960 5.627 1.00 0.00 78 GLU A CA 19
ATOM 24505 C C . GLU A 1 61 ? 1.063 9.196 4.309 1.00 0.00 78 GLU A C 19
ATOM 24506 O O . GLU A 1 61 ? 0.719 9.717 3.256 1.00 0.00 78 GLU A O 19
ATOM 24518 N N . ILE A 1 62 ? 1.563 7.964 4.371 1.00 0.00 79 ILE A N 19
ATOM 24519 C CA . ILE A 1 62 ? 1.696 7.133 3.178 1.00 0.00 79 ILE A CA 19
ATOM 24520 C C . ILE A 1 62 ? 0.330 6.873 2.546 1.00 0.00 79 ILE A C 19
ATOM 24521 O O . ILE A 1 62 ? 0.126 7.141 1.363 1.00 0.00 79 ILE A O 19
ATOM 24537 N N . VAL A 1 63 ? -0.607 6.378 3.345 1.00 0.00 80 VAL A N 19
ATOM 24538 C CA . VAL A 1 63 ? -1.935 6.062 2.841 1.00 0.00 80 VAL A CA 19
ATOM 24539 C C . VAL A 1 63 ? -2.676 7.339 2.446 1.00 0.00 80 VAL A C 19
ATOM 24540 O O . VAL A 1 63 ? -3.431 7.361 1.474 1.00 0.00 80 VAL A O 19
ATOM 24553 N N . ASP A 1 64 ? -2.422 8.409 3.180 1.00 0.00 81 ASP A N 19
ATOM 24554 C CA . ASP A 1 64 ? -3.034 9.703 2.892 1.00 0.00 81 ASP A CA 19
ATOM 24555 C C . ASP A 1 64 ? -2.460 10.281 1.603 1.00 0.00 81 ASP A C 19
ATOM 24556 O O . ASP A 1 64 ? -3.163 10.927 0.830 1.00 0.00 81 ASP A O 19
ATOM 24565 N N . TYR A 1 65 ? -1.182 10.029 1.379 1.00 0.00 82 TYR A N 19
ATOM 24566 C CA . TYR A 1 65 ? -0.522 10.398 0.135 1.00 0.00 82 TYR A CA 19
ATOM 24567 C C . TYR A 1 65 ? -1.166 9.632 -1.008 1.00 0.00 82 TYR A C 19
ATOM 24568 O O . TYR A 1 65 ? -1.441 10.188 -2.077 1.00 0.00 82 TYR A O 19
ATOM 24586 N N . MET A 1 66 ? -1.422 8.356 -0.758 1.00 0.00 83 MET A N 19
ATOM 24587 C CA . MET A 1 66 ? -2.064 7.492 -1.734 1.00 0.00 83 MET A CA 19
ATOM 24588 C C . MET A 1 66 ? -3.458 7.995 -2.073 1.00 0.00 83 MET A C 19
ATOM 24589 O O . MET A 1 66 ? -3.796 8.136 -3.242 1.00 0.00 83 MET A O 19
ATOM 24603 N N . VAL A 1 67 ? -4.262 8.280 -1.055 1.00 0.00 84 VAL A N 19
ATOM 24604 C CA . VAL A 1 67 ? -5.637 8.727 -1.275 1.00 0.00 84 VAL A CA 19
ATOM 24605 C C . VAL A 1 67 ? -5.682 10.128 -1.873 1.00 0.00 84 VAL A C 19
ATOM 24606 O O . VAL A 1 67 ? -6.607 10.467 -2.612 1.00 0.00 84 VAL A O 19
ATOM 24619 N N . ALA A 1 68 ? -4.685 10.937 -1.549 1.00 0.00 85 ALA A N 19
ATOM 24620 C CA . ALA A 1 68 ? -4.588 12.285 -2.082 1.00 0.00 85 ALA A CA 19
ATOM 24621 C C . ALA A 1 68 ? -4.344 12.261 -3.591 1.00 0.00 85 ALA A C 19
ATOM 24622 O O . ALA A 1 68 ? -5.042 12.931 -4.352 1.00 0.00 85 ALA A O 19
ATOM 24629 N N . ARG A 1 69 ? -3.362 11.476 -4.019 1.00 0.00 86 ARG A N 19
ATOM 24630 C CA . ARG A 1 69 ? -2.993 11.414 -5.432 1.00 0.00 86 ARG A CA 19
ATOM 24631 C C . ARG A 1 69 ? -3.830 10.380 -6.185 1.00 0.00 86 ARG A C 19
ATOM 24632 O O . ARG A 1 69 ? -4.477 10.702 -7.181 1.00 0.00 86 ARG A O 19
ATOM 24653 N N . TYR A 1 70 ? -3.831 9.151 -5.685 1.00 0.00 87 TYR A N 19
ATOM 24654 C CA . TYR A 1 70 ? -4.474 8.025 -6.363 1.00 0.00 87 TYR A CA 19
ATOM 24655 C C . TYR A 1 70 ? -5.905 7.836 -5.867 1.00 0.00 87 TYR A C 19
ATOM 24656 O O . TYR A 1 70 ? -6.434 6.722 -5.865 1.00 0.00 87 TYR A O 19
ATOM 24674 N N . GLY A 1 71 ? -6.544 8.929 -5.480 1.00 0.00 88 GLY A N 19
ATOM 24675 C CA . GLY A 1 71 ? -7.843 8.843 -4.835 1.00 0.00 88 GLY A CA 19
ATOM 24676 C C . GLY A 1 71 ? -8.992 8.543 -5.781 1.00 0.00 88 GLY A C 19
ATOM 24677 O O . GLY A 1 71 ? -10.155 8.730 -5.423 1.00 0.00 88 GLY A O 19
ATOM 24681 N N . ASN A 1 72 ? -8.685 8.091 -6.987 1.00 0.00 89 ASN A N 19
ATOM 24682 C CA . ASN A 1 72 ? -9.723 7.673 -7.920 1.00 0.00 89 ASN A CA 19
ATOM 24683 C C . ASN A 1 72 ? -9.987 6.185 -7.764 1.00 0.00 89 ASN A C 19
ATOM 24684 O O . ASN A 1 72 ? -11.065 5.687 -8.080 1.00 0.00 89 ASN A O 19
ATOM 24695 N N . PHE A 1 73 ? -8.997 5.492 -7.240 1.00 0.00 90 PHE A N 19
ATOM 24696 C CA . PHE A 1 73 ? -9.091 4.054 -7.057 1.00 0.00 90 PHE A CA 19
ATOM 24697 C C . PHE A 1 73 ? -8.905 3.691 -5.588 1.00 0.00 90 PHE A C 19
ATOM 24698 O O . PHE A 1 73 ? -9.500 2.733 -5.096 1.00 0.00 90 PHE A O 19
ATOM 24715 N N . VAL A 1 74 ? -8.081 4.460 -4.888 1.00 0.00 91 VAL A N 19
ATOM 24716 C CA . VAL A 1 74 ? -7.779 4.168 -3.494 1.00 0.00 91 VAL A CA 19
ATOM 24717 C C . VAL A 1 74 ? -8.639 5.034 -2.573 1.00 0.00 91 VAL A C 19
ATOM 24718 O O . VAL A 1 74 ? -9.137 6.086 -2.984 1.00 0.00 91 VAL A O 19
ATOM 24731 N N . THR A 1 75 ? -8.830 4.584 -1.340 1.00 0.00 92 THR A N 19
ATOM 24732 C CA . THR A 1 75 ? -9.578 5.353 -0.357 1.00 0.00 92 THR A CA 19
ATOM 24733 C C . THR A 1 75 ? -9.105 5.023 1.060 1.00 0.00 92 THR A C 19
ATOM 24734 O O . THR A 1 75 ? -8.717 3.894 1.342 1.00 0.00 92 THR A O 19
ATOM 24745 N N . TYR A 1 76 ? -9.103 6.015 1.944 1.00 0.00 93 TYR A N 19
ATOM 24746 C CA . TYR A 1 76 ? -8.757 5.777 3.336 1.00 0.00 93 TYR A CA 19
ATOM 24747 C C . TYR A 1 76 ? -10.031 5.668 4.160 1.00 0.00 93 TYR A C 19
ATOM 24748 O O . TYR A 1 76 ? -10.704 6.665 4.415 1.00 0.00 93 TYR A O 19
ATOM 24766 N N . ASP A 1 77 ? -10.357 4.448 4.549 1.00 0.00 94 ASP A N 19
ATOM 24767 C CA . ASP A 1 77 ? -11.574 4.164 5.299 1.00 0.00 94 ASP A CA 19
ATOM 24768 C C . ASP A 1 77 ? -11.415 2.839 6.023 1.00 0.00 94 ASP A C 19
ATOM 24769 O O . ASP A 1 77 ? -10.558 2.038 5.645 1.00 0.00 94 ASP A O 19
ATOM 24778 N N . PRO A 1 78 ? -12.214 2.590 7.072 1.00 0.00 95 PRO A N 19
ATOM 24779 C CA . PRO A 1 78 ? -12.222 1.302 7.769 1.00 0.00 95 PRO A CA 19
ATOM 24780 C C . PRO A 1 78 ? -12.545 0.152 6.817 1.00 0.00 95 PRO A C 19
ATOM 24781 O O . PRO A 1 78 ? -13.539 0.195 6.090 1.00 0.00 95 PRO A O 19
ATOM 24792 N N . PRO A 1 79 ? -11.708 -0.890 6.802 1.00 0.00 96 PRO A N 19
ATOM 24793 C CA . PRO A 1 79 ? -11.858 -2.004 5.886 1.00 0.00 96 PRO A CA 19
ATOM 24794 C C . PRO A 1 79 ? -12.864 -3.033 6.396 1.00 0.00 96 PRO A C 19
ATOM 24795 O O . PRO A 1 79 ? -13.594 -2.784 7.357 1.00 0.00 96 PRO A O 19
ATOM 24806 N N . LEU A 1 80 ? -12.888 -4.192 5.754 1.00 0.00 97 LEU A N 19
ATOM 24807 C CA . LEU A 1 80 ? -13.831 -5.253 6.093 1.00 0.00 97 LEU A CA 19
ATOM 24808 C C . LEU A 1 80 ? -13.278 -6.114 7.213 1.00 0.00 97 LEU A C 19
ATOM 24809 O O . LEU A 1 80 ? -13.761 -7.218 7.460 1.00 0.00 97 LEU A O 19
ATOM 24825 N N . THR A 1 81 ? -12.252 -5.590 7.864 1.00 0.00 98 THR A N 19
ATOM 24826 C CA . THR A 1 81 ? -11.569 -6.266 8.957 1.00 0.00 98 THR A CA 19
ATOM 24827 C C . THR A 1 81 ? -12.571 -6.787 10.003 1.00 0.00 98 THR A C 19
ATOM 24828 O O . THR A 1 81 ? -13.281 -6.014 10.651 1.00 0.00 98 THR A O 19
ATOM 24839 N N . PRO A 1 82 ? -12.673 -8.120 10.135 1.00 0.00 99 PRO A N 19
ATOM 24840 C CA . PRO A 1 82 ? -13.606 -8.763 11.064 1.00 0.00 99 PRO A CA 19
ATOM 24841 C C . PRO A 1 82 ? -13.230 -8.531 12.525 1.00 0.00 99 PRO A C 19
ATOM 24842 O O . PRO A 1 82 ? -12.283 -9.185 13.009 1.00 0.00 99 PRO A O 19
ATOM 24853 N N . THR A 1 2 ? 12.318 -10.711 -6.261 1.00 0.00 19 THR A N 20
ATOM 24854 C CA . THR A 1 2 ? 11.297 -11.759 -6.058 1.00 0.00 19 THR A CA 20
ATOM 24855 C C . THR A 1 2 ? 9.911 -11.131 -5.876 1.00 0.00 19 THR A C 20
ATOM 24856 O O . THR A 1 2 ? 8.959 -11.804 -5.479 1.00 0.00 19 THR A O 20
ATOM 24867 N N . ILE A 1 3 ? 9.791 -9.839 -6.186 1.00 0.00 20 ILE A N 20
ATOM 24868 C CA . ILE A 1 3 ? 8.528 -9.135 -6.019 1.00 0.00 20 ILE A CA 20
ATOM 24869 C C . ILE A 1 3 ? 8.434 -7.959 -6.997 1.00 0.00 20 ILE A C 20
ATOM 24870 O O . ILE A 1 3 ? 7.466 -7.861 -7.755 1.00 0.00 20 ILE A O 20
ATOM 24886 N N . ASP A 1 4 ? 9.443 -7.090 -6.986 1.00 0.00 21 ASP A N 20
ATOM 24887 C CA . ASP A 1 4 ? 9.501 -5.934 -7.874 1.00 0.00 21 ASP A CA 20
ATOM 24888 C C . ASP A 1 4 ? 10.768 -5.141 -7.569 1.00 0.00 21 ASP A C 20
ATOM 24889 O O . ASP A 1 4 ? 11.691 -5.674 -6.956 1.00 0.00 21 ASP A O 20
ATOM 24898 N N . VAL A 1 5 ? 10.810 -3.872 -7.961 1.00 0.00 22 VAL A N 20
ATOM 24899 C CA . VAL A 1 5 ? 11.938 -3.003 -7.625 1.00 0.00 22 VAL A CA 20
ATOM 24900 C C . VAL A 1 5 ? 11.952 -2.739 -6.116 1.00 0.00 22 VAL A C 20
ATOM 24901 O O . VAL A 1 5 ? 12.931 -2.248 -5.549 1.00 0.00 22 VAL A O 20
ATOM 24914 N N . LEU A 1 6 ? 10.846 -3.097 -5.479 1.00 0.00 23 LEU A N 20
ATOM 24915 C CA . LEU A 1 6 ? 10.664 -2.910 -4.053 1.00 0.00 23 LEU A CA 20
ATOM 24916 C C . LEU A 1 6 ? 11.532 -3.905 -3.287 1.00 0.00 23 LEU A C 20
ATOM 24917 O O . LEU A 1 6 ? 11.143 -5.055 -3.090 1.00 0.00 23 LEU A O 20
ATOM 24933 N N . GLN A 1 7 ? 12.712 -3.468 -2.875 1.00 0.00 24 GLN A N 20
ATOM 24934 C CA . GLN A 1 7 ? 13.657 -4.351 -2.209 1.00 0.00 24 GLN A CA 20
ATOM 24935 C C . GLN A 1 7 ? 13.611 -4.171 -0.700 1.00 0.00 24 GLN A C 20
ATOM 24936 O O . GLN A 1 7 ? 14.189 -3.232 -0.155 1.00 0.00 24 GLN A O 20
ATOM 24950 N N . PHE A 1 8 ? 12.915 -5.078 -0.032 1.00 0.00 25 PHE A N 20
ATOM 24951 C CA . PHE A 1 8 ? 12.823 -5.054 1.419 1.00 0.00 25 PHE A CA 20
ATOM 24952 C C . PHE A 1 8 ? 14.118 -5.552 2.027 1.00 0.00 25 PHE A C 20
ATOM 24953 O O . PHE A 1 8 ? 14.608 -6.634 1.695 1.00 0.00 25 PHE A O 20
ATOM 24970 N N . LYS A 1 9 ? 14.672 -4.722 2.900 1.00 0.00 26 LYS A N 20
ATOM 24971 C CA . LYS A 1 9 ? 15.901 -5.023 3.612 1.00 0.00 26 LYS A CA 20
ATOM 24972 C C . LYS A 1 9 ? 15.803 -6.367 4.330 1.00 0.00 26 LYS A C 20
ATOM 24973 O O . LYS A 1 9 ? 16.750 -7.155 4.335 1.00 0.00 26 LYS A O 20
ATOM 24992 N N . ASP A 1 10 ? 14.645 -6.614 4.924 1.00 0.00 27 ASP A N 20
ATOM 24993 C CA . ASP A 1 10 ? 14.363 -7.869 5.602 1.00 0.00 27 ASP A CA 20
ATOM 24994 C C . ASP A 1 10 ? 12.884 -7.890 5.944 1.00 0.00 27 ASP A C 20
ATOM 24995 O O . ASP A 1 10 ? 12.128 -7.063 5.421 1.00 0.00 27 ASP A O 20
ATOM 25004 N N . GLU A 1 11 ? 12.470 -8.796 6.819 1.00 0.00 28 GLU A N 20
ATOM 25005 C CA . GLU A 1 11 ? 11.063 -8.912 7.176 1.00 0.00 28 GLU A CA 20
ATOM 25006 C C . GLU A 1 11 ? 10.554 -7.599 7.764 1.00 0.00 28 GLU A C 20
ATOM 25007 O O . GLU A 1 11 ? 9.406 -7.231 7.558 1.00 0.00 28 GLU A O 20
ATOM 25019 N N . ALA A 1 12 ? 11.430 -6.884 8.465 1.00 0.00 29 ALA A N 20
ATOM 25020 C CA . ALA A 1 12 ? 11.075 -5.609 9.081 1.00 0.00 29 ALA A CA 20
ATOM 25021 C C . ALA A 1 12 ? 10.589 -4.616 8.044 1.00 0.00 29 ALA A C 20
ATOM 25022 O O . ALA A 1 12 ? 9.551 -3.974 8.213 1.00 0.00 29 ALA A O 20
ATOM 25029 N N . GLN A 1 13 ? 11.350 -4.498 6.968 1.00 0.00 30 GLN A N 20
ATOM 25030 C CA . GLN A 1 13 ? 11.004 -3.589 5.896 1.00 0.00 30 GLN A CA 20
ATOM 25031 C C . GLN A 1 13 ? 9.685 -4.017 5.275 1.00 0.00 30 GLN A C 20
ATOM 25032 O O . GLN A 1 13 ? 8.876 -3.193 4.847 1.00 0.00 30 GLN A O 20
ATOM 25046 N N . GLU A 1 14 ? 9.472 -5.319 5.262 1.00 0.00 31 GLU A N 20
ATOM 25047 C CA . GLU A 1 14 ? 8.261 -5.901 4.723 1.00 0.00 31 GLU A CA 20
ATOM 25048 C C . GLU A 1 14 ? 7.084 -5.706 5.689 1.00 0.00 31 GLU A C 20
ATOM 25049 O O . GLU A 1 14 ? 5.938 -5.642 5.265 1.00 0.00 31 GLU A O 20
ATOM 25061 N N . GLN A 1 15 ? 7.379 -5.587 6.985 1.00 0.00 32 GLN A N 20
ATOM 25062 C CA . GLN A 1 15 ? 6.354 -5.324 8.000 1.00 0.00 32 GLN A CA 20
ATOM 25063 C C . GLN A 1 15 ? 5.690 -3.974 7.751 1.00 0.00 32 GLN A C 20
ATOM 25064 O O . GLN A 1 15 ? 4.482 -3.824 7.914 1.00 0.00 32 GLN A O 20
ATOM 25078 N N . GLN A 1 16 ? 6.488 -2.982 7.375 1.00 0.00 33 GLN A N 20
ATOM 25079 C CA . GLN A 1 16 ? 5.945 -1.668 7.064 1.00 0.00 33 GLN A CA 20
ATOM 25080 C C . GLN A 1 16 ? 5.062 -1.765 5.833 1.00 0.00 33 GLN A C 20
ATOM 25081 O O . GLN A 1 16 ? 3.943 -1.259 5.818 1.00 0.00 33 GLN A O 20
ATOM 25095 N N . PHE A 1 17 ? 5.568 -2.451 4.817 1.00 0.00 34 PHE A N 20
ATOM 25096 C CA . PHE A 1 17 ? 4.814 -2.703 3.598 1.00 0.00 34 PHE A CA 20
ATOM 25097 C C . PHE A 1 17 ? 3.530 -3.460 3.929 1.00 0.00 34 PHE A C 20
ATOM 25098 O O . PHE A 1 17 ? 2.468 -3.181 3.375 1.00 0.00 34 PHE A O 20
ATOM 25115 N N . ARG A 1 18 ? 3.659 -4.410 4.845 1.00 0.00 35 ARG A N 20
ATOM 25116 C CA . ARG A 1 18 ? 2.544 -5.194 5.362 1.00 0.00 35 ARG A CA 20
ATOM 25117 C C . ARG A 1 18 ? 1.412 -4.280 5.835 1.00 0.00 35 ARG A C 20
ATOM 25118 O O . ARG A 1 18 ? 0.261 -4.428 5.427 1.00 0.00 35 ARG A O 20
ATOM 25139 N N . GLN A 1 19 ? 1.762 -3.319 6.676 1.00 0.00 36 GLN A N 20
ATOM 25140 C CA . GLN A 1 19 ? 0.784 -2.401 7.244 1.00 0.00 36 GLN A CA 20
ATOM 25141 C C . GLN A 1 19 ? 0.305 -1.398 6.214 1.00 0.00 36 GLN A C 20
ATOM 25142 O O . GLN A 1 19 ? -0.888 -1.192 6.052 1.00 0.00 36 GLN A O 20
ATOM 25156 N N . LEU A 1 20 ? 1.245 -0.800 5.504 1.00 0.00 37 LEU A N 20
ATOM 25157 C CA . LEU A 1 20 ? 0.936 0.290 4.590 1.00 0.00 37 LEU A CA 20
ATOM 25158 C C . LEU A 1 20 ? -0.007 -0.156 3.480 1.00 0.00 37 LEU A C 20
ATOM 25159 O O . LEU A 1 20 ? -0.716 0.658 2.891 1.00 0.00 37 LEU A O 20
ATOM 25175 N N . THR A 1 21 ? -0.023 -1.451 3.197 1.00 0.00 38 THR A N 20
ATOM 25176 C CA . THR A 1 21 ? -0.926 -1.982 2.198 1.00 0.00 38 THR A CA 20
ATOM 25177 C C . THR A 1 21 ? -2.309 -2.272 2.784 1.00 0.00 38 THR A C 20
ATOM 25178 O O . THR A 1 21 ? -3.318 -2.079 2.109 1.00 0.00 38 THR A O 20
ATOM 25189 N N . GLU A 1 22 ? -2.362 -2.734 4.038 1.00 0.00 39 GLU A N 20
ATOM 25190 C CA . GLU A 1 22 ? -3.635 -3.165 4.619 1.00 0.00 39 GLU A CA 20
ATOM 25191 C C . GLU A 1 22 ? -4.261 -2.096 5.514 1.00 0.00 39 GLU A C 20
ATOM 25192 O O . GLU A 1 22 ? -5.414 -2.225 5.926 1.00 0.00 39 GLU A O 20
ATOM 25204 N N . GLU A 1 23 ? -3.502 -1.054 5.824 1.00 0.00 40 GLU A N 20
ATOM 25205 C CA . GLU A 1 23 ? -4.034 0.098 6.552 1.00 0.00 40 GLU A CA 20
ATOM 25206 C C . GLU A 1 23 ? -4.666 1.060 5.550 1.00 0.00 40 GLU A C 20
ATOM 25207 O O . GLU A 1 23 ? -5.314 2.043 5.908 1.00 0.00 40 GLU A O 20
ATOM 25219 N N . LEU A 1 24 ? -4.471 0.740 4.278 1.00 0.00 41 LEU A N 20
ATOM 25220 C CA . LEU A 1 24 ? -5.073 1.480 3.182 1.00 0.00 41 LEU A CA 20
ATOM 25221 C C . LEU A 1 24 ? -6.398 0.838 2.780 1.00 0.00 41 LEU A C 20
ATOM 25222 O O . LEU A 1 24 ? -6.517 -0.389 2.727 1.00 0.00 41 LEU A O 20
ATOM 25238 N N . ARG A 1 25 ? -7.392 1.667 2.497 1.00 0.00 42 ARG A N 20
ATOM 25239 C CA . ARG A 1 25 ? -8.691 1.177 2.084 1.00 0.00 42 ARG A CA 20
ATOM 25240 C C . ARG A 1 25 ? -8.779 1.064 0.572 1.00 0.00 42 ARG A C 20
ATOM 25241 O O . ARG A 1 25 ? -8.338 1.950 -0.157 1.00 0.00 42 ARG A O 20
ATOM 25262 N N . CYS A 1 26 ? -9.351 -0.029 0.110 1.00 0.00 43 CYS A N 20
ATOM 25263 C CA . CYS A 1 26 ? -9.645 -0.205 -1.298 1.00 0.00 43 CYS A CA 20
ATOM 25264 C C . CYS A 1 26 ? -11.154 -0.253 -1.490 1.00 0.00 43 CYS A C 20
ATOM 25265 O O . CYS A 1 26 ? -11.872 -0.777 -0.633 1.00 0.00 43 CYS A O 20
ATOM 25273 N N . PRO A 1 27 ? -11.665 0.334 -2.584 1.00 0.00 44 PRO A N 20
ATOM 25274 C CA . PRO A 1 27 ? -13.086 0.255 -2.939 1.00 0.00 44 PRO A CA 20
ATOM 25275 C C . PRO A 1 27 ? -13.521 -1.192 -3.137 1.00 0.00 44 PRO A C 20
ATOM 25276 O O . PRO A 1 27 ? -12.683 -2.054 -3.415 1.00 0.00 44 PRO A O 20
ATOM 25287 N N . LYS A 1 28 ? -14.826 -1.439 -3.000 1.00 0.00 45 LYS A N 20
ATOM 25288 C CA . LYS A 1 28 ? -15.384 -2.794 -3.024 1.00 0.00 45 LYS A CA 20
ATOM 25289 C C . LYS A 1 28 ? -15.079 -3.504 -1.707 1.00 0.00 45 LYS A C 20
ATOM 25290 O O . LYS A 1 28 ? -13.944 -3.900 -1.441 1.00 0.00 45 LYS A O 20
ATOM 25309 N N . CYS A 1 29 ? -16.114 -3.648 -0.886 1.00 0.00 46 CYS A N 20
ATOM 25310 C CA . CYS A 1 29 ? -15.975 -4.191 0.461 1.00 0.00 46 CYS A CA 20
ATOM 25311 C C . CYS A 1 29 ? -15.485 -5.631 0.439 1.00 0.00 46 CYS A C 20
ATOM 25312 O O . CYS A 1 29 ? -14.651 -6.023 1.255 1.00 0.00 46 CYS A O 20
ATOM 25320 N N . GLN A 1 30 ? -15.989 -6.409 -0.508 1.00 0.00 47 GLN A N 20
ATOM 25321 C CA . GLN A 1 30 ? -15.635 -7.819 -0.606 1.00 0.00 47 GLN A CA 20
ATOM 25322 C C . GLN A 1 30 ? -14.350 -7.995 -1.413 1.00 0.00 47 GLN A C 20
ATOM 25323 O O . GLN A 1 30 ? -14.282 -8.793 -2.350 1.00 0.00 47 GLN A O 20
ATOM 25337 N N . ASN A 1 31 ? -13.343 -7.224 -1.035 1.00 0.00 48 ASN A N 20
ATOM 25338 C CA . ASN A 1 31 ? -12.035 -7.253 -1.668 1.00 0.00 48 ASN A CA 20
ATOM 25339 C C . ASN A 1 31 ? -10.992 -6.814 -0.653 1.00 0.00 48 ASN A C 20
ATOM 25340 O O . ASN A 1 31 ? -11.079 -5.709 -0.116 1.00 0.00 48 ASN A O 20
ATOM 25351 N N . ASN A 1 32 ? -10.035 -7.686 -0.362 1.00 0.00 49 ASN A N 20
ATOM 25352 C CA . ASN A 1 32 ? -8.999 -7.383 0.621 1.00 0.00 49 ASN A CA 20
ATOM 25353 C C . ASN A 1 32 ? -8.108 -6.253 0.130 1.00 0.00 49 ASN A C 20
ATOM 25354 O O . ASN A 1 32 ? -8.033 -5.999 -1.073 1.00 0.00 49 ASN A O 20
ATOM 25365 N N . SER A 1 33 ? -7.432 -5.592 1.061 1.00 0.00 50 SER A N 20
ATOM 25366 C CA . SER A 1 33 ? -6.562 -4.468 0.738 1.00 0.00 50 SER A CA 20
ATOM 25367 C C . SER A 1 33 ? -5.526 -4.848 -0.324 1.00 0.00 50 SER A C 20
ATOM 25368 O O . SER A 1 33 ? -5.318 -6.028 -0.622 1.00 0.00 50 SER A O 20
ATOM 25376 N N . ILE A 1 34 ? -4.875 -3.821 -0.877 1.00 0.00 51 ILE A N 20
ATOM 25377 C CA . ILE A 1 34 ? -4.042 -3.948 -2.077 1.00 0.00 51 ILE A CA 20
ATOM 25378 C C . ILE A 1 34 ? -2.957 -5.018 -1.960 1.00 0.00 51 ILE A C 20
ATOM 25379 O O . ILE A 1 34 ? -2.369 -5.414 -2.969 1.00 0.00 51 ILE A O 20
ATOM 25395 N N . ALA A 1 35 ? -2.694 -5.476 -0.743 1.00 0.00 52 ALA A N 20
ATOM 25396 C CA . ALA A 1 35 ? -1.712 -6.526 -0.509 1.00 0.00 52 ALA A CA 20
ATOM 25397 C C . ALA A 1 35 ? -2.174 -7.858 -1.092 1.00 0.00 52 ALA A C 20
ATOM 25398 O O . ALA A 1 35 ? -1.374 -8.624 -1.625 1.00 0.00 52 ALA A O 20
ATOM 25405 N N . ASP A 1 36 ? -3.473 -8.118 -1.008 1.00 0.00 53 ASP A N 20
ATOM 25406 C CA . ASP A 1 36 ? -4.024 -9.401 -1.434 1.00 0.00 53 ASP A CA 20
ATOM 25407 C C . ASP A 1 36 ? -4.911 -9.251 -2.660 1.00 0.00 53 ASP A C 20
ATOM 25408 O O . ASP A 1 36 ? -5.562 -10.205 -3.083 1.00 0.00 53 ASP A O 20
ATOM 25417 N N . SER A 1 37 ? -4.945 -8.057 -3.232 1.00 0.00 54 SER A N 20
ATOM 25418 C CA . SER A 1 37 ? -5.764 -7.815 -4.410 1.00 0.00 54 SER A CA 20
ATOM 25419 C C . SER A 1 37 ? -5.148 -8.464 -5.649 1.00 0.00 54 SER A C 20
ATOM 25420 O O . SER A 1 37 ? -5.860 -8.847 -6.577 1.00 0.00 54 SER A O 20
ATOM 25428 N N . ASN A 1 38 ? -3.813 -8.566 -5.649 1.00 0.00 55 ASN A N 20
ATOM 25429 C CA . ASN A 1 38 ? -3.047 -9.180 -6.752 1.00 0.00 55 ASN A CA 20
ATOM 25430 C C . ASN A 1 38 ? -3.195 -8.415 -8.066 1.00 0.00 55 ASN A C 20
ATOM 25431 O O . ASN A 1 38 ? -2.630 -8.808 -9.089 1.00 0.00 55 ASN A O 20
ATOM 25442 N N . SER A 1 39 ? -3.945 -7.325 -8.034 1.00 0.00 56 SER A N 20
ATOM 25443 C CA . SER A 1 39 ? -4.173 -6.507 -9.213 1.00 0.00 56 SER A CA 20
ATOM 25444 C C . SER A 1 39 ? -2.897 -5.794 -9.631 1.00 0.00 56 SER A C 20
ATOM 25445 O O . SER A 1 39 ? -2.074 -5.428 -8.790 1.00 0.00 56 SER A O 20
ATOM 25453 N N . MET A 1 40 ? -2.742 -5.600 -10.932 1.00 0.00 57 MET A N 20
ATOM 25454 C CA . MET A 1 40 ? -1.618 -4.849 -11.475 1.00 0.00 57 MET A CA 20
ATOM 25455 C C . MET A 1 40 ? -1.599 -3.453 -10.872 1.00 0.00 57 MET A C 20
ATOM 25456 O O . MET A 1 40 ? -0.562 -2.949 -10.441 1.00 0.00 57 MET A O 20
ATOM 25470 N N . ILE A 1 41 ? -2.780 -2.854 -10.825 1.00 0.00 58 ILE A N 20
ATOM 25471 C CA . ILE A 1 41 ? -2.942 -1.502 -10.327 1.00 0.00 58 ILE A CA 20
ATOM 25472 C C . ILE A 1 41 ? -2.796 -1.494 -8.806 1.00 0.00 58 ILE A C 20
ATOM 25473 O O . ILE A 1 41 ? -2.327 -0.521 -8.221 1.00 0.00 58 ILE A O 20
ATOM 25489 N N . ALA A 1 42 ? -3.178 -2.598 -8.173 1.00 0.00 59 ALA A N 20
ATOM 25490 C CA . ALA A 1 42 ? -3.002 -2.750 -6.734 1.00 0.00 59 ALA A CA 20
ATOM 25491 C C . ALA A 1 42 ? -1.518 -2.799 -6.399 1.00 0.00 59 ALA A C 20
ATOM 25492 O O . ALA A 1 42 ? -1.073 -2.257 -5.390 1.00 0.00 59 ALA A O 20
ATOM 25499 N N . THR A 1 43 ? -0.760 -3.454 -7.266 1.00 0.00 60 THR A N 20
ATOM 25500 C CA . THR A 1 43 ? 0.687 -3.483 -7.160 1.00 0.00 60 THR A CA 20
ATOM 25501 C C . THR A 1 43 ? 1.275 -2.091 -7.398 1.00 0.00 60 THR A C 20
ATOM 25502 O O . THR A 1 43 ? 2.226 -1.691 -6.728 1.00 0.00 60 THR A O 20
ATOM 25513 N N . ASP A 1 44 ? 0.691 -1.365 -8.346 1.00 0.00 61 ASP A N 20
ATOM 25514 C CA . ASP A 1 44 ? 1.075 0.028 -8.617 1.00 0.00 61 ASP A CA 20
ATOM 25515 C C . ASP A 1 44 ? 1.047 0.838 -7.330 1.00 0.00 61 ASP A C 20
ATOM 25516 O O . ASP A 1 44 ? 1.998 1.548 -6.997 1.00 0.00 61 ASP A O 20
ATOM 25525 N N . LEU A 1 45 ? -0.055 0.709 -6.605 1.00 0.00 62 LEU A N 20
ATOM 25526 C CA . LEU A 1 45 ? -0.254 1.435 -5.361 1.00 0.00 62 LEU A CA 20
ATOM 25527 C C . LEU A 1 45 ? 0.747 0.973 -4.309 1.00 0.00 62 LEU A C 20
ATOM 25528 O O . LEU A 1 45 ? 1.248 1.770 -3.515 1.00 0.00 62 LEU A O 20
ATOM 25544 N N . ARG A 1 46 ? 1.046 -0.320 -4.322 1.00 0.00 63 ARG A N 20
ATOM 25545 C CA . ARG A 1 46 ? 2.015 -0.892 -3.395 1.00 0.00 63 ARG A CA 20
ATOM 25546 C C . ARG A 1 46 ? 3.411 -0.344 -3.659 1.00 0.00 63 ARG A C 20
ATOM 25547 O O . ARG A 1 46 ? 4.231 -0.242 -2.746 1.00 0.00 63 ARG A O 20
ATOM 25568 N N . GLN A 1 47 ? 3.676 0.009 -4.912 1.00 0.00 64 GLN A N 20
ATOM 25569 C CA . GLN A 1 47 ? 4.938 0.633 -5.269 1.00 0.00 64 GLN A CA 20
ATOM 25570 C C . GLN A 1 47 ? 5.024 2.019 -4.648 1.00 0.00 64 GLN A C 20
ATOM 25571 O O . GLN A 1 47 ? 6.068 2.406 -4.128 1.00 0.00 64 GLN A O 20
ATOM 25585 N N . LYS A 1 48 ? 3.911 2.752 -4.682 1.00 0.00 65 LYS A N 20
ATOM 25586 C CA . LYS A 1 48 ? 3.844 4.065 -4.051 1.00 0.00 65 LYS A CA 20
ATOM 25587 C C . LYS A 1 48 ? 4.140 3.950 -2.563 1.00 0.00 65 LYS A C 20
ATOM 25588 O O . LYS A 1 48 ? 4.851 4.780 -1.998 1.00 0.00 65 LYS A O 20
ATOM 25607 N N . VAL A 1 49 ? 3.593 2.910 -1.940 1.00 0.00 66 VAL A N 20
ATOM 25608 C CA . VAL A 1 49 ? 3.873 2.615 -0.540 1.00 0.00 66 VAL A CA 20
ATOM 25609 C C . VAL A 1 49 ? 5.379 2.504 -0.297 1.00 0.00 66 VAL A C 20
ATOM 25610 O O . VAL A 1 49 ? 5.905 3.044 0.676 1.00 0.00 66 VAL A O 20
ATOM 25623 N N . TYR A 1 50 ? 6.070 1.839 -1.212 1.00 0.00 67 TYR A N 20
ATOM 25624 C CA . TYR A 1 50 ? 7.508 1.646 -1.098 1.00 0.00 67 TYR A CA 20
ATOM 25625 C C . TYR A 1 50 ? 8.262 2.954 -1.345 1.00 0.00 67 TYR A C 20
ATOM 25626 O O . TYR A 1 50 ? 9.196 3.289 -0.616 1.00 0.00 67 TYR A O 20
ATOM 25644 N N . GLU A 1 51 ? 7.856 3.689 -2.379 1.00 0.00 68 GLU A N 20
ATOM 25645 C CA . GLU A 1 51 ? 8.480 4.970 -2.704 1.00 0.00 68 GLU A CA 20
ATOM 25646 C C . GLU A 1 51 ? 8.361 5.934 -1.525 1.00 0.00 68 GLU A C 20
ATOM 25647 O O . GLU A 1 51 ? 9.338 6.551 -1.109 1.00 0.00 68 GLU A O 20
ATOM 25659 N N . LEU A 1 52 ? 7.161 6.021 -0.970 1.00 0.00 69 LEU A N 20
ATOM 25660 C CA . LEU A 1 52 ? 6.874 6.919 0.144 1.00 0.00 69 LEU A CA 20
ATOM 25661 C C . LEU A 1 52 ? 7.740 6.609 1.361 1.00 0.00 69 LEU A C 20
ATOM 25662 O O . LEU A 1 52 ? 8.031 7.499 2.166 1.00 0.00 69 LEU A O 20
ATOM 25678 N N . MET A 1 53 ? 8.149 5.353 1.495 1.00 0.00 70 MET A N 20
ATOM 25679 C CA . MET A 1 53 ? 9.052 4.960 2.573 1.00 0.00 70 MET A CA 20
ATOM 25680 C C . MET A 1 53 ? 10.342 5.768 2.497 1.00 0.00 70 MET A C 20
ATOM 25681 O O . MET A 1 53 ? 10.735 6.418 3.465 1.00 0.00 70 MET A O 20
ATOM 25695 N N . GLN A 1 54 ? 10.984 5.750 1.333 1.00 0.00 71 GLN A N 20
ATOM 25696 C CA . GLN A 1 54 ? 12.251 6.450 1.157 1.00 0.00 71 GLN A CA 20
ATOM 25697 C C . GLN A 1 54 ? 12.025 7.955 1.029 1.00 0.00 71 GLN A C 20
ATOM 25698 O O . GLN A 1 54 ? 12.938 8.749 1.269 1.00 0.00 71 GLN A O 20
ATOM 25712 N N . GLU A 1 55 ? 10.807 8.345 0.648 1.00 0.00 72 GLU A N 20
ATOM 25713 C CA . GLU A 1 55 ? 10.443 9.757 0.621 1.00 0.00 72 GLU A CA 20
ATOM 25714 C C . GLU A 1 55 ? 10.401 10.310 2.039 1.00 0.00 72 GLU A C 20
ATOM 25715 O O . GLU A 1 55 ? 10.593 11.504 2.265 1.00 0.00 72 GLU A O 20
ATOM 25727 N N . GLY A 1 56 ? 10.129 9.427 2.994 1.00 0.00 73 GLY A N 20
ATOM 25728 C CA . GLY A 1 56 ? 10.150 9.810 4.384 1.00 0.00 73 GLY A CA 20
ATOM 25729 C C . GLY A 1 56 ? 8.770 10.137 4.884 1.00 0.00 73 GLY A C 20
ATOM 25730 O O . GLY A 1 56 ? 8.580 11.085 5.638 1.00 0.00 73 GLY A O 20
ATOM 25734 N N . LYS A 1 57 ? 7.794 9.374 4.427 1.00 0.00 74 LYS A N 20
ATOM 25735 C CA . LYS A 1 57 ? 6.424 9.579 4.848 1.00 0.00 74 LYS A CA 20
ATOM 25736 C C . LYS A 1 57 ? 6.124 8.748 6.089 1.00 0.00 74 LYS A C 20
ATOM 25737 O O . LYS A 1 57 ? 6.803 7.760 6.372 1.00 0.00 74 LYS A O 20
ATOM 25756 N N . SER A 1 58 ? 5.097 9.153 6.805 1.00 0.00 75 SER A N 20
ATOM 25757 C CA . SER A 1 58 ? 4.629 8.432 7.976 1.00 0.00 75 SER A CA 20
ATOM 25758 C C . SER A 1 58 ? 3.532 7.462 7.557 1.00 0.00 75 SER A C 20
ATOM 25759 O O . SER A 1 58 ? 3.096 7.506 6.417 1.00 0.00 75 SER A O 20
ATOM 25767 N N . LYS A 1 59 ? 3.082 6.598 8.457 1.00 0.00 76 LYS A N 20
ATOM 25768 C CA . LYS A 1 59 ? 2.087 5.583 8.102 1.00 0.00 76 LYS A CA 20
ATOM 25769 C C . LYS A 1 59 ? 0.826 6.226 7.532 1.00 0.00 76 LYS A C 20
ATOM 25770 O O . LYS A 1 59 ? 0.420 5.930 6.407 1.00 0.00 76 LYS A O 20
ATOM 25789 N N . LYS A 1 60 ? 0.230 7.126 8.302 1.00 0.00 77 LYS A N 20
ATOM 25790 C CA . LYS A 1 60 ? -0.970 7.839 7.873 1.00 0.00 77 LYS A CA 20
ATOM 25791 C C . LYS A 1 60 ? -0.646 8.758 6.716 1.00 0.00 77 LYS A C 20
ATOM 25792 O O . LYS A 1 60 ? -1.477 9.014 5.856 1.00 0.00 77 LYS A O 20
ATOM 25811 N N . GLU A 1 61 ? 0.581 9.238 6.700 1.00 0.00 78 GLU A N 20
ATOM 25812 C CA . GLU A 1 61 ? 1.048 10.107 5.632 1.00 0.00 78 GLU A CA 20
ATOM 25813 C C . GLU A 1 61 ? 1.146 9.337 4.316 1.00 0.00 78 GLU A C 20
ATOM 25814 O O . GLU A 1 61 ? 0.846 9.872 3.252 1.00 0.00 78 GLU A O 20
ATOM 25826 N N . ILE A 1 62 ? 1.564 8.078 4.397 1.00 0.00 79 ILE A N 20
ATOM 25827 C CA . ILE A 1 62 ? 1.635 7.224 3.221 1.00 0.00 79 ILE A CA 20
ATOM 25828 C C . ILE A 1 62 ? 0.243 7.003 2.636 1.00 0.00 79 ILE A C 20
ATOM 25829 O O . ILE A 1 62 ? 0.016 7.241 1.450 1.00 0.00 79 ILE A O 20
ATOM 25845 N N . VAL A 1 63 ? -0.694 6.573 3.476 1.00 0.00 80 VAL A N 20
ATOM 25846 C CA . VAL A 1 63 ? -2.051 6.322 3.021 1.00 0.00 80 VAL A CA 20
ATOM 25847 C C . VAL A 1 63 ? -2.718 7.625 2.582 1.00 0.00 80 VAL A C 20
ATOM 25848 O O . VAL A 1 63 ? -3.509 7.645 1.636 1.00 0.00 80 VAL A O 20
ATOM 25861 N N . ASP A 1 64 ? -2.367 8.714 3.246 1.00 0.00 81 ASP A N 20
ATOM 25862 C CA . ASP A 1 64 ? -2.902 10.022 2.893 1.00 0.00 81 ASP A CA 20
ATOM 25863 C C . ASP A 1 64 ? -2.360 10.458 1.536 1.00 0.00 81 ASP A C 20
ATOM 25864 O O . ASP A 1 64 ? -3.072 11.055 0.734 1.00 0.00 81 ASP A O 20
ATOM 25873 N N . TYR A 1 65 ? -1.101 10.124 1.274 1.00 0.00 82 TYR A N 20
ATOM 25874 C CA . TYR A 1 65 ? -0.486 10.410 -0.018 1.00 0.00 82 TYR A CA 20
ATOM 25875 C C . TYR A 1 65 ? -1.186 9.587 -1.087 1.00 0.00 82 TYR A C 20
ATOM 25876 O O . TYR A 1 65 ? -1.427 10.053 -2.205 1.00 0.00 82 TYR A O 20
ATOM 25894 N N . MET A 1 66 ? -1.507 8.352 -0.717 1.00 0.00 83 MET A N 20
ATOM 25895 C CA . MET A 1 66 ? -2.209 7.442 -1.601 1.00 0.00 83 MET A CA 20
ATOM 25896 C C . MET A 1 66 ? -3.541 8.035 -2.025 1.00 0.00 83 MET A C 20
ATOM 25897 O O . MET A 1 66 ? -3.840 8.090 -3.207 1.00 0.00 83 MET A O 20
ATOM 25911 N N . VAL A 1 67 ? -4.338 8.498 -1.067 1.00 0.00 84 VAL A N 20
ATOM 25912 C CA . VAL A 1 67 ? -5.643 9.075 -1.394 1.00 0.00 84 VAL A CA 20
ATOM 25913 C C . VAL A 1 67 ? -5.484 10.424 -2.085 1.00 0.00 84 VAL A C 20
ATOM 25914 O O . VAL A 1 67 ? -6.308 10.809 -2.912 1.00 0.00 84 VAL A O 20
ATOM 25927 N N . ALA A 1 68 ? -4.417 11.133 -1.742 1.00 0.00 85 ALA A N 20
ATOM 25928 C CA . ALA A 1 68 ? -4.160 12.452 -2.294 1.00 0.00 85 ALA A CA 20
ATOM 25929 C C . ALA A 1 68 ? -3.979 12.393 -3.810 1.00 0.00 85 ALA A C 20
ATOM 25930 O O . ALA A 1 68 ? -4.481 13.248 -4.541 1.00 0.00 85 ALA A O 20
ATOM 25937 N N . ARG A 1 69 ? -3.236 11.400 -4.277 1.00 0.00 86 ARG A N 20
ATOM 25938 C CA . ARG A 1 69 ? -3.012 11.226 -5.708 1.00 0.00 86 ARG A CA 20
ATOM 25939 C C . ARG A 1 69 ? -3.936 10.162 -6.293 1.00 0.00 86 ARG A C 20
ATOM 25940 O O . ARG A 1 69 ? -4.667 10.414 -7.252 1.00 0.00 86 ARG A O 20
ATOM 25961 N N . TYR A 1 70 ? -3.916 8.990 -5.682 1.00 0.00 87 TYR A N 20
ATOM 25962 C CA . TYR A 1 70 ? -4.601 7.814 -6.205 1.00 0.00 87 TYR A CA 20
ATOM 25963 C C . TYR A 1 70 ? -5.980 7.657 -5.574 1.00 0.00 87 TYR A C 20
ATOM 25964 O O . TYR A 1 70 ? -6.459 6.543 -5.385 1.00 0.00 87 TYR A O 20
ATOM 25982 N N . GLY A 1 71 ? -6.631 8.770 -5.280 1.00 0.00 88 GLY A N 20
ATOM 25983 C CA . GLY A 1 71 ? -7.871 8.720 -4.526 1.00 0.00 88 GLY A CA 20
ATOM 25984 C C . GLY A 1 71 ? -9.051 8.170 -5.309 1.00 0.00 88 GLY A C 20
ATOM 25985 O O . GLY A 1 71 ? -10.152 8.056 -4.769 1.00 0.00 88 GLY A O 20
ATOM 25989 N N . ASN A 1 72 ? -8.834 7.830 -6.570 1.00 0.00 89 ASN A N 20
ATOM 25990 C CA . ASN A 1 72 ? -9.871 7.193 -7.376 1.00 0.00 89 ASN A CA 20
ATOM 25991 C C . ASN A 1 72 ? -9.670 5.686 -7.396 1.00 0.00 89 ASN A C 20
ATOM 25992 O O . ASN A 1 72 ? -10.479 4.943 -7.954 1.00 0.00 89 ASN A O 20
ATOM 26003 N N . PHE A 1 73 ? -8.580 5.244 -6.789 1.00 0.00 90 PHE A N 20
ATOM 26004 C CA . PHE A 1 73 ? -8.274 3.823 -6.696 1.00 0.00 90 PHE A CA 20
ATOM 26005 C C . PHE A 1 73 ? -8.127 3.403 -5.239 1.00 0.00 90 PHE A C 20
ATOM 26006 O O . PHE A 1 73 ? -8.261 2.227 -4.900 1.00 0.00 90 PHE A O 20
ATOM 26023 N N . VAL A 1 74 ? -7.846 4.374 -4.380 1.00 0.00 91 VAL A N 20
ATOM 26024 C CA . VAL A 1 74 ? -7.609 4.109 -2.971 1.00 0.00 91 VAL A CA 20
ATOM 26025 C C . VAL A 1 74 ? -8.564 4.936 -2.106 1.00 0.00 91 VAL A C 20
ATOM 26026 O O . VAL A 1 74 ? -9.247 5.834 -2.607 1.00 0.00 91 VAL A O 20
ATOM 26039 N N . THR A 1 75 ? -8.614 4.633 -0.817 1.00 0.00 92 THR A N 20
ATOM 26040 C CA . THR A 1 75 ? -9.393 5.419 0.126 1.00 0.00 92 THR A CA 20
ATOM 26041 C C . THR A 1 75 ? -8.764 5.350 1.516 1.00 0.00 92 THR A C 20
ATOM 26042 O O . THR A 1 75 ? -8.092 4.376 1.845 1.00 0.00 92 THR A O 20
ATOM 26053 N N . TYR A 1 76 ? -8.939 6.390 2.318 1.00 0.00 93 TYR A N 20
ATOM 26054 C CA . TYR A 1 76 ? -8.567 6.309 3.717 1.00 0.00 93 TYR A CA 20
ATOM 26055 C C . TYR A 1 76 ? -9.818 6.394 4.579 1.00 0.00 93 TYR A C 20
ATOM 26056 O O . TYR A 1 76 ? -10.404 7.461 4.758 1.00 0.00 93 TYR A O 20
ATOM 26074 N N . ASP A 1 77 ? -10.200 5.248 5.107 1.00 0.00 94 ASP A N 20
ATOM 26075 C CA . ASP A 1 77 ? -11.417 5.096 5.890 1.00 0.00 94 ASP A CA 20
ATOM 26076 C C . ASP A 1 77 ? -11.273 3.848 6.744 1.00 0.00 94 ASP A C 20
ATOM 26077 O O . ASP A 1 77 ? -10.416 3.009 6.457 1.00 0.00 94 ASP A O 20
ATOM 26086 N N . PRO A 1 78 ? -12.065 3.708 7.813 1.00 0.00 95 PRO A N 20
ATOM 26087 C CA . PRO A 1 78 ? -12.131 2.458 8.567 1.00 0.00 95 PRO A CA 20
ATOM 26088 C C . PRO A 1 78 ? -12.512 1.304 7.642 1.00 0.00 95 PRO A C 20
ATOM 26089 O O . PRO A 1 78 ? -13.484 1.397 6.890 1.00 0.00 95 PRO A O 20
ATOM 26100 N N . PRO A 1 79 ? -11.744 0.213 7.660 1.00 0.00 96 PRO A N 20
ATOM 26101 C CA . PRO A 1 79 ? -11.929 -0.883 6.730 1.00 0.00 96 PRO A CA 20
ATOM 26102 C C . PRO A 1 79 ? -13.019 -1.842 7.188 1.00 0.00 96 PRO A C 20
ATOM 26103 O O . PRO A 1 79 ? -13.689 -1.609 8.193 1.00 0.00 96 PRO A O 20
ATOM 26114 N N . LEU A 1 80 ? -13.176 -2.936 6.452 1.00 0.00 97 LEU A N 20
ATOM 26115 C CA . LEU A 1 80 ? -14.186 -3.944 6.761 1.00 0.00 97 LEU A CA 20
ATOM 26116 C C . LEU A 1 80 ? -13.704 -4.845 7.887 1.00 0.00 97 LEU A C 20
ATOM 26117 O O . LEU A 1 80 ? -14.273 -5.908 8.145 1.00 0.00 97 LEU A O 20
ATOM 26133 N N . THR A 1 81 ? -12.630 -4.413 8.521 1.00 0.00 98 THR A N 20
ATOM 26134 C CA . THR A 1 81 ? -12.049 -5.114 9.646 1.00 0.00 98 THR A CA 20
ATOM 26135 C C . THR A 1 81 ? -13.094 -5.321 10.751 1.00 0.00 98 THR A C 20
ATOM 26136 O O . THR A 1 81 ? -13.906 -4.433 11.021 1.00 0.00 98 THR A O 20
ATOM 26147 N N . PRO A 1 82 ? -13.115 -6.512 11.368 1.00 0.00 99 PRO A N 20
ATOM 26148 C CA . PRO A 1 82 ? -14.066 -6.840 12.437 1.00 0.00 99 PRO A CA 20
ATOM 26149 C C . PRO A 1 82 ? -13.937 -5.904 13.635 1.00 0.00 99 PRO A C 20
ATOM 26150 O O . PRO A 1 82 ? -12.889 -5.951 14.315 1.00 0.00 99 PRO A O 20
#

Radius of gyration: 11.66 Å; Cα contacts (8 Å, |Δi|>4): 95; chains: 1; bounding box: 31×24×22 Å

Sequence (81 aa):
TIDVLQFKDEAQEQQFRQLTEELRCPKCQNNSIADSNSMIATDLRQKVYELMQEGKSKKEIVDYMVARYGNFVTYDPPLTPTIDVLQFKDEAQEQQFRQLTEELRCPKCQNNSIADSNSMIATDLRQKVYELMQEGKSKKEIVDYMVARYGNFVTYDPPLTPTIDVLQFKDEAQEQQFRQLTEELRCPKCQNNSIADSNSMIATDLRQKVYELMQEGKSKKEIVDYMVARYGNFVTYDPPLTPTIDVLQFKDEAQEQQFRQLTEELRCPKCQNNSIADSNSMIATDLRQKVYELMQEGKSKKEIVDYMVARYGNFVTYDPPLTPTIDVLQFKDEAQEQQFRQLTEELRCPKCQNNSIADSNSMIATDLRQKVYELMQEGKSKKEIVDYMVARYGNFVTYDPPLTPTIDVLQFKDEAQEQQFRQLTEELRCPKCQNNSIADSNSMIATDLRQKVYELMQEGKSKKEIVDYMVARYGNFVTYDPPLTPTIDVLQFKDEAQEQQFRQLTEELRCPKCQNNSIADSNSMIATDLRQKVYELMQEGKSKKEIVDYMVARYGNFVTYDPPLTPTIDVLQFKDEAQEQQFRQLTEELRCPKCQNNSIADSNSMIATDLRQKVYELMQEGKSKKEIVDYMVARYGNFVTYDPPLTPTIDVLQFKDEAQEQQFRQLTEELRCPKCQNNSIADSNSMIATDLRQKVYELMQEGKSKKEIVDYMVARYGNFVTYDPPLTPTIDVLQFKDEAQEQQFRQLTEELRCPKCQNNSIADSNSMIATDLRQKVYELMQEGKSKKEIVDYMVARYGNFVTYDPPLTPTIDVLQFKDEAQEQQFRQLTEELRCPKCQNNSIADSNSMIATDLRQKVYELMQEGKSKKEIVDYMVARYGNFVTYDPPLTPTIDVLQFKDEAQEQQFRQLTEELRCPKCQNNSIADSNSMIATDLRQKVYELMQEGKSKKEIVDYMVARYGNFVTYDPPLTPTIDVLQFKDEAQEQQFRQLTEELRCPKCQNNSIADSNSMIATDLRQKVYELMQEGKSKKEIVDYMVARYGNFVTYDPPLTPTIDVLQFKDEAQEQQFRQLTEELRCPKCQNNSIADSNSMIATDLRQKVYELMQEGKSKKEIVDYMVARYGNFVTYDPPLTPTIDVLQFKDEAQEQQFRQLTEELRCPKCQNNSIADSNSMIATDLRQKVYELMQEGKSKKEIVDYMVARYGNFVTYDPPLTPTIDVLQFKDEAQEQQFRQLTEELRCPKCQNNSIADSNSMIATDLRQKVYELMQEGKSKKEIVDYMVARYGNFVTYDPPLTPTIDVLQFKDEAQEQQFRQLTEELRCPKCQNNSIADSNSMIATDLRQKVYELMQEGKSKKEIVDYMVARYGNFVTYDPPLTPTIDVLQFKDEAQEQQFRQLTEELRCPKCQNNSIADSNSMIATDLRQKVYELMQEGKSKKEIVDYMVARYGNFVTYDPPLTPTIDVLQFKDEAQEQQFRQLTEELRCPKCQNNSIADSNSMIATDLRQKVYELMQEGKSKKEIVDYMVARYGNFVTYDPPLTPTIDVLQFKDEAQEQQFRQLTEELRCPKCQNNSIADSNSMIATDLRQKVYELMQEGKSKKEIVDYMVARYGNFVTYDPPLTP

Secondary structure (DSSP, 8-state):
--SS---SSHHHHHHHHHHHHSSB-S-TTS-TTTS---HHHHHHHHHHHHHHHHT--HHHHHHHHHHHHTTT-B-S--S--

Foldseek 3Di:
DQPPLDQPDVVSVVQLVCLQQQWAFPDQPAGGLVPNPDPVSVVLSVLSSVVVVVPADSVRSNVVCCVPVVVGIDRDDHPDD

CATH classification: 1.10.8.640

Solvent-accessible surface area: 5240 Å² total; per-residue (Å²): 194,105,90,100,20,106,59,161,58,120,47,32,73,106,39,21,86,89,2,0,61,44,1,96,3,101,122,96,150,56,82,7,0,1,91,32,107,33,150,64,1,33,75,4,40,76,24,0,35,70,0,29,128,89,64,51,71,72,109,71,0,0,64,47,0,34,65,136,78,42,156,82,1,56,98,61,93,36,75,92,176